Protein 5OQQ (pdb70)

B-factor: mean 88.22, std 27.08, range [37.19, 313.65]

Nearest PDB structures (foldseek):
  5oqq-assembly2_D  TM=1.011E+00  e=1.213E-18  Saccharomyces cerevisiae S288C
  5oqo-assembly1_B  TM=8.279E-01  e=4.003E-14  Saccharomyces cerevisiae S288C
  5oqn-assembly1_B  TM=8.248E-01  e=4.957E-14  Saccharomyces cerevisiae S288C
  5oqp-assembly1_B  TM=8.188E-01  e=7.080E-14  Saccharomyces cerevisiae S288C
  7qfw-assembly1_B  TM=8.665E-01  e=2.214E-13  Saccharomyces cerevisiae S288C

Organism: Saccharomyces cerevisiae (strain ATCC 204508 / S288c) (NCBI:txid559292)

Solvent-accessible surface area: 81777 Å² total; per-residue (Å²): 130,54,52,80,120,0,22,81,34,0,0,88,8,0,37,121,0,3,49,51,86,99,26,17,209,135,23,9,35,39,0,41,127,25,7,64,54,0,37,148,90,64,90,28,111,13,1,10,108,44,0,10,62,2,0,4,25,0,0,50,29,98,104,109,34,78,21,0,38,45,0,5,116,0,0,11,37,0,0,34,24,24,20,167,73,23,57,71,9,149,153,119,120,98,170,64,122,104,78,54,116,16,18,12,52,102,0,0,30,49,0,1,87,28,0,13,139,0,11,52,1,44,53,97,35,0,5,9,0,0,0,31,0,1,8,59,1,14,96,35,8,42,174,42,89,131,64,0,82,84,69,0,36,111,10,0,51,81,0,3,54,0,124,46,48,46,1,12,37,17,0,0,70,0,1,20,91,52,38,170,155,8,25,190,24,0,17,32,7,0,22,16,7,48,16,18,85,0,2,54,8,0,2,62,61,9,64,70,60,102,112,6,31,73,85,1,3,50,1,1,22,0,66,35,62,35,0,12,75,21,0,2,46,128,12,4,107,93,31,18,110,129,0,36,108,72,9,104,103,130,47,18,41,60,2,5,67,78,0,7,64,8,150,79,98,50,1,65,71,16,1,55,140,1,1,1,60,21,4,3,78,40,3,130,51,63,20,65,44,1,2,87,62,8,53,5,62,190,22,86,12,1,47,90,0,3,68,5,2,2,116,63,59,85,72,28,10,63,149,34,101,8,74,75,82,47,21,194,101,19,55,20,25,25,0,5,2,0,50,11,0,8,34,25,0,54,86,82,119,53,72,130,13,24,129,110,4,15,20,103,6,23,80,0,3,97,26,0,50,93,16,5,75,94,44,21,167,127,132,110,52,27,40,29,8,0,53,4,0,0,30,0,0,52,104,18,88,26,96,72,72,88,0,40,137,35,0,15,73,14,0,68,98,0,2,52,29,74,96,7,30,94,69,2,3,82,13,0,4,63,0,0,65,56,2,12,123,79,29,131,41,0,6,65,10,4,5,90,16,1,39,79,12,45,75,92,23,42,130,171,68,113,132,136,140,23,42,73,66,17,30,35,41,0,0,9,3,0,4,30,0,0,26,47,0,104,40,62,22,114,98,7,135,67,0,38,50,2,15,106,68,10,0,55,28,1,6,106,46,45,52,39,78,4,21,32,33,0,0,56,0,2,0,0,0,0,12,23,36,68,138,34,0,32,68,18,1,22,8,0,8,25,0,4,50,43,5,36,49,52,6,29,81,33,0,0,23,0,0,0,0,0,1,20,53,35,15,75,74,0,6,88,35,164,46,48,8,30,27,107,48,4,35,134,27,0,96,135,11,5,81,66,71,68,31,64,116,1,1,12,12,0,0,5,0,0,4,0,0,3,38,36,82,21,10,75,65,48,114,12,3,13,36,1,0,33,14,31,7,10,23,75,2,58,102,16,51,14,0,35,38,0,0,43,56,1,3,26,51,4,0,31,69,92,55,48,12,0,63,22,0,1,112,6,0,4,56,0,1,37,113,5,5,36,11,34,8,10,16,78,18,98,44,84,147,109,177,42,17,72,93,1,30,61,1,1,81,46,0,5,92,3,0,19,11,185,42,29,170,177,164,34,68,14,5,3,10,47,0,10,22,49,2,30,148,22,18,75,114,44,85,55,155,99,5,41,102,28,4,18,58,30,23,77,54,30,99,40,41,82,77,81,76,26,12,76,73,5,14,100,65,1,64,90,33,64,170,153,71,23,149,85,8,21,60,128,17,41,89,79,0,65,52,21,21,135,97,39,80,152,164,142,138,42,50,80,126,10,22,55,39,0,0,112,7,0,51,140,0,0,39,48,98,96,33,19,219,137,20,12,51,33,0,40,124,18,4,62,115,4,34,130,86,67,102,27,114,15,0,9,101,54,1,8,36,1,0,0,23,0,0,42,25,134,81,130,34,84,8,0,33,38,0,0,96,1,0,16,38,0,0,14,13,16,21,134,65,12,65,102,12,142,151,98,151,125,187,53,140,105,82,43,117,21,20,13,60,104,1,1,39,45,0,0,93,15,0,17,132,0,10,49,1,38,51,89,29,0,7,7,0,0,0,17,0,0,9,52,0,13,100,37,17,39,170,34,81,132,64,0,79,78,72,0,50,100,8,0,56,96,1,5,77,0,108,52,48,45,0,10,15,14,0,0,70,0,5,24,85,48,28,62,147,146,77,7,92,130,21,107,122,124,94,153,83,9,2,21,27,0,6,42,6,0,23,15,8,49,17,22,94,0,2,52,6,0,4,67,57,11,46,66,36,104,56,0,12,81,42,2,6,49,0,2,20,0,45,40,53,46,0,11,71,20,0,2,36,152,12,2,84,92,18,21,114,100,0,33,106,56,13,107,99,116,66,11,26,41,2,2,68,74,0,12,52,6,35,17,112,47,1,74,70,14,0,54,125,2,1,0,75,32,1,1,79,35,4,139,31,58,9,59,63,1,1,97,58,4,35,1,48,179,33,65,18,0,41,88,0,2,55,3,2,1,105,58,77,82,72,33,4,65,149,24,95,10,67,78,65,50,24,162,115,3,55,20,24,25,0,3,6,0,29,2,0,6,25,25,0,29,87,82,106,61,27,139,7,25,50,99,5,19,22,79,4,24,76,0,3,99,24,0,40,96,3,4,75,30,37,16,96,130,138,179,80,82,90,115,43,2,36,24,0,0,47,5,0,0,33,0,0,53,77,7,31,1,7,33,85,74,0,36,134,28,0,33,46,16,0,108,94,0,0,53,27,73,92,6,34,92,66,1,3,74,12,0,3,64,0,0,63,39,1,18,48,13,19,119,55,0,3,45,30,1,2,98,18,2,38,84,8,53,61,75,26,43,138,169,81,156,126,209,115,100,10,46,52,74,20,13,41,38,1,0,9,1,0,7,36,0,0,22,35,0,95,36,58,26,102,86,6,126,63,0,56,57,3,17,107,65,8,0,50,43,3,10,141,40,106,24,110,98,0,61,32,32,0,0,64,0,7,0,0,0,0,12,26,38,56,120,31,0,20,80,15,0,141,50,0,2,62,12,2,58,160,10,71,45,64,4,30,90,17,0,0,19,0,0,0,0,0,1,22,51,36,21,72,71,0,3,90,44,182,79,70,24,69,15,116,46,2,26,124,25,0,73,135,8,5,145,58,54,63,46,56,115,4,0,16,5,0,0,1,0,0,9,1,0,3,2,29,69,19,6,66,58,44,103,8,5,18,33,4,0,28,10,12,8,20,4,57,9,26,90,12,31,11,0,3,3,0,0,8,12,0,5,6,4,7,0,0,7,52,50,41,6,1,93,24,0,2,108,9,0,5,52,0,0,23,123,0,5,83,82,18,20,80,4,63,71,41,129,146,28,133,48,93,90,133,21,12,27,110,0,36,44,0,0,68,8,0,4,26,1,0,13,1,116,26,9,22,18,76,19,59,71,26,107,113,38,28,10,3,0,52,0,3,10,44,0,7,106,23,10,82,106,6,158,93,173,101,4,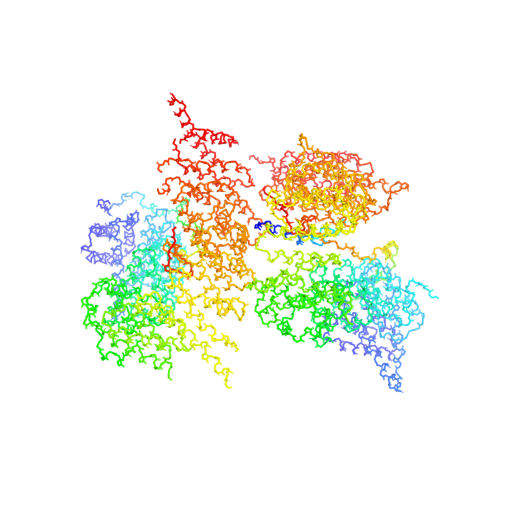39,96,27,0,0,58,26,2,48,62,13,27,38,14,40,82,5,68,81,76,24,8,82,67,3,13,110,68,4,36,66,21,43,128,100,74,134,21,76,122,79,4,84,87,6,2,64,100,14,66,95,65,2,65,72,38,13,113,84,31,76,130,168,147,90,91,24,29,113,62,5,33,48,52,0,45,133,31,6,39,118,8,21,36,2,47,78,68,43,100,86,19,148,167,108,25,81,0,68,116,105,42,94,62,42,20,102,134,5,30,37,98,71,63,250,66,100,1,34,10,64,140,186,65,75,112,49,131,90,39,39,44,24,41,106,30,93,70,14,31,12,66,115,3,4,77,4,22,2,4,59,68,63,102,23,76,8,22,72,106,127,178,99,24,73,0,83,78,98,102,53,79,165,36,79,144,9,30,50,97,69,64,240,60,164,2,48,9,58,140,167,72,46,112,47,145,90,58,37,49,60,82,104,52,82,66,9,52,86,72,99,11,31,79,5,36,6,7,59,64,67,114,29,144

InterPro domains:
  IPR011989 Armadillo-like helical [G3DSA:1.25.10.10] (96-334)
  IPR016024 Armadillo-type fold [SSF48371] (109-763)
  IPR025977 Nuclear condensin complex subunit 3, C-terminal domain [PF12719] (578-858)
  IPR027165 Condensin complex subunit 3 [PTHR14418] (12-1001)

GO terms:
  GO:0000796 condensin complex (C, IDA)
  GO:0003682 chromatin binding (F, IGI)
  GO:0010032 meiotic chromosome condensation (P, IMP)
  GO:1903342 negative regulation of meiotic DNA double-strand break formation (P, IMP)
  GO:0051307 meiotic chromosome separation (P, IMP)
  GO:0070058 tRNA gene clustering (P, IMP)
  GO:0070550 rDNA chromatin condensation (P, IMP)
  GO:0007076 mitotic chromosome condensation (P, IMP)
  GO:0007130 synaptonemal complex assembly (P, IMP)
  GO:0000070 mitotic sister chromatid segregation (P, IMP)
  GO:0005515 protein binding (F, IPI)

Radius of gyration: 46.77 Å; Cα contacts (8 Å, |Δi|>4): 2233; chains: 4; bounding box: 140×95×132 Å

Structure (mmCIF, N/CA/C/O backbone):
data_5OQQ
#
_entry.id   5OQQ
#
_cell.length_a   185.534
_cell.length_b   185.534
_cell.length_c   148.321
_cell.angle_alpha   90.00
_cell.angle_beta   90.00
_cell.angle_gamma   120.00
#
_symmetry.space_group_name_H-M   'P 31 2 1'
#
loop_
_entity.id
_entity.type
_entity.pdbx_description
1 polymer 'Condensin complex subunit 3'
2 polymer 'Condensin complex subunit 2'
3 water water
#
loop_
_atom_site.group_PDB
_atom_site.id
_atom_site.type_symbol
_atom_site.label_atom_id
_atom_site.label_alt_id
_atom_site.label_comp_id
_atom_site.label_asym_id
_atom_site.label_entity_id
_atom_site.label_seq_id
_atom_site.pdbx_PDB_ins_code
_atom_site.Cartn_x
_atom_site.Cartn_y
_atom_site.Cartn_z
_atom_site.occupancy
_atom_site.B_iso_or_equiv
_atom_site.auth_seq_id
_atom_site.auth_comp_id
_atom_site.auth_asym_id
_atom_site.auth_atom_id
_atom_site.pdbx_PDB_model_num
ATOM 1 N N . ASP A 1 4 ? -150.579 23.144 -4.824 1.00 87.21 8 ASP A N 1
ATOM 2 C CA . ASP A 1 4 ? -150.093 22.028 -5.627 1.00 108.63 8 ASP A CA 1
ATOM 3 C C . ASP A 1 4 ? -148.864 21.401 -4.979 1.00 105.97 8 ASP A C 1
ATOM 4 O O . ASP A 1 4 ? -148.486 21.763 -3.865 1.00 102.92 8 ASP A O 1
ATOM 12 N N . ILE A 1 5 ? -148.240 20.458 -5.686 1.00 99.19 9 ILE A N 1
ATOM 13 C CA . ILE A 1 5 ? -147.071 19.771 -5.152 1.00 92.92 9 ILE A CA 1
ATOM 14 C C . ILE A 1 5 ? -145.765 20.464 -5.530 1.00 90.49 9 ILE A C 1
ATOM 15 O O . ILE A 1 5 ? -144.740 20.230 -4.874 1.00 84.25 9 ILE A O 1
ATOM 31 N N . ASN A 1 6 ? -145.770 21.306 -6.568 1.00 90.85 10 ASN A N 1
ATOM 32 C CA . ASN A 1 6 ? -144.560 22.032 -6.939 1.00 81.78 10 ASN A CA 1
ATOM 33 C C . ASN A 1 6 ? -144.200 23.065 -5.878 1.00 78.24 10 ASN A C 1
ATOM 34 O O . ASN A 1 6 ? -143.040 23.164 -5.461 1.00 79.75 10 ASN A O 1
ATOM 45 N N . THR A 1 7 ? -145.185 23.845 -5.427 1.00 90.86 11 THR A N 1
ATOM 46 C CA . THR A 1 7 ? -144.939 24.799 -4.350 1.00 95.42 11 THR A CA 1
ATOM 47 C C . THR A 1 7 ? -144.614 24.089 -3.042 1.00 84.67 11 THR A C 1
ATOM 48 O O . THR A 1 7 ? -143.837 24.610 -2.232 1.00 83.87 11 THR A O 1
ATOM 59 N N . LYS A 1 8 ? -145.195 22.908 -2.818 1.00 77.73 12 LYS A N 1
ATOM 60 C CA . LYS A 1 8 ? -144.897 22.153 -1.605 1.00 83.84 12 LYS A CA 1
ATOM 61 C C . LYS A 1 8 ? -143.429 21.747 -1.557 1.00 89.43 12 LYS A C 1
ATOM 62 O O . LYS A 1 8 ? -142.804 21.777 -0.491 1.00 89.33 12 LYS A O 1
ATOM 81 N N . ILE A 1 9 ? -142.861 21.363 -2.702 1.00 78.53 13 ILE A N 1
ATOM 82 C CA . ILE A 1 9 ? -141.434 21.053 -2.757 1.00 79.49 13 ILE A CA 1
ATOM 83 C C . ILE A 1 9 ? -140.617 22.271 -2.344 1.00 74.41 13 ILE A C 1
ATOM 84 O O . ILE A 1 9 ? -139.720 22.184 -1.497 1.00 76.41 13 ILE A O 1
ATOM 100 N N . PHE A 1 10 ? -140.918 23.427 -2.940 1.00 70.34 14 PHE A N 1
ATOM 101 C CA . PHE A 1 10 ? -140.184 24.646 -2.617 1.00 71.86 14 PHE A CA 1
ATOM 102 C C . PHE A 1 10 ? -140.245 24.945 -1.124 1.00 67.15 14 PHE A C 1
ATOM 103 O O . PHE A 1 10 ? -139.220 25.229 -0.493 1.00 64.44 14 PHE A O 1
ATOM 120 N N . ASN A 1 11 ? -141.444 24.894 -0.542 1.00 76.95 15 ASN A N 1
ATOM 121 C CA . ASN A 1 11 ? -141.585 25.182 0.881 1.00 80.94 15 ASN A CA 1
ATOM 122 C C . ASN A 1 11 ? -140.806 24.182 1.727 1.00 69.83 15 ASN A C 1
ATOM 123 O O . ASN A 1 11 ? -140.206 24.551 2.742 1.00 78.23 15 ASN A O 1
ATOM 134 N N . SER A 1 12 ? -140.799 22.910 1.322 1.00 70.98 16 SER A N 1
ATOM 135 C CA . SER A 1 12 ? -140.094 21.892 2.095 1.00 73.96 16 SER A CA 1
ATOM 136 C C . SER A 1 12 ? -138.590 22.139 2.094 1.00 72.07 16 SER A C 1
ATOM 137 O O . SER A 1 12 ? -137.938 22.035 3.140 1.00 71.70 16 SER A O 1
ATOM 145 N N . VAL A 1 13 ? -138.023 22.472 0.934 1.00 73.64 17 VAL A N 1
ATOM 146 C CA . VAL A 1 13 ? -136.579 22.661 0.836 1.00 72.17 17 VAL A CA 1
ATOM 147 C C . VAL A 1 13 ? -136.164 23.998 1.439 1.00 71.63 17 VAL A C 1
ATOM 148 O O . VAL A 1 13 ? -135.116 24.098 2.087 1.00 69.25 17 VAL A O 1
ATOM 161 N N . ALA A 1 14 ? -136.967 25.045 1.235 1.00 61.81 18 ALA A N 1
ATOM 162 C CA . ALA A 1 14 ? -136.634 26.348 1.803 1.00 65.31 18 ALA A CA 1
ATOM 163 C C . ALA A 1 14 ? -136.672 26.316 3.324 1.00 71.85 18 ALA A C 1
ATOM 164 O O . ALA A 1 14 ? -135.876 26.998 3.979 1.00 65.34 18 ALA A O 1
ATOM 171 N N . GLU A 1 15 ? -137.584 25.532 3.902 1.00 75.65 19 GLU A N 1
ATOM 172 C CA . GLU A 1 15 ? -137.637 25.405 5.354 1.00 68.63 19 GLU A CA 1
ATOM 173 C C . GLU A 1 15 ? -136.330 24.844 5.900 1.00 70.03 19 GLU A C 1
ATOM 174 O O . GLU A 1 15 ? -135.851 25.277 6.955 1.00 69.49 19 GLU A O 1
ATOM 186 N N . VAL A 1 16 ? -135.741 23.874 5.198 1.00 61.53 20 VAL A N 1
ATOM 187 C CA . VAL A 1 16 ? -134.453 23.325 5.613 1.00 59.95 20 VAL A CA 1
ATOM 188 C C . VAL A 1 16 ? -133.382 24.406 5.569 1.00 59.48 20 VAL A C 1
ATOM 189 O O . VAL A 1 16 ? -132.676 24.649 6.555 1.00 57.88 20 VAL A O 1
ATOM 202 N N . PHE A 1 17 ? -133.236 25.062 4.416 1.00 60.84 21 PHE A N 1
ATOM 203 C CA . PHE A 1 17 ? -132.236 26.115 4.283 1.00 58.17 21 PHE A CA 1
ATOM 204 C C . PHE A 1 17 ? -132.450 27.224 5.302 1.00 56.39 21 PHE A C 1
ATOM 205 O O . PHE A 1 17 ? -131.479 27.821 5.779 1.00 65.41 21 PHE A O 1
ATOM 222 N N . GLN A 1 18 ? -133.706 27.513 5.651 1.00 65.23 22 GLN A N 1
ATOM 223 C CA . GLN A 1 18 ? -133.978 28.591 6.597 1.00 69.60 22 GLN A CA 1
ATOM 224 C C . GLN A 1 18 ? -133.386 28.286 7.968 1.00 62.89 22 GLN A C 1
ATOM 225 O O . GLN A 1 18 ? -132.822 29.171 8.621 1.00 60.31 22 GLN A O 1
ATOM 239 N N . LYS A 1 19 ? -133.507 27.039 8.421 1.00 62.36 23 LYS A N 1
ATOM 240 C CA . LYS A 1 19 ? -132.994 26.644 9.727 1.00 61.55 23 LYS A CA 1
ATOM 241 C C . LYS A 1 19 ? -131.526 26.245 9.689 1.00 63.23 23 LYS A C 1
ATOM 242 O O . LYS A 1 19 ? -130.821 26.411 10.692 1.00 69.56 23 LYS A O 1
ATOM 261 N N . ALA A 1 20 ? -131.048 25.724 8.557 1.00 63.86 24 ALA A N 1
ATOM 262 C CA . ALA A 1 20 ? -129.672 25.245 8.483 1.00 59.76 24 ALA A CA 1
ATOM 263 C C . ALA A 1 20 ? -128.669 26.390 8.498 1.00 60.81 24 ALA A C 1
ATOM 264 O O . ALA A 1 20 ? -127.517 26.197 8.904 1.00 73.17 24 ALA A O 1
ATOM 271 N N . GLN A 1 21 ? -129.078 27.580 8.056 1.00 68.64 25 GLN A N 1
ATOM 272 C CA . GLN A 1 21 ? -128.171 28.720 8.038 1.00 69.60 25 GLN A CA 1
ATOM 273 C C . GLN A 1 21 ? -127.830 29.218 9.435 1.00 60.60 25 GLN A C 1
ATOM 274 O O . GLN A 1 21 ? -126.790 29.861 9.612 1.00 62.05 25 GLN A O 1
ATOM 288 N N . GLY A 1 22 ? -128.672 28.937 10.426 1.00 63.49 26 GLY A N 1
ATOM 289 C CA . GLY A 1 22 ? -128.508 29.513 11.746 1.00 68.44 26 GLY A CA 1
ATOM 290 C C . GLY A 1 22 ? -127.606 28.729 12.677 1.00 64.10 26 GLY A C 1
ATOM 291 O O . GLY A 1 22 ? -127.045 29.298 13.618 1.00 71.45 26 GLY A O 1
ATOM 295 N N . SER A 1 23 ? -127.455 27.429 12.437 1.00 71.48 27 SER A N 1
ATOM 296 C CA . SER A 1 23 ? -126.672 26.597 13.339 1.00 70.58 27 SER A CA 1
ATOM 297 C C . SER A 1 23 ? -126.424 25.243 12.693 1.00 67.98 27 SER A C 1
ATOM 298 O O . SER A 1 23 ? -127.231 24.768 11.888 1.00 53.11 27 SER A O 1
ATOM 306 N N . TYR A 1 24 ? -125.297 24.632 13.058 1.00 65.00 28 TYR A N 1
ATOM 307 C CA . TYR A 1 24 ? -124.976 23.274 12.636 1.00 62.45 28 TYR A CA 1
ATOM 308 C C . TYR A 1 24 ? -125.671 22.214 13.480 1.00 69.58 28 TYR A C 1
ATOM 309 O O . TYR A 1 24 ? -125.513 21.022 13.198 1.00 70.54 28 TYR A O 1
ATOM 327 N N . ALA A 1 25 ? -126.429 22.617 14.502 1.00 70.62 29 ALA A N 1
ATOM 328 C CA . ALA A 1 25 ? -126.964 21.656 15.461 1.00 69.78 29 ALA A CA 1
ATOM 329 C C . ALA A 1 25 ? -127.773 20.566 14.767 1.00 65.84 29 ALA A C 1
ATOM 330 O O . ALA A 1 25 ? -127.575 19.373 15.023 1.00 72.93 29 ALA A O 1
ATOM 337 N N . GLY A 1 26 ? -128.688 20.955 13.883 1.00 63.98 30 GLY A N 1
ATOM 338 C CA . GLY A 1 26 ? -129.596 20.002 13.275 1.00 63.52 30 GLY A CA 1
ATOM 339 C C . GLY A 1 26 ? -129.288 19.698 11.824 1.00 66.26 30 GLY A C 1
ATOM 340 O O . GLY A 1 26 ? -130.187 19.329 11.063 1.00 67.15 30 GLY A O 1
ATOM 344 N N . HIS A 1 27 ? -128.023 19.839 11.425 1.00 60.86 31 HIS A N 1
ATOM 345 C CA . HIS A 1 27 ? -127.669 19.601 10.029 1.00 59.92 31 HIS A CA 1
ATOM 346 C C . HIS A 1 27 ? -127.847 18.135 9.652 1.00 61.28 31 HIS A C 1
ATOM 347 O O . HIS A 1 27 ? -128.279 17.829 8.535 1.00 63.35 31 HIS A O 1
ATOM 361 N N . ARG A 1 28 ? -127.528 17.214 10.563 1.00 64.11 32 ARG A N 1
ATOM 362 C CA . ARG A 1 28 ? -127.717 15.798 10.262 1.00 59.53 32 ARG A CA 1
ATOM 363 C C . ARG A 1 28 ? -129.191 15.474 10.056 1.00 63.46 32 ARG A C 1
ATOM 364 O O . ARG A 1 28 ? -129.543 14.670 9.185 1.00 49.59 32 ARG A O 1
ATOM 385 N N . LYS A 1 29 ? -130.071 16.093 10.845 1.00 59.25 33 LYS A N 1
ATOM 386 C CA . LYS A 1 29 ? -131.503 15.943 10.610 1.00 58.23 33 LYS A CA 1
ATOM 387 C C . LYS A 1 29 ? -131.929 16.651 9.331 1.00 65.01 33 LYS A C 1
ATOM 388 O O . LYS A 1 29 ? -132.822 16.169 8.623 1.00 59.12 33 LYS A O 1
ATOM 407 N N . HIS A 1 30 ? -131.302 17.787 9.016 1.00 64.11 34 HIS A N 1
ATOM 408 C CA . HIS A 1 30 ? -131.664 18.530 7.814 1.00 64.00 34 HIS A CA 1
ATOM 409 C C . HIS A 1 30 ? -131.336 17.740 6.554 1.00 60.97 34 HIS A C 1
ATOM 410 O O . HIS A 1 30 ? -132.103 17.758 5.585 1.00 64.29 34 HIS A O 1
ATOM 424 N N . ILE A 1 31 ? -130.197 17.048 6.539 1.00 54.45 35 ILE A N 1
ATOM 425 C CA . ILE A 1 31 ? -129.891 16.167 5.417 1.00 57.78 35 ILE A CA 1
ATOM 426 C C . ILE A 1 31 ? -130.917 15.046 5.340 1.00 67.56 35 ILE A C 1
ATOM 427 O O . ILE A 1 31 ? -131.369 14.668 4.253 1.00 65.79 35 ILE A O 1
ATOM 443 N N . ALA A 1 32 ? -131.302 14.500 6.495 1.00 73.23 36 ALA A N 1
ATOM 444 C CA . ALA A 1 32 ? -132.251 13.393 6.512 1.00 69.25 36 ALA A CA 1
ATOM 445 C C . ALA A 1 32 ? -133.548 13.764 5.806 1.00 65.23 36 ALA A C 1
ATOM 446 O O . ALA A 1 32 ? -134.110 12.952 5.063 1.00 63.50 36 ALA A O 1
ATOM 453 N N . VAL A 1 33 ? -134.039 14.985 6.019 1.00 65.98 37 VAL A N 1
ATOM 454 C CA . VAL A 1 33 ? -135.306 15.379 5.410 1.00 74.19 37 VAL A CA 1
ATOM 455 C C . VAL A 1 33 ? -135.109 15.747 3.945 1.00 74.50 37 VAL A C 1
ATOM 456 O O . VAL A 1 33 ? -135.961 15.447 3.101 1.00 74.94 37 VAL A O 1
ATOM 469 N N . LEU A 1 34 ? -133.991 16.398 3.613 1.00 72.03 38 LEU A N 1
ATOM 470 C CA . LEU A 1 34 ? -133.723 16.721 2.216 1.00 64.05 38 LEU A CA 1
ATOM 471 C C . LEU A 1 34 ? -133.733 15.467 1.353 1.00 65.76 38 LEU A C 1
ATOM 472 O O . LEU A 1 34 ? -134.226 15.489 0.220 1.00 71.93 38 LEU A O 1
ATOM 488 N N . LYS A 1 35 ? -133.196 14.362 1.874 1.00 74.17 39 LYS A N 1
ATOM 489 C CA . LYS A 1 35 ? -133.200 13.118 1.114 1.00 69.79 39 LYS A CA 1
ATOM 490 C C . LYS A 1 35 ? -134.614 12.590 0.909 1.00 69.08 39 LYS A C 1
ATOM 491 O O . LYS A 1 35 ? -134.893 11.963 -0.120 1.00 79.43 39 LYS A O 1
ATOM 510 N N . LYS A 1 36 ? -135.519 12.833 1.862 1.00 59.75 40 LYS A N 1
ATOM 511 C CA . LYS A 1 36 ? -136.903 12.398 1.694 1.00 70.89 40 LYS A CA 1
ATOM 512 C C . LYS A 1 36 ? -137.649 13.296 0.715 1.00 73.06 40 LYS A C 1
ATOM 513 O O . LYS A 1 36 ? -138.394 12.801 -0.139 1.00 76.05 40 LYS A O 1
ATOM 532 N N . ILE A 1 37 ? -137.463 14.614 0.824 1.00 72.96 41 ILE A N 1
ATOM 533 C CA . ILE A 1 37 ? -138.069 15.534 -0.135 1.00 60.35 41 ILE A CA 1
ATOM 534 C C . ILE A 1 37 ? -137.665 15.148 -1.550 1.00 65.13 41 ILE A C 1
ATOM 535 O O . ILE A 1 37 ? -138.492 15.135 -2.470 1.00 71.08 41 ILE A O 1
ATOM 551 N N . GLN A 1 38 ? -136.385 14.826 -1.743 1.00 57.83 42 GLN A N 1
ATOM 552 C CA . GLN A 1 38 ? -135.903 14.417 -3.057 1.00 67.54 42 GLN A CA 1
ATOM 553 C C . GLN A 1 38 ? -136.546 13.105 -3.491 1.00 72.87 42 GLN A C 1
ATOM 554 O O . GLN A 1 38 ? -137.140 13.019 -4.571 1.00 72.24 42 GLN A O 1
ATOM 568 N N . SER A 1 39 ? -136.443 12.070 -2.652 1.00 75.11 43 SER A N 1
ATOM 569 C CA . SER A 1 39 ? -136.955 10.754 -3.019 1.00 74.25 43 SER A CA 1
ATOM 570 C C . SER A 1 39 ? -138.422 10.826 -3.426 1.00 78.90 43 SER A C 1
ATOM 571 O O . SER A 1 39 ? -138.819 10.287 -4.465 1.00 68.29 43 SER A O 1
ATOM 579 N N . LYS A 1 40 ? -139.245 11.487 -2.609 1.00 75.91 44 LYS A N 1
ATOM 580 C CA . LYS A 1 40 ? -140.657 11.634 -2.944 1.00 79.35 44 LYS A CA 1
ATOM 581 C C . LYS A 1 40 ? -140.840 12.475 -4.202 1.00 86.70 44 LYS A C 1
ATOM 582 O O . LYS A 1 40 ? -141.708 12.179 -5.032 1.00 90.85 44 LYS A O 1
ATOM 601 N N . ALA A 1 41 ? -140.037 13.530 -4.359 1.00 77.62 45 ALA A N 1
ATOM 602 C CA . ALA A 1 41 ? -140.175 14.395 -5.526 1.00 74.92 45 ALA A CA 1
ATOM 603 C C . ALA A 1 41 ? -139.969 13.614 -6.816 1.00 80.08 45 ALA A C 1
ATOM 604 O O . ALA A 1 41 ? -140.711 13.800 -7.789 1.00 81.39 45 ALA A O 1
ATOM 611 N N . VAL A 1 42 ? -138.967 12.734 -6.846 1.00 71.99 46 VAL A N 1
ATOM 612 C CA . VAL A 1 42 ? -138.739 11.911 -8.030 1.00 79.56 46 VAL A CA 1
ATOM 613 C C . VAL A 1 42 ? -139.877 10.914 -8.203 1.00 77.80 46 VAL A C 1
ATOM 614 O O . VAL A 1 42 ? -140.291 10.611 -9.329 1.00 84.58 46 VAL A O 1
ATOM 627 N N . GLU A 1 43 ? -140.400 10.388 -7.092 1.00 81.35 47 GLU A N 1
ATOM 628 C CA . GLU A 1 43 ? -141.501 9.434 -7.163 1.00 74.73 47 GLU A CA 1
ATOM 629 C C . GLU A 1 43 ? -142.679 10.007 -7.940 1.00 83.61 47 GLU A C 1
ATOM 630 O O . GLU A 1 43 ? -143.332 9.292 -8.709 1.00 93.98 47 GLU A O 1
ATOM 642 N N . GLN A 1 44 ? -142.965 11.294 -7.756 1.00 70.90 48 GLN A N 1
ATOM 643 C CA . GLN A 1 44 ? -144.062 11.955 -8.447 1.00 77.26 48 GLN A CA 1
ATOM 644 C C . GLN A 1 44 ? -143.631 12.589 -9.764 1.00 76.56 48 GLN A C 1
ATOM 645 O O . GLN A 1 44 ? -144.405 13.349 -10.354 1.00 66.61 48 GLN A O 1
ATOM 659 N N . GLY A 1 45 ? -142.419 12.299 -10.233 1.00 74.05 49 GLY A N 1
ATOM 660 C CA . GLY A 1 45 ? -141.961 12.824 -11.503 1.00 75.49 49 GLY A CA 1
ATOM 661 C C . GLY A 1 45 ? -141.554 14.278 -11.486 1.00 68.45 49 GLY A C 1
ATOM 662 O O . GLY A 1 45 ? -141.498 14.904 -12.548 1.00 71.63 49 GLY A O 1
ATOM 666 N N . TYR A 1 46 ? -141.266 14.838 -10.314 1.00 84.90 50 TYR A N 1
ATOM 667 C CA . TYR A 1 46 ? -140.836 16.226 -10.181 1.00 87.75 50 TYR A CA 1
ATOM 668 C C . TYR A 1 46 ? -139.388 16.311 -9.706 1.00 72.75 50 TYR A C 1
ATOM 669 O O . TYR A 1 46 ? -139.028 17.163 -8.891 1.00 69.62 50 TYR A O 1
ATOM 687 N N . GLU A 1 47 ? -138.543 15.416 -10.219 1.00 73.12 51 GLU A N 1
ATOM 688 C CA . GLU A 1 47 ? -137.116 15.490 -9.934 1.00 67.79 51 GLU A CA 1
ATOM 689 C C . GLU A 1 47 ? -136.548 16.852 -10.310 1.00 68.62 51 GLU A C 1
ATOM 690 O O . GLU A 1 47 ? -135.675 17.383 -9.614 1.00 72.76 51 GLU A O 1
ATOM 702 N N . ASP A 1 48 ? -137.025 17.430 -11.413 1.00 66.86 52 ASP A N 1
ATOM 703 C CA . ASP A 1 48 ? -136.495 18.703 -11.881 1.00 70.33 52 ASP A CA 1
ATOM 704 C C . ASP A 1 48 ? -137.003 19.887 -11.070 1.00 61.44 52 ASP A C 1
ATOM 705 O O . ASP A 1 48 ? -136.342 20.931 -11.046 1.00 62.35 52 ASP A O 1
ATOM 714 N N . ALA A 1 49 ? -138.154 19.757 -10.408 1.00 52.22 53 ALA A N 1
ATOM 715 C CA . ALA A 1 49 ? -138.597 20.811 -9.503 1.00 60.33 53 ALA A CA 1
ATOM 716 C C . ALA A 1 49 ? -137.694 20.890 -8.278 1.00 69.45 53 ALA A C 1
ATOM 717 O O . ALA A 1 49 ? -137.320 21.985 -7.845 1.00 65.19 53 ALA A O 1
ATOM 724 N N . PHE A 1 50 ? -137.330 19.738 -7.711 1.00 71.46 54 PHE A N 1
ATOM 725 C CA . PHE A 1 50 ? -136.399 19.723 -6.588 1.00 63.23 54 PHE A CA 1
ATOM 726 C C . PHE A 1 50 ? -135.047 20.292 -6.998 1.00 61.19 54 PHE A C 1
ATOM 727 O O . PHE A 1 50 ? -134.504 21.181 -6.331 1.00 63.88 54 PHE A O 1
ATOM 744 N N . ASN A 1 51 ? -134.484 19.783 -8.097 1.00 62.32 55 ASN A N 1
ATOM 745 C CA . ASN A 1 51 ? -133.193 20.274 -8.569 1.00 63.03 55 ASN A CA 1
ATOM 746 C C . ASN A 1 51 ? -133.234 21.774 -8.830 1.00 61.81 55 ASN A C 1
ATOM 747 O O . ASN A 1 51 ? -132.257 22.486 -8.568 1.00 64.46 55 ASN A O 1
ATOM 758 N N . PHE A 1 52 ? -134.360 22.274 -9.342 1.00 55.42 56 PHE A N 1
ATOM 759 C CA . PHE A 1 52 ? -134.468 23.696 -9.649 1.00 64.53 56 PHE A CA 1
ATOM 760 C C . PHE A 1 52 ? -134.499 24.536 -8.377 1.00 62.31 56 PHE A C 1
ATOM 761 O O . PHE A 1 52 ? -133.801 25.551 -8.274 1.00 55.24 56 PHE A O 1
ATOM 778 N N . TRP A 1 53 ? -135.303 24.127 -7.392 1.00 57.20 57 TRP A N 1
ATOM 779 C CA . TRP A 1 53 ? -135.429 24.918 -6.172 1.00 62.92 57 TRP A CA 1
ATOM 780 C C . TRP A 1 53 ? -134.185 24.798 -5.302 1.00 59.16 57 TRP A C 1
ATOM 781 O O . TRP A 1 53 ? -133.772 25.774 -4.665 1.00 61.05 57 TRP A O 1
ATOM 802 N N . PHE A 1 54 ? -133.577 23.612 -5.255 1.00 68.19 58 PHE A N 1
ATOM 803 C CA . PHE A 1 54 ? -132.317 23.462 -4.534 1.00 61.25 58 PHE A CA 1
ATOM 804 C C . PHE A 1 54 ? -131.279 24.440 -5.064 1.00 56.62 58 PHE A C 1
ATOM 805 O O . PHE A 1 54 ? -130.596 25.123 -4.293 1.00 59.88 58 PHE A O 1
ATOM 822 N N . ASP A 1 55 ? -131.155 24.527 -6.390 1.00 61.08 59 ASP A N 1
ATOM 823 C CA . ASP A 1 55 ? -130.234 25.482 -6.997 1.00 59.35 59 ASP A CA 1
ATOM 824 C C . ASP A 1 55 ? -130.590 26.912 -6.611 1.00 65.80 59 ASP A C 1
ATOM 825 O O . ASP A 1 55 ? -129.724 27.686 -6.189 1.00 70.10 59 ASP A O 1
ATOM 834 N N . LYS A 1 56 ? -131.867 27.279 -6.752 1.00 61.90 60 LYS A N 1
ATOM 835 C CA . LYS A 1 56 ? -132.294 28.647 -6.471 1.00 56.50 60 LYS A CA 1
ATOM 836 C C . LYS A 1 56 ? -131.840 29.098 -5.088 1.00 67.71 60 LYS A C 1
ATOM 837 O O . LYS A 1 56 ? -131.309 30.201 -4.923 1.00 77.51 60 LYS A O 1
ATOM 856 N N . LEU A 1 57 ? -132.045 28.254 -4.078 1.00 66.02 61 LEU A N 1
ATOM 857 C CA . LEU A 1 57 ? -131.694 28.645 -2.718 1.00 61.71 61 LEU A CA 1
ATOM 858 C C . LEU A 1 57 ? -130.185 28.745 -2.533 1.00 54.81 61 LEU A C 1
ATOM 859 O O . LEU A 1 57 ? -129.717 29.529 -1.700 1.00 60.58 61 LEU A O 1
ATOM 875 N N . VAL A 1 58 ? -129.409 27.976 -3.299 1.00 53.72 62 VAL A N 1
ATOM 876 C CA . VAL A 1 58 ? -127.957 28.070 -3.196 1.00 57.58 62 VAL A CA 1
ATOM 877 C C . VAL A 1 58 ? -127.452 29.360 -3.832 1.00 59.95 62 VAL A C 1
ATOM 878 O O . VAL A 1 58 ? -126.425 29.904 -3.409 1.00 70.82 62 VAL A O 1
ATOM 891 N N . THR A 1 59 ? -128.148 29.873 -4.852 1.00 59.25 63 THR A N 1
ATOM 892 C CA . THR A 1 59 ? -127.714 31.118 -5.479 1.00 68.95 63 THR A CA 1
ATOM 893 C C . THR A 1 59 ? -127.746 32.278 -4.494 1.00 65.72 63 THR A C 1
ATOM 894 O O . THR A 1 59 ? -126.972 33.232 -4.633 1.00 67.34 63 THR A O 1
ATOM 905 N N . LYS A 1 60 ? -128.632 32.217 -3.496 1.00 52.24 64 LYS A N 1
ATOM 906 C CA . LYS A 1 60 ? -128.775 33.318 -2.552 1.00 61.43 64 LYS A CA 1
ATOM 907 C C . LYS A 1 60 ? -127.528 33.522 -1.701 1.00 61.05 64 LYS A C 1
ATOM 908 O O . LYS A 1 60 ? -127.335 34.619 -1.165 1.00 66.00 64 LYS A O 1
ATOM 927 N N . ILE A 1 61 ? -126.676 32.501 -1.568 1.00 56.81 65 ILE A N 1
ATOM 928 C CA . ILE A 1 61 ? -125.461 32.615 -0.764 1.00 59.79 65 ILE A CA 1
ATOM 929 C C . ILE A 1 61 ? -124.225 32.911 -1.603 1.00 60.42 65 ILE A C 1
ATOM 930 O O . ILE A 1 61 ? -123.166 33.222 -1.033 1.00 63.83 65 ILE A O 1
ATOM 946 N N . LEU A 1 62 ? -124.318 32.820 -2.928 1.00 64.69 66 LEU A N 1
ATOM 947 C CA . LEU A 1 62 ? -123.142 33.042 -3.764 1.00 61.60 66 LEU A CA 1
ATOM 948 C C . LEU A 1 62 ? -122.517 34.419 -3.571 1.00 60.32 66 LEU A C 1
ATOM 949 O O . LEU A 1 62 ? -121.279 34.494 -3.490 1.00 69.66 66 LEU A O 1
ATOM 965 N N . PRO A 1 63 ? -123.270 35.520 -3.491 1.00 72.92 67 PRO A N 1
ATOM 966 C CA . PRO A 1 63 ? -122.633 36.837 -3.356 1.00 72.19 67 PRO A CA 1
ATOM 967 C C . PRO A 1 63 ? -122.140 37.163 -1.954 1.00 69.95 67 PRO A C 1
ATOM 968 O O . PRO A 1 63 ? -121.590 38.252 -1.754 1.00 74.36 67 PRO A O 1
ATOM 979 N N . LEU A 1 64 ? -122.309 36.268 -0.985 1.00 68.14 68 LEU A N 1
ATOM 980 C CA . LEU A 1 64 ? -121.844 36.542 0.367 1.00 61.74 68 LEU A CA 1
ATOM 981 C C . LEU A 1 64 ? -120.325 36.452 0.435 1.00 57.80 68 LEU A C 1
ATOM 982 O O . LEU A 1 64 ? -119.711 35.548 -0.139 1.00 63.12 68 LEU A O 1
ATOM 998 N N . LYS A 1 65 ? -119.721 37.398 1.148 1.00 67.13 69 LYS A N 1
ATOM 999 C CA . LYS A 1 65 ? -118.273 37.512 1.179 1.00 76.25 69 LYS A CA 1
ATOM 1000 C C . LYS A 1 65 ? -117.663 36.396 2.027 1.00 63.71 69 LYS A C 1
ATOM 1001 O O . LYS A 1 65 ? -118.330 35.770 2.856 1.00 64.78 69 LYS A O 1
ATOM 1020 N N . LYS A 1 66 ? -116.367 36.158 1.800 1.00 64.51 70 LYS A N 1
ATOM 1021 C CA . LYS A 1 66 ? -115.656 35.025 2.391 1.00 72.92 70 LYS A CA 1
ATOM 1022 C C . LYS A 1 66 ? -116.043 34.753 3.842 1.00 82.57 70 LYS A C 1
ATOM 1023 O O . LYS A 1 66 ? -116.289 33.605 4.225 1.00 76.83 70 LYS A O 1
ATOM 1042 N N . ASN A 1 67 ? -116.098 35.798 4.667 1.00 84.80 71 ASN A N 1
ATOM 1043 C CA . ASN A 1 67 ? -116.180 35.591 6.109 1.00 90.80 71 ASN A CA 1
ATOM 1044 C C . ASN A 1 67 ? -117.585 35.240 6.582 1.00 85.24 71 ASN A C 1
ATOM 1045 O O . ASN A 1 67 ? -117.728 34.536 7.587 1.00 90.65 71 ASN A O 1
ATOM 1056 N N . GLU A 1 68 ? -118.622 35.708 5.890 1.00 77.02 72 GLU A N 1
ATOM 1057 C CA . GLU A 1 68 ? -119.979 35.601 6.415 1.00 80.86 72 GLU A CA 1
ATOM 1058 C C . GLU A 1 68 ? -120.315 34.162 6.774 1.00 75.40 72 GLU A C 1
ATOM 1059 O O . GLU A 1 68 ? -120.354 33.283 5.909 1.00 72.61 72 GLU A O 1
ATOM 1071 N N . ILE A 1 69 ? -120.560 33.933 8.066 1.00 72.35 73 ILE A N 1
ATOM 1072 C CA . ILE A 1 69 ? -120.825 32.588 8.565 1.00 62.68 73 ILE A CA 1
ATOM 1073 C C . ILE A 1 69 ? -122.049 31.982 7.893 1.00 68.28 73 ILE A C 1
ATOM 1074 O O . ILE A 1 69 ? -122.106 30.766 7.673 1.00 77.06 73 ILE A O 1
ATOM 1090 N N . ILE A 1 70 ? -123.048 32.805 7.563 1.00 70.67 74 ILE A N 1
ATOM 1091 C CA . ILE A 1 70 ? -124.290 32.278 7.001 1.00 66.49 74 ILE A CA 1
ATOM 1092 C C . ILE A 1 70 ? -124.010 31.544 5.697 1.00 65.98 74 ILE A C 1
ATOM 1093 O O . ILE A 1 70 ? -124.557 30.463 5.446 1.00 58.42 74 ILE A O 1
ATOM 1109 N N . GLY A 1 71 ? -123.163 32.118 4.844 1.00 59.45 75 GLY A N 1
ATOM 1110 C CA . GLY A 1 71 ? -122.752 31.410 3.644 1.00 58.56 75 GLY A CA 1
ATOM 1111 C C . GLY A 1 71 ? -121.980 30.144 3.962 1.00 61.93 75 GLY A C 1
ATOM 1112 O O . GLY A 1 71 ? -122.222 29.091 3.369 1.00 65.97 75 GLY A O 1
ATOM 1116 N N . ASP A 1 72 ? -121.045 30.227 4.910 1.00 69.09 76 ASP A N 1
ATOM 1117 C CA . ASP A 1 72 ? -120.268 29.054 5.294 1.00 53.41 76 ASP A CA 1
ATOM 1118 C C . ASP A 1 72 ? -121.173 27.920 5.762 1.00 56.81 76 ASP A C 1
ATOM 1119 O O . ASP A 1 72 ? -120.909 26.747 5.474 1.00 58.53 76 ASP A O 1
ATOM 1128 N N . ARG A 1 73 ? -122.253 28.247 6.476 1.00 60.27 77 ARG A N 1
ATOM 1129 C CA . ARG A 1 73 ? -123.122 27.204 7.013 1.00 56.84 77 ARG A CA 1
ATOM 1130 C C . ARG A 1 73 ? -123.910 26.498 5.917 1.00 54.09 77 ARG A C 1
ATOM 1131 O O . ARG A 1 73 ? -124.191 25.300 6.034 1.00 55.30 77 ARG A O 1
ATOM 1152 N N . ILE A 1 74 ? -124.289 27.213 4.858 1.00 60.53 78 ILE A N 1
ATOM 1153 C CA . ILE A 1 74 ? -125.055 26.584 3.787 1.00 52.66 78 ILE A CA 1
ATOM 1154 C C . ILE A 1 74 ? -124.137 25.795 2.863 1.00 55.57 78 ILE A C 1
ATOM 1155 O O . ILE A 1 74 ? -124.521 24.742 2.343 1.00 55.17 78 ILE A O 1
ATOM 1171 N N . VAL A 1 75 ? -122.917 26.284 2.640 1.00 54.32 79 VAL A N 1
ATOM 1172 C CA . VAL A 1 75 ? -121.939 25.507 1.885 1.00 52.66 79 VAL A CA 1
ATOM 1173 C C . VAL A 1 75 ? -121.737 24.144 2.534 1.00 51.61 79 VAL A C 1
ATOM 1174 O O . VAL A 1 75 ? -121.662 23.118 1.848 1.00 60.33 79 VAL A O 1
ATOM 1187 N N . LYS A 1 76 ? -121.647 24.109 3.866 1.00 54.10 80 LYS A N 1
ATOM 1188 C CA . LYS A 1 76 ? -121.472 22.836 4.558 1.00 58.78 80 LYS A CA 1
ATOM 1189 C C . LYS A 1 76 ? -122.709 21.958 4.417 1.00 49.70 80 LYS A C 1
ATOM 1190 O O . LYS A 1 76 ? -122.596 20.732 4.308 1.00 58.71 80 LYS A O 1
ATOM 1209 N N . LEU A 1 77 ? -123.899 22.565 4.416 1.00 49.82 81 LEU A N 1
ATOM 1210 C CA . LEU A 1 77 ? -125.120 21.795 4.199 1.00 66.23 81 LEU A CA 1
ATOM 1211 C C . LEU A 1 77 ? -125.116 21.153 2.818 1.00 57.18 81 LEU A C 1
ATOM 1212 O O . LEU A 1 77 ? -125.378 19.953 2.676 1.00 48.84 81 LEU A O 1
ATOM 1228 N N . VAL A 1 78 ? -124.826 21.944 1.784 1.00 60.80 82 VAL A N 1
ATOM 1229 C CA . VAL A 1 78 ? -124.759 21.408 0.428 1.00 52.24 82 VAL A CA 1
ATOM 1230 C C . VAL A 1 78 ? -123.776 20.246 0.369 1.00 50.73 82 VAL A C 1
ATOM 1231 O O . VAL A 1 78 ? -124.080 19.177 -0.173 1.00 52.94 82 VAL A O 1
ATOM 1244 N N . ALA A 1 79 ? -122.578 20.439 0.924 1.00 49.13 83 ALA A N 1
ATOM 1245 C CA . ALA A 1 79 ? -121.574 19.382 0.889 1.00 47.84 83 ALA A CA 1
ATOM 1246 C C . ALA A 1 79 ? -122.037 18.157 1.666 1.00 46.39 83 ALA A C 1
ATOM 1247 O O . ALA A 1 79 ? -121.858 17.021 1.211 1.00 55.15 83 ALA A O 1
ATOM 1254 N N . ALA A 1 80 ? -122.639 18.367 2.838 1.00 48.30 84 ALA A N 1
ATOM 1255 C CA . ALA A 1 80 ? -123.128 17.243 3.629 1.00 49.54 84 ALA A CA 1
ATOM 1256 C C . ALA A 1 80 ? -124.226 16.481 2.898 1.00 52.47 84 ALA A C 1
ATOM 1257 O O . ALA A 1 80 ? -124.355 15.263 3.064 1.00 51.26 84 ALA A O 1
ATOM 1264 N N . PHE A 1 81 ? -125.024 17.178 2.087 1.00 54.59 85 PHE A N 1
ATOM 1265 C CA . PHE A 1 81 ? -126.097 16.521 1.349 1.00 49.61 85 PHE A CA 1
ATOM 1266 C C . PHE A 1 81 ? -125.535 15.606 0.269 1.00 54.78 85 PHE A C 1
ATOM 1267 O O . PHE A 1 81 ? -125.946 14.446 0.145 1.00 57.15 85 PHE A O 1
ATOM 1284 N N . ILE A 1 82 ? -124.586 16.109 -0.520 1.00 48.47 86 ILE A N 1
ATOM 1285 C CA . ILE A 1 82 ? -123.989 15.295 -1.572 1.00 50.67 86 ILE A CA 1
ATOM 1286 C C . ILE A 1 82 ? -123.182 14.153 -0.968 1.00 58.78 86 ILE A C 1
ATOM 1287 O O . ILE A 1 82 ? -123.188 13.030 -1.486 1.00 67.13 86 ILE A O 1
ATOM 1303 N N . ALA A 1 83 ? -122.470 14.418 0.130 1.00 57.33 87 ALA A N 1
ATOM 1304 C CA . ALA A 1 83 ? -121.716 13.358 0.789 1.00 49.87 87 ALA A CA 1
ATOM 1305 C C . ALA A 1 83 ? -122.640 12.290 1.355 1.00 55.22 87 ALA A C 1
ATOM 1306 O O . ALA A 1 83 ? -122.273 11.110 1.397 1.00 52.55 87 ALA A O 1
ATOM 1313 N N . SER A 1 84 ? -123.838 12.680 1.794 1.00 53.62 88 SER A N 1
ATOM 1314 C CA . SER A 1 84 ? -124.790 11.707 2.318 1.00 45.76 88 SER A CA 1
ATOM 1315 C C . SER A 1 84 ? -125.327 10.817 1.205 1.00 56.22 88 SER A C 1
ATOM 1316 O O . SER A 1 84 ? -125.394 9.591 1.353 1.00 63.39 88 SER A O 1
ATOM 1324 N N . LEU A 1 85 ? -125.722 11.419 0.081 1.00 61.69 89 LEU A N 1
ATOM 1325 C CA . LEU A 1 85 ? -126.222 10.635 -1.043 1.00 50.62 89 LEU A CA 1
ATOM 1326 C C . LEU A 1 85 ? -125.168 9.658 -1.545 1.00 52.15 89 LEU A C 1
ATOM 1327 O O . LEU A 1 85 ? -125.482 8.509 -1.875 1.00 60.34 89 LEU A O 1
ATOM 1343 N N . GLU A 1 86 ? -123.909 10.096 -1.611 1.00 56.20 90 GLU A N 1
ATOM 1344 C CA . GLU A 1 86 ? -122.861 9.232 -2.140 1.00 57.23 90 GLU A CA 1
ATOM 1345 C C . GLU A 1 86 ? -122.550 8.089 -1.183 1.00 57.86 90 GLU A C 1
ATOM 1346 O O . GLU A 1 86 ? -122.235 6.976 -1.620 1.00 62.54 90 GLU A O 1
ATOM 1358 N N . ARG A 1 87 ? -122.618 8.343 0.125 1.00 59.59 91 ARG A N 1
ATOM 1359 C CA . ARG A 1 87 ? -122.320 7.287 1.086 1.00 54.56 91 ARG A CA 1
ATOM 1360 C C . ARG A 1 87 ? -123.269 6.108 0.912 1.00 50.57 91 ARG A C 1
ATOM 1361 O O . ARG A 1 87 ? -122.856 4.948 1.027 1.00 59.86 91 ARG A O 1
ATOM 1382 N N . GLU A 1 88 ? -124.546 6.384 0.638 1.00 51.33 92 GLU A N 1
ATOM 1383 C CA . GLU A 1 88 ? -125.495 5.304 0.386 1.00 52.29 92 GLU A CA 1
ATOM 1384 C C . GLU A 1 88 ? -125.118 4.515 -0.859 1.00 57.57 92 GLU A C 1
ATOM 1385 O O . GLU A 1 88 ? -125.338 3.299 -0.914 1.00 63.16 92 GLU A O 1
ATOM 1397 N N . LEU A 1 89 ? -124.552 5.183 -1.867 1.00 55.21 93 LEU A N 1
ATOM 1398 C CA . LEU A 1 89 ? -124.111 4.477 -3.064 1.00 48.73 93 LEU A CA 1
ATOM 1399 C C . LEU A 1 89 ? -122.834 3.688 -2.809 1.00 51.30 93 LEU A C 1
ATOM 1400 O O . LEU A 1 89 ? -122.652 2.606 -3.378 1.00 59.68 93 LEU A O 1
ATOM 1416 N N . ILE A 1 90 ? -121.945 4.205 -1.958 1.00 57.70 94 ILE A N 1
ATOM 1417 C CA . ILE A 1 90 ? -120.706 3.495 -1.656 1.00 53.89 94 ILE A CA 1
ATOM 1418 C C . ILE A 1 90 ? -120.986 2.271 -0.793 1.00 57.96 94 ILE A C 1
ATOM 1419 O O . ILE A 1 90 ? -120.328 1.235 -0.935 1.00 70.07 94 ILE A O 1
ATOM 1435 N N . LEU A 1 91 ? -121.955 2.368 0.120 1.00 56.23 95 LEU A N 1
ATOM 1436 C CA . LEU A 1 91 ? -122.262 1.229 0.982 1.00 60.86 95 LEU A CA 1
ATOM 1437 C C . LEU A 1 91 ? -122.870 0.083 0.184 1.00 54.23 95 LEU A C 1
ATOM 1438 O O . LEU A 1 91 ? -122.431 -1.066 0.298 1.00 66.93 95 LEU A O 1
ATOM 1454 N N . ALA A 1 92 ? -123.893 0.374 -0.622 1.00 52.59 96 ALA A N 1
ATOM 1455 C CA . ALA A 1 92 ? -124.489 -0.662 -1.457 1.00 59.44 96 ALA A CA 1
ATOM 1456 C C . ALA A 1 92 ? -123.439 -1.353 -2.314 1.00 61.40 96 ALA A C 1
ATOM 1457 O O . ALA A 1 92 ? -123.553 -2.551 -2.597 1.00 59.57 96 ALA A O 1
ATOM 1464 N N . LYS A 1 93 ? -122.410 -0.618 -2.733 1.00 55.66 97 LYS A N 1
ATOM 1465 C CA . LYS A 1 93 ? -121.321 -1.211 -3.498 1.00 58.29 97 LYS A CA 1
ATOM 1466 C C . LYS A 1 93 ? -120.373 -1.997 -2.600 1.00 58.60 97 LYS A C 1
ATOM 1467 O O . LYS A 1 93 ? -119.935 -3.094 -2.965 1.00 69.52 97 LYS A O 1
ATOM 1486 N N . LYS A 1 94 ? -120.047 -1.456 -1.424 1.00 58.83 98 LYS A N 1
ATOM 1487 C CA . LYS A 1 94 ? -119.094 -2.115 -0.538 1.00 68.74 98 LYS A CA 1
ATOM 1488 C C . LYS A 1 94 ? -119.731 -3.254 0.246 1.00 60.93 98 LYS A C 1
ATOM 1489 O O . LYS A 1 94 ? -119.061 -4.253 0.531 1.00 50.59 98 LYS A O 1
ATOM 1508 N N . GLN A 1 95 ? -121.004 -3.126 0.607 1.00 54.07 99 GLN A N 1
ATOM 1509 C CA . GLN A 1 95 ? -121.733 -4.204 1.260 1.00 58.26 99 GLN A CA 1
ATOM 1510 C C . GLN A 1 95 ? -122.481 -5.086 0.270 1.00 61.45 99 GLN A C 1
ATOM 1511 O O . GLN A 1 95 ? -123.098 -6.073 0.682 1.00 72.75 99 GLN A O 1
ATOM 1525 N N . ASN A 1 96 ? -122.442 -4.752 -1.018 1.00 61.71 100 ASN A N 1
ATOM 1526 C CA . ASN A 1 96 ? -122.990 -5.591 -2.080 1.00 53.86 100 ASN A CA 1
ATOM 1527 C C . ASN A 1 96 ? -124.458 -5.937 -1.811 1.00 60.04 100 ASN A C 1
ATOM 1528 O O . ASN A 1 96 ? -124.829 -7.085 -1.565 1.00 71.52 100 ASN A O 1
ATOM 1539 N N . TYR A 1 97 ? -125.287 -4.896 -1.865 1.00 46.14 101 TYR A N 1
ATOM 1540 C CA . TYR A 1 97 ? -126.730 -5.069 -1.938 1.00 58.50 101 TYR A CA 1
ATOM 1541 C C . TYR A 1 97 ? -127.283 -4.114 -2.988 1.00 52.49 101 TYR A C 1
ATOM 1542 O O . TYR A 1 97 ? -126.665 -3.100 -3.322 1.00 58.92 101 TYR A O 1
ATOM 1560 N N . LYS A 1 98 ? -128.460 -4.452 -3.509 1.00 65.34 102 LYS A N 1
ATOM 1561 C CA . LYS A 1 98 ? -129.026 -3.727 -4.638 1.00 63.56 102 LYS A CA 1
ATOM 1562 C C . LYS A 1 98 ? -129.797 -2.500 -4.168 1.00 69.07 102 LYS A C 1
ATOM 1563 O O . LYS A 1 98 ? -130.437 -2.520 -3.114 1.00 63.48 102 LYS A O 1
ATOM 1582 N N . LEU A 1 99 ? -129.734 -1.434 -4.960 1.00 70.89 103 LEU A N 1
ATOM 1583 C CA . LEU A 1 99 ? -130.551 -0.247 -4.759 1.00 60.25 103 LEU A CA 1
ATOM 1584 C C . LEU A 1 99 ? -131.647 -0.233 -5.815 1.00 70.36 103 LEU A C 1
ATOM 1585 O O . LEU A 1 99 ? -131.370 -0.428 -7.004 1.00 64.09 103 LEU A O 1
ATOM 1601 N N . THR A 1 100 ? -132.887 -0.003 -5.380 1.00 66.57 104 THR A N 1
ATOM 1602 C CA . THR A 1 100 ? -134.055 -0.230 -6.219 1.00 74.64 104 THR A CA 1
ATOM 1603 C C . THR A 1 100 ? -134.846 1.030 -6.544 1.00 79.00 104 THR A C 1
ATOM 1604 O O . THR A 1 100 ? -135.897 0.927 -7.187 1.00 82.07 104 THR A O 1
ATOM 1615 N N . ASN A 1 101 ? -134.384 2.210 -6.129 1.00 79.69 105 ASN A N 1
ATOM 1616 C CA . ASN A 1 101 ? -135.105 3.455 -6.372 1.00 73.90 105 ASN A CA 1
ATOM 1617 C C . ASN A 1 101 ? -134.303 4.407 -7.254 1.00 65.62 105 ASN A C 1
ATOM 1618 O O . ASN A 1 101 ? -134.494 5.623 -7.197 1.00 66.68 105 ASN A O 1
ATOM 1629 N N . ASP A 1 102 ? -133.403 3.868 -8.076 1.00 65.48 106 ASP A N 1
ATOM 1630 C CA . ASP A 1 102 ? -132.639 4.670 -9.029 1.00 68.46 106 ASP A CA 1
ATOM 1631 C C . ASP A 1 102 ? -131.739 5.682 -8.321 1.00 64.77 106 ASP A C 1
ATOM 1632 O O . ASP A 1 102 ? -131.464 6.761 -8.852 1.00 63.73 106 ASP A O 1
ATOM 1641 N N . GLU A 1 103 ? -131.270 5.343 -7.118 1.00 74.99 107 GLU A N 1
ATOM 1642 C CA . GLU A 1 103 ? -130.424 6.266 -6.367 1.00 67.13 107 GLU A CA 1
ATOM 1643 C C . GLU A 1 103 ? -129.196 6.673 -7.173 1.00 59.96 107 GLU A C 1
ATOM 1644 O O . GLU A 1 103 ? -128.773 7.834 -7.130 1.00 61.55 107 GLU A O 1
ATOM 1656 N N . GLU A 1 104 ? -128.608 5.730 -7.912 1.00 62.82 108 GLU A N 1
ATOM 1657 C CA . GLU A 1 104 ? -127.450 6.049 -8.744 1.00 58.11 108 GLU A CA 1
ATOM 1658 C C . GLU A 1 104 ? -127.799 7.108 -9.783 1.00 61.17 108 GLU A C 1
ATOM 1659 O O . GLU A 1 104 ? -127.129 8.143 -9.882 1.00 57.33 108 GLU A O 1
ATOM 1671 N N . GLY A 1 105 ? -128.841 6.860 -10.577 1.00 69.19 109 GLY A N 1
ATOM 1672 C CA . GLY A 1 105 ? -129.206 7.810 -11.616 1.00 67.23 109 GLY A CA 1
ATOM 1673 C C . GLY A 1 105 ? -129.521 9.185 -11.061 1.00 64.69 109 GLY A C 1
ATOM 1674 O O . GLY A 1 105 ? -129.059 10.202 -11.586 1.00 59.20 109 GLY A O 1
ATOM 1678 N N . ILE A 1 106 ? -130.313 9.235 -9.989 1.00 64.12 110 ILE A N 1
ATOM 1679 C CA . ILE A 1 106 ? -130.674 10.515 -9.384 1.00 51.59 110 ILE A CA 1
ATOM 1680 C C . ILE A 1 106 ? -129.421 11.268 -8.955 1.00 52.69 110 ILE A C 1
ATOM 1681 O O . ILE A 1 106 ? -129.279 12.470 -9.205 1.00 62.45 110 ILE A O 1
ATOM 1697 N N . PHE A 1 107 ? -128.493 10.569 -8.300 1.00 53.25 111 PHE A N 1
ATOM 1698 C CA . PHE A 1 107 ? -127.275 11.212 -7.821 1.00 53.87 111 PHE A CA 1
ATOM 1699 C C . PHE A 1 107 ? -126.457 11.765 -8.982 1.00 59.88 111 PHE A C 1
ATOM 1700 O O . PHE A 1 107 ? -126.121 12.954 -9.014 1.00 68.86 111 PHE A O 1
ATOM 1717 N N . SER A 1 108 ? -126.122 10.905 -9.948 1.00 60.02 112 SER A N 1
ATOM 1718 C CA . SER A 1 108 ? -125.313 11.335 -11.085 1.00 62.90 112 SER A CA 1
ATOM 1719 C C . SER A 1 108 ? -125.915 12.555 -11.768 1.00 62.22 112 SER A C 1
ATOM 1720 O O . SER A 1 108 ? -125.189 13.457 -12.201 1.00 60.10 112 SER A O 1
ATOM 1728 N N . ARG A 1 109 ? -127.245 12.602 -11.870 1.00 56.95 113 ARG A N 1
ATOM 1729 C CA . ARG A 1 109 ? -127.903 13.724 -12.528 1.00 52.54 113 ARG A CA 1
ATOM 1730 C C . ARG A 1 109 ? -127.928 14.962 -11.640 1.00 58.91 113 ARG A C 1
ATOM 1731 O O . ARG A 1 109 ? -127.712 16.078 -12.126 1.00 71.09 113 ARG A O 1
ATOM 1752 N N . PHE A 1 110 ? -128.189 14.792 -10.342 1.00 60.12 114 PHE A N 1
ATOM 1753 C CA . PHE A 1 110 ? -128.196 15.936 -9.436 1.00 60.14 114 PHE A CA 1
ATOM 1754 C C . PHE A 1 110 ? -126.823 16.593 -9.375 1.00 60.09 114 PHE A C 1
ATOM 1755 O O . PHE A 1 110 ? -126.698 17.815 -9.519 1.00 64.07 114 PHE A O 1
ATOM 1772 N N . VAL A 1 111 ? -125.777 15.794 -9.156 1.00 55.99 115 VAL A N 1
ATOM 1773 C CA . VAL A 1 111 ? -124.420 16.335 -9.110 1.00 57.55 115 VAL A CA 1
ATOM 1774 C C . VAL A 1 111 ? -124.103 17.075 -10.402 1.00 54.71 115 VAL A C 1
ATOM 1775 O O . VAL A 1 111 ? -123.687 18.240 -10.388 1.00 63.09 115 VAL A O 1
ATOM 1788 N N . ASP A 1 112 ? -124.280 16.403 -11.540 1.00 61.33 116 ASP A N 1
ATOM 1789 C CA . ASP A 1 112 ? -123.962 17.017 -12.825 1.00 65.18 116 ASP A CA 1
ATOM 1790 C C . ASP A 1 112 ? -124.730 18.320 -13.008 1.00 58.74 116 ASP A C 1
ATOM 1791 O O . ASP A 1 112 ? -124.164 19.340 -13.418 1.00 60.08 116 ASP A O 1
ATOM 1800 N N . GLN A 1 113 ? -126.027 18.303 -12.703 1.00 62.46 117 GLN A N 1
ATOM 1801 C CA . GLN A 1 113 ? -126.841 19.502 -12.854 1.00 53.21 117 GLN A CA 1
ATOM 1802 C C . GLN A 1 113 ? -126.390 20.601 -11.900 1.00 65.12 117 GLN A C 1
ATOM 1803 O O . GLN A 1 113 ? -126.404 21.785 -12.255 1.00 68.64 117 GLN A O 1
ATOM 1817 N N . PHE A 1 114 ? -125.986 20.230 -10.683 1.00 68.19 118 PHE A N 1
ATOM 1818 C CA . PHE A 1 114 ? -125.648 21.239 -9.685 1.00 64.48 118 PHE A CA 1
ATOM 1819 C C . PHE A 1 114 ? -124.314 21.909 -9.995 1.00 60.00 118 PHE A C 1
ATOM 1820 O O . PHE A 1 114 ? -124.183 23.131 -9.859 1.00 57.58 118 PHE A O 1
ATOM 1837 N N . ILE A 1 115 ? -123.307 21.132 -10.397 1.00 60.02 119 ILE A N 1
ATOM 1838 C CA . ILE A 1 115 ? -122.019 21.726 -10.749 1.00 60.90 119 ILE A CA 1
ATOM 1839 C C . ILE A 1 115 ? -122.197 22.713 -11.895 1.00 67.18 119 ILE A C 1
ATOM 1840 O O . ILE A 1 115 ? -121.669 23.831 -11.864 1.00 58.14 119 ILE A O 1
ATOM 1856 N N . ARG A 1 116 ? -122.954 22.318 -12.922 1.00 65.81 120 ARG A N 1
ATOM 1857 C CA . ARG A 1 116 ? -123.177 23.209 -14.056 1.00 58.55 120 ARG A CA 1
ATOM 1858 C C . ARG A 1 116 ? -123.862 24.496 -13.619 1.00 62.04 120 ARG A C 1
ATOM 1859 O O . ARG A 1 116 ? -123.500 25.587 -14.074 1.00 63.18 120 ARG A O 1
ATOM 1880 N N . HIS A 1 117 ? -124.858 24.389 -12.739 1.00 51.29 121 HIS A N 1
ATOM 1881 C CA . HIS A 1 117 ? -125.529 25.580 -12.231 1.00 50.11 121 HIS A CA 1
ATOM 1882 C C . HIS A 1 117 ? -124.551 26.481 -11.488 1.00 63.30 121 HIS A C 1
ATOM 1883 O O . HIS A 1 117 ? -124.531 27.700 -11.690 1.00 70.61 121 HIS A O 1
ATOM 1897 N N . VAL A 1 118 ? -123.729 25.893 -10.617 1.00 68.97 122 VAL A N 1
ATOM 1898 C CA . VAL A 1 118 ? -122.779 26.678 -9.837 1.00 52.57 122 VAL A CA 1
ATOM 1899 C C . VAL A 1 118 ? -121.709 27.287 -10.735 1.00 57.11 122 VAL A C 1
ATOM 1900 O O . VAL A 1 118 ? -121.222 28.392 -10.467 1.00 59.56 122 VAL A O 1
ATOM 1913 N N . LEU A 1 119 ? -121.321 26.592 -11.806 1.00 59.42 123 LEU A N 1
ATOM 1914 C CA . LEU A 1 119 ? -120.289 27.111 -12.695 1.00 56.04 123 LEU A CA 1
ATOM 1915 C C . LEU A 1 119 ? -120.763 28.292 -13.530 1.00 59.16 123 LEU A C 1
ATOM 1916 O O . LEU A 1 119 ? -119.930 28.968 -14.142 1.00 51.93 123 LEU A O 1
ATOM 1932 N N . ARG A 1 120 ? -122.069 28.559 -13.575 1.00 54.36 124 ARG A N 1
ATOM 1933 C CA . ARG A 1 120 ? -122.558 29.727 -14.297 1.00 49.82 124 ARG A CA 1
ATOM 1934 C C . ARG A 1 120 ? -121.976 31.026 -13.758 1.00 58.61 124 ARG A C 1
ATOM 1935 O O . ARG A 1 120 ? -122.020 32.045 -14.456 1.00 72.22 124 ARG A O 1
ATOM 1956 N N . GLY A 1 121 ? -121.444 31.019 -12.538 1.00 52.53 125 GLY A N 1
ATOM 1957 C CA . GLY A 1 121 ? -120.885 32.219 -11.947 1.00 52.42 125 GLY A CA 1
ATOM 1958 C C . GLY A 1 121 ? -119.403 32.111 -11.647 1.00 58.11 125 GLY A C 1
ATOM 1959 O O . GLY A 1 121 ? -118.870 32.899 -10.860 1.00 63.05 125 GLY A O 1
ATOM 1963 N N . VAL A 1 122 ? -118.719 31.148 -12.271 1.00 59.16 126 VAL A N 1
ATOM 1964 C CA . VAL A 1 122 ? -117.298 30.959 -11.993 1.00 58.08 126 VAL A CA 1
ATOM 1965 C C . VAL A 1 122 ? -116.478 32.128 -12.527 1.00 62.78 126 VAL A C 1
ATOM 1966 O O . VAL A 1 122 ? -115.422 32.457 -11.973 1.00 67.54 126 VAL A O 1
ATOM 1979 N N . GLU A 1 123 ? -116.932 32.764 -13.609 1.00 58.78 127 GLU A N 1
ATOM 1980 C CA . GLU A 1 123 ? -116.258 33.922 -14.184 1.00 61.28 127 GLU A CA 1
ATOM 1981 C C . GLU A 1 123 ? -117.040 35.212 -13.959 1.00 67.68 127 GLU A C 1
ATOM 1982 O O . GLU A 1 123 ? -116.859 36.182 -14.700 1.00 69.54 127 GLU A O 1
ATOM 1994 N N . SER A 1 124 ? -117.904 35.242 -12.947 1.00 60.82 128 SER A N 1
ATOM 1995 C CA . SER A 1 124 ? -118.718 36.417 -12.690 1.00 61.89 128 SER A CA 1
ATOM 1996 C C . SER A 1 124 ? -117.839 37.620 -12.355 1.00 53.80 128 SER A C 1
ATOM 1997 O O . SER A 1 124 ? -116.705 37.467 -11.898 1.00 67.66 128 SER A O 1
ATOM 2005 N N . PRO A 1 125 ? -118.350 38.836 -12.569 1.00 71.43 129 PRO A N 1
ATOM 2006 C CA . PRO A 1 125 ? -117.578 40.019 -12.161 1.00 75.66 129 PRO A CA 1
ATOM 2007 C C . PRO A 1 125 ? -117.414 40.131 -10.656 1.00 68.73 129 PRO A C 1
ATOM 2008 O O . PRO A 1 125 ? -116.378 40.622 -10.191 1.00 68.02 129 PRO A O 1
ATOM 2019 N N . ASP A 1 126 ? -118.403 39.683 -9.884 1.00 69.19 130 ASP A N 1
ATOM 2020 C CA . ASP A 1 126 ? -118.345 39.746 -8.427 1.00 58.56 130 ASP A CA 1
ATOM 2021 C C . ASP A 1 126 ? -117.357 38.704 -7.915 1.00 62.10 130 ASP A C 1
ATOM 2022 O O . ASP A 1 126 ? -117.598 37.500 -8.035 1.00 67.16 130 ASP A O 1
ATOM 2031 N N . LYS A 1 127 ? -116.242 39.159 -7.338 1.00 68.04 131 LYS A N 1
ATOM 2032 C CA . LYS A 1 127 ? -115.265 38.223 -6.793 1.00 54.59 131 LYS A CA 1
ATOM 2033 C C . LYS A 1 127 ? -115.837 37.395 -5.650 1.00 65.13 131 LYS A C 1
ATOM 2034 O O . LYS A 1 127 ? -115.289 36.334 -5.334 1.00 67.58 131 LYS A O 1
ATOM 2053 N N . ASN A 1 128 ? -116.922 37.854 -5.020 1.00 67.85 132 ASN A N 1
ATOM 2054 C CA . ASN A 1 128 ? -117.507 37.099 -3.917 1.00 74.05 132 ASN A CA 1
ATOM 2055 C C . ASN A 1 128 ? -118.147 35.806 -4.407 1.00 70.45 132 ASN A C 1
ATOM 2056 O O . ASN A 1 128 ? -118.025 34.764 -3.752 1.00 73.74 132 ASN A O 1
ATOM 2067 N N . VAL A 1 129 ? -118.831 35.846 -5.553 1.00 62.29 133 VAL A N 1
ATOM 2068 C CA . VAL A 1 129 ? -119.443 34.627 -6.074 1.00 62.35 133 VAL A CA 1
ATOM 2069 C C . VAL A 1 129 ? -118.375 33.712 -6.658 1.00 66.92 133 VAL A C 1
ATOM 2070 O O . VAL A 1 129 ? -118.448 32.485 -6.521 1.00 72.98 133 VAL A O 1
ATOM 2083 N N . ARG A 1 130 ? -117.364 34.287 -7.315 1.00 61.71 134 ARG A N 1
ATOM 2084 C CA . ARG A 1 130 ? -116.268 33.471 -7.825 1.00 59.28 134 ARG A CA 1
ATOM 2085 C C . ARG A 1 130 ? -115.612 32.685 -6.700 1.00 58.84 134 ARG A C 1
ATOM 2086 O O . ARG A 1 130 ? -115.209 31.531 -6.889 1.00 72.37 134 ARG A O 1
ATOM 2107 N N . PHE A 1 131 ? -115.491 33.296 -5.521 1.00 60.76 135 PHE A N 1
ATOM 2108 C CA . PHE A 1 131 ? -114.961 32.579 -4.368 1.00 60.41 135 PHE A CA 1
ATOM 2109 C C . PHE A 1 131 ? -115.935 31.503 -3.905 1.00 63.49 135 PHE A C 1
ATOM 2110 O O . PHE A 1 131 ? -115.556 30.337 -3.739 1.00 57.58 135 PHE A O 1
ATOM 2127 N N . ARG A 1 132 ? -117.199 31.878 -3.693 1.00 64.23 136 ARG A N 1
ATOM 2128 C CA . ARG A 1 132 ? -118.192 30.915 -3.227 1.00 62.27 136 ARG A CA 1
ATOM 2129 C C . ARG A 1 132 ? -118.356 29.766 -4.214 1.00 56.66 136 ARG A C 1
ATOM 2130 O O . ARG A 1 132 ? -118.551 28.614 -3.809 1.00 71.35 136 ARG A O 1
ATOM 2151 N N . VAL A 1 133 ? -118.283 30.058 -5.513 1.00 61.78 137 VAL A N 1
ATOM 2152 C CA . VAL A 1 133 ? -118.414 29.006 -6.518 1.00 63.86 137 VAL A CA 1
ATOM 2153 C C . VAL A 1 133 ? -117.313 27.969 -6.339 1.00 63.63 137 VAL A C 1
ATOM 2154 O O . VAL A 1 133 ? -117.579 26.765 -6.239 1.00 59.09 137 VAL A O 1
ATOM 2167 N N . LEU A 1 134 ? -116.056 28.420 -6.291 1.00 63.71 138 LEU A N 1
ATOM 2168 C CA . LEU A 1 134 ? -114.948 27.487 -6.118 1.00 62.13 138 LEU A CA 1
ATOM 2169 C C . LEU A 1 134 ? -114.941 26.875 -4.725 1.00 56.37 138 LEU A C 1
ATOM 2170 O O . LEU A 1 134 ? -114.433 25.763 -4.543 1.00 56.03 138 LEU A O 1
ATOM 2186 N N . GLN A 1 135 ? -115.487 27.578 -3.732 1.00 63.22 139 GLN A N 1
ATOM 2187 C CA . GLN A 1 135 ? -115.609 26.993 -2.402 1.00 55.89 139 GLN A CA 1
ATOM 2188 C C . GLN A 1 135 ? -116.580 25.819 -2.422 1.00 62.84 139 GLN A C 1
ATOM 2189 O O . GLN A 1 135 ? -116.280 24.742 -1.892 1.00 61.89 139 GLN A O 1
ATOM 2203 N N . LEU A 1 136 ? -117.751 26.010 -3.035 1.00 54.74 140 LEU A N 1
ATOM 2204 C CA . LEU A 1 136 ? -118.698 24.911 -3.193 1.00 53.36 140 LEU A CA 1
ATOM 2205 C C . LEU A 1 136 ? -118.059 23.745 -3.934 1.00 59.07 140 LEU A C 1
ATOM 2206 O O . LEU A 1 136 ? -118.177 22.588 -3.516 1.00 57.86 140 LEU A O 1
ATOM 2222 N N . LEU A 1 137 ? -117.380 24.032 -5.046 1.00 59.71 141 LEU A N 1
ATOM 2223 C CA . LEU A 1 137 ? -116.720 22.972 -5.800 1.00 58.66 141 LEU A CA 1
ATOM 2224 C C . LEU A 1 137 ? -115.693 22.253 -4.937 1.00 58.40 141 LEU A C 1
ATOM 2225 O O . LEU A 1 137 ? -115.730 21.025 -4.801 1.00 61.23 141 LEU A O 1
ATOM 2241 N N . ALA A 1 138 ? -114.776 23.009 -4.327 1.00 64.10 142 ALA A N 1
ATOM 2242 C CA . ALA A 1 138 ? -113.708 22.405 -3.536 1.00 59.81 142 ALA A CA 1
ATOM 2243 C C . ALA A 1 138 ? -114.259 21.465 -2.473 1.00 60.73 142 ALA A C 1
ATOM 2244 O O . ALA A 1 138 ? -113.675 20.410 -2.202 1.00 60.31 142 ALA A O 1
ATOM 2251 N N . VAL A 1 139 ? -115.391 21.827 -1.860 1.00 55.22 143 VAL A N 1
ATOM 2252 C CA . VAL A 1 139 ? -115.897 21.083 -0.710 1.00 56.51 143 VAL A CA 1
ATOM 2253 C C . VAL A 1 139 ? -116.753 19.883 -1.099 1.00 55.72 143 VAL A C 1
ATOM 2254 O O . VAL A 1 139 ? -117.110 19.084 -0.219 1.00 71.75 143 VAL A O 1
ATOM 2267 N N . ILE A 1 140 ? -117.090 19.723 -2.381 1.00 55.39 144 ILE A N 1
ATOM 2268 C CA . ILE A 1 140 ? -117.852 18.564 -2.843 1.00 49.42 144 ILE A CA 1
ATOM 2269 C C . ILE A 1 140 ? -117.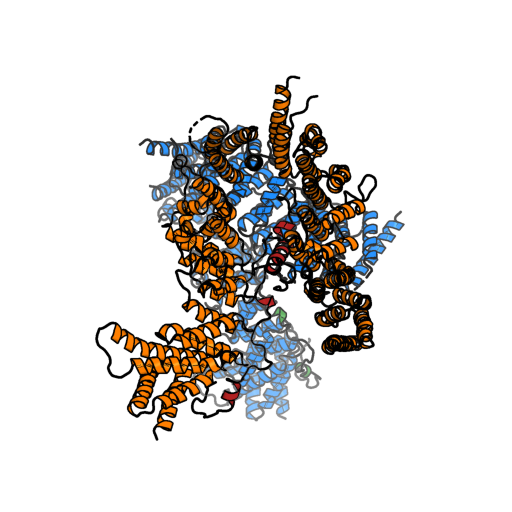037 17.630 -3.725 1.00 65.49 144 ILE A C 1
ATOM 2270 O O . ILE A 1 140 ? -117.516 16.525 -4.031 1.00 55.69 144 ILE A O 1
ATOM 2286 N N . MET A 1 141 ? -115.828 18.023 -4.137 1.00 69.59 145 MET A N 1
ATOM 2287 C CA . MET A 1 141 ? -115.057 17.218 -5.082 1.00 60.05 145 MET A CA 1
ATOM 2288 C C . MET A 1 141 ? -114.949 15.762 -4.644 1.00 60.41 145 MET A C 1
ATOM 2289 O O . MET A 1 141 ? -115.090 14.846 -5.462 1.00 66.80 145 MET A O 1
ATOM 2303 N N . ASP A 1 142 ? -114.672 15.526 -3.361 1.00 70.36 146 ASP A N 1
ATOM 2304 C CA . ASP A 1 142 ? -114.442 14.161 -2.904 1.00 65.46 146 ASP A CA 1
ATOM 2305 C C . ASP A 1 142 ? -115.677 13.284 -3.079 1.00 63.94 146 ASP A C 1
ATOM 2306 O O . ASP A 1 142 ? -115.549 12.061 -3.208 1.00 70.11 146 ASP A O 1
ATOM 2315 N N . ASN A 1 143 ? -116.873 13.881 -3.102 1.00 55.81 147 ASN A N 1
ATOM 2316 C CA . ASN A 1 143 ? -118.115 13.121 -3.016 1.00 58.11 147 ASN A CA 1
ATOM 2317 C C . ASN A 1 143 ? -118.982 13.236 -4.267 1.00 56.43 147 ASN A C 1
ATOM 2318 O O . ASN A 1 143 ? -120.181 12.950 -4.202 1.00 60.59 147 ASN A O 1
ATOM 2329 N N . ILE A 1 144 ? -118.415 13.645 -5.408 1.00 58.18 148 ILE A N 1
ATOM 2330 C CA . ILE A 1 144 ? -119.193 13.683 -6.648 1.00 63.70 148 ILE A CA 1
ATOM 2331 C C . ILE A 1 144 ? -119.111 12.380 -7.427 1.00 74.37 148 ILE A C 1
ATOM 2332 O O . ILE A 1 144 ? -119.868 12.200 -8.394 1.00 81.52 148 ILE A O 1
ATOM 2348 N N . GLY A 1 145 ? -118.228 11.463 -7.038 1.00 70.51 149 GLY A N 1
ATOM 2349 C CA . GLY A 1 145 ? -118.182 10.164 -7.686 1.00 72.67 149 GLY A CA 1
ATOM 2350 C C . GLY A 1 145 ? -117.700 10.267 -9.120 1.00 75.23 149 GLY A C 1
ATOM 2351 O O . GLY A 1 145 ? -116.807 11.055 -9.451 1.00 79.40 149 GLY A O 1
ATOM 2355 N N . GLU A 1 146 ? -118.302 9.458 -9.987 1.00 88.34 150 GLU A N 1
ATOM 2356 C CA . GLU A 1 146 ? -117.909 9.369 -11.386 1.00 91.40 150 GLU A CA 1
ATOM 2357 C C . GLU A 1 146 ? -118.783 10.290 -12.225 1.00 82.81 150 GLU A C 1
ATOM 2358 O O . GLU A 1 146 ? -120.015 10.238 -12.139 1.00 76.53 150 GLU A O 1
ATOM 2370 N N . ILE A 1 147 ? -118.140 11.125 -13.037 1.00 79.51 151 ILE A N 1
ATOM 2371 C CA . ILE A 1 147 ? -118.810 12.132 -13.848 1.00 87.68 151 ILE A CA 1
ATOM 2372 C C . ILE A 1 147 ? -118.379 11.945 -15.295 1.00 82.01 151 ILE A C 1
ATOM 2373 O O . ILE A 1 147 ? -117.228 11.585 -15.565 1.00 78.46 151 ILE A O 1
ATOM 2389 N N . ASP A 1 148 ? -119.300 12.185 -16.227 1.00 85.40 152 ASP A N 1
ATOM 2390 C CA . ASP A 1 148 ? -118.964 12.037 -17.634 1.00 76.45 152 ASP A CA 1
ATOM 2391 C C . ASP A 1 148 ? -117.878 13.042 -18.020 1.00 86.25 152 ASP A C 1
ATOM 2392 O O . ASP A 1 148 ? -117.527 13.948 -17.261 1.00 82.83 152 ASP A O 1
ATOM 2401 N N . GLU A 1 149 ? -117.343 12.870 -19.230 1.00 93.38 153 GLU A N 1
ATOM 2402 C CA . GLU A 1 149 ? -116.141 13.605 -19.612 1.00 75.01 153 GLU A CA 1
ATOM 2403 C C . GLU A 1 149 ? -116.439 15.076 -19.876 1.00 77.58 153 GLU A C 1
ATOM 2404 O O . GLU A 1 149 ? -115.610 15.943 -19.575 1.00 69.12 153 GLU A O 1
ATOM 2416 N N . SER A 1 150 ? -117.610 15.383 -20.440 1.00 83.25 154 SER A N 1
ATOM 2417 C CA . SER A 1 150 ? -117.937 16.774 -20.738 1.00 79.89 154 SER A CA 1
ATOM 2418 C C . SER A 1 150 ? -117.858 17.634 -19.485 1.00 79.47 154 SER A C 1
ATOM 2419 O O . SER A 1 150 ? -117.294 18.735 -19.510 1.00 80.86 154 SER A O 1
ATOM 2427 N N . LEU A 1 151 ? -118.416 17.147 -18.374 1.00 83.26 155 LEU A N 1
ATOM 2428 C CA . LEU A 1 151 ? -118.363 17.903 -17.128 1.00 83.83 155 LEU A CA 1
ATOM 2429 C C . LEU A 1 151 ? -116.956 17.923 -16.543 1.00 79.11 155 LEU A C 1
ATOM 2430 O O . LEU A 1 151 ? -116.558 18.915 -15.923 1.00 73.78 155 LEU A O 1
ATOM 2446 N N . PHE A 1 152 ? -116.195 16.842 -16.722 1.00 76.49 156 PHE A N 1
ATOM 2447 C CA . PHE A 1 152 ? -114.820 16.819 -16.235 1.00 68.88 156 PHE A CA 1
ATOM 2448 C C . PHE A 1 152 ? -113.951 17.808 -17.000 1.00 73.68 156 PHE A C 1
ATOM 2449 O O . PHE A 1 152 ? -113.127 18.510 -16.402 1.00 78.76 156 PHE A O 1
ATOM 2466 N N . ASN A 1 153 ? -114.118 17.879 -18.322 1.00 79.43 157 ASN A N 1
ATOM 2467 C CA . ASN A 1 153 ? -113.385 18.870 -19.104 1.00 76.01 157 ASN A CA 1
ATOM 2468 C C . ASN A 1 153 ? -113.795 20.282 -18.711 1.00 67.49 157 ASN A C 1
ATOM 2469 O O . ASN A 1 153 ? -112.947 21.174 -18.594 1.00 73.05 157 ASN A O 1
ATOM 2480 N N . LEU A 1 154 ? -115.094 20.505 -18.500 1.00 70.96 158 LEU A N 1
ATOM 2481 C CA . LEU A 1 154 ? -115.560 21.828 -18.101 1.00 73.10 158 LEU A CA 1
ATOM 2482 C C . LEU A 1 154 ? -114.969 22.232 -16.757 1.00 73.14 158 LEU A C 1
ATOM 2483 O O . LEU A 1 154 ? -114.584 23.391 -16.562 1.00 69.87 158 LEU A O 1
ATOM 2499 N N . LEU A 1 155 ? -114.886 21.288 -15.817 1.00 67.35 159 LEU A N 1
ATOM 2500 C CA . LEU A 1 155 ? -114.328 21.593 -14.503 1.00 64.49 159 LEU A CA 1
ATOM 2501 C C . LEU A 1 155 ? -112.865 22.004 -14.607 1.00 71.69 159 LEU A C 1
ATOM 2502 O O . LEU A 1 155 ? -112.469 23.067 -14.115 1.00 68.26 159 LEU A O 1
ATOM 2518 N N . ILE A 1 156 ? -112.043 21.161 -15.235 1.00 62.38 160 ILE A N 1
ATOM 2519 C CA . ILE A 1 156 ? -110.609 21.430 -15.311 1.00 68.85 160 ILE A CA 1
ATOM 2520 C C . ILE A 1 156 ? -110.349 22.755 -16.013 1.00 71.81 160 ILE A C 1
ATOM 2521 O O . ILE A 1 156 ? -109.513 23.554 -15.574 1.00 67.21 160 ILE A O 1
ATOM 2537 N N . LEU A 1 157 ? -111.056 23.011 -17.114 1.00 66.73 161 LEU A N 1
ATOM 2538 C CA . LEU A 1 157 ? -110.852 24.259 -17.840 1.00 62.30 161 LEU A CA 1
ATOM 2539 C C . LEU A 1 157 ? -111.265 25.458 -16.996 1.00 75.51 161 LEU A C 1
ATOM 2540 O O . LEU A 1 157 ? -110.585 26.491 -16.997 1.00 88.68 161 LEU A O 1
ATOM 2556 N N . SER A 1 158 ? -112.372 25.339 -16.261 1.00 75.62 162 SER A N 1
ATOM 2557 C CA . SER A 1 158 ? -112.809 26.433 -15.401 1.00 63.71 162 SER A CA 1
ATOM 2558 C C . SER A 1 158 ? -111.784 26.710 -14.309 1.00 73.42 162 SER A C 1
ATOM 2559 O O . SER A 1 158 ? -111.425 27.866 -14.056 1.00 77.47 162 SER A O 1
ATOM 2567 N N . LEU A 1 159 ? -111.296 25.656 -13.651 1.00 69.99 163 LEU A N 1
ATOM 2568 C CA . LEU A 1 159 ? -110.311 25.837 -12.589 1.00 62.40 163 LEU A CA 1
ATOM 2569 C C . LEU A 1 159 ? -108.992 26.359 -13.144 1.00 75.63 163 LEU A C 1
ATOM 2570 O O . LEU A 1 159 ? -108.397 27.288 -12.586 1.00 79.74 163 LEU A O 1
ATOM 2586 N N . ASN A 1 160 ? -108.514 25.770 -14.243 1.00 78.63 164 ASN A N 1
ATOM 2587 C CA . ASN A 1 160 ? -107.250 26.202 -14.829 1.00 75.82 164 ASN A CA 1
ATOM 2588 C C . ASN A 1 160 ? -107.256 27.682 -15.188 1.00 79.65 164 ASN A C 1
ATOM 2589 O O . ASN A 1 160 ? -106.183 28.283 -15.301 1.00 80.20 164 ASN A O 1
ATOM 2600 N N . LYS A 1 161 ? -108.432 28.279 -15.385 1.00 82.11 165 LYS A N 1
ATOM 2601 C CA . LYS A 1 161 ? -108.506 29.723 -15.570 1.00 76.48 165 LYS A CA 1
ATOM 2602 C C . LYS A 1 161 ? -108.504 30.463 -14.240 1.00 74.67 165 LYS A C 1
ATOM 2603 O O . LYS A 1 161 ? -107.954 31.565 -14.148 1.00 69.99 165 LYS A O 1
ATOM 2622 N N . ARG A 1 162 ? -109.114 29.880 -13.206 1.00 78.05 166 ARG A N 1
ATOM 2623 C CA . ARG A 1 162 ? -109.175 30.528 -11.903 1.00 70.89 166 ARG A CA 1
ATOM 2624 C C . ARG A 1 162 ? -107.853 30.467 -11.152 1.00 69.92 166 ARG A C 1
ATOM 2625 O O . ARG A 1 162 ? -107.678 31.211 -10.180 1.00 64.11 166 ARG A O 1
ATOM 2646 N N . ILE A 1 163 ? -106.921 29.606 -11.566 1.00 75.01 167 ILE A N 1
ATOM 2647 C CA . ILE A 1 163 ? -105.604 29.609 -10.943 1.00 72.13 167 ILE A CA 1
ATOM 2648 C C . ILE A 1 163 ? -104.895 30.928 -11.200 1.00 62.32 167 ILE A C 1
ATOM 2649 O O . ILE A 1 163 ? -103.940 31.267 -10.493 1.00 73.87 167 ILE A O 1
ATOM 2665 N N . TYR A 1 164 ? -105.333 31.680 -12.210 1.00 76.05 168 TYR A N 1
ATOM 2666 C CA . TYR A 1 164 ? -104.802 33.003 -12.506 1.00 70.14 168 TYR A CA 1
ATOM 2667 C C . TYR A 1 164 ? -105.843 34.090 -12.262 1.00 60.96 168 TYR A C 1
ATOM 2668 O O . TYR A 1 164 ? -105.859 35.110 -12.954 1.00 75.58 168 TYR A O 1
ATOM 2686 N N . ASP A 1 165 ? -106.728 33.878 -11.294 1.00 74.68 169 ASP A N 1
ATOM 2687 C CA . ASP A 1 165 ? -107.717 34.890 -10.967 1.00 72.51 169 ASP A CA 1
ATOM 2688 C C . ASP A 1 165 ? -107.031 36.126 -10.392 1.00 67.65 169 ASP A C 1
ATOM 2689 O O . ASP A 1 165 ? -105.902 36.073 -9.896 1.00 71.75 169 ASP A O 1
ATOM 2698 N N . ARG A 1 166 ? -107.731 37.258 -10.470 1.00 73.72 170 ARG A N 1
ATOM 2699 C CA . ARG A 1 166 ? -107.154 38.515 -10.010 1.00 77.13 170 ARG A CA 1
ATOM 2700 C C . ARG A 1 166 ? -107.024 38.551 -8.493 1.00 84.14 170 ARG A C 1
ATOM 2701 O O . ARG A 1 166 ? -106.088 39.165 -7.968 1.00 92.36 170 ARG A O 1
ATOM 2722 N N . GLU A 1 167 ? -107.946 37.897 -7.774 1.00 75.45 171 GLU A N 1
ATOM 2723 C CA . GLU A 1 167 ? -107.921 37.874 -6.315 1.00 72.43 171 GLU A CA 1
ATOM 2724 C C . GLU A 1 167 ? -107.107 36.684 -5.822 1.00 76.00 171 GLU A C 1
ATOM 2725 O O . GLU A 1 167 ? -107.319 35.562 -6.296 1.00 83.37 171 GLU A O 1
ATOM 2737 N N . PRO A 1 168 ? -106.180 36.867 -4.877 1.00 77.22 172 PRO A N 1
ATOM 2738 C CA . PRO A 1 168 ? -105.526 35.690 -4.285 1.00 80.12 172 PRO A CA 1
ATOM 2739 C C . PRO A 1 168 ? -106.498 34.812 -3.520 1.00 71.21 172 PRO A C 1
ATOM 2740 O O . PRO A 1 168 ? -106.261 33.606 -3.378 1.00 68.50 172 PRO A O 1
ATOM 2751 N N . THR A 1 169 ? -107.597 35.390 -3.030 1.00 66.58 173 THR A N 1
ATOM 2752 C CA . THR A 1 169 ? -108.594 34.606 -2.310 1.00 70.28 173 THR A CA 1
ATOM 2753 C C . THR A 1 169 ? -109.224 33.557 -3.218 1.00 72.20 173 THR A C 1
ATOM 2754 O O . THR A 1 169 ? -109.415 32.405 -2.810 1.00 77.51 173 THR A O 1
ATOM 2765 N N . VAL A 1 170 ? -109.555 33.938 -4.454 1.00 72.19 174 VAL A N 1
ATOM 2766 C CA . VAL A 1 170 ? -110.111 32.982 -5.407 1.00 59.17 174 VAL A CA 1
ATOM 2767 C C . VAL A 1 170 ? -109.043 31.987 -5.846 1.00 57.83 174 VAL A C 1
ATOM 2768 O O . VAL A 1 170 ? -109.330 30.804 -6.065 1.00 59.10 174 VAL A O 1
ATOM 2781 N N . ARG A 1 171 ? -107.798 32.446 -5.986 1.00 66.30 175 ARG A N 1
ATOM 2782 C CA . ARG A 1 171 ? -106.726 31.555 -6.415 1.00 62.40 175 ARG A CA 1
ATOM 2783 C C . ARG A 1 171 ? -106.487 30.448 -5.396 1.00 62.87 175 ARG A C 1
ATOM 2784 O O . ARG A 1 171 ? -106.294 29.285 -5.769 1.00 63.60 175 ARG A O 1
ATOM 2805 N N . ILE A 1 172 ? -106.486 30.788 -4.105 1.00 60.65 176 ILE A N 1
ATOM 2806 C CA . ILE A 1 172 ? -106.380 29.762 -3.068 1.00 67.06 176 ILE A CA 1
ATOM 2807 C C . ILE A 1 172 ? -107.486 28.734 -3.243 1.00 64.61 176 ILE A C 1
ATOM 2808 O O . ILE A 1 172 ? -107.251 27.520 -3.198 1.00 56.95 176 ILE A O 1
ATOM 2824 N N . GLN A 1 173 ? -108.716 29.208 -3.436 1.00 59.20 177 GLN A N 1
ATOM 2825 C CA . GLN A 1 173 ? -109.829 28.291 -3.642 1.00 58.61 177 GLN A CA 1
ATOM 2826 C C . GLN A 1 173 ? -109.625 27.471 -4.908 1.00 63.14 177 GLN A C 1
ATOM 2827 O O . GLN A 1 173 ? -109.949 26.279 -4.943 1.00 63.19 177 GLN A O 1
ATOM 2841 N N . ALA A 1 174 ? -109.074 28.088 -5.955 1.00 64.78 178 ALA A N 1
ATOM 2842 C CA . ALA A 1 174 ? -108.714 27.331 -7.149 1.00 67.45 178 ALA A CA 1
ATOM 2843 C C . ALA A 1 174 ? -107.679 26.263 -6.821 1.00 60.98 178 ALA A C 1
ATOM 2844 O O . ALA A 1 174 ? -107.739 25.146 -7.348 1.00 63.39 178 ALA A O 1
ATOM 2851 N N . VAL A 1 175 ? -106.722 26.587 -5.950 1.00 64.43 179 VAL A N 1
ATOM 2852 C CA . VAL A 1 175 ? -105.725 25.603 -5.538 1.00 64.07 179 VAL A CA 1
ATOM 2853 C C . VAL A 1 175 ? -106.402 24.433 -4.837 1.00 50.32 179 VAL A C 1
ATOM 2854 O O . VAL A 1 175 ? -106.186 23.268 -5.189 1.00 55.43 179 VAL A O 1
ATOM 2867 N N . PHE A 1 176 ? -107.239 24.726 -3.836 1.00 67.23 180 PHE A N 1
ATOM 2868 C CA . PHE A 1 176 ? -107.915 23.661 -3.097 1.00 65.87 180 PHE A CA 1
ATOM 2869 C C . PHE A 1 176 ? -108.660 22.718 -4.033 1.00 59.52 180 PHE A C 1
ATOM 2870 O O . PHE A 1 176 ? -108.663 21.499 -3.826 1.00 60.51 180 PHE A O 1
ATOM 2887 N N . CYS A 1 177 ? -109.295 23.260 -5.074 1.00 56.64 181 CYS A N 1
ATOM 2888 C CA . CYS A 1 177 ? -110.009 22.411 -6.022 1.00 63.67 181 CYS A CA 1
ATOM 2889 C C . CYS A 1 177 ? -109.053 21.492 -6.773 1.00 60.63 181 CYS A C 1
ATOM 2890 O O . CYS A 1 177 ? -109.338 20.302 -6.954 1.00 66.79 181 CYS A O 1
ATOM 2898 N N . LEU A 1 178 ? -107.911 22.023 -7.217 1.00 58.00 182 LEU A N 1
ATOM 2899 C CA . LEU A 1 178 ? -106.993 21.231 -8.030 1.00 70.84 182 LEU A CA 1
ATOM 2900 C C . LEU A 1 178 ? -106.240 20.200 -7.200 1.00 63.76 182 LEU A C 1
ATOM 2901 O O . LEU A 1 178 ? -105.803 19.178 -7.739 1.00 69.67 182 LEU A O 1
ATOM 2917 N N . THR A 1 179 ? -106.068 20.444 -5.899 1.00 61.81 183 THR A N 1
ATOM 2918 C CA . THR A 1 179 ? -105.394 19.460 -5.059 1.00 71.57 183 THR A CA 1
ATOM 2919 C C . THR A 1 179 ? -106.107 18.115 -5.096 1.00 73.84 183 THR A C 1
ATOM 2920 O O . THR A 1 179 ? -105.456 17.065 -5.028 1.00 74.31 183 THR A O 1
ATOM 2931 N N . LYS A 1 180 ? -107.436 18.124 -5.205 1.00 71.40 184 LYS A N 1
ATOM 2932 C CA . LYS A 1 180 ? -108.216 16.894 -5.203 1.00 67.71 184 LYS A CA 1
ATOM 2933 C C . LYS A 1 180 ? -108.116 16.117 -6.509 1.00 68.49 184 LYS A C 1
ATOM 2934 O O . LYS A 1 180 ? -108.621 14.990 -6.575 1.00 80.26 184 LYS A O 1
ATOM 2953 N N . PHE A 1 181 ? -107.486 16.678 -7.543 1.00 73.97 185 PHE A N 1
ATOM 2954 C CA . PHE A 1 181 ? -107.274 15.981 -8.806 1.00 69.12 185 PHE A CA 1
ATOM 2955 C C . PHE A 1 181 ? -105.818 15.561 -8.981 1.00 73.44 185 PHE A C 1
ATOM 2956 O O . PHE A 1 181 ? -105.341 15.410 -10.108 1.00 77.41 185 PHE A O 1
ATOM 2973 N N . GLN A 1 182 ? -105.102 15.369 -7.877 1.00 86.46 186 GLN A N 1
ATOM 2974 C CA . GLN A 1 182 ? -103.707 14.970 -7.942 1.00 88.16 186 GLN A CA 1
ATOM 2975 C C . GLN A 1 182 ? -103.592 13.462 -8.157 1.00 94.90 186 GLN A C 1
ATOM 2976 O O . GLN A 1 182 ? -104.563 12.709 -8.039 1.00 93.93 186 GLN A O 1
ATOM 2990 N N . ASP A 1 183 ? -102.378 13.023 -8.478 1.00 112.81 187 ASP A N 1
ATOM 2991 C CA . ASP A 1 183 ? -102.126 11.621 -8.788 1.00 112.86 187 ASP A CA 1
ATOM 2992 C C . ASP A 1 183 ? -100.706 11.225 -8.400 1.00 102.38 187 ASP A C 1
ATOM 2993 O O . ASP A 1 183 ? -100.496 10.218 -7.723 1.00 101.37 187 ASP A O 1
ATOM 3002 N N . GLU A 1 201 ? -100.797 16.290 -14.180 1.00 86.93 205 GLU A N 1
ATOM 3003 C CA . GLU A 1 201 ? -101.314 17.545 -14.716 1.00 105.11 205 GLU A CA 1
ATOM 3004 C C . GLU A 1 201 ? -101.601 18.531 -13.588 1.00 107.78 205 GLU A C 1
ATOM 3005 O O . GLU A 1 201 ? -100.939 19.563 -13.470 1.00 102.49 205 GLU A O 1
ATOM 3016 N N . ALA A 1 202 ? -102.600 18.210 -12.762 1.00 105.27 206 ALA A N 1
ATOM 3017 C CA . ALA A 1 202 ? -102.921 19.071 -11.629 1.00 81.67 206 ALA A CA 1
ATOM 3018 C C . ALA A 1 202 ? -101.731 19.222 -10.693 1.00 79.18 206 ALA A C 1
ATOM 3019 O O . ALA A 1 202 ? -101.560 20.277 -10.072 1.00 76.75 206 ALA A O 1
ATOM 3026 N N . THR A 1 203 ? -100.899 18.185 -10.579 1.00 86.45 207 THR A N 1
ATOM 3027 C CA . THR A 1 203 ? -99.716 18.277 -9.731 1.00 83.25 207 THR A CA 1
ATOM 3028 C C . THR A 1 203 ? -98.729 19.300 -10.279 1.00 81.49 207 THR A C 1
ATOM 3029 O O . THR A 1 203 ? -98.167 20.099 -9.520 1.00 79.15 207 THR A O 1
ATOM 3040 N N . ARG A 1 204 ? -98.502 19.291 -11.595 1.00 87.47 208 ARG A N 1
ATOM 3041 C CA . ARG A 1 204 ? -97.609 20.276 -12.197 1.00 86.93 208 ARG A CA 1
ATOM 3042 C C . ARG A 1 204 ? -98.203 21.677 -12.140 1.00 85.57 208 ARG A C 1
ATOM 3043 O O . ARG A 1 204 ? -97.463 22.655 -11.984 1.00 93.79 208 ARG A O 1
ATOM 3064 N N . THR A 1 205 ? -99.527 21.797 -12.263 1.00 79.17 209 THR A N 1
ATOM 3065 C CA . THR A 1 205 ? -100.164 23.106 -12.149 1.00 74.57 209 THR A CA 1
ATOM 3066 C C . THR A 1 205 ? -99.933 23.708 -10.770 1.00 72.77 209 THR A C 1
ATOM 3067 O O . THR A 1 205 ? -99.768 24.925 -10.633 1.00 68.49 209 THR A O 1
ATOM 3078 N N . LEU A 1 206 ? -99.926 22.869 -9.733 1.00 76.27 210 LEU A N 1
ATOM 3079 C CA . LEU A 1 206 ? -99.713 23.364 -8.377 1.00 73.29 210 LEU A CA 1
ATOM 3080 C C . LEU A 1 206 ? -98.250 23.718 -8.143 1.00 74.51 210 LEU A C 1
ATOM 3081 O O . LEU A 1 206 ? -97.946 24.709 -7.470 1.00 70.54 210 LEU A O 1
ATOM 3097 N N . VAL A 1 207 ? -97.327 22.919 -8.685 1.00 79.69 211 VAL A N 1
ATOM 3098 C CA . VAL A 1 207 ? -95.915 23.279 -8.621 1.00 77.32 211 VAL A CA 1
ATOM 3099 C C . VAL A 1 207 ? -95.662 24.560 -9.401 1.00 74.30 211 VAL A C 1
ATOM 3100 O O . VAL A 1 207 ? -94.808 25.370 -9.023 1.00 76.15 211 VAL A O 1
ATOM 3113 N N . ALA A 1 208 ? -96.387 24.766 -10.501 1.00 72.48 212 ALA A N 1
ATOM 3114 C CA . ALA A 1 208 ? -96.250 26.013 -11.242 1.00 73.98 212 ALA A CA 1
ATOM 3115 C C . ALA A 1 208 ? -96.643 27.205 -10.380 1.00 77.86 212 ALA A C 1
ATOM 3116 O O . ALA A 1 208 ? -96.028 28.274 -10.467 1.00 87.94 212 ALA A O 1
ATOM 3123 N N . SER A 1 209 ? -97.663 27.039 -9.536 1.00 77.12 213 SER A N 1
ATOM 3124 C CA . SER A 1 209 ? -98.098 28.113 -8.652 1.00 71.75 213 SER A CA 1
ATOM 3125 C C . SER A 1 209 ? -97.229 28.238 -7.408 1.00 69.31 213 SER A C 1
ATOM 3126 O O . SER A 1 209 ? -97.177 29.320 -6.813 1.00 64.95 213 SER A O 1
ATOM 3134 N N . ILE A 1 210 ? -96.545 27.164 -7.003 1.00 72.99 214 ILE A N 1
ATOM 3135 C CA . ILE A 1 210 ? -95.725 27.224 -5.797 1.00 69.07 214 ILE A CA 1
ATOM 3136 C C . ILE A 1 210 ? -94.477 28.063 -6.033 1.00 81.48 214 ILE A C 1
ATOM 3137 O O . ILE A 1 210 ? -93.896 28.603 -5.084 1.00 75.92 214 ILE A O 1
ATOM 3153 N N . GLN A 1 211 ? -94.032 28.174 -7.282 1.00 75.79 215 GLN A N 1
ATOM 3154 C CA . GLN A 1 211 ? -92.824 28.921 -7.605 1.00 68.53 215 GLN A CA 1
ATOM 3155 C C . GLN A 1 211 ? -93.104 30.300 -8.177 1.00 76.86 215 GLN A C 1
ATOM 3156 O O . GLN A 1 211 ? -92.332 31.230 -7.926 1.00 84.51 215 GLN A O 1
ATOM 3170 N N . ASN A 1 212 ? -94.196 30.462 -8.924 1.00 67.33 216 ASN A N 1
ATOM 3171 C CA . ASN A 1 212 ? -94.369 31.624 -9.780 1.00 70.15 216 ASN A CA 1
ATOM 3172 C C . ASN A 1 212 ? -95.442 32.597 -9.320 1.00 71.40 216 ASN A C 1
ATOM 3173 O O . ASN A 1 212 ? -95.422 33.754 -9.751 1.00 75.13 216 ASN A O 1
ATOM 3184 N N . ASP A 1 213 ? -96.371 32.171 -8.477 1.00 69.36 217 ASP A N 1
ATOM 3185 C CA . ASP A 1 213 ? -97.480 33.040 -8.121 1.00 72.64 217 ASP A CA 1
ATOM 3186 C C . ASP A 1 213 ? -97.007 34.131 -7.160 1.00 71.48 217 ASP A C 1
ATOM 3187 O O . ASP A 1 213 ? -96.257 33.849 -6.223 1.00 73.70 217 ASP A O 1
ATOM 3196 N N . PRO A 1 214 ? -97.426 35.386 -7.361 1.00 69.40 218 PRO A N 1
ATOM 3197 C CA . PRO A 1 214 ? -96.905 36.464 -6.502 1.00 73.14 218 PRO A CA 1
ATOM 3198 C C . PRO A 1 214 ? -97.466 36.453 -5.092 1.00 71.66 218 PRO A C 1
ATOM 3199 O O . PRO A 1 214 ? -96.760 36.853 -4.158 1.00 74.20 218 PRO A O 1
ATOM 3210 N N . SER A 1 215 ? -98.706 36.012 -4.902 1.00 82.61 219 SER A N 1
ATOM 3211 C CA . SER A 1 215 ? -99.301 36.020 -3.573 1.00 82.21 219 SER A CA 1
ATOM 3212 C C . SER A 1 215 ? -98.654 34.954 -2.700 1.00 68.68 219 SER A C 1
ATOM 3213 O O . SER A 1 215 ? -98.522 33.796 -3.106 1.00 80.57 219 SER A O 1
ATOM 3221 N N . ALA A 1 216 ? -98.248 35.348 -1.492 1.00 70.21 220 ALA A N 1
ATOM 3222 C CA . ALA A 1 216 ? -97.595 34.406 -0.590 1.00 71.72 220 ALA A CA 1
ATOM 3223 C C . ALA A 1 216 ? -98.577 33.385 -0.030 1.00 76.62 220 ALA A C 1
ATOM 3224 O O . ALA A 1 216 ? -98.199 32.235 0.218 1.00 69.61 220 ALA A O 1
ATOM 3231 N N . GLU A 1 217 ? -99.837 33.779 0.172 1.00 72.40 221 GLU A N 1
ATOM 3232 C CA . GLU A 1 217 ? -100.801 32.874 0.786 1.00 74.73 221 GLU A CA 1
ATOM 3233 C C . GLU A 1 217 ? -101.187 31.738 -0.152 1.00 71.30 221 GLU A C 1
ATOM 3234 O O . GLU A 1 217 ? -101.597 30.669 0.314 1.00 69.38 221 GLU A O 1
ATOM 3246 N N . VAL A 1 218 ? -101.062 31.938 -1.465 1.00 74.32 222 VAL A N 1
ATOM 3247 C CA . VAL A 1 218 ? -101.397 30.868 -2.400 1.00 69.25 222 VAL A CA 1
ATOM 3248 C C . VAL A 1 218 ? -100.231 29.896 -2.528 1.00 66.65 222 VAL A C 1
ATOM 3249 O O . VAL A 1 218 ? -100.427 28.675 -2.572 1.00 74.58 222 VAL A O 1
ATOM 3262 N N . ARG A 1 219 ? -99.004 30.417 -2.610 1.00 64.19 223 ARG A N 1
ATOM 3263 C CA . ARG A 1 219 ? -97.831 29.558 -2.511 1.00 64.23 223 ARG A CA 1
ATOM 3264 C C . ARG A 1 219 ? -97.898 28.715 -1.249 1.00 63.32 223 ARG A C 1
ATOM 3265 O O . ARG A 1 219 ? -97.545 27.530 -1.256 1.00 63.31 223 ARG A O 1
ATOM 3286 N N . ARG A 1 220 ? -98.354 29.319 -0.152 1.00 68.70 224 ARG A N 1
ATOM 3287 C CA . ARG A 1 220 ? -98.544 28.584 1.091 1.00 69.24 224 ARG A CA 1
ATOM 3288 C C . ARG A 1 220 ? -99.610 27.509 0.933 1.00 63.50 224 ARG A C 1
ATOM 3289 O O . ARG A 1 220 ? -99.433 26.375 1.392 1.00 63.68 224 ARG A O 1
ATOM 3310 N N . ALA A 1 221 ? -100.724 27.849 0.282 1.00 58.03 225 ALA A N 1
ATOM 3311 C CA . ALA A 1 221 ? -101.795 26.879 0.080 1.00 65.79 225 ALA A CA 1
ATOM 3312 C C . ALA A 1 221 ? -101.324 25.720 -0.789 1.00 63.21 225 ALA A C 1
ATOM 3313 O O . ALA A 1 221 ? -101.555 24.550 -0.463 1.00 71.51 225 ALA A O 1
ATOM 3320 N N . ALA A 1 222 ? -100.664 26.026 -1.907 1.00 61.55 226 ALA A N 1
ATOM 3321 C CA . ALA A 1 222 ? -100.121 24.970 -2.755 1.00 58.34 226 ALA A CA 1
ATOM 3322 C C . ALA A 1 222 ? -99.131 24.110 -1.980 1.00 65.12 226 ALA A C 1
ATOM 3323 O O . ALA A 1 222 ? -99.215 22.878 -1.996 1.00 72.24 226 ALA A O 1
ATOM 3330 N N . MET A 1 223 ? -98.196 24.750 -1.278 1.00 65.18 227 MET A N 1
ATOM 3331 C CA . MET A 1 223 ? -97.179 24.016 -0.532 1.00 62.86 227 MET A CA 1
ATOM 3332 C C . MET A 1 223 ? -97.809 23.047 0.462 1.00 66.31 227 MET A C 1
ATOM 3333 O O . MET A 1 223 ? -97.482 21.855 0.479 1.00 69.57 227 MET A O 1
ATOM 3347 N N . LEU A 1 224 ? -98.718 23.542 1.304 1.00 65.18 228 LEU A N 1
ATOM 3348 C CA . LEU A 1 224 ? -99.255 22.714 2.379 1.00 71.92 228 LEU A CA 1
ATOM 3349 C C . LEU A 1 224 ? -100.105 21.563 1.852 1.00 69.47 228 LEU A C 1
ATOM 3350 O O . LEU A 1 224 ? -100.216 20.528 2.517 1.00 69.45 228 LEU A O 1
ATOM 3366 N N . ASN A 1 225 ? -100.710 21.717 0.674 1.00 65.64 229 ASN A N 1
ATOM 3367 C CA . ASN A 1 225 ? -101.632 20.722 0.141 1.00 66.79 229 ASN A CA 1
ATOM 3368 C C . ASN A 1 225 ? -101.049 19.910 -1.008 1.00 69.30 229 ASN A C 1
ATOM 3369 O O . ASN A 1 225 ? -101.735 19.026 -1.532 1.00 79.75 229 ASN A O 1
ATOM 3380 N N . LEU A 1 226 ? -99.811 20.177 -1.411 1.00 78.93 230 LEU A N 1
ATOM 3381 C CA . LEU A 1 226 ? -99.176 19.423 -2.482 1.00 74.28 230 LEU A CA 1
ATOM 3382 C C . LEU A 1 226 ? -98.734 18.063 -1.957 1.00 75.27 230 LEU A C 1
ATOM 3383 O O . LEU A 1 226 ? -98.131 17.971 -0.883 1.00 82.32 230 LEU A O 1
ATOM 3399 N N . ILE A 1 227 ? -99.044 17.005 -2.712 1.00 76.00 231 ILE A N 1
ATOM 3400 C CA . ILE A 1 227 ? -98.639 15.664 -2.309 1.00 89.92 231 ILE A CA 1
ATOM 3401 C C . ILE A 1 227 ? -97.135 15.632 -2.089 1.00 86.35 231 ILE A C 1
ATOM 3402 O O . ILE A 1 227 ? -96.357 16.187 -2.876 1.00 82.06 231 ILE A O 1
ATOM 3418 N N . ASN A 1 228 ? -96.716 14.978 -1.005 1.00 83.39 232 ASN A N 1
ATOM 3419 C CA . ASN A 1 228 ? -95.303 14.926 -0.634 1.00 86.15 232 ASN A CA 1
ATOM 3420 C C . ASN A 1 228 ? -94.690 13.672 -1.251 1.00 90.05 232 ASN A C 1
ATOM 3421 O O . ASN A 1 228 ? -94.561 12.618 -0.624 1.00 80.79 232 ASN A O 1
ATOM 3432 N N . ASP A 1 229 ? -94.303 13.807 -2.514 1.00 97.19 233 ASP A N 1
ATOM 3433 C CA . ASP A 1 229 ? -93.759 12.719 -3.310 1.00 99.64 233 ASP A CA 1
ATOM 3434 C C . ASP A 1 229 ? -92.292 12.989 -3.625 1.00 102.48 233 ASP A C 1
ATOM 3435 O O . ASP A 1 229 ? -91.825 14.131 -3.580 1.00 99.17 233 ASP A O 1
ATOM 3444 N N . ASN A 1 230 ? -91.561 11.916 -3.938 1.00 100.03 234 ASN A N 1
ATOM 3445 C CA . ASN A 1 230 ? -90.175 12.070 -4.369 1.00 91.55 234 ASN A CA 1
ATOM 3446 C C . ASN A 1 230 ? -90.063 13.014 -5.558 1.00 98.43 234 ASN A C 1
ATOM 3447 O O . ASN A 1 230 ? -89.009 13.622 -5.775 1.00 98.70 234 ASN A O 1
ATOM 3458 N N . ASN A 1 231 ? -91.135 13.147 -6.342 1.00 100.49 235 ASN A N 1
ATOM 3459 C CA . ASN A 1 231 ? -91.140 14.085 -7.459 1.00 106.36 235 ASN A CA 1
ATOM 3460 C C . ASN A 1 231 ? -91.381 15.515 -6.989 1.00 98.69 235 ASN A C 1
ATOM 3461 O O . ASN A 1 231 ? -90.802 16.457 -7.542 1.00 90.06 235 ASN A O 1
ATOM 3472 N N . THR A 1 232 ? -92.225 15.694 -5.974 1.00 90.89 236 THR A N 1
ATOM 3473 C CA . THR A 1 232 ? -92.656 17.019 -5.544 1.00 82.12 236 THR A CA 1
ATOM 3474 C C . THR A 1 232 ? -91.916 17.536 -4.320 1.00 87.42 236 THR A C 1
ATOM 3475 O O . THR A 1 232 ? -91.839 18.755 -4.132 1.00 84.35 236 THR A O 1
ATOM 3486 N N . ARG A 1 233 ? -91.380 16.653 -3.482 1.00 85.27 237 ARG A N 1
ATOM 3487 C CA . ARG A 1 233 ? -90.701 17.098 -2.268 1.00 73.32 237 ARG A CA 1
ATOM 3488 C C . ARG A 1 233 ? -89.639 18.156 -2.536 1.00 70.30 237 ARG A C 1
ATOM 3489 O O . ARG A 1 233 ? -89.564 19.125 -1.761 1.00 79.13 237 ARG A O 1
ATOM 3510 N N . PRO A 1 234 ? -88.807 18.051 -3.578 1.00 78.68 238 PRO A N 1
ATOM 3511 C CA . PRO A 1 234 ? -87.847 19.137 -3.844 1.00 81.17 238 PRO A CA 1
ATOM 3512 C C . PRO A 1 234 ? -88.503 20.497 -4.010 1.00 72.29 238 PRO A C 1
ATOM 3513 O O . PRO A 1 234 ? -87.962 21.503 -3.534 1.00 68.41 238 PRO A O 1
ATOM 3524 N N . TYR A 1 235 ? -89.657 20.561 -4.678 1.00 78.45 239 TYR A N 1
ATOM 3525 C CA . TYR A 1 235 ? -90.335 21.841 -4.858 1.00 81.96 239 TYR A CA 1
ATOM 3526 C C . TYR A 1 235 ? -90.972 22.325 -3.561 1.00 84.98 239 TYR A C 1
ATOM 3527 O O . TYR A 1 235 ? -91.058 23.537 -3.330 1.00 77.22 239 TYR A O 1
ATOM 3545 N N . ILE A 1 236 ? -91.424 21.404 -2.709 1.00 75.20 240 ILE A N 1
ATOM 3546 C CA . ILE A 1 236 ? -91.996 21.791 -1.422 1.00 71.74 240 ILE A CA 1
ATOM 3547 C C . ILE A 1 236 ? -90.912 22.370 -0.522 1.00 77.16 240 ILE A C 1
ATOM 3548 O O . ILE A 1 236 ? -91.026 23.495 -0.022 1.00 73.55 240 ILE A O 1
ATOM 3564 N N . LEU A 1 237 ? -89.842 21.604 -0.300 1.00 72.07 241 LEU A N 1
ATOM 3565 C CA . LEU A 1 237 ? -88.757 22.067 0.553 1.00 71.32 241 LEU A CA 1
ATOM 3566 C C . LEU A 1 237 ? -88.029 23.265 -0.040 1.00 76.54 241 LEU A C 1
ATOM 3567 O O . LEU A 1 237 ? -87.342 23.982 0.695 1.00 67.48 241 LEU A O 1
ATOM 3583 N N . GLU A 1 238 ? -88.167 23.500 -1.347 1.00 83.28 242 GLU A N 1
ATOM 3584 C CA . GLU A 1 238 ? -87.566 24.685 -1.947 1.00 83.64 242 GLU A CA 1
ATOM 3585 C C . GLU A 1 238 ? -88.084 25.959 -1.295 1.00 72.26 242 GLU A C 1
ATOM 3586 O O . GLU A 1 238 ? -87.385 26.979 -1.285 1.00 75.23 242 GLU A O 1
ATOM 3598 N N . ARG A 1 239 ? -89.297 25.926 -0.744 1.00 70.13 243 ARG A N 1
ATOM 3599 C CA . ARG A 1 239 ? -89.875 27.101 -0.107 1.00 69.91 243 ARG A CA 1
ATOM 3600 C C . ARG A 1 239 ? -89.271 27.383 1.262 1.00 71.26 243 ARG A C 1
ATOM 3601 O O . ARG A 1 239 ? -89.766 28.267 1.968 1.00 71.60 243 ARG A O 1
ATOM 3622 N N . ALA A 1 240 ? -88.223 26.655 1.656 1.00 66.75 244 ALA A N 1
ATOM 3623 C CA . ALA A 1 240 ? -87.476 27.016 2.853 1.00 64.13 244 ALA A CA 1
ATOM 3624 C C . ALA A 1 240 ? -86.743 28.341 2.694 1.00 73.54 244 ALA A C 1
ATOM 3625 O O . ALA A 1 240 ? -86.201 28.852 3.680 1.00 62.07 244 ALA A O 1
ATOM 3632 N N . ARG A 1 241 ? -86.716 28.903 1.482 1.00 86.44 245 ARG A N 1
ATOM 3633 C CA . ARG A 1 241 ? -86.126 30.211 1.222 1.00 78.35 245 ARG A CA 1
ATOM 3634 C C . ARG A 1 241 ? -87.138 31.183 0.628 1.00 75.07 245 ARG A C 1
ATOM 3635 O O . ARG A 1 241 ? -86.749 32.200 0.045 1.00 76.19 245 ARG A O 1
ATOM 3656 N N . ASP A 1 242 ? -88.429 30.887 0.753 1.00 77.80 246 ASP A N 1
ATOM 3657 C CA . ASP A 1 242 ? -89.455 31.800 0.276 1.00 67.43 246 ASP A CA 1
ATOM 3658 C C . ASP A 1 242 ? -89.239 33.185 0.871 1.00 72.38 246 ASP A C 1
ATOM 3659 O O . ASP A 1 242 ? -88.811 33.325 2.020 1.00 66.25 246 ASP A O 1
ATOM 3668 N N . VAL A 1 243 ? -89.531 34.215 0.074 1.00 82.24 247 VAL A N 1
ATOM 3669 C CA . VAL A 1 243 ? -89.353 35.586 0.545 1.00 68.54 247 VAL A CA 1
ATOM 3670 C C . VAL A 1 243 ? -90.203 35.848 1.781 1.00 66.82 247 VAL A C 1
ATOM 3671 O O . VAL A 1 243 ? -89.810 36.624 2.660 1.00 73.40 247 VAL A O 1
ATOM 3684 N N . ASN A 1 244 ? -91.368 35.211 1.877 1.00 67.31 248 ASN A N 1
ATOM 3685 C CA . ASN A 1 244 ? -92.208 35.347 3.058 1.00 69.20 248 ASN A CA 1
ATOM 3686 C C . ASN A 1 244 ? -91.635 34.523 4.203 1.00 64.85 248 ASN A C 1
ATOM 3687 O O . ASN A 1 244 ? -91.100 33.430 3.995 1.00 71.91 248 ASN A O 1
ATOM 3698 N N . ILE A 1 245 ? -91.753 35.055 5.421 1.00 77.08 249 ILE A N 1
ATOM 3699 C CA . ILE A 1 245 ? -91.188 34.379 6.584 1.00 80.21 249 ILE A CA 1
ATOM 3700 C C . ILE A 1 245 ? -92.057 33.199 6.999 1.00 66.88 249 ILE A C 1
ATOM 3701 O O . ILE A 1 245 ? -91.545 32.152 7.408 1.00 75.90 249 ILE A O 1
ATOM 3717 N N . VAL A 1 246 ? -93.380 33.340 6.893 1.00 70.75 250 VAL A N 1
ATOM 3718 C CA . VAL A 1 246 ? -94.279 32.261 7.293 1.00 68.94 250 VAL A CA 1
ATOM 3719 C C . VAL A 1 246 ? -94.017 31.019 6.452 1.00 67.52 250 VAL A C 1
ATOM 3720 O O . VAL A 1 246 ? -93.826 29.917 6.981 1.00 71.70 250 VAL A O 1
ATOM 3733 N N . ASN A 1 247 ? -94.014 31.177 5.126 1.00 51.50 251 ASN A N 1
ATOM 3734 C CA . ASN A 1 247 ? -93.743 30.045 4.248 1.00 61.46 251 ASN A CA 1
ATOM 3735 C C . ASN A 1 247 ? -92.448 29.345 4.640 1.00 69.64 251 ASN A C 1
ATOM 3736 O O . ASN A 1 247 ? -92.366 28.111 4.617 1.00 69.60 251 ASN A O 1
ATOM 3747 N N . ARG A 1 248 ? -91.425 30.117 5.012 1.00 63.51 252 ARG A N 1
ATOM 3748 C CA . ARG A 1 248 ? -90.188 29.517 5.503 1.00 75.62 252 ARG A CA 1
ATOM 3749 C C . ARG A 1 248 ? -90.414 28.819 6.838 1.00 64.34 252 ARG A C 1
ATOM 3750 O O . ARG A 1 248 ? -89.983 27.677 7.035 1.00 68.71 252 ARG A O 1
ATOM 3771 N N . ARG A 1 249 ? -91.091 29.494 7.768 1.00 65.54 253 ARG A N 1
ATOM 3772 C CA . ARG A 1 249 ? -91.346 28.905 9.078 1.00 68.86 253 ARG A CA 1
ATOM 3773 C C . ARG A 1 249 ? -92.155 27.619 8.957 1.00 70.36 253 ARG A C 1
ATOM 3774 O O . ARG A 1 249 ? -91.889 26.641 9.666 1.00 71.14 253 ARG A O 1
ATOM 3795 N N . LEU A 1 250 ? -93.139 27.598 8.053 1.00 74.01 254 LEU A N 1
ATOM 3796 C CA . LEU A 1 250 ? -94.016 26.438 7.942 1.00 64.64 254 LEU A CA 1
ATOM 3797 C C . LEU A 1 250 ? -93.262 25.207 7.462 1.00 61.05 254 LEU A C 1
ATOM 3798 O O . LEU A 1 250 ? -93.682 24.078 7.737 1.00 67.53 254 LEU A O 1
ATOM 3814 N N . VAL A 1 251 ? -92.151 25.394 6.749 1.00 66.23 255 VAL A N 1
ATOM 3815 C CA . VAL A 1 251 ? -91.341 24.248 6.345 1.00 63.74 255 VAL A CA 1
ATOM 3816 C C . VAL A 1 251 ? -90.916 23.453 7.571 1.00 69.64 255 VAL A C 1
ATOM 3817 O O . VAL A 1 251 ? -90.973 22.218 7.579 1.00 78.79 255 VAL A O 1
ATOM 3830 N N . TYR A 1 252 ? -90.488 24.146 8.626 1.00 66.50 256 TYR A N 1
ATOM 3831 C CA . TYR A 1 252 ? -90.106 23.488 9.867 1.00 70.48 256 TYR A CA 1
ATOM 3832 C C . TYR A 1 252 ? -91.289 23.280 10.801 1.00 69.08 256 TYR A C 1
ATOM 3833 O O . TYR A 1 252 ? -91.325 22.286 11.534 1.00 73.30 256 TYR A O 1
ATOM 3851 N N . SER A 1 253 ? -92.260 24.194 10.782 1.00 75.49 257 SER A N 1
ATOM 3852 C CA . SER A 1 253 ? -93.387 24.108 11.703 1.00 64.81 257 SER A CA 1
ATOM 3853 C C . SER A 1 253 ? -94.351 22.985 11.331 1.00 74.59 257 SER A C 1
ATOM 3854 O O . SER A 1 253 ? -95.012 22.428 12.215 1.00 79.50 257 SER A O 1
ATOM 3862 N N . ARG A 1 254 ? -94.447 22.632 10.046 1.00 72.01 258 ARG A N 1
ATOM 3863 C CA . ARG A 1 254 ? -95.432 21.642 9.619 1.00 68.49 258 ARG A CA 1
ATOM 3864 C C . ARG A 1 254 ? -94.861 20.614 8.647 1.00 66.35 258 ARG A C 1
ATOM 3865 O O . ARG A 1 254 ? -94.956 19.409 8.899 1.00 86.15 258 ARG A O 1
ATOM 3886 N N . ILE A 1 255 ? -94.275 21.066 7.536 1.00 64.42 259 ILE A N 1
ATOM 3887 C CA . ILE A 1 255 ? -93.813 20.132 6.507 1.00 62.60 259 ILE A CA 1
ATOM 3888 C C . ILE A 1 255 ? -92.833 19.129 7.105 1.00 69.47 259 ILE A C 1
ATOM 3889 O O . ILE A 1 255 ? -93.097 17.922 7.145 1.00 82.35 259 ILE A O 1
ATOM 3905 N N . LEU A 1 256 ? -91.683 19.615 7.574 1.00 77.71 260 LEU A N 1
ATOM 3906 C CA . LEU A 1 256 ? -90.680 18.715 8.132 1.00 84.72 260 LEU A CA 1
ATOM 3907 C C . LEU A 1 256 ? -91.203 17.989 9.364 1.00 73.29 260 LEU A C 1
ATOM 3908 O O . LEU A 1 256 ? -90.784 16.861 9.644 1.00 75.51 260 LEU A O 1
ATOM 3924 N N . LYS A 1 257 ? -92.119 18.613 10.107 1.00 65.16 261 LYS A N 1
ATOM 3925 C CA . LYS A 1 257 ? -92.697 17.953 11.272 1.00 71.54 261 LYS A CA 1
ATOM 3926 C C . LYS A 1 257 ? -93.633 16.823 10.859 1.00 80.68 261 LYS A C 1
ATOM 3927 O O . LYS A 1 257 ? -93.640 15.757 11.486 1.00 77.78 261 LYS A O 1
ATOM 3946 N N . SER A 1 258 ? -94.429 17.034 9.808 1.00 80.54 262 SER A N 1
ATOM 3947 C CA . SER A 1 258 ? -95.317 15.980 9.327 1.00 78.47 262 SER A CA 1
ATOM 3948 C C . SER A 1 258 ? -94.534 14.728 8.954 1.00 81.50 262 SER A C 1
ATOM 3949 O O . SER A 1 258 ? -94.936 13.610 9.297 1.00 96.80 262 SER A O 1
ATOM 3957 N N . MET A 1 259 ? -93.411 14.894 8.252 1.00 79.70 263 MET A N 1
ATOM 3958 C CA . MET A 1 259 ? -92.628 13.740 7.822 1.00 87.77 263 MET A CA 1
ATOM 3959 C C . MET A 1 259 ? -92.125 12.938 9.015 1.00 95.21 263 MET A C 1
ATOM 3960 O O . MET A 1 259 ? -92.163 11.702 9.004 1.00 90.97 263 MET A O 1
ATOM 3974 N N . GLY A 1 260 ? -91.643 13.621 10.050 1.00 90.36 264 GLY A N 1
ATOM 3975 C CA . GLY A 1 260 ? -91.127 12.947 11.224 1.00 84.74 264 GLY A CA 1
ATOM 3976 C C . GLY A 1 260 ? -89.816 12.233 10.965 1.00 94.26 264 GLY A C 1
ATOM 3977 O O . GLY A 1 260 ? -88.796 12.875 10.698 1.00 97.87 264 GLY A O 1
ATOM 3981 N N . ARG A 1 261 ? -89.830 10.900 11.036 1.00 101.43 265 ARG A N 1
ATOM 3982 C CA . ARG A 1 261 ? -88.597 10.140 10.864 1.00 93.31 265 ARG A CA 1
ATOM 3983 C C . ARG A 1 261 ? -88.142 10.114 9.409 1.00 98.50 265 ARG A C 1
ATOM 3984 O O . ARG A 1 261 ? -86.936 10.039 9.145 1.00 104.25 265 ARG A O 1
ATOM 4005 N N . LYS A 1 262 ? -89.078 10.170 8.455 1.00 91.53 266 LYS A N 1
ATOM 4006 C CA . LYS A 1 262 ? -88.708 10.176 7.043 1.00 105.24 266 LYS A CA 1
ATOM 4007 C C . LYS A 1 262 ? -87.810 11.351 6.680 1.00 101.21 266 LYS A C 1
ATOM 4008 O O . LYS A 1 262 ? -87.230 11.350 5.588 1.00 97.94 266 LYS A O 1
ATOM 4027 N N . CYS A 1 263 ? -87.674 12.344 7.563 1.00 97.83 267 CYS A N 1
ATOM 4028 C CA . CYS A 1 263 ? -86.723 13.433 7.376 1.00 91.52 267 CYS A CA 1
ATOM 4029 C C . CYS A 1 263 ? -85.275 12.962 7.429 1.00 86.97 267 CYS A C 1
ATOM 4030 O O . CYS A 1 263 ? -84.372 13.785 7.272 1.00 100.18 267 CYS A O 1
ATOM 4038 N N . PHE A 1 264 ? -85.027 11.671 7.660 1.00 93.85 268 PHE A N 1
ATOM 4039 C CA . PHE A 1 264 ? -83.672 11.139 7.679 1.00 87.84 268 PHE A CA 1
ATOM 4040 C C . PHE A 1 264 ? -83.464 10.003 6.688 1.00 103.95 268 PHE A C 1
ATOM 4041 O O . PHE A 1 264 ? -82.359 9.450 6.623 1.00 101.71 268 PHE A O 1
ATOM 4058 N N . ASP A 1 265 ? -84.489 9.645 5.915 1.00 104.36 269 ASP A N 1
ATOM 4059 C CA . ASP A 1 265 ? -84.430 8.539 4.963 1.00 104.71 269 ASP A CA 1
ATOM 4060 C C . ASP A 1 265 ? -84.810 8.978 3.555 1.00 108.29 269 ASP A C 1
ATOM 4061 O O . ASP A 1 265 ? -83.970 8.903 2.652 1.00 110.14 269 ASP A O 1
ATOM 4070 N N . ASP A 1 266 ? -86.046 9.430 3.329 1.00 102.60 270 ASP A N 1
ATOM 4071 C CA . ASP A 1 266 ? -86.510 9.818 2.006 1.00 108.75 270 ASP A CA 1
ATOM 4072 C C . ASP A 1 266 ? -86.164 11.263 1.661 1.00 102.69 270 ASP A C 1
ATOM 4073 O O . ASP A 1 266 ? -86.729 11.815 0.709 1.00 97.27 270 ASP A O 1
ATOM 4082 N N . ILE A 1 267 ? -85.254 11.884 2.409 1.00 98.40 271 ILE A N 1
ATOM 4083 C CA . ILE A 1 267 ? -84.800 13.243 2.143 1.00 100.41 271 ILE A CA 1
ATOM 4084 C C . ILE A 1 267 ? -83.310 13.183 1.839 1.00 101.47 271 ILE A C 1
ATOM 4085 O O . ILE A 1 267 ? -82.542 12.573 2.592 1.00 81.52 271 ILE A O 1
ATOM 4101 N N . GLU A 1 268 ? -82.910 13.792 0.730 1.00 103.97 272 GLU A N 1
ATOM 4102 C CA . GLU A 1 268 ? -81.512 13.752 0.328 1.00 109.03 272 GLU A CA 1
ATOM 4103 C C . GLU A 1 268 ? -80.647 14.359 1.433 1.00 105.90 272 GLU A C 1
ATOM 4104 O O . GLU A 1 268 ? -80.988 15.427 1.960 1.00 111.37 272 GLU A O 1
ATOM 4116 N N . PRO A 1 269 ? -79.535 13.721 1.820 1.00 100.16 273 PRO A N 1
ATOM 4117 C CA . PRO A 1 269 ? -78.766 14.249 2.962 1.00 101.46 273 PRO A CA 1
ATOM 4118 C C . PRO A 1 269 ? -78.150 15.612 2.704 1.00 107.80 273 PRO A C 1
ATOM 4119 O O . PRO A 1 269 ? -77.957 16.379 3.656 1.00 107.95 273 PRO A O 1
ATOM 4130 N N . HIS A 1 270 ? -77.826 15.938 1.453 1.00 107.43 274 HIS A N 1
ATOM 4131 C CA . HIS A 1 270 ? -77.209 17.231 1.165 1.00 104.44 274 HIS A CA 1
ATOM 4132 C C . HIS A 1 270 ? -78.205 18.371 1.352 1.00 104.12 274 HIS A C 1
ATOM 4133 O O . HIS A 1 270 ? -77.885 19.387 1.981 1.00 88.02 274 HIS A O 1
ATOM 4147 N N . ILE A 1 271 ? -79.420 18.224 0.818 1.00 99.57 275 ILE A N 1
ATOM 4148 C CA . ILE A 1 271 ? -80.446 19.238 1.054 1.00 100.58 275 ILE A CA 1
ATOM 4149 C C . ILE A 1 271 ? -80.869 19.231 2.515 1.00 88.44 275 ILE A C 1
ATOM 4150 O O . ILE A 1 271 ? -81.253 20.272 3.063 1.00 80.17 275 ILE A O 1
ATOM 4166 N N . PHE A 1 272 ? -80.819 18.067 3.166 1.00 87.55 276 PHE A N 1
ATOM 4167 C CA . PHE A 1 272 ? -81.156 17.979 4.582 1.00 84.09 276 PHE A CA 1
ATOM 4168 C C . PHE A 1 272 ? -80.311 18.949 5.399 1.00 85.69 276 PHE A C 1
ATOM 4169 O O . PHE A 1 272 ? -80.838 19.822 6.096 1.00 88.23 276 PHE A O 1
ATOM 4186 N N . ASP A 1 273 ? -78.986 18.811 5.314 1.00 90.34 277 ASP A N 1
ATOM 4187 C CA . ASP A 1 273 ? -78.100 19.693 6.066 1.00 99.77 277 ASP A CA 1
ATOM 4188 C C . ASP A 1 273 ? -78.354 21.154 5.718 1.00 80.36 277 ASP A C 1
ATOM 4189 O O . ASP A 1 273 ? -78.266 22.033 6.584 1.00 75.81 277 ASP A O 1
ATOM 4198 N N . GLN A 1 274 ? -78.676 21.436 4.454 1.00 77.60 278 GLN A N 1
ATOM 4199 C CA . GLN A 1 274 ? -78.902 22.816 4.041 1.00 79.21 278 GLN A CA 1
ATOM 4200 C C . GLN A 1 274 ? -80.162 23.393 4.674 1.00 80.79 278 GLN A C 1
ATOM 4201 O O . GLN A 1 274 ? -80.245 24.608 4.887 1.00 87.29 278 GLN A O 1
ATOM 4215 N N . LEU A 1 275 ? -81.149 22.549 4.981 1.00 81.16 279 LEU A N 1
ATOM 4216 C CA . LEU A 1 275 ? -82.371 23.043 5.607 1.00 68.19 279 LEU A CA 1
ATOM 4217 C C . LEU A 1 275 ? -82.121 23.471 7.048 1.00 73.10 279 LEU A C 1
ATOM 4218 O O . LEU A 1 275 ? -82.625 24.512 7.486 1.00 70.07 279 LEU A O 1
ATOM 4234 N N . ILE A 1 276 ? -81.349 22.685 7.803 1.00 69.92 280 ILE A N 1
ATOM 4235 C CA . ILE A 1 276 ? -81.051 23.049 9.186 1.00 75.03 280 ILE A CA 1
ATOM 4236 C C . ILE A 1 276 ? -80.210 24.319 9.229 1.00 71.45 280 ILE A C 1
ATOM 4237 O O . ILE A 1 276 ? -80.483 25.238 10.009 1.00 74.08 280 ILE A O 1
ATOM 4253 N N . GLU A 1 277 ? -79.168 24.385 8.398 1.00 73.56 281 GLU A N 1
ATOM 4254 C CA . GLU A 1 277 ? -78.325 25.576 8.368 1.00 78.21 281 GLU A CA 1
ATOM 4255 C C . GLU A 1 277 ? -79.148 26.816 8.044 1.00 71.89 281 GLU A C 1
ATOM 4256 O O . GLU A 1 277 ? -78.978 27.867 8.673 1.00 71.72 281 GLU A O 1
ATOM 4268 N N . TRP A 1 278 ? -80.052 26.710 7.068 1.00 76.46 282 TRP A N 1
ATOM 4269 C CA . TRP A 1 278 ? -80.894 27.846 6.704 1.00 75.17 282 TRP A CA 1
ATOM 4270 C C . TRP A 1 278 ? -81.769 28.280 7.873 1.00 72.08 282 TRP A C 1
ATOM 4271 O O . TRP A 1 278 ? -81.812 29.463 8.228 1.00 74.37 282 TRP A O 1
ATOM 4292 N N . GLY A 1 279 ? -82.480 27.332 8.483 1.00 71.37 283 GLY A N 1
ATOM 4293 C CA . GLY A 1 279 ? -83.377 27.683 9.570 1.00 68.07 283 GLY A CA 1
ATOM 4294 C C . GLY A 1 279 ? -82.648 28.242 10.776 1.00 65.10 283 GLY A C 1
ATOM 4295 O O . GLY A 1 279 ? -83.103 29.207 11.395 1.00 64.97 283 GLY A O 1
ATOM 4299 N N . LEU A 1 280 ? -81.508 27.644 11.129 1.00 67.88 284 LEU A N 1
ATOM 4300 C CA . LEU A 1 280 ? -80.772 28.083 12.309 1.00 67.58 284 LEU A CA 1
ATOM 4301 C C . LEU A 1 280 ? -80.055 29.408 12.091 1.00 67.06 284 LEU A C 1
ATOM 4302 O O . LEU A 1 280 ? -79.750 30.097 13.070 1.00 75.18 284 LEU A O 1
ATOM 4318 N N . GLU A 1 281 ? -79.777 29.777 10.841 1.00 70.16 285 GLU A N 1
ATOM 4319 C CA . GLU A 1 281 ? -79.095 31.025 10.527 1.00 72.01 285 GLU A CA 1
ATOM 4320 C C . GLU A 1 281 ? -80.020 32.072 9.925 1.00 70.12 285 GLU A C 1
ATOM 4321 O O . GLU A 1 281 ? -79.554 33.160 9.573 1.00 83.83 285 GLU A O 1
ATOM 4333 N N . ASP A 1 282 ? -81.311 31.775 9.793 1.00 73.64 286 ASP A N 1
ATOM 4334 C CA . ASP A 1 282 ? -82.249 32.734 9.228 1.00 73.00 286 ASP A CA 1
ATOM 4335 C C . ASP A 1 282 ? -82.173 34.055 9.983 1.00 72.32 286 ASP A C 1
ATOM 4336 O O . ASP A 1 282 ? -81.834 34.099 11.169 1.00 80.57 286 ASP A O 1
ATOM 4345 N N . ARG A 1 283 ? -82.484 35.147 9.283 1.00 64.57 287 ARG A N 1
ATOM 4346 C CA . ARG A 1 283 ? -82.406 36.468 9.893 1.00 77.94 287 ARG A CA 1
ATOM 4347 C C . ARG A 1 283 ? -83.597 36.776 10.790 1.00 73.76 287 ARG A C 1
ATOM 4348 O O . ARG A 1 283 ? -83.526 37.719 11.586 1.00 73.20 287 ARG A O 1
ATOM 4369 N N . GLU A 1 284 ? -84.680 36.012 10.684 1.00 81.36 288 GLU A N 1
ATOM 4370 C CA . GLU A 1 284 ? -85.884 36.245 11.468 1.00 81.31 288 GLU A CA 1
ATOM 4371 C C . GLU A 1 284 ? -85.968 35.254 12.621 1.00 63.08 288 GLU A C 1
ATOM 4372 O O . GLU A 1 284 ? -85.598 34.085 12.481 1.00 76.15 288 GLU A O 1
ATOM 4384 N N . LEU A 1 285 ? -86.462 35.734 13.764 1.00 66.17 289 LEU A N 1
ATOM 4385 C CA . LEU A 1 285 ? -86.491 34.909 14.967 1.00 73.95 289 LEU A CA 1
ATOM 4386 C C . LEU A 1 285 ? -87.555 33.822 14.873 1.00 67.87 289 LEU A C 1
ATOM 4387 O O . LEU A 1 285 ? -87.351 32.704 15.361 1.00 64.21 289 LEU A O 1
ATOM 4403 N N . SER A 1 286 ? -88.698 34.130 14.255 1.00 72.80 290 SER A N 1
ATOM 4404 C CA . SER A 1 286 ? -89.757 33.135 14.113 1.00 59.62 290 SER A CA 1
ATOM 4405 C C . SER A 1 286 ? -89.259 31.903 13.368 1.00 70.88 290 SER A C 1
ATOM 4406 O O . SER A 1 286 ? -89.560 30.768 13.758 1.00 68.55 290 SER A O 1
ATOM 4414 N N . VAL A 1 287 ? -88.496 32.106 12.293 1.00 64.36 291 VAL A N 1
ATOM 4415 C CA . VAL A 1 287 ? -87.969 30.978 11.532 1.00 74.33 291 VAL A CA 1
ATOM 4416 C C . VAL A 1 287 ? -86.924 30.232 12.351 1.00 74.73 291 VAL A C 1
ATOM 4417 O O . VAL A 1 287 ? -86.908 28.996 12.389 1.00 74.79 291 VAL A O 1
ATOM 4430 N N . ARG A 1 288 ? -86.036 30.971 13.018 1.00 76.95 292 ARG A N 1
ATOM 4431 C CA . ARG A 1 288 ? -85.008 30.342 13.841 1.00 74.01 292 ARG A CA 1
ATOM 4432 C C . ARG A 1 288 ? -85.633 29.463 14.918 1.00 76.87 292 ARG A C 1
ATOM 4433 O O . ARG A 1 288 ? -85.296 28.281 15.044 1.00 75.91 292 ARG A O 1
ATOM 4454 N N . ASN A 1 289 ? -86.554 30.026 15.704 1.00 73.56 293 ASN A N 1
ATOM 4455 C CA . ASN A 1 289 ? -87.189 29.253 16.766 1.00 66.84 293 ASN A CA 1
ATOM 4456 C C . ASN A 1 289 ? -87.956 28.063 16.201 1.00 71.21 293 ASN A C 1
ATOM 4457 O O . ASN A 1 289 ? -87.958 26.979 16.795 1.00 77.30 293 ASN A O 1
ATOM 4468 N N . ALA A 1 290 ? -88.619 28.247 15.058 1.00 66.78 294 ALA A N 1
ATOM 4469 C CA . ALA A 1 290 ? -89.353 27.144 14.445 1.00 63.12 294 ALA A CA 1
ATOM 4470 C C . ALA A 1 290 ? -88.421 25.981 14.125 1.00 69.39 294 ALA A C 1
ATOM 4471 O O . ALA A 1 290 ? -88.726 24.823 14.432 1.00 70.16 294 ALA A O 1
ATOM 4478 N N . CYS A 1 291 ? -87.275 26.272 13.506 1.00 65.24 295 CYS A N 1
ATOM 4479 C CA . CYS A 1 291 ? -86.311 25.215 13.218 1.00 69.93 295 CYS A CA 1
ATOM 4480 C C . CYS A 1 291 ? -85.712 24.654 14.501 1.00 71.33 295 CYS A C 1
ATOM 4481 O O . CYS A 1 291 ? -85.500 23.441 14.614 1.00 70.48 295 CYS A O 1
ATOM 4489 N N . LYS A 1 292 ? -85.429 25.520 15.478 1.00 70.17 296 LYS A N 1
ATOM 4490 C CA . LYS A 1 292 ? -84.925 25.046 16.763 1.00 68.25 296 LYS A CA 1
ATOM 4491 C C . LYS A 1 292 ? -85.882 24.034 17.381 1.00 71.58 296 LYS A C 1
ATOM 4492 O O . LYS A 1 292 ? -85.475 22.937 17.780 1.00 73.79 296 LYS A O 1
ATOM 4511 N N . ARG A 1 293 ? -87.167 24.387 17.462 1.00 71.43 297 ARG A N 1
ATOM 4512 C CA . ARG A 1 293 ? -88.141 23.505 18.097 1.00 75.49 297 ARG A CA 1
ATOM 4513 C C . ARG A 1 293 ? -88.266 22.184 17.348 1.00 70.90 297 ARG A C 1
ATOM 4514 O O . ARG A 1 293 ? -88.459 21.129 17.964 1.00 73.62 297 ARG A O 1
ATOM 4535 N N . LEU A 1 294 ? -88.168 22.220 16.017 1.00 66.34 298 LEU A N 1
ATOM 4536 C CA . LEU A 1 294 ? -88.229 20.985 15.243 1.00 67.02 298 LEU A CA 1
ATOM 4537 C C . LEU A 1 294 ? -87.103 20.037 15.632 1.00 74.59 298 LEU A C 1
ATOM 4538 O O . LEU A 1 294 ? -87.297 18.816 15.679 1.00 81.36 298 LEU A O 1
ATOM 4554 N N . ILE A 1 295 ? -85.919 20.579 15.918 1.00 77.28 299 ILE A N 1
ATOM 4555 C CA . ILE A 1 295 ? -84.776 19.745 16.275 1.00 72.08 299 ILE A CA 1
ATOM 4556 C C . ILE A 1 295 ? -84.852 19.321 17.736 1.00 73.97 299 ILE A C 1
ATOM 4557 O O . ILE A 1 295 ? -84.694 18.140 18.065 1.00 76.06 299 ILE A O 1
ATOM 4573 N N . ALA A 1 296 ? -85.098 20.276 18.634 1.00 69.61 300 ALA A N 1
ATOM 4574 C CA . ALA A 1 296 ? -84.971 20.013 20.063 1.00 76.52 300 ALA A CA 1
ATOM 4575 C C . ALA A 1 296 ? -86.167 19.246 20.615 1.00 82.48 300 ALA A C 1
ATOM 4576 O O . ALA A 1 296 ? -86.009 18.409 21.511 1.00 76.19 300 ALA A O 1
ATOM 4583 N N . HIS A 1 297 ? -87.366 19.516 20.104 1.00 80.71 301 HIS A N 1
ATOM 4584 C CA . HIS A 1 297 ? -88.589 18.928 20.636 1.00 83.13 301 HIS A CA 1
ATOM 4585 C C . HIS A 1 297 ? -89.198 17.882 19.715 1.00 75.47 301 HIS A C 1
ATOM 4586 O O . HIS A 1 297 ? -89.431 16.747 20.138 1.00 74.27 301 HIS A O 1
ATOM 4600 N N . ASP A 1 298 ? -89.461 18.232 18.456 1.00 79.27 302 ASP A N 1
ATOM 4601 C CA . ASP A 1 298 ? -90.209 17.337 17.580 1.00 82.25 302 ASP A CA 1
ATOM 4602 C C . ASP A 1 298 ? -89.356 16.159 17.123 1.00 81.90 302 ASP A C 1
ATOM 4603 O O . ASP A 1 298 ? -89.765 15.001 17.259 1.00 83.14 302 ASP A O 1
ATOM 4612 N N . TRP A 1 299 ? -88.171 16.429 16.577 1.00 79.68 303 TRP A N 1
ATOM 4613 C CA . TRP A 1 299 ? -87.301 15.339 16.150 1.00 83.68 303 TRP A CA 1
ATOM 4614 C C . TRP A 1 299 ? -86.894 14.477 17.339 1.00 87.85 303 TRP A C 1
ATOM 4615 O O . TRP A 1 299 ? -87.195 13.280 17.384 1.00 92.40 303 TRP A O 1
ATOM 4636 N N . LEU A 1 300 ? -86.230 15.075 18.328 1.00 82.65 304 LEU A N 1
ATOM 4637 C CA . LEU A 1 300 ? -85.774 14.330 19.499 1.00 80.38 304 LEU A CA 1
ATOM 4638 C C . LEU A 1 300 ? -86.863 13.399 20.024 1.00 80.06 304 LEU A C 1
ATOM 4639 O O . LEU A 1 300 ? -86.589 12.241 20.354 1.00 79.76 304 LEU A O 1
ATOM 4655 N N . ASN A 1 301 ? -88.099 13.898 20.109 1.00 93.05 305 ASN A N 1
ATOM 4656 C CA . ASN A 1 301 ? -89.204 13.054 20.551 1.00 87.58 305 ASN A CA 1
ATOM 4657 C C . ASN A 1 301 ? -89.472 11.934 19.555 1.00 81.81 305 ASN A C 1
ATOM 4658 O O . ASN A 1 301 ? -89.758 10.797 19.949 1.00 88.11 305 ASN A O 1
ATOM 4669 N N . ALA A 1 302 ? -89.385 12.234 18.257 1.00 80.75 306 ALA A N 1
ATOM 4670 C CA . ALA A 1 302 ? -89.580 11.207 17.240 1.00 84.48 306 ALA A CA 1
ATOM 4671 C C . ALA A 1 302 ? -88.552 10.090 17.346 1.00 91.40 306 ALA A C 1
ATOM 4672 O O . ALA A 1 302 ? -88.783 9.000 16.812 1.00 91.66 306 ALA A O 1
ATOM 4679 N N . LEU A 1 303 ? -87.426 10.332 18.020 1.00 97.49 307 LEU A N 1
ATOM 4680 C CA . LEU A 1 303 ? -86.377 9.334 18.180 1.00 93.63 307 LEU A CA 1
ATOM 4681 C C . LEU A 1 303 ? -86.292 8.813 19.612 1.00 87.65 307 LEU A C 1
ATOM 4682 O O . LEU A 1 303 ? -85.266 8.246 20.003 1.00 90.74 307 LEU A O 1
ATOM 4698 N N . ASP A 1 304 ? -87.352 8.994 20.401 1.00 90.54 308 ASP A N 1
ATOM 4699 C CA . ASP A 1 304 ? -87.480 8.361 21.716 1.00 97.13 308 ASP A CA 1
ATOM 4700 C C . ASP A 1 304 ? -86.351 8.784 22.659 1.00 106.98 308 ASP A C 1
ATOM 4701 O O . ASP A 1 304 ? -85.673 7.955 23.268 1.00 111.49 308 ASP A O 1
ATOM 4710 N N . GLY A 1 305 ? -86.155 10.096 22.778 1.00 101.71 309 GLY A N 1
ATOM 4711 C CA . GLY A 1 305 ? -85.213 10.647 23.732 1.00 85.71 309 GLY A CA 1
ATOM 4712 C C . GLY A 1 305 ? -83.758 10.303 23.479 1.00 91.28 309 GLY A C 1
ATOM 4713 O O . GLY A 1 305 ? -82.882 10.734 24.232 1.00 83.91 309 GLY A O 1
ATOM 4717 N N . ASP A 1 306 ? -83.483 9.534 22.428 1.00 91.02 310 ASP A N 1
ATOM 4718 C CA . ASP A 1 306 ? -82.116 9.117 22.120 1.00 87.67 310 ASP A CA 1
ATOM 4719 C C . ASP A 1 306 ? -81.377 10.300 21.509 1.00 86.87 310 ASP A C 1
ATOM 4720 O O . ASP A 1 306 ? -81.485 10.566 20.309 1.00 77.79 310 ASP A O 1
ATOM 4729 N N . LEU A 1 307 ? -80.622 11.018 22.342 1.00 79.03 311 LEU A N 1
ATOM 4730 C CA . LEU A 1 307 ? -79.863 12.166 21.856 1.00 81.71 311 LEU A CA 1
ATOM 4731 C C . LEU A 1 307 ? -78.726 11.729 20.942 1.00 80.14 311 LEU A C 1
ATOM 4732 O O . LEU A 1 307 ? -78.420 12.409 19.956 1.00 80.31 311 LEU A O 1
ATOM 4748 N N . ILE A 1 308 ? -78.087 10.600 21.254 1.00 89.79 312 ILE A N 1
ATOM 4749 C CA . ILE A 1 308 ? -76.957 10.135 20.453 1.00 78.25 312 ILE A CA 1
ATOM 4750 C C . ILE A 1 308 ? -77.386 9.918 19.008 1.00 79.01 312 ILE A C 1
ATOM 4751 O O . ILE A 1 308 ? -76.706 10.344 18.068 1.00 91.74 312 ILE A O 1
ATOM 4767 N N . GLU A 1 309 ? -78.525 9.252 18.807 1.00 73.02 313 GLU A N 1
ATOM 4768 C CA . GLU A 1 309 ? -78.995 9.011 17.448 1.00 93.06 313 GLU A CA 1
ATOM 4769 C C . GLU A 1 309 ? -79.364 10.316 16.755 1.00 85.39 313 GLU A C 1
ATOM 4770 O O . GLU A 1 309 ? -79.088 10.489 15.563 1.00 84.14 313 GLU A O 1
ATOM 4782 N N . LEU A 1 310 ? -79.990 11.246 17.480 1.00 81.03 314 LEU A N 1
ATOM 4783 C CA . LEU A 1 310 ? -80.278 12.555 16.902 1.00 84.20 314 LEU A CA 1
ATOM 4784 C C . LEU A 1 310 ? -79.008 13.206 16.371 1.00 80.43 314 LEU A C 1
ATOM 4785 O O . LEU A 1 310 ? -79.018 13.827 15.301 1.00 74.04 314 LEU A O 1
ATOM 4801 N N . LEU A 1 311 ? -77.900 13.073 17.105 1.00 70.15 315 LEU A N 1
ATOM 4802 C CA . LEU A 1 311 ? -76.625 13.586 16.621 1.00 61.59 315 LEU A CA 1
ATOM 4803 C C . LEU A 1 311 ? -76.118 12.789 15.426 1.00 76.18 315 LEU A C 1
ATOM 4804 O O . LEU A 1 311 ? -75.446 13.348 14.551 1.00 92.54 315 LEU A O 1
ATOM 4820 N N . GLU A 1 312 ? -76.419 11.489 15.370 1.00 76.49 316 GLU A N 1
ATOM 4821 C CA . GLU A 1 312 ? -76.050 10.701 14.200 1.00 76.55 316 GLU A CA 1
ATOM 4822 C C . GLU A 1 312 ? -76.756 11.207 12.950 1.00 65.61 316 GLU A C 1
ATOM 4823 O O . GLU A 1 312 ? -76.207 11.115 11.846 1.00 73.41 316 GLU A O 1
ATOM 4835 N N . LYS A 1 313 ? -77.967 11.747 13.101 1.00 69.29 317 LYS A N 1
ATOM 4836 C CA . LYS A 1 313 ? -78.692 12.283 11.954 1.00 74.68 317 LYS A CA 1
ATOM 4837 C C . LYS A 1 313 ? -78.099 13.611 11.501 1.00 72.24 317 LYS A C 1
ATOM 4838 O O . LYS A 1 313 ? -77.984 13.868 10.297 1.00 82.21 317 LYS A O 1
ATOM 4857 N N . LEU A 1 314 ? -77.716 14.467 12.451 1.00 72.39 318 LEU A N 1
ATOM 4858 C CA . LEU A 1 314 ? -77.111 15.746 12.106 1.00 74.00 318 LEU A CA 1
ATOM 4859 C C . LEU A 1 314 ? -75.713 15.585 11.524 1.00 89.77 318 LEU A C 1
ATOM 4860 O O . LEU A 1 314 ? -75.228 16.498 10.848 1.00 85.77 318 LEU A O 1
ATOM 4876 N N . ASP A 1 315 ? -75.057 14.452 11.773 1.00 88.90 319 ASP A N 1
ATOM 4877 C CA . ASP A 1 315 ? -73.726 14.206 11.235 1.00 90.33 319 ASP A CA 1
ATOM 4878 C C . ASP A 1 315 ? -72.749 15.263 11.735 1.00 97.75 319 ASP A C 1
ATOM 4879 O O . ASP A 1 315 ? -72.455 16.230 11.025 1.00 110.04 319 ASP A O 1
ATOM 4888 N N . VAL A 1 316 ? -72.243 15.088 12.958 1.00 93.85 320 VAL A N 1
ATOM 4889 C CA . VAL A 1 316 ? -71.305 16.056 13.519 1.00 80.24 320 VAL A CA 1
ATOM 4890 C C . VAL A 1 316 ? -69.986 16.036 12.759 1.00 79.89 320 VAL A C 1
ATOM 4891 O O . VAL A 1 316 ? -69.305 17.064 12.655 1.00 77.95 320 VAL A O 1
ATOM 4904 N N . SER A 1 317 ? -69.603 14.879 12.215 1.00 108.13 321 SER A N 1
ATOM 4905 C CA . SER A 1 317 ? -68.293 14.746 11.588 1.00 106.30 321 SER A CA 1
ATOM 4906 C C . SER A 1 317 ? -68.164 15.608 10.338 1.00 88.90 321 SER A C 1
ATOM 4907 O O . SER A 1 317 ? -67.052 16.017 9.985 1.00 86.47 321 SER A O 1
ATOM 4915 N N . ARG A 1 318 ? -69.277 15.896 9.658 1.00 99.88 322 ARG A N 1
ATOM 4916 C CA . ARG A 1 318 ? -69.245 16.599 8.380 1.00 99.74 322 ARG A CA 1
ATOM 4917 C C . ARG A 1 318 ? -70.173 17.810 8.387 1.00 110.91 322 ARG A C 1
ATOM 4918 O O . ARG A 1 318 ? -70.744 18.164 7.352 1.00 122.43 322 ARG A O 1
ATOM 4939 N N . SER A 1 319 ? -70.331 18.460 9.538 1.00 108.20 323 SER A N 1
ATOM 4940 C CA . SER A 1 319 ? -71.197 19.626 9.625 1.00 92.08 323 SER A CA 1
ATOM 4941 C C . SER A 1 319 ? -70.901 20.383 10.909 1.00 94.37 323 SER A C 1
ATOM 4942 O O . SER A 1 319 ? -70.535 19.790 11.926 1.00 104.94 323 SER A O 1
ATOM 4950 N N . SER A 1 320 ? -71.069 21.703 10.844 1.00 103.58 324 SER A N 1
ATOM 4951 C CA . SER A 1 320 ? -70.937 22.570 12.005 1.00 111.30 324 SER A CA 1
ATOM 4952 C C . SER A 1 320 ? -72.279 23.097 12.491 1.00 115.66 324 SER A C 1
ATOM 4953 O O . SER A 1 320 ? -72.317 23.832 13.482 1.00 108.22 324 SER A O 1
ATOM 4961 N N . VAL A 1 321 ? -73.380 22.743 11.822 1.00 108.57 325 VAL A N 1
ATOM 4962 C CA . VAL A 1 321 ? -74.697 23.194 12.261 1.00 93.90 325 VAL A CA 1
ATOM 4963 C C . VAL A 1 321 ? -75.019 22.649 13.642 1.00 81.08 325 VAL A C 1
ATOM 4964 O O . VAL A 1 321 ? -75.750 23.280 14.415 1.00 82.16 325 VAL A O 1
ATOM 4977 N N . CYS A 1 322 ? -74.497 21.468 13.971 1.00 80.98 326 CYS A N 1
ATOM 4978 C CA . CYS A 1 322 ? -74.815 20.837 15.245 1.00 70.56 326 CYS A CA 1
ATOM 4979 C C . CYS A 1 322 ? -74.415 21.697 16.436 1.00 69.91 326 CYS A C 1
ATOM 4980 O O . CYS A 1 322 ? -74.998 21.544 17.515 1.00 78.13 326 CYS A O 1
ATOM 4988 N N . VAL A 1 323 ? -73.441 22.595 16.273 1.00 76.83 327 VAL A N 1
ATOM 4989 C CA . VAL A 1 323 ? -73.043 23.457 17.384 1.00 81.49 327 VAL A CA 1
ATOM 4990 C C . VAL A 1 323 ? -74.223 24.311 17.829 1.00 75.57 327 VAL A C 1
ATOM 4991 O O . VAL A 1 323 ? -74.459 24.495 19.030 1.00 84.48 327 VAL A O 1
ATOM 5004 N N . LYS A 1 324 ? -74.988 24.836 16.870 1.00 77.54 328 LYS A N 1
ATOM 5005 C CA . LYS A 1 324 ? -76.180 25.607 17.198 1.00 78.15 328 LYS A CA 1
ATOM 5006 C C . LYS A 1 324 ? -77.354 24.706 17.547 1.00 80.37 328 LYS A C 1
ATOM 5007 O O . LYS A 1 324 ? -78.173 25.064 18.401 1.00 87.88 328 LYS A O 1
ATOM 5026 N N . ALA A 1 325 ? -77.452 23.542 16.900 1.00 84.39 329 ALA A N 1
ATOM 5027 C CA . ALA A 1 325 ? -78.594 22.663 17.122 1.00 74.41 329 ALA A CA 1
ATOM 5028 C C . ALA A 1 325 ? -78.616 22.126 18.546 1.00 79.24 329 ALA A C 1
ATOM 5029 O O . ALA A 1 325 ? -79.682 22.048 19.168 1.00 86.13 329 ALA A O 1
ATOM 5036 N N . ILE A 1 326 ? -77.455 21.748 19.083 1.00 73.02 330 ILE A N 1
ATOM 5037 C CA . ILE A 1 326 ? -77.434 21.180 20.426 1.00 78.94 330 ILE A CA 1
ATOM 5038 C C . ILE A 1 326 ? -77.567 22.274 21.477 1.00 78.83 330 ILE A C 1
ATOM 5039 O O . ILE A 1 326 ? -78.207 22.075 22.515 1.00 84.33 330 ILE A O 1
ATOM 5055 N N . GLU A 1 327 ? -76.964 23.441 21.238 1.00 83.02 331 GLU A N 1
ATOM 5056 C CA . GLU A 1 327 ? -77.201 24.571 22.129 1.00 91.54 331 GLU A CA 1
ATOM 5057 C C . GLU A 1 327 ? -78.667 24.975 22.098 1.00 89.00 331 GLU A C 1
ATOM 5058 O O . GLU A 1 327 ? -79.245 25.331 23.132 1.00 84.61 331 GLU A O 1
ATOM 5070 N N . ALA A 1 328 ? -79.289 24.918 20.917 1.00 87.93 332 ALA A N 1
ATOM 5071 C CA . ALA A 1 328 ? -80.734 25.089 20.829 1.00 88.65 332 ALA A CA 1
ATOM 5072 C C . ALA A 1 328 ? -81.456 24.069 21.699 1.00 84.56 332 ALA A C 1
ATOM 5073 O O . ALA A 1 328 ? -82.431 24.400 22.384 1.00 89.55 332 ALA A O 1
ATOM 5080 N N . LEU A 1 329 ? -80.988 22.820 21.682 1.00 82.94 333 LEU A N 1
ATOM 5081 C CA . LEU A 1 329 ? -81.609 21.779 22.492 1.00 85.42 333 LEU A CA 1
ATOM 5082 C C . LEU A 1 329 ? -81.398 22.037 23.979 1.00 94.15 333 LEU A C 1
ATOM 5083 O O . LEU A 1 329 ? -82.334 21.902 24.776 1.00 104.10 333 LEU A O 1
ATOM 5099 N N . PHE A 1 330 ? -80.177 22.406 24.373 1.00 95.14 334 PHE A N 1
ATOM 5100 C CA . PHE A 1 330 ? -79.886 22.599 25.791 1.00 89.39 334 PHE A CA 1
ATOM 5101 C C . PHE A 1 330 ? -80.792 23.659 26.408 1.00 89.33 334 PHE A C 1
ATOM 5102 O O . PHE A 1 330 ? -81.260 23.500 27.541 1.00 93.04 334 PHE A O 1
ATOM 5119 N N . GLN A 1 331 ? -81.051 24.747 25.682 1.00 94.03 335 GLN A N 1
ATOM 5120 C CA . GLN A 1 331 ? -81.965 25.765 26.190 1.00 93.78 335 GLN A CA 1
ATOM 5121 C C . GLN A 1 331 ? -83.362 25.189 26.385 1.00 97.12 335 GLN A C 1
ATOM 5122 O O . GLN A 1 331 ? -84.001 25.408 27.421 1.00 100.64 335 GLN A O 1
ATOM 5136 N N . SER A 1 332 ? -83.851 24.442 25.394 1.00 102.91 336 SER A N 1
ATOM 5137 C CA . SER A 1 332 ? -85.205 23.904 25.460 1.00 99.34 336 SER A CA 1
ATOM 5138 C C . SER A 1 332 ? -85.334 22.805 26.507 1.00 107.50 336 SER A C 1
ATOM 5139 O O . SER A 1 332 ? -86.394 22.668 27.129 1.00 111.49 336 SER A O 1
ATOM 5147 N N . ARG A 1 333 ? -84.281 22.017 26.718 1.00 105.19 337 ARG A N 1
ATOM 5148 C CA . ARG A 1 333 ? -84.330 20.839 27.583 1.00 98.81 337 ARG A CA 1
ATOM 5149 C C . ARG A 1 333 ? -83.141 20.861 28.535 1.00 103.31 337 ARG A C 1
ATOM 5150 O O . ARG A 1 333 ? -82.122 20.204 28.288 1.00 102.55 337 ARG A O 1
ATOM 5171 N N . PRO A 1 334 ? -83.229 21.621 29.630 1.00 106.36 338 PRO A N 1
ATOM 5172 C CA . PRO A 1 334 ? -82.183 21.527 30.663 1.00 95.75 338 PRO A CA 1
ATOM 5173 C C . PRO A 1 334 ? -82.240 20.241 31.471 1.00 110.36 338 PRO A C 1
ATOM 5174 O O . PRO A 1 334 ? -81.253 19.909 32.138 1.00 100.06 338 PRO A O 1
ATOM 5185 N N . ASP A 1 335 ? -83.358 19.511 31.438 1.00 114.12 339 ASP A N 1
ATOM 5186 C CA . ASP A 1 335 ? -83.468 18.290 32.231 1.00 111.02 339 ASP A CA 1
ATOM 5187 C C . ASP A 1 335 ? -82.498 17.221 31.743 1.00 111.94 339 ASP A C 1
ATOM 5188 O O . ASP A 1 335 ? -81.893 16.509 32.552 1.00 118.09 339 ASP A O 1
ATOM 5197 N N . ILE A 1 336 ? -82.339 17.091 30.423 1.00 113.39 340 ILE A N 1
ATOM 5198 C CA . ILE A 1 336 ? -81.395 16.121 29.877 1.00 111.94 340 ILE A CA 1
ATOM 5199 C C . ILE A 1 336 ? -79.949 16.536 30.113 1.00 102.24 340 ILE A C 1
ATOM 5200 O O . ILE A 1 336 ? -79.060 15.679 30.123 1.00 106.26 340 ILE A O 1
ATOM 5216 N N . LEU A 1 337 ? -79.690 17.830 30.317 1.00 103.00 341 LEU A N 1
ATOM 5217 C CA . LEU A 1 337 ? -78.315 18.316 30.365 1.00 97.64 341 LEU A CA 1
ATOM 5218 C C . LEU A 1 337 ? -77.553 17.723 31.544 1.00 102.03 341 LEU A C 1
ATOM 5219 O O . LEU A 1 337 ? -76.388 17.333 31.405 1.00 101.34 341 LEU A O 1
ATOM 5235 N N . SER A 1 338 ? -78.194 17.634 32.708 1.00 107.89 342 SER A N 1
ATOM 5236 C CA . SER A 1 338 ? -77.534 17.137 33.909 1.00 104.28 342 SER A CA 1
ATOM 5237 C C . SER A 1 338 ? -77.403 15.620 33.939 1.00 99.25 342 SER A C 1
ATOM 5238 O O . SER A 1 338 ? -76.858 15.083 34.910 1.00 83.84 342 SER A O 1
ATOM 5246 N N . LYS A 1 339 ? -77.877 14.918 32.909 1.00 107.68 343 LYS A N 1
ATOM 5247 C CA . LYS A 1 339 ? -77.847 13.462 32.891 1.00 97.81 343 LYS A CA 1
ATOM 5248 C C . LYS A 1 339 ? -76.644 12.890 32.151 1.00 97.19 343 LYS A C 1
ATOM 5249 O O . LYS A 1 339 ? -76.361 11.696 32.302 1.00 93.37 343 LYS A O 1
ATOM 5268 N N . ILE A 1 340 ? -75.935 13.695 31.363 1.00 93.70 344 ILE A N 1
ATOM 5269 C CA . ILE A 1 340 ? -74.768 13.226 30.621 1.00 97.28 344 ILE A CA 1
ATOM 5270 C C . ILE A 1 340 ? -73.549 13.421 31.517 1.00 93.19 344 ILE A C 1
ATOM 5271 O O . ILE A 1 340 ? -73.007 14.522 31.622 1.00 95.43 344 ILE A O 1
ATOM 5287 N N . LYS A 1 341 ? -73.116 12.344 32.161 1.00 78.39 345 LYS A N 1
ATOM 5288 C CA . LYS A 1 341 ? -71.863 12.325 32.898 1.00 84.27 345 LYS A CA 1
ATOM 5289 C C . LYS A 1 341 ? -70.793 11.626 32.066 1.00 81.47 345 LYS A C 1
ATOM 5290 O O . LYS A 1 341 ? -71.079 10.981 31.054 1.00 73.17 345 LYS A O 1
ATOM 5309 N N . PHE A 1 342 ? -69.542 11.768 32.500 1.00 69.82 346 PHE A N 1
ATOM 5310 C CA . PHE A 1 342 ? -68.392 11.211 31.788 1.00 73.02 346 PHE A CA 1
ATOM 5311 C C . PHE A 1 342 ? -67.479 10.494 32.772 1.00 66.96 346 PHE A C 1
ATOM 5312 O O . PHE A 1 342 ? -66.400 10.990 33.118 1.00 72.93 346 PHE A O 1
ATOM 5329 N N . PRO A 1 343 ? -67.878 9.316 33.239 1.00 73.38 347 PRO A N 1
ATOM 5330 C CA . PRO A 1 343 ? -66.969 8.493 34.038 1.00 62.26 347 PRO A CA 1
ATOM 5331 C C . PRO A 1 343 ? -65.925 7.832 33.151 1.00 57.60 347 PRO A C 1
ATOM 5332 O O . PRO A 1 343 ? -66.059 7.767 31.929 1.00 68.95 347 PRO A O 1
ATOM 5343 N N . GLU A 1 344 ? -64.870 7.328 33.792 1.00 63.86 348 GLU A N 1
ATOM 5344 C CA . GLU A 1 344 ? -63.800 6.674 33.044 1.00 65.30 348 GLU A CA 1
ATOM 5345 C C . GLU A 1 344 ? -64.316 5.549 32.155 1.00 71.02 348 GLU A C 1
ATOM 5346 O O . GLU A 1 344 ? -63.639 5.174 31.191 1.00 72.85 348 GLU A O 1
ATOM 5358 N N . SER A 1 345 ? -65.500 5.007 32.452 1.00 75.09 349 SER A N 1
ATOM 5359 C CA . SER A 1 345 ? -66.059 3.929 31.645 1.00 72.26 349 SER A CA 1
ATOM 5360 C C . SER A 1 345 ? -66.532 4.403 30.276 1.00 77.72 349 SER A C 1
ATOM 5361 O O . SER A 1 345 ? -66.625 3.587 29.353 1.00 68.31 349 SER A O 1
ATOM 5369 N N . ILE A 1 346 ? -66.836 5.695 30.120 1.00 84.30 350 ILE A N 1
ATOM 5370 C CA . ILE A 1 346 ? -67.346 6.181 28.839 1.00 62.50 350 ILE A CA 1
ATOM 5371 C C . ILE A 1 346 ? -66.292 6.040 27.752 1.00 69.28 350 ILE A C 1
ATOM 5372 O O . ILE A 1 346 ? -66.622 5.811 26.582 1.00 66.21 350 ILE A O 1
ATOM 5388 N N . TRP A 1 347 ? -65.015 6.172 28.112 1.00 76.38 351 TRP A N 1
ATOM 5389 C CA . TRP A 1 347 ? -63.954 6.216 27.115 1.00 69.21 351 TRP A CA 1
ATOM 5390 C C . TRP A 1 347 ? -63.724 4.870 26.444 1.00 63.89 351 TRP A C 1
ATOM 5391 O O . TRP A 1 347 ? -63.064 4.819 25.401 1.00 71.30 351 TRP A O 1
ATOM 5412 N N . LYS A 1 348 ? -64.249 3.781 27.011 1.00 74.85 352 LYS A N 1
ATOM 5413 C CA . LYS A 1 348 ? -64.137 2.482 26.355 1.00 70.30 352 LYS A CA 1
ATOM 5414 C C . LYS A 1 348 ? -64.921 2.447 25.050 1.00 66.91 352 LYS A C 1
ATOM 5415 O O . LYS A 1 348 ? -64.523 1.753 24.108 1.00 68.65 352 LYS A O 1
ATOM 5434 N N . ASP A 1 349 ? -66.033 3.183 24.978 1.00 72.69 353 ASP A N 1
ATOM 5435 C CA . ASP A 1 349 ? -66.848 3.284 23.769 1.00 73.55 353 ASP A CA 1
ATOM 5436 C C . ASP A 1 349 ? -67.034 4.768 23.447 1.00 75.96 353 ASP A C 1
ATOM 5437 O O . ASP A 1 349 ? -68.119 5.330 23.613 1.00 74.49 353 ASP A O 1
ATOM 5446 N N . PHE A 1 350 ? -65.959 5.402 22.986 1.00 80.97 354 PHE A N 1
ATOM 5447 C CA . PHE A 1 350 ? -65.955 6.825 22.675 1.00 67.75 354 PHE A CA 1
ATOM 5448 C C . PHE A 1 350 ? -66.045 6.993 21.164 1.00 66.57 354 PHE A C 1
ATOM 5449 O O . PHE A 1 350 ? -65.217 6.449 20.425 1.00 90.65 354 PHE A O 1
ATOM 5466 N N . THR A 1 351 ? -67.047 7.741 20.712 1.00 69.90 355 THR A N 1
ATOM 5467 C CA . THR A 1 351 ? -67.317 7.919 19.294 1.00 83.45 355 THR A CA 1
ATOM 5468 C C . THR A 1 351 ? -67.386 9.405 18.971 1.00 68.56 355 THR A C 1
ATOM 5469 O O . THR A 1 351 ? -67.349 10.261 19.858 1.00 57.48 355 THR A O 1
ATOM 5480 N N . VAL A 1 352 ? -67.497 9.704 17.675 1.00 55.92 356 VAL A N 1
ATOM 5481 C CA . VAL A 1 352 ? -67.527 11.096 17.236 1.00 61.15 356 VAL A CA 1
ATOM 5482 C C . VAL A 1 352 ? -68.710 11.825 17.859 1.00 64.90 356 VAL A C 1
ATOM 5483 O O . VAL A 1 352 ? -68.612 13.005 18.216 1.00 69.64 356 VAL A O 1
ATOM 5496 N N . GLU A 1 353 ? -69.843 11.136 18.007 1.00 64.87 357 GLU A N 1
ATOM 5497 C CA . GLU A 1 353 ? -71.022 11.774 18.584 1.00 59.08 357 GLU A CA 1
ATOM 5498 C C . GLU A 1 353 ? -70.792 12.114 20.052 1.00 57.65 357 GLU A C 1
ATOM 5499 O O . GLU A 1 353 ? -71.063 13.238 20.489 1.00 52.66 357 GLU A O 1
ATOM 5511 N N . ILE A 1 354 ? -70.285 11.154 20.829 1.00 71.20 358 ILE A N 1
ATOM 5512 C CA . ILE A 1 354 ? -70.015 11.411 22.241 1.00 61.75 358 ILE A CA 1
ATOM 5513 C C . ILE A 1 354 ? -68.917 12.456 22.392 1.00 64.39 358 ILE A C 1
ATOM 5514 O O . ILE A 1 354 ? -68.979 13.319 23.276 1.00 67.25 358 ILE A O 1
ATOM 5530 N N . ALA A 1 355 ? -67.892 12.395 21.538 1.00 64.67 359 ALA A N 1
ATOM 5531 C CA . ALA A 1 355 ? -66.815 13.376 21.609 1.00 54.85 359 ALA A CA 1
ATOM 5532 C C . ALA A 1 355 ? -67.341 14.787 21.378 1.00 57.99 359 ALA A C 1
ATOM 5533 O O . ALA A 1 355 ? -66.957 15.725 22.087 1.00 49.74 359 ALA A O 1
ATOM 5540 N N . PHE A 1 356 ? -68.228 14.959 20.394 1.00 63.11 360 PHE A N 1
ATOM 5541 C CA . PHE A 1 356 ? -68.804 16.277 20.151 1.00 62.61 360 PHE A CA 1
ATOM 5542 C C . PHE A 1 356 ? -69.632 16.738 21.343 1.00 61.66 360 PHE A C 1
ATOM 5543 O O . PHE A 1 356 ? -69.634 17.927 21.684 1.00 67.76 360 PHE A O 1
ATOM 5560 N N . LEU A 1 357 ? -70.349 15.814 21.986 1.00 63.24 361 LEU A N 1
ATOM 5561 C CA . LEU A 1 357 ? -71.077 16.166 23.199 1.00 69.64 361 LEU A CA 1
ATOM 5562 C C . LEU A 1 357 ? -70.128 16.660 24.280 1.00 64.88 361 LEU A C 1
ATOM 5563 O O . LEU A 1 357 ? -70.432 17.624 24.993 1.00 67.48 361 LEU A O 1
ATOM 5579 N N . PHE A 1 358 ? -68.975 16.007 24.418 1.00 66.55 362 PHE A N 1
ATOM 5580 C CA . PHE A 1 358 ? -68.029 16.376 25.465 1.00 70.61 362 PHE A CA 1
ATOM 5581 C C . PHE A 1 358 ? -67.662 17.854 25.377 1.00 68.12 362 PHE A C 1
ATOM 5582 O O . PHE A 1 358 ? -67.717 18.578 26.378 1.00 73.00 362 PHE A O 1
ATOM 5599 N N . ARG A 1 359 ? -67.296 18.326 24.180 1.00 58.90 363 ARG A N 1
ATOM 5600 C CA . ARG A 1 359 ? -66.967 19.740 24.026 1.00 68.09 363 ARG A CA 1
ATOM 5601 C C . ARG A 1 359 ? -68.217 20.606 24.104 1.00 63.95 363 ARG A C 1
ATOM 5602 O O . ARG A 1 359 ? -68.192 21.689 24.699 1.00 76.44 363 ARG A O 1
ATOM 5623 N N . ALA A 1 360 ? -69.322 20.141 23.516 1.00 55.11 364 ALA A N 1
ATOM 5624 C CA . ALA A 1 360 ? -70.525 20.963 23.447 1.00 60.82 364 ALA A CA 1
ATOM 5625 C C . ALA A 1 360 ? -71.087 21.236 24.835 1.00 70.85 364 ALA A C 1
ATOM 5626 O O . ALA A 1 360 ? -71.495 22.364 25.133 1.00 77.36 364 ALA A O 1
ATOM 5633 N N . ILE A 1 361 ? -71.115 20.220 25.699 1.00 67.43 365 ILE A N 1
ATOM 5634 C CA . ILE A 1 361 ? -71.603 20.422 27.059 1.00 71.76 365 ILE A CA 1
ATOM 5635 C C . ILE A 1 361 ? -70.640 21.310 27.838 1.00 74.30 365 ILE A C 1
ATOM 5636 O O . ILE A 1 361 ? -71.040 22.322 28.425 1.00 74.07 365 ILE A O 1
ATOM 5652 N N . TYR A 1 362 ? -69.354 20.948 27.849 1.00 72.52 366 TYR A N 1
ATOM 5653 C CA . TYR A 1 362 ? -68.391 21.677 28.667 1.00 70.42 366 TYR A CA 1
ATOM 5654 C C . TYR A 1 362 ? -68.368 23.157 28.305 1.00 68.80 366 TYR A C 1
ATOM 5655 O O . TYR A 1 362 ? -68.393 24.024 29.187 1.00 80.44 366 TYR A O 1
ATOM 5673 N N . LEU A 1 363 ? -68.315 23.470 27.008 1.00 64.16 367 LEU A N 1
ATOM 5674 C CA . LEU A 1 363 ? -68.301 24.870 26.598 1.00 73.30 367 LEU A CA 1
ATOM 5675 C C . LEU A 1 363 ? -69.634 25.552 26.877 1.00 68.35 367 LEU A C 1
ATOM 5676 O O . LEU A 1 363 ? -69.659 26.743 27.207 1.00 73.79 367 LEU A O 1
ATOM 5692 N N . TYR A 1 364 ? -70.746 24.824 26.756 1.00 74.78 368 TYR A N 1
ATOM 5693 C CA . TYR A 1 364 ? -72.044 25.440 27.004 1.00 80.32 368 TYR A CA 1
ATOM 5694 C C . TYR A 1 364 ? -72.207 25.812 28.471 1.00 76.34 368 TYR A C 1
ATOM 5695 O O . TYR A 1 364 ? -72.818 26.837 28.793 1.00 79.12 368 TYR A O 1
ATOM 5713 N N . CYS A 1 365 ? -71.671 24.992 29.375 1.00 70.29 369 CYS A N 1
ATOM 5714 C CA . CYS A 1 365 ? -71.818 25.278 30.796 1.00 79.26 369 CYS A CA 1
ATOM 5715 C C . CYS A 1 365 ? -70.910 26.418 31.239 1.00 76.59 369 CYS A C 1
ATOM 5716 O O . CYS A 1 365 ? -71.281 27.189 32.130 1.00 84.99 369 CYS A O 1
ATOM 5724 N N . LEU A 1 366 ? -69.720 26.539 30.645 1.00 71.05 370 LEU A N 1
ATOM 5725 C CA . LEU A 1 366 ? -68.862 27.678 30.957 1.00 74.86 370 LEU A CA 1
ATOM 5726 C C . LEU A 1 366 ? -69.510 28.985 30.521 1.00 84.08 370 LEU A C 1
ATOM 5727 O O . LEU A 1 366 ? -69.419 29.998 31.224 1.00 83.54 370 LEU A O 1
ATOM 5743 N N . ASP A 1 367 ? -70.170 28.981 29.362 1.00 80.59 371 ASP A N 1
ATOM 5744 C CA . ASP A 1 367 ? -70.763 30.209 28.843 1.00 82.92 371 ASP A CA 1
ATOM 5745 C C . ASP A 1 367 ? -71.947 30.653 29.691 1.00 82.75 371 ASP A C 1
ATOM 5746 O O . ASP A 1 367 ? -72.157 31.855 29.890 1.00 95.91 371 ASP A O 1
ATOM 5755 N N . ASN A 1 368 ? -72.730 29.703 30.200 1.00 86.45 372 ASN A N 1
ATOM 5756 C CA . ASN A 1 368 ? -73.881 30.009 31.037 1.00 86.76 372 ASN A CA 1
ATOM 5757 C C . ASN A 1 368 ? -73.641 29.669 32.504 1.00 92.29 372 ASN A C 1
ATOM 5758 O O . ASN A 1 368 ? -74.597 29.627 33.287 1.00 100.60 372 ASN A O 1
ATOM 5769 N N . ASN A 1 369 ? -72.389 29.416 32.890 1.00 94.08 373 ASN A N 1
ATOM 5770 C CA . ASN A 1 369 ? -71.984 29.365 34.296 1.00 94.49 373 ASN A CA 1
ATOM 5771 C C . ASN A 1 369 ? -72.791 28.340 35.092 1.00 107.72 373 ASN A C 1
ATOM 5772 O O . ASN A 1 369 ? -73.203 28.596 36.225 1.00 121.11 373 ASN A O 1
ATOM 5783 N N . ILE A 1 370 ? -73.015 27.165 34.505 1.00 101.53 374 ILE A N 1
ATOM 5784 C CA . ILE A 1 370 ? -73.611 26.058 35.246 1.00 92.87 374 ILE A CA 1
ATOM 5785 C C . ILE A 1 370 ? -72.479 25.243 35.853 1.00 103.13 374 ILE A C 1
ATOM 5786 O O . ILE A 1 370 ? -72.342 24.045 35.581 1.00 106.46 374 ILE A O 1
ATOM 5802 N N . THR A 1 371 ? -71.656 25.893 36.682 1.00 114.26 375 THR A N 1
ATOM 5803 C CA . THR A 1 371 ? -70.520 25.221 37.306 1.00 127.03 375 THR A CA 1
ATOM 5804 C C . THR A 1 371 ? -70.956 24.053 38.184 1.00 117.87 375 THR A C 1
ATOM 5805 O O . THR A 1 371 ? -70.121 23.212 38.536 1.00 99.76 375 THR A O 1
ATOM 5816 N N . GLU A 1 372 ? -72.241 23.982 38.543 1.00 115.36 376 GLU A N 1
ATOM 5817 C CA . GLU A 1 372 ? -72.743 22.868 39.342 1.00 121.74 376 GLU A CA 1
ATOM 5818 C C . GLU A 1 372 ? -72.267 21.530 38.790 1.00 117.51 376 GLU A C 1
ATOM 5819 O O . GLU A 1 372 ? -71.715 20.702 39.524 1.00 119.13 376 GLU A O 1
ATOM 5831 N N . MET A 1 373 ? -72.466 21.305 37.493 1.00 112.27 377 MET A N 1
ATOM 5832 C CA . MET A 1 373 ? -72.234 20.007 36.868 1.00 103.40 377 MET A CA 1
ATOM 5833 C C . MET A 1 373 ? -70.948 19.991 36.045 1.00 101.47 377 MET A C 1
ATOM 5834 O O . MET A 1 373 ? -70.893 19.410 34.961 1.00 107.03 377 MET A O 1
ATOM 5848 N N . LEU A 1 374 ? -69.903 20.655 36.542 1.00 107.60 378 LEU A N 1
ATOM 5849 C CA . LEU A 1 374 ? -68.556 20.499 36.008 1.00 95.47 378 LEU A CA 1
ATOM 5850 C C . LEU A 1 374 ? -67.617 19.836 36.997 1.00 99.63 378 LEU A C 1
ATOM 5851 O O . LEU A 1 374 ? -66.607 19.259 36.581 1.00 94.91 378 LEU A O 1
ATOM 5867 N N . GLU A 1 375 ? -67.933 19.907 38.287 1.00 105.18 379 GLU A N 1
ATOM 5868 C CA . GLU A 1 375 ? -67.111 19.311 39.326 1.00 94.45 379 GLU A CA 1
ATOM 5869 C C . GLU A 1 375 ? -67.440 17.840 39.535 1.00 97.38 379 GLU A C 1
ATOM 5870 O O . GLU A 1 375 ? -66.630 17.115 40.122 1.00 100.88 379 GLU A O 1
ATOM 5882 N N . GLU A 1 376 ? -68.603 17.387 39.053 1.00 108.53 380 GLU A N 1
ATOM 5883 C CA . GLU A 1 376 ? -69.028 16.002 39.197 1.00 109.07 380 GLU A CA 1
ATOM 5884 C C . GLU A 1 376 ? -69.263 15.278 37.878 1.00 98.76 380 GLU A C 1
ATOM 5885 O O . GLU A 1 376 ? -69.278 14.042 37.874 1.00 102.70 380 GLU A O 1
ATOM 5897 N N . ASN A 1 377 ? -69.445 15.995 36.769 1.00 88.45 381 ASN A N 1
ATOM 5898 C CA . ASN A 1 377 ? -69.756 15.367 35.489 1.00 83.94 381 ASN A CA 1
ATOM 5899 C C . ASN A 1 377 ? -68.540 15.145 34.602 1.00 82.38 381 ASN A C 1
ATOM 5900 O O . ASN A 1 377 ? -68.549 14.216 33.788 1.00 80.05 381 ASN A O 1
ATOM 5911 N N . PHE A 1 378 ? -67.504 15.972 34.723 1.00 79.03 382 PHE A N 1
ATOM 5912 C CA . PHE A 1 378 ? -66.355 15.878 33.840 1.00 66.38 382 PHE A CA 1
ATOM 5913 C C . PHE A 1 378 ? -65.108 15.485 34.622 1.00 70.11 382 PHE A C 1
ATOM 5914 O O . PHE A 1 378 ? -64.996 15.790 35.813 1.00 74.42 382 PHE A O 1
ATOM 5931 N N . PRO A 1 379 ? -64.151 14.816 33.980 1.00 58.61 383 PRO A N 1
ATOM 5932 C CA . PRO A 1 379 ? -62.889 14.505 34.660 1.00 68.13 383 PRO A CA 1
ATOM 5933 C C . PRO A 1 379 ? -62.130 15.775 35.003 1.00 74.44 383 PRO A C 1
ATOM 5934 O O . PRO A 1 379 ? -62.436 16.870 34.527 1.00 63.62 383 PRO A O 1
ATOM 5945 N N . GLU A 1 380 ? -61.124 15.621 35.856 1.00 70.28 384 GLU A N 1
ATOM 5946 C CA . GLU A 1 380 ? -60.201 16.717 36.089 1.00 77.28 384 GLU A CA 1
ATOM 5947 C C . GLU A 1 380 ? -59.175 16.768 34.959 1.00 75.36 384 GLU A C 1
ATOM 5948 O O . GLU A 1 380 ? -59.051 15.844 34.152 1.00 73.33 384 GLU A O 1
ATOM 5960 N N . ALA A 1 381 ? -58.438 17.879 34.901 1.00 75.22 385 ALA A N 1
ATOM 5961 C CA . ALA A 1 381 ? -57.528 18.104 33.783 1.00 72.97 385 ALA A CA 1
ATOM 5962 C C . ALA A 1 381 ? -56.542 16.952 33.620 1.00 67.98 385 ALA A C 1
ATOM 5963 O O . ALA A 1 381 ? -56.211 16.565 32.492 1.00 67.72 385 ALA A O 1
ATOM 5970 N N . SER A 1 382 ? -56.067 16.384 34.730 1.00 74.84 386 SER A N 1
ATOM 5971 C CA . SER A 1 382 ? -55.056 15.334 34.643 1.00 73.12 386 SER A CA 1
ATOM 5972 C C . SER A 1 382 ? -55.608 14.082 33.972 1.00 71.34 386 SER A C 1
ATOM 5973 O O . SER A 1 382 ? -54.897 13.417 33.210 1.00 63.43 386 SER A O 1
ATOM 5981 N N . LYS A 1 383 ? -56.867 13.737 34.245 1.00 73.25 387 LYS A N 1
ATOM 5982 C CA . LYS A 1 383 ? -57.449 12.560 33.608 1.00 79.55 387 LYS A CA 1
ATOM 5983 C C . LYS A 1 383 ? -57.799 12.832 32.150 1.00 74.01 387 LYS A C 1
ATOM 5984 O O . LYS A 1 383 ? -57.660 11.946 31.300 1.00 70.79 387 LYS A O 1
ATOM 6003 N N . LEU A 1 384 ? -58.253 14.048 31.840 1.00 75.44 388 LEU A N 1
ATOM 6004 C CA . LEU A 1 384 ? -58.539 14.388 30.451 1.00 68.33 388 LEU A CA 1
ATOM 6005 C C . LEU A 1 384 ? -57.272 14.393 29.607 1.00 70.17 388 LEU A C 1
ATOM 6006 O O . LEU A 1 384 ? -57.335 14.134 28.400 1.00 75.18 388 LEU A O 1
ATOM 6022 N N . SER A 1 385 ? -56.119 14.684 30.215 1.00 66.15 389 SER A N 1
ATOM 6023 C CA . SER A 1 385 ? -54.866 14.655 29.468 1.00 72.90 389 SER A CA 1
ATOM 6024 C C . SER A 1 385 ? -54.487 13.235 29.072 1.00 74.91 389 SER A C 1
ATOM 6025 O O . SER A 1 385 ? -53.899 13.028 28.004 1.00 70.83 389 SER A O 1
ATOM 6033 N N . GLU A 1 386 ? -54.809 12.249 29.913 1.00 71.64 390 GLU A N 1
ATOM 6034 C CA . GLU A 1 386 ? -54.519 10.859 29.575 1.00 68.17 390 GLU A CA 1
ATOM 6035 C C . GLU A 1 386 ? -55.341 10.404 28.376 1.00 69.38 390 GLU A C 1
ATOM 6036 O O . GLU A 1 386 ? -54.812 9.790 27.442 1.00 68.45 390 GLU A O 1
ATOM 6048 N N . HIS A 1 387 ? -56.643 10.693 28.386 1.00 63.42 391 HIS A N 1
ATOM 6049 C CA . HIS A 1 387 ? -57.505 10.258 27.292 1.00 70.58 391 HIS A CA 1
ATOM 6050 C C . HIS A 1 387 ? -57.154 10.981 25.998 1.00 67.89 391 HIS A C 1
ATOM 6051 O O . HIS A 1 387 ? -57.045 10.357 24.937 1.00 67.81 391 HIS A O 1
ATOM 6065 N N . LEU A 1 388 ? -56.977 12.303 26.066 1.00 79.74 392 LEU A N 1
ATOM 6066 C CA . LEU A 1 388 ? -56.533 13.054 24.896 1.00 74.81 392 LEU A CA 1
ATOM 6067 C C . LEU A 1 388 ? -55.250 12.461 24.332 1.00 62.75 392 LEU A C 1
ATOM 6068 O O . LEU A 1 388 ? -55.130 12.237 23.123 1.00 65.23 392 LEU A O 1
ATOM 6084 N N . ASN A 1 389 ? -54.273 12.203 25.203 1.00 72.12 393 ASN A N 1
ATOM 6085 C CA . ASN A 1 389 ? -53.029 11.579 24.768 1.00 67.98 393 ASN A CA 1
ATOM 6086 C C . ASN A 1 389 ? -53.308 10.259 24.062 1.00 77.10 393 ASN A C 1
ATOM 6087 O O . ASN A 1 389 ? -52.924 10.064 22.904 1.00 81.68 393 ASN A O 1
ATOM 6098 N N . HIS A 1 390 ? -53.993 9.344 24.751 1.00 81.55 394 HIS A N 1
ATOM 6099 C CA . HIS A 1 390 ? -54.305 8.029 24.200 1.00 76.97 394 HIS A CA 1
ATOM 6100 C C . HIS A 1 390 ? -54.673 8.092 22.721 1.00 75.15 394 HIS A C 1
ATOM 6101 O O . HIS A 1 390 ? -54.062 7.413 21.889 1.00 71.52 394 HIS A O 1
ATOM 6115 N N . TYR A 1 391 ? -55.660 8.921 22.371 1.00 67.46 395 TYR A N 1
ATOM 6116 C CA . TYR A 1 391 ? -56.101 8.991 20.981 1.00 70.61 395 TYR A CA 1
ATOM 6117 C C . TYR A 1 391 ? -55.025 9.570 20.071 1.00 80.41 395 TYR A C 1
ATOM 6118 O O . TYR A 1 391 ? -54.977 9.234 18.882 1.00 78.75 395 TYR A O 1
ATOM 6136 N N . ILE A 1 392 ? -54.157 10.434 20.599 1.00 76.62 396 ILE A N 1
ATOM 6137 C CA . ILE A 1 392 ? -53.029 10.919 19.807 1.00 70.00 396 ILE A CA 1
ATOM 6138 C C . ILE A 1 392 ? -52.104 9.764 19.449 1.00 73.59 396 ILE A C 1
ATOM 6139 O O . ILE A 1 392 ? -51.556 9.707 18.342 1.00 82.64 396 ILE A O 1
ATOM 6155 N N . LEU A 1 393 ? -51.917 8.824 20.379 1.00 77.49 397 LEU A N 1
ATOM 6156 C CA . LEU A 1 393 ? -51.060 7.673 20.114 1.00 83.68 397 LEU A CA 1
ATOM 6157 C C . LEU A 1 393 ? -51.667 6.774 19.043 1.00 78.45 397 LEU A C 1
ATOM 6158 O O . LEU A 1 393 ? -50.981 6.371 18.097 1.00 81.17 397 LEU A O 1
ATOM 6174 N N . LEU A 1 394 ? -52.955 6.446 19.179 1.00 69.53 398 LEU A N 1
ATOM 6175 C CA . LEU A 1 394 ? -53.618 5.602 18.189 1.00 77.03 398 LEU A CA 1
ATOM 6176 C C . LEU A 1 394 ? -53.452 6.145 16.777 1.00 80.80 398 LEU A C 1
ATOM 6177 O O . LEU A 1 394 ? -53.381 5.368 15.818 1.00 89.89 398 LEU A O 1
ATOM 6193 N N . ARG A 1 395 ? -53.387 7.467 16.627 1.00 76.44 399 ARG A N 1
ATOM 6194 C CA . ARG A 1 395 ? -53.418 8.082 15.307 1.00 75.76 399 ARG A CA 1
ATOM 6195 C C . ARG A 1 395 ? -52.030 8.308 14.718 1.00 75.66 399 ARG A C 1
ATOM 6196 O O . ARG A 1 395 ? -51.833 8.101 13.516 1.00 75.68 399 ARG A O 1
ATOM 6217 N N . TYR A 1 396 ? -51.061 8.735 15.530 1.00 71.92 400 TYR A N 1
ATOM 6218 C CA . TYR A 1 396 ? -49.749 9.132 15.031 1.00 72.80 400 TYR A CA 1
ATOM 6219 C C . TYR A 1 396 ? -48.630 8.261 15.596 1.00 82.34 400 TYR A C 1
ATOM 6220 O O . TYR A 1 396 ? -47.493 8.716 15.740 1.00 92.46 400 TYR A O 1
ATOM 6238 N N . HIS A 1 397 ? -48.932 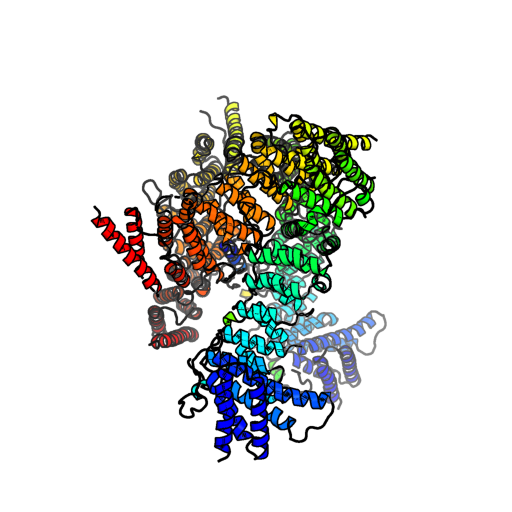7.005 15.910 1.00 95.15 401 HIS A N 1
ATOM 6239 C CA . HIS A 1 397 ? -47.913 6.064 16.369 1.00 94.70 401 HIS A CA 1
ATOM 6240 C C . HIS A 1 397 ? -48.266 4.641 15.952 1.00 94.78 401 HIS A C 1
ATOM 6241 O O . HIS A 1 397 ? -47.594 4.047 15.108 1.00 92.07 401 HIS A O 1
ATOM 6255 N N . ASP A 1 410 ? -60.265 3.963 12.231 1.00 67.68 414 ASP A N 1
ATOM 6256 C CA . ASP A 1 410 ? -60.371 4.969 11.180 1.00 74.30 414 ASP A CA 1
ATOM 6257 C C . ASP A 1 410 ? -59.584 6.221 11.563 1.00 81.37 414 ASP A C 1
ATOM 6258 O O . ASP A 1 410 ? -59.757 6.763 12.653 1.00 77.16 414 ASP A O 1
ATOM 6266 N N . TYR A 1 411 ? -58.712 6.676 10.660 1.00 83.95 415 TYR A N 1
ATOM 6267 C CA . TYR A 1 411 ? -57.864 7.824 10.966 1.00 68.92 415 TYR A CA 1
ATOM 6268 C C . TYR A 1 411 ? -58.659 9.123 11.027 1.00 80.32 415 TYR A C 1
ATOM 6269 O O . TYR A 1 411 ? -58.301 10.027 11.791 1.00 70.82 415 TYR A O 1
ATOM 6287 N N . ASN A 1 412 ? -59.730 9.243 10.243 1.00 89.45 416 ASN A N 1
ATOM 6288 C CA . ASN A 1 412 ? -60.537 10.457 10.291 1.00 73.51 416 ASN A CA 1
ATOM 6289 C C . ASN A 1 412 ? -61.204 10.617 11.652 1.00 68.95 416 ASN A C 1
ATOM 6290 O O . ASN A 1 412 ? -61.151 11.692 12.260 1.00 72.06 416 ASN A O 1
ATOM 6301 N N . THR A 1 413 ? -61.836 9.552 12.149 1.00 78.03 417 THR A N 1
ATOM 6302 C CA . THR A 1 413 ? -62.540 9.645 13.425 1.00 75.90 417 THR A CA 1
ATOM 6303 C C . THR A 1 413 ? -61.576 9.959 14.562 1.00 69.22 417 THR A C 1
ATOM 6304 O O . THR A 1 413 ? -61.909 10.727 15.472 1.00 74.79 417 THR A O 1
ATOM 6315 N N . LEU A 1 414 ? -60.376 9.377 14.530 1.00 59.52 418 LEU A N 1
ATOM 6316 C CA . LEU A 1 414 ? -59.385 9.679 15.558 1.00 65.42 418 LEU A CA 1
ATOM 6317 C C . LEU A 1 414 ? -59.010 11.155 15.536 1.00 68.56 418 LEU A C 1
ATOM 6318 O O . LEU A 1 414 ? -58.988 11.818 16.578 1.00 64.14 418 LEU A O 1
ATOM 6334 N N . GLU A 1 415 ? -58.711 11.690 14.350 1.00 68.31 419 GLU A N 1
ATOM 6335 C CA . GLU A 1 415 ? -58.381 13.107 14.245 1.00 58.56 419 GLU A CA 1
ATOM 6336 C C . GLU A 1 415 ? -59.540 13.974 14.717 1.00 61.54 419 GLU A C 1
ATOM 6337 O O . GLU A 1 415 ? -59.329 15.029 15.327 1.00 62.14 419 GLU A O 1
ATOM 6349 N N . PHE A 1 416 ? -60.773 13.547 14.444 1.00 67.42 420 PHE A N 1
ATOM 6350 C CA . PHE A 1 416 ? -61.933 14.303 14.898 1.00 62.93 420 PHE A CA 1
ATOM 6351 C C . PHE A 1 416 ? -62.026 14.295 16.419 1.00 63.45 420 PHE A C 1
ATOM 6352 O O . PHE A 1 416 ? -62.188 15.348 17.046 1.00 67.18 420 PHE A O 1
ATOM 6369 N N . ILE A 1 417 ? -61.914 13.115 17.032 1.00 60.15 421 ILE A N 1
ATOM 6370 C CA . ILE A 1 417 ? -61.996 13.021 18.488 1.00 59.84 421 ILE A CA 1
ATOM 6371 C C . ILE A 1 417 ? -60.918 13.885 19.133 1.00 61.92 421 ILE A C 1
ATOM 6372 O O . ILE A 1 417 ? -61.180 14.625 20.089 1.00 59.73 421 ILE A O 1
ATOM 6388 N N . ILE A 1 418 ? -59.689 13.804 18.617 1.00 58.79 422 ILE A N 1
ATOM 6389 C CA . ILE A 1 418 ? -58.600 14.617 19.156 1.00 51.20 422 ILE A CA 1
ATOM 6390 C C . ILE A 1 418 ? -58.974 16.093 19.119 1.00 61.62 422 ILE A C 1
ATOM 6391 O O . ILE A 1 418 ? -58.688 16.847 20.057 1.00 64.16 422 ILE A O 1
ATOM 6407 N N . GLU A 1 419 ? -59.617 16.528 18.034 1.00 57.75 423 GLU A N 1
ATOM 6408 C CA . GLU A 1 419 ? -59.998 17.930 17.915 1.00 56.79 423 GLU A CA 1
ATOM 6409 C C . GLU A 1 419 ? -61.044 18.309 18.956 1.00 56.33 423 GLU A C 1
ATOM 6410 O O . GLU A 1 419 ? -60.943 19.367 19.587 1.00 65.31 423 GLU A O 1
ATOM 6422 N N . GLN A 1 420 ? -62.055 17.459 19.152 1.00 54.11 424 GLN A N 1
ATOM 6423 C CA . GLN A 1 420 ? -63.122 17.781 20.096 1.00 68.53 424 GLN A CA 1
ATOM 6424 C C . GLN A 1 420 ? -62.579 17.902 21.514 1.00 64.23 424 GLN A C 1
ATOM 6425 O O . GLN A 1 420 ? -62.910 18.846 22.240 1.00 56.62 424 GLN A O 1
ATOM 6439 N N . LEU A 1 421 ? -61.743 16.949 21.929 1.00 63.73 425 LEU A N 1
ATOM 6440 C CA . LEU A 1 421 ? -61.169 17.009 23.270 1.00 63.90 425 LEU A CA 1
ATOM 6441 C C . LEU A 1 421 ? -60.275 18.231 23.426 1.00 62.25 425 LEU A C 1
ATOM 6442 O O . LEU A 1 421 ? -60.271 18.878 24.479 1.00 61.54 425 LEU A O 1
ATOM 6458 N N . SER A 1 422 ? -59.512 18.565 22.384 1.00 66.54 426 SER A N 1
ATOM 6459 C CA . SER A 1 422 ? -58.618 19.715 22.461 1.00 58.54 426 SER A CA 1
ATOM 6460 C C . SER A 1 422 ? -59.401 21.017 22.577 1.00 59.98 426 SER A C 1
ATOM 6461 O O . SER A 1 422 ? -58.990 21.932 23.300 1.00 60.20 426 SER A O 1
ATOM 6469 N N . ILE A 1 423 ? -60.528 21.124 21.869 1.00 53.81 427 ILE A N 1
ATOM 6470 C CA . ILE A 1 423 ? -61.380 22.304 21.999 1.00 50.52 427 ILE A CA 1
ATOM 6471 C C . ILE A 1 423 ? -61.772 22.508 23.456 1.00 61.02 427 ILE A C 1
ATOM 6472 O O . ILE A 1 423 ? -61.634 23.606 24.009 1.00 64.29 427 ILE A O 1
ATOM 6488 N N . ALA A 1 424 ? -62.274 21.452 24.098 1.00 59.02 428 ALA A N 1
ATOM 6489 C CA . ALA A 1 424 ? -62.610 21.539 25.513 1.00 56.88 428 ALA A CA 1
ATOM 6490 C C . ALA A 1 424 ? -61.372 21.816 26.355 1.00 61.42 428 ALA A C 1
ATOM 6491 O O . ALA A 1 424 ? -61.421 22.601 27.310 1.00 53.53 428 ALA A O 1
ATOM 6498 N N . ALA A 1 425 ? -60.249 21.179 26.013 1.00 57.54 429 ALA A N 1
ATOM 6499 C CA . ALA A 1 425 ? -59.023 21.363 26.781 1.00 60.05 429 ALA A CA 1
ATOM 6500 C C . ALA A 1 425 ? -58.626 22.832 26.851 1.00 58.24 429 ALA A C 1
ATOM 6501 O O . ALA A 1 425 ? -58.163 23.308 27.894 1.00 70.28 429 ALA A O 1
ATOM 6508 N N . GLU A 1 426 ? -58.797 23.568 25.749 1.00 69.52 430 GLU A N 1
ATOM 6509 C CA . GLU A 1 426 ? -58.411 24.975 25.733 1.00 70.58 430 GLU A CA 1
ATOM 6510 C C . GLU A 1 426 ? -59.124 25.766 26.822 1.00 69.70 430 GLU A C 1
ATOM 6511 O O . GLU A 1 426 ? -58.548 26.707 27.381 1.00 75.31 430 GLU A O 1
ATOM 6523 N N . ARG A 1 427 ? -60.369 25.407 27.134 1.00 66.10 431 ARG A N 1
ATOM 6524 C CA . ARG A 1 427 ? -61.165 26.112 28.131 1.00 68.56 431 ARG A CA 1
ATOM 6525 C C . ARG A 1 427 ? -61.300 25.324 29.426 1.00 60.45 431 ARG A C 1
ATOM 6526 O O . ARG A 1 427 ? -62.125 25.679 30.275 1.00 55.77 431 ARG A O 1
ATOM 6547 N N . TYR A 1 428 ? -60.511 24.267 29.598 1.00 55.83 432 TYR A N 1
ATOM 6548 C CA . TYR A 1 428 ? -60.594 23.449 30.795 1.00 62.99 432 TYR A CA 1
ATOM 6549 C C . TYR A 1 428 ? -60.040 24.210 31.998 1.00 60.71 432 TYR A C 1
ATOM 6550 O O . TYR A 1 428 ? -59.400 25.257 31.870 1.00 61.73 432 TYR A O 1
ATOM 6568 N N . ASP A 1 429 ? -60.299 23.668 33.185 1.00 69.35 433 ASP A N 1
ATOM 6569 C CA . ASP A 1 429 ? -59.803 24.244 34.428 1.00 60.28 433 ASP A CA 1
ATOM 6570 C C . ASP A 1 429 ? -58.466 23.601 34.779 1.00 60.70 433 ASP A C 1
ATOM 6571 O O . ASP A 1 429 ? -58.385 22.380 34.955 1.00 71.55 433 ASP A O 1
ATOM 6580 N N . TYR A 1 430 ? -57.421 24.424 34.873 1.00 65.50 434 TYR A N 1
ATOM 6581 C CA . TYR A 1 430 ? -56.088 23.965 35.248 1.00 71.11 434 TYR A CA 1
ATOM 6582 C C . TYR A 1 430 ? -55.641 24.599 36.559 1.00 77.98 434 TYR A C 1
ATOM 6583 O O . TYR A 1 430 ? -54.447 24.812 36.784 1.00 72.33 434 TYR A O 1
ATOM 6601 N N . SER A 1 431 ? -56.601 24.909 37.433 1.00 79.74 435 SER A N 1
ATOM 6602 C CA . SER A 1 431 ? -56.262 25.405 38.761 1.00 81.67 435 SER A CA 1
ATOM 6603 C C . SER A 1 431 ? -55.337 24.436 39.484 1.00 76.43 435 SER A C 1
ATOM 6604 O O . SER A 1 431 ? -54.363 24.853 40.122 1.00 84.99 435 SER A O 1
ATOM 6612 N N . ASP A 1 432 ? -55.626 23.140 39.399 1.00 77.46 436 ASP A N 1
ATOM 6613 C CA . ASP A 1 432 ? -54.752 22.126 39.975 1.00 72.54 436 ASP A CA 1
ATOM 6614 C C . ASP A 1 432 ? -53.482 22.041 39.141 1.00 75.54 436 ASP A C 1
ATOM 6615 O O . ASP A 1 432 ? -53.505 21.557 38.005 1.00 81.61 436 ASP A O 1
ATOM 6624 N N . GLU A 1 433 ? -52.371 22.517 39.705 1.00 84.79 437 GLU A N 1
ATOM 6625 C CA . GLU A 1 433 ? -51.120 22.578 38.962 1.00 77.28 437 GLU A CA 1
ATOM 6626 C C . GLU A 1 433 ? -50.694 21.215 38.431 1.00 79.12 437 GLU A C 1
ATOM 6627 O O . GLU A 1 433 ? -49.931 21.152 37.461 1.00 88.01 437 GLU A O 1
ATOM 6639 N N . VAL A 1 434 ? -51.166 20.126 39.039 1.00 89.39 438 VAL A N 1
ATOM 6640 C CA . VAL A 1 434 ? -50.844 18.796 38.527 1.00 96.03 438 VAL A CA 1
ATOM 6641 C C . VAL A 1 434 ? -51.437 18.613 37.137 1.00 84.52 438 VAL A C 1
ATOM 6642 O O . VAL A 1 434 ? -50.785 18.077 36.232 1.00 73.09 438 VAL A O 1
ATOM 6655 N N . GLY A 1 435 ? -52.680 19.057 36.945 1.00 81.68 439 GLY A N 1
ATOM 6656 C CA . GLY A 1 435 ? -53.338 18.876 35.663 1.00 81.30 439 GLY A CA 1
ATOM 6657 C C . GLY A 1 435 ? -52.809 19.794 34.580 1.00 74.48 439 GLY A C 1
ATOM 6658 O O . GLY A 1 435 ? -52.896 19.468 33.392 1.00 73.84 439 GLY A O 1
ATOM 6662 N N . ARG A 1 436 ? -52.262 20.948 34.964 1.00 70.92 440 ARG A N 1
ATOM 6663 C CA . ARG A 1 436 ? -51.723 21.873 33.973 1.00 63.44 440 ARG A CA 1
ATOM 6664 C C . ARG A 1 436 ? -50.484 21.292 33.302 1.00 69.20 440 ARG A C 1
ATOM 6665 O O . ARG A 1 436 ? -50.352 21.338 32.073 1.00 72.55 440 ARG A O 1
ATOM 6686 N N . ARG A 1 437 ? -49.563 20.734 34.094 1.00 71.69 441 ARG A N 1
ATOM 6687 C CA . ARG A 1 437 ? -48.350 20.157 33.522 1.00 72.98 441 ARG A CA 1
ATOM 6688 C C . ARG A 1 437 ? -48.667 18.912 32.706 1.00 62.68 441 ARG A C 1
ATOM 6689 O O . ARG A 1 437 ? -48.129 18.731 31.607 1.00 67.36 441 ARG A O 1
ATOM 6710 N N . SER A 1 438 ? -49.525 18.037 33.234 1.00 71.27 442 SER A N 1
ATOM 6711 C CA . SER A 1 438 ? -49.909 16.831 32.508 1.00 77.66 442 SER A CA 1
ATOM 6712 C C . SER A 1 438 ? -50.443 17.186 31.128 1.00 69.76 442 SER A C 1
ATOM 6713 O O . SER A 1 438 ? -49.946 16.703 30.105 1.00 56.66 442 SER A O 1
ATOM 6721 N N . MET A 1 439 ? -51.458 18.050 31.085 1.00 64.65 443 MET A N 1
ATOM 6722 C CA . MET A 1 439 ? -52.001 18.485 29.805 1.00 61.25 443 MET A CA 1
ATOM 6723 C C . MET A 1 439 ? -50.932 19.159 28.956 1.00 67.69 443 MET A C 1
ATOM 6724 O O . MET A 1 439 ? -50.901 18.986 27.733 1.00 70.58 443 MET A O 1
ATOM 6738 N N . LEU A 1 440 ? -50.046 19.931 29.585 1.00 71.02 444 LEU A N 1
ATOM 6739 C CA . LEU A 1 440 ? -49.044 20.669 28.823 1.00 59.92 444 LEU A CA 1
ATOM 6740 C C . LEU A 1 440 ? -48.078 19.724 28.120 1.00 62.67 444 LEU A C 1
ATOM 6741 O O . LEU A 1 440 ? -47.870 19.826 26.906 1.00 71.14 444 LEU A O 1
ATOM 6757 N N . THR A 1 441 ? -47.474 18.797 28.862 1.00 67.08 445 THR A N 1
ATOM 6758 C CA . THR A 1 441 ? -46.557 17.852 28.238 1.00 67.60 445 THR A CA 1
ATOM 6759 C C . THR A 1 441 ? -47.257 16.988 27.197 1.00 60.69 445 THR A C 1
ATOM 6760 O O . THR A 1 441 ? -46.590 16.431 26.317 1.00 79.24 445 THR A O 1
ATOM 6771 N N . VAL A 1 442 ? -48.584 16.868 27.273 1.00 60.99 446 VAL A N 1
ATOM 6772 C CA . VAL A 1 442 ? -49.328 16.118 26.265 1.00 63.78 446 VAL A CA 1
ATOM 6773 C C . VAL A 1 442 ? -49.363 16.888 24.950 1.00 66.36 446 VAL A C 1
ATOM 6774 O O . VAL A 1 442 ? -49.069 16.338 23.882 1.00 67.77 446 VAL A O 1
ATOM 6787 N N . VAL A 1 443 ? -49.727 18.173 25.006 1.00 56.02 447 VAL A N 1
ATOM 6788 C CA . VAL A 1 443 ? -49.890 18.940 23.775 1.00 64.19 447 VAL A CA 1
ATOM 6789 C C . VAL A 1 443 ? -48.537 19.260 23.152 1.00 68.62 447 VAL A C 1
ATOM 6790 O O . VAL A 1 443 ? -48.413 19.323 21.922 1.00 76.81 447 VAL A O 1
ATOM 6803 N N . ARG A 1 444 ? -47.504 19.471 23.971 1.00 64.77 448 ARG A N 1
ATOM 6804 C CA . ARG A 1 444 ? -46.176 19.722 23.420 1.00 70.65 448 ARG A CA 1
ATOM 6805 C C . ARG A 1 444 ? -45.689 18.526 22.615 1.00 75.53 448 ARG A C 1
ATOM 6806 O O . ARG A 1 444 ? -45.100 18.689 21.540 1.00 71.78 448 ARG A O 1
ATOM 6827 N N . ASN A 1 445 ? -45.932 17.312 23.116 1.00 61.35 449 ASN A N 1
ATOM 6828 C CA . ASN A 1 445 ? -45.586 16.115 22.356 1.00 59.70 449 ASN A CA 1
ATOM 6829 C C . ASN A 1 445 ? -46.415 16.019 21.083 1.00 70.30 449 ASN A C 1
ATOM 6830 O O . ASN A 1 445 ? -45.915 15.580 20.041 1.00 70.40 449 ASN A O 1
ATOM 6841 N N . MET A 1 446 ? -47.685 16.424 21.148 1.00 64.76 450 MET A N 1
ATOM 6842 C CA . MET A 1 446 ? -48.525 16.421 19.957 1.00 59.56 450 MET A CA 1
ATOM 6843 C C . MET A 1 446 ? -48.004 17.411 18.924 1.00 66.25 450 MET A C 1
ATOM 6844 O O . MET A 1 446 ? -47.814 17.064 17.753 1.00 62.60 450 MET A O 1
ATOM 6858 N N . LEU A 1 447 ? -47.773 18.657 19.342 1.00 68.46 451 LEU A N 1
ATOM 6859 C CA . LEU A 1 447 ? -47.275 19.668 18.418 1.00 61.85 451 LEU A CA 1
ATOM 6860 C C . LEU A 1 447 ? -45.899 19.317 17.873 1.00 65.49 451 LEU A C 1
ATOM 6861 O O . LEU A 1 447 ? -45.499 19.855 16.835 1.00 61.53 451 LEU A O 1
ATOM 6877 N N . ALA A 1 448 ? -45.167 18.428 18.545 1.00 62.02 452 ALA A N 1
ATOM 6878 C CA . ALA A 1 448 ? -43.885 17.966 18.031 1.00 64.15 452 ALA A CA 1
ATOM 6879 C C . ALA A 1 448 ? -44.042 16.977 16.884 1.00 57.13 452 ALA A C 1
ATOM 6880 O O . ALA A 1 448 ? -43.078 16.744 16.148 1.00 68.32 452 ALA A O 1
ATOM 6887 N N . LEU A 1 449 ? -45.229 16.398 16.717 1.00 58.23 453 LEU A N 1
ATOM 6888 C CA . LEU A 1 449 ? -45.458 15.420 15.660 1.00 67.11 453 LEU A CA 1
ATOM 6889 C C . LEU A 1 449 ? -45.430 16.110 14.303 1.00 65.40 453 LEU A C 1
ATOM 6890 O O . LEU A 1 449 ? -46.253 16.989 14.027 1.00 68.68 453 LEU A O 1
ATOM 6906 N N . THR A 1 450 ? -44.483 15.710 13.453 1.00 62.16 454 THR A N 1
ATOM 6907 C CA . THR A 1 450 ? -44.382 16.295 12.122 1.00 63.59 454 THR A CA 1
ATOM 6908 C C . THR A 1 450 ? -45.579 15.946 11.249 1.00 62.03 454 THR A C 1
ATOM 6909 O O . THR A 1 450 ? -45.837 16.646 10.264 1.00 72.14 454 THR A O 1
ATOM 6920 N N . THR A 1 451 ? -46.313 14.890 11.587 1.00 66.97 455 THR A N 1
ATOM 6921 C CA . THR A 1 451 ? -47.450 14.438 10.796 1.00 67.30 455 THR A CA 1
ATOM 6922 C C . THR A 1 451 ? -48.774 15.036 11.256 1.00 67.39 455 THR A C 1
ATOM 6923 O O . THR A 1 451 ? -49.820 14.681 10.704 1.00 63.70 455 THR A O 1
ATOM 6934 N N . LEU A 1 452 ? -48.756 15.935 12.237 1.00 63.74 456 LEU A N 1
ATOM 6935 C CA . LEU A 1 452 ? -49.995 16.455 12.801 1.00 60.13 456 LEU A CA 1
ATOM 6936 C C . LEU A 1 452 ? -50.745 17.289 11.769 1.00 54.72 456 LEU A C 1
ATOM 6937 O O . LEU A 1 452 ? -50.174 18.194 11.151 1.00 57.17 456 LEU A O 1
ATOM 6953 N N . SER A 1 453 ? -52.030 16.988 11.591 1.00 55.20 457 SER A N 1
ATOM 6954 C CA . SER A 1 453 ? -52.856 17.729 10.650 1.00 61.16 457 SER A CA 1
ATOM 6955 C C . SER A 1 453 ? -52.936 19.198 11.053 1.00 70.21 457 SER A C 1
ATOM 6956 O O . SER A 1 453 ? -52.737 19.567 12.214 1.00 72.70 457 SER A O 1
ATOM 6964 N N . GLU A 1 454 ? -53.236 20.046 10.070 1.00 64.66 458 GLU A N 1
ATOM 6965 C CA . GLU A 1 454 ? -53.330 21.480 10.340 1.00 57.54 458 GLU A CA 1
ATOM 6966 C C . GLU A 1 454 ? -54.419 21.805 11.352 1.00 64.75 458 GLU A C 1
ATOM 6967 O O . GLU A 1 454 ? -54.155 22.591 12.279 1.00 58.78 458 GLU A O 1
ATOM 6979 N N . PRO A 1 455 ? -55.637 21.268 11.248 1.00 61.07 459 PRO A N 1
ATOM 6980 C CA . PRO A 1 455 ? -56.650 21.576 12.270 1.00 56.00 459 PRO A CA 1
ATOM 6981 C C . PRO A 1 455 ? -56.208 21.233 13.682 1.00 58.69 459 PRO A C 1
ATOM 6982 O O . PRO A 1 455 ? -56.677 21.865 14.637 1.00 65.82 459 PRO A O 1
ATOM 6993 N N . LEU A 1 456 ? -55.318 20.255 13.847 1.00 53.31 460 LEU A N 1
ATOM 6994 C CA . LEU A 1 456 ? -54.835 19.890 15.172 1.00 62.56 460 LEU A CA 1
ATOM 6995 C C . LEU A 1 456 ? -53.610 20.689 15.599 1.00 58.72 460 LEU A C 1
ATOM 6996 O O . LEU A 1 456 ? -53.327 20.765 16.800 1.00 65.17 460 LEU A O 1
ATOM 7012 N N . ILE A 1 457 ? -52.877 21.281 14.655 1.00 61.16 461 ILE A N 1
ATOM 7013 C CA . ILE A 1 457 ? -51.891 22.296 15.014 1.00 49.74 461 ILE A CA 1
ATOM 7014 C C . ILE A 1 457 ? -52.598 23.534 15.550 1.00 56.07 461 ILE A C 1
ATOM 7015 O O . ILE A 1 457 ? -52.245 24.070 16.607 1.00 46.30 461 ILE A O 1
ATOM 7031 N N . LYS A 1 458 ? -53.617 23.995 14.823 1.00 61.81 462 LYS A N 1
ATOM 7032 C CA . LYS A 1 458 ? -54.379 25.177 15.208 1.00 46.97 462 LYS A CA 1
ATOM 7033 C C . LYS A 1 458 ? -54.876 25.076 16.645 1.00 56.94 462 LYS A C 1
ATOM 7034 O O . LYS A 1 458 ? -54.597 25.945 17.478 1.00 61.66 462 LYS A O 1
ATOM 7053 N N . ILE A 1 459 ? -55.621 24.013 16.955 1.00 52.06 463 ILE A N 1
ATOM 7054 C CA . ILE A 1 459 ? -56.184 23.891 18.296 1.00 56.10 463 ILE A CA 1
ATOM 7055 C C . ILE A 1 459 ? -55.106 23.512 19.301 1.00 52.11 463 ILE A C 1
ATOM 7056 O O . ILE A 1 459 ? -55.163 23.924 20.466 1.00 53.45 463 ILE A O 1
ATOM 7072 N N . GLY A 1 460 ? -54.117 22.719 18.884 1.00 55.28 464 GLY A N 1
ATOM 7073 C CA . GLY A 1 460 ? -53.046 22.351 19.796 1.00 52.76 464 GLY A CA 1
ATOM 7074 C C . GLY A 1 460 ? -52.298 23.558 20.327 1.00 63.37 464 GLY A C 1
ATOM 7075 O O . GLY A 1 460 ? -51.931 23.607 21.504 1.00 72.71 464 GLY A O 1
ATOM 7079 N N . ILE A 1 461 ? -52.064 24.552 19.469 1.00 59.41 465 ILE A N 1
ATOM 7080 C CA . ILE A 1 461 ? -51.334 25.743 19.891 1.00 62.02 465 ILE A CA 1
ATOM 7081 C C . ILE A 1 461 ? -52.203 26.613 20.790 1.00 59.78 465 ILE A C 1
ATOM 7082 O O . ILE A 1 461 ? -51.721 27.187 21.774 1.00 67.08 465 ILE A O 1
ATOM 7098 N N . ARG A 1 462 ? -53.493 26.728 20.471 1.00 57.08 466 ARG A N 1
ATOM 7099 C CA . ARG A 1 462 ? -54.385 27.534 21.299 1.00 64.56 466 ARG A CA 1
ATOM 7100 C C . ARG A 1 462 ? -54.493 26.967 22.710 1.00 66.56 466 ARG A C 1
ATOM 7101 O O . ARG A 1 462 ? -54.600 27.723 23.683 1.00 64.23 466 ARG A O 1
ATOM 7122 N N . VAL A 1 463 ? -54.467 25.639 22.844 1.00 62.78 467 VAL A N 1
ATOM 7123 C CA . VAL A 1 463 ? -54.440 25.030 24.172 1.00 61.94 467 VAL A CA 1
ATOM 7124 C C . VAL A 1 463 ? -53.174 25.444 24.911 1.00 59.69 467 VAL A C 1
ATOM 7125 O O . VAL A 1 463 ? -53.218 25.867 26.072 1.00 62.26 467 VAL A O 1
ATOM 7138 N N . MET A 1 464 ? -52.022 25.323 24.247 1.00 56.40 468 MET A N 1
ATOM 7139 C CA . MET A 1 464 ? -50.763 25.688 24.886 1.00 64.37 468 MET A CA 1
ATOM 7140 C C . MET A 1 464 ? -50.769 27.142 25.334 1.00 66.24 468 MET A C 1
ATOM 7141 O O . MET A 1 464 ? -50.076 27.497 26.294 1.00 72.02 468 MET A O 1
ATOM 7155 N N . LYS A 1 465 ? -51.536 27.998 24.655 1.00 62.67 469 LYS A N 1
ATOM 7156 C CA . LYS A 1 465 ? -51.663 29.383 25.096 1.00 64.66 469 LYS A CA 1
ATOM 7157 C C . LYS A 1 465 ? -52.415 29.465 26.419 1.00 69.94 469 LYS A C 1
ATOM 7158 O O . LYS A 1 465 ? -52.009 30.201 27.326 1.00 69.00 469 LYS A O 1
ATOM 7177 N N . SER A 1 466 ? -53.509 28.710 26.551 1.00 71.52 470 SER A N 1
ATOM 7178 C CA . SER A 1 466 ? -54.240 28.682 27.814 1.00 63.48 470 SER A CA 1
ATOM 7179 C C . SER A 1 466 ? -53.372 28.125 28.936 1.00 60.51 470 SER A C 1
ATOM 7180 O O . SER A 1 466 ? -53.442 28.594 30.078 1.00 74.62 470 SER A O 1
ATOM 7188 N N . LEU A 1 467 ? -52.544 27.125 28.628 1.00 58.69 471 LEU A N 1
ATOM 7189 C CA . LEU A 1 467 ? -51.698 26.519 29.649 1.00 65.89 471 LEU A CA 1
ATOM 7190 C C . LEU A 1 467 ? -50.552 27.437 30.050 1.00 65.03 471 LEU A C 1
ATOM 7191 O O . LEU A 1 467 ? -50.139 27.436 31.215 1.00 72.46 471 LEU A O 1
ATOM 7207 N N . SER A 1 468 ? -50.027 28.218 29.109 1.00 73.29 472 SER A N 1
ATOM 7208 C CA . SER A 1 468 ? -48.900 29.090 29.404 1.00 72.26 472 SER A CA 1
ATOM 7209 C C . SER A 1 468 ? -49.299 30.154 30.420 1.00 78.74 472 SER A C 1
ATOM 7210 O O . SER A 1 468 ? -50.454 30.584 30.486 1.00 74.37 472 SER A O 1
ATOM 7218 N N . ILE A 1 469 ? -48.319 30.584 31.215 1.00 75.42 473 ILE A N 1
ATOM 7219 C CA . ILE A 1 469 ? -48.578 31.594 32.234 1.00 80.74 473 ILE A CA 1
ATOM 7220 C C . ILE A 1 469 ? -48.661 32.980 31.606 1.00 84.45 473 ILE A C 1
ATOM 7221 O O . ILE A 1 469 ? -49.402 33.842 32.092 1.00 82.66 473 ILE A O 1
ATOM 7237 N N . ASN A 1 470 ? -47.917 33.215 30.530 1.00 89.19 474 ASN A N 1
ATOM 7238 C CA . ASN A 1 470 ? -47.874 34.521 29.889 1.00 81.54 474 ASN A CA 1
ATOM 7239 C C . ASN A 1 470 ? -47.341 34.339 28.475 1.00 89.90 474 ASN A C 1
ATOM 7240 O O . ASN A 1 470 ? -46.931 33.244 28.081 1.00 80.85 474 ASN A O 1
ATOM 7251 N N . GLU A 1 471 ? -47.351 35.434 27.713 1.00 81.13 475 GLU A N 1
ATOM 7252 C CA . GLU A 1 471 ? -46.947 35.366 26.311 1.00 80.14 475 GLU A CA 1
ATOM 7253 C C . GLU A 1 471 ? -45.543 34.794 26.163 1.00 81.93 475 GLU A C 1
ATOM 7254 O O . GLU A 1 471 ? -45.302 33.927 25.315 1.00 97.15 475 GLU A O 1
ATOM 7266 N N . LYS A 1 472 ? -44.596 35.274 26.971 1.00 75.27 476 LYS A N 1
ATOM 7267 C CA . LYS A 1 472 ? -43.217 34.817 26.831 1.00 89.74 476 LYS A CA 1
ATOM 7268 C C . LYS A 1 472 ? -43.110 33.314 27.053 1.00 85.67 476 LYS A C 1
ATOM 7269 O O . LYS A 1 472 ? -42.410 32.618 26.308 1.00 75.81 476 LYS A O 1
ATOM 7288 N N . ASP A 1 473 ? -43.797 32.793 28.072 1.00 89.87 477 ASP A N 1
ATOM 7289 C CA . ASP A 1 473 ? -43.844 31.348 28.259 1.00 86.94 477 ASP A CA 1
ATOM 7290 C C . ASP A 1 473 ? -44.471 30.660 27.054 1.00 83.03 477 ASP A C 1
ATOM 7291 O O . ASP A 1 473 ? -44.095 29.532 26.715 1.00 71.80 477 ASP A O 1
ATOM 7300 N N . PHE A 1 474 ? -45.412 31.331 26.386 1.00 89.13 478 PHE A N 1
ATOM 7301 C CA . PHE A 1 474 ? -46.094 30.736 25.241 1.00 72.28 478 PHE A CA 1
ATOM 7302 C C . PHE A 1 474 ? -45.185 30.689 24.017 1.00 78.87 478 PHE A C 1
ATOM 7303 O O . PHE A 1 474 ? -45.047 29.642 23.375 1.00 67.91 478 PHE A O 1
ATOM 7320 N N . VAL A 1 475 ? -44.551 31.816 23.679 1.00 78.28 479 VAL A N 1
ATOM 7321 C CA . VAL A 1 475 ? -43.726 31.861 22.475 1.00 78.13 479 VAL A CA 1
ATOM 7322 C C . VAL A 1 475 ? -42.469 31.019 22.657 1.00 73.40 479 VAL A C 1
ATOM 7323 O O . VAL A 1 475 ? -42.006 30.360 21.717 1.00 74.05 479 VAL A O 1
ATOM 7336 N N . THR A 1 476 ? -41.897 31.024 23.863 1.00 71.17 480 THR A N 1
ATOM 7337 C CA . THR A 1 476 ? -40.693 30.237 24.108 1.00 72.92 480 THR A CA 1
ATOM 7338 C C . THR A 1 476 ? -40.960 28.753 23.892 1.00 73.75 480 THR A C 1
ATOM 7339 O O . THR A 1 476 ? -40.161 28.057 23.255 1.00 71.80 480 THR A O 1
ATOM 7350 N N . MET A 1 477 ? -42.085 28.253 24.410 1.00 76.17 481 MET A N 1
ATOM 7351 C CA . MET A 1 477 ? -42.444 26.855 24.195 1.00 80.77 481 MET A CA 1
ATOM 7352 C C . MET A 1 477 ? -42.775 26.591 22.732 1.00 76.76 481 MET A C 1
ATOM 7353 O O . MET A 1 477 ? -42.442 25.527 22.195 1.00 63.20 481 MET A O 1
ATOM 7367 N N . ALA A 1 478 ? -43.435 27.546 22.073 1.00 71.00 482 ALA A N 1
ATOM 7368 C CA . ALA A 1 478 ? -43.811 27.362 20.677 1.00 57.01 482 ALA A CA 1
ATOM 7369 C C . ALA A 1 478 ? -42.583 27.334 19.776 1.00 67.52 482 ALA A C 1
ATOM 7370 O O . ALA A 1 478 ? -42.433 26.437 18.940 1.00 69.72 482 ALA A O 1
ATOM 7377 N N . ILE A 1 479 ? -41.688 28.311 19.933 1.00 76.38 483 ILE A N 1
ATOM 7378 C CA . ILE A 1 479 ? -40.506 28.369 19.081 1.00 69.37 483 ILE A CA 1
ATOM 7379 C C . ILE A 1 479 ? -39.583 27.191 19.365 1.00 74.02 483 ILE A C 1
ATOM 7380 O O . ILE A 1 479 ? -38.947 26.651 18.451 1.00 72.49 483 ILE A O 1
ATOM 7396 N N . GLU A 1 480 ? -39.492 26.770 20.629 1.00 72.01 484 GLU A N 1
ATOM 7397 C CA . GLU A 1 480 ? -38.705 25.585 20.957 1.00 70.97 484 GLU A CA 1
ATOM 7398 C C . GLU A 1 480 ? -39.174 24.388 20.141 1.00 81.08 484 GLU A C 1
ATOM 7399 O O . GLU A 1 480 ? -38.361 23.644 19.581 1.00 82.64 484 GLU A O 1
ATOM 7411 N N . ILE A 1 481 ? -40.491 24.190 20.064 1.00 93.26 485 ILE A N 1
ATOM 7412 C CA . ILE A 1 481 ? -41.048 23.137 19.219 1.00 82.23 485 ILE A CA 1
ATOM 7413 C C . ILE A 1 481 ? -40.602 23.334 17.775 1.00 76.20 485 ILE A C 1
ATOM 7414 O O . ILE A 1 481 ? -39.963 22.462 17.175 1.00 79.00 485 ILE A O 1
ATOM 7430 N N . ILE A 1 482 ? -40.929 24.498 17.204 1.00 71.46 486 ILE A N 1
ATOM 7431 C CA . ILE A 1 482 ? -40.648 24.767 15.793 1.00 79.06 486 ILE A CA 1
ATOM 7432 C C . ILE A 1 482 ? -39.192 24.460 15.462 1.00 85.80 486 ILE A C 1
ATOM 7433 O O . ILE A 1 482 ? -38.891 23.751 14.494 1.00 86.52 486 ILE A O 1
ATOM 7449 N N . ASN A 1 483 ? -38.265 25.000 16.256 1.00 90.13 487 ASN A N 1
ATOM 7450 C CA . ASN A 1 483 ? -36.847 24.831 15.952 1.00 88.65 487 ASN A CA 1
ATOM 7451 C C . ASN A 1 483 ? -36.454 23.359 15.939 1.00 88.36 487 ASN A C 1
ATOM 7452 O O . ASN A 1 483 ? -35.631 22.937 15.119 1.00 97.13 487 ASN A O 1
ATOM 7463 N N . ASP A 1 484 ? -37.032 22.559 16.838 1.00 77.34 488 ASP A N 1
ATOM 7464 C CA . ASP A 1 484 ? -36.716 21.135 16.865 1.00 89.41 488 ASP A CA 1
ATOM 7465 C C . ASP A 1 484 ? -37.130 20.456 15.565 1.00 95.39 488 ASP A C 1
ATOM 7466 O O . ASP A 1 484 ? -36.450 19.536 15.093 1.00 98.58 488 ASP A O 1
ATOM 7475 N N . ILE A 1 485 ? -38.240 20.893 14.970 1.00 100.39 489 ILE A N 1
ATOM 7476 C CA . ILE A 1 485 ? -38.681 20.312 13.705 1.00 95.15 489 ILE A CA 1
ATOM 7477 C C . ILE A 1 485 ? -37.685 20.634 12.597 1.00 96.61 489 ILE A C 1
ATOM 7478 O O . ILE A 1 485 ? -37.301 19.757 11.814 1.00 101.74 489 ILE A O 1
ATOM 7494 N N . ARG A 1 486 ? -37.250 21.895 12.511 1.00 97.73 490 ARG A N 1
ATOM 7495 C CA . ARG A 1 486 ? -36.317 22.270 11.452 1.00 109.23 490 ARG A CA 1
ATOM 7496 C C . ARG A 1 486 ? -34.931 21.695 11.713 1.00 102.73 490 ARG A C 1
ATOM 7497 O O . ARG A 1 486 ? -34.253 21.252 10.779 1.00 103.02 490 ARG A O 1
ATOM 7518 N N . ASP A 1 487 ? -34.496 21.681 12.975 1.00 97.29 491 ASP A N 1
ATOM 7519 C CA . ASP A 1 487 ? -33.174 21.154 13.297 1.00 98.53 491 ASP A CA 1
ATOM 7520 C C . ASP A 1 487 ? -33.101 19.658 13.019 1.00 104.59 491 ASP A C 1
ATOM 7521 O O . ASP A 1 487 ? -32.140 19.176 12.408 1.00 113.61 491 ASP A O 1
ATOM 7530 N N . ASP A 1 488 ? -34.110 18.903 13.465 1.00 109.10 492 ASP A N 1
ATOM 7531 C CA . ASP A 1 488 ? -34.145 17.473 13.180 1.00 108.04 492 ASP A CA 1
ATOM 7532 C C . ASP A 1 488 ? -34.091 17.202 11.684 1.00 115.09 492 ASP A C 1
ATOM 7533 O O . ASP A 1 488 ? -33.535 16.182 11.258 1.00 114.36 492 ASP A O 1
ATOM 7542 N N . ASP A 1 489 ? -34.658 18.098 10.874 1.00 115.30 493 ASP A N 1
ATOM 7543 C CA . ASP A 1 489 ? -34.625 17.911 9.429 1.00 114.86 493 ASP A CA 1
ATOM 7544 C C . ASP A 1 489 ? -33.197 17.938 8.903 1.00 114.24 493 ASP A C 1
ATOM 7545 O O . ASP A 1 489 ? -32.895 17.285 7.900 1.00 113.61 493 ASP A O 1
ATOM 7554 N N . ILE A 1 490 ? -32.302 18.667 9.580 1.00 121.19 494 ILE A N 1
ATOM 7555 C CA . ILE A 1 490 ? -30.929 18.839 9.105 1.00 124.00 494 ILE A CA 1
ATOM 7556 C C . ILE A 1 490 ? -30.020 17.687 9.512 1.00 120.51 494 ILE A C 1
ATOM 7557 O O . ILE A 1 490 ? -28.898 17.586 8.995 1.00 158.94 494 ILE A O 1
ATOM 7573 N N . GLU A 1 491 ? -30.459 16.815 10.419 1.00 125.84 495 GLU A N 1
ATOM 7574 C CA . GLU A 1 491 ? -29.710 15.600 10.723 1.00 128.68 495 GLU A CA 1
ATOM 7575 C C . GLU A 1 491 ? -29.993 14.494 9.712 1.00 132.76 495 GLU A C 1
ATOM 7576 O O . GLU A 1 491 ? -29.065 13.828 9.242 1.00 162.59 495 GLU A O 1
ATOM 7588 N N . LYS A 1 492 ? -31.268 14.262 9.389 1.00 122.71 496 LYS A N 1
ATOM 7589 C CA . LYS A 1 492 ? -31.591 13.407 8.253 1.00 133.58 496 LYS A CA 1
ATOM 7590 C C . LYS A 1 492 ? -30.840 13.844 7.005 1.00 147.88 496 LYS A C 1
ATOM 7591 O O . LYS A 1 492 ? -30.519 13.013 6.146 1.00 153.95 496 LYS A O 1
ATOM 7610 N N . GLN A 1 493 ? -30.566 15.143 6.879 1.00 142.24 497 GLN A N 1
ATOM 7611 C CA . GLN A 1 493 ? -29.744 15.630 5.777 1.00 145.44 497 GLN A CA 1
ATOM 7612 C C . GLN A 1 493 ? -28.265 15.359 6.030 1.00 156.67 497 GLN A C 1
ATOM 7613 O O . GLN A 1 493 ? -27.532 15.003 5.100 1.00 159.48 497 GLN A O 1
ATOM 7627 N N . GLU A 1 494 ? -27.808 15.531 7.269 1.00 157.85 498 GLU A N 1
ATOM 7628 C CA . GLU A 1 494 ? -26.445 15.161 7.662 1.00 160.97 498 GLU A CA 1
ATOM 7629 C C . GLU A 1 494 ? -26.379 13.697 8.089 1.00 177.71 498 GLU A C 1
ATOM 7630 O O . GLU A 1 494 ? -25.798 13.335 9.116 1.00 158.96 498 GLU A O 1
ATOM 7642 N N . SER A 1 495 ? -26.994 12.844 7.275 1.00 313.65 556 SER A N 1
ATOM 7643 C CA . SER A 1 495 ? -26.977 11.401 7.484 1.00 238.06 556 SER A CA 1
ATOM 7644 C C . SER A 1 495 ? -25.635 10.784 7.088 1.00 222.34 556 SER A C 1
ATOM 7645 O O . SER A 1 495 ? -24.971 11.248 6.163 1.00 288.12 556 SER A O 1
ATOM 7648 N N . LYS A 1 507 ? -26.558 23.097 6.139 1.00 125.11 568 LYS A N 1
ATOM 7649 C CA . LYS A 1 507 ? -27.389 23.234 4.952 1.00 131.07 568 LYS A CA 1
ATOM 7650 C C . LYS A 1 507 ? -28.810 23.649 5.348 1.00 131.51 568 LYS A C 1
ATOM 7651 O O . LYS A 1 507 ? -29.042 24.075 6.479 1.00 124.63 568 LYS A O 1
ATOM 7669 N N . GLU A 1 508 ? -29.754 23.540 4.416 1.00 129.67 569 GLU A N 1
ATOM 7670 C CA . GLU A 1 508 ? -31.075 24.127 4.568 1.00 127.13 569 GLU A CA 1
ATOM 7671 C C . GLU A 1 508 ? -32.130 23.052 4.798 1.00 131.09 569 GLU A C 1
ATOM 7672 O O . GLU A 1 508 ? -32.005 21.919 4.325 1.00 131.43 569 GLU A O 1
ATOM 7684 N N . ALA A 1 509 ? -33.175 23.429 5.530 1.00 123.67 570 ALA A N 1
ATOM 7685 C CA . ALA A 1 509 ? -34.271 22.517 5.814 1.00 107.61 570 ALA A CA 1
ATOM 7686 C C . ALA A 1 509 ? -35.112 22.276 4.565 1.00 98.66 570 ALA A C 1
ATOM 7687 O O . ALA A 1 509 ? -35.206 23.127 3.675 1.00 90.32 570 ALA A O 1
ATOM 7694 N N . SER A 1 510 ? -35.728 21.097 4.508 1.00 101.22 571 SER A N 1
ATOM 7695 C CA . SER A 1 510 ? -36.564 20.723 3.380 1.00 98.09 571 SER A CA 1
ATOM 7696 C C . SER A 1 510 ? -37.714 21.716 3.209 1.00 91.30 571 SER A C 1
ATOM 7697 O O . SER A 1 510 ? -38.023 22.516 4.093 1.00 94.03 571 SER A O 1
ATOM 7705 N N . SER A 1 511 ? -38.354 21.651 2.040 1.00 93.72 572 SER A N 1
ATOM 7706 C CA . SER A 1 511 ? -39.501 22.513 1.775 1.00 92.74 572 SER A CA 1
ATOM 7707 C C . SER A 1 511 ? -40.715 22.078 2.587 1.00 86.69 572 SER A C 1
ATOM 7708 O O . SER A 1 511 ? -41.426 22.919 3.149 1.00 84.27 572 SER A O 1
ATOM 7716 N N . ALA A 1 512 ? -40.972 20.770 2.657 1.00 89.83 573 ALA A N 1
ATOM 7717 C CA . ALA A 1 512 ? -42.085 20.280 3.463 1.00 85.10 573 ALA A CA 1
ATOM 7718 C C . ALA A 1 512 ? -41.902 20.651 4.929 1.00 86.13 573 ALA A C 1
ATOM 7719 O O . ALA A 1 512 ? -42.864 21.028 5.607 1.00 84.65 573 ALA A O 1
ATOM 7726 N N . THR A 1 513 ? -40.671 20.550 5.434 1.00 81.46 574 THR A N 1
ATOM 7727 C CA . THR A 1 513 ? -40.405 20.901 6.825 1.00 80.72 574 THR A CA 1
ATOM 7728 C C . THR A 1 513 ? -40.717 22.366 7.100 1.00 80.06 574 THR A C 1
ATOM 7729 O O . THR A 1 513 ? -41.119 22.716 8.216 1.00 74.55 574 THR A O 1
ATOM 7740 N N . ILE A 1 514 ? -40.538 23.235 6.104 1.00 81.33 575 ILE A N 1
ATOM 7741 C CA . ILE A 1 514 ? -40.819 24.654 6.297 1.00 72.88 575 ILE A CA 1
ATOM 7742 C C . ILE A 1 514 ? -42.322 24.892 6.388 1.00 83.86 575 ILE A C 1
ATOM 7743 O O . ILE A 1 514 ? -42.782 25.757 7.143 1.00 81.68 575 ILE A O 1
ATOM 7759 N N . VAL A 1 515 ? -43.112 24.135 5.622 1.00 76.62 576 VAL A N 1
ATOM 7760 C CA . VAL A 1 515 ? -44.565 24.263 5.701 1.00 76.43 576 VAL A CA 1
ATOM 7761 C C . VAL A 1 515 ? -45.043 23.981 7.119 1.00 73.95 576 VAL A C 1
ATOM 7762 O O . VAL A 1 515 ? -45.968 24.633 7.620 1.00 71.31 576 VAL A O 1
ATOM 7775 N N . LEU A 1 516 ? -44.429 23.001 7.784 1.00 75.36 577 LEU A N 1
ATOM 7776 C CA . LEU A 1 516 ? -44.835 22.660 9.142 1.00 68.20 577 LEU A CA 1
ATOM 7777 C C . LEU A 1 516 ? -44.487 23.775 10.120 1.00 69.21 577 LEU A C 1
ATOM 7778 O O . LEU A 1 516 ? -45.301 24.129 10.981 1.00 73.21 577 LEU A O 1
ATOM 7794 N N . CYS A 1 517 ? -43.286 24.342 10.000 1.00 65.14 578 CYS A N 1
ATOM 7795 C CA . CYS A 1 517 ? -42.858 25.375 10.937 1.00 64.06 578 CYS A CA 1
ATOM 7796 C C . CYS A 1 517 ? -43.672 26.651 10.767 1.00 61.07 578 CYS A C 1
ATOM 7797 O O . CYS A 1 517 ? -44.017 27.309 11.755 1.00 59.60 578 CYS A O 1
ATOM 7805 N N . LEU A 1 518 ? -43.989 27.020 9.526 1.00 63.24 579 LEU A N 1
ATOM 7806 C CA . LEU A 1 518 ? -44.731 28.255 9.296 1.00 68.67 579 LEU A CA 1
ATOM 7807 C C . LEU A 1 518 ? -46.194 28.102 9.687 1.00 69.09 579 LEU A C 1
ATOM 7808 O O . LEU A 1 518 ? -46.804 29.043 10.207 1.00 72.01 579 LEU A O 1
ATOM 7824 N N . THR A 1 519 ? -46.779 26.930 9.434 1.00 67.23 580 THR A N 1
ATOM 7825 C CA . THR A 1 519 ? -48.140 26.682 9.896 1.00 61.16 580 THR A CA 1
ATOM 7826 C C . THR A 1 519 ? -48.227 26.826 11.409 1.00 59.86 580 THR A C 1
ATOM 7827 O O . THR A 1 519 ? -49.158 27.452 11.930 1.00 65.21 580 THR A O 1
ATOM 7838 N N . ARG A 1 520 ? -47.256 26.263 12.130 1.00 49.21 581 ARG A N 1
ATOM 7839 C CA . ARG A 1 520 ? -47.238 26.391 13.583 1.00 53.10 581 ARG A CA 1
ATOM 7840 C C . ARG A 1 520 ? -47.023 27.838 14.007 1.00 63.34 581 ARG A C 1
ATOM 7841 O O . ARG A 1 520 ? -47.695 28.329 14.921 1.00 68.55 581 ARG A O 1
ATOM 7862 N N . SER A 1 521 ? -46.097 28.541 13.349 1.00 61.09 582 SER A N 1
ATOM 7863 C CA . SER A 1 521 ? -45.795 29.914 13.744 1.00 64.93 582 SER A CA 1
ATOM 7864 C C . SER A 1 521 ? -46.951 30.852 13.422 1.00 61.68 582 SER A C 1
ATOM 7865 O O . SER A 1 521 ? -47.226 31.789 14.182 1.00 57.53 582 SER A O 1
ATOM 7873 N N . SER A 1 522 ? -47.640 30.623 12.301 1.00 57.57 583 SER A N 1
ATOM 7874 C CA . SER A 1 522 ? -48.763 31.485 11.944 1.00 60.51 583 SER A CA 1
ATOM 7875 C C . SER A 1 522 ? -49.838 31.456 13.024 1.00 50.49 583 SER A C 1
ATOM 7876 O O . SER A 1 522 ? -50.392 32.499 13.388 1.00 51.81 583 SER A O 1
ATOM 7884 N N . TYR A 1 523 ? -50.140 30.269 13.556 1.00 64.08 584 TYR A N 1
ATOM 7885 C CA . TYR A 1 523 ? -51.128 30.171 14.624 1.00 63.21 584 TYR A CA 1
ATOM 7886 C C . TYR A 1 523 ? -50.580 30.702 15.943 1.00 62.66 584 TYR A C 1
ATOM 7887 O O . TYR A 1 523 ? -51.350 31.179 16.784 1.00 66.84 584 TYR A O 1
ATOM 7905 N N . MET A 1 524 ? -49.264 30.625 16.143 1.00 50.87 585 MET A N 1
ATOM 7906 C CA . MET A 1 524 ? -48.652 31.259 17.306 1.00 55.86 585 MET A CA 1
ATOM 7907 C C . MET A 1 524 ? -48.768 32.776 17.218 1.00 64.11 585 MET A C 1
ATOM 7908 O O . MET A 1 524 ? -49.269 33.427 18.142 1.00 54.17 585 MET A O 1
ATOM 7922 N N . LEU A 1 525 ? -48.312 33.355 16.106 1.00 72.75 586 LEU A N 1
ATOM 7923 C CA . LEU A 1 525 ? -48.304 34.806 15.966 1.00 60.70 586 LEU A CA 1
ATOM 7924 C C . LEU A 1 525 ? -49.706 35.399 15.979 1.00 55.69 586 LEU A C 1
ATOM 7925 O O . LEU A 1 525 ? -49.859 36.583 16.295 1.00 64.67 586 LEU A O 1
ATOM 7941 N N . GLU A 1 526 ? -50.731 34.613 15.642 1.00 59.57 587 GLU A N 1
ATOM 7942 C CA . GLU A 1 526 ? -52.099 35.102 15.761 1.00 63.64 587 GLU A CA 1
ATOM 7943 C C . GLU A 1 526 ? -52.464 35.406 17.208 1.00 65.11 587 GLU A C 1
ATOM 7944 O O . GLU A 1 526 ? -53.356 36.227 17.451 1.00 60.78 587 GLU A O 1
ATOM 7956 N N . LEU A 1 527 ? -51.793 34.772 18.168 1.00 64.92 588 LEU A N 1
ATOM 7957 C CA . LEU A 1 527 ? -52.090 34.943 19.583 1.00 71.56 588 LEU A CA 1
ATOM 7958 C C . LEU A 1 527 ? -51.110 35.873 20.288 1.00 68.57 588 LEU A C 1
ATOM 7959 O O . LEU A 1 527 ? -51.307 36.179 21.467 1.00 70.73 588 LEU A O 1
ATOM 7975 N N . VAL A 1 528 ? -50.068 36.332 19.601 1.00 65.60 589 VAL A N 1
ATOM 7976 C CA . VAL A 1 528 ? -49.147 37.308 20.173 1.00 62.73 589 VAL A CA 1
ATOM 7977 C C . VAL A 1 528 ? -49.767 38.695 20.061 1.00 66.71 589 VAL A C 1
ATOM 7978 O O . VAL A 1 528 ? -50.387 39.035 19.046 1.00 71.37 589 VAL A O 1
ATOM 7991 N N . ASN A 1 529 ? -49.603 39.506 21.112 1.00 72.68 590 ASN A N 1
ATOM 7992 C CA . ASN A 1 529 ? -50.157 40.855 21.120 1.00 80.79 590 ASN A CA 1
ATOM 7993 C C . ASN A 1 529 ? -49.182 41.897 21.657 1.00 91.63 590 ASN A C 1
ATOM 7994 O O . ASN A 1 529 ? -49.585 43.051 21.861 1.00 84.83 590 ASN A O 1
ATOM 8005 N N . THR A 1 530 ? -47.903 41.536 21.885 1.00 96.17 591 THR A N 1
ATOM 8006 C CA . THR A 1 530 ? -46.908 42.499 22.328 1.00 98.60 591 THR A CA 1
ATOM 8007 C C . THR A 1 530 ? -46.004 42.905 21.167 1.00 93.90 591 THR A C 1
ATOM 8008 O O . THR A 1 530 ? -45.808 42.130 20.226 1.00 93.15 591 THR A O 1
ATOM 8019 N N . PRO A 1 531 ? -45.439 44.113 21.197 1.00 93.67 592 PRO A N 1
ATOM 8020 C CA . PRO A 1 531 ? -44.520 44.520 20.127 1.00 102.10 592 PRO A CA 1
ATOM 8021 C C . PRO A 1 531 ? -43.391 43.516 19.943 1.00 104.53 592 PRO A C 1
ATOM 8022 O O . PRO A 1 531 ? -42.942 42.871 20.893 1.00 101.92 592 PRO A O 1
ATOM 8033 N N . LEU A 1 532 ? -42.931 43.388 18.696 1.00 101.90 593 LEU A N 1
ATOM 8034 C CA . LEU A 1 532 ? -41.832 42.474 18.407 1.00 103.43 593 LEU A CA 1
ATOM 8035 C C . LEU A 1 532 ? -40.568 42.876 19.152 1.00 95.28 593 LEU A C 1
ATOM 8036 O O . LEU A 1 532 ? -39.734 42.019 19.467 1.00 90.43 593 LEU A O 1
ATOM 8052 N N . THR A 1 533 ? -40.416 44.168 19.455 1.00 111.82 594 THR A N 1
ATOM 8053 C CA . THR A 1 533 ? -39.252 44.630 20.203 1.00 112.43 594 THR A CA 1
ATOM 8054 C C . THR A 1 533 ? -39.083 43.853 21.502 1.00 113.23 594 THR A C 1
ATOM 8055 O O . THR A 1 533 ? -37.953 43.639 21.958 1.00 106.47 594 THR A O 1
ATOM 8066 N N . GLU A 1 534 ? -40.191 43.421 22.109 1.00 118.68 595 GLU A N 1
ATOM 8067 C CA . GLU A 1 534 ? -40.128 42.685 23.366 1.00 110.11 595 GLU A CA 1
ATOM 8068 C C . GLU A 1 534 ? -39.777 41.216 23.159 1.00 109.34 595 GLU A C 1
ATOM 8069 O O . GLU A 1 534 ? -39.162 40.603 24.039 1.00 105.29 595 GLU A O 1
ATOM 8081 N N . ASN A 1 535 ? -40.155 40.636 22.020 1.00 110.49 596 ASN A N 1
ATOM 8082 C CA . ASN A 1 535 ? -39.895 39.230 21.726 1.00 99.93 596 ASN A CA 1
ATOM 8083 C C . ASN A 1 535 ? -38.695 39.138 20.791 1.00 103.06 596 ASN A C 1
ATOM 8084 O O . ASN A 1 535 ? -38.805 39.435 19.597 1.00 107.36 596 ASN A O 1
ATOM 8095 N N . ILE A 1 536 ? -37.550 38.726 21.338 1.00 113.63 597 ILE A N 1
ATOM 8096 C CA . ILE A 1 536 ? -36.351 38.556 20.521 1.00 106.85 597 ILE A CA 1
ATOM 8097 C C . ILE A 1 536 ? -36.496 37.351 19.599 1.00 108.49 597 ILE A C 1
ATOM 8098 O O . ILE A 1 536 ? -36.133 37.411 18.418 1.00 106.55 597 ILE A O 1
ATOM 8114 N N . LEU A 1 537 ? -37.018 36.238 20.119 1.00 110.72 598 LEU A N 1
ATOM 8115 C CA . LEU A 1 537 ? -37.045 35.007 19.338 1.00 100.28 598 LEU A CA 1
ATOM 8116 C C . LEU A 1 537 ? -37.885 35.156 18.077 1.00 91.22 598 LEU A C 1
ATOM 8117 O O . LEU A 1 537 ? -37.601 34.504 17.066 1.00 101.80 598 LEU A O 1
ATOM 8133 N N . ILE A 1 538 ? -38.914 36.004 18.110 1.00 75.11 599 ILE A N 1
ATOM 8134 C CA . ILE A 1 538 ? -39.686 36.254 16.898 1.00 89.61 599 ILE A CA 1
ATOM 8135 C C . ILE A 1 538 ? -38.839 37.001 15.876 1.00 90.28 599 ILE A C 1
ATOM 8136 O O . ILE A 1 538 ? -38.989 36.794 14.666 1.00 82.33 599 ILE A O 1
ATOM 8152 N N . ALA A 1 539 ? -37.937 37.875 16.335 1.00 97.67 600 ALA A N 1
ATOM 8153 C CA . ALA A 1 539 ? -37.018 38.537 15.416 1.00 92.36 600 ALA A CA 1
ATOM 8154 C C . ALA A 1 539 ? -36.139 37.521 14.700 1.00 93.52 600 ALA A C 1
ATOM 8155 O O . ALA A 1 539 ? -35.829 37.682 13.514 1.00 84.64 600 ALA A O 1
ATOM 8162 N N . SER A 1 540 ? -35.725 36.465 15.405 1.00 86.39 601 SER A N 1
ATOM 8163 C CA . SER A 1 540 ? -34.959 35.399 14.768 1.00 79.72 601 SER A CA 1
ATOM 8164 C C . SER A 1 540 ? -35.811 34.651 13.751 1.00 91.86 601 SER A C 1
ATOM 8165 O O . SER A 1 540 ? -35.382 34.426 12.613 1.00 83.06 601 SER A O 1
ATOM 8173 N N . LEU A 1 541 ? -37.025 34.257 14.145 1.00 90.13 602 LEU A N 1
ATOM 8174 C CA . LEU A 1 541 ? -37.907 33.539 13.233 1.00 82.35 602 LEU A CA 1
ATOM 8175 C C . LEU A 1 541 ? -38.103 34.314 11.937 1.00 82.63 602 LEU A C 1
ATOM 8176 O O . LEU A 1 541 ? -38.211 33.722 10.857 1.00 84.76 602 LEU A O 1
ATOM 8192 N N . MET A 1 542 ? -38.146 35.645 12.025 1.00 87.37 603 MET A N 1
ATOM 8193 C CA . MET A 1 542 ? -38.234 36.475 10.828 1.00 88.06 603 MET A CA 1
ATOM 8194 C C . MET A 1 542 ? -37.078 36.184 9.877 1.00 86.60 603 MET A C 1
ATOM 8195 O O . MET A 1 542 ? -37.286 35.864 8.700 1.00 75.92 603 MET A O 1
ATOM 8209 N N . ASP A 1 543 ? -35.845 36.290 10.374 1.00 87.46 604 ASP A N 1
ATOM 8210 C CA . ASP A 1 543 ? -34.680 36.125 9.511 1.00 89.99 604 ASP A CA 1
ATOM 8211 C C . ASP A 1 543 ? -34.500 34.671 9.089 1.00 87.00 604 ASP A C 1
ATOM 8212 O O . ASP A 1 543 ? -34.230 34.388 7.916 1.00 74.04 604 ASP A O 1
ATOM 8221 N N . THR A 1 544 ? -34.647 33.735 10.030 1.00 79.09 605 THR A N 1
ATOM 8222 C CA . THR A 1 544 ? -34.319 32.342 9.750 1.00 75.04 605 THR A CA 1
ATOM 8223 C C . THR A 1 544 ? -35.362 31.666 8.870 1.00 79.15 605 THR A C 1
ATOM 8224 O O . THR A 1 544 ? -35.020 30.769 8.092 1.00 71.33 605 THR A O 1
ATOM 8235 N N . LEU A 1 545 ? -36.629 32.073 8.970 1.00 89.11 606 LEU A N 1
ATOM 8236 C CA . LEU A 1 545 ? -37.707 31.257 8.424 1.00 78.56 606 LEU A CA 1
ATOM 8237 C C . LEU A 1 545 ? -38.712 32.037 7.586 1.00 76.83 606 LEU A C 1
ATOM 8238 O O . LEU A 1 545 ? -39.082 31.595 6.493 1.00 78.67 606 LEU A O 1
ATOM 8254 N N . ILE A 1 546 ? -39.168 33.189 8.076 1.00 71.95 607 ILE A N 1
ATOM 8255 C CA . ILE A 1 546 ? -40.304 33.853 7.445 1.00 76.42 607 ILE A CA 1
ATOM 8256 C C . ILE A 1 546 ? -39.895 34.527 6.139 1.00 76.70 607 ILE A C 1
ATOM 8257 O O . ILE A 1 546 ? -40.504 34.287 5.090 1.00 72.27 607 ILE A O 1
ATOM 8273 N N . THR A 1 547 ? -38.871 35.386 6.169 1.00 84.58 608 THR A N 1
ATOM 8274 C CA . THR A 1 547 ? -38.546 36.143 4.964 1.00 83.22 608 THR A CA 1
ATOM 8275 C C . THR A 1 547 ? -37.994 35.220 3.877 1.00 73.90 608 THR A C 1
ATOM 8276 O O . THR A 1 547 ? -38.239 35.473 2.692 1.00 81.40 608 THR A O 1
ATOM 8287 N N . PRO A 1 548 ? -37.264 34.146 4.204 1.00 72.27 609 PRO A N 1
ATOM 8288 C CA . PRO A 1 548 ? -36.971 33.154 3.153 1.00 65.34 609 PRO A CA 1
ATOM 8289 C C . PRO A 1 548 ? -38.220 32.545 2.535 1.00 70.92 609 PRO A C 1
ATOM 8290 O O . PRO A 1 548 ? -38.225 32.229 1.338 1.00 82.19 609 PRO A O 1
ATOM 8301 N N . ALA A 1 549 ? -39.280 32.358 3.320 1.00 80.77 610 ALA A N 1
ATOM 8302 C CA . ALA A 1 549 ? -40.507 31.783 2.780 1.00 75.73 610 ALA A CA 1
ATOM 8303 C C . ALA A 1 549 ? -41.177 32.739 1.803 1.00 79.31 610 ALA A C 1
ATOM 8304 O O . ALA A 1 549 ? -41.696 32.313 0.765 1.00 80.72 610 ALA A O 1
ATOM 8311 N N . VAL A 1 550 ? -41.174 34.037 2.117 1.00 82.24 611 VAL A N 1
ATOM 8312 C CA . VAL A 1 550 ? -41.688 35.033 1.187 1.00 91.16 611 VAL A CA 1
ATOM 8313 C C . VAL A 1 550 ? -40.878 35.032 -0.099 1.00 95.89 611 VAL A C 1
ATOM 8314 O O . VAL A 1 550 ? -41.378 35.449 -1.151 1.00 79.66 611 VAL A O 1
ATOM 8327 N N . ARG A 1 551 ? -39.634 34.554 -0.040 1.00 101.59 612 ARG A N 1
ATOM 8328 C CA . ARG A 1 551 ? -38.719 34.630 -1.173 1.00 96.71 612 ARG A CA 1
ATOM 8329 C C . ARG A 1 551 ? -39.007 33.548 -2.210 1.00 82.92 612 ARG A C 1
ATOM 8330 O O . ARG A 1 551 ? -39.078 33.836 -3.410 1.00 94.18 612 ARG A O 1
ATOM 8351 N N . ASN A 1 552 ? -39.179 32.302 -1.772 1.00 86.94 613 ASN A N 1
ATOM 8352 C CA . ASN A 1 552 ? -39.196 31.169 -2.682 1.00 105.72 613 ASN A CA 1
ATOM 8353 C C . ASN A 1 552 ? -40.627 30.703 -2.961 1.00 91.26 613 ASN A C 1
ATOM 8354 O O . ASN A 1 552 ? -41.608 31.368 -2.615 1.00 101.70 613 ASN A O 1
ATOM 8365 N N . THR A 1 553 ? -40.737 29.541 -3.598 1.00 105.74 614 THR A N 1
ATOM 8366 C CA . THR A 1 553 ? -42.006 28.959 -4.034 1.00 115.32 614 THR A CA 1
ATOM 8367 C C . THR A 1 553 ? -41.952 27.485 -3.604 1.00 113.26 614 THR A C 1
ATOM 8368 O O . THR A 1 553 ? -40.890 27.051 -3.149 1.00 100.60 614 THR A O 1
ATOM 8379 N N . ALA A 1 554 ? -43.019 26.685 -3.711 1.00 101.99 615 ALA A N 1
ATOM 8380 C CA . ALA A 1 554 ? -44.321 26.996 -4.319 1.00 114.71 615 ALA A CA 1
ATOM 8381 C C . ALA A 1 554 ? -45.131 28.032 -3.535 1.00 114.31 615 ALA A C 1
ATOM 8382 O O . ALA A 1 554 ? -44.648 28.586 -2.552 1.00 105.67 615 ALA A O 1
ATOM 8389 N N . PRO A 1 555 ? -46.368 28.314 -3.974 1.00 119.83 616 PRO A N 1
ATOM 8390 C CA . PRO A 1 555 ? -47.267 29.105 -3.114 1.00 113.84 616 PRO A CA 1
ATOM 8391 C C . PRO A 1 555 ? -47.359 28.607 -1.682 1.00 108.27 616 PRO A C 1
ATOM 8392 O O . PRO A 1 555 ? -47.155 29.389 -0.744 1.00 108.39 616 PRO A O 1
ATOM 8403 N N . ASN A 1 556 ? -47.669 27.321 -1.486 1.00 110.60 617 ASN A N 1
ATOM 8404 C CA . ASN A 1 556 ? -47.935 26.816 -0.141 1.00 104.73 617 ASN A CA 1
ATOM 8405 C C . ASN A 1 556 ? -46.895 27.297 0.864 1.00 99.35 617 ASN A C 1
ATOM 8406 O O . ASN A 1 556 ? -47.227 27.581 2.019 1.00 108.75 617 ASN A O 1
ATOM 8417 N N . ILE A 1 557 ? -45.635 27.401 0.446 1.00 88.48 618 ILE A N 1
ATOM 8418 C CA . ILE A 1 557 ? -44.590 27.918 1.326 1.00 86.34 618 ILE A CA 1
ATOM 8419 C C . ILE A 1 557 ? -44.525 29.445 1.297 1.00 89.75 618 ILE A C 1
ATOM 8420 O O . ILE A 1 557 ? -44.156 30.065 2.299 1.00 96.63 618 ILE A O 1
ATOM 8436 N N . ARG A 1 558 ? -44.869 30.062 0.166 1.00 100.34 619 ARG A N 1
ATOM 8437 C CA . ARG A 1 558 ? -44.847 31.517 0.061 1.00 88.94 619 ARG A CA 1
ATOM 8438 C C . ARG A 1 558 ? -46.080 32.140 0.705 1.00 82.24 619 ARG A C 1
ATOM 8439 O O . ARG A 1 558 ? -45.980 33.179 1.367 1.00 78.54 619 ARG A O 1
ATOM 8460 N N . GLU A 1 559 ? -47.248 31.521 0.521 1.00 94.03 620 GLU A N 1
ATOM 8461 C CA . GLU A 1 559 ? -48.458 32.018 1.165 1.00 84.18 620 GLU A CA 1
ATOM 8462 C C . GLU A 1 559 ? -48.298 32.052 2.678 1.00 81.44 620 GLU A C 1
ATOM 8463 O O . GLU A 1 559 ? -48.733 33.003 3.336 1.00 75.31 620 GLU A O 1
ATOM 8475 N N . LEU A 1 560 ? -47.675 31.019 3.249 1.00 75.07 621 LEU A N 1
ATOM 8476 C CA . LEU A 1 560 ? -47.454 30.995 4.690 1.00 71.18 621 LEU A CA 1
ATOM 8477 C C . LEU A 1 560 ? -46.495 32.097 5.117 1.00 68.65 621 LEU A C 1
ATOM 8478 O O . LEU A 1 560 ? -46.657 32.686 6.193 1.00 68.18 621 LEU A O 1
ATOM 8494 N N . GLY A 1 561 ? -45.493 32.392 4.289 1.00 72.67 622 GLY A N 1
ATOM 8495 C CA . GLY A 1 561 ? -44.568 33.462 4.620 1.00 75.20 622 GLY A CA 1
ATOM 8496 C C . GLY A 1 561 ? -45.250 34.814 4.702 1.00 66.83 622 GLY A C 1
ATOM 8497 O O . GLY A 1 561 ? -44.962 35.613 5.597 1.00 69.50 622 GLY A O 1
ATOM 8501 N N . VAL A 1 562 ? -46.165 35.089 3.772 1.00 63.63 623 VAL A N 1
ATOM 8502 C CA . VAL A 1 562 ? -46.847 36.379 3.762 1.00 65.19 623 VAL A CA 1
ATOM 8503 C C . VAL A 1 562 ? -47.758 36.511 4.975 1.00 67.18 623 VAL A C 1
ATOM 8504 O O . VAL A 1 562 ? -47.791 37.560 5.629 1.00 66.67 623 VAL A O 1
ATOM 8517 N N . LYS A 1 563 ? -48.513 35.457 5.298 1.00 73.43 624 LYS A N 1
ATOM 8518 C CA . LYS A 1 563 ? -49.376 35.516 6.473 1.00 64.56 624 LYS A CA 1
ATOM 8519 C C . LYS A 1 563 ? -48.550 35.687 7.741 1.00 64.26 624 LYS A C 1
ATOM 8520 O O . LYS A 1 563 ? -48.883 36.510 8.602 1.00 65.98 624 LYS A O 1
ATOM 8539 N N . ASN A 1 564 ? -47.464 34.921 7.872 1.00 61.94 625 ASN A N 1
ATOM 8540 C CA . ASN A 1 564 ? -46.573 35.098 9.014 1.00 57.25 625 ASN A CA 1
ATOM 8541 C C . ASN A 1 564 ? -46.009 36.512 9.054 1.00 64.99 625 ASN A C 1
ATOM 8542 O O . ASN A 1 564 ? -45.939 37.131 10.121 1.00 64.33 625 ASN A O 1
ATOM 8553 N N . LEU A 1 565 ? -45.603 37.041 7.899 1.00 66.59 626 LEU A N 1
ATOM 8554 C CA . LEU A 1 565 ? -45.095 38.408 7.847 1.00 60.47 626 LEU A CA 1
ATOM 8555 C C . LEU A 1 565 ? -46.173 39.405 8.248 1.00 61.19 626 LEU A C 1
ATOM 8556 O O . LEU A 1 565 ? -45.956 40.260 9.115 1.00 59.82 626 LEU A O 1
ATOM 8572 N N . GLY A 1 566 ? -47.342 39.318 7.612 1.00 61.47 627 GLY A N 1
ATOM 8573 C CA . GLY A 1 566 ? -48.419 40.240 7.932 1.00 59.98 627 GLY A CA 1
ATOM 8574 C C . GLY A 1 566 ? -48.735 40.274 9.413 1.00 59.61 627 GLY A C 1
ATOM 8575 O O . GLY A 1 566 ? -48.970 41.341 9.984 1.00 53.00 627 GLY A O 1
ATOM 8579 N N . LEU A 1 567 ? -48.734 39.106 10.060 1.00 58.58 628 LEU A N 1
ATOM 8580 C CA . LEU A 1 567 ? -49.014 39.056 11.490 1.00 55.34 628 LEU A CA 1
ATOM 8581 C C . LEU A 1 567 ? -47.929 39.769 12.288 1.00 58.05 628 LEU A C 1
ATOM 8582 O O . LEU A 1 567 ? -48.220 40.409 13.304 1.00 64.20 628 LEU A O 1
ATOM 8598 N N . CYS A 1 568 ? -46.673 39.678 11.842 1.00 65.00 629 CYS A N 1
ATOM 8599 C CA . CYS A 1 568 ? -45.608 40.424 12.505 1.00 58.24 629 CYS A CA 1
ATOM 8600 C C . CYS A 1 568 ? -45.736 41.918 12.239 1.00 59.19 629 CYS A C 1
ATOM 8601 O O . CYS A 1 568 ? -45.454 42.737 13.122 1.00 66.74 629 CYS A O 1
ATOM 8609 N N . CYS A 1 569 ? -46.154 42.295 11.028 1.00 55.73 630 CYS A N 1
ATOM 8610 C CA . CYS A 1 569 ? -46.324 43.710 10.717 1.00 58.90 630 CYS A CA 1
ATOM 8611 C C . CYS A 1 569 ? -47.373 44.355 11.610 1.00 58.91 630 CYS A C 1
ATOM 8612 O O . CYS A 1 569 ? -47.309 45.562 11.870 1.00 65.64 630 CYS A O 1
ATOM 8620 N N . LEU A 1 570 ? -48.347 43.576 12.087 1.00 67.28 631 LEU A N 1
ATOM 8621 C CA . LEU A 1 570 ? -49.341 44.115 13.007 1.00 71.85 631 LEU A CA 1
ATOM 8622 C C . LEU A 1 570 ? -48.737 44.471 14.359 1.00 66.14 631 LEU A C 1
ATOM 8623 O O . LEU A 1 570 ? -49.368 45.198 15.133 1.00 68.62 631 LEU A O 1
ATOM 8639 N N . LEU A 1 571 ? -47.532 43.984 14.654 1.00 56.11 632 LEU A N 1
ATOM 8640 C CA . LEU A 1 571 ? -46.887 44.230 15.937 1.00 74.62 632 LEU A CA 1
ATOM 8641 C C . LEU A 1 571 ? -45.815 45.310 15.882 1.00 78.01 632 LEU A C 1
ATOM 8642 O O . LEU A 1 571 ? -45.462 45.858 16.932 1.00 89.72 632 LEU A O 1
ATOM 8658 N N . ASP A 1 572 ? -45.291 45.631 14.700 1.00 75.66 633 ASP A N 1
ATOM 8659 C CA . ASP A 1 572 ? -44.205 46.599 14.568 1.00 67.86 633 ASP A CA 1
ATOM 8660 C C . ASP A 1 572 ? -44.515 47.504 13.384 1.00 65.62 633 ASP A C 1
ATOM 8661 O O . ASP A 1 572 ? -44.513 47.049 12.237 1.00 67.69 633 ASP A O 1
ATOM 8670 N N . VAL A 1 573 ? -44.772 48.785 13.662 1.00 72.85 634 VAL A N 1
ATOM 8671 C CA . VAL A 1 573 ? -45.166 49.712 12.603 1.00 66.49 634 VAL A CA 1
ATOM 8672 C C . VAL A 1 573 ? -44.066 49.834 11.557 1.00 64.32 634 VAL A C 1
ATOM 8673 O O . VAL A 1 573 ? -44.343 49.922 10.355 1.00 61.28 634 VAL A O 1
ATOM 8686 N N . LYS A 1 574 ? -42.804 49.854 11.990 1.00 66.12 635 LYS A N 1
ATOM 8687 C CA . LYS A 1 574 ? -41.711 49.988 11.034 1.00 67.18 635 LYS A CA 1
ATOM 8688 C C . LYS A 1 574 ? -41.654 48.783 10.106 1.00 70.23 635 LYS A C 1
ATOM 8689 O O . LYS A 1 574 ? -41.507 48.929 8.887 1.00 74.87 635 LYS A O 1
ATOM 8708 N N . LEU A 1 575 ? -41.771 47.577 10.667 1.00 70.57 636 LEU A N 1
ATOM 8709 C CA . LEU A 1 575 ? -41.787 46.378 9.837 1.00 69.46 636 LEU A CA 1
ATOM 8710 C C . LEU A 1 575 ? -42.878 46.463 8.777 1.00 64.50 636 LEU A C 1
ATOM 8711 O O . LEU A 1 575 ? -42.680 46.036 7.634 1.00 51.14 636 LEU A O 1
ATOM 8727 N N . ALA A 1 576 ? -44.040 47.014 9.139 1.00 57.48 637 ALA A N 1
ATOM 8728 C CA . ALA A 1 576 ? -45.106 47.209 8.163 1.00 63.35 637 ALA A CA 1
ATOM 8729 C C . ALA A 1 576 ? -44.698 48.221 7.102 1.00 61.86 637 ALA A C 1
ATOM 8730 O O . ALA A 1 576 ? -45.029 48.062 5.921 1.00 71.11 637 ALA A O 1
ATOM 8737 N N . ILE A 1 577 ? -43.981 49.272 7.503 1.00 56.90 638 ILE A N 1
ATOM 8738 C CA . ILE A 1 577 ? -43.501 50.259 6.540 1.00 68.45 638 ILE A CA 1
ATOM 8739 C C . ILE A 1 577 ? -42.520 49.617 5.570 1.00 67.56 638 ILE A C 1
ATOM 8740 O O . ILE A 1 577 ? -42.578 49.849 4.356 1.00 63.55 638 ILE A O 1
ATOM 8756 N N . ASP A 1 578 ? -41.604 48.800 6.089 1.00 61.59 639 ASP A N 1
ATOM 8757 C CA . ASP A 1 578 ? -40.533 48.232 5.283 1.00 64.72 639 ASP A CA 1
ATOM 8758 C C . ASP A 1 578 ? -40.988 47.066 4.415 1.00 66.54 639 ASP A C 1
ATOM 8759 O O . ASP A 1 578 ? -40.198 46.590 3.592 1.00 70.19 639 ASP A O 1
ATOM 8768 N N . ASN A 1 579 ? -42.225 46.593 4.574 1.00 59.40 640 ASN A N 1
ATOM 8769 C CA . ASN A 1 579 ? -42.741 45.487 3.775 1.00 58.36 640 ASN A CA 1
ATOM 8770 C C . ASN A 1 579 ? -43.943 45.888 2.931 1.00 47.89 640 ASN A C 1
ATOM 8771 O O . ASN A 1 579 ? -44.585 45.019 2.331 1.00 57.95 640 ASN A O 1
ATOM 8782 N N . MET A 1 580 ? -44.263 47.180 2.860 1.00 61.59 641 MET A N 1
ATOM 8783 C CA . MET A 1 580 ? -45.376 47.610 2.024 1.00 55.20 641 MET A CA 1
ATOM 8784 C C . MET A 1 580 ? -45.077 47.377 0.548 1.00 60.12 641 MET A C 1
ATOM 8785 O O . MET A 1 580 ? -45.981 47.055 -0.232 1.00 62.75 641 MET A O 1
ATOM 8799 N N . TYR A 1 581 ? -43.815 47.534 0.145 1.00 65.59 642 TYR A N 1
ATOM 8800 C CA . TYR A 1 581 ? -43.448 47.277 -1.244 1.00 56.49 642 TYR A CA 1
ATOM 8801 C C . TYR A 1 581 ? -43.553 45.793 -1.571 1.00 66.58 642 TYR A C 1
ATOM 8802 O O . TYR A 1 581 ? -44.034 45.421 -2.648 1.00 71.42 642 TYR A O 1
ATOM 8820 N N . ILE A 1 582 ? -43.106 44.933 -0.655 1.00 66.82 643 ILE A N 1
ATOM 8821 C CA . ILE A 1 582 ? -43.190 43.490 -0.872 1.00 63.61 643 ILE A CA 1
ATOM 8822 C C . ILE A 1 582 ? -44.635 43.077 -1.121 1.00 62.86 643 ILE A C 1
ATOM 8823 O O . ILE A 1 582 ? -44.938 42.347 -2.072 1.00 65.63 643 ILE A O 1
ATOM 8839 N N . LEU A 1 583 ? -45.550 43.539 -0.265 1.00 66.17 644 LEU A N 1
ATOM 8840 C CA . LEU A 1 583 ? -46.941 43.112 -0.363 1.00 62.34 644 LEU A CA 1
ATOM 8841 C C . LEU A 1 583 ? -47.596 43.609 -1.645 1.00 66.28 644 LEU A C 1
ATOM 8842 O O . LEU A 1 583 ? -48.433 42.906 -2.222 1.00 70.39 644 LEU A O 1
ATOM 8858 N N . GLY A 1 584 ? -47.236 44.808 -2.105 1.00 71.05 645 GLY A N 1
ATOM 8859 C CA . GLY A 1 584 ? -47.738 45.273 -3.388 1.00 70.88 645 GLY A CA 1
ATOM 8860 C C . GLY A 1 584 ? -47.307 44.376 -4.532 1.00 68.99 645 GLY A C 1
ATOM 8861 O O . GLY A 1 584 ? -48.054 44.170 -5.491 1.00 74.50 645 GLY A O 1
ATOM 8865 N N . MET A 1 585 ? -46.092 43.830 -4.446 1.00 61.15 646 MET A N 1
ATOM 8866 C CA . MET A 1 585 ? -45.618 42.907 -5.471 1.00 55.93 646 MET A CA 1
ATOM 8867 C C . MET A 1 585 ? -46.314 41.555 -5.376 1.00 66.52 646 MET A C 1
ATOM 8868 O O . MET A 1 585 ? -46.525 40.894 -6.400 1.00 70.26 646 MET A O 1
ATOM 8882 N N . CYS A 1 586 ? -46.669 41.123 -4.164 1.00 60.20 647 CYS A N 1
ATOM 8883 C CA . CYS A 1 586 ? -47.271 39.804 -3.998 1.00 58.55 647 CYS A CA 1
ATOM 8884 C C . CYS A 1 586 ? -48.654 39.741 -4.634 1.00 60.74 647 CYS A C 1
ATOM 8885 O O . CYS A 1 586 ? -49.043 38.701 -5.176 1.00 70.92 647 CYS A O 1
ATOM 8893 N N . VAL A 1 587 ? -49.411 40.838 -4.579 1.00 61.77 648 VAL A N 1
ATOM 8894 C CA . VAL A 1 587 ? -50.727 40.851 -5.210 1.00 68.91 648 VAL A CA 1
ATOM 8895 C C . VAL A 1 587 ? -50.603 41.023 -6.720 1.00 70.43 648 VAL A C 1
ATOM 8896 O O . VAL A 1 587 ? -51.434 40.510 -7.479 1.00 84.27 648 VAL A O 1
ATOM 8909 N N . SER A 1 588 ? -49.580 41.743 -7.183 1.00 73.05 649 SER A N 1
ATOM 8910 C CA . SER A 1 588 ? -49.456 42.039 -8.606 1.00 69.12 649 SER A CA 1
ATOM 8911 C C . SER A 1 588 ? -48.872 40.873 -9.393 1.00 66.20 649 SER A C 1
ATOM 8912 O O . SER A 1 588 ? -49.206 40.702 -10.570 1.00 70.89 649 SER A O 1
ATOM 8920 N N . LYS A 1 589 ? -48.011 40.064 -8.772 1.00 66.77 650 LYS A N 1
ATOM 8921 C CA . LYS A 1 589 ? -47.313 38.987 -9.466 1.00 75.71 650 LYS A CA 1
ATOM 8922 C C . LYS A 1 589 ? -47.657 37.614 -8.897 1.00 81.90 650 LYS A C 1
ATOM 8923 O O . LYS A 1 589 ? -46.957 36.637 -9.181 1.00 91.56 650 LYS A O 1
ATOM 8942 N N . GLY A 1 590 ? -48.721 37.517 -8.103 1.00 73.98 651 GLY A N 1
ATOM 8943 C CA . GLY A 1 590 ? -49.060 36.270 -7.447 1.00 75.93 651 GLY A CA 1
ATOM 8944 C C . GLY A 1 590 ? -50.361 35.664 -7.927 1.00 74.32 651 GLY A C 1
ATOM 8945 O O . GLY A 1 590 ? -51.226 36.364 -8.464 1.00 66.18 651 GLY A O 1
ATOM 8949 N N . ASN A 1 591 ? -50.508 34.355 -7.735 1.00 73.75 652 ASN A N 1
ATOM 8950 C CA . ASN A 1 591 ? -51.745 33.677 -8.081 1.00 64.27 652 ASN A CA 1
ATOM 8951 C C . ASN A 1 591 ? -52.902 34.236 -7.253 1.00 78.58 652 ASN A C 1
ATOM 8952 O O . ASN A 1 591 ? -52.714 34.986 -6.292 1.00 74.63 652 ASN A O 1
ATOM 8963 N N . ALA A 1 592 ? -54.121 33.851 -7.640 1.00 76.46 653 ALA A N 1
ATOM 8964 C CA . ALA A 1 592 ? -55.309 34.360 -6.964 1.00 74.80 653 ALA A CA 1
ATOM 8965 C C . ALA A 1 592 ? -55.256 34.110 -5.463 1.00 78.49 653 ALA A C 1
ATOM 8966 O O . ALA A 1 592 ? -55.801 34.899 -4.683 1.00 79.78 653 ALA A O 1
ATOM 8973 N N . SER A 1 593 ? -54.606 33.024 -5.040 1.00 71.75 654 SER A N 1
ATOM 8974 C CA . SER A 1 593 ? -54.533 32.716 -3.616 1.00 80.65 654 SER A CA 1
ATOM 8975 C C . SER A 1 593 ? -53.556 33.639 -2.900 1.00 87.31 654 SER A C 1
ATOM 8976 O O . SER A 1 593 ? -53.811 34.059 -1.765 1.00 86.29 654 SER A O 1
ATOM 8984 N N . LEU A 1 594 ? -52.433 33.969 -3.539 1.00 88.51 655 LEU A N 1
ATOM 8985 C CA . LEU A 1 594 ? -51.467 34.853 -2.897 1.00 69.40 655 LEU A CA 1
ATOM 8986 C C . LEU A 1 594 ? -51.988 36.284 -2.836 1.00 67.50 655 LEU A C 1
ATOM 8987 O O . LEU A 1 594 ? -51.782 36.981 -1.836 1.00 68.43 655 LEU A O 1
ATOM 9003 N N . LYS A 1 595 ? -52.652 36.747 -3.899 1.00 70.31 656 LYS A N 1
ATOM 9004 C CA . LYS A 1 595 ? -53.353 38.023 -3.821 1.00 70.73 656 LYS A CA 1
ATOM 9005 C C . LYS A 1 595 ? -54.320 38.025 -2.648 1.00 70.55 656 LYS A C 1
ATOM 9006 O O . LYS A 1 595 ? -54.423 39.012 -1.911 1.00 69.86 656 LYS A O 1
ATOM 9025 N N . TYR A 1 596 ? -55.031 36.912 -2.458 1.00 82.77 657 TYR A N 1
ATOM 9026 C CA . TYR A 1 596 ? -56.043 36.822 -1.411 1.00 85.14 657 TYR A CA 1
ATOM 9027 C C . TYR A 1 596 ? -55.453 37.150 -0.044 1.00 71.82 657 TYR A C 1
ATOM 9028 O O . TYR A 1 596 ? -56.027 37.934 0.721 1.00 67.42 657 TYR A O 1
ATOM 9046 N N . ILE A 1 597 ? -54.298 36.567 0.276 1.00 66.13 658 ILE A N 1
ATOM 9047 C CA . ILE A 1 597 ? -53.697 36.773 1.589 1.00 61.30 658 ILE A CA 1
ATOM 9048 C C . ILE A 1 597 ? -53.032 38.142 1.669 1.00 68.45 658 ILE A C 1
ATOM 9049 O O . ILE A 1 597 ? -53.256 38.902 2.619 1.00 73.87 658 ILE A O 1
ATOM 9065 N N . ALA A 1 598 ? -52.207 38.477 0.676 1.00 65.32 659 ALA A N 1
ATOM 9066 C CA . ALA A 1 598 ? -51.464 39.731 0.724 1.00 54.81 659 ALA A CA 1
ATOM 9067 C C . ALA A 1 598 ? -52.402 40.929 0.797 1.00 56.20 659 ALA A C 1
ATOM 9068 O O . ALA A 1 598 ? -52.102 41.919 1.474 1.00 58.28 659 ALA A O 1
ATOM 9075 N N . LEU A 1 599 ? -53.544 40.861 0.110 1.00 63.16 660 LEU A N 1
ATOM 9076 C CA . LEU A 1 599 ? -54.512 41.950 0.189 1.00 65.18 660 LEU A CA 1
ATOM 9077 C C . LEU A 1 599 ? -55.052 42.095 1.605 1.00 65.58 660 LEU A C 1
ATOM 9078 O O . LEU A 1 599 ? -55.115 43.202 2.150 1.00 71.05 660 LEU A O 1
ATOM 9094 N N . GLN A 1 600 ? -55.460 40.980 2.215 1.00 63.25 661 GLN A N 1
ATOM 9095 C CA . GLN A 1 600 ? -55.930 41.026 3.595 1.00 64.21 661 GLN A CA 1
ATOM 9096 C C . GLN A 1 600 ? -54.864 41.606 4.514 1.00 69.26 661 GLN A C 1
ATOM 9097 O O . GLN A 1 600 ? -55.173 42.396 5.414 1.00 65.25 661 GLN A O 1
ATOM 9111 N N . VAL A 1 601 ? -53.601 41.233 4.297 1.00 61.82 662 VAL A N 1
ATOM 9112 C CA . VAL A 1 601 ? -52.512 41.780 5.103 1.00 62.32 662 VAL A CA 1
ATOM 9113 C C . VAL A 1 601 ? -52.445 43.294 4.941 1.00 59.97 662 VAL A C 1
ATOM 9114 O O . VAL A 1 601 ? -52.312 44.037 5.921 1.00 56.80 662 VAL A O 1
ATOM 9127 N N . ILE A 1 602 ? -52.541 43.773 3.699 1.00 64.88 663 ILE A N 1
ATOM 9128 C CA . ILE A 1 602 ? -52.451 45.209 3.445 1.00 62.08 663 ILE A CA 1
ATOM 9129 C C . ILE A 1 602 ? -53.577 45.944 4.162 1.00 66.62 663 ILE A C 1
ATOM 9130 O O . ILE A 1 602 ? -53.349 46.943 4.853 1.00 69.59 663 ILE A O 1
ATOM 9146 N N . VAL A 1 603 ? -54.811 45.457 4.010 1.00 66.94 664 VAL A N 1
ATOM 9147 C CA . VAL A 1 603 ? -55.953 46.119 4.635 1.00 70.77 664 VAL A CA 1
ATOM 9148 C C . VAL A 1 603 ? -55.796 46.140 6.150 1.00 71.25 664 VAL A C 1
ATOM 9149 O O . VAL A 1 603 ? -56.161 47.118 6.813 1.00 82.32 664 VAL A O 1
ATOM 9162 N N . ASP A 1 604 ? -55.253 45.064 6.725 1.00 71.54 665 ASP A N 1
ATOM 9163 C CA . ASP A 1 604 ? -55.113 45.003 8.177 1.00 68.62 665 ASP A CA 1
ATOM 9164 C C . ASP A 1 604 ? -53.989 45.908 8.666 1.00 75.81 665 ASP A C 1
ATOM 9165 O O . ASP A 1 604 ? -54.131 46.576 9.697 1.00 74.38 665 ASP A O 1
ATOM 9174 N N . ILE A 1 605 ? -52.862 45.941 7.948 1.00 66.69 666 ILE A N 1
ATOM 9175 C CA . ILE A 1 605 ? -51.792 46.874 8.298 1.00 69.02 666 ILE A CA 1
ATOM 9176 C C . ILE A 1 605 ? -52.337 48.295 8.360 1.00 73.48 666 ILE A C 1
ATOM 9177 O O . ILE A 1 605 ? -52.010 49.067 9.271 1.00 65.87 666 ILE A O 1
ATOM 9193 N N . PHE A 1 606 ? -53.178 48.663 7.391 1.00 67.67 667 PHE A N 1
ATOM 9194 C CA . PHE A 1 606 ? -53.799 49.983 7.419 1.00 74.28 667 PHE A CA 1
ATOM 9195 C C . PHE A 1 606 ? -54.701 50.143 8.636 1.00 79.99 667 PHE A C 1
ATOM 9196 O O . PHE A 1 606 ? -54.694 51.192 9.291 1.00 78.19 667 PHE A O 1
ATOM 9213 N N . SER A 1 607 ? -55.483 49.110 8.956 1.00 78.41 668 SER A N 1
ATOM 9214 C CA . SER A 1 607 ? -56.422 49.208 10.070 1.00 81.45 668 SER A CA 1
ATOM 9215 C C . SER A 1 607 ? -55.694 49.390 11.396 1.00 67.72 668 SER A C 1
ATOM 9216 O O . SER A 1 607 ? -56.172 50.110 12.281 1.00 77.08 668 SER A O 1
ATOM 9224 N N . VAL A 1 608 ? -54.538 48.747 11.554 1.00 63.64 669 VAL A N 1
ATOM 9225 C CA . VAL A 1 608 ? -53.820 48.798 12.823 1.00 61.91 669 VAL A CA 1
ATOM 9226 C C . VAL A 1 608 ? -52.951 50.047 12.912 1.00 69.48 669 VAL A C 1
ATOM 9227 O O . VAL A 1 608 ? -52.889 50.697 13.961 1.00 70.48 669 VAL A O 1
ATOM 9240 N N . HIS A 1 609 ? -52.265 50.404 11.824 1.00 80.57 670 HIS A N 1
ATOM 9241 C CA . HIS A 1 609 ? -51.279 51.477 11.859 1.00 76.66 670 HIS A CA 1
ATOM 9242 C C . HIS A 1 609 ? -51.761 52.774 11.223 1.00 64.25 670 HIS A C 1
ATOM 9243 O O . HIS A 1 609 ? -51.188 53.831 11.509 1.00 62.95 670 HIS A O 1
ATOM 9257 N N . GLY A 1 610 ? -52.784 52.726 10.376 1.00 64.42 671 GLY A N 1
ATOM 9258 C CA . GLY A 1 610 ? -53.275 53.937 9.748 1.00 70.59 671 GLY A CA 1
ATOM 9259 C C . GLY A 1 610 ? -52.438 54.341 8.544 1.00 71.74 671 GLY A C 1
ATOM 9260 O O . GLY A 1 610 ? -51.810 53.513 7.882 1.00 69.11 671 GLY A O 1
ATOM 9264 N N . ASN A 1 611 ? -52.428 55.644 8.270 1.00 73.70 672 ASN A N 1
ATOM 9265 C CA . ASN A 1 611 ? -51.776 56.192 7.088 1.00 56.30 672 ASN A CA 1
ATOM 9266 C C . ASN A 1 611 ? -50.297 56.503 7.299 1.00 64.91 672 ASN A C 1
ATOM 9267 O O . ASN A 1 611 ? -49.693 57.165 6.449 1.00 85.29 672 ASN A O 1
ATOM 9278 N N . THR A 1 612 ? -49.698 56.043 8.396 1.00 59.91 673 THR A N 1
ATOM 9279 C CA . THR A 1 612 ? -48.281 56.291 8.634 1.00 65.91 673 THR A CA 1
ATOM 9280 C C . THR A 1 612 ? -47.376 55.331 7.872 1.00 71.76 673 THR A C 1
ATOM 9281 O O . THR A 1 612 ? -46.150 55.467 7.953 1.00 77.13 673 THR A O 1
ATOM 9292 N N . VAL A 1 613 ? -47.939 54.376 7.140 1.00 70.40 674 VAL A N 1
ATOM 9293 C CA . VAL A 1 613 ? -47.155 53.451 6.336 1.00 68.50 674 VAL A CA 1
ATOM 9294 C C . VAL A 1 613 ? -47.098 53.896 4.875 1.00 66.84 674 VAL A C 1
ATOM 9295 O O . VAL A 1 613 ? -46.786 53.092 3.997 1.00 53.01 674 VAL A O 1
ATOM 9308 N N . VAL A 1 614 ? -47.380 55.168 4.600 1.00 69.76 675 VAL A N 1
ATOM 9309 C CA . VAL A 1 614 ? -47.650 55.600 3.237 1.00 60.43 675 VAL A CA 1
ATOM 9310 C C . VAL A 1 614 ? -47.331 57.080 3.107 1.00 62.76 675 VAL A C 1
ATOM 9311 O O . VAL A 1 614 ? -47.459 57.848 4.064 1.00 64.96 675 VAL A O 1
ATOM 9324 N N . ASP A 1 615 ? -46.916 57.478 1.904 1.00 66.32 676 ASP A N 1
ATOM 9325 C CA . ASP A 1 615 ? -46.707 58.880 1.565 1.00 61.85 676 ASP A CA 1
ATOM 9326 C C . ASP A 1 615 ? -45.648 59.522 2.455 1.00 56.28 676 ASP A C 1
ATOM 9327 O O . ASP A 1 615 ? -45.976 60.257 3.393 1.00 67.52 676 ASP A O 1
ATOM 9336 N N . GLY A 1 616 ? -44.382 59.248 2.171 1.00 59.03 677 GLY A N 1
ATOM 9337 C CA . GLY A 1 616 ? -43.280 59.846 2.899 1.00 57.23 677 GLY A CA 1
ATOM 9338 C C . GLY A 1 616 ? -41.986 59.215 2.440 1.00 54.03 677 GLY A C 1
ATOM 9339 O O . GLY A 1 616 ? -41.972 58.315 1.594 1.00 62.16 677 GLY A O 1
ATOM 9343 N N . GLU A 1 617 ? -40.887 59.708 3.005 1.00 61.45 678 GLU A N 1
ATOM 9344 C CA . GLU A 1 617 ? -39.577 59.175 2.657 1.00 60.13 678 GLU A CA 1
ATOM 9345 C C . GLU A 1 617 ? -39.479 57.712 3.071 1.00 56.27 678 GLU A C 1
ATOM 9346 O O . GLU A 1 617 ? -39.757 57.360 4.221 1.00 62.47 678 GLU A O 1
ATOM 9358 N N . GLY A 1 618 ? -39.078 56.859 2.129 1.00 61.71 679 GLY A N 1
ATOM 9359 C CA . GLY A 1 618 ? -38.981 55.437 2.393 1.00 55.03 679 GLY A CA 1
ATOM 9360 C C . GLY A 1 618 ? -40.305 54.712 2.469 1.00 55.74 679 GLY A C 1
ATOM 9361 O O . GLY A 1 618 ? -40.341 53.571 2.941 1.00 58.24 679 GLY A O 1
ATOM 9365 N N . LYS A 1 619 ? -41.392 55.332 2.015 1.00 63.47 680 LYS A N 1
ATOM 9366 C CA . LYS A 1 619 ? -42.725 54.759 2.106 1.00 58.38 680 LYS A CA 1
ATOM 9367 C C . LYS A 1 619 ? -43.366 54.710 0.727 1.00 57.47 680 LYS A C 1
ATOM 9368 O O . LYS A 1 619 ? -43.148 55.592 -0.108 1.00 63.87 680 LYS A O 1
ATOM 9387 N N . VAL A 1 620 ? -44.167 53.668 0.498 1.00 52.41 681 VAL A N 1
ATOM 9388 C CA . VAL A 1 620 ? -44.906 53.566 -0.756 1.00 52.57 681 VAL A CA 1
ATOM 9389 C C . VAL A 1 620 ? -45.936 54.689 -0.847 1.00 54.96 681 VAL A C 1
ATOM 9390 O O . VAL A 1 620 ? -46.323 55.308 0.152 1.00 66.05 681 VAL A O 1
ATOM 9403 N N . ASP A 1 621 ? -46.391 54.949 -2.070 1.00 66.64 682 ASP A N 1
ATOM 9404 C CA . ASP A 1 621 ? -47.379 55.990 -2.320 1.00 64.54 682 ASP A CA 1
ATOM 9405 C C . ASP A 1 621 ? -48.788 55.445 -2.121 1.00 65.93 682 ASP A C 1
ATOM 9406 O O . ASP A 1 621 ? -49.099 54.327 -2.543 1.00 71.04 682 ASP A O 1
ATOM 9415 N N . SER A 1 622 ? -49.639 56.244 -1.475 1.00 66.00 683 SER A N 1
ATOM 9416 C CA . SER A 1 622 ? -51.040 55.864 -1.327 1.00 58.18 683 SER A CA 1
ATOM 9417 C C . SER A 1 622 ? -51.668 55.588 -2.686 1.00 62.43 683 SER A C 1
ATOM 9418 O O . SER A 1 622 ? -52.294 54.544 -2.897 1.00 72.25 683 SER A O 1
ATOM 9426 N N . ILE A 1 623 ? -51.500 56.521 -3.627 1.00 70.54 684 ILE A N 1
ATOM 9427 C CA . ILE A 1 623 ? -52.112 56.379 -4.944 1.00 67.07 684 ILE A CA 1
ATOM 9428 C C . ILE A 1 623 ? -51.642 55.101 -5.625 1.00 65.98 684 ILE A C 1
ATOM 9429 O O . ILE A 1 623 ? -52.372 54.519 -6.437 1.00 67.70 684 ILE A O 1
ATOM 9445 N N . SER A 1 624 ? -50.429 54.639 -5.310 1.00 66.12 685 SER A N 1
ATOM 9446 C CA . SER A 1 624 ? -49.965 53.367 -5.854 1.00 68.46 685 SER A CA 1
ATOM 9447 C C . SER A 1 624 ? -50.790 52.204 -5.319 1.00 63.18 685 SER A C 1
ATOM 9448 O O . SER A 1 624 ? -51.160 51.300 -6.077 1.00 69.30 685 SER A O 1
ATOM 9456 N N . LEU A 1 625 ? -51.088 52.207 -4.017 1.00 69.95 686 LEU A N 1
ATOM 9457 C CA . LEU A 1 625 ? -51.908 51.144 -3.447 1.00 71.91 686 LEU A CA 1
ATOM 9458 C C . LEU A 1 625 ? -53.360 51.279 -3.885 1.00 63.68 686 LEU A C 1
ATOM 9459 O O . LEU A 1 625 ? -54.048 50.273 -4.094 1.00 61.22 686 LEU A O 1
ATOM 9475 N N . HIS A 1 626 ? -53.846 52.514 -4.035 1.00 70.82 687 HIS A N 1
ATOM 9476 C CA . HIS A 1 626 ? -55.186 52.715 -4.575 1.00 58.00 687 HIS A CA 1
ATOM 9477 C C . HIS A 1 626 ? -55.349 51.992 -5.906 1.00 62.75 687 HIS A C 1
ATOM 9478 O O . HIS A 1 626 ? -56.386 51.371 -6.162 1.00 77.00 687 HIS A O 1
ATOM 9492 N N . LYS A 1 627 ? -54.328 52.056 -6.767 1.00 71.41 688 LYS A N 1
ATOM 9493 C CA . LYS A 1 627 ? -54.407 51.377 -8.057 1.00 67.65 688 LYS A CA 1
ATOM 9494 C C . LYS A 1 627 ? -54.392 49.862 -7.898 1.00 72.38 688 LYS A C 1
ATOM 9495 O O . LYS A 1 627 ? -55.031 49.153 -8.685 1.00 78.02 688 LYS A O 1
ATOM 9514 N N . ILE A 1 628 ? -53.664 49.347 -6.904 1.00 67.78 689 ILE A N 1
ATOM 9515 C CA . ILE A 1 628 ? -53.633 47.905 -6.675 1.00 64.86 689 ILE A CA 1
ATOM 9516 C C . ILE A 1 628 ? -55.021 47.399 -6.306 1.00 69.07 689 ILE A C 1
ATOM 9517 O O . ILE A 1 628 ? -55.472 46.359 -6.801 1.00 73.69 689 ILE A O 1
ATOM 9533 N N . PHE A 1 629 ? -55.718 48.121 -5.427 1.00 74.03 690 PHE A N 1
ATOM 9534 C CA . PHE A 1 629 ? -57.080 47.740 -5.069 1.00 74.13 690 PHE A CA 1
ATOM 9535 C C . PHE A 1 629 ? -58.007 47.831 -6.274 1.00 71.32 690 PHE A C 1
ATOM 9536 O O . PHE A 1 629 ? -58.787 46.910 -6.543 1.00 86.35 690 PHE A O 1
ATOM 9553 N N . TYR A 1 630 ? -57.936 48.940 -7.015 1.00 74.86 691 TYR A N 1
ATOM 9554 C CA . TYR A 1 630 ? -58.842 49.137 -8.142 1.00 75.01 691 TYR A CA 1
ATOM 9555 C C . TYR A 1 630 ? -58.672 48.044 -9.189 1.00 70.03 691 TYR A C 1
ATOM 9556 O O . TYR A 1 630 ? -59.660 47.527 -9.722 1.00 88.12 691 TYR A O 1
ATOM 9574 N N . LYS A 1 631 ? -57.427 47.676 -9.499 1.00 75.55 692 LYS A N 1
ATOM 9575 C CA . LYS A 1 631 ? -57.200 46.661 -10.523 1.00 78.37 692 LYS A CA 1
ATOM 9576 C C . LYS A 1 631 ? -57.787 45.320 -10.102 1.00 77.90 692 LYS A C 1
ATOM 9577 O O . LYS A 1 631 ? -58.334 44.585 -10.933 1.00 91.07 692 LYS A O 1
ATOM 9596 N N . VAL A 1 632 ? -57.685 44.985 -8.815 1.00 79.33 693 VAL A N 1
ATOM 9597 C CA . VAL A 1 632 ? -58.297 43.759 -8.309 1.00 79.80 693 VAL A CA 1
ATOM 9598 C C . VAL A 1 632 ? -59.812 43.905 -8.250 1.00 82.43 693 VAL A C 1
ATOM 9599 O O . VAL A 1 632 ? -60.555 42.988 -8.623 1.00 73.08 693 VAL A O 1
ATOM 9612 N N . LEU A 1 633 ? -60.292 45.059 -7.782 1.00 69.28 694 LEU A N 1
ATOM 9613 C CA . LEU A 1 633 ? -61.716 45.223 -7.509 1.00 69.30 694 LEU A CA 1
ATOM 9614 C C . LEU A 1 633 ? -62.561 45.007 -8.760 1.00 76.73 694 LEU A C 1
ATOM 9615 O O . LEU A 1 633 ? -63.675 44.478 -8.676 1.00 89.17 694 LEU A O 1
ATOM 9631 N N . LYS A 1 634 ? -62.055 45.405 -9.926 1.00 83.03 695 LYS A N 1
ATOM 9632 C CA . LYS A 1 634 ? -62.830 45.339 -11.158 1.00 80.60 695 LYS A CA 1
ATOM 9633 C C . LYS A 1 634 ? -62.524 44.107 -12.002 1.00 68.63 695 LYS A C 1
ATOM 9634 O O . LYS A 1 634 ? -63.072 43.982 -13.102 1.00 91.16 695 LYS A O 1
ATOM 9653 N N . ASN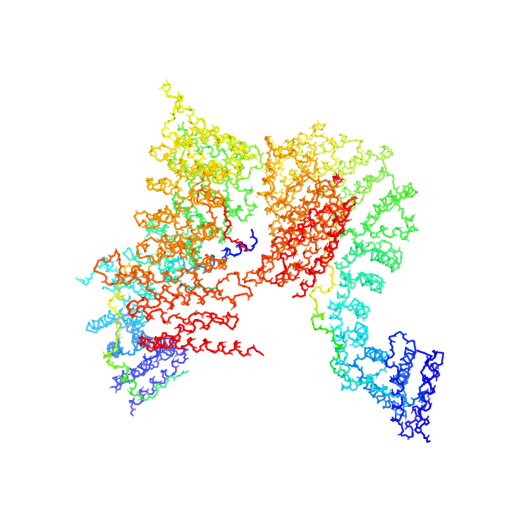 A 1 635 ? -61.673 43.200 -11.525 1.00 64.25 696 ASN A N 1
ATOM 9654 C CA . ASN A 1 635 ? -61.323 41.990 -12.270 1.00 83.43 696 ASN A CA 1
ATOM 9655 C C . ASN A 1 635 ? -62.237 40.862 -11.802 1.00 98.76 696 ASN A C 1
ATOM 9656 O O . ASN A 1 635 ? -61.896 40.092 -10.905 1.00 93.70 696 ASN A O 1
ATOM 9667 N N . ASN A 1 636 ? -63.413 40.766 -12.423 1.00 97.56 697 ASN A N 1
ATOM 9668 C CA . ASN A 1 636 ? -64.338 39.686 -12.094 1.00 90.76 697 ASN A CA 1
ATOM 9669 C C . ASN A 1 636 ? -63.846 38.323 -12.560 1.00 87.12 697 ASN A C 1
ATOM 9670 O O . ASN A 1 636 ? -64.544 37.330 -12.329 1.00 93.07 697 ASN A O 1
ATOM 9681 N N . GLY A 1 637 ? -62.680 38.241 -13.204 1.00 88.51 698 GLY A N 1
ATOM 9682 C CA . GLY A 1 637 ? -62.092 36.940 -13.479 1.00 83.44 698 GLY A CA 1
ATOM 9683 C C . GLY A 1 637 ? -61.897 36.126 -12.215 1.00 78.68 698 GLY A C 1
ATOM 9684 O O . GLY A 1 637 ? -62.104 34.910 -12.208 1.00 85.51 698 GLY A O 1
ATOM 9688 N N . LEU A 1 638 ? -61.497 36.785 -11.131 1.00 87.36 699 LEU A N 1
ATOM 9689 C CA . LEU A 1 638 ? -61.423 36.171 -9.804 1.00 94.01 699 LEU A CA 1
ATOM 9690 C C . LEU A 1 638 ? -62.304 36.977 -8.858 1.00 97.32 699 LEU A C 1
ATOM 9691 O O . LEU A 1 638 ? -61.893 38.055 -8.393 1.00 88.91 699 LEU A O 1
ATOM 9707 N N . PRO A 1 639 ? -63.519 36.513 -8.540 1.00 104.09 700 PRO A N 1
ATOM 9708 C CA . PRO A 1 639 ? -64.427 37.341 -7.736 1.00 105.02 700 PRO A CA 1
ATOM 9709 C C . PRO A 1 639 ? -64.202 37.204 -6.238 1.00 97.27 700 PRO A C 1
ATOM 9710 O O . PRO A 1 639 ? -64.665 38.049 -5.463 1.00 90.65 700 PRO A O 1
ATOM 9721 N N . GLU A 1 640 ? -63.505 36.150 -5.811 1.00 93.09 701 GLU A N 1
ATOM 9722 C CA . GLU A 1 640 ? -63.204 36.003 -4.392 1.00 97.90 701 GLU A CA 1
ATOM 9723 C C . GLU A 1 640 ? -62.399 37.188 -3.877 1.00 102.96 701 GLU A C 1
ATOM 9724 O O . GLU A 1 640 ? -62.662 37.700 -2.782 1.00 100.88 701 GLU A O 1
ATOM 9736 N N . CYS A 1 641 ? -61.416 37.643 -4.656 1.00 100.22 702 CYS A N 1
ATOM 9737 C CA . CYS A 1 641 ? -60.589 38.763 -4.224 1.00 88.16 702 CYS A CA 1
ATOM 9738 C C . CYS A 1 641 ? -61.358 40.077 -4.255 1.00 86.75 702 CYS A C 1
ATOM 9739 O O . CYS A 1 641 ? -61.058 40.985 -3.472 1.00 85.08 702 CYS A O 1
ATOM 9747 N N . GLN A 1 642 ? -62.348 40.200 -5.143 1.00 84.39 703 GLN A N 1
ATOM 9748 C CA . GLN A 1 642 ? -63.109 41.442 -5.224 1.00 78.71 703 GLN A CA 1
ATOM 9749 C C . GLN A 1 642 ? -63.796 41.758 -3.902 1.00 75.93 703 GLN A C 1
ATOM 9750 O O . GLN A 1 642 ? -63.916 42.928 -3.521 1.00 77.33 703 GLN A O 1
ATOM 9764 N N . VAL A 1 643 ? -64.263 40.729 -3.191 1.00 73.09 704 VAL A N 1
ATOM 9765 C CA . VAL A 1 643 ? -64.921 40.959 -1.909 1.00 83.37 704 VAL A CA 1
ATOM 9766 C C . VAL A 1 643 ? -63.929 41.521 -0.900 1.00 71.94 704 VAL A C 1
ATOM 9767 O O . VAL A 1 643 ? -64.251 42.440 -0.138 1.00 80.21 704 VAL A O 1
ATOM 9780 N N . ILE A 1 644 ? -62.711 40.980 -0.875 1.00 73.67 705 ILE A N 1
ATOM 9781 C CA . ILE A 1 644 ? -61.692 41.484 0.042 1.00 75.07 705 ILE A CA 1
ATOM 9782 C C . ILE A 1 644 ? -61.374 42.936 -0.286 1.00 74.60 705 ILE A C 1
ATOM 9783 O O . ILE A 1 644 ? -61.281 43.790 0.604 1.00 79.37 705 ILE A O 1
ATOM 9799 N N . ALA A 1 645 ? -61.205 43.238 -1.574 1.00 73.97 706 ALA A N 1
ATOM 9800 C CA . ALA A 1 645 ? -61.012 44.623 -1.989 1.00 64.10 706 ALA A CA 1
ATOM 9801 C C . ALA A 1 645 ? -62.249 45.455 -1.681 1.00 69.56 706 ALA A C 1
ATOM 9802 O O . ALA A 1 645 ? -62.153 46.538 -1.092 1.00 77.68 706 ALA A O 1
ATOM 9809 N N . ALA A 1 646 ? -63.425 44.960 -2.070 1.00 76.16 707 ALA A N 1
ATOM 9810 C CA . ALA A 1 646 ? -64.668 45.672 -1.794 1.00 78.95 707 ALA A CA 1
ATOM 9811 C C . ALA A 1 646 ? -64.867 45.857 -0.295 1.00 73.43 707 ALA A C 1
ATOM 9812 O O . ALA A 1 646 ? -65.032 46.981 0.194 1.00 76.93 707 ALA A O 1
ATOM 9819 N N . GLU A 1 647 ? -64.860 44.754 0.454 1.00 73.50 708 GLU A N 1
ATOM 9820 C CA . GLU A 1 647 ? -65.001 44.841 1.903 1.00 74.24 708 GLU A CA 1
ATOM 9821 C C . GLU A 1 647 ? -63.845 45.625 2.512 1.00 73.54 708 GLU A C 1
ATOM 9822 O O . GLU A 1 647 ? -64.056 46.553 3.301 1.00 76.27 708 GLU A O 1
ATOM 9834 N N . GLY A 1 648 ? -62.612 45.274 2.139 1.00 72.96 709 GLY A N 1
ATOM 9835 C CA . GLY A 1 648 ? -61.451 45.928 2.722 1.00 77.64 709 GLY A CA 1
ATOM 9836 C C . GLY A 1 648 ? -61.501 47.438 2.606 1.00 72.29 709 GLY A C 1
ATOM 9837 O O . GLY A 1 648 ? -61.238 48.158 3.571 1.00 69.23 709 GLY A O 1
ATOM 9841 N N . LEU A 1 649 ? -61.840 47.944 1.419 1.00 66.81 710 LEU A N 1
ATOM 9842 C CA . LEU A 1 649 ? -61.898 49.391 1.234 1.00 73.57 710 LEU A CA 1
ATOM 9843 C C . LEU A 1 649 ? -62.993 50.012 2.090 1.00 78.94 710 LEU A C 1
ATOM 9844 O O . LEU A 1 649 ? -62.820 51.110 2.631 1.00 88.71 710 LEU A O 1
ATOM 9860 N N . CYS A 1 650 ? -64.129 49.327 2.231 1.00 84.43 711 CYS A N 1
ATOM 9861 C CA . CYS A 1 650 ? -65.172 49.819 3.123 1.00 72.77 711 CYS A CA 1
ATOM 9862 C C . CYS A 1 650 ? -64.663 49.915 4.556 1.00 80.14 711 CYS A C 1
ATOM 9863 O O . CYS A 1 650 ? -64.972 50.875 5.271 1.00 78.61 711 CYS A O 1
ATOM 9871 N N . LYS A 1 651 ? -63.877 48.927 4.991 1.00 77.47 712 LYS A N 1
ATOM 9872 C CA . LYS A 1 651 ? -63.340 48.951 6.348 1.00 85.96 712 LYS A CA 1
ATOM 9873 C C . LYS A 1 651 ? -62.456 50.171 6.572 1.00 81.43 712 LYS A C 1
ATOM 9874 O O . LYS A 1 651 ? -62.447 50.748 7.665 1.00 75.73 712 LYS A O 1
ATOM 9893 N N . LEU A 1 652 ? -61.705 50.579 5.547 1.00 76.54 713 LEU A N 1
ATOM 9894 C CA . LEU A 1 652 ? -60.755 51.673 5.712 1.00 85.85 713 LEU A CA 1
ATOM 9895 C C . LEU A 1 652 ? -61.443 53.032 5.645 1.00 83.70 713 LEU A C 1
ATOM 9896 O O . LEU A 1 652 ? -61.139 53.921 6.448 1.00 92.18 713 LEU A O 1
ATOM 9912 N N . PHE A 1 653 ? -62.371 53.218 4.703 1.00 76.43 714 PHE A N 1
ATOM 9913 C CA . PHE A 1 653 ? -63.150 54.452 4.680 1.00 83.01 714 PHE A CA 1
ATOM 9914 C C . PHE A 1 653 ? -63.924 54.631 5.979 1.00 90.66 714 PHE A C 1
ATOM 9915 O O . PHE A 1 653 ? -64.071 55.754 6.475 1.00 99.57 714 PHE A O 1
ATOM 9932 N N . LEU A 1 654 ? -64.423 53.531 6.549 1.00 90.71 715 LEU A N 1
ATOM 9933 C CA . LEU A 1 654 ? -65.209 53.622 7.775 1.00 94.50 715 LEU A CA 1
ATOM 9934 C C . LEU A 1 654 ? -64.353 54.071 8.952 1.00 87.81 715 LEU A C 1
ATOM 9935 O O . LEU A 1 654 ? -64.795 54.886 9.770 1.00 91.57 715 LEU A O 1
ATOM 9951 N N . ALA A 1 655 ? -63.131 53.553 9.057 1.00 84.55 716 ALA A N 1
ATOM 9952 C CA . ALA A 1 655 ? -62.203 53.995 10.090 1.00 94.25 716 ALA A CA 1
ATOM 9953 C C . ALA A 1 655 ? -61.584 55.353 9.784 1.00 94.68 716 ALA A C 1
ATOM 9954 O O . ALA A 1 655 ? -60.776 55.839 10.582 1.00 87.31 716 ALA A O 1
ATOM 9961 N N . ASP A 1 656 ? -61.941 55.970 8.657 1.00 97.35 717 ASP A N 1
ATOM 9962 C CA . ASP A 1 656 ? -61.408 57.244 8.181 1.00 95.98 717 ASP A CA 1
ATOM 9963 C C . ASP A 1 656 ? -59.959 57.141 7.723 1.00 98.16 717 ASP A C 1
ATOM 9964 O O . ASP A 1 656 ? -59.392 58.149 7.286 1.00 103.56 717 ASP A O 1
ATOM 9973 N N . VAL A 1 657 ? -59.340 55.960 7.800 1.00 93.22 718 VAL A N 1
ATOM 9974 C CA . VAL A 1 657 ? -57.994 55.786 7.263 1.00 81.54 718 VAL A CA 1
ATOM 9975 C C . VAL A 1 657 ? -57.956 56.166 5.788 1.00 93.43 718 VAL A C 1
ATOM 9976 O O . VAL A 1 657 ? -56.945 56.682 5.296 1.00 95.50 718 VAL A O 1
ATOM 9989 N N . PHE A 1 658 ? -59.043 55.918 5.061 1.00 84.93 719 PHE A N 1
ATOM 9990 C CA . PHE A 1 658 ? -59.191 56.343 3.676 1.00 86.41 719 PHE A CA 1
ATOM 9991 C C . PHE A 1 658 ? -60.260 57.422 3.594 1.00 103.20 719 PHE A C 1
ATOM 9992 O O . PHE A 1 658 ? -61.267 57.366 4.308 1.00 101.85 719 PHE A O 1
ATOM 10009 N N . THR A 1 659 ? -60.035 58.409 2.729 1.00 97.21 720 THR A N 1
ATOM 10010 C CA . THR A 1 659 ? -60.946 59.542 2.631 1.00 90.24 720 THR A CA 1
ATOM 10011 C C . THR A 1 659 ? -60.876 60.229 1.273 1.00 75.72 720 THR A C 1
ATOM 10012 O O . THR A 1 659 ? -61.154 61.427 1.170 1.00 95.32 720 THR A O 1
ATOM 10023 N N . ASP A 1 660 ? -60.518 59.489 0.228 1.00 71.32 721 ASP A N 1
ATOM 10024 C CA . ASP A 1 660 ? -60.442 60.045 -1.118 1.00 82.38 721 ASP A CA 1
ATOM 10025 C C . ASP A 1 660 ? -61.815 59.981 -1.777 1.00 80.01 721 ASP A C 1
ATOM 10026 O O . ASP A 1 660 ? -62.422 58.908 -1.861 1.00 90.30 721 ASP A O 1
ATOM 10035 N N . ASP A 1 661 ? -62.297 61.134 -2.248 1.00 93.26 722 ASP A N 1
ATOM 10036 C CA . ASP A 1 661 ? -63.613 61.189 -2.879 1.00 91.09 722 ASP A CA 1
ATOM 10037 C C . ASP A 1 661 ? -63.664 60.327 -4.133 1.00 87.10 722 ASP A C 1
ATOM 10038 O O . ASP A 1 661 ? -64.631 59.587 -4.348 1.00 96.03 722 ASP A O 1
ATOM 10047 N N . ASP A 1 662 ? -62.635 60.414 -4.978 1.00 94.58 723 ASP A N 1
ATOM 10048 C CA . ASP A 1 662 ? -62.666 59.703 -6.251 1.00 89.42 723 ASP A CA 1
ATOM 10049 C C . ASP A 1 662 ? -62.710 58.195 -6.043 1.00 88.52 723 ASP A C 1
ATOM 10050 O O . ASP A 1 662 ? -63.388 57.480 -6.790 1.00 84.13 723 ASP A O 1
ATOM 10059 N N . LEU A 1 663 ? -61.997 57.688 -5.035 1.00 89.83 724 LEU A N 1
ATOM 10060 C CA . LEU A 1 663 ? -62.010 56.249 -4.788 1.00 89.07 724 LEU A CA 1
ATOM 10061 C C . LEU A 1 663 ? -63.348 55.806 -4.210 1.00 94.05 724 LEU A C 1
ATOM 10062 O O . LEU A 1 663 ? -63.929 54.812 -4.660 1.00 95.99 724 LEU A O 1
ATOM 10078 N N . PHE A 1 664 ? -63.848 56.525 -3.201 1.00 92.25 725 PHE A N 1
ATOM 10079 C CA . PHE A 1 664 ? -65.161 56.201 -2.655 1.00 91.20 725 PHE A CA 1
ATOM 10080 C C . PHE A 1 664 ? -66.197 56.095 -3.764 1.00 79.51 725 PHE A C 1
ATOM 10081 O O . PHE A 1 664 ? -67.105 55.260 -3.704 1.00 89.17 725 PHE A O 1
ATOM 10098 N N . GLU A 1 665 ? -66.067 56.934 -4.792 1.00 81.97 726 GLU A N 1
ATOM 10099 C CA . GLU A 1 665 ? -67.001 56.892 -5.909 1.00 87.40 726 GLU A CA 1
ATOM 10100 C C . GLU A 1 665 ? -66.839 55.621 -6.732 1.00 86.17 726 GLU A C 1
ATOM 10101 O O . GLU A 1 665 ? -67.824 55.110 -7.277 1.00 90.88 726 GLU A O 1
ATOM 10113 N N . THR A 1 666 ? -65.615 55.096 -6.841 1.00 88.63 727 THR A N 1
ATOM 10114 C CA . THR A 1 666 ? -65.427 53.833 -7.549 1.00 93.46 727 THR A CA 1
ATOM 10115 C C . THR A 1 666 ? -66.139 52.694 -6.835 1.00 86.28 727 THR A C 1
ATOM 10116 O O . THR A 1 666 ? -66.615 51.755 -7.484 1.00 84.25 727 THR A O 1
ATOM 10127 N N . LEU A 1 667 ? -66.223 52.759 -5.504 1.00 91.11 728 LEU A N 1
ATOM 10128 C CA . LEU A 1 667 ? -66.914 51.721 -4.745 1.00 93.12 728 LEU A CA 1
ATOM 10129 C C . LEU A 1 667 ? -68.406 51.729 -5.051 1.00 84.35 728 LEU A C 1
ATOM 10130 O O . LEU A 1 667 ? -68.973 50.715 -5.474 1.00 77.75 728 LEU A O 1
ATOM 10146 N N . VAL A 1 668 ? -69.058 52.874 -4.839 1.00 73.77 729 VAL A N 1
ATOM 10147 C CA . VAL A 1 668 ? -70.499 52.972 -5.054 1.00 78.31 729 VAL A CA 1
ATOM 10148 C C . VAL A 1 668 ? -70.861 52.498 -6.454 1.00 87.93 729 VAL A C 1
ATOM 10149 O O . VAL A 1 668 ? -71.899 51.858 -6.662 1.00 91.42 729 VAL A O 1
ATOM 10162 N N . LEU A 1 669 ? -70.013 52.802 -7.438 1.00 86.54 730 LEU A N 1
ATOM 10163 C CA . LEU A 1 669 ? -70.311 52.408 -8.810 1.00 87.29 730 LEU A CA 1
ATOM 10164 C C . LEU A 1 669 ? -70.115 50.913 -9.020 1.00 87.96 730 LEU A C 1
ATOM 10165 O O . LEU A 1 669 ? -70.850 50.300 -9.802 1.00 88.65 730 LEU A O 1
ATOM 10181 N N . SER A 1 670 ? -69.139 50.308 -8.337 1.00 87.05 731 SER A N 1
ATOM 10182 C CA . SER A 1 670 ? -68.975 48.860 -8.419 1.00 101.00 731 SER A CA 1
ATOM 10183 C C . SER A 1 670 ? -70.137 48.131 -7.754 1.00 91.46 731 SER A C 1
ATOM 10184 O O . SER A 1 670 ? -70.425 46.979 -8.100 1.00 87.48 731 SER A O 1
ATOM 10192 N N . TYR A 1 671 ? -70.812 48.780 -6.804 1.00 86.92 732 TYR A N 1
ATOM 10193 C CA . TYR A 1 671 ? -71.994 48.186 -6.188 1.00 99.00 732 TYR A CA 1
ATOM 10194 C C . TYR A 1 671 ? -73.169 48.174 -7.160 1.00 97.14 732 TYR A C 1
ATOM 10195 O O . TYR A 1 671 ? -73.805 47.135 -7.370 1.00 90.12 732 TYR A O 1
ATOM 10213 N N . PHE A 1 672 ? -73.467 49.321 -7.770 1.00 97.17 733 PHE A N 1
ATOM 10214 C CA . PHE A 1 672 ? -74.521 49.409 -8.771 1.00 85.62 733 PHE A CA 1
ATOM 10215 C C . PHE A 1 672 ? -74.111 48.826 -10.116 1.00 81.66 733 PHE A C 1
ATOM 10216 O O . PHE A 1 672 ? -74.926 48.831 -11.045 1.00 85.61 733 PHE A O 1
ATOM 10233 N N . SER A 1 673 ? -72.884 48.330 -10.249 1.00 85.47 734 SER A N 1
ATOM 10234 C CA . SER A 1 673 ? -72.376 47.958 -11.558 1.00 87.88 734 SER A CA 1
ATOM 10235 C C . SER A 1 673 ? -73.116 46.732 -12.100 1.00 89.38 734 SER A C 1
ATOM 10236 O O . SER A 1 673 ? -73.535 45.861 -11.333 1.00 96.85 734 SER A O 1
ATOM 10244 N N . PRO A 1 674 ? -73.288 46.635 -13.426 1.00 86.97 735 PRO A N 1
ATOM 10245 C CA . PRO A 1 674 ? -73.893 45.418 -13.997 1.00 93.69 735 PRO A CA 1
ATOM 10246 C C . PRO A 1 674 ? -72.968 44.211 -14.031 1.00 93.12 735 PRO A C 1
ATOM 10247 O O . PRO A 1 674 ? -73.467 43.078 -14.092 1.00 94.03 735 PRO A O 1
ATOM 10258 N N . ILE A 1 675 ? -71.648 44.412 -14.017 1.00 96.90 736 ILE A N 1
ATOM 10259 C CA . ILE A 1 675 ? -70.721 43.284 -14.088 1.00 107.09 736 ILE A CA 1
ATOM 10260 C C . ILE A 1 675 ? -70.665 42.536 -12.763 1.00 99.78 736 ILE A C 1
ATOM 10261 O O . ILE A 1 675 ? -70.358 41.337 -12.733 1.00 88.89 736 ILE A O 1
ATOM 10277 N N . ASN A 1 676 ? -70.959 43.212 -11.654 1.00 90.93 737 ASN A N 1
ATOM 10278 C CA . ASN A 1 676 ? -70.836 42.623 -10.328 1.00 99.29 737 ASN A CA 1
ATOM 10279 C C . ASN A 1 676 ? -72.149 42.068 -9.795 1.00 104.96 737 ASN A C 1
ATOM 10280 O O . ASN A 1 676 ? -72.195 41.626 -8.643 1.00 101.05 737 ASN A O 1
ATOM 10291 N N . SER A 1 677 ? -73.216 42.078 -10.597 1.00 102.96 738 SER A N 1
ATOM 10292 C CA . SER A 1 677 ? -74.451 41.426 -10.178 1.00 95.92 738 SER A CA 1
ATOM 10293 C C . SER A 1 677 ? -74.226 39.946 -9.904 1.00 99.83 738 SER A C 1
ATOM 10294 O O . SER A 1 677 ? -74.922 39.354 -9.070 1.00 86.92 738 SER A O 1
ATOM 10302 N N . SER A 1 678 ? -73.256 39.334 -10.588 1.00 96.49 739 SER A N 1
ATOM 10303 C CA . SER A 1 678 ? -72.971 37.920 -10.377 1.00 109.24 739 SER A CA 1
ATOM 10304 C C . SER A 1 678 ? -72.409 37.658 -8.986 1.00 107.19 739 SER A C 1
ATOM 10305 O O . SER A 1 678 ? -72.613 36.572 -8.432 1.00 102.13 739 SER A O 1
ATOM 10313 N N . ASN A 1 679 ? -71.707 38.632 -8.409 1.00 101.75 740 ASN A N 1
ATOM 10314 C CA . ASN A 1 679 ? -71.015 38.447 -7.133 1.00 91.91 740 ASN A CA 1
ATOM 10315 C C . ASN A 1 679 ? -71.950 38.876 -6.011 1.00 94.08 740 ASN A C 1
ATOM 10316 O O . ASN A 1 679 ? -72.018 40.048 -5.640 1.00 86.58 740 ASN A O 1
ATOM 10327 N N . GLU A 1 680 ? -72.682 37.905 -5.458 1.00 89.90 741 GLU A N 1
ATOM 10328 C CA . GLU A 1 680 ? -73.595 38.206 -4.359 1.00 89.13 741 GLU A CA 1
ATOM 10329 C C . GLU A 1 680 ? -72.845 38.745 -3.147 1.00 84.57 741 GLU A C 1
ATOM 10330 O O . GLU A 1 680 ? -73.273 39.728 -2.530 1.00 74.11 741 GLU A O 1
ATOM 10342 N N . ALA A 1 681 ? -71.725 38.112 -2.786 1.00 77.28 742 ALA A N 1
ATOM 10343 C CA . ALA A 1 681 ? -70.975 38.548 -1.613 1.00 79.20 742 ALA A CA 1
ATOM 10344 C C . ALA A 1 681 ? -70.528 39.998 -1.749 1.00 85.54 742 ALA A C 1
ATOM 10345 O O . ALA A 1 681 ? -70.580 40.766 -0.780 1.00 70.55 742 ALA A O 1
ATOM 10352 N N . LEU A 1 682 ? -70.085 40.394 -2.944 1.00 86.31 743 LEU A N 1
ATOM 10353 C CA . LEU A 1 682 ? -69.655 41.772 -3.152 1.00 84.30 743 LEU A CA 1
ATOM 10354 C C . LEU A 1 682 ? -70.827 42.734 -3.005 1.00 81.30 743 LEU A C 1
ATOM 10355 O O . LEU A 1 682 ? -70.717 43.764 -2.329 1.00 85.29 743 LEU A O 1
ATOM 10371 N N . VAL A 1 683 ? -71.960 42.413 -3.632 1.00 82.02 744 VAL A N 1
ATOM 10372 C CA . VAL A 1 683 ? -73.127 43.287 -3.553 1.00 83.36 744 VAL A CA 1
ATOM 10373 C C . VAL A 1 683 ? -73.603 43.409 -2.111 1.00 83.89 744 VAL A C 1
ATOM 10374 O O . VAL A 1 683 ? -73.966 44.499 -1.650 1.00 81.15 744 VAL A O 1
ATOM 10387 N N . GLN A 1 684 ? -73.610 42.296 -1.373 1.00 77.40 745 GLN A N 1
ATOM 10388 C CA . GLN A 1 684 ? -74.053 42.340 0.016 1.00 84.10 745 GLN A CA 1
ATOM 10389 C C . GLN A 1 684 ? -73.043 43.058 0.901 1.00 83.60 745 GLN A C 1
ATOM 10390 O O . GLN A 1 684 ? -73.433 43.739 1.857 1.00 77.71 745 GLN A O 1
ATOM 10404 N N . ALA A 1 685 ? -71.750 42.924 0.603 1.00 87.26 746 ALA A N 1
ATOM 10405 C CA . ALA A 1 685 ? -70.740 43.695 1.319 1.00 76.20 746 ALA A CA 1
ATOM 10406 C C . ALA A 1 685 ? -71.012 45.187 1.184 1.00 74.14 746 ALA A C 1
ATOM 10407 O O . ALA A 1 685 ? -71.209 45.892 2.180 1.00 77.14 746 ALA A O 1
ATOM 10414 N N . PHE A 1 686 ? -71.030 45.688 -0.054 1.00 67.08 747 PHE A N 1
ATOM 10415 C CA . PHE A 1 686 ? -71.324 47.099 -0.277 1.00 78.94 747 PHE A CA 1
ATOM 10416 C C . PHE A 1 686 ? -72.696 47.481 0.262 1.00 77.68 747 PHE A C 1
ATOM 10417 O O . PHE A 1 686 ? -72.892 48.618 0.707 1.00 82.25 747 PHE A O 1
ATOM 10434 N N . ALA A 1 687 ? -73.654 46.554 0.233 1.00 79.14 748 ALA A N 1
ATOM 10435 C CA . ALA A 1 687 ? -75.004 46.875 0.683 1.00 83.27 748 ALA A CA 1
ATOM 10436 C C . ALA A 1 687 ? -75.050 47.159 2.178 1.00 77.13 748 ALA A C 1
ATOM 10437 O O . ALA A 1 687 ? -75.885 47.952 2.629 1.00 77.74 748 ALA A O 1
ATOM 10444 N N . PHE A 1 688 ? -74.173 46.531 2.960 1.00 76.59 749 PHE A N 1
ATOM 10445 C CA . PHE A 1 688 ? -74.161 46.733 4.404 1.00 75.70 749 PHE A CA 1
ATOM 10446 C C . PHE A 1 688 ? -73.199 47.827 4.844 1.00 91.51 749 PHE A C 1
ATOM 10447 O O . PHE A 1 688 ? -73.411 48.439 5.897 1.00 87.80 749 PHE A O 1
ATOM 10464 N N . CYS A 1 689 ? -72.152 48.095 4.061 1.00 98.06 750 CYS A N 1
ATOM 10465 C CA . CYS A 1 689 ? -71.104 49.011 4.500 1.00 89.70 750 CYS A CA 1
ATOM 10466 C C . CYS A 1 689 ? -71.465 50.467 4.229 1.00 89.15 750 CYS A C 1
ATOM 10467 O O . CYS A 1 689 ? -71.386 51.310 5.128 1.00 83.18 750 CYS A O 1
ATOM 10475 N N . ILE A 1 690 ? -71.845 50.787 2.997 1.00 81.54 751 ILE A N 1
ATOM 10476 C CA . ILE A 1 690 ? -71.925 52.184 2.579 1.00 94.41 751 ILE A CA 1
ATOM 10477 C C . ILE A 1 690 ? -73.132 52.877 3.207 1.00 96.83 751 ILE A C 1
ATOM 10478 O O . ILE A 1 690 ? -73.138 54.113 3.283 1.00 109.42 751 ILE A O 1
ATOM 10494 N N . PRO A 1 691 ? -74.173 52.161 3.685 1.00 94.76 752 PRO A N 1
ATOM 10495 C CA . PRO A 1 691 ? -75.226 52.864 4.433 1.00 96.28 752 PRO A CA 1
ATOM 10496 C C . PRO A 1 691 ? -74.792 53.250 5.840 1.00 101.11 752 PRO A C 1
ATOM 10497 O O . PRO A 1 691 ? -75.135 54.336 6.320 1.00 108.61 752 PRO A O 1
ATOM 10508 N N . VAL A 1 692 ? -74.042 52.376 6.517 1.00 96.77 753 VAL A N 1
ATOM 10509 C CA . VAL A 1 692 ? -73.601 52.698 7.871 1.00 94.61 753 VAL A CA 1
ATOM 10510 C C . VAL A 1 692 ? -72.504 53.752 7.828 1.00 102.19 753 VAL A C 1
ATOM 10511 O O . VAL A 1 692 ? -72.341 54.528 8.778 1.00 113.96 753 VAL A O 1
ATOM 10524 N N . TYR A 1 693 ? -71.737 53.802 6.737 1.00 99.62 754 TYR A N 1
ATOM 10525 C CA . TYR A 1 693 ? -70.697 54.817 6.606 1.00 105.75 754 TYR A CA 1
ATOM 10526 C C . TYR A 1 693 ? -71.294 56.215 6.686 1.00 108.34 754 TYR A C 1
ATOM 10527 O O . TYR A 1 693 ? -70.880 57.036 7.512 1.00 103.82 754 TYR A O 1
ATOM 10545 N N . CYS A 1 694 ? -72.281 56.500 5.836 1.00 91.67 755 CYS A N 1
ATOM 10546 C CA . CYS A 1 694 ? -72.938 57.802 5.872 1.00 107.80 755 CYS A CA 1
ATOM 10547 C C . CYS A 1 694 ? -73.593 58.050 7.225 1.00 113.74 755 CYS A C 1
ATOM 10548 O O . CYS A 1 694 ? -73.426 59.118 7.825 1.00 114.65 755 CYS A O 1
ATOM 10556 N N . PHE A 1 695 ? -74.336 57.065 7.727 1.00 111.28 756 PHE A N 1
ATOM 10557 C CA . PHE A 1 695 ? -75.164 57.245 8.914 1.00 111.80 756 PHE A CA 1
ATOM 10558 C C . PHE A 1 695 ? -74.376 57.208 10.218 1.00 118.98 756 PHE A C 1
ATOM 10559 O O . PHE A 1 695 ? -74.984 57.324 11.288 1.00 117.88 756 PHE A O 1
ATOM 10576 N N . SER A 1 696 ? -73.052 57.059 10.165 1.00 114.95 757 SER A N 1
ATOM 10577 C CA . SER A 1 696 ? -72.237 57.031 11.373 1.00 116.72 757 SER A CA 1
ATOM 10578 C C . SER A 1 696 ? -71.630 58.383 11.725 1.00 122.38 757 SER A C 1
ATOM 10579 O O . SER A 1 696 ? -71.312 58.613 12.897 1.00 111.88 757 SER A O 1
ATOM 10587 N N . HIS A 1 697 ? -71.466 59.275 10.750 1.00 115.59 758 HIS A N 1
ATOM 10588 C CA . HIS A 1 697 ? -70.830 60.566 10.977 1.00 116.32 758 HIS A CA 1
ATOM 10589 C C . HIS A 1 697 ? -71.105 61.466 9.776 1.00 118.31 758 HIS A C 1
ATOM 10590 O O . HIS A 1 697 ? -71.006 61.007 8.632 1.00 118.95 758 HIS A O 1
ATOM 10604 N N . PRO A 1 698 ? -71.451 62.743 9.978 1.00 119.99 759 PRO A N 1
ATOM 10605 C CA . PRO A 1 698 ? -71.866 63.560 8.827 1.00 120.26 759 PRO A CA 1
ATOM 10606 C C . PRO A 1 698 ? -70.742 63.834 7.845 1.00 120.96 759 PRO A C 1
ATOM 10607 O O . PRO A 1 698 ? -71.015 64.026 6.653 1.00 119.50 759 PRO A O 1
ATOM 10618 N N . ALA A 1 699 ? -69.488 63.870 8.302 1.00 115.48 760 ALA A N 1
ATOM 10619 C CA . ALA A 1 699 ? -68.374 64.009 7.371 1.00 120.53 760 ALA A CA 1
ATOM 10620 C C . ALA A 1 699 ? -68.381 62.882 6.347 1.00 118.41 760 ALA A C 1
ATOM 10621 O O . ALA A 1 699 ? -68.126 63.108 5.158 1.00 109.90 760 ALA A O 1
ATOM 10628 N N . HIS A 1 700 ? -68.674 61.658 6.792 1.00 121.54 761 HIS A N 1
ATOM 10629 C CA . HIS A 1 700 ? -68.824 60.542 5.864 1.00 117.02 761 HIS A CA 1
ATOM 10630 C C . HIS A 1 700 ? -69.951 60.811 4.875 1.00 112.42 761 HIS A C 1
ATOM 10631 O O . HIS A 1 700 ? -69.763 60.720 3.656 1.00 117.84 761 HIS A O 1
ATOM 10645 N N . GLN A 1 701 ? -71.138 61.141 5.388 1.00 112.85 762 GLN A N 1
ATOM 10646 C CA . GLN A 1 701 ? -72.261 61.460 4.513 1.00 123.57 762 GLN A CA 1
ATOM 10647 C C . GLN A 1 701 ? -71.959 62.684 3.660 1.00 121.26 762 GLN A C 1
ATOM 10648 O O . GLN A 1 701 ? -72.377 62.758 2.498 1.00 116.11 762 GLN A O 1
ATOM 10662 N N . GLN A 1 702 ? -71.240 63.658 4.223 1.00 118.37 763 GLN A N 1
ATOM 10663 C CA . GLN A 1 702 ? -70.821 64.815 3.438 1.00 122.81 763 GLN A CA 1
ATOM 10664 C C . GLN A 1 702 ? -70.077 64.379 2.184 1.00 113.05 763 GLN A C 1
ATOM 10665 O O . GLN A 1 702 ? -70.205 65.004 1.125 1.00 105.08 763 GLN A O 1
ATOM 10679 N N . ARG A 1 703 ? -69.296 63.303 2.284 1.00 105.99 764 ARG A N 1
ATOM 10680 C CA . ARG A 1 703 ? -68.587 62.785 1.120 1.00 104.18 764 ARG A CA 1
ATOM 10681 C C . ARG A 1 703 ? -69.563 62.249 0.080 1.00 104.57 764 ARG A C 1
ATOM 10682 O O . ARG A 1 703 ? -69.420 62.518 -1.118 1.00 94.63 764 ARG A O 1
ATOM 10703 N N . MET A 1 704 ? -70.564 61.485 0.522 1.00 111.13 765 MET A N 1
ATOM 10704 C CA . MET A 1 704 ? -71.547 60.937 -0.408 1.00 116.03 765 MET A CA 1
ATOM 10705 C C . MET A 1 704 ? -72.240 62.043 -1.195 1.00 114.61 765 MET A C 1
ATOM 10706 O O . MET A 1 704 ? -72.510 61.889 -2.392 1.00 106.81 765 MET A O 1
ATOM 10720 N N . SER A 1 705 ? -72.541 63.166 -0.538 1.00 111.93 766 SER A N 1
ATOM 10721 C CA . SER A 1 705 ? -73.305 64.224 -1.191 1.00 111.05 766 SER A CA 1
ATOM 10722 C C . SER A 1 705 ? -72.551 64.799 -2.383 1.00 118.02 766 SER A C 1
ATOM 10723 O O . SER A 1 705 ? -73.143 65.044 -3.441 1.00 109.42 766 SER A O 1
ATOM 10731 N N . ARG A 1 706 ? -71.241 65.017 -2.235 1.00 120.09 767 ARG A N 1
ATOM 10732 C CA . ARG A 1 706 ? -70.464 65.606 -3.323 1.00 110.29 767 ARG A CA 1
ATOM 10733 C C . ARG A 1 706 ? -70.397 64.663 -4.517 1.00 110.69 767 ARG A C 1
ATOM 10734 O O . ARG A 1 706 ? -70.427 65.107 -5.671 1.00 99.48 767 ARG A O 1
ATOM 10755 N N . THR A 1 707 ? -70.316 63.357 -4.257 1.00 113.26 768 THR A N 1
ATOM 10756 C CA . THR A 1 707 ? -70.151 62.379 -5.326 1.00 103.35 768 THR A CA 1
ATOM 10757 C C . THR A 1 707 ? -71.488 61.972 -5.933 1.00 108.91 768 THR A C 1
ATOM 10758 O O . THR A 1 707 ? -71.584 61.764 -7.148 1.00 107.30 768 THR A O 1
ATOM 10769 N N . ALA A 1 708 ? -72.530 61.875 -5.103 1.00 108.39 769 ALA A N 1
ATOM 10770 C CA . ALA A 1 708 ? -73.745 61.164 -5.491 1.00 107.18 769 ALA A CA 1
ATOM 10771 C C . ALA A 1 708 ? -74.340 61.688 -6.793 1.00 101.52 769 ALA A C 1
ATOM 10772 O O . ALA A 1 708 ? -74.915 60.911 -7.565 1.00 90.74 769 ALA A O 1
ATOM 10779 N N . ALA A 1 709 ? -74.221 62.990 -7.061 1.00 107.19 770 ALA A N 1
ATOM 10780 C CA . ALA A 1 709 ? -74.742 63.527 -8.315 1.00 111.73 770 ALA A CA 1
ATOM 10781 C C . ALA A 1 709 ? -73.972 62.972 -9.507 1.00 106.01 770 ALA A C 1
ATOM 10782 O O . ALA A 1 709 ? -74.568 62.555 -10.508 1.00 86.40 770 ALA A O 1
ATOM 10789 N N . ASP A 1 710 ? -72.641 62.961 -9.419 1.00 109.83 771 ASP A N 1
ATOM 10790 C CA . ASP A 1 710 ? -71.834 62.388 -10.489 1.00 113.97 771 ASP A CA 1
ATOM 10791 C C . ASP A 1 710 ? -72.079 60.889 -10.615 1.00 109.64 771 ASP A C 1
ATOM 10792 O O . ASP A 1 710 ? -72.081 60.343 -11.725 1.00 102.36 771 ASP A O 1
ATOM 10801 N N . ILE A 1 711 ? -72.295 60.209 -9.487 1.00 109.45 772 ILE A N 1
ATOM 10802 C CA . ILE A 1 711 ? -72.582 58.777 -9.520 1.00 105.55 772 ILE A CA 1
ATOM 10803 C C . ILE A 1 711 ? -73.887 58.523 -10.262 1.00 107.03 772 ILE A C 1
ATOM 10804 O O . ILE A 1 711 ? -73.955 57.690 -11.175 1.00 98.26 772 ILE A O 1
ATOM 10820 N N . LEU A 1 712 ? -74.947 59.231 -9.868 1.00 93.71 773 LEU A N 1
ATOM 10821 C CA . LEU A 1 712 ? -76.230 59.083 -10.544 1.00 104.97 773 LEU A CA 1
ATOM 10822 C C . LEU A 1 712 ? -76.089 59.329 -12.041 1.00 102.15 773 LEU A C 1
ATOM 10823 O O . LEU A 1 712 ? -76.626 58.569 -12.857 1.00 87.97 773 LEU A O 1
ATOM 10839 N N . LEU A 1 713 ? -75.361 60.381 -12.421 1.00 104.70 774 LEU A N 1
ATOM 10840 C CA . LEU A 1 713 ? -75.135 60.665 -13.834 1.00 110.94 774 LEU A CA 1
ATOM 10841 C C . LEU A 1 713 ? -74.536 59.458 -14.545 1.00 108.20 774 LEU A C 1
ATOM 10842 O O . LEU A 1 713 ? -75.037 59.023 -15.588 1.00 101.97 774 LEU A O 1
ATOM 10858 N N . ARG A 1 714 ? -73.466 58.895 -13.983 1.00 104.14 775 ARG A N 1
ATOM 10859 C CA . ARG A 1 714 ? -72.711 57.860 -14.681 1.00 104.50 775 ARG A CA 1
ATOM 10860 C C . ARG A 1 714 ? -73.418 56.509 -14.712 1.00 111.48 775 ARG A C 1
ATOM 10861 O O . ARG A 1 714 ? -72.906 55.589 -15.361 1.00 108.69 775 ARG A O 1
ATOM 10882 N N . LEU A 1 715 ? -74.563 56.359 -14.048 1.00 104.99 776 LEU A N 1
ATOM 10883 C CA . LEU A 1 715 ? -75.337 55.126 -14.124 1.00 109.89 776 LEU A CA 1
ATOM 10884 C C . LEU A 1 715 ? -76.559 55.249 -15.020 1.00 112.75 776 LEU A C 1
ATOM 10885 O O . LEU A 1 715 ? -76.992 54.247 -15.599 1.00 109.35 776 LEU A O 1
ATOM 10901 N N . CYS A 1 716 ? -77.123 56.451 -15.148 1.00 108.53 777 CYS A N 1
ATOM 10902 C CA . CYS A 1 716 ? -78.163 56.674 -16.145 1.00 101.86 777 CYS A CA 1
ATOM 10903 C C . CYS A 1 716 ? -77.589 56.580 -17.551 1.00 111.29 777 CYS A C 1
ATOM 10904 O O . CYS A 1 716 ? -78.125 55.865 -18.406 1.00 114.58 777 CYS A O 1
ATOM 10912 N N . VAL A 1 717 ? -76.495 57.303 -17.809 1.00 113.43 778 VAL A N 1
ATOM 10913 C CA . VAL A 1 717 ? -75.792 57.168 -19.081 1.00 114.54 778 VAL A CA 1
ATOM 10914 C C . VAL A 1 717 ? -75.499 55.702 -19.358 1.00 118.96 778 VAL A C 1
ATOM 10915 O O . VAL A 1 717 ? -75.598 55.233 -20.498 1.00 120.81 778 VAL A O 1
ATOM 10928 N N . LEU A 1 718 ? -75.143 54.953 -18.313 1.00 117.39 779 LEU A N 1
ATOM 10929 C CA . LEU A 1 718 ? -74.868 53.531 -18.473 1.00 109.35 779 LEU A CA 1
ATOM 10930 C C . LEU A 1 718 ? -76.117 52.788 -18.933 1.00 111.16 779 LEU A C 1
ATOM 10931 O O . LEU A 1 718 ? -76.152 52.230 -20.035 1.00 121.58 779 LEU A O 1
ATOM 10947 N N . TRP A 1 719 ? -77.165 52.786 -18.102 1.00 113.41 780 TRP A N 1
ATOM 10948 C CA . TRP A 1 719 ? -78.372 52.032 -18.431 1.00 122.91 780 TRP A CA 1
ATOM 10949 C C . TRP A 1 719 ? -78.888 52.382 -19.821 1.00 117.21 780 TRP A C 1
ATOM 10950 O O . TRP A 1 719 ? -79.290 51.496 -20.584 1.00 112.16 780 TRP A O 1
ATOM 10971 N N . ASP A 1 720 ? -78.887 53.670 -20.168 1.00 114.75 781 ASP A N 1
ATOM 10972 C CA . ASP A 1 720 ? -79.337 54.072 -21.496 1.00 123.57 781 ASP A CA 1
ATOM 10973 C C . ASP A 1 720 ? -78.472 53.454 -22.586 1.00 121.88 781 ASP A C 1
ATOM 10974 O O . ASP A 1 720 ? -78.945 53.240 -23.708 1.00 122.05 781 ASP A O 1
ATOM 10983 N N . ASP A 1 721 ? -77.209 53.162 -22.280 1.00 123.36 782 ASP A N 1
ATOM 10984 C CA . ASP A 1 721 ? -76.312 52.534 -23.238 1.00 116.89 782 ASP A CA 1
ATOM 10985 C C . ASP A 1 721 ? -76.405 51.014 -23.227 1.00 113.17 782 ASP A C 1
ATOM 10986 O O . ASP A 1 721 ? -75.897 50.373 -24.152 1.00 121.77 782 ASP A O 1
ATOM 10995 N N . LEU A 1 722 ? -77.029 50.422 -22.206 1.00 111.45 783 LEU A N 1
ATOM 10996 C CA . LEU A 1 722 ? -77.340 49.000 -22.260 1.00 108.89 783 LEU A CA 1
ATOM 10997 C C . LEU A 1 722 ? -78.469 48.708 -23.237 1.00 117.52 783 LEU A C 1
ATOM 10998 O O . LEU A 1 722 ? -78.733 47.535 -23.523 1.00 118.55 783 LEU A O 1
ATOM 11014 N N . GLN A 1 723 ? -79.134 49.746 -23.747 1.00 121.78 784 GLN A N 1
ATOM 11015 C CA . GLN A 1 723 ? -80.070 49.592 -24.851 1.00 119.79 784 GLN A CA 1
ATOM 11016 C C . GLN A 1 723 ? -79.350 49.524 -26.189 1.00 118.32 784 GLN A C 1
ATOM 11017 O O . GLN A 1 723 ? -79.908 48.993 -27.156 1.00 116.64 784 GLN A O 1
ATOM 11031 N N . SER A 1 724 ? -78.128 50.053 -26.262 1.00 128.54 785 SER A N 1
ATOM 11032 C CA . SER A 1 724 ? -77.332 50.017 -27.480 1.00 124.80 785 SER A CA 1
ATOM 11033 C C . SER A 1 724 ? -76.994 48.580 -27.860 1.00 120.52 785 SER A C 1
ATOM 11034 O O . SER A 1 724 ? -77.316 47.640 -27.129 1.00 125.48 785 SER A O 1
ATOM 11042 N N . SER A 1 725 ? -76.338 48.408 -29.011 1.00 122.67 786 SER A N 1
ATOM 11043 C CA . SER A 1 725 ? -76.061 47.092 -29.574 1.00 126.11 786 SER A CA 1
ATOM 11044 C C . SER A 1 725 ? -74.756 46.488 -29.063 1.00 125.78 786 SER A C 1
ATOM 11045 O O . SER A 1 725 ? -74.081 45.767 -29.811 1.00 119.91 786 SER A O 1
ATOM 11053 N N . VAL A 1 726 ? -74.381 46.753 -27.814 1.00 134.44 787 VAL A N 1
ATOM 11054 C CA . VAL A 1 726 ? -73.150 46.223 -27.231 1.00 128.01 787 VAL A CA 1
ATOM 11055 C C . VAL A 1 726 ? -73.501 45.698 -25.844 1.00 117.43 787 VAL A C 1
ATOM 11056 O O . VAL A 1 726 ? -73.581 46.468 -24.879 1.00 108.64 787 VAL A O 1
ATOM 11069 N N . ILE A 1 727 ? -73.703 44.386 -25.741 1.00 115.41 788 ILE A N 1
ATOM 11070 C CA . ILE A 1 727 ? -74.171 43.730 -24.522 1.00 127.13 788 ILE A CA 1
ATOM 11071 C C . ILE A 1 727 ? -73.423 42.390 -24.455 1.00 126.47 788 ILE A C 1
ATOM 11072 O O . ILE A 1 727 ? -73.055 41.858 -25.502 1.00 133.01 788 ILE A O 1
ATOM 11088 N N . PRO A 1 728 ? -73.187 41.823 -23.249 1.00 122.67 789 PRO A N 1
ATOM 11089 C CA . PRO A 1 728 ? -73.593 42.084 -21.855 1.00 123.61 789 PRO A CA 1
ATOM 11090 C C . PRO A 1 728 ? -73.353 43.509 -21.377 1.00 124.75 789 PRO A C 1
ATOM 11091 O O . PRO A 1 728 ? -74.137 43.996 -20.562 1.00 116.98 789 PRO A O 1
ATOM 11102 N N . ARG A 1 732 ? -81.428 47.562 -19.730 1.00 110.95 793 ARG A N 1
ATOM 11103 C CA . ARG A 1 732 ? -81.203 46.204 -19.252 1.00 132.16 793 ARG A CA 1
ATOM 11104 C C . ARG A 1 732 ? -81.617 46.020 -17.793 1.00 129.85 793 ARG A C 1
ATOM 11105 O O . ARG A 1 732 ? -81.519 46.942 -16.980 1.00 116.01 793 ARG A O 1
ATOM 11113 N N . GLU A 1 733 ? -82.077 44.812 -17.476 1.00 131.69 794 GLU A N 1
ATOM 11114 C CA . GLU A 1 733 ? -82.502 44.450 -16.131 1.00 135.40 794 GLU A CA 1
ATOM 11115 C C . GLU A 1 733 ? -81.381 43.839 -15.298 1.00 124.58 794 GLU A C 1
ATOM 11116 O O . GLU A 1 733 ? -81.630 43.426 -14.161 1.00 113.34 794 GLU A O 1
ATOM 11122 N N . ALA A 1 734 ? -80.160 43.769 -15.834 1.00 131.93 795 ALA A N 1
ATOM 11123 C CA . ALA A 1 734 ? -79.015 43.309 -15.057 1.00 117.80 795 ALA A CA 1
ATOM 11124 C C . ALA A 1 734 ? -78.593 44.311 -13.992 1.00 104.58 795 ALA A C 1
ATOM 11125 O O . ALA A 1 734 ? -77.692 44.009 -13.203 1.00 95.38 795 ALA A O 1
ATOM 11131 N N . MET A 1 735 ? -79.213 45.489 -13.957 1.00 101.68 796 MET A N 1
ATOM 11132 C CA . MET A 1 735 ? -78.927 46.491 -12.943 1.00 101.93 796 MET A CA 1
ATOM 11133 C C . MET A 1 735 ? -80.218 47.224 -12.612 1.00 104.82 796 MET A C 1
ATOM 11134 O O . MET A 1 735 ? -81.206 47.144 -13.347 1.00 103.56 796 MET A O 1
ATOM 11148 N N . LEU A 1 736 ? -80.197 47.944 -11.494 1.00 94.83 797 LEU A N 1
ATOM 11149 C CA . LEU A 1 736 ? -81.360 48.709 -11.075 1.00 111.87 797 LEU A CA 1
ATOM 11150 C C . LEU A 1 736 ? -81.651 49.820 -12.081 1.00 119.01 797 LEU A C 1
ATOM 11151 O O . LEU A 1 736 ? -80.785 50.236 -12.857 1.00 120.75 797 LEU A O 1
ATOM 11167 N N . LYS A 1 737 ? -82.932 50.312 -12.067 1.00 115.70 798 LYS A N 1
ATOM 11168 C CA . LYS A 1 737 ? -83.254 51.430 -12.945 1.00 105.65 798 LYS A CA 1
ATOM 11169 C C . LYS A 1 737 ? -83.136 52.749 -12.187 1.00 101.71 798 LYS A C 1
ATOM 11170 O O . LYS A 1 737 ? -83.457 52.808 -10.995 1.00 107.88 798 LYS A O 1
ATOM 11189 N N . PRO A 1 738 ? -82.676 53.816 -12.870 1.00 101.27 799 PRO A N 1
ATOM 11190 C CA . PRO A 1 738 ? -82.267 55.048 -12.175 1.00 94.42 799 PRO A CA 1
ATOM 11191 C C . PRO A 1 738 ? -83.136 55.484 -11.003 1.00 103.66 799 PRO A C 1
ATOM 11192 O O . PRO A 1 738 ? -82.596 55.870 -9.961 1.00 98.82 799 PRO A O 1
ATOM 11203 N N . ASN A 1 739 ? -84.463 55.455 -11.149 1.00 113.78 800 ASN A N 1
ATOM 11204 C CA . ASN A 1 739 ? -85.316 55.910 -10.054 1.00 107.51 800 ASN A CA 1
ATOM 11205 C C . ASN A 1 739 ? -85.020 55.131 -8.779 1.00 96.93 800 ASN A C 1
ATOM 11206 O O . ASN A 1 739 ? -84.990 55.708 -7.686 1.00 96.42 800 ASN A O 1
ATOM 11217 N N . ILE A 1 740 ? -84.784 53.822 -8.898 1.00 100.51 801 ILE A N 1
ATOM 11218 C CA . ILE A 1 740 ? -84.338 53.041 -7.747 1.00 98.55 801 ILE A CA 1
ATOM 11219 C C . ILE A 1 740 ? -83.011 53.584 -7.231 1.00 98.53 801 ILE A C 1
ATOM 11220 O O . ILE A 1 740 ? -82.849 53.849 -6.034 1.00 88.18 801 ILE A O 1
ATOM 11236 N N . ILE A 1 741 ? -82.041 53.756 -8.132 1.00 103.26 802 ILE A N 1
ATOM 11237 C CA . ILE A 1 741 ? -80.732 54.263 -7.733 1.00 97.51 802 ILE A CA 1
ATOM 11238 C C . ILE A 1 741 ? -80.870 55.623 -7.062 1.00 93.05 802 ILE A C 1
ATOM 11239 O O . ILE A 1 741 ? -80.233 55.892 -6.037 1.00 93.97 802 ILE A O 1
ATOM 11255 N N . PHE A 1 742 ? -81.702 56.502 -7.624 1.00 97.44 803 PHE A N 1
ATOM 11256 C CA . PHE A 1 742 ? -81.819 57.852 -7.083 1.00 104.07 803 PHE A CA 1
ATOM 11257 C C . PHE A 1 742 ? -82.309 57.821 -5.639 1.00 105.86 803 PHE A C 1
ATOM 11258 O O . PHE A 1 742 ? -81.607 58.262 -4.722 1.00 106.22 803 PHE A O 1
ATOM 11275 N N . GLN A 1 743 ? -83.523 57.311 -5.416 1.00 103.24 804 GLN A N 1
ATOM 11276 C CA . GLN A 1 743 ? -84.055 57.271 -4.059 1.00 102.75 804 GLN A CA 1
ATOM 11277 C C . GLN A 1 743 ? -83.173 56.447 -3.131 1.00 97.86 804 GLN A C 1
ATOM 11278 O O . GLN A 1 743 ? -83.195 56.667 -1.915 1.00 98.31 804 GLN A O 1
ATOM 11292 N N . GLN A 1 744 ? -82.390 55.512 -3.676 1.00 84.98 805 GLN A N 1
ATOM 11293 C CA . GLN A 1 744 ? -81.344 54.868 -2.890 1.00 93.89 805 GLN A CA 1
ATOM 11294 C C . GLN A 1 744 ? -80.264 55.874 -2.507 1.00 93.15 805 GLN A C 1
ATOM 11295 O O . GLN A 1 744 ? -79.938 56.034 -1.325 1.00 81.90 805 GLN A O 1
ATOM 11309 N N . LEU A 1 745 ? -79.698 56.563 -3.502 1.00 102.95 806 LEU A N 1
ATOM 11310 C CA . LEU A 1 745 ? -78.716 57.609 -3.229 1.00 101.31 806 LEU A CA 1
ATOM 11311 C C . LEU A 1 745 ? -79.273 58.639 -2.255 1.00 102.40 806 LEU A C 1
ATOM 11312 O O . LEU A 1 745 ? -78.635 58.978 -1.252 1.00 100.40 806 LEU A O 1
ATOM 11328 N N . LEU A 1 746 ? -80.471 59.150 -2.544 1.00 103.56 807 LEU A N 1
ATOM 11329 C CA . LEU A 1 746 ? -81.070 60.179 -1.701 1.00 106.27 807 LEU A CA 1
ATOM 11330 C C . LEU A 1 746 ? -81.252 59.685 -0.272 1.00 110.15 807 LEU A C 1
ATOM 11331 O O . LEU A 1 746 ? -81.101 60.455 0.684 1.00 106.56 807 LEU A O 1
ATOM 11347 N N . PHE A 1 747 ? -81.577 58.401 -0.105 1.00 105.51 808 PHE A N 1
ATOM 11348 C CA . PHE A 1 747 ? -81.775 57.852 1.232 1.00 100.59 808 PHE A CA 1
ATOM 11349 C C . PHE A 1 747 ? -80.496 57.937 2.057 1.00 104.15 808 PHE A C 1
ATOM 11350 O O . PHE A 1 747 ? -80.523 58.336 3.227 1.00 104.42 808 PHE A O 1
ATOM 11367 N N . TRP A 1 748 ? -79.359 57.565 1.461 1.00 112.31 809 TRP A N 1
ATOM 11368 C CA . TRP A 1 748 ? -78.088 57.648 2.175 1.00 109.73 809 TRP A CA 1
ATOM 11369 C C . TRP A 1 748 ? -77.760 59.080 2.574 1.00 109.75 809 TRP A C 1
ATOM 11370 O O . TRP A 1 748 ? -77.099 59.304 3.594 1.00 108.36 809 TRP A O 1
ATOM 11391 N N . THR A 1 749 ? -78.206 60.056 1.789 1.00 114.32 810 THR A N 1
ATOM 11392 C CA . THR A 1 749 ? -77.870 61.455 2.014 1.00 113.42 810 THR A CA 1
ATOM 11393 C C . THR A 1 749 ? -78.818 62.149 2.984 1.00 120.14 810 THR A C 1
ATOM 11394 O O . THR A 1 749 ? -78.621 63.332 3.275 1.00 127.82 810 THR A O 1
ATOM 11405 N N . ASP A 1 750 ? -79.820 61.449 3.499 1.00 121.85 811 ASP A N 1
ATOM 11406 C CA . ASP A 1 750 ? -80.801 62.080 4.373 1.00 123.80 811 ASP A CA 1
ATOM 11407 C C . ASP A 1 750 ? -80.175 62.373 5.735 1.00 117.30 811 ASP A C 1
ATOM 11408 O O . ASP A 1 750 ? -79.511 61.499 6.305 1.00 113.02 811 ASP A O 1
ATOM 11417 N N . PRO A 1 751 ? -80.367 63.579 6.298 1.00 118.06 812 PRO A N 1
ATOM 11418 C CA . PRO A 1 751 ? -79.669 63.929 7.546 1.00 116.31 812 PRO A CA 1
ATOM 11419 C C . PRO A 1 751 ? -80.147 63.159 8.770 1.00 114.30 812 PRO A C 1
ATOM 11420 O O . PRO A 1 751 ? -79.329 62.647 9.540 1.00 118.56 812 PRO A O 1
ATOM 11431 N N . ARG A 1 752 ? -81.466 63.074 8.966 1.00 120.49 813 ARG A N 1
ATOM 11432 C CA . ARG A 1 752 ? -81.996 62.490 10.195 1.00 122.01 813 ARG A CA 1
ATOM 11433 C C . ARG A 1 752 ? -81.630 61.020 10.350 1.00 123.68 813 ARG A C 1
ATOM 11434 O O . ARG A 1 752 ? -81.749 60.479 11.454 1.00 110.16 813 ARG A O 1
ATOM 11455 N N . ASN A 1 753 ? -81.185 60.359 9.279 1.00 122.88 814 ASN A N 1
ATOM 11456 C CA . ASN A 1 753 ? -80.782 58.962 9.383 1.00 105.85 814 ASN A CA 1
ATOM 11457 C C . ASN A 1 753 ? -79.437 58.796 10.078 1.00 103.49 814 ASN A C 1
ATOM 11458 O O . ASN A 1 753 ? -79.140 57.703 10.571 1.00 102.97 814 ASN A O 1
ATOM 11469 N N . LEU A 1 754 ? -78.623 59.849 10.127 1.00 106.73 815 LEU A N 1
ATOM 11470 C CA . LEU A 1 754 ? -77.443 59.839 10.980 1.00 106.41 815 LEU A CA 1
ATOM 11471 C C . LEU A 1 754 ? -77.860 59.607 12.428 1.00 109.66 815 LEU A C 1
ATOM 11472 O O . LEU A 1 754 ? -78.959 59.978 12.847 1.00 114.61 815 LEU A O 1
ATOM 11488 N N . VAL A 1 755 ? -76.973 58.985 13.199 1.00 104.84 816 VAL A N 1
ATOM 11489 C CA . VAL A 1 755 ? -77.251 58.746 14.612 1.00 111.03 816 VAL A CA 1
ATOM 11490 C C . VAL A 1 755 ? -77.483 60.081 15.311 1.00 119.70 816 VAL A C 1
ATOM 11491 O O . VAL A 1 755 ? -76.539 60.726 15.770 1.00 105.11 816 VAL A O 1
ATOM 11504 N N . THR A 1 761 ? -77.469 66.251 15.060 1.00 123.80 822 THR A N 1
ATOM 11505 C CA . THR A 1 761 ? -78.286 66.945 16.050 1.00 138.34 822 THR A CA 1
ATOM 11506 C C . THR A 1 761 ? -78.918 68.213 15.476 1.00 140.87 822 THR A C 1
ATOM 11507 O O . THR A 1 761 ? -79.650 68.915 16.172 1.00 135.44 822 THR A O 1
ATOM 11517 N N . LYS A 1 762 ? -78.628 68.508 14.208 1.00 140.85 823 LYS A N 1
ATOM 11518 C CA . LYS A 1 762 ? -79.121 69.714 13.555 1.00 138.90 823 LYS A CA 1
ATOM 11519 C C . LYS A 1 762 ? -79.517 69.366 12.126 1.00 142.05 823 LYS A C 1
ATOM 11520 O O . LYS A 1 762 ? -79.260 68.260 11.641 1.00 138.29 823 LYS A O 1
ATOM 11539 N N . LYS A 1 763 ? -80.158 70.321 11.443 1.00 134.68 824 LYS A N 1
ATOM 11540 C CA . LYS A 1 763 ? -80.652 70.046 10.095 1.00 144.20 824 LYS A CA 1
ATOM 11541 C C . LYS A 1 763 ? -79.503 69.826 9.116 1.00 150.56 824 LYS A C 1
ATOM 11542 O O . LYS A 1 763 ? -79.588 68.958 8.239 1.00 145.59 824 LYS A O 1
ATOM 11561 N N . ASP A 1 764 ? -78.440 70.623 9.229 1.00 145.32 825 ASP A N 1
ATOM 11562 C CA . ASP A 1 764 ? -77.201 70.413 8.483 1.00 144.37 825 ASP A CA 1
ATOM 11563 C C . ASP A 1 764 ? -77.311 70.786 7.006 1.00 142.96 825 ASP A C 1
ATOM 11564 O O . ASP A 1 764 ? -76.470 71.531 6.494 1.00 140.34 825 ASP A O 1
ATOM 11573 N N . THR A 1 765 ? -78.324 70.270 6.310 1.00 139.00 826 THR A N 1
ATOM 11574 C CA . THR A 1 765 ? -78.506 70.460 4.871 1.00 142.62 826 THR A CA 1
ATOM 11575 C C . THR A 1 765 ? -77.463 69.720 4.042 1.00 139.38 826 THR A C 1
ATOM 11576 O O . THR A 1 765 ? -77.179 70.121 2.908 1.00 116.90 826 THR A O 1
ATOM 11587 N N . VAL A 1 766 ? -76.877 68.646 4.576 1.00 143.48 827 VAL A N 1
ATOM 11588 C CA . VAL A 1 766 ? -76.006 67.807 3.757 1.00 133.83 827 VAL A CA 1
ATOM 11589 C C . VAL A 1 766 ? -76.771 67.294 2.544 1.00 135.31 827 VAL A C 1
ATOM 11590 O O . VAL A 1 766 ? -76.264 67.304 1.416 1.00 132.53 827 VAL A O 1
ATOM 11603 N N . GLN A 1 767 ? -78.006 66.838 2.761 1.00 141.44 828 GLN A N 1
ATOM 11604 C CA . GLN A 1 767 ? -78.828 66.346 1.662 1.00 136.28 828 GLN A CA 1
ATOM 11605 C C . GLN A 1 767 ? -79.105 67.443 0.642 1.00 126.06 828 GLN A C 1
ATOM 11606 O O . GLN A 1 767 ? -79.053 67.201 -0.570 1.00 125.69 828 GLN A O 1
ATOM 11620 N N . LEU A 1 768 ? -79.428 68.649 1.116 1.00 128.80 829 LEU A N 1
ATOM 11621 C CA . LEU A 1 768 ? -79.645 69.791 0.237 1.00 142.10 829 LEU A CA 1
ATOM 11622 C C . LEU A 1 768 ? -78.572 69.864 -0.842 1.00 138.23 829 LEU A C 1
ATOM 11623 O O . LEU A 1 768 ? -78.872 69.866 -2.042 1.00 121.09 829 LEU A O 1
ATOM 11639 N N . THR A 1 769 ? -77.307 69.923 -0.419 1.00 141.06 830 THR A N 1
ATOM 11640 C CA . THR A 1 769 ? -76.214 70.121 -1.365 1.00 127.02 830 THR A CA 1
ATOM 11641 C C . THR A 1 769 ? -76.197 69.022 -2.420 1.00 128.92 830 THR A C 1
ATOM 11642 O O . THR A 1 769 ? -75.853 69.270 -3.582 1.00 127.43 830 THR A O 1
ATOM 11653 N N . PHE A 1 770 ? -76.563 67.799 -2.034 1.00 128.36 831 PHE A N 1
ATOM 11654 C CA . PHE A 1 770 ? -76.644 66.707 -2.998 1.00 128.93 831 PHE A CA 1
ATOM 11655 C C . PHE A 1 770 ? -77.661 67.019 -4.090 1.00 122.74 831 PHE A C 1
ATOM 11656 O O . PHE A 1 770 ? -77.383 66.847 -5.282 1.00 118.26 831 PHE A O 1
ATOM 11673 N N . LEU A 1 771 ? -78.841 67.501 -3.700 1.00 124.91 832 LEU A N 1
ATOM 11674 C CA . LEU A 1 771 ? -79.919 67.713 -4.661 1.00 129.15 832 LEU A CA 1
ATOM 11675 C C . LEU A 1 771 ? -79.532 68.742 -5.714 1.00 126.74 832 LEU A C 1
ATOM 11676 O O . LEU A 1 771 ? -79.667 68.496 -6.918 1.00 125.94 832 LEU A O 1
ATOM 11692 N N . ILE A 1 772 ? -79.064 69.915 -5.278 1.00 124.50 833 ILE A N 1
ATOM 11693 C CA . ILE A 1 772 ? -78.687 70.960 -6.228 1.00 132.63 833 ILE A CA 1
ATOM 11694 C C . ILE A 1 772 ? -77.702 70.414 -7.252 1.00 137.11 833 ILE A C 1
ATOM 11695 O O . ILE A 1 772 ? -77.802 70.706 -8.451 1.00 128.10 833 ILE A O 1
ATOM 11711 N N . ASP A 1 773 ? -76.735 69.612 -6.800 1.00 135.06 834 ASP A N 1
ATOM 11712 C CA . ASP A 1 773 ? -75.831 68.946 -7.731 1.00 121.05 834 ASP A CA 1
ATOM 11713 C C . ASP A 1 773 ? -76.616 68.100 -8.726 1.00 125.45 834 ASP A C 1
ATOM 11714 O O . ASP A 1 773 ? -76.359 68.140 -9.934 1.00 129.08 834 ASP A O 1
ATOM 11723 N N . VAL A 1 774 ? -77.595 67.337 -8.232 1.00 126.02 835 VAL A N 1
ATOM 11724 C CA . VAL A 1 774 ? -78.417 66.495 -9.094 1.00 118.13 835 VAL A CA 1
ATOM 11725 C C . VAL A 1 774 ? -79.174 67.317 -10.126 1.00 122.73 835 VAL A C 1
ATOM 11726 O O . VAL A 1 774 ? -79.564 66.789 -11.172 1.00 120.55 835 VAL A O 1
ATOM 11739 N N . LEU A 1 775 ? -79.410 68.599 -9.855 1.00 135.74 836 LEU A N 1
ATOM 11740 C CA . LEU A 1 775 ? -80.150 69.434 -10.790 1.00 131.82 836 LEU A CA 1
ATOM 11741 C C . LEU A 1 775 ? -79.252 70.083 -11.832 1.00 134.08 836 LEU A C 1
ATOM 11742 O O . LEU A 1 775 ? -79.696 70.309 -12.963 1.00 142.24 836 LEU A O 1
ATOM 11758 N N . LYS A 1 776 ? -78.005 70.396 -11.481 1.00 137.07 837 LYS A N 1
ATOM 11759 C CA . LYS A 1 776 ? -77.064 70.881 -12.483 1.00 142.99 837 LYS A CA 1
ATOM 11760 C C . LYS A 1 776 ? -76.764 69.793 -13.510 1.00 143.20 837 LYS A C 1
ATOM 11761 O O . LYS A 1 776 ? -76.790 70.046 -14.720 1.00 136.79 837 LYS A O 1
ATOM 11780 N N . ILE A 1 777 ? -76.477 68.573 -13.042 1.00 146.25 838 ILE A N 1
ATOM 11781 C CA . ILE A 1 777 ? -76.213 67.461 -13.955 1.00 141.60 838 ILE A CA 1
ATOM 11782 C C . ILE A 1 777 ? -77.423 67.222 -14.846 1.00 139.87 838 ILE A C 1
ATOM 11783 O O . ILE A 1 777 ? -77.287 66.877 -16.026 1.00 136.25 838 ILE A O 1
ATOM 11799 N N . TYR A 1 778 ? -78.625 67.406 -14.296 1.00 138.05 839 TYR A N 1
ATOM 11800 C CA . TYR A 1 778 ? -79.872 67.158 -15.008 1.00 129.89 839 TYR A CA 1
ATOM 11801 C C . TYR A 1 778 ? -79.833 67.830 -16.377 1.00 134.90 839 TYR A C 1
ATOM 11802 O O . TYR A 1 778 ? -79.050 68.761 -16.590 1.00 129.23 839 TYR A O 1
ATOM 11820 N N . ALA A 1 779 ? -80.656 67.355 -17.307 1.00 135.99 840 ALA A N 1
ATOM 11821 C CA . ALA A 1 779 ? -80.782 67.849 -18.677 1.00 143.49 840 ALA A CA 1
ATOM 11822 C C . ALA A 1 779 ? -79.695 67.248 -19.563 1.00 140.60 840 ALA A C 1
ATOM 11823 O O . ALA A 1 779 ? -79.609 67.609 -20.742 1.00 131.70 840 ALA A O 1
ATOM 11830 N N . GLN A 1 780 ? -78.867 66.345 -19.039 1.00 138.55 841 GLN A N 1
ATOM 11831 C CA . GLN A 1 780 ? -77.786 65.706 -19.799 1.00 133.36 841 GLN A CA 1
ATOM 11832 C C . GLN A 1 780 ? -78.172 64.283 -20.199 1.00 137.44 841 GLN A C 1
ATOM 11833 O O . GLN A 1 780 ? -77.499 63.307 -19.856 1.00 132.10 841 GLN A O 1
ATOM 11847 N N . ILE A 1 781 ? -79.261 64.158 -20.949 1.00 142.19 842 ILE A N 1
ATOM 11848 C CA . ILE A 1 781 ? -79.873 62.848 -21.148 1.00 141.19 842 ILE A CA 1
ATOM 11849 C C . ILE A 1 781 ? -80.463 62.753 -22.547 1.00 144.40 842 ILE A C 1
ATOM 11850 O O . ILE A 1 781 ? -81.026 63.717 -23.073 1.00 149.70 842 ILE A O 1
ATOM 11866 N N . GLU A 1 782 ? -80.319 61.564 -23.141 1.00 148.16 843 GLU A N 1
ATOM 11867 C CA . GLU A 1 782 ? -80.958 61.254 -24.416 1.00 151.50 843 GLU A CA 1
ATOM 11868 C C . GLU A 1 782 ? -82.461 61.062 -24.246 1.00 151.97 843 GLU A C 1
ATOM 11869 O O . GLU A 1 782 ? -83.259 61.647 -24.987 1.00 150.77 843 GLU A O 1
ATOM 11881 N N . LYS A 1 783 ? -82.866 60.250 -23.271 1.00 153.62 844 LYS A N 1
ATOM 11882 C CA . LYS A 1 783 ? -84.245 59.798 -23.138 1.00 151.49 844 LYS A CA 1
ATOM 11883 C C . LYS A 1 783 ? -84.921 60.465 -21.950 1.00 145.84 844 LYS A C 1
ATOM 11884 O O . LYS A 1 783 ? -84.403 60.425 -20.830 1.00 130.76 844 LYS A O 1
ATOM 11902 N N . LYS A 1 784 ? -86.094 61.052 -22.193 1.00 143.79 845 LYS A N 1
ATOM 11903 C CA . LYS A 1 784 ? -86.866 61.636 -21.103 1.00 140.87 845 LYS A CA 1
ATOM 11904 C C . LYS A 1 784 ? -87.302 60.584 -20.094 1.00 137.32 845 LYS A C 1
ATOM 11905 O O . LYS A 1 784 ? -87.500 60.902 -18.916 1.00 132.61 845 LYS A O 1
ATOM 11924 N N . GLU A 1 785 ? -87.475 59.335 -20.536 1.00 132.64 846 GLU A N 1
ATOM 11925 C CA . GLU A 1 785 ? -87.929 58.276 -19.638 1.00 124.08 846 GLU A CA 1
ATOM 11926 C C . GLU A 1 785 ? -87.144 58.283 -18.336 1.00 122.78 846 GLU A C 1
ATOM 11927 O O . GLU A 1 785 ? -87.726 58.160 -17.252 1.00 119.98 846 GLU A O 1
ATOM 11939 N N . ILE A 1 786 ? -85.821 58.438 -18.419 1.00 126.51 847 ILE A N 1
ATOM 11940 C CA . ILE A 1 786 ? -85.011 58.471 -17.206 1.00 134.95 847 ILE A CA 1
ATOM 11941 C C . ILE A 1 786 ? -85.076 59.844 -16.541 1.00 127.75 847 ILE A C 1
ATOM 11942 O O . ILE A 1 786 ? -84.872 59.956 -15.327 1.00 122.89 847 ILE A O 1
ATOM 11958 N N . LYS A 1 787 ? -85.356 60.903 -17.306 1.00 124.90 848 LYS A N 1
ATOM 11959 C CA . LYS A 1 787 ? -85.641 62.195 -16.689 1.00 126.51 848 LYS A CA 1
ATOM 11960 C C . LYS A 1 787 ? -86.920 62.129 -15.865 1.00 130.62 848 LYS A C 1
ATOM 11961 O O . LYS A 1 787 ? -86.991 62.679 -14.760 1.00 121.65 848 LYS A O 1
ATOM 11980 N N . LYS A 1 788 ? -87.956 61.486 -16.406 1.00 136.00 849 LYS A N 1
ATOM 11981 C CA . LYS A 1 788 ? -89.172 61.257 -15.636 1.00 129.78 849 LYS A CA 1
ATOM 11982 C C . LYS A 1 788 ? -88.866 60.477 -14.365 1.00 127.61 849 LYS A C 1
ATOM 11983 O O . LYS A 1 788 ? -89.425 60.761 -13.299 1.00 119.37 849 LYS A O 1
ATOM 12002 N N . MET A 1 789 ? -87.972 59.491 -14.462 1.00 124.04 850 MET A N 1
ATOM 12003 C CA . MET A 1 789 ? -87.570 58.724 -13.289 1.00 105.11 850 MET A CA 1
ATOM 12004 C C . MET A 1 789 ? -86.939 59.624 -12.235 1.00 110.08 850 MET A C 1
ATOM 12005 O O . MET A 1 789 ? -87.330 59.597 -11.063 1.00 110.32 850 MET A O 1
ATOM 12019 N N . ILE A 1 790 ? -85.963 60.441 -12.635 1.00 116.98 851 ILE A N 1
ATOM 12020 C CA . ILE A 1 790 ? -85.240 61.238 -11.651 1.00 120.17 851 ILE A CA 1
ATOM 12021 C C . ILE A 1 790 ? -86.153 62.282 -11.022 1.00 116.49 851 ILE A C 1
ATOM 12022 O O . ILE A 1 790 ? -85.997 62.612 -9.841 1.00 114.01 851 ILE A O 1
ATOM 12038 N N . ILE A 1 791 ? -87.126 62.804 -11.774 1.00 119.70 852 ILE A N 1
ATOM 12039 C CA . ILE A 1 791 ? -87.905 63.942 -11.289 1.00 120.35 852 ILE A CA 1
ATOM 12040 C C . ILE A 1 791 ? -89.024 63.491 -10.353 1.00 123.79 852 ILE A C 1
ATOM 12041 O O . ILE A 1 791 ? -89.303 64.148 -9.342 1.00 110.96 852 ILE A O 1
ATOM 12057 N N . THR A 1 792 ? -89.698 62.382 -10.671 1.00 124.25 853 THR A N 1
ATOM 12058 C CA . THR A 1 792 ? -90.848 61.972 -9.870 1.00 114.57 853 THR A CA 1
ATOM 12059 C C . THR A 1 792 ? -90.449 61.621 -8.443 1.00 118.29 853 THR A C 1
ATOM 12060 O O . THR A 1 792 ? -91.212 61.881 -7.506 1.00 121.26 853 THR A O 1
ATOM 12071 N N . ASN A 1 793 ? -89.265 61.042 -8.254 1.00 116.83 854 ASN A N 1
ATOM 12072 C CA . ASN A 1 793 ? -88.842 60.565 -6.943 1.00 115.92 854 ASN A CA 1
ATOM 12073 C C . ASN A 1 793 ? -88.298 61.676 -6.050 1.00 115.67 854 ASN A C 1
ATOM 12074 O O . ASN A 1 793 ? -87.809 61.384 -4.953 1.00 102.07 854 ASN A O 1
ATOM 12085 N N . ILE A 1 794 ? -88.371 62.933 -6.487 1.00 117.37 855 ILE A N 1
ATOM 12086 C CA . ILE A 1 794 ? -88.099 64.069 -5.614 1.00 118.23 855 ILE A CA 1
ATOM 12087 C C . ILE A 1 794 ? -89.320 64.242 -4.718 1.00 125.45 855 ILE A C 1
ATOM 12088 O O . ILE A 1 794 ? -90.378 63.656 -4.974 1.00 123.73 855 ILE A O 1
ATOM 12104 N N . ASN A 1 795 ? -89.173 65.034 -3.660 1.00 125.04 856 ASN A N 1
ATOM 12105 C CA . ASN A 1 795 ? -90.115 65.243 -2.564 1.00 120.52 856 ASN A CA 1
ATOM 12106 C C . ASN A 1 795 ? -89.843 64.239 -1.448 1.00 131.92 856 ASN A C 1
ATOM 12107 O O . ASN A 1 795 ? -90.585 64.222 -0.460 1.00 136.74 856 ASN A O 1
ATOM 12118 N N . ALA A 1 796 ? -88.806 63.406 -1.572 1.00 120.81 857 ALA A N 1
ATOM 12119 C CA . ALA A 1 796 ? -88.286 62.603 -0.473 1.00 116.76 857 ALA A CA 1
ATOM 12120 C C . ALA A 1 796 ? -87.313 63.383 0.406 1.00 114.72 857 ALA A C 1
ATOM 12121 O O . ALA A 1 796 ? -86.575 62.782 1.198 1.00 114.86 857 ALA A O 1
ATOM 12128 N N . ILE A 1 797 ? -87.311 64.706 0.284 1.00 119.14 858 ILE A N 1
ATOM 12129 C CA . ILE A 1 797 ? -86.328 65.555 0.935 1.00 120.65 858 ILE A CA 1
ATOM 12130 C C . ILE A 1 797 ? -86.877 65.999 2.283 1.00 124.73 858 ILE A C 1
ATOM 12131 O O . ILE A 1 797 ? -88.084 65.968 2.533 1.00 137.77 858 ILE A O 1
ATOM 12147 N N . PHE A 1 798 ? -85.975 66.407 3.166 1.00 115.12 859 PHE A N 1
ATOM 12148 C CA . PHE A 1 798 ? -86.336 67.053 4.420 1.00 121.65 859 PHE A CA 1
ATOM 12149 C C . PHE A 1 798 ? -86.028 68.539 4.284 1.00 127.93 859 PHE A C 1
ATOM 12150 O O . PHE A 1 798 ? -84.859 68.931 4.198 1.00 130.26 859 PHE A O 1
ATOM 12167 N N . LEU A 1 799 ? -87.075 69.359 4.260 1.00 125.39 860 LEU A N 1
ATOM 12168 C CA . LEU A 1 799 ? -86.950 70.801 4.121 1.00 122.55 860 LEU A CA 1
ATOM 12169 C C . LEU A 1 799 ? -87.512 71.489 5.358 1.00 133.94 860 LEU A C 1
ATOM 12170 O O . LEU A 1 799 ? -88.300 70.912 6.113 1.00 134.46 860 LEU A O 1
ATOM 12186 N N . SER A 1 800 ? -87.093 72.734 5.559 1.00 139.76 861 SER A N 1
ATOM 12187 C CA . SER A 1 800 ? -87.552 73.519 6.699 1.00 138.15 861 SER A CA 1
ATOM 12188 C C . SER A 1 800 ? -87.185 74.989 6.527 1.00 131.05 861 SER A C 1
ATOM 12189 O O . SER A 1 800 ? -86.233 75.477 7.136 1.00 130.92 861 SER A O 1
ATOM 12197 N N . GLN A 1 803 ? -83.123 74.940 6.599 1.00 130.97 864 GLN A N 1
ATOM 12198 C CA . GLN A 1 803 ? -82.636 76.264 6.956 1.00 136.38 864 GLN A CA 1
ATOM 12199 C C . GLN A 1 803 ? -81.535 76.679 5.988 1.00 138.79 864 GLN A C 1
ATOM 12200 O O . GLN A 1 803 ? -81.437 76.141 4.884 1.00 129.09 864 GLN A O 1
ATOM 12213 N N . ASP A 1 804 ? -80.711 77.641 6.401 1.00 142.80 865 ASP A N 1
ATOM 12214 C CA . ASP A 1 804 ? -79.644 78.145 5.546 1.00 140.35 865 ASP A CA 1
ATOM 12215 C C . ASP A 1 804 ? -80.256 78.760 4.293 1.00 138.14 865 ASP A C 1
ATOM 12216 O O . ASP A 1 804 ? -80.304 78.123 3.236 1.00 134.23 865 ASP A O 1
ATOM 12225 N N . TYR A 1 805 ? -80.734 80.002 4.414 1.00 137.27 866 TYR A N 1
ATOM 12226 C CA . TYR A 1 805 ? -81.500 80.631 3.341 1.00 145.44 866 TYR A CA 1
ATOM 12227 C C . TYR A 1 805 ? -80.789 80.525 1.997 1.00 137.61 866 TYR A C 1
ATOM 12228 O O . TYR A 1 805 ? -81.377 80.081 1.003 1.00 129.54 866 TYR A O 1
ATOM 12246 N N . SER A 1 806 ? -79.522 80.943 1.947 1.00 140.06 867 SER A N 1
ATOM 12247 C CA . SER A 1 806 ? -78.808 81.052 0.678 1.00 139.30 867 SER A CA 1
ATOM 12248 C C . SER A 1 806 ? -78.967 79.793 -0.166 1.00 139.08 867 SER A C 1
ATOM 12249 O O . SER A 1 806 ? -79.303 79.863 -1.354 1.00 129.68 867 SER A O 1
ATOM 12257 N N . THR A 1 807 ? -78.734 78.628 0.439 1.00 133.55 868 THR A N 1
ATOM 12258 C CA . THR A 1 807 ? -78.764 77.379 -0.315 1.00 128.08 868 THR A CA 1
ATOM 12259 C C . THR A 1 807 ? -80.123 77.159 -0.964 1.00 133.26 868 THR A C 1
ATOM 12260 O O . THR A 1 807 ? -80.213 76.847 -2.157 1.00 129.83 868 THR A O 1
ATOM 12271 N N . LEU A 1 808 ? -81.199 77.316 -0.192 1.00 137.51 869 LEU A N 1
ATOM 12272 C CA . LEU A 1 808 ? -82.520 76.979 -0.709 1.00 132.65 869 LEU A CA 1
ATOM 12273 C C . LEU A 1 808 ? -82.928 77.913 -1.842 1.00 141.01 869 LEU A C 1
ATOM 12274 O O . LEU A 1 808 ? -83.545 77.475 -2.820 1.00 137.44 869 LEU A O 1
ATOM 12290 N N . LYS A 1 809 ? -82.603 79.203 -1.731 1.00 141.51 870 LYS A N 1
ATOM 12291 C CA . LYS A 1 809 ? -82.887 80.119 -2.831 1.00 144.11 870 LYS A CA 1
ATOM 12292 C C . LYS A 1 809 ? -82.175 79.673 -4.101 1.00 137.92 870 LYS A C 1
ATOM 12293 O O . LYS A 1 809 ? -82.765 79.677 -5.189 1.00 130.31 870 LYS A O 1
ATOM 12312 N N . GLU A 1 810 ? -80.904 79.287 -3.981 1.00 141.70 871 GLU A N 1
ATOM 12313 C CA . GLU A 1 810 ? -80.186 78.728 -5.120 1.00 143.59 871 GLU A CA 1
ATOM 12314 C C . GLU A 1 810 ? -80.914 77.511 -5.678 1.00 139.33 871 GLU A C 1
ATOM 12315 O O . GLU A 1 810 ? -81.039 77.358 -6.899 1.00 133.76 871 GLU A O 1
ATOM 12327 N N . LEU A 1 811 ? -81.411 76.639 -4.797 1.00 138.56 872 LEU A N 1
ATOM 12328 C CA . LEU A 1 811 ? -82.165 75.475 -5.251 1.00 145.23 872 LEU A CA 1
ATOM 12329 C C . LEU A 1 811 ? -83.408 75.894 -6.026 1.00 143.68 872 LEU A C 1
ATOM 12330 O O . LEU A 1 811 ? -83.725 75.308 -7.069 1.00 138.73 872 LEU A O 1
ATOM 12346 N N . LEU A 1 812 ? -84.127 76.905 -5.532 1.00 143.39 873 LEU A N 1
ATOM 12347 C CA . LEU A 1 812 ? -85.309 77.383 -6.243 1.00 149.34 873 LEU A CA 1
ATOM 12348 C C . LEU A 1 812 ? -84.943 77.902 -7.627 1.00 147.15 873 LEU A C 1
ATOM 12349 O O . LEU A 1 812 ? -85.651 77.634 -8.605 1.00 146.29 873 LEU A O 1
ATOM 12365 N N . GLU A 1 813 ? -83.842 78.651 -7.729 1.00 140.50 874 GLU A N 1
ATOM 12366 C CA . GLU A 1 813 ? -83.444 79.219 -9.013 1.00 143.10 874 GLU A CA 1
ATOM 12367 C C . GLU A 1 813 ? -83.332 78.138 -10.080 1.00 149.27 874 GLU A C 1
ATOM 12368 O O . GLU A 1 813 ? -83.839 78.296 -11.196 1.00 149.64 874 GLU A O 1
ATOM 12380 N N . TYR A 1 814 ? -82.674 77.025 -9.753 1.00 151.16 875 TYR A N 1
ATOM 12381 C CA . TYR A 1 814 ? -82.586 75.917 -10.697 1.00 150.53 875 TYR A CA 1
ATOM 12382 C C . TYR A 1 814 ? -83.974 75.395 -11.048 1.00 140.34 875 TYR A C 1
ATOM 12383 O O . TYR A 1 814 ? -84.360 75.361 -12.222 1.00 141.96 875 TYR A O 1
ATOM 12401 N N . SER A 1 815 ? -84.749 74.999 -10.033 1.00 135.74 876 SER A N 1
ATOM 12402 C CA . SER A 1 815 ? -86.084 74.458 -10.277 1.00 142.85 876 SER A CA 1
ATOM 12403 C C . SER A 1 815 ? -86.891 75.365 -11.198 1.00 145.09 876 SER A C 1
ATOM 12404 O O . SER A 1 815 ? -87.595 74.885 -12.095 1.00 138.12 876 SER A O 1
ATOM 12412 N N . ASP A 1 816 ? -86.802 76.682 -10.995 1.00 146.45 877 ASP A N 1
ATOM 12413 C CA . ASP A 1 816 ? -87.461 77.612 -11.907 1.00 147.10 877 ASP A CA 1
ATOM 12414 C C . ASP A 1 816 ? -86.907 77.469 -13.316 1.00 144.56 877 ASP A C 1
ATOM 12415 O O . ASP A 1 816 ? -87.664 77.450 -14.293 1.00 139.91 877 ASP A O 1
ATOM 12424 N N . ASP A 1 817 ? -85.583 77.367 -13.441 1.00 149.40 878 ASP A N 1
ATOM 12425 C CA . ASP A 1 817 ? -84.979 77.188 -14.757 1.00 140.32 878 ASP A CA 1
ATOM 12426 C C . ASP A 1 817 ? -85.525 75.948 -15.447 1.00 137.02 878 ASP A C 1
ATOM 12427 O O . ASP A 1 817 ? -85.685 75.932 -16.674 1.00 132.54 878 ASP A O 1
ATOM 12436 N N . ILE A 1 818 ? -85.804 74.891 -14.678 1.00 142.36 879 ILE A N 1
ATOM 12437 C CA . ILE A 1 818 ? -86.311 73.649 -15.260 1.00 135.69 879 ILE A CA 1
ATOM 12438 C C . ILE A 1 818 ? -87.775 73.744 -15.661 1.00 130.56 879 ILE A C 1
ATOM 12439 O O . ILE A 1 818 ? -88.332 72.760 -16.167 1.00 123.08 879 ILE A O 1
ATOM 12455 N N . ALA A 1 819 ? -88.418 74.895 -15.458 1.00 137.71 880 ALA A N 1
ATOM 12456 C CA . ALA A 1 819 ? -89.782 75.115 -15.923 1.00 139.13 880 ALA A CA 1
ATOM 12457 C C . ALA A 1 819 ? -89.785 75.245 -17.441 1.00 142.09 880 ALA A C 1
ATOM 12458 O O . ALA A 1 819 ? -90.086 76.316 -17.980 1.00 125.22 880 ALA A O 1
ATOM 12465 N N . GLU A 1 820 ? -89.443 74.163 -18.131 1.00 143.33 881 GLU A N 1
ATOM 12466 C CA . GLU A 1 820 ? -89.309 74.179 -19.582 1.00 132.95 881 GLU A CA 1
ATOM 12467 C C . GLU A 1 820 ? -90.673 74.079 -20.253 1.00 114.30 881 GLU A C 1
ATOM 12468 O O . GLU A 1 820 ? -90.894 73.211 -21.097 1.00 95.81 881 GLU A O 1
ATOM 12480 N N . ASN A 1 826 ? -94.945 63.501 -18.540 1.00 112.21 887 ASN A N 1
ATOM 12481 C CA . ASN A 1 826 ? -95.241 64.930 -18.504 1.00 127.54 887 ASN A CA 1
ATOM 12482 C C . ASN A 1 826 ? -95.686 65.348 -17.107 1.00 135.10 887 ASN A C 1
ATOM 12483 O O . ASN A 1 826 ? -95.413 66.465 -16.664 1.00 121.55 887 ASN A O 1
ATOM 12493 N N . VAL A 1 827 ? -96.371 64.433 -16.418 1.00 140.49 888 VAL A N 1
ATOM 12494 C CA . VAL A 1 827 ? -96.820 64.652 -15.046 1.00 136.38 888 VAL A CA 1
ATOM 12495 C C . VAL A 1 827 ? -95.645 65.077 -14.175 1.00 134.44 888 VAL A C 1
ATOM 12496 O O . VAL A 1 827 ? -95.834 65.697 -13.123 1.00 123.72 888 VAL A O 1
ATOM 12509 N N . SER A 1 828 ? -94.426 64.739 -14.600 1.00 138.26 889 SER A N 1
ATOM 12510 C CA . SER A 1 828 ? -93.218 65.217 -13.939 1.00 138.99 889 SER A CA 1
ATOM 12511 C C . SER A 1 828 ? -93.338 66.701 -13.612 1.00 133.03 889 SER A C 1
ATOM 12512 O O . SER A 1 828 ? -92.842 67.158 -12.577 1.00 125.72 889 SER A O 1
ATOM 12520 N N . LYS A 1 829 ? -94.000 67.459 -14.491 1.00 142.19 890 LYS A N 1
ATOM 12521 C CA . LYS A 1 829 ? -94.243 68.873 -14.226 1.00 142.00 890 LYS A CA 1
ATOM 12522 C C . LYS A 1 829 ? -94.994 69.057 -12.913 1.00 136.29 890 LYS A C 1
ATOM 12523 O O . LYS A 1 829 ? -94.625 69.898 -12.085 1.00 135.65 890 LYS A O 1
ATOM 12542 N N . ASN A 1 830 ? -96.062 68.281 -12.710 1.00 137.36 891 ASN A N 1
ATOM 12543 C CA . ASN A 1 830 ? -96.785 68.330 -11.444 1.00 147.93 891 ASN A CA 1
ATOM 12544 C C . ASN A 1 830 ? -95.845 68.070 -10.274 1.00 141.82 891 ASN A C 1
ATOM 12545 O O . ASN A 1 830 ? -95.784 68.857 -9.322 1.00 130.14 891 ASN A O 1
ATOM 12556 N N . ALA A 1 831 ? -95.090 66.971 -10.338 1.00 140.34 892 ALA A N 1
ATOM 12557 C CA . ALA A 1 831 ? -94.182 66.625 -9.249 1.00 133.17 892 ALA A CA 1
ATOM 12558 C C . ALA A 1 831 ? -93.222 67.767 -8.941 1.00 130.58 892 ALA A C 1
ATOM 12559 O O . ALA A 1 831 ? -92.941 68.053 -7.771 1.00 125.07 892 ALA A O 1
ATOM 12566 N N . LEU A 1 832 ? -92.704 68.432 -9.976 1.00 128.15 893 LEU A N 1
ATOM 12567 C CA . LEU A 1 832 ? -91.794 69.550 -9.747 1.00 133.45 893 LEU A CA 1
ATOM 12568 C C . LEU A 1 832 ? -92.538 70.761 -9.198 1.00 134.80 893 LEU A C 1
ATOM 12569 O O . LEU A 1 832 ? -92.010 71.485 -8.347 1.00 124.89 893 LEU A O 1
ATOM 12585 N N . ASP A 1 833 ? -93.760 71.002 -9.677 1.00 139.28 894 ASP A N 1
ATOM 12586 C CA . ASP A 1 833 ? -94.552 72.105 -9.143 1.00 141.92 894 ASP A CA 1
ATOM 12587 C C . ASP A 1 833 ? -94.870 71.882 -7.670 1.00 141.15 894 ASP A C 1
ATOM 12588 O O . ASP A 1 833 ? -94.864 72.831 -6.876 1.00 144.89 894 ASP A O 1
ATOM 12597 N N . LYS A 1 834 ? -95.154 70.634 -7.286 1.00 136.37 895 LYS A N 1
ATOM 12598 C CA . LYS A 1 834 ? -95.322 70.312 -5.872 1.00 140.90 895 LYS A CA 1
ATOM 12599 C C . LYS A 1 834 ? -94.132 70.802 -5.059 1.00 139.62 895 LYS A C 1
ATOM 12600 O O . LYS A 1 834 ? -94.283 71.228 -3.908 1.00 123.81 895 LYS A O 1
ATOM 12619 N N . LEU A 1 835 ? -92.935 70.747 -5.647 1.00 150.43 896 LEU A N 1
ATOM 12620 C CA . LEU A 1 835 ? -91.730 71.147 -4.931 1.00 147.61 896 LEU A CA 1
ATOM 12621 C C . LEU A 1 835 ? -91.659 72.658 -4.760 1.00 148.36 896 LEU A C 1
ATOM 12622 O O . LEU A 1 835 ? -91.288 73.150 -3.687 1.00 149.64 896 LEU A O 1
ATOM 12638 N N . ARG A 1 836 ? -92.015 73.413 -5.801 1.00 146.18 897 ARG A N 1
ATOM 12639 C CA . ARG A 1 836 ? -91.796 74.856 -5.767 1.00 151.55 897 ARG A CA 1
ATOM 12640 C C . ARG A 1 836 ? -92.800 75.552 -4.857 1.00 157.08 897 ARG A C 1
ATOM 12641 O O . ARG A 1 836 ? -92.453 76.521 -4.171 1.00 158.60 897 ARG A O 1
ATOM 12662 N N . ASN A 1 837 ? -94.048 75.080 -4.831 1.00 154.28 898 ASN A N 1
ATOM 12663 C CA . ASN A 1 837 ? -95.036 75.681 -3.940 1.00 157.53 898 ASN A CA 1
ATOM 12664 C C . ASN A 1 837 ? -94.628 75.496 -2.485 1.00 162.04 898 ASN A C 1
ATOM 12665 O O . ASN A 1 837 ? -94.592 76.459 -1.710 1.00 157.25 898 ASN A O 1
ATOM 12676 N N . ASN A 1 838 ? -94.323 74.257 -2.093 1.00 162.63 899 ASN A N 1
ATOM 12677 C CA . ASN A 1 838 ? -93.695 74.026 -0.798 1.00 152.63 899 ASN A CA 1
ATOM 12678 C C . ASN A 1 838 ? -92.480 74.927 -0.623 1.00 152.86 899 ASN A C 1
ATOM 12679 O O . ASN A 1 838 ? -92.292 75.536 0.436 1.00 153.47 899 ASN A O 1
ATOM 12690 N N . LEU A 1 839 ? -91.654 75.036 -1.663 1.00 154.49 900 LEU A N 1
ATOM 12691 C CA . LEU A 1 839 ? -90.457 75.865 -1.600 1.00 155.87 900 LEU A CA 1
ATOM 12692 C C . LEU A 1 839 ? -90.815 77.335 -1.407 1.00 155.44 900 LEU A C 1
ATOM 12693 O O . LEU A 1 839 ? -90.386 77.970 -0.437 1.00 147.24 900 LEU A O 1
ATOM 12709 N N . ASN A 1 840 ? -91.607 77.896 -2.328 1.00 157.32 901 ASN A N 1
ATOM 12710 C CA . ASN A 1 840 ? -91.954 79.313 -2.250 1.00 153.70 901 ASN A CA 1
ATOM 12711 C C . ASN A 1 840 ? -92.475 79.691 -0.870 1.00 156.18 901 ASN A C 1
ATOM 12712 O O . ASN A 1 840 ? -92.258 80.818 -0.412 1.00 155.12 901 ASN A O 1
ATOM 12723 N N . SER A 1 841 ? -93.163 78.768 -0.194 1.00 160.06 902 SER A N 1
ATOM 12724 C CA . SER A 1 841 ? -93.601 79.027 1.173 1.00 152.68 902 SER A CA 1
ATOM 12725 C C . SER A 1 841 ? -92.407 79.251 2.093 1.00 155.19 902 SER A C 1
ATOM 12726 O O . SER A 1 841 ? -92.376 80.216 2.865 1.00 158.71 902 SER A O 1
ATOM 12734 N N . LEU A 1 842 ? -91.408 78.366 2.025 1.00 160.08 903 LEU A N 1
ATOM 12735 C CA . LEU A 1 842 ? -90.203 78.555 2.826 1.00 154.51 903 LEU A CA 1
ATOM 12736 C C . LEU A 1 842 ? -89.552 79.904 2.549 1.00 156.48 903 LEU A C 1
ATOM 12737 O O . LEU A 1 842 ? -88.963 80.505 3.454 1.00 149.29 903 LEU A O 1
ATOM 12753 N N . ILE A 1 843 ? -89.644 80.393 1.311 1.00 163.60 904 ILE A N 1
ATOM 12754 C CA . ILE A 1 843 ? -89.007 81.661 0.957 1.00 163.77 904 ILE A CA 1
ATOM 12755 C C . ILE A 1 843 ? -89.639 82.806 1.740 1.00 160.57 904 ILE A C 1
ATOM 12756 O O . ILE A 1 843 ? -88.968 83.503 2.510 1.00 153.02 904 ILE A O 1
ATOM 12772 N N . GLU A 1 844 ? -90.942 83.021 1.545 1.00 155.28 905 GLU A N 1
ATOM 12773 C CA . GLU A 1 844 ? -91.617 84.127 2.218 1.00 147.74 905 GLU A CA 1
ATOM 12774 C C . GLU A 1 844 ? -91.500 84.009 3.732 1.00 146.12 905 GLU A C 1
ATOM 12775 O O . GLU A 1 844 ? -91.394 85.021 4.434 1.00 138.95 905 GLU A O 1
ATOM 12787 N N . GLU A 1 845 ? -91.518 82.781 4.255 1.00 145.87 906 GLU A N 1
ATOM 12788 C CA . GLU A 1 845 ? -91.388 82.589 5.695 1.00 140.58 906 GLU A CA 1
ATOM 12789 C C . GLU A 1 845 ? -90.061 83.143 6.203 1.00 142.86 906 GLU A C 1
ATOM 12790 O O . GLU A 1 845 ? -90.031 83.948 7.140 1.00 146.23 906 GLU A O 1
ATOM 12802 N N . ILE A 1 846 ? -88.950 82.730 5.588 1.00 152.11 907 ILE A N 1
ATOM 12803 C CA . ILE A 1 846 ? -87.639 83.205 6.026 1.00 155.52 907 ILE A CA 1
ATOM 12804 C C . ILE A 1 846 ? -87.507 84.705 5.786 1.00 157.47 907 ILE A C 1
ATOM 12805 O O . ILE A 1 846 ? -87.008 85.442 6.645 1.00 147.31 907 ILE A O 1
ATOM 12821 N N . ASN A 1 847 ? -87.936 85.180 4.613 1.00 157.26 908 ASN A N 1
ATOM 12822 C CA . ASN A 1 847 ? -87.806 86.599 4.290 1.00 144.10 908 ASN A CA 1
ATOM 12823 C C . ASN A 1 847 ? -88.458 87.470 5.357 1.00 146.62 908 ASN A C 1
ATOM 12824 O O . ASN A 1 847 ? -87.837 88.400 5.885 1.00 142.62 908 ASN A O 1
ATOM 12835 N N . GLU A 1 848 ? -89.717 87.178 5.690 1.00 146.50 909 GLU A N 1
ATOM 12836 C CA . GLU A 1 848 ? -90.446 87.985 6.661 1.00 137.56 909 GLU A CA 1
ATOM 12837 C C . GLU A 1 848 ? -89.894 87.842 8.075 1.00 134.50 909 GLU A C 1
ATOM 12838 O O . GLU A 1 848 ? -90.126 88.727 8.905 1.00 124.93 909 GLU A O 1
ATOM 12850 N N . ARG A 1 849 ? -89.171 86.756 8.368 1.00 146.02 910 ARG A N 1
ATOM 12851 C CA . ARG A 1 849 ? -88.675 86.541 9.725 1.00 141.67 910 ARG A CA 1
ATOM 12852 C C . ARG A 1 849 ? -87.852 87.725 10.215 1.00 139.53 910 ARG A C 1
ATOM 12853 O O . ARG A 1 849 ? -87.905 88.078 11.400 1.00 126.25 910 ARG A O 1
ATOM 12874 N N . SER A 1 850 ? -87.078 88.341 9.326 1.00 141.42 911 SER A N 1
ATOM 12875 C CA . SER A 1 850 ? -86.203 89.450 9.697 1.00 129.52 911 SER A CA 1
ATOM 12876 C C . SER A 1 850 ? -86.955 90.526 10.477 1.00 131.33 911 SER A C 1
ATOM 12877 O O . SER A 1 850 ? -86.531 90.931 11.560 1.00 113.31 911 SER A O 1
ATOM 12885 N N . ASP B 1 4 ? -80.783 0.952 -90.852 1.00 100.82 8 ASP B N 1
ATOM 12886 C CA . ASP B 1 4 ? -79.906 2.115 -90.925 1.00 121.51 8 ASP B CA 1
ATOM 12887 C C . ASP B 1 4 ? -79.199 2.329 -89.592 1.00 101.00 8 ASP B C 1
ATOM 12888 O O . ASP B 1 4 ? -79.838 2.583 -88.570 1.00 91.32 8 ASP B O 1
ATOM 12896 N N . ILE B 1 5 ? -77.867 2.226 -89.613 1.00 96.98 9 ILE B N 1
ATOM 12897 C CA . ILE B 1 5 ? -77.084 2.368 -88.386 1.00 103.85 9 ILE B CA 1
ATOM 12898 C C . ILE B 1 5 ? -76.853 3.819 -87.999 1.00 91.09 9 ILE B C 1
ATOM 12899 O O . ILE B 1 5 ? -76.416 4.084 -86.873 1.00 91.34 9 ILE B O 1
ATOM 12915 N N . ASN B 1 6 ? -77.141 4.770 -88.892 1.00 92.55 10 ASN B N 1
ATOM 12916 C CA . ASN B 1 6 ? -76.914 6.175 -88.571 1.00 83.85 10 ASN B CA 1
ATOM 12917 C C . ASN B 1 6 ? -77.824 6.622 -87.435 1.00 75.54 10 ASN B C 1
ATOM 12918 O O . ASN B 1 6 ? -77.396 7.363 -86.543 1.00 71.92 10 ASN B O 1
ATOM 12929 N N . THR B 1 7 ? -79.081 6.176 -87.451 1.00 79.92 11 THR B N 1
ATOM 12930 C CA . THR B 1 7 ? -79.970 6.416 -86.321 1.00 69.83 11 THR B CA 1
ATOM 12931 C C . THR B 1 7 ? -79.563 5.586 -85.111 1.00 69.54 11 THR B C 1
ATOM 12932 O O . THR B 1 7 ? -79.806 5.996 -83.970 1.00 71.53 11 THR B O 1
ATOM 12943 N N . LYS B 1 8 ? -78.945 4.421 -85.334 1.00 86.83 12 LYS B N 1
ATOM 12944 C CA . LYS B 1 8 ? -78.520 3.584 -84.216 1.00 75.03 12 LYS B CA 1
ATOM 12945 C C . LYS B 1 8 ? -77.360 4.218 -83.460 1.00 78.25 12 LYS B C 1
ATOM 12946 O O . LYS B 1 8 ? -77.335 4.200 -82.224 1.00 70.47 12 LYS B O 1
ATOM 12965 N N . ILE B 1 9 ? -76.386 4.782 -84.181 1.00 70.47 13 ILE B N 1
ATOM 12966 C CA . ILE B 1 9 ? -75.284 5.471 -83.515 1.00 63.19 13 ILE B CA 1
ATOM 12967 C C . ILE B 1 9 ? -75.818 6.612 -82.661 1.00 75.05 13 ILE B C 1
ATOM 12968 O O . ILE B 1 9 ? -75.379 6.815 -81.522 1.00 71.33 13 ILE B O 1
ATOM 12984 N N . PHE B 1 10 ? -76.779 7.371 -83.192 1.00 70.44 14 PHE B N 1
ATOM 12985 C CA . PHE B 1 10 ? -77.281 8.540 -82.478 1.00 66.34 14 PHE B CA 1
ATOM 12986 C C . PHE B 1 10 ? -77.962 8.140 -81.173 1.00 70.71 14 PHE B C 1
ATOM 12987 O O . PHE B 1 10 ? -77.663 8.694 -80.109 1.00 62.50 14 PHE B O 1
ATOM 13004 N N . ASN B 1 11 ? -78.888 7.180 -81.236 1.00 60.60 15 ASN B N 1
ATOM 13005 C CA . ASN B 1 11 ? -79.606 6.774 -80.033 1.00 67.11 15 ASN B CA 1
ATOM 13006 C C . ASN B 1 11 ? -78.678 6.130 -79.012 1.00 64.74 15 ASN B C 1
ATOM 13007 O O . ASN B 1 11 ? -78.895 6.271 -77.804 1.00 54.51 15 ASN B O 1
ATOM 13018 N N . SER B 1 12 ? -77.644 5.423 -79.471 1.00 67.22 16 SER B N 1
ATOM 13019 C CA . SER B 1 12 ? -76.721 4.776 -78.543 1.00 64.42 16 SER B CA 1
ATOM 13020 C C . SER B 1 12 ? -75.895 5.809 -77.788 1.00 66.43 16 SER B C 1
ATOM 13021 O O . SER B 1 12 ? -75.800 5.764 -76.556 1.00 68.92 16 SER B O 1
ATOM 13029 N N . VAL B 1 13 ? -75.287 6.751 -78.512 1.00 60.61 17 VAL B N 1
ATOM 13030 C CA . VAL B 1 13 ? -74.497 7.793 -77.863 1.00 55.56 17 VAL B CA 1
ATOM 13031 C C . VAL B 1 13 ? -75.390 8.663 -76.990 1.00 63.48 17 VAL B C 1
ATOM 13032 O O . VAL B 1 13 ? -74.997 9.082 -75.894 1.00 60.86 17 VAL B O 1
ATOM 13045 N N . ALA B 1 14 ? -76.608 8.946 -77.458 1.00 63.66 18 ALA B N 1
ATOM 13046 C CA . ALA B 1 14 ? -77.530 9.757 -76.672 1.00 47.93 18 ALA B CA 1
ATOM 13047 C C . ALA B 1 14 ? -77.920 9.051 -75.380 1.00 54.39 18 ALA B C 1
ATOM 13048 O O . ALA B 1 14 ? -78.069 9.693 -74.334 1.00 63.59 18 ALA B O 1
ATOM 13055 N N . GLU B 1 15 ? -78.092 7.727 -75.431 1.00 60.57 19 GLU B N 1
ATOM 13056 C CA . GLU B 1 15 ? -78.409 6.980 -74.219 1.00 59.50 19 GLU B CA 1
ATOM 13057 C C . GLU B 1 15 ? -77.326 7.165 -73.165 1.00 62.74 19 GLU B C 1
ATOM 13058 O O . GLU B 1 15 ? -77.626 7.312 -71.974 1.00 67.61 19 GLU B O 1
ATOM 13070 N N . VAL B 1 16 ? -76.060 7.163 -73.584 1.00 60.47 20 VAL B N 1
ATOM 13071 C CA . VAL B 1 16 ? -74.962 7.377 -72.645 1.00 49.52 20 VAL B CA 1
ATOM 13072 C C . VAL B 1 16 ? -75.044 8.778 -72.054 1.00 55.10 20 VAL B C 1
ATOM 13073 O O . VAL B 1 16 ? -75.020 8.960 -70.831 1.00 59.83 20 VAL B O 1
ATOM 13086 N N . PHE B 1 17 ? -75.135 9.791 -72.917 1.00 54.54 21 PHE B N 1
ATOM 13087 C CA . PHE B 1 17 ? -75.196 11.167 -72.437 1.00 56.33 21 PHE B CA 1
ATOM 13088 C C . PHE B 1 17 ? -76.408 11.388 -71.542 1.00 51.90 21 PHE B C 1
ATOM 13089 O O . PHE B 1 17 ? -76.301 12.022 -70.486 1.00 50.57 21 PHE B O 1
ATOM 13106 N N . GLN B 1 18 ? -77.573 10.878 -71.951 1.00 58.84 22 GLN B N 1
ATOM 13107 C CA . GLN B 1 18 ? -78.787 11.081 -71.167 1.00 57.62 22 GLN B CA 1
ATOM 13108 C C . GLN B 1 18 ? -78.627 10.535 -69.755 1.00 57.85 22 GLN B C 1
ATOM 13109 O O . GLN B 1 18 ? -79.147 11.114 -68.794 1.00 59.66 22 GLN B O 1
ATOM 13123 N N . LYS B 1 19 ? -77.911 9.421 -69.609 1.00 62.59 23 LYS B N 1
ATOM 13124 C CA . LYS B 1 19 ? -77.712 8.810 -68.301 1.00 69.50 23 LYS B CA 1
ATOM 13125 C C . LYS B 1 19 ? -76.496 9.363 -67.574 1.00 72.44 23 LYS B C 1
ATOM 13126 O O . LYS B 1 19 ? -76.503 9.439 -66.340 1.00 84.28 23 LYS B O 1
ATOM 13145 N N . ALA B 1 20 ? -75.453 9.756 -68.310 1.00 68.54 24 ALA B N 1
ATOM 13146 C CA . ALA B 1 20 ? -74.235 10.240 -67.670 1.00 57.46 24 ALA B CA 1
ATOM 13147 C C . ALA B 1 20 ? -74.437 11.605 -67.026 1.00 58.26 24 ALA B C 1
ATOM 13148 O O . ALA B 1 20 ? -73.800 11.908 -66.011 1.00 69.97 24 ALA B O 1
ATOM 13155 N N . GLN B 1 21 ? -75.313 12.439 -67.592 1.00 62.08 25 GLN B N 1
ATOM 13156 C CA . GLN B 1 21 ? -75.535 13.770 -67.034 1.00 66.93 25 GLN B CA 1
ATOM 13157 C C . GLN B 1 21 ? -76.109 13.703 -65.626 1.00 69.21 25 GLN B C 1
ATOM 13158 O O . GLN B 1 21 ? -75.916 14.632 -64.834 1.00 72.44 25 GLN B O 1
ATOM 13172 N N . GLY B 1 22 ? -76.815 12.619 -65.296 1.00 74.31 26 GLY B N 1
ATOM 13173 C CA . GLY B 1 22 ? -77.542 12.567 -64.041 1.00 71.91 26 GLY B CA 1
ATOM 13174 C C . GLY B 1 22 ? -76.702 12.195 -62.840 1.00 75.03 26 GLY B C 1
ATOM 13175 O O . GLY B 1 22 ? -77.034 12.576 -61.713 1.00 81.49 26 GLY B O 1
ATOM 13179 N N . SER B 1 23 ? -75.614 11.456 -63.045 1.00 72.40 27 SER B N 1
ATOM 13180 C CA . SER B 1 23 ? -74.824 10.970 -61.923 1.00 75.55 27 SER B CA 1
ATOM 13181 C C . SER B 1 23 ? -73.474 10.483 -62.426 1.00 74.40 27 SER B C 1
ATOM 13182 O O . SER B 1 23 ? -73.318 10.127 -63.598 1.00 74.39 27 SER B O 1
ATOM 13190 N N . TYR B 1 24 ? -72.499 10.473 -61.515 1.00 70.50 28 TYR B N 1
ATOM 13191 C CA . TYR B 1 24 ? -71.177 9.918 -61.782 1.00 72.57 28 TYR B CA 1
ATOM 13192 C C . TYR B 1 24 ? -71.114 8.410 -61.575 1.00 86.46 28 TYR B C 1
ATOM 13193 O O . TYR B 1 24 ? -70.054 7.817 -61.808 1.00 82.78 28 TYR B O 1
ATOM 13211 N N . ALA B 1 25 ? -72.210 7.780 -61.148 1.00 89.84 29 ALA B N 1
ATOM 13212 C CA . ALA B 1 25 ? -72.152 6.396 -60.685 1.00 81.48 29 ALA B CA 1
ATOM 13213 C C . ALA B 1 25 ? -71.606 5.468 -61.764 1.00 84.55 29 ALA B C 1
ATOM 13214 O O . ALA B 1 25 ? -70.576 4.811 -61.575 1.00 99.57 29 ALA B O 1
ATOM 13221 N N . GLY B 1 26 ? -72.285 5.400 -62.905 1.00 84.13 30 GLY B N 1
ATOM 13222 C CA . GLY B 1 26 ? -71.922 4.448 -63.937 1.00 79.43 30 GLY B CA 1
ATOM 13223 C C . GLY B 1 26 ? -71.096 5.049 -65.052 1.00 78.31 30 GLY B C 1
ATOM 13224 O O . GLY B 1 26 ? -71.283 4.702 -66.222 1.00 79.83 30 GLY B O 1
ATOM 13228 N N . HIS B 1 27 ? -70.170 5.947 -64.708 1.00 75.68 31 HIS B N 1
ATOM 13229 C CA . HIS B 1 27 ? -69.420 6.657 -65.738 1.00 80.96 31 HIS B CA 1
ATOM 13230 C C . HIS B 1 27 ? -68.355 5.774 -66.379 1.00 81.20 31 HIS B C 1
ATOM 13231 O O . HIS B 1 27 ? -68.111 5.881 -67.586 1.00 85.45 31 HIS B O 1
ATOM 13245 N N . ARG B 1 28 ? -67.713 4.897 -65.604 1.00 72.79 32 ARG B N 1
ATOM 13246 C CA . ARG B 1 28 ? -66.709 4.017 -66.192 1.00 65.51 32 ARG B CA 1
ATOM 13247 C C . ARG B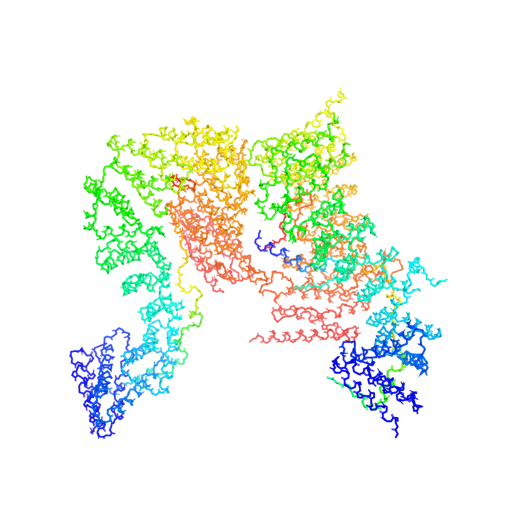 1 28 ? -67.342 2.999 -67.132 1.00 69.77 32 ARG B C 1
ATOM 13248 O O . ARG B 1 28 ? -66.717 2.599 -68.120 1.00 73.34 32 ARG B O 1
ATOM 13269 N N . LYS B 1 29 ? -68.574 2.573 -66.847 1.00 67.99 33 LYS B N 1
ATOM 13270 C CA . LYS B 1 29 ? -69.316 1.770 -67.813 1.00 61.69 33 LYS B CA 1
ATOM 13271 C C . LYS B 1 29 ? -69.622 2.587 -69.062 1.00 64.69 33 LYS B C 1
ATOM 13272 O O . LYS B 1 29 ? -69.448 2.109 -70.189 1.00 70.76 33 LYS B O 1
ATOM 13291 N N . HIS B 1 30 ? -70.071 3.831 -68.875 1.00 61.54 34 HIS B N 1
ATOM 13292 C CA . HIS B 1 30 ? -70.371 4.701 -70.007 1.00 73.14 34 HIS B CA 1
ATOM 13293 C C . HIS B 1 30 ? -69.180 4.816 -70.951 1.00 69.01 34 HIS B C 1
ATOM 13294 O O . HIS B 1 30 ? -69.345 4.793 -72.177 1.00 61.58 34 HIS B O 1
ATOM 13308 N N . ILE B 1 31 ? -67.971 4.939 -70.400 1.00 59.01 35 ILE B N 1
ATOM 13309 C CA . ILE B 1 31 ? -66.777 5.017 -71.238 1.00 50.17 35 ILE B CA 1
ATOM 13310 C C . ILE B 1 31 ? -66.632 3.746 -72.065 1.00 62.54 35 ILE B C 1
ATOM 13311 O O . ILE B 1 31 ? -66.353 3.794 -73.269 1.00 62.91 35 ILE B O 1
ATOM 13327 N N . ALA B 1 32 ? -66.818 2.589 -71.429 1.00 56.58 36 ALA B N 1
ATOM 13328 C CA . ALA B 1 32 ? -66.702 1.326 -72.147 1.00 62.38 36 ALA B CA 1
ATOM 13329 C C . ALA B 1 32 ? -67.731 1.236 -73.266 1.00 70.80 36 ALA B C 1
ATOM 13330 O O . ALA B 1 32 ? -67.418 0.783 -74.374 1.00 65.10 36 ALA B O 1
ATOM 13337 N N . VAL B 1 33 ? -68.965 1.668 -72.998 1.00 66.89 37 VAL B N 1
ATOM 13338 C CA . VAL B 1 33 ? -70.002 1.634 -74.025 1.00 65.19 37 VAL B CA 1
ATOM 13339 C C . VAL B 1 33 ? -69.650 2.583 -75.163 1.00 65.71 37 VAL B C 1
ATOM 13340 O O . VAL B 1 33 ? -69.824 2.253 -76.343 1.00 56.45 37 VAL B O 1
ATOM 13353 N N . LEU B 1 34 ? -69.144 3.774 -74.833 1.00 56.85 38 LEU B N 1
ATOM 13354 C CA . LEU B 1 34 ? -68.793 4.741 -75.869 1.00 59.93 38 LEU B CA 1
ATOM 13355 C C . LEU B 1 34 ? -67.692 4.200 -76.772 1.00 66.13 38 LEU B C 1
ATOM 13356 O O . LEU B 1 34 ? -67.774 4.301 -78.002 1.00 44.77 38 LEU B O 1
ATOM 13372 N N . LYS B 1 35 ? -66.643 3.628 -76.177 1.00 64.35 39 LYS B N 1
ATOM 13373 C CA . LYS B 1 35 ? -65.591 3.024 -76.986 1.00 63.18 39 LYS B CA 1
ATOM 13374 C C . LYS B 1 35 ? -66.137 1.885 -77.834 1.00 66.38 39 LYS B C 1
ATOM 13375 O O . LYS B 1 35 ? -65.667 1.667 -78.957 1.00 61.15 39 LYS B O 1
ATOM 13394 N N . LYS B 1 36 ? -67.129 1.155 -77.320 1.00 59.98 40 LYS B N 1
ATOM 13395 C CA . LYS B 1 36 ? -67.770 0.105 -78.106 1.00 57.10 40 LYS B CA 1
ATOM 13396 C C . LYS B 1 36 ? -68.595 0.702 -79.239 1.00 62.27 40 LYS B C 1
ATOM 13397 O O . LYS B 1 36 ? -68.484 0.274 -80.394 1.00 64.25 40 LYS B O 1
ATOM 13416 N N . ILE B 1 37 ? -69.436 1.692 -78.925 1.00 51.65 41 ILE B N 1
ATOM 13417 C CA . ILE B 1 37 ? -70.224 2.356 -79.959 1.00 52.93 41 ILE B CA 1
ATOM 13418 C C . ILE B 1 37 ? -69.306 2.922 -81.034 1.00 55.31 41 ILE B C 1
ATOM 13419 O O . ILE B 1 37 ? -69.573 2.790 -82.235 1.00 61.48 41 ILE B O 1
ATOM 13435 N N . GLN B 1 38 ? -68.209 3.560 -80.620 1.00 60.63 42 GLN B N 1
ATOM 13436 C CA . GLN B 1 38 ? -67.248 4.086 -81.582 1.00 62.57 42 GLN B CA 1
ATOM 13437 C C . GLN B 1 38 ? -66.699 2.972 -82.464 1.00 65.73 42 GLN B C 1
ATOM 13438 O O . GLN B 1 38 ? -66.740 3.062 -83.696 1.00 71.23 42 GLN B O 1
ATOM 13452 N N . SER B 1 39 ? -66.193 1.903 -81.845 1.00 65.34 43 SER B N 1
ATOM 13453 C CA . SER B 1 39 ? -65.523 0.853 -82.606 1.00 67.54 43 SER B CA 1
ATOM 13454 C C . SER B 1 39 ? -66.474 0.185 -83.589 1.00 65.81 43 SER B C 1
ATOM 13455 O O . SER B 1 39 ? -66.103 -0.076 -84.739 1.00 58.87 43 SER B O 1
ATOM 13463 N N . LYS B 1 40 ? -67.704 -0.107 -83.159 1.00 66.76 44 LYS B N 1
ATOM 13464 C CA . LYS B 1 40 ? -68.661 -0.722 -84.073 1.00 73.89 44 LYS B CA 1
ATOM 13465 C C . LYS B 1 40 ? -68.958 0.198 -85.249 1.00 79.43 44 LYS B C 1
ATOM 13466 O O . LYS B 1 40 ? -69.125 -0.264 -86.383 1.00 77.51 44 LYS B O 1
ATOM 13485 N N . ALA B 1 41 ? -69.022 1.507 -85.001 1.00 72.46 45 ALA B N 1
ATOM 13486 C CA . ALA B 1 41 ? -69.229 2.453 -86.091 1.00 63.62 45 ALA B CA 1
ATOM 13487 C C . ALA B 1 41 ? -68.090 2.384 -87.102 1.00 73.07 45 ALA B C 1
ATOM 13488 O O . ALA B 1 41 ? -68.319 2.481 -88.313 1.00 72.47 45 ALA B O 1
ATOM 13495 N N . VAL B 1 42 ? -66.856 2.208 -86.625 1.00 70.46 46 VAL B N 1
ATOM 13496 C CA . VAL B 1 42 ? -65.702 2.221 -87.520 1.00 69.44 46 VAL B CA 1
ATOM 13497 C C . VAL B 1 42 ? -65.695 0.978 -88.402 1.00 73.72 46 VAL B C 1
ATOM 13498 O O . VAL B 1 42 ? -65.566 1.068 -89.629 1.00 79.64 46 VAL B O 1
ATOM 13511 N N . GLU B 1 43 ? -65.825 -0.203 -87.792 1.00 75.41 47 GLU B N 1
ATOM 13512 C CA . GLU B 1 43 ? -65.729 -1.445 -88.553 1.00 79.25 47 GLU B CA 1
ATOM 13513 C C . GLU B 1 43 ? -66.808 -1.552 -89.621 1.00 78.24 47 GLU B C 1
ATOM 13514 O O . GLU B 1 43 ? -66.663 -2.352 -90.552 1.00 83.87 47 GLU B O 1
ATOM 13526 N N . GLN B 1 44 ? -67.879 -0.767 -89.515 1.00 80.33 48 GLN B N 1
ATOM 13527 C CA . GLN B 1 44 ? -68.923 -0.729 -90.528 1.00 73.53 48 GLN B CA 1
ATOM 13528 C C . GLN B 1 44 ? -68.805 0.486 -91.440 1.00 72.45 48 GLN B C 1
ATOM 13529 O O . GLN B 1 44 ? -69.727 0.760 -92.214 1.00 64.49 48 GLN B O 1
ATOM 13543 N N . GLY B 1 45 ? -67.694 1.218 -91.365 1.00 72.20 49 GLY B N 1
ATOM 13544 C CA . GLY B 1 45 ? -67.435 2.319 -92.269 1.00 82.58 49 GLY B CA 1
ATOM 13545 C C . GLY B 1 45 ? -68.130 3.618 -91.933 1.00 76.32 49 GLY B C 1
ATOM 13546 O O . GLY B 1 45 ? -68.139 4.529 -92.769 1.00 79.99 49 GLY B O 1
ATOM 13550 N N . TYR B 1 46 ? -68.705 3.744 -90.737 1.00 76.94 50 TYR B N 1
ATOM 13551 C CA . TYR B 1 46 ? -69.408 4.963 -90.356 1.00 80.84 50 TYR B CA 1
ATOM 13552 C C . TYR B 1 46 ? -68.709 5.650 -89.189 1.00 70.57 50 TYR B C 1
ATOM 13553 O O . TYR B 1 46 ? -69.354 6.051 -88.214 1.00 58.06 50 TYR B O 1
ATOM 13571 N N . GLU B 1 47 ? -67.386 5.793 -89.286 1.00 71.59 51 GLU B N 1
ATOM 13572 C CA . GLU B 1 47 ? -66.629 6.480 -88.245 1.00 62.87 51 GLU B CA 1
ATOM 13573 C C . GLU B 1 47 ? -67.026 7.948 -88.158 1.00 72.27 51 GLU B C 1
ATOM 13574 O O . GLU B 1 47 ? -67.321 8.462 -87.073 1.00 66.96 51 GLU B O 1
ATOM 13586 N N . ASP B 1 48 ? -67.020 8.646 -89.296 1.00 74.56 52 ASP B N 1
ATOM 13587 C CA . ASP B 1 48 ? -67.353 10.066 -89.290 1.00 66.73 52 ASP B CA 1
ATOM 13588 C C . ASP B 1 48 ? -68.753 10.306 -88.744 1.00 56.98 52 ASP B C 1
ATOM 13589 O O . ASP B 1 48 ? -69.037 11.390 -88.220 1.00 64.94 52 ASP B O 1
ATOM 13598 N N . ALA B 1 49 ? -69.639 9.313 -88.849 1.00 58.05 53 ALA B N 1
ATOM 13599 C CA . ALA B 1 49 ? -70.964 9.443 -88.254 1.00 62.22 53 ALA B CA 1
ATOM 13600 C C . ALA B 1 49 ? -70.879 9.500 -86.734 1.00 67.81 53 ALA B C 1
ATOM 13601 O O . ALA B 1 49 ? -71.585 10.291 -86.097 1.00 71.16 53 ALA B O 1
ATOM 13608 N N . PHE B 1 50 ? -70.020 8.673 -86.133 1.00 60.02 54 PHE B N 1
ATOM 13609 C CA . PHE B 1 50 ? -69.842 8.722 -84.685 1.00 58.53 54 PHE B CA 1
ATOM 13610 C C . PHE B 1 50 ? -69.248 10.058 -84.256 1.00 60.19 54 PHE B C 1
ATOM 13611 O O . PHE B 1 50 ? -69.737 10.695 -83.316 1.00 58.38 54 PHE B O 1
ATOM 13628 N N . ASN B 1 51 ? -68.180 10.494 -84.930 1.00 55.26 55 ASN B N 1
ATOM 13629 C CA . ASN B 1 51 ? -67.606 11.803 -84.636 1.00 56.30 55 ASN B CA 1
ATOM 13630 C C . ASN B 1 51 ? -68.649 12.905 -84.760 1.00 62.37 55 ASN B C 1
ATOM 13631 O O . ASN B 1 51 ? -68.618 13.879 -83.998 1.00 65.43 55 ASN B O 1
ATOM 13642 N N . PHE B 1 52 ? -69.582 12.763 -85.701 1.00 56.44 56 PHE B N 1
ATOM 13643 C CA . PHE B 1 52 ? -70.603 13.784 -85.911 1.00 53.57 56 PHE B CA 1
ATOM 13644 C C . PHE B 1 52 ? -71.551 13.862 -84.720 1.00 56.14 56 PHE B C 1
ATOM 13645 O O . PHE B 1 52 ? -71.694 14.917 -84.092 1.00 60.53 56 PHE B O 1
ATOM 13662 N N . TRP B 1 53 ? -72.208 12.747 -84.388 1.00 59.89 57 TRP B N 1
ATOM 13663 C CA . TRP B 1 53 ? -73.192 12.763 -83.311 1.00 63.01 57 TRP B CA 1
ATOM 13664 C C . TRP B 1 53 ? -72.542 12.998 -81.954 1.00 56.46 57 TRP B C 1
ATOM 13665 O O . TRP B 1 53 ? -73.159 13.609 -81.072 1.00 66.48 57 TRP B O 1
ATOM 13686 N N . PHE B 1 54 ? -71.310 12.527 -81.760 1.00 60.48 58 PHE B N 1
ATOM 13687 C CA . PHE B 1 54 ? -70.597 12.825 -80.523 1.00 66.22 58 PHE B CA 1
ATOM 13688 C C . PHE B 1 54 ? -70.419 14.328 -80.360 1.00 57.68 58 PHE B C 1
ATOM 13689 O O . PHE B 1 54 ? -70.642 14.881 -79.277 1.00 58.31 58 PHE B O 1
ATOM 13706 N N . ASP B 1 55 ? -70.025 15.008 -81.438 1.00 57.86 59 ASP B N 1
ATOM 13707 C CA . ASP B 1 55 ? -69.933 16.464 -81.417 1.00 54.58 59 ASP B CA 1
ATOM 13708 C C . ASP B 1 55 ? -71.272 17.099 -81.058 1.00 64.87 59 ASP B C 1
ATOM 13709 O O . ASP B 1 55 ? -71.359 17.913 -80.132 1.00 69.05 59 ASP B O 1
ATOM 13718 N N . LYS B 1 56 ? -72.331 16.739 -81.789 1.00 55.70 60 LYS B N 1
ATOM 13719 C CA . LYS B 1 56 ? -73.606 17.434 -81.641 1.00 68.75 60 LYS B CA 1
ATOM 13720 C C . LYS B 1 56 ? -74.183 17.273 -80.241 1.00 62.84 60 LYS B C 1
ATOM 13721 O O . LYS B 1 56 ? -74.967 18.118 -79.793 1.00 72.47 60 LYS B O 1
ATOM 13740 N N . LEU B 1 57 ? -73.812 16.206 -79.535 1.00 63.97 61 LEU B N 1
ATOM 13741 C CA . LEU B 1 57 ? -74.249 16.047 -78.153 1.00 65.76 61 LEU B CA 1
ATOM 13742 C C . LEU B 1 57 ? -73.362 16.821 -77.187 1.00 59.06 61 LEU B C 1
ATOM 13743 O O . LEU B 1 57 ? -73.821 17.206 -76.107 1.00 71.55 61 LEU B O 1
ATOM 13759 N N . VAL B 1 58 ? -72.102 17.060 -77.553 1.00 60.84 62 VAL B N 1
ATOM 13760 C CA . VAL B 1 58 ? -71.229 17.871 -76.712 1.00 56.74 62 VAL B CA 1
ATOM 13761 C C . VAL B 1 58 ? -71.570 19.353 -76.841 1.00 70.35 62 VAL B C 1
ATOM 13762 O O . VAL B 1 58 ? -71.357 20.124 -75.899 1.00 74.83 62 VAL B O 1
ATOM 13775 N N . THR B 1 59 ? -72.094 19.782 -77.992 1.00 63.78 63 THR B N 1
ATOM 13776 C CA . THR B 1 59 ? -72.478 21.181 -78.148 1.00 71.16 63 THR B CA 1
ATOM 13777 C C . THR B 1 59 ? -73.715 21.528 -77.332 1.00 69.85 63 THR B C 1
ATOM 13778 O O . THR B 1 59 ? -73.961 22.711 -77.072 1.00 79.36 63 THR B O 1
ATOM 13789 N N . LYS B 1 60 ? -74.495 20.527 -76.920 1.00 64.73 64 LYS B N 1
ATOM 13790 C CA . LYS B 1 60 ? -75.702 20.787 -76.147 1.00 63.92 64 LYS B CA 1
ATOM 13791 C C . LYS B 1 60 ? -75.396 21.251 -74.729 1.00 73.11 64 LYS B C 1
ATOM 13792 O O . LYS B 1 60 ? -76.269 21.846 -74.088 1.00 83.20 64 LYS B O 1
ATOM 13811 N N . ILE B 1 61 ? -74.183 21.001 -74.226 1.00 61.81 65 ILE B N 1
ATOM 13812 C CA . ILE B 1 61 ? -73.785 21.474 -72.903 1.00 66.81 65 ILE B CA 1
ATOM 13813 C C . ILE B 1 61 ? -72.857 22.679 -72.971 1.00 68.77 65 ILE B C 1
ATOM 13814 O O . ILE B 1 61 ? -72.476 23.214 -71.921 1.00 63.23 65 ILE B O 1
ATOM 13830 N N . LEU B 1 62 ? -72.480 23.124 -74.169 1.00 56.64 66 LEU B N 1
ATOM 13831 C CA . LEU B 1 62 ? -71.634 24.309 -74.275 1.00 67.85 66 LEU B CA 1
ATOM 13832 C C . LEU B 1 62 ? -72.303 25.569 -73.740 1.00 70.96 66 LEU B C 1
ATOM 13833 O O . LEU B 1 62 ? -71.615 26.358 -73.069 1.00 70.89 66 LEU B O 1
ATOM 13849 N N . PRO B 1 63 ? -73.584 25.837 -73.994 1.00 74.17 67 PRO B N 1
ATOM 13850 C CA . PRO B 1 63 ? -74.202 27.061 -73.472 1.00 72.98 67 PRO B CA 1
ATOM 13851 C C . PRO B 1 63 ? -74.609 26.996 -72.008 1.00 66.42 67 PRO B C 1
ATOM 13852 O O . PRO B 1 63 ? -75.230 27.944 -71.520 1.00 70.34 67 PRO B O 1
ATOM 13863 N N . LEU B 1 64 ? -74.286 25.922 -71.291 1.00 60.10 68 LEU B N 1
ATOM 13864 C CA . LEU B 1 64 ? -74.616 25.833 -69.875 1.00 64.72 68 LEU B CA 1
ATOM 13865 C C . LEU B 1 64 ? -73.684 26.714 -69.054 1.00 70.30 68 LEU B C 1
ATOM 13866 O O . LEU B 1 64 ? -72.486 26.812 -69.334 1.00 62.80 68 LEU B O 1
ATOM 13882 N N . LYS B 1 65 ? -74.246 27.349 -68.028 1.00 74.88 69 LYS B N 1
ATOM 13883 C CA . LYS B 1 65 ? -73.477 28.236 -67.168 1.00 68.24 69 LYS B CA 1
ATOM 13884 C C . LYS B 1 65 ? -72.377 27.463 -66.444 1.00 68.28 69 LYS B C 1
ATOM 13885 O O . LYS B 1 65 ? -72.383 26.231 -66.378 1.00 82.04 69 LYS B O 1
ATOM 13904 N N . LYS B 1 66 ? -71.422 28.213 -65.888 1.00 72.60 70 LYS B N 1
ATOM 13905 C CA . LYS B 1 66 ? -70.310 27.608 -65.163 1.00 81.48 70 LYS B CA 1
ATOM 13906 C C . LYS B 1 66 ? -70.807 26.619 -64.114 1.00 82.99 70 LYS B C 1
ATOM 13907 O O . LYS B 1 66 ? -70.456 25.434 -64.137 1.00 82.55 70 LYS B O 1
ATOM 13926 N N . ASN B 1 67 ? -71.618 27.099 -63.175 1.00 92.38 71 ASN B N 1
ATOM 13927 C CA . ASN B 1 67 ? -72.075 26.275 -62.058 1.00 108.90 71 ASN B CA 1
ATOM 13928 C C . ASN B 1 67 ? -73.415 25.613 -62.385 1.00 93.17 71 ASN B C 1
ATOM 13929 O O . ASN B 1 67 ? -74.445 25.850 -61.755 1.00 100.42 71 ASN B O 1
ATOM 13940 N N . GLU B 1 68 ? -73.366 24.758 -63.406 1.00 83.82 72 GLU B N 1
ATOM 13941 C CA . GLU B 1 68 ? -74.474 23.885 -63.782 1.00 76.18 72 GLU B CA 1
ATOM 13942 C C . GLU B 1 68 ? -73.899 22.482 -63.908 1.00 70.44 72 GLU B C 1
ATOM 13943 O O . GLU B 1 68 ? -73.159 22.195 -64.855 1.00 76.60 72 GLU B O 1
ATOM 13955 N N . ILE B 1 69 ? -74.233 21.611 -62.954 1.00 65.49 73 ILE B N 1
ATOM 13956 C CA . ILE B 1 69 ? -73.519 20.344 -62.821 1.00 73.53 73 ILE B CA 1
ATOM 13957 C C . ILE B 1 69 ? -73.729 19.449 -64.035 1.00 64.81 73 ILE B C 1
ATOM 13958 O O . ILE B 1 69 ? -72.855 18.641 -64.374 1.00 65.62 73 ILE B O 1
ATOM 13974 N N . ILE B 1 70 ? -74.878 19.563 -64.706 1.00 66.87 74 ILE B N 1
ATOM 13975 C CA . ILE B 1 70 ? -75.123 18.749 -65.896 1.00 67.71 74 ILE B CA 1
ATOM 13976 C C . ILE B 1 70 ? -73.975 18.898 -66.884 1.00 63.69 74 ILE B C 1
ATOM 13977 O O . ILE B 1 70 ? -73.508 17.916 -67.475 1.00 62.52 74 ILE B O 1
ATOM 13993 N N . GLY B 1 71 ? -73.501 20.129 -67.080 1.00 62.93 75 GLY B N 1
ATOM 13994 C CA . GLY B 1 71 ? -72.350 20.338 -67.939 1.00 57.08 75 GLY B CA 1
ATOM 13995 C C . GLY B 1 71 ? -71.082 19.744 -67.358 1.00 59.45 75 GLY B C 1
ATOM 13996 O O . GLY B 1 71 ? -70.296 19.114 -68.072 1.00 55.55 75 GLY B O 1
ATOM 14000 N N . ASP B 1 72 ? -70.867 19.928 -66.052 1.00 62.99 76 ASP B N 1
ATOM 14001 C CA . ASP B 1 72 ? -69.674 19.382 -65.414 1.00 61.51 76 ASP B CA 1
ATOM 14002 C C . ASP B 1 72 ? -69.606 17.868 -65.570 1.00 61.74 76 ASP B C 1
ATOM 14003 O O . ASP B 1 72 ? -68.518 17.302 -65.726 1.00 66.37 76 ASP B O 1
ATOM 14012 N N . ARG B 1 73 ? -70.757 17.193 -65.534 1.00 53.34 77 ARG B N 1
ATOM 14013 C CA . ARG B 1 73 ? -70.755 15.737 -65.633 1.00 55.27 77 ARG B CA 1
ATOM 14014 C C . ARG B 1 73 ? -70.435 15.276 -67.050 1.00 58.60 77 ARG B C 1
ATOM 14015 O O . ARG B 1 73 ? -69.688 14.308 -67.237 1.00 61.01 77 ARG B O 1
ATOM 14036 N N . ILE B 1 74 ? -70.986 15.949 -68.062 1.00 58.05 78 ILE B N 1
ATOM 14037 C CA . ILE B 1 74 ? -70.673 15.588 -69.442 1.00 50.45 78 ILE B CA 1
ATOM 14038 C C . ILE B 1 74 ? -69.219 15.911 -69.757 1.00 56.67 78 ILE B C 1
ATOM 14039 O O . ILE B 1 74 ? -68.523 15.127 -70.412 1.00 58.01 78 ILE B O 1
ATOM 14055 N N . VAL B 1 75 ? -68.736 17.067 -69.297 1.00 55.62 79 VAL B N 1
ATOM 14056 C CA . VAL B 1 75 ? -67.345 17.444 -69.537 1.00 46.38 79 VAL B CA 1
ATOM 14057 C C . VAL B 1 75 ? -66.406 16.386 -68.972 1.00 56.12 79 VAL B C 1
ATOM 14058 O O . VAL B 1 75 ? -65.435 15.980 -69.621 1.00 60.63 79 VAL B O 1
ATOM 14071 N N . LYS B 1 76 ? -66.680 15.926 -67.750 1.00 64.35 80 LYS B N 1
ATOM 14072 C CA . LYS B 1 76 ? -65.852 14.881 -67.158 1.00 57.34 80 LYS B CA 1
ATOM 14073 C C . LYS B 1 76 ? -66.016 13.557 -67.893 1.00 59.05 80 LYS B C 1
ATOM 14074 O O . LYS B 1 76 ? -65.103 12.722 -67.871 1.00 57.42 80 LYS B O 1
ATOM 14093 N N . LEU B 1 77 ? -67.158 13.346 -68.551 1.00 56.92 81 LEU B N 1
ATOM 14094 C CA . LEU B 1 77 ? -67.327 12.151 -69.372 1.00 49.50 81 LEU B CA 1
ATOM 14095 C C . LEU B 1 77 ? -66.454 12.224 -70.618 1.00 55.79 81 LEU B C 1
ATOM 14096 O O . LEU B 1 77 ? -65.743 11.267 -70.948 1.00 58.21 81 LEU B O 1
ATOM 14112 N N . VAL B 1 78 ? -66.502 13.354 -71.327 1.00 54.73 82 VAL B N 1
ATOM 14113 C CA . VAL B 1 78 ? -65.665 13.533 -72.511 1.00 56.47 82 VAL B CA 1
ATOM 14114 C C . VAL B 1 78 ? -64.196 13.344 -72.153 1.00 57.38 82 VAL B C 1
ATOM 14115 O O . VAL B 1 78 ? -63.436 12.711 -72.897 1.00 47.19 82 VAL B O 1
ATOM 14128 N N . ALA B 1 79 ? -63.776 13.882 -71.006 1.00 54.05 83 ALA B N 1
ATOM 14129 C CA . ALA B 1 79 ? -62.377 13.784 -70.603 1.00 51.92 83 ALA B CA 1
ATOM 14130 C C . ALA B 1 79 ? -61.977 12.337 -70.343 1.00 50.01 83 ALA B C 1
ATOM 14131 O O . ALA B 1 79 ? -60.913 11.887 -70.783 1.00 60.89 83 ALA B O 1
ATOM 14138 N N . ALA B 1 80 ? -62.816 11.592 -69.620 1.00 64.33 84 ALA B N 1
ATOM 14139 C CA . ALA B 1 80 ? -62.509 10.193 -69.342 1.00 51.22 84 ALA B CA 1
ATOM 14140 C C . ALA B 1 80 ? -62.535 9.352 -70.610 1.00 59.60 84 ALA B C 1
ATOM 14141 O O . ALA B 1 80 ? -61.800 8.363 -70.712 1.00 66.72 84 ALA B O 1
ATOM 14148 N N . PHE B 1 81 ? -63.372 9.724 -71.579 1.00 65.35 85 PHE B N 1
ATOM 14149 C CA . PHE B 1 81 ? -63.430 8.991 -72.839 1.00 56.66 85 PHE B CA 1
ATOM 14150 C C . PHE B 1 81 ? -62.118 9.117 -73.605 1.00 60.60 85 PHE B C 1
ATOM 14151 O O . PHE B 1 81 ? -61.582 8.124 -74.109 1.00 61.76 85 PHE B O 1
ATOM 14168 N N . ILE B 1 82 ? -61.578 10.334 -73.693 1.00 52.44 86 ILE B N 1
ATOM 14169 C CA . ILE B 1 82 ? -60.306 10.530 -74.380 1.00 56.47 86 ILE B CA 1
ATOM 14170 C C . ILE B 1 82 ? -59.168 9.907 -73.582 1.00 64.86 86 ILE B C 1
ATOM 14171 O O . ILE B 1 82 ? -58.247 9.308 -74.150 1.00 64.69 86 ILE B O 1
ATOM 14187 N N . ALA B 1 83 ? -59.211 10.036 -72.254 1.00 69.59 87 ALA B N 1
ATOM 14188 C CA . ALA B 1 83 ? -58.151 9.475 -71.425 1.00 63.74 87 ALA B CA 1
ATOM 14189 C C . ALA B 1 83 ? -58.090 7.957 -71.556 1.00 60.32 87 ALA B C 1
ATOM 14190 O O . ALA B 1 83 ? -57.003 7.368 -71.527 1.00 72.76 87 ALA B O 1
ATOM 14197 N N . SER B 1 84 ? -59.246 7.306 -71.703 1.00 64.44 88 SER B N 1
ATOM 14198 C CA . SER B 1 84 ? -59.276 5.850 -71.802 1.00 66.80 88 SER B CA 1
ATOM 14199 C C . SER B 1 84 ? -58.814 5.372 -73.174 1.00 63.87 88 SER B C 1
ATOM 14200 O O . SER B 1 84 ? -58.170 4.322 -73.283 1.00 66.30 88 SER B O 1
ATOM 14208 N N . LEU B 1 85 ? -59.138 6.119 -74.231 1.00 67.29 89 LEU B N 1
ATOM 14209 C CA . LEU B 1 85 ? -58.638 5.770 -75.557 1.00 71.25 89 LEU B CA 1
ATOM 14210 C C . LEU B 1 85 ? -57.121 5.886 -75.614 1.00 63.95 89 LEU B C 1
ATOM 14211 O O . LEU B 1 85 ? -56.452 5.080 -76.271 1.00 71.09 89 LEU B O 1
ATOM 14227 N N . GLU B 1 86 ? -56.559 6.886 -74.930 1.00 53.53 90 GLU B N 1
ATOM 14228 C CA . GLU B 1 86 ? -55.114 7.081 -74.963 1.00 66.39 90 GLU B CA 1
ATOM 14229 C C . GLU B 1 86 ? -54.396 6.013 -74.149 1.00 72.06 90 GLU B C 1
ATOM 14230 O O . GLU B 1 86 ? -53.349 5.506 -74.568 1.00 74.36 90 GLU B O 1
ATOM 14242 N N . ARG B 1 87 ? -54.936 5.663 -72.977 1.00 74.34 91 ARG B N 1
ATOM 14243 C CA . ARG B 1 87 ? -54.319 4.625 -72.158 1.00 64.09 91 ARG B CA 1
ATOM 14244 C C . ARG B 1 87 ? -54.112 3.344 -72.954 1.00 74.11 91 ARG B C 1
ATOM 14245 O O . ARG B 1 87 ? -53.104 2.650 -72.778 1.00 82.72 91 ARG B O 1
ATOM 14266 N N . GLU B 1 88 ? -55.059 3.012 -73.835 1.00 66.67 92 GLU B N 1
ATOM 14267 C CA . GLU B 1 88 ? -54.892 1.845 -74.694 1.00 74.60 92 GLU B CA 1
ATOM 14268 C C . GLU B 1 88 ? -53.632 1.969 -75.541 1.00 81.37 92 GLU B C 1
ATOM 14269 O O . GLU B 1 88 ? -52.833 1.030 -75.631 1.00 87.80 92 GLU B O 1
ATOM 14281 N N . LEU B 1 89 ? -53.434 3.131 -76.169 1.00 76.94 93 LEU B N 1
ATOM 14282 C CA . LEU B 1 89 ? -52.249 3.331 -76.997 1.00 73.87 93 LEU B CA 1
ATOM 14283 C C . LEU B 1 89 ? -50.980 3.406 -76.157 1.00 86.07 93 LEU B C 1
ATOM 14284 O O . LEU B 1 89 ? -49.912 2.986 -76.616 1.00 90.98 93 LEU B O 1
ATOM 14300 N N . ILE B 1 90 ? -51.071 3.932 -74.934 1.00 82.23 94 ILE B N 1
ATOM 14301 C CA . ILE B 1 90 ? -49.893 4.013 -74.076 1.00 86.14 94 ILE B CA 1
ATOM 14302 C C . ILE B 1 90 ? -49.440 2.617 -73.668 1.00 95.63 94 ILE B C 1
ATOM 14303 O O . ILE B 1 90 ? -48.269 2.256 -73.829 1.00 107.81 94 ILE B O 1
ATOM 14319 N N . LEU B 1 91 ? -50.357 1.813 -73.121 1.00 101.72 95 LEU B N 1
ATOM 14320 C CA . LEU B 1 91 ? -50.015 0.434 -72.791 1.00 98.05 95 LEU B CA 1
ATOM 14321 C C . LEU B 1 91 ? -49.435 -0.292 -73.995 1.00 101.92 95 LEU B C 1
ATOM 14322 O O . LEU B 1 91 ? -48.555 -1.146 -73.845 1.00 123.00 95 LEU B O 1
ATOM 14338 N N . ALA B 1 92 ? -49.914 0.033 -75.194 1.00 109.18 96 ALA B N 1
ATOM 14339 C CA . ALA B 1 92 ? -49.320 -0.511 -76.408 1.00 112.20 96 ALA B CA 1
ATOM 14340 C C . ALA B 1 92 ? -47.883 -0.034 -76.576 1.00 108.54 96 ALA B C 1
ATOM 14341 O O . ALA B 1 92 ? -46.982 -0.826 -76.877 1.00 104.61 96 ALA B O 1
ATOM 14348 N N . LYS B 1 93 ? -47.652 1.267 -76.394 1.00 110.95 97 LYS B N 1
ATOM 14349 C CA . LYS B 1 93 ? -46.301 1.807 -76.514 1.00 111.43 97 LYS B CA 1
ATOM 14350 C C . LYS B 1 93 ? -45.412 1.329 -75.374 1.00 120.26 97 LYS B C 1
ATOM 14351 O O . LYS B 1 93 ? -44.220 1.069 -75.577 1.00 118.72 97 LYS B O 1
ATOM 14370 N N . LYS B 1 94 ? -45.968 1.227 -74.164 1.00 120.78 98 LYS B N 1
ATOM 14371 C CA . LYS B 1 94 ? -45.203 0.715 -73.031 1.00 110.85 98 LYS B CA 1
ATOM 14372 C C . LYS B 1 94 ? -44.558 -0.617 -73.384 1.00 120.19 98 LYS B C 1
ATOM 14373 O O . LYS B 1 94 ? -43.343 -0.794 -73.244 1.00 128.81 98 LYS B O 1
ATOM 14392 N N . GLN B 1 95 ? -45.363 -1.567 -73.849 1.00 121.88 99 GLN B N 1
ATOM 14393 C CA . GLN B 1 95 ? -44.834 -2.769 -74.467 1.00 121.78 99 GLN B CA 1
ATOM 14394 C C . GLN B 1 95 ? -44.356 -2.436 -75.878 1.00 125.86 99 GLN B C 1
ATOM 14395 O O . GLN B 1 95 ? -44.529 -1.320 -76.373 1.00 130.33 99 GLN B O 1
ATOM 14409 N N . ASN B 1 96 ? -43.753 -3.422 -76.539 1.00 130.16 100 ASN B N 1
ATOM 14410 C CA . ASN B 1 96 ? -43.332 -3.268 -77.925 1.00 133.34 100 ASN B CA 1
ATOM 14411 C C . ASN B 1 96 ? -44.277 -3.968 -78.898 1.00 136.49 100 ASN B C 1
ATOM 14412 O O . ASN B 1 96 ? -43.863 -4.322 -80.007 1.00 136.71 100 ASN B O 1
ATOM 14423 N N . TYR B 1 97 ? -45.537 -4.165 -78.512 1.00 134.33 101 TYR B N 1
ATOM 14424 C CA . TYR B 1 97 ? -46.520 -4.834 -79.352 1.00 138.50 101 TYR B CA 1
ATOM 14425 C C . TYR B 1 97 ? -47.518 -3.810 -79.878 1.00 135.83 101 TYR B C 1
ATOM 14426 O O . TYR B 1 97 ? -48.078 -3.024 -79.106 1.00 122.86 101 TYR B O 1
ATOM 14444 N N . LYS B 1 98 ? -47.721 -3.817 -81.192 1.00 141.87 102 LYS B N 1
ATOM 14445 C CA . LYS B 1 98 ? -48.577 -2.857 -81.871 1.00 131.98 102 LYS B CA 1
ATOM 14446 C C . LYS B 1 98 ? -50.004 -3.396 -81.968 1.00 133.65 102 LYS B C 1
ATOM 14447 O O . LYS B 1 98 ? -50.247 -4.601 -81.868 1.00 126.83 102 LYS B O 1
ATOM 14466 N N . LEU B 1 99 ? -50.955 -2.480 -82.163 1.00 135.05 103 LEU B N 1
ATOM 14467 C CA . LEU B 1 99 ? -52.370 -2.819 -82.037 1.00 128.06 103 LEU B CA 1
ATOM 14468 C C . LEU B 1 99 ? -53.011 -3.286 -83.335 1.00 121.20 103 LEU B C 1
ATOM 14469 O O . LEU B 1 99 ? -53.999 -4.029 -83.291 1.00 115.51 103 LEU B O 1
ATOM 14485 N N . THR B 1 100 ? -52.501 -2.842 -84.482 1.00 127.71 104 THR B N 1
ATOM 14486 C CA . THR B 1 100 ? -52.965 -3.287 -85.801 1.00 139.93 104 THR B CA 1
ATOM 14487 C C . THR B 1 100 ? -54.491 -3.259 -85.936 1.00 133.42 104 THR B C 1
ATOM 14488 O O . THR B 1 100 ? -55.056 -3.979 -86.765 1.00 127.79 104 THR B O 1
ATOM 14499 N N . ASN B 1 101 ? -55.175 -2.432 -85.142 1.00 126.85 105 ASN B N 1
ATOM 14500 C CA . ASN B 1 101 ? -56.609 -2.213 -85.300 1.00 109.15 105 ASN B CA 1
ATOM 14501 C C . ASN B 1 101 ? -56.925 -0.754 -85.603 1.00 103.35 105 ASN B C 1
ATOM 14502 O O . ASN B 1 101 ? -58.097 -0.360 -85.555 1.00 91.04 105 ASN B O 1
ATOM 14513 N N . ASP B 1 102 ? -55.910 0.056 -85.908 1.00 102.22 106 ASP B N 1
ATOM 14514 C CA . ASP B 1 102 ? -56.048 1.452 -86.306 1.00 86.92 106 ASP B CA 1
ATOM 14515 C C . ASP B 1 102 ? -56.413 2.369 -85.145 1.00 86.81 106 ASP B C 1
ATOM 14516 O O . ASP B 1 102 ? -56.726 3.544 -85.375 1.00 84.31 106 ASP B O 1
ATOM 14525 N N . GLU B 1 103 ? -56.377 1.875 -83.903 1.00 78.05 107 GLU B N 1
ATOM 14526 C CA . GLU B 1 103 ? -56.683 2.729 -82.760 1.00 78.88 107 GLU B CA 1
ATOM 14527 C C . GLU B 1 103 ? -55.818 3.981 -82.748 1.00 74.90 107 GLU B C 1
ATOM 14528 O O . GLU B 1 103 ? -56.274 5.049 -82.323 1.00 75.44 107 GLU B O 1
ATOM 14540 N N . GLU B 1 104 ? -54.571 3.873 -83.207 1.00 73.29 108 GLU B N 1
ATOM 14541 C CA . GLU B 1 104 ? -53.700 5.042 -83.264 1.00 80.45 108 GLU B CA 1
ATOM 14542 C C . GLU B 1 104 ? -54.267 6.094 -84.210 1.00 78.23 108 GLU B C 1
ATOM 14543 O O . GLU B 1 104 ? -54.304 7.286 -83.885 1.00 70.85 108 GLU B O 1
ATOM 14555 N N . GLY B 1 105 ? -54.723 5.666 -85.389 1.00 84.79 109 GLY B N 1
ATOM 14556 C CA . GLY B 1 105 ? -55.299 6.607 -86.335 1.00 81.60 109 GLY B CA 1
ATOM 14557 C C . GLY B 1 105 ? -56.683 7.074 -85.925 1.00 77.78 109 GLY B C 1
ATOM 14558 O O . GLY B 1 105 ? -57.016 8.253 -86.069 1.00 71.81 109 GLY B O 1
ATOM 14562 N N . ILE B 1 106 ? -57.511 6.156 -85.420 1.00 76.69 110 ILE B N 1
ATOM 14563 C CA . ILE B 1 106 ? -58.824 6.540 -84.907 1.00 67.12 110 ILE B CA 1
ATOM 14564 C C . ILE B 1 106 ? -58.675 7.619 -83.842 1.00 68.59 110 ILE B C 1
ATOM 14565 O O . ILE B 1 106 ? -59.315 8.675 -83.904 1.00 72.05 110 ILE B O 1
ATOM 14581 N N . PHE B 1 107 ? -57.820 7.367 -82.849 1.00 67.76 111 PHE B N 1
ATOM 14582 C CA . PHE B 1 107 ? -57.629 8.324 -81.765 1.00 68.10 111 PHE B CA 1
ATOM 14583 C C . PHE B 1 107 ? -57.090 9.650 -82.290 1.00 71.89 111 PHE B C 1
ATOM 14584 O O . PHE B 1 107 ? -57.597 10.722 -81.941 1.00 68.41 111 PHE B O 1
ATOM 14601 N N . SER B 1 108 ? -56.056 9.596 -83.133 1.00 73.37 112 SER B N 1
ATOM 14602 C CA . SER B 1 108 ? -55.485 10.820 -83.685 1.00 62.79 112 SER B CA 1
ATOM 14603 C C . SER B 1 108 ? -56.522 11.603 -84.480 1.00 66.58 112 SER B C 1
ATOM 14604 O O . SER B 1 108 ? -56.598 12.833 -84.374 1.00 62.71 112 SER B O 1
ATOM 14612 N N . ARG B 1 109 ? -57.327 10.909 -85.287 1.00 71.90 113 ARG B N 1
ATOM 14613 C CA . ARG B 1 109 ? -58.348 11.587 -86.078 1.00 78.10 113 ARG B CA 1
ATOM 14614 C C . ARG B 1 109 ? -59.470 12.128 -85.203 1.00 71.22 113 ARG B C 1
ATOM 14615 O O . ARG B 1 109 ? -60.037 13.183 -85.510 1.00 61.07 113 ARG B O 1
ATOM 14636 N N . PHE B 1 110 ? -59.799 11.432 -84.112 1.00 72.72 114 PHE B N 1
ATOM 14637 C CA . PHE B 1 110 ? -60.877 11.889 -83.240 1.00 64.76 114 PHE B CA 1
ATOM 14638 C C . PHE B 1 110 ? -60.485 13.164 -82.504 1.00 66.09 114 PHE B C 1
ATOM 14639 O O . PHE B 1 110 ? -61.250 14.134 -82.471 1.00 60.51 114 PHE B O 1
ATOM 14656 N N . VAL B 1 111 ? -59.296 13.176 -81.898 1.00 59.83 115 VAL B N 1
ATOM 14657 C CA . VAL B 1 111 ? -58.844 14.356 -81.165 1.00 64.38 115 VAL B CA 1
ATOM 14658 C C . VAL B 1 111 ? -58.777 15.562 -82.093 1.00 65.68 115 VAL B C 1
ATOM 14659 O O . VAL B 1 111 ? -59.333 16.627 -81.797 1.00 65.97 115 VAL B O 1
ATOM 14672 N N . ASP B 1 112 ? -58.081 15.418 -83.224 1.00 64.71 116 ASP B N 1
ATOM 14673 C CA . ASP B 1 112 ? -57.983 16.516 -84.179 1.00 60.39 116 ASP B CA 1
ATOM 14674 C C . ASP B 1 112 ? -59.363 17.023 -84.569 1.00 66.25 116 ASP B C 1
ATOM 14675 O O . ASP B 1 112 ? -59.598 18.235 -84.631 1.00 65.96 116 ASP B O 1
ATOM 14684 N N . GLN B 1 113 ? -60.291 16.102 -84.828 1.00 58.34 117 GLN B N 1
ATOM 14685 C CA . GLN B 1 113 ? -61.644 16.485 -85.211 1.00 60.27 117 GLN B CA 1
ATOM 14686 C C . GLN B 1 113 ? -62.386 17.141 -84.051 1.00 60.86 117 GLN B C 1
ATOM 14687 O O . GLN B 1 113 ? -63.085 18.143 -84.242 1.00 54.55 117 GLN B O 1
ATOM 14701 N N . PHE B 1 114 ? -62.236 16.604 -82.838 1.00 71.06 118 PHE B N 1
ATOM 14702 C CA . PHE B 1 114 ? -62.991 17.125 -81.702 1.00 66.34 118 PHE B CA 1
ATOM 14703 C C . PHE B 1 114 ? -62.472 18.488 -81.259 1.00 61.36 118 PHE B C 1
ATOM 14704 O O . PHE B 1 114 ? -63.255 19.349 -80.841 1.00 55.16 118 PHE B O 1
ATOM 14721 N N . ILE B 1 115 ? -61.157 18.701 -81.324 1.00 66.20 119 ILE B N 1
ATOM 14722 C CA . ILE B 1 115 ? -60.594 19.984 -80.910 1.00 62.58 119 ILE B CA 1
ATOM 14723 C C . ILE B 1 115 ? -61.052 21.090 -81.853 1.00 62.64 119 ILE B C 1
ATOM 14724 O O . ILE B 1 115 ? -61.471 22.168 -81.415 1.00 58.39 119 ILE B O 1
ATOM 14740 N N . ARG B 1 116 ? -60.985 20.840 -83.161 1.00 60.54 120 ARG B N 1
ATOM 14741 C CA . ARG B 1 116 ? -61.410 21.848 -84.125 1.00 61.99 120 ARG B CA 1
ATOM 14742 C C . ARG B 1 116 ? -62.894 22.160 -83.990 1.00 60.29 120 ARG B C 1
ATOM 14743 O O . ARG B 1 116 ? -63.318 23.289 -84.265 1.00 56.52 120 ARG B O 1
ATOM 14764 N N . HIS B 1 117 ? -63.694 21.182 -83.561 1.00 58.16 121 HIS B N 1
ATOM 14765 C CA . HIS B 1 117 ? -65.135 21.392 -83.465 1.00 54.98 121 HIS B CA 1
ATOM 14766 C C . HIS B 1 117 ? -65.495 22.278 -82.278 1.00 61.13 121 HIS B C 1
ATOM 14767 O O . HIS B 1 117 ? -66.418 23.095 -82.367 1.00 57.45 121 HIS B O 1
ATOM 14781 N N . VAL B 1 118 ? -64.791 22.127 -81.155 1.00 50.71 122 VAL B N 1
ATOM 14782 C CA . VAL B 1 118 ? -65.092 22.961 -79.998 1.00 56.56 122 VAL B CA 1
ATOM 14783 C C . VAL B 1 118 ? -64.485 24.348 -80.165 1.00 57.62 122 VAL B C 1
ATOM 14784 O O . VAL B 1 118 ? -65.002 25.326 -79.612 1.00 52.55 122 VAL B O 1
ATOM 14797 N N . LEU B 1 119 ? -63.395 24.464 -80.928 1.00 58.52 123 LEU B N 1
ATOM 14798 C CA . LEU B 1 119 ? -62.805 25.772 -81.190 1.00 57.26 123 LEU B CA 1
ATOM 14799 C C . LEU B 1 119 ? -63.746 26.685 -81.964 1.00 63.47 123 LEU B C 1
ATOM 14800 O O . LEU B 1 119 ? -63.539 27.902 -81.974 1.00 59.45 123 LEU B O 1
ATOM 14816 N N . ARG B 1 120 ? -64.767 26.129 -82.618 1.00 66.91 124 ARG B N 1
ATOM 14817 C CA . ARG B 1 120 ? -65.708 26.957 -83.363 1.00 54.18 124 ARG B CA 1
ATOM 14818 C C . ARG B 1 120 ? -66.435 27.955 -82.471 1.00 61.33 124 ARG B C 1
ATOM 14819 O O . ARG B 1 120 ? -66.912 28.979 -82.973 1.00 73.81 124 ARG B O 1
ATOM 14840 N N . GLY B 1 121 ? -66.533 27.681 -81.174 1.00 64.58 125 GLY B N 1
ATOM 14841 C CA . GLY B 1 121 ? -67.182 28.590 -80.251 1.00 60.98 125 GLY B CA 1
ATOM 14842 C C . GLY B 1 121 ? -66.207 29.270 -79.312 1.00 69.12 125 GLY B C 1
ATOM 14843 O O . GLY B 1 121 ? -66.613 29.818 -78.283 1.00 64.72 125 GLY B O 1
ATOM 14847 N N . VAL B 1 122 ? -64.915 29.247 -79.653 1.00 63.57 126 VAL B N 1
ATOM 14848 C CA . VAL B 1 122 ? -63.916 29.829 -78.762 1.00 63.91 126 VAL B CA 1
ATOM 14849 C C . VAL B 1 122 ? -64.057 31.346 -78.712 1.00 66.97 126 VAL B C 1
ATOM 14850 O O . VAL B 1 122 ? -63.701 31.974 -77.708 1.00 68.87 126 VAL B O 1
ATOM 14863 N N . GLU B 1 123 ? -64.568 31.961 -79.780 1.00 69.53 127 GLU B N 1
ATOM 14864 C CA . GLU B 1 123 ? -64.863 33.390 -79.797 1.00 74.80 127 GLU B CA 1
ATOM 14865 C C . GLU B 1 123 ? -66.351 33.637 -80.034 1.00 66.64 127 GLU B C 1
ATOM 14866 O O . GLU B 1 123 ? -66.735 34.611 -80.683 1.00 74.98 127 GLU B O 1
ATOM 14878 N N . SER B 1 124 ? -67.196 32.752 -79.507 1.00 66.57 128 SER B N 1
ATOM 14879 C CA . SER B 1 124 ? -68.634 32.891 -79.651 1.00 65.13 128 SER B CA 1
ATOM 14880 C C . SER B 1 124 ? -69.118 34.172 -78.974 1.00 71.87 128 SER B C 1
ATOM 14881 O O . SER B 1 124 ? -68.418 34.748 -78.140 1.00 76.49 128 SER B O 1
ATOM 14889 N N . PRO B 1 125 ? -70.317 34.649 -79.324 1.00 94.22 129 PRO B N 1
ATOM 14890 C CA . PRO B 1 125 ? -70.889 35.755 -78.540 1.00 82.57 129 PRO B CA 1
ATOM 14891 C C . PRO B 1 125 ? -71.265 35.325 -77.136 1.00 72.05 129 PRO B C 1
ATOM 14892 O O . PRO B 1 125 ? -71.069 36.085 -76.179 1.00 71.63 129 PRO B O 1
ATOM 14903 N N . ASP B 1 126 ? -71.795 34.114 -76.990 1.00 65.01 130 ASP B N 1
ATOM 14904 C CA . ASP B 1 126 ? -72.193 33.599 -75.688 1.00 73.55 130 ASP B CA 1
ATOM 14905 C C . ASP B 1 126 ? -70.953 33.298 -74.854 1.00 81.31 130 ASP B C 1
ATOM 14906 O O . ASP B 1 126 ? -70.136 32.450 -75.226 1.00 87.57 130 ASP B O 1
ATOM 14915 N N . LYS B 1 127 ? -70.807 33.996 -73.725 1.00 74.84 131 LYS B N 1
ATOM 14916 C CA . LYS B 1 127 ? -69.649 33.772 -72.864 1.00 81.53 131 LYS B CA 1
ATOM 14917 C C . LYS B 1 127 ? -69.643 32.362 -72.285 1.00 80.15 131 LYS B C 1
ATOM 14918 O O . LYS B 1 127 ? -68.571 31.781 -72.080 1.00 78.66 131 LYS B O 1
ATOM 14937 N N . ASN B 1 128 ? -70.822 31.803 -72.002 1.00 75.21 132 ASN B N 1
ATOM 14938 C CA . ASN B 1 128 ? -70.887 30.449 -71.464 1.00 70.12 132 ASN B CA 1
ATOM 14939 C C . ASN B 1 128 ? -70.298 29.443 -72.443 1.00 71.31 132 ASN B C 1
ATOM 14940 O O . ASN B 1 128 ? -69.639 28.479 -72.035 1.00 63.73 132 ASN B O 1
ATOM 14951 N N . VAL B 1 129 ? -70.525 29.650 -73.741 1.00 56.32 133 VAL B N 1
ATOM 14952 C CA . VAL B 1 129 ? -69.893 28.802 -74.747 1.00 63.94 133 VAL B CA 1
ATOM 14953 C C . VAL B 1 129 ? -68.378 28.874 -74.611 1.00 59.58 133 VAL B C 1
ATOM 14954 O O . VAL B 1 129 ? -67.690 27.848 -74.570 1.00 66.61 133 VAL B O 1
ATOM 14967 N N . ARG B 1 130 ? -67.837 30.090 -74.521 1.00 69.73 134 ARG B N 1
ATOM 14968 C CA . ARG B 1 130 ? -66.390 30.248 -74.418 1.00 59.21 134 ARG B CA 1
ATOM 14969 C C . ARG B 1 130 ? -65.845 29.561 -73.176 1.00 55.44 134 ARG B C 1
ATOM 14970 O O . ARG B 1 130 ? -64.774 28.943 -73.220 1.00 62.01 134 ARG B O 1
ATOM 14991 N N . PHE B 1 131 ? -66.561 29.657 -72.054 1.00 64.79 135 PHE B N 1
ATOM 14992 C CA . PHE B 1 131 ? -66.116 28.976 -70.843 1.00 65.41 135 PHE B CA 1
ATOM 14993 C C . PHE B 1 131 ? -66.115 27.465 -71.037 1.00 60.80 135 PHE B C 1
ATOM 14994 O O . PHE B 1 131 ? -65.114 26.792 -70.764 1.00 55.78 135 PHE B O 1
ATOM 15011 N N . ARG B 1 132 ? -67.236 26.912 -71.505 1.00 55.18 136 ARG B N 1
ATOM 15012 C CA . ARG B 1 132 ? -67.323 25.466 -71.687 1.00 58.56 136 ARG B CA 1
ATOM 15013 C C . ARG B 1 132 ? -66.304 24.974 -72.706 1.00 58.34 136 ARG B C 1
ATOM 15014 O O . ARG B 1 132 ? -65.722 23.895 -72.541 1.00 54.36 136 ARG B O 1
ATOM 15035 N N . VAL B 1 133 ? -66.071 25.750 -73.765 1.00 44.57 137 VAL B N 1
ATOM 15036 C CA . VAL B 1 133 ? -65.066 25.364 -74.752 1.00 53.82 137 VAL B CA 1
ATOM 15037 C C . VAL B 1 133 ? -63.702 25.241 -74.088 1.00 54.64 137 VAL B C 1
ATOM 15038 O O . VAL B 1 133 ? -63.034 24.205 -74.187 1.00 63.58 137 VAL B O 1
ATOM 15051 N N . LEU B 1 134 ? -63.267 26.298 -73.397 1.00 52.01 138 LEU B N 1
ATOM 15052 C CA . LEU B 1 134 ? -61.961 26.259 -72.748 1.00 55.98 138 LEU B CA 1
ATOM 15053 C C . LEU B 1 134 ? -61.917 25.217 -71.639 1.00 61.91 138 LEU B C 1
ATOM 15054 O O . LEU B 1 134 ? -60.873 24.591 -71.424 1.00 51.50 138 LEU B O 1
ATOM 15070 N N . GLN B 1 135 ? -63.031 25.012 -70.931 1.00 47.45 139 GLN B N 1
ATOM 15071 C CA . GLN B 1 135 ? -63.062 23.992 -69.889 1.00 44.01 139 GLN B CA 1
ATOM 15072 C C . GLN B 1 135 ? -62.830 22.607 -70.479 1.00 56.75 139 GLN B C 1
ATOM 15073 O O . GLN B 1 135 ? -62.031 21.821 -69.957 1.00 53.05 139 GLN B O 1
ATOM 15087 N N . LEU B 1 136 ? -63.528 22.289 -71.571 1.00 55.61 140 LEU B N 1
ATOM 15088 C CA . LEU B 1 136 ? -63.311 21.014 -72.247 1.00 50.53 140 LEU B CA 1
ATOM 15089 C C . LEU B 1 136 ? -61.852 20.858 -72.653 1.00 54.27 140 LEU B C 1
ATOM 15090 O O . LEU B 1 136 ? -61.251 19.796 -72.457 1.00 58.86 140 LEU B O 1
ATOM 15106 N N . LEU B 1 137 ? -61.263 21.913 -73.221 1.00 48.63 141 LEU B N 1
ATOM 15107 C CA . LEU B 1 137 ? -59.871 21.834 -73.651 1.00 52.50 141 LEU B CA 1
ATOM 15108 C C . LEU B 1 137 ? -58.940 21.603 -72.468 1.00 57.76 141 LEU B C 1
ATOM 15109 O O . LEU B 1 137 ? -57.979 20.832 -72.568 1.00 61.18 141 LEU B O 1
ATOM 15125 N N . ALA B 1 138 ? -59.207 22.259 -71.337 1.00 61.27 142 ALA B N 1
ATOM 15126 C CA . ALA B 1 138 ? -58.354 22.091 -70.164 1.00 63.05 142 ALA B CA 1
ATOM 15127 C C . ALA B 1 138 ? -58.352 20.643 -69.688 1.00 60.92 142 ALA B C 1
ATOM 15128 O O . ALA B 1 138 ? -57.292 20.071 -69.406 1.00 70.76 142 ALA B O 1
ATOM 15135 N N . VAL B 1 139 ? -59.533 20.026 -69.605 1.00 53.93 143 VAL B N 1
ATOM 15136 C CA . VAL B 1 139 ? -59.641 18.702 -68.998 1.00 61.01 143 VAL B CA 1
ATOM 15137 C C . VAL B 1 139 ? -59.113 17.617 -69.930 1.00 57.19 143 VAL B C 1
ATOM 15138 O O . VAL B 1 139 ? -58.688 16.551 -69.468 1.00 65.65 143 VAL B O 1
ATOM 15151 N N . ILE B 1 140 ? -59.129 17.854 -71.248 1.00 53.84 144 ILE B N 1
ATOM 15152 C CA . ILE B 1 140 ? -58.593 16.873 -72.191 1.00 67.87 144 ILE B CA 1
ATOM 15153 C C . ILE B 1 140 ? -57.139 17.139 -72.548 1.00 56.22 144 ILE B C 1
ATOM 15154 O O . ILE B 1 140 ? -56.484 16.257 -73.124 1.00 58.55 144 ILE B O 1
ATOM 15170 N N . MET B 1 141 ? -56.608 18.316 -72.209 1.00 59.92 145 MET B N 1
ATOM 15171 C CA . MET B 1 141 ? -55.309 18.731 -72.727 1.00 63.71 145 MET B CA 1
ATOM 15172 C C . MET B 1 141 ? -54.212 17.725 -72.408 1.00 67.93 145 MET B C 1
ATOM 15173 O O . MET B 1 141 ? -53.262 17.581 -73.186 1.00 63.61 145 MET B O 1
ATOM 15187 N N . ASP B 1 142 ? -54.315 17.025 -71.277 1.00 69.72 146 ASP B N 1
ATOM 15188 C CA . ASP B 1 142 ? -53.249 16.116 -70.869 1.00 72.00 146 ASP B CA 1
ATOM 15189 C C . ASP B 1 142 ? -53.245 14.823 -71.671 1.00 69.39 146 ASP B C 1
ATOM 15190 O O . ASP B 1 142 ? -52.200 14.172 -71.762 1.00 66.61 146 ASP B O 1
ATOM 15199 N N . ASN B 1 143 ? -54.377 14.442 -72.259 1.00 71.12 147 ASN B N 1
ATOM 15200 C CA . ASN B 1 143 ? -54.505 13.159 -72.932 1.00 66.22 147 ASN B CA 1
ATOM 15201 C C . ASN B 1 143 ? -54.630 13.271 -74.445 1.00 71.28 147 ASN B C 1
ATOM 15202 O O . ASN B 1 143 ? -54.838 12.248 -75.108 1.00 73.08 147 ASN B O 1
ATOM 15213 N N . ILE B 1 144 ? -54.507 14.473 -75.014 1.00 75.26 148 ILE B N 1
ATOM 15214 C CA . ILE B 1 144 ? -54.612 14.631 -76.461 1.00 66.94 148 ILE B CA 1
ATOM 15215 C C . ILE B 1 144 ? -53.488 13.935 -77.211 1.00 68.29 148 ILE B C 1
ATOM 15216 O O . ILE B 1 144 ? -53.565 13.802 -78.439 1.00 68.75 148 ILE B O 1
ATOM 15232 N N . GLY B 1 145 ? -52.452 13.486 -76.511 1.00 70.13 149 GLY B N 1
ATOM 15233 C CA . GLY B 1 145 ? -51.338 12.839 -77.183 1.00 81.20 149 GLY B CA 1
ATOM 15234 C C . GLY B 1 145 ? -50.488 13.867 -77.899 1.00 87.58 149 GLY B C 1
ATOM 15235 O O . GLY B 1 145 ? -50.075 14.878 -77.319 1.00 107.38 149 GLY B O 1
ATOM 15239 N N . GLU B 1 146 ? -50.221 13.614 -79.177 1.00 87.82 150 GLU B N 1
ATOM 15240 C CA . GLU B 1 146 ? -49.466 14.529 -80.020 1.00 101.40 150 GLU B CA 1
ATOM 15241 C C . GLU B 1 146 ? -50.292 14.862 -81.254 1.00 97.48 150 GLU B C 1
ATOM 15242 O O . GLU B 1 146 ? -50.878 13.971 -81.876 1.00 102.32 150 GLU B O 1
ATOM 15254 N N . ILE B 1 147 ? -50.336 16.146 -81.597 1.00 89.45 151 ILE B N 1
ATOM 15255 C CA . ILE B 1 147 ? -51.170 16.656 -82.675 1.00 91.48 151 ILE B CA 1
ATOM 15256 C C . ILE B 1 147 ? -50.284 17.385 -83.675 1.00 105.09 151 ILE B C 1
ATOM 15257 O O . ILE B 1 147 ? -49.217 17.901 -83.324 1.00 98.07 151 ILE B O 1
ATOM 15273 N N . ASP B 1 148 ? -50.727 17.419 -84.931 1.00 97.31 152 ASP B N 1
ATOM 15274 C CA . ASP B 1 148 ? -49.970 18.121 -85.958 1.00 103.51 152 ASP B CA 1
ATOM 15275 C C . ASP B 1 148 ? -49.847 19.593 -85.588 1.00 99.74 152 ASP B C 1
ATOM 15276 O O . ASP B 1 148 ? -50.764 20.184 -85.012 1.00 109.54 152 ASP B O 1
ATOM 15285 N N . GLU B 1 149 ? -48.699 20.188 -85.920 1.00 96.56 153 GLU B N 1
ATOM 15286 C CA . GLU B 1 149 ? -48.389 21.526 -85.429 1.00 98.03 153 GLU B CA 1
ATOM 15287 C C . GLU B 1 149 ? -49.401 22.568 -85.889 1.00 92.66 153 GLU B C 1
ATOM 15288 O O . GLU B 1 149 ? -49.557 23.596 -85.221 1.00 89.18 153 GLU B O 1
ATOM 15300 N N . SER B 1 150 ? -50.093 22.335 -87.007 1.00 87.16 154 SER B N 1
ATOM 15301 C CA . SER B 1 150 ? -51.110 23.284 -87.452 1.00 90.18 154 SER B CA 1
ATOM 15302 C C . SER B 1 150 ? -52.187 23.462 -86.390 1.00 90.78 154 SER B C 1
ATOM 15303 O O . SER B 1 150 ? -52.567 24.589 -86.054 1.00 85.64 154 SER B O 1
ATOM 15311 N N . LEU B 1 151 ? -52.696 22.352 -85.851 1.00 92.34 155 LEU B N 1
ATOM 15312 C CA . LEU B 1 151 ? -53.693 22.437 -84.790 1.00 88.28 155 LEU B CA 1
ATOM 15313 C C . LEU B 1 151 ? -53.080 22.942 -83.490 1.00 83.76 155 LEU B C 1
ATOM 15314 O O . LEU B 1 151 ? -53.745 23.651 -82.726 1.00 81.53 155 LEU B O 1
ATOM 15330 N N . PHE B 1 152 ? -51.825 22.580 -83.218 1.00 79.73 156 PHE B N 1
ATOM 15331 C CA . PHE B 1 152 ? -51.134 23.108 -82.047 1.00 81.67 156 PHE B CA 1
ATOM 15332 C C . PHE B 1 152 ? -50.972 24.621 -82.150 1.00 82.29 156 PHE B C 1
ATOM 15333 O O . PHE B 1 152 ? -51.267 25.356 -81.200 1.00 71.57 156 PHE B O 1
ATOM 15350 N N . ASN B 1 153 ? -50.506 25.105 -83.305 1.00 92.64 157 ASN B N 1
ATOM 15351 C CA . ASN B 1 153 ? -50.331 26.543 -83.491 1.00 86.05 157 ASN B CA 1
ATOM 15352 C C . ASN B 1 153 ? -51.652 27.282 -83.329 1.00 72.34 157 ASN B C 1
ATOM 15353 O O . ASN B 1 153 ? -51.704 28.347 -82.702 1.00 76.20 157 ASN B O 1
ATOM 15364 N N . LEU B 1 154 ? -52.731 26.735 -83.892 1.00 75.79 158 LEU B N 1
ATOM 15365 C CA . LEU B 1 154 ? -54.040 27.360 -83.744 1.00 80.83 158 LEU B CA 1
ATOM 15366 C C . LEU B 1 154 ? -54.564 27.227 -82.320 1.00 70.90 158 LEU B C 1
ATOM 15367 O O . LEU B 1 154 ? -55.261 28.123 -81.831 1.00 63.95 158 LEU B O 1
ATOM 15383 N N . LEU B 1 155 ? -54.234 26.130 -81.637 1.00 85.27 159 LEU B N 1
ATOM 15384 C CA . LEU B 1 155 ? -54.717 25.937 -80.275 1.00 70.78 159 LEU B CA 1
ATOM 15385 C C . LEU B 1 155 ? -54.139 26.988 -79.333 1.00 66.48 159 LEU B C 1
ATOM 15386 O O . LEU B 1 155 ? -54.882 27.673 -78.621 1.00 70.45 159 LEU B O 1
ATOM 15402 N N . ILE B 1 156 ? -52.811 27.137 -79.320 1.00 66.85 160 ILE B N 1
ATOM 15403 C CA . ILE B 1 156 ? -52.190 28.102 -78.415 1.00 72.05 160 ILE B CA 1
ATOM 15404 C C . ILE B 1 156 ? -52.534 29.528 -78.820 1.00 66.53 160 ILE B C 1
ATOM 15405 O O . ILE B 1 156 ? -52.625 30.418 -77.966 1.00 76.95 160 ILE B O 1
ATOM 15421 N N . LEU B 1 157 ? -52.719 29.779 -80.117 1.00 76.79 161 LEU B N 1
ATOM 15422 C CA . LEU B 1 157 ? -53.142 31.104 -80.558 1.00 63.73 161 LEU B CA 1
ATOM 15423 C C . LEU B 1 157 ? -54.483 31.473 -79.938 1.00 61.72 161 LEU B C 1
ATOM 15424 O O . LEU B 1 157 ? -54.638 32.553 -79.357 1.00 61.20 161 LEU B O 1
ATOM 15440 N N . SER B 1 158 ? -55.465 30.574 -80.042 1.00 65.33 162 SER B N 1
ATOM 15441 C CA . SER B 1 158 ? -56.790 30.854 -79.502 1.00 66.41 162 SER B CA 1
ATOM 15442 C C . SER B 1 158 ? -56.755 31.030 -77.990 1.00 69.00 162 SER B C 1
ATOM 15443 O O . SER B 1 158 ? -57.520 31.832 -77.444 1.00 69.45 162 SER B O 1
ATOM 15451 N N . LEU B 1 159 ? -55.879 30.298 -77.296 1.00 65.88 163 LEU B N 1
ATOM 15452 C CA . LEU B 1 159 ? -55.809 30.417 -75.842 1.00 64.99 163 LEU B CA 1
ATOM 15453 C C . LEU B 1 159 ? -55.185 31.743 -75.424 1.00 66.52 163 LEU B C 1
ATOM 15454 O O . LEU B 1 159 ? -55.682 32.406 -74.507 1.00 74.70 163 LEU B O 1
ATOM 15470 N N . ASN B 1 160 ? -54.095 32.147 -76.082 1.00 63.00 164 ASN B N 1
ATOM 15471 C CA . ASN B 1 160 ? -53.451 33.410 -75.736 1.00 63.42 164 ASN B CA 1
ATOM 15472 C C . ASN B 1 160 ? -54.419 34.577 -75.870 1.00 70.34 164 ASN B C 1
ATOM 15473 O O . ASN B 1 160 ? -54.409 35.499 -75.046 1.00 79.53 164 ASN B O 1
ATOM 15484 N N . LYS B 1 161 ? -55.265 34.560 -76.903 1.00 64.39 165 LYS B N 1
ATOM 15485 C CA . LYS B 1 161 ? -56.253 35.619 -77.062 1.00 70.35 165 LYS B CA 1
ATOM 15486 C C . LYS B 1 161 ? -57.304 35.589 -75.962 1.00 71.28 165 LYS B C 1
ATOM 15487 O O . LYS B 1 161 ? -57.927 36.621 -75.688 1.00 79.38 165 LYS B O 1
ATOM 15506 N N . ARG B 1 162 ? -57.513 34.437 -75.325 1.00 50.91 166 ARG B N 1
ATOM 15507 C CA . ARG B 1 162 ? -58.516 34.308 -74.278 1.00 62.15 166 ARG B CA 1
ATOM 15508 C C . ARG B 1 162 ? -57.994 34.686 -72.899 1.00 63.39 166 ARG B C 1
ATOM 15509 O O . ARG B 1 162 ? -58.788 34.772 -71.957 1.00 57.32 166 ARG B O 1
ATOM 15530 N N . ILE B 1 163 ? -56.686 34.911 -72.750 1.00 59.27 167 ILE B N 1
ATOM 15531 C CA . ILE B 1 163 ? -56.170 35.441 -71.495 1.00 60.10 167 ILE B CA 1
ATOM 15532 C C . ILE B 1 163 ? -56.712 36.836 -71.234 1.00 63.38 167 ILE B C 1
ATOM 15533 O O . ILE B 1 163 ? -56.785 37.265 -70.078 1.00 62.18 167 ILE B O 1
ATOM 15549 N N . TYR B 1 164 ? -57.097 37.559 -72.285 1.00 57.21 168 TYR B N 1
ATOM 15550 C CA . TYR B 1 164 ? -57.674 38.889 -72.159 1.00 59.44 168 TYR B CA 1
ATOM 15551 C C . TYR B 1 164 ? -59.173 38.872 -72.428 1.00 67.13 168 TYR B C 1
ATOM 15552 O O . TYR B 1 164 ? -59.745 39.864 -72.885 1.00 75.36 168 TYR B O 1
ATOM 15570 N N . ASP B 1 165 ? -59.817 37.742 -72.147 1.00 66.57 169 ASP B N 1
ATOM 15571 C CA . ASP B 1 165 ? -61.252 37.625 -72.343 1.00 72.20 169 ASP B CA 1
ATOM 15572 C C . ASP B 1 165 ? -61.990 38.625 -71.461 1.00 63.87 169 ASP B C 1
ATOM 15573 O O . ASP B 1 165 ? -61.514 39.018 -70.393 1.00 69.41 169 ASP B O 1
ATOM 15582 N N . ARG B 1 166 ? -63.172 39.037 -71.922 1.00 72.64 170 ARG B N 1
ATOM 15583 C CA . ARG B 1 166 ? -63.955 40.017 -71.178 1.00 78.23 170 ARG B CA 1
ATOM 15584 C C . ARG B 1 166 ? -64.381 39.473 -69.821 1.00 73.77 170 ARG B C 1
ATOM 15585 O O . ARG B 1 166 ? -64.416 40.213 -68.831 1.00 72.76 170 ARG B O 1
ATOM 15606 N N . GLU B 1 167 ? -64.719 38.160 -69.753 1.00 74.99 171 GLU B N 1
ATOM 15607 C CA . GLU B 1 167 ? -65.178 37.595 -68.492 1.00 79.25 171 GLU B CA 1
ATOM 15608 C C . GLU B 1 167 ? -64.036 36.893 -67.764 1.00 76.78 171 GLU B C 1
ATOM 15609 O O . GLU B 1 167 ? -63.265 36.154 -68.387 1.00 63.49 171 GLU B O 1
ATOM 15621 N N . PRO B 1 168 ? -63.894 37.086 -66.446 1.00 63.60 172 PRO B N 1
ATOM 15622 C CA . PRO B 1 168 ? -62.800 36.401 -65.737 1.00 61.95 172 PRO B CA 1
ATOM 15623 C C . PRO B 1 168 ? -62.916 34.888 -65.762 1.00 63.04 172 PRO B C 1
ATOM 15624 O O . PRO B 1 168 ? -61.902 34.196 -65.923 1.00 62.62 172 PRO B O 1
ATOM 15635 N N . THR B 1 169 ? -64.127 34.351 -65.592 1.00 61.88 173 THR B N 1
ATOM 15636 C CA . THR B 1 169 ? -64.305 32.903 -65.592 1.00 67.47 173 THR B CA 1
ATOM 15637 C C . THR B 1 169 ? -63.700 32.273 -66.841 1.00 69.06 173 THR B C 1
ATOM 15638 O O . THR B 1 169 ? -63.162 31.160 -66.788 1.00 68.25 173 THR B O 1
ATOM 15649 N N . VAL B 1 170 ? -63.777 32.970 -67.975 1.00 59.11 174 VAL B N 1
ATOM 15650 C CA . VAL B 1 170 ? -63.115 32.492 -69.184 1.00 50.83 174 VAL B CA 1
ATOM 15651 C C . VAL B 1 170 ? -61.605 32.640 -69.051 1.00 55.25 174 VAL B C 1
ATOM 15652 O O . VAL B 1 170 ? -60.842 31.752 -69.453 1.00 61.77 174 VAL B O 1
ATOM 15665 N N . ARG B 1 171 ? -61.146 33.760 -68.490 1.00 64.12 175 ARG B N 1
ATOM 15666 C CA . ARG B 1 171 ? -59.713 33.951 -68.295 1.00 57.26 175 ARG B CA 1
ATOM 15667 C C . ARG B 1 171 ? -59.134 32.873 -67.389 1.00 54.23 175 ARG B C 1
ATOM 15668 O O . ARG B 1 171 ? -58.011 32.405 -67.610 1.00 54.39 175 ARG B O 1
ATOM 15689 N N . ILE B 1 172 ? -59.889 32.456 -66.368 1.00 51.05 176 ILE B N 1
ATOM 15690 C CA . ILE B 1 172 ? -59.416 31.403 -65.471 1.00 49.02 176 ILE B CA 1
ATOM 15691 C C . ILE B 1 172 ? -59.149 30.127 -66.258 1.00 53.18 176 ILE B C 1
ATOM 15692 O O . ILE B 1 172 ? -58.078 29.518 -66.146 1.00 50.67 176 ILE B O 1
ATOM 15708 N N . GLN B 1 173 ? -60.122 29.701 -67.067 1.00 52.14 177 GLN B N 1
ATOM 15709 C CA . GLN B 1 173 ? -59.940 28.494 -67.866 1.00 53.81 177 GLN B CA 1
ATOM 15710 C C . GLN B 1 173 ? -58.793 28.658 -68.855 1.00 51.99 177 GLN B C 1
ATOM 15711 O O . GLN B 1 173 ? -58.015 27.722 -69.075 1.00 52.94 177 GLN B O 1
ATOM 15725 N N . ALA B 1 174 ? -58.669 29.841 -69.459 1.00 53.41 178 ALA B N 1
ATOM 15726 C CA . ALA B 1 174 ? -57.536 30.100 -70.341 1.00 55.44 178 ALA B CA 1
ATOM 15727 C C . ALA B 1 174 ? -56.220 29.838 -69.623 1.00 56.53 178 ALA B C 1
ATOM 15728 O O . ALA B 1 174 ? -55.281 29.286 -70.209 1.00 57.23 178 ALA B O 1
ATOM 15735 N N . VAL B 1 175 ? -56.135 30.221 -68.347 1.00 55.83 179 VAL B N 1
ATOM 15736 C CA . VAL B 1 175 ? -54.956 29.889 -67.549 1.00 55.69 179 VAL B CA 1
ATOM 15737 C C . VAL B 1 175 ? -54.821 28.376 -67.432 1.00 65.51 179 VAL B C 1
ATOM 15738 O O . VAL B 1 175 ? -53.807 27.792 -67.832 1.00 68.96 179 VAL B O 1
ATOM 15751 N N . PHE B 1 176 ? -55.860 27.717 -66.907 1.00 59.45 180 PHE B N 1
ATOM 15752 C CA . PHE B 1 176 ? -55.809 26.271 -66.695 1.00 51.92 180 PHE B CA 1
ATOM 15753 C C . PHE B 1 176 ? -55.320 25.523 -67.927 1.00 60.06 180 PHE B C 1
ATOM 15754 O O . PHE B 1 176 ? -54.676 24.475 -67.802 1.00 58.27 180 PHE B O 1
ATOM 15771 N N . CYS B 1 177 ? -55.617 26.033 -69.121 1.00 55.49 181 CYS B N 1
ATOM 15772 C CA . CYS B 1 177 ? -55.089 25.417 -70.331 1.00 57.87 181 CYS B CA 1
ATOM 15773 C C . CYS B 1 177 ? -53.612 25.743 -70.511 1.00 49.20 181 CYS B C 1
ATOM 15774 O O . CYS B 1 177 ? -52.803 24.855 -70.798 1.00 63.62 181 CYS B O 1
ATOM 15782 N N . LEU B 1 178 ? -53.241 27.013 -70.337 1.00 53.80 182 LEU B N 1
ATOM 15783 C CA . LEU B 1 178 ? -51.877 27.437 -70.630 1.00 58.58 182 LEU B CA 1
ATOM 15784 C C . LEU B 1 178 ? -50.862 26.919 -69.619 1.00 60.23 182 LEU B C 1
ATOM 15785 O O . LEU B 1 178 ? -49.674 26.833 -69.950 1.00 66.73 182 LEU B O 1
ATOM 15801 N N . THR B 1 179 ? -51.288 26.576 -68.401 1.00 56.41 183 THR B N 1
ATOM 15802 C CA . THR B 1 179 ? -50.340 26.040 -67.428 1.00 60.14 183 THR B CA 1
ATOM 15803 C C . THR B 1 179 ? -49.678 24.772 -67.947 1.00 57.36 183 THR B C 1
ATOM 15804 O O . THR B 1 179 ? -48.556 24.443 -67.542 1.00 54.23 183 THR B O 1
ATOM 15815 N N . LYS B 1 180 ? -50.350 24.055 -68.847 1.00 61.90 184 LYS B N 1
ATOM 15816 C CA . LYS B 1 180 ? -49.855 22.782 -69.351 1.00 64.61 184 LYS B CA 1
ATOM 15817 C C . LYS B 1 180 ? -48.834 22.938 -70.468 1.00 62.64 184 LYS B C 1
ATOM 15818 O O . LYS B 1 180 ? -48.226 21.939 -70.870 1.00 64.63 184 LYS B O 1
ATOM 15837 N N . PHE B 1 181 ? -48.628 24.153 -70.973 1.00 65.28 185 PHE B N 1
ATOM 15838 C CA . PHE B 1 181 ? -47.603 24.421 -71.970 1.00 67.01 185 PHE B CA 1
ATOM 15839 C C . PHE B 1 181 ? -46.352 25.048 -71.370 1.00 68.98 185 PHE B C 1
ATOM 15840 O O . PHE B 1 181 ? -45.378 25.270 -72.096 1.00 75.13 185 PHE B O 1
ATOM 15857 N N . GLN B 1 182 ? -46.354 25.336 -70.069 1.00 64.98 186 GLN B N 1
ATOM 15858 C CA . GLN B 1 182 ? -45.176 25.902 -69.429 1.00 67.05 186 GLN B CA 1
ATOM 15859 C C . GLN B 1 182 ? -43.964 25.013 -69.675 1.00 63.15 186 GLN B C 1
ATOM 15860 O O . GLN B 1 182 ? -44.078 23.793 -69.823 1.00 60.09 186 GLN B O 1
ATOM 15874 N N . ASP B 1 183 ? -42.791 25.639 -69.721 1.00 75.79 187 ASP B N 1
ATOM 15875 C CA . ASP B 1 183 ? -41.534 24.943 -69.953 1.00 71.09 187 ASP B CA 1
ATOM 15876 C C . ASP B 1 183 ? -40.619 25.163 -68.760 1.00 76.76 187 ASP B C 1
ATOM 15877 O O . ASP B 1 183 ? -40.391 26.306 -68.349 1.00 84.89 187 ASP B O 1
ATOM 15886 N N . GLU B 1 184 ? -40.097 24.065 -68.208 1.00 84.86 188 GLU B N 1
ATOM 15887 C CA . GLU B 1 184 ? -39.196 24.163 -67.065 1.00 87.24 188 GLU B CA 1
ATOM 15888 C C . GLU B 1 184 ? -37.997 25.047 -67.379 1.00 80.70 188 GLU B C 1
ATOM 15889 O O . GLU B 1 184 ? -37.455 25.701 -66.480 1.00 82.22 188 GLU B O 1
ATOM 15901 N N . GLU B 1 185 ? -37.575 25.084 -68.641 1.00 81.81 189 GLU B N 1
ATOM 15902 C CA . GLU B 1 185 ? -36.334 25.733 -69.038 1.00 83.44 189 GLU B CA 1
ATOM 15903 C C . GLU B 1 185 ? -36.558 27.081 -69.713 1.00 87.18 189 GLU B C 1
ATOM 15904 O O . GLU B 1 185 ? -35.612 27.644 -70.273 1.00 97.34 189 GLU B O 1
ATOM 15916 N N . GLN B 1 186 ? -37.782 27.607 -69.677 1.00 92.58 190 GLN B N 1
ATOM 15917 C CA . GLN B 1 186 ? -38.065 28.938 -70.202 1.00 78.15 190 GLN B CA 1
ATOM 15918 C C . GLN B 1 186 ? -38.631 29.818 -69.097 1.00 79.18 190 GLN B C 1
ATOM 15919 O O . GLN B 1 186 ? -39.690 30.432 -69.262 1.00 90.20 190 GLN B O 1
ATOM 15933 N N . THR 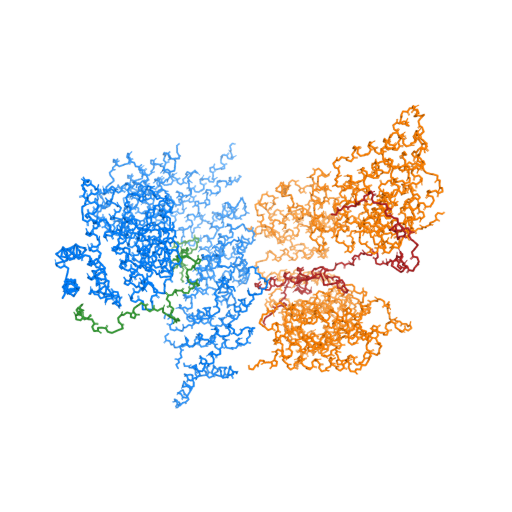B 1 187 ? -37.928 29.883 -67.967 1.00 85.22 191 THR B N 1
ATOM 15934 C CA . THR B 1 187 ? -38.380 30.626 -66.800 1.00 86.79 191 THR B CA 1
ATOM 15935 C C . THR B 1 187 ? -37.574 31.892 -66.551 1.00 85.70 191 THR B C 1
ATOM 15936 O O . THR B 1 187 ? -37.874 32.621 -65.601 1.00 93.15 191 THR B O 1
ATOM 15947 N N . GLU B 1 188 ? -36.566 32.174 -67.368 1.00 92.10 192 GLU B N 1
ATOM 15948 C CA . GLU B 1 188 ? -35.744 33.363 -67.210 1.00 88.91 192 GLU B CA 1
ATOM 15949 C C . GLU B 1 188 ? -36.244 34.472 -68.126 1.00 93.94 192 GLU B C 1
ATOM 15950 O O . GLU B 1 188 ? -36.947 34.229 -69.111 1.00 91.89 192 GLU B O 1
ATOM 15962 N N . HIS B 1 189 ? -35.868 35.703 -67.788 1.00 95.44 193 HIS B N 1
ATOM 15963 C CA . HIS B 1 189 ? -36.214 36.868 -68.596 1.00 100.20 193 HIS B CA 1
ATOM 15964 C C . HIS B 1 189 ? -37.722 36.928 -68.816 1.00 101.26 193 HIS B C 1
ATOM 15965 O O . HIS B 1 189 ? -38.215 37.097 -69.933 1.00 98.42 193 HIS B O 1
ATOM 15979 N N . LEU B 1 190 ? -38.458 36.782 -67.713 1.00 97.07 194 LEU B N 1
ATOM 15980 C CA . LEU B 1 190 ? -39.912 36.711 -67.757 1.00 88.07 194 LEU B CA 1
ATOM 15981 C C . LEU B 1 190 ? -40.549 38.037 -68.140 1.00 88.24 194 LEU B C 1
ATOM 15982 O O . LEU B 1 190 ? -41.743 38.063 -68.459 1.00 90.58 194 LEU B O 1
ATOM 15998 N N . THR B 1 191 ? -39.789 39.132 -68.106 1.00 95.16 195 THR B N 1
ATOM 15999 C CA . THR B 1 191 ? -40.326 40.437 -68.467 1.00 90.27 195 THR B CA 1
ATOM 16000 C C . THR B 1 191 ? -40.333 40.653 -69.975 1.00 92.54 195 THR B C 1
ATOM 16001 O O . THR B 1 191 ? -41.228 41.327 -70.495 1.00 100.09 195 THR B O 1
ATOM 16012 N N . GLU B 1 192 ? -39.358 40.092 -70.686 1.00 89.49 196 GLU B N 1
ATOM 16013 C CA . GLU B 1 192 ? -39.290 40.232 -72.131 1.00 95.02 196 GLU B CA 1
ATOM 16014 C C . GLU B 1 192 ? -40.196 39.200 -72.803 1.00 111.74 196 GLU B C 1
ATOM 16015 O O . GLU B 1 192 ? -40.722 38.284 -72.164 1.00 116.04 196 GLU B O 1
ATOM 16027 N N . LEU B 1 193 ? -40.372 39.351 -74.115 1.00 115.78 197 LEU B N 1
ATOM 16028 C CA . LEU B 1 193 ? -41.431 38.647 -74.823 1.00 130.19 197 LEU B CA 1
ATOM 16029 C C . LEU B 1 193 ? -40.952 38.169 -76.186 1.00 125.79 197 LEU B C 1
ATOM 16030 O O . LEU B 1 193 ? -39.942 38.634 -76.720 1.00 118.95 197 LEU B O 1
ATOM 16046 N N . SER B 1 194 ? -41.709 37.220 -76.735 1.00 135.04 198 SER B N 1
ATOM 16047 C CA . SER B 1 194 ? -41.615 36.803 -78.132 1.00 143.60 198 SER B CA 1
ATOM 16048 C C . SER B 1 194 ? -40.162 36.541 -78.536 1.00 144.85 198 SER B C 1
ATOM 16049 O O . SER B 1 194 ? -39.503 37.346 -79.195 1.00 146.49 198 SER B O 1
ATOM 16057 N N . ASP B 1 195 ? -39.691 35.374 -78.098 1.00 146.03 199 ASP B N 1
ATOM 16058 C CA . ASP B 1 195 ? -38.380 34.827 -78.465 1.00 147.89 199 ASP B CA 1
ATOM 16059 C C . ASP B 1 195 ? -37.817 35.411 -79.760 1.00 140.58 199 ASP B C 1
ATOM 16060 O O . ASP B 1 195 ? -36.653 35.195 -80.096 1.00 122.72 199 ASP B O 1
ATOM 16069 N N . GLU B 1 201 ? -43.557 30.020 -74.147 1.00 90.77 205 GLU B N 1
ATOM 16070 C CA . GLU B 1 201 ? -43.689 31.343 -73.552 1.00 80.99 205 GLU B CA 1
ATOM 16071 C C . GLU B 1 201 ? -44.886 31.399 -72.600 1.00 86.40 205 GLU B C 1
ATOM 16072 O O . GLU B 1 201 ? -45.317 32.477 -72.195 1.00 78.28 205 GLU B O 1
ATOM 16083 N N . ALA B 1 202 ? -45.421 30.229 -72.241 1.00 83.52 206 ALA B N 1
ATOM 16084 C CA . ALA B 1 202 ? -46.619 30.192 -71.407 1.00 68.94 206 ALA B CA 1
ATOM 16085 C C . ALA B 1 202 ? -46.339 30.722 -70.007 1.00 60.67 206 ALA B C 1
ATOM 16086 O O . ALA B 1 202 ? -47.163 31.445 -69.436 1.00 60.94 206 ALA B O 1
ATOM 16093 N N . THR B 1 203 ? -45.187 30.369 -69.432 1.00 65.07 207 THR B N 1
ATOM 16094 C CA . THR B 1 203 ? -44.843 30.867 -68.104 1.00 56.16 207 THR B CA 1
ATOM 16095 C C . THR B 1 203 ? -44.841 32.391 -68.071 1.00 64.49 207 THR B C 1
ATOM 16096 O O . THR B 1 203 ? -45.250 32.999 -67.075 1.00 67.68 207 THR B O 1
ATOM 16107 N N . ARG B 1 204 ? -44.392 33.027 -69.156 1.00 69.42 208 ARG B N 1
ATOM 16108 C CA . ARG B 1 204 ? -44.286 34.482 -69.170 1.00 61.32 208 ARG B CA 1
ATOM 16109 C C . ARG B 1 204 ? -45.651 35.156 -69.169 1.00 65.52 208 ARG B C 1
ATOM 16110 O O . ARG B 1 204 ? -45.804 36.235 -68.586 1.00 71.06 208 ARG B O 1
ATOM 16131 N N . THR B 1 205 ? -46.651 34.551 -69.813 1.00 67.79 209 THR B N 1
ATOM 16132 C CA . THR B 1 205 ? -47.978 35.153 -69.835 1.00 67.64 209 THR B CA 1
ATOM 16133 C C . THR B 1 205 ? -48.727 34.939 -68.528 1.00 64.73 209 THR B C 1
ATOM 16134 O O . THR B 1 205 ? -49.653 35.701 -68.229 1.00 67.61 209 THR B O 1
ATOM 16145 N N . LEU B 1 206 ? -48.351 33.925 -67.744 1.00 66.80 210 LEU B N 1
ATOM 16146 C CA . LEU B 1 206 ? -48.965 33.739 -66.433 1.00 69.79 210 LEU B CA 1
ATOM 16147 C C . LEU B 1 206 ? -48.374 34.692 -65.405 1.00 65.82 210 LEU B C 1
ATOM 16148 O O . LEU B 1 206 ? -49.094 35.188 -64.531 1.00 66.12 210 LEU B O 1
ATOM 16164 N N . VAL B 1 207 ? -47.068 34.954 -65.485 1.00 63.98 211 VAL B N 1
ATOM 16165 C CA . VAL B 1 207 ? -46.470 35.972 -64.628 1.00 65.75 211 VAL B CA 1
ATOM 16166 C C . VAL B 1 207 ? -47.067 37.337 -64.938 1.00 67.29 211 VAL B C 1
ATOM 16167 O O . VAL B 1 207 ? -47.173 38.195 -64.054 1.00 69.68 211 VAL B O 1
ATOM 16180 N N . ALA B 1 208 ? -47.453 37.568 -66.194 1.00 59.59 212 ALA B N 1
ATOM 16181 C CA . ALA B 1 208 ? -48.180 38.786 -66.526 1.00 56.23 212 ALA B CA 1
ATOM 16182 C C . ALA B 1 208 ? -49.550 38.802 -65.860 1.00 54.75 212 ALA B C 1
ATOM 16183 O O . ALA B 1 208 ? -49.978 39.834 -65.331 1.00 58.92 212 ALA B O 1
ATOM 16190 N N . SER B 1 209 ? -50.245 37.661 -65.865 1.00 53.02 213 SER B N 1
ATOM 16191 C CA . SER B 1 209 ? -51.600 37.610 -65.328 1.00 57.98 213 SER B CA 1
ATOM 16192 C C . SER B 1 209 ? -51.614 37.642 -63.804 1.00 60.46 213 SER B C 1
ATOM 16193 O O . SER B 1 209 ? -52.559 38.172 -63.209 1.00 63.70 213 SER B O 1
ATOM 16201 N N . ILE B 1 210 ? -50.587 37.086 -63.154 1.00 55.78 214 ILE B N 1
ATOM 16202 C CA . ILE B 1 210 ? -50.564 37.066 -61.696 1.00 46.98 214 ILE B CA 1
ATOM 16203 C C . ILE B 1 210 ? -50.372 38.461 -61.121 1.00 59.79 214 ILE B C 1
ATOM 16204 O O . ILE B 1 210 ? -50.726 38.701 -59.962 1.00 49.25 214 ILE B O 1
ATOM 16220 N N . GLN B 1 211 ? -49.811 39.390 -61.894 1.00 68.23 215 GLN B N 1
ATOM 16221 C CA . GLN B 1 211 ? -49.597 40.752 -61.424 1.00 53.78 215 GLN B CA 1
ATOM 16222 C C . GLN B 1 211 ? -50.627 41.745 -61.943 1.00 58.04 215 GLN B C 1
ATOM 16223 O O . GLN B 1 211 ? -50.944 42.709 -61.239 1.00 60.31 215 GLN B O 1
ATOM 16237 N N . ASN B 1 212 ? -51.166 41.535 -63.144 1.00 58.32 216 ASN B N 1
ATOM 16238 C CA . ASN B 1 212 ? -51.943 42.560 -63.825 1.00 48.76 216 ASN B CA 1
ATOM 16239 C C . ASN B 1 212 ? -53.402 42.193 -64.059 1.00 60.75 216 ASN B C 1
ATOM 16240 O O . ASN B 1 212 ? -54.160 43.040 -64.546 1.00 69.73 216 ASN B O 1
ATOM 16251 N N . ASP B 1 213 ? -53.827 40.981 -63.735 1.00 56.04 217 ASP B N 1
ATOM 16252 C CA . ASP B 1 213 ? -55.211 40.623 -64.025 1.00 62.08 217 ASP B CA 1
ATOM 16253 C C . ASP B 1 213 ? -56.132 41.229 -62.969 1.00 60.60 217 ASP B C 1
ATOM 16254 O O . ASP B 1 213 ? -55.879 41.067 -61.772 1.00 59.20 217 ASP B O 1
ATOM 16263 N N . PRO B 1 214 ? -57.197 41.934 -63.364 1.00 62.52 218 PRO B N 1
ATOM 16264 C CA . PRO B 1 214 ? -58.088 42.524 -62.349 1.00 62.01 218 PRO B CA 1
ATOM 16265 C C . PRO B 1 214 ? -58.765 41.496 -61.463 1.00 55.93 218 PRO B C 1
ATOM 16266 O O . PRO B 1 214 ? -59.063 41.791 -60.299 1.00 61.94 218 PRO B O 1
ATOM 16277 N N . SER B 1 215 ? -59.018 40.297 -61.979 1.00 62.04 219 SER B N 1
ATOM 16278 C CA . SER B 1 215 ? -59.748 39.284 -61.232 1.00 62.70 219 SER B CA 1
ATOM 16279 C C . SER B 1 215 ? -58.845 38.636 -60.191 1.00 64.56 219 SER B C 1
ATOM 16280 O O . SER B 1 215 ? -57.740 38.182 -60.506 1.00 63.51 219 SER B O 1
ATOM 16288 N N . ALA B 1 216 ? -59.323 38.592 -58.946 1.00 68.13 220 ALA B N 1
ATOM 16289 C CA . ALA B 1 216 ? -58.580 37.906 -57.896 1.00 59.88 220 ALA B CA 1
ATOM 16290 C C . ALA B 1 216 ? -58.427 36.423 -58.202 1.00 61.43 220 ALA B C 1
ATOM 16291 O O . ALA B 1 216 ? -57.427 35.808 -57.811 1.00 57.34 220 ALA B O 1
ATOM 16298 N N . GLU B 1 217 ? -59.397 35.834 -58.904 1.00 60.09 221 GLU B N 1
ATOM 16299 C CA . GLU B 1 217 ? -59.383 34.394 -59.134 1.00 53.88 221 GLU B CA 1
ATOM 16300 C C . GLU B 1 217 ? -58.509 34.006 -60.320 1.00 49.38 221 GLU B C 1
ATOM 16301 O O . GLU B 1 217 ? -58.007 32.878 -60.364 1.00 65.11 221 GLU B O 1
ATOM 16313 N N . VAL B 1 218 ? -58.319 34.907 -61.286 1.00 53.38 222 VAL B N 1
ATOM 16314 C CA . VAL B 1 218 ? -57.336 34.654 -62.335 1.00 49.36 222 VAL B CA 1
ATOM 16315 C C . VAL B 1 218 ? -55.929 34.764 -61.765 1.00 54.43 222 VAL B C 1
ATOM 16316 O O . VAL B 1 218 ? -55.059 33.933 -62.053 1.00 50.84 222 VAL B O 1
ATOM 16329 N N . ARG B 1 219 ? -55.681 35.795 -60.954 1.00 62.70 223 ARG B N 1
ATOM 16330 C CA . ARG B 1 219 ? -54.436 35.864 -60.196 1.00 53.51 223 ARG B CA 1
ATOM 16331 C C . ARG B 1 219 ? -54.224 34.594 -59.385 1.00 52.25 223 ARG B C 1
ATOM 16332 O O . ARG B 1 219 ? -53.115 34.048 -59.338 1.00 53.60 223 ARG B O 1
ATOM 16353 N N . ARG B 1 220 ? -55.284 34.107 -58.741 1.00 51.90 224 ARG B N 1
ATOM 16354 C CA . ARG B 1 220 ? -55.172 32.911 -57.914 1.00 55.74 224 ARG B CA 1
ATOM 16355 C C . ARG B 1 220 ? -54.771 31.703 -58.749 1.00 55.01 224 ARG B C 1
ATOM 16356 O O . ARG B 1 220 ? -53.854 30.958 -58.384 1.00 60.80 224 ARG B O 1
ATOM 16377 N N . ALA B 1 221 ? -55.452 31.490 -59.876 1.00 61.84 225 ALA B N 1
ATOM 16378 C CA . ALA B 1 221 ? -55.122 30.363 -60.743 1.00 58.21 225 ALA B CA 1
ATOM 16379 C C . ALA B 1 221 ? -53.671 30.436 -61.201 1.00 50.75 225 ALA B C 1
ATOM 16380 O O . ALA B 1 221 ? -52.925 29.455 -61.101 1.00 54.02 225 ALA B O 1
ATOM 16387 N N . ALA B 1 222 ? -53.252 31.596 -61.709 1.00 50.12 226 ALA B N 1
ATOM 16388 C CA . ALA B 1 222 ? -51.862 31.771 -62.115 1.00 51.81 226 ALA B CA 1
ATOM 16389 C C . ALA B 1 222 ? -50.916 31.461 -60.962 1.00 52.35 226 ALA B C 1
ATOM 16390 O O . ALA B 1 222 ? -49.929 30.737 -61.128 1.00 59.06 226 ALA B O 1
ATOM 16397 N N . MET B 1 223 ? -51.210 32.001 -59.779 1.00 54.69 227 MET B N 1
ATOM 16398 C CA . MET B 1 223 ? -50.353 31.775 -58.620 1.00 53.46 227 MET B CA 1
ATOM 16399 C C . MET B 1 223 ? -50.223 30.287 -58.313 1.00 49.78 227 MET B C 1
ATOM 16400 O O . MET B 1 223 ? -49.118 29.780 -58.090 1.00 52.97 227 MET B O 1
ATOM 16414 N N . LEU B 1 224 ? -51.347 29.568 -58.306 1.00 61.95 228 LEU B N 1
ATOM 16415 C CA . LEU B 1 224 ? -51.358 28.181 -57.855 1.00 62.46 228 LEU B CA 1
ATOM 16416 C C . LEU B 1 224 ? -50.836 27.203 -58.898 1.00 51.04 228 LEU B C 1
ATOM 16417 O O . LEU B 1 224 ? -50.397 26.109 -58.529 1.00 67.93 228 LEU B O 1
ATOM 16433 N N . ASN B 1 225 ? -50.875 27.558 -60.180 1.00 55.50 229 ASN B N 1
ATOM 16434 C CA . ASN B 1 225 ? -50.435 26.665 -61.242 1.00 53.20 229 ASN B CA 1
ATOM 16435 C C . ASN B 1 225 ? -49.135 27.109 -61.895 1.00 52.42 229 ASN B C 1
ATOM 16436 O O . ASN B 1 225 ? -48.620 26.399 -62.767 1.00 57.11 229 ASN B O 1
ATOM 16447 N N . LEU B 1 226 ? -48.594 28.260 -61.508 1.00 58.36 230 LEU B N 1
ATOM 16448 C CA . LEU B 1 226 ? -47.293 28.678 -62.011 1.00 54.21 230 LEU B CA 1
ATOM 16449 C C . LEU B 1 226 ? -46.215 27.708 -61.545 1.00 54.97 230 LEU B C 1
ATOM 16450 O O . LEU B 1 226 ? -46.277 27.170 -60.436 1.00 60.64 230 LEU B O 1
ATOM 16466 N N . ILE B 1 227 ? -45.219 27.483 -62.402 1.00 56.37 231 ILE B N 1
ATOM 16467 C CA . ILE B 1 227 ? -44.046 26.731 -61.981 1.00 62.95 231 ILE B CA 1
ATOM 16468 C C . ILE B 1 227 ? -43.407 27.446 -60.803 1.00 64.46 231 ILE B C 1
ATOM 16469 O O . ILE B 1 227 ? -43.098 28.642 -60.874 1.00 72.15 231 ILE B O 1
ATOM 16485 N N . ASN B 1 228 ? -43.216 26.720 -59.704 1.00 69.50 232 ASN B N 1
ATOM 16486 C CA . ASN B 1 228 ? -42.516 27.266 -58.545 1.00 57.72 232 ASN B CA 1
ATOM 16487 C C . ASN B 1 228 ? -41.020 27.109 -58.785 1.00 54.75 232 ASN B C 1
ATOM 16488 O O . ASN B 1 228 ? -40.502 25.988 -58.820 1.00 65.70 232 ASN B O 1
ATOM 16499 N N . ASP B 1 229 ? -40.325 28.231 -58.947 1.00 65.38 233 ASP B N 1
ATOM 16500 C CA . ASP B 1 229 ? -38.967 28.220 -59.466 1.00 66.88 233 ASP B CA 1
ATOM 16501 C C . ASP B 1 229 ? -38.216 29.426 -58.923 1.00 68.98 233 ASP B C 1
ATOM 16502 O O . ASP B 1 229 ? -38.820 30.441 -58.566 1.00 77.98 233 ASP B O 1
ATOM 16511 N N . ASN B 1 230 ? -36.886 29.305 -58.861 1.00 68.70 234 ASN B N 1
ATOM 16512 C CA . ASN B 1 230 ? -36.062 30.426 -58.422 1.00 68.22 234 ASN B CA 1
ATOM 16513 C C . ASN B 1 230 ? -36.372 31.690 -59.212 1.00 63.75 234 ASN B C 1
ATOM 16514 O O . ASN B 1 230 ? -36.264 32.800 -58.679 1.00 68.45 234 ASN B O 1
ATOM 16525 N N . ASN B 1 231 ? -36.767 31.545 -60.478 1.00 57.06 235 ASN B N 1
ATOM 16526 C CA . ASN B 1 231 ? -37.073 32.705 -61.305 1.00 71.22 235 ASN B CA 1
ATOM 16527 C C . ASN B 1 231 ? -38.495 33.211 -61.088 1.00 72.81 235 ASN B C 1
ATOM 16528 O O . ASN B 1 231 ? -38.748 34.412 -61.237 1.00 71.37 235 ASN B O 1
ATOM 16539 N N . THR B 1 232 ? -39.428 32.324 -60.739 1.00 64.29 236 THR B N 1
ATOM 16540 C CA . THR B 1 232 ? -40.824 32.703 -60.560 1.00 64.16 236 THR B CA 1
ATOM 16541 C C . THR B 1 232 ? -41.219 32.905 -59.103 1.00 62.74 236 THR B C 1
ATOM 16542 O O . THR B 1 232 ? -42.180 33.636 -58.839 1.00 61.71 236 THR B O 1
ATOM 16553 N N . ARG B 1 233 ? -40.515 32.279 -58.163 1.00 62.94 237 ARG B N 1
ATOM 16554 C CA . ARG B 1 233 ? -40.898 32.365 -56.757 1.00 58.12 237 ARG B CA 1
ATOM 16555 C C . ARG B 1 233 ? -41.083 33.796 -56.270 1.00 66.04 237 ARG B C 1
ATOM 16556 O O . ARG B 1 233 ? -42.035 34.039 -55.509 1.00 60.59 237 ARG B O 1
ATOM 16577 N N . PRO B 1 234 ? -40.235 34.765 -56.628 1.00 65.16 238 PRO B N 1
ATOM 16578 C CA . PRO B 1 234 ? -40.548 36.161 -56.274 1.00 60.67 238 PRO B CA 1
ATOM 16579 C C . PRO B 1 234 ? -41.963 36.573 -56.650 1.00 56.51 238 PRO B C 1
ATOM 16580 O O . PRO B 1 234 ? -42.666 37.189 -55.838 1.00 57.89 238 PRO B O 1
ATOM 16591 N N . TYR B 1 235 ? -42.404 36.244 -57.866 1.00 58.20 239 TYR B N 1
ATOM 16592 C CA . TYR B 1 235 ? -43.736 36.647 -58.306 1.00 57.92 239 TYR B CA 1
ATOM 16593 C C . TYR B 1 235 ? -44.823 35.933 -57.514 1.00 52.92 239 TYR B C 1
ATOM 16594 O O . TYR B 1 235 ? -45.850 36.534 -57.180 1.00 52.75 239 TYR B O 1
ATOM 16612 N N . ILE B 1 236 ? -44.620 34.650 -57.211 1.00 54.50 240 ILE B N 1
ATOM 16613 C CA . ILE B 1 236 ? -45.617 33.899 -56.454 1.00 54.53 240 ILE B CA 1
ATOM 16614 C C . ILE B 1 236 ? -45.757 34.478 -55.052 1.00 61.45 240 ILE B C 1
ATOM 16615 O O . ILE B 1 236 ? -46.859 34.819 -54.607 1.00 58.66 240 ILE B O 1
ATOM 16631 N N . LEU B 1 237 ? -44.636 34.606 -54.337 1.00 61.59 241 LEU B N 1
ATOM 16632 C CA . LEU B 1 237 ? -44.683 35.112 -52.968 1.00 58.28 241 LEU B CA 1
ATOM 16633 C C . LEU B 1 237 ? -45.125 36.569 -52.918 1.00 59.40 241 LEU B C 1
ATOM 16634 O O . LEU B 1 237 ? -45.662 37.017 -51.899 1.00 53.68 241 LEU B O 1
ATOM 16650 N N . GLU B 1 238 ? -44.904 37.321 -53.998 1.00 63.68 242 GLU B N 1
ATOM 16651 C CA . GLU B 1 238 ? -45.391 38.695 -54.056 1.00 60.06 242 GLU B CA 1
ATOM 16652 C C . GLU B 1 238 ? -46.883 38.768 -53.752 1.00 59.08 242 GLU B C 1
ATOM 16653 O O . GLU B 1 238 ? -47.372 39.799 -53.275 1.00 57.80 242 GLU B O 1
ATOM 16665 N N . ARG B 1 239 ? -47.621 37.688 -54.014 1.00 56.96 243 ARG B N 1
ATOM 16666 C CA . ARG B 1 239 ? -49.059 37.665 -53.777 1.00 65.36 243 ARG B CA 1
ATOM 16667 C C . ARG B 1 239 ? -49.424 37.680 -52.301 1.00 58.94 243 ARG B C 1
ATOM 16668 O O . ARG B 1 239 ? -50.617 37.747 -51.983 1.00 46.60 243 ARG B O 1
ATOM 16689 N N . ALA B 1 240 ? -48.445 37.620 -51.396 1.00 64.11 244 ALA B N 1
ATOM 16690 C CA . ALA B 1 240 ? -48.750 37.674 -49.971 1.00 58.07 244 ALA B CA 1
ATOM 16691 C C . ALA B 1 240 ? -49.434 38.977 -49.578 1.00 51.01 244 ALA B C 1
ATOM 16692 O O . ALA B 1 240 ? -50.064 39.035 -48.518 1.00 52.97 244 ALA B O 1
ATOM 16699 N N . ARG B 1 241 ? -49.317 40.023 -50.398 1.00 53.60 245 ARG B N 1
ATOM 16700 C CA . ARG B 1 241 ? -49.996 41.291 -50.158 1.00 58.64 245 ARG B CA 1
ATOM 16701 C C . ARG B 1 241 ? -51.087 41.553 -51.190 1.00 63.35 245 ARG B C 1
ATOM 16702 O O . ARG B 1 241 ? -51.435 42.705 -51.460 1.00 57.95 245 ARG B O 1
ATOM 16723 N N . ASP B 1 242 ? -51.637 40.489 -51.767 1.00 64.02 246 ASP B N 1
ATOM 16724 C CA . ASP B 1 242 ? -52.744 40.635 -52.698 1.00 56.06 246 ASP B CA 1
ATOM 16725 C C . ASP B 1 242 ? -53.921 41.314 -52.010 1.00 52.34 246 ASP B C 1
ATOM 16726 O O . ASP B 1 242 ? -54.209 41.057 -50.838 1.00 52.65 246 ASP B O 1
ATOM 16735 N N . VAL B 1 243 ? -54.601 42.195 -52.748 1.00 55.41 247 VAL B N 1
ATOM 16736 C CA . VAL B 1 243 ? -55.788 42.856 -52.215 1.00 59.93 247 VAL B CA 1
ATOM 16737 C C . VAL B 1 243 ? -56.862 41.852 -51.825 1.00 50.29 247 VAL B C 1
ATOM 16738 O O . VAL B 1 243 ? -57.740 42.170 -51.016 1.00 55.21 247 VAL B O 1
ATOM 16751 N N . ASN B 1 244 ? -56.815 40.643 -52.379 1.00 56.07 248 ASN B N 1
ATOM 16752 C CA . ASN B 1 244 ? -57.798 39.613 -52.081 1.00 63.82 248 ASN B CA 1
ATOM 16753 C C . ASN B 1 244 ? -57.368 38.821 -50.852 1.00 62.67 248 ASN B C 1
ATOM 16754 O O . ASN B 1 244 ? -56.196 38.461 -50.708 1.00 55.28 248 ASN B O 1
ATOM 16765 N N . ILE B 1 245 ? -58.330 38.550 -49.967 1.00 71.65 249 ILE B N 1
ATOM 16766 C CA . ILE B 1 245 ? -58.018 37.875 -48.709 1.00 64.45 249 ILE B CA 1
ATOM 16767 C C . ILE B 1 245 ? -57.513 36.462 -48.976 1.00 55.36 249 ILE B C 1
ATOM 16768 O O . ILE B 1 245 ? -56.485 36.037 -48.435 1.00 60.37 249 ILE B O 1
ATOM 16784 N N . VAL B 1 246 ? -58.229 35.712 -49.815 1.00 61.06 250 VAL B N 1
ATOM 16785 C CA . VAL B 1 246 ? -57.879 34.313 -50.047 1.00 56.83 250 VAL B CA 1
ATOM 16786 C C . VAL B 1 246 ? -56.492 34.201 -50.666 1.00 62.71 250 VAL B C 1
ATOM 16787 O O . VAL B 1 246 ? -55.701 33.324 -50.296 1.00 64.05 250 VAL B O 1
ATOM 16800 N N . ASN B 1 247 ? -56.171 35.079 -51.618 1.00 55.90 251 ASN B N 1
ATOM 16801 C CA . ASN B 1 247 ? -54.870 35.001 -52.274 1.00 53.90 251 ASN B CA 1
ATOM 16802 C C . ASN B 1 247 ? -53.738 35.168 -51.269 1.00 56.84 251 ASN B C 1
ATOM 16803 O O . ASN B 1 247 ? -52.712 34.485 -51.360 1.00 59.26 251 ASN B O 1
ATOM 16814 N N . ARG B 1 248 ? -53.902 36.074 -50.302 1.00 57.68 252 ARG B N 1
ATOM 16815 C CA . ARG B 1 248 ? -52.894 36.216 -49.257 1.00 49.09 252 ARG B CA 1
ATOM 16816 C C . ARG B 1 248 ? -52.802 34.951 -48.415 1.00 58.19 252 ARG B C 1
ATOM 16817 O O . ARG B 1 248 ? -51.701 34.480 -48.105 1.00 49.16 252 ARG B O 1
ATOM 16838 N N . ARG B 1 249 ? -53.950 34.380 -48.044 1.00 58.96 253 ARG B N 1
ATOM 16839 C CA . ARG B 1 249 ? -53.950 33.200 -47.186 1.00 56.49 253 ARG B CA 1
ATOM 16840 C C . ARG B 1 249 ? -53.235 32.031 -47.851 1.00 58.03 253 ARG B C 1
ATOM 16841 O O . ARG B 1 249 ? -52.461 31.316 -47.202 1.00 59.35 253 ARG B O 1
ATOM 16862 N N . LEU B 1 250 ? -53.482 31.819 -49.146 1.00 62.57 254 LEU B N 1
ATOM 16863 C CA . LEU B 1 250 ? -52.931 30.650 -49.824 1.00 62.65 254 LEU B CA 1
ATOM 16864 C C . LEU B 1 250 ? -51.409 30.658 -49.818 1.00 49.79 254 LEU B C 1
ATOM 16865 O O . LEU B 1 250 ? -50.787 29.590 -49.833 1.00 58.47 254 LEU B O 1
ATOM 16881 N N . VAL B 1 251 ? -50.792 31.840 -49.793 1.00 58.96 255 VAL B N 1
ATOM 16882 C CA . VAL B 1 251 ? -49.334 31.909 -49.734 1.00 57.45 255 VAL B CA 1
ATOM 16883 C C . VAL B 1 251 ? -48.814 31.194 -48.496 1.00 57.53 255 VAL B C 1
ATOM 16884 O O . VAL B 1 251 ? -47.707 30.641 -48.509 1.00 63.69 255 VAL B O 1
ATOM 16897 N N . TYR B 1 252 ? -49.590 31.189 -47.414 1.00 60.01 256 TYR B N 1
ATOM 16898 C CA . TYR B 1 252 ? -49.208 30.509 -46.184 1.00 58.71 256 TYR B CA 1
ATOM 16899 C C . TYR B 1 252 ? -49.813 29.115 -46.079 1.00 66.01 256 TYR B C 1
ATOM 16900 O O . TYR B 1 252 ? -49.113 28.157 -45.740 1.00 67.22 256 TYR B O 1
ATOM 16918 N N . SER B 1 253 ? -51.108 28.982 -46.375 1.00 67.55 257 SER B N 1
ATOM 16919 C CA . SER B 1 253 ? -51.794 27.713 -46.160 1.00 57.45 257 SER B CA 1
ATOM 16920 C C . SER B 1 253 ? -51.370 26.654 -47.168 1.00 62.27 257 SER B C 1
ATOM 16921 O O . SER B 1 253 ? -51.426 25.458 -46.862 1.00 66.36 257 SER B O 1
ATOM 16929 N N . ARG B 1 254 ? -50.940 27.064 -48.361 1.00 58.97 258 ARG B N 1
ATOM 16930 C CA . ARG B 1 254 ? -50.691 26.126 -49.451 1.00 51.25 258 ARG B CA 1
ATOM 16931 C C . ARG B 1 254 ? -49.271 26.225 -49.990 1.00 64.41 258 ARG B C 1
ATOM 16932 O O . ARG B 1 254 ? -48.523 25.243 -49.930 1.00 65.13 258 ARG B O 1
ATOM 16953 N N . ILE B 1 255 ? -48.871 27.384 -50.513 1.00 60.19 259 ILE B N 1
ATOM 16954 C CA . ILE B 1 255 ? -47.582 27.501 -51.189 1.00 55.13 259 ILE B CA 1
ATOM 16955 C C . ILE B 1 255 ? -46.441 27.225 -50.215 1.00 64.17 259 ILE B C 1
ATOM 16956 O O . ILE B 1 255 ? -45.656 26.288 -50.398 1.00 67.14 259 ILE B O 1
ATOM 16972 N N . LEU B 1 256 ? -46.329 28.044 -49.167 1.00 63.24 260 LEU B N 1
ATOM 16973 C CA . LEU B 1 256 ? -45.230 27.876 -48.221 1.00 60.04 260 LEU B CA 1
ATOM 16974 C C . LEU B 1 256 ? -45.294 26.526 -47.517 1.00 71.27 260 LEU B C 1
ATOM 16975 O O . LEU B 1 256 ? -44.250 25.942 -47.205 1.00 78.27 260 LEU B O 1
ATOM 16991 N N . LYS B 1 257 ? -46.499 26.016 -47.259 1.00 66.40 261 LYS B N 1
ATOM 16992 C CA . LYS B 1 257 ? -46.627 24.706 -46.626 1.00 65.36 261 LYS B CA 1
ATOM 16993 C C . LYS B 1 257 ? -45.982 23.624 -47.482 1.00 70.45 261 LYS B C 1
ATOM 16994 O O . LYS B 1 257 ? -45.247 22.769 -46.973 1.00 81.55 261 LYS B O 1
ATOM 17013 N N . SER B 1 258 ? -46.240 23.649 -48.791 1.00 71.91 262 SER B N 1
ATOM 17014 C CA . SER B 1 258 ? -45.695 22.623 -49.674 1.00 73.45 262 SER B CA 1
ATOM 17015 C C . SER B 1 258 ? -44.171 22.632 -49.657 1.00 73.20 262 SER B C 1
ATOM 17016 O O . SER B 1 258 ? -43.536 21.571 -49.677 1.00 86.83 262 SER B O 1
ATOM 17024 N N . MET B 1 259 ? -43.566 23.821 -49.623 1.00 75.62 263 MET B N 1
ATOM 17025 C CA . MET B 1 259 ? -42.109 23.909 -49.596 1.00 86.59 263 MET B CA 1
ATOM 17026 C C . MET B 1 259 ? -41.538 23.240 -48.353 1.00 88.10 263 MET B C 1
ATOM 17027 O O . MET B 1 259 ? -40.469 22.620 -48.408 1.00 86.28 263 MET B O 1
ATOM 17041 N N . GLY B 1 260 ? -42.228 23.361 -47.223 1.00 91.84 264 GLY B N 1
ATOM 17042 C CA . GLY B 1 260 ? -41.747 22.795 -45.979 1.00 88.34 264 GLY B CA 1
ATOM 17043 C C . GLY B 1 260 ? -40.411 23.364 -45.549 1.00 93.14 264 GLY B C 1
ATOM 17044 O O . GLY B 1 260 ? -40.348 24.456 -44.977 1.00 103.98 264 GLY B O 1
ATOM 17048 N N . ARG B 1 261 ? -39.331 22.630 -45.822 1.00 100.90 265 ARG B N 1
ATOM 17049 C CA . ARG B 1 261 ? -38.000 23.055 -45.406 1.00 112.19 265 ARG B CA 1
ATOM 17050 C C . ARG B 1 261 ? -37.338 24.003 -46.398 1.00 106.08 265 ARG B C 1
ATOM 17051 O O . ARG B 1 261 ? -36.407 24.721 -46.015 1.00 96.64 265 ARG B O 1
ATOM 17072 N N . LYS B 1 262 ? -37.787 24.026 -47.655 1.00 94.97 266 LYS B N 1
ATOM 17073 C CA . LYS B 1 262 ? -37.186 24.921 -48.638 1.00 92.77 266 LYS B CA 1
ATOM 17074 C C . LYS B 1 262 ? -37.388 26.388 -48.281 1.00 87.78 266 LYS B C 1
ATOM 17075 O O . LYS B 1 262 ? -36.713 27.250 -48.853 1.00 99.06 266 LYS B O 1
ATOM 17094 N N . CYS B 1 263 ? -38.302 26.692 -47.356 1.00 79.20 267 CYS B N 1
ATOM 17095 C CA . CYS B 1 263 ? -38.568 28.084 -47.007 1.00 82.25 267 CYS B CA 1
ATOM 17096 C C . CYS B 1 263 ? -37.320 28.768 -46.462 1.00 90.72 267 CYS B C 1
ATOM 17097 O O . CYS B 1 263 ? -37.061 29.938 -46.766 1.00 87.65 267 CYS B O 1
ATOM 17105 N N . PHE B 1 264 ? -36.534 28.054 -45.654 1.00 93.80 268 PHE B N 1
ATOM 17106 C CA . PHE B 1 264 ? -35.336 28.647 -45.072 1.00 82.96 268 PHE B CA 1
ATOM 17107 C C . PHE B 1 264 ? -34.188 28.704 -46.070 1.00 88.08 268 PHE B C 1
ATOM 17108 O O . PHE B 1 264 ? -33.372 29.632 -46.018 1.00 86.50 268 PHE B O 1
ATOM 17125 N N . ASP B 1 265 ? -34.113 27.738 -46.986 1.00 101.84 269 ASP B N 1
ATOM 17126 C CA . ASP B 1 265 ? -32.991 27.635 -47.912 1.00 108.68 269 ASP B CA 1
ATOM 17127 C C . ASP B 1 265 ? -33.209 28.424 -49.198 1.00 93.66 269 ASP B C 1
ATOM 17128 O O . ASP B 1 265 ? -32.296 29.118 -49.657 1.00 93.86 269 ASP B O 1
ATOM 17137 N N . ASP B 1 266 ? -34.401 28.338 -49.787 1.00 90.85 270 ASP B N 1
ATOM 17138 C CA . ASP B 1 266 ? -34.640 28.833 -51.137 1.00 88.04 270 ASP B CA 1
ATOM 17139 C C . ASP B 1 266 ? -35.327 30.194 -51.179 1.00 88.79 270 ASP B C 1
ATOM 17140 O O . ASP B 1 266 ? -35.674 30.659 -52.269 1.00 91.39 270 ASP B O 1
ATOM 17149 N N . ILE B 1 267 ? -35.535 30.843 -50.034 1.00 90.06 271 ILE B N 1
ATOM 17150 C CA . ILE B 1 267 ? -36.111 32.183 -49.991 1.00 82.91 271 ILE B CA 1
ATOM 17151 C C . ILE B 1 267 ? -35.126 33.112 -49.294 1.00 86.83 271 ILE B C 1
ATOM 17152 O O . ILE B 1 267 ? -34.504 32.739 -48.294 1.00 89.61 271 ILE B O 1
ATOM 17168 N N . GLU B 1 268 ? -34.991 34.321 -49.832 1.00 92.94 272 GLU B N 1
ATOM 17169 C CA . GLU B 1 268 ? -33.972 35.249 -49.362 1.00 96.10 272 GLU B CA 1
ATOM 17170 C C . GLU B 1 268 ? -34.347 35.799 -47.984 1.00 93.04 272 GLU B C 1
ATOM 17171 O O . GLU B 1 268 ? -35.527 36.037 -47.715 1.00 89.10 272 GLU B O 1
ATOM 17183 N N . PRO B 1 269 ? -33.359 36.012 -47.082 1.00 101.89 273 PRO B N 1
ATOM 17184 C CA . PRO B 1 269 ? -33.665 36.571 -45.754 1.00 101.58 273 PRO B CA 1
ATOM 17185 C C . PRO B 1 269 ? -34.730 37.661 -45.724 1.00 94.06 273 PRO B C 1
ATOM 17186 O O . PRO B 1 269 ? -35.731 37.523 -45.014 1.00 86.74 273 PRO B O 1
ATOM 17197 N N . HIS B 1 270 ? -34.527 38.750 -46.470 1.00 96.21 274 HIS B N 1
ATOM 17198 C CA . HIS B 1 270 ? -35.438 39.887 -46.370 1.00 97.32 274 HIS B CA 1
ATOM 17199 C C . HIS B 1 270 ? -36.870 39.482 -46.696 1.00 87.31 274 HIS B C 1
ATOM 17200 O O . HIS B 1 270 ? -37.812 39.910 -46.018 1.00 77.79 274 HIS B O 1
ATOM 17214 N N . ILE B 1 271 ? -37.057 38.659 -47.729 1.00 84.43 275 ILE B N 1
ATOM 17215 C CA . ILE B 1 271 ? -38.406 38.259 -48.117 1.00 81.61 275 ILE B CA 1
ATOM 17216 C C . ILE B 1 271 ? -38.994 37.298 -47.094 1.00 75.38 275 ILE B C 1
ATOM 17217 O O . ILE B 1 271 ? -40.176 37.395 -46.740 1.00 62.36 275 ILE B O 1
ATOM 17233 N N . PHE B 1 272 ? -38.188 36.357 -46.600 1.00 72.59 276 PHE B N 1
ATOM 17234 C CA . PHE B 1 272 ? -38.686 35.409 -45.609 1.00 62.69 276 PHE B CA 1
ATOM 17235 C C . PHE B 1 272 ? -39.180 36.132 -44.362 1.00 76.79 276 PHE B C 1
ATOM 17236 O O . PHE B 1 272 ? -40.313 35.917 -43.914 1.00 75.35 276 PHE B O 1
ATOM 17253 N N . ASP B 1 273 ? -38.343 36.999 -43.784 1.00 79.32 277 ASP B N 1
ATOM 17254 C CA . ASP B 1 273 ? -38.771 37.764 -42.617 1.00 86.42 277 ASP B CA 1
ATOM 17255 C C . ASP B 1 273 ? -39.929 38.693 -42.954 1.00 75.90 277 ASP B C 1
ATOM 17256 O O . ASP B 1 273 ? -40.803 38.927 -42.112 1.00 72.27 277 ASP B O 1
ATOM 17265 N N . GLN B 1 274 ? -39.954 39.230 -44.176 1.00 71.60 278 GLN B N 1
ATOM 17266 C CA . GLN B 1 274 ? -41.047 40.108 -44.582 1.00 64.81 278 GLN B CA 1
ATOM 17267 C C . GLN B 1 274 ? -42.375 39.361 -44.607 1.00 71.06 278 GLN B C 1
ATOM 17268 O O . GLN B 1 274 ? -43.412 39.910 -44.216 1.00 67.11 278 GLN B O 1
ATOM 17282 N N . LEU B 1 275 ? -42.367 38.110 -45.075 1.00 68.55 279 LEU B N 1
ATOM 17283 C CA . LEU B 1 275 ? -43.604 37.340 -45.150 1.00 68.99 279 LEU B CA 1
ATOM 17284 C C . LEU B 1 275 ? -44.148 37.014 -43.766 1.00 63.81 279 LEU B C 1
ATOM 17285 O O . LEU B 1 275 ? -45.369 36.969 -43.578 1.00 58.83 279 LEU B O 1
ATOM 17301 N N . ILE B 1 276 ? -43.269 36.780 -42.791 1.00 69.96 280 ILE B N 1
ATOM 17302 C CA . ILE B 1 276 ? -43.726 36.523 -41.428 1.00 60.25 280 ILE B CA 1
ATOM 17303 C C . ILE B 1 276 ? -44.366 37.776 -40.845 1.00 64.09 280 ILE B C 1
ATOM 17304 O O . ILE B 1 276 ? -45.488 37.736 -40.325 1.00 62.46 280 ILE B O 1
ATOM 17320 N N . GLU B 1 277 ? -43.665 38.908 -40.928 1.00 67.25 281 GLU B N 1
ATOM 17321 C CA . GLU B 1 277 ? -44.212 40.160 -40.417 1.00 64.92 281 GLU B CA 1
ATOM 17322 C C . GLU B 1 277 ? -45.586 40.439 -41.014 1.00 58.40 281 GLU B C 1
ATOM 17323 O O . GLU B 1 277 ? -46.518 40.824 -40.300 1.00 63.15 281 GLU B O 1
ATOM 17335 N N . TRP B 1 278 ? -45.732 40.237 -42.324 1.00 65.60 282 TRP B N 1
ATOM 17336 C CA . TRP B 1 278 ? -47.016 40.476 -42.975 1.00 61.08 282 TRP B CA 1
ATOM 17337 C C . TRP B 1 278 ? -48.080 39.508 -42.470 1.00 55.46 282 TRP B C 1
ATOM 17338 O O . TRP B 1 278 ? -49.202 39.913 -42.143 1.00 56.37 282 TRP B O 1
ATOM 17359 N N . GLY B 1 279 ? -47.746 38.220 -42.401 1.00 53.71 283 GLY B N 1
ATOM 17360 C CA . GLY B 1 279 ? -48.743 37.226 -42.040 1.00 56.11 283 GLY B CA 1
ATOM 17361 C C . GLY B 1 279 ? -49.321 37.454 -40.657 1.00 64.18 283 GLY B C 1
ATOM 17362 O O . GLY B 1 279 ? -50.540 37.474 -40.474 1.00 65.90 283 GLY B O 1
ATOM 17366 N N . LEU B 1 280 ? -48.450 37.633 -39.662 1.00 66.71 284 LEU B N 1
ATOM 17367 C CA . LEU B 1 280 ? -48.905 37.779 -38.284 1.00 61.92 284 LEU B CA 1
ATOM 17368 C C . LEU B 1 280 ? -49.643 39.090 -38.050 1.00 64.77 284 LEU B C 1
ATOM 17369 O O . LEU B 1 280 ? -50.368 39.206 -37.056 1.00 72.45 284 LEU B O 1
ATOM 17385 N N . GLU B 1 281 ? -49.482 40.072 -38.937 1.00 66.46 285 GLU B N 1
ATOM 17386 C CA . GLU B 1 281 ? -50.087 41.385 -38.764 1.00 63.56 285 GLU B CA 1
ATOM 17387 C C . GLU B 1 281 ? -51.247 41.643 -39.714 1.00 67.68 285 GLU B C 1
ATOM 17388 O O . GLU B 1 281 ? -51.858 42.714 -39.639 1.00 58.41 285 GLU B O 1
ATOM 17400 N N . ASP B 1 282 ? -51.570 40.706 -40.601 1.00 67.26 286 ASP B N 1
ATOM 17401 C CA . ASP B 1 282 ? -52.678 40.921 -41.519 1.00 64.49 286 ASP B CA 1
ATOM 17402 C C . ASP B 1 282 ? -53.961 41.173 -40.737 1.00 61.51 286 ASP B C 1
ATOM 17403 O O . ASP B 1 282 ? -54.178 40.618 -39.657 1.00 66.25 286 ASP B O 1
ATOM 17412 N N . ARG B 1 283 ? -54.817 42.023 -41.293 1.00 51.94 287 ARG B N 1
ATOM 17413 C CA . ARG B 1 283 ? -56.039 42.432 -40.615 1.00 64.33 287 ARG B CA 1
ATOM 17414 C C . ARG B 1 283 ? -57.157 41.402 -40.726 1.00 68.15 287 ARG B C 1
ATOM 17415 O O . ARG B 1 283 ? -58.299 41.713 -40.368 1.00 72.95 287 ARG B O 1
ATOM 17436 N N . GLU B 1 284 ? -56.861 40.195 -41.203 1.00 64.84 288 GLU B N 1
ATOM 17437 C CA . GLU B 1 284 ? -57.838 39.121 -41.304 1.00 66.20 288 GLU B CA 1
ATOM 17438 C C . GLU B 1 284 ? -57.415 37.961 -40.416 1.00 63.53 288 GLU B C 1
ATOM 17439 O O . GLU B 1 284 ? -56.230 37.616 -40.349 1.00 64.02 288 GLU B O 1
ATOM 17451 N N . LEU B 1 285 ? -58.393 37.358 -39.739 1.00 68.30 289 LEU B N 1
ATOM 17452 C CA . LEU B 1 285 ? -58.095 36.268 -38.817 1.00 72.51 289 LEU B CA 1
ATOM 17453 C C . LEU B 1 285 ? -57.554 35.051 -39.558 1.00 78.83 289 LEU B C 1
ATOM 17454 O O . LEU B 1 285 ? -56.569 34.440 -39.124 1.00 69.38 289 LEU B O 1
ATOM 17470 N N . SER B 1 286 ? -58.175 34.688 -40.684 1.00 66.59 290 SER B N 1
ATOM 17471 C CA . SER B 1 286 ? -57.762 33.486 -41.402 1.00 69.26 290 SER B CA 1
ATOM 17472 C C . SER B 1 286 ? -56.328 33.603 -41.903 1.00 69.36 290 SER B C 1
ATOM 17473 O O . SER B 1 286 ? -55.588 32.612 -41.923 1.00 64.56 290 SER B O 1
ATOM 17481 N N . VAL B 1 287 ? -55.917 34.802 -42.316 1.00 68.62 291 VAL B N 1
ATOM 17482 C CA . VAL B 1 287 ? -54.550 34.991 -42.791 1.00 64.31 291 VAL B CA 1
ATOM 17483 C C . VAL B 1 287 ? -53.569 34.845 -41.635 1.00 62.27 291 VAL B C 1
ATOM 17484 O O . VAL B 1 287 ? -52.586 34.100 -41.724 1.00 56.92 291 VAL B O 1
ATOM 17497 N N . ARG B 1 288 ? -53.820 35.553 -40.532 1.00 72.76 292 ARG B N 1
ATOM 17498 C CA . ARG B 1 288 ? -52.978 35.404 -39.350 1.00 69.19 292 ARG B CA 1
ATOM 17499 C C . ARG B 1 288 ? -52.953 33.953 -38.886 1.00 74.69 292 ARG B C 1
ATOM 17500 O O . ARG B 1 288 ? -51.881 33.376 -38.669 1.00 68.91 292 ARG B O 1
ATOM 17521 N N . ASN B 1 289 ? -54.132 33.344 -38.736 1.00 65.99 293 ASN B N 1
ATOM 17522 C CA . ASN B 1 289 ? -54.204 31.947 -38.320 1.00 62.76 293 ASN B CA 1
ATOM 17523 C C . ASN B 1 289 ? -53.389 31.055 -39.248 1.00 58.89 293 ASN B C 1
ATOM 17524 O O . ASN B 1 289 ? -52.624 30.199 -38.791 1.00 64.24 293 ASN B O 1
ATOM 17535 N N . ALA B 1 290 ? -53.542 31.243 -40.561 1.00 56.62 294 ALA B N 1
ATOM 17536 C CA . ALA B 1 290 ? -52.798 30.425 -41.513 1.00 59.17 294 ALA B CA 1
ATOM 17537 C C . ALA B 1 290 ? -51.297 30.578 -41.312 1.00 61.27 294 ALA B C 1
ATOM 17538 O O . ALA B 1 290 ? -50.546 29.601 -41.420 1.00 67.16 294 ALA B O 1
ATOM 17545 N N . CYS B 1 291 ? -50.837 31.796 -41.018 1.00 64.07 295 CYS B N 1
ATOM 17546 C CA . CYS B 1 291 ? -49.413 32.007 -40.788 1.00 62.14 295 CYS B CA 1
ATOM 17547 C C . CYS B 1 291 ? -48.990 31.494 -39.417 1.00 67.86 295 CYS B C 1
ATOM 17548 O O . CYS B 1 291 ? -47.886 30.958 -39.268 1.00 69.99 295 CYS B O 1
ATOM 17556 N N . LYS B 1 292 ? -49.849 31.645 -38.406 1.00 71.23 296 LYS B N 1
ATOM 17557 C CA . LYS B 1 292 ? -49.526 31.103 -37.090 1.00 63.34 296 LYS B CA 1
ATOM 17558 C C . LYS B 1 292 ? -49.455 29.581 -37.130 1.00 63.54 296 LYS B C 1
ATOM 17559 O O . LYS B 1 292 ? -48.587 28.977 -36.490 1.00 69.11 296 LYS B O 1
ATOM 17578 N N . ARG B 1 293 ? -50.356 28.944 -37.884 1.00 73.37 297 ARG B N 1
ATOM 17579 C CA . ARG B 1 293 ? -50.322 27.489 -38.009 1.00 69.57 297 ARG B CA 1
ATOM 17580 C C . ARG B 1 293 ? -49.072 27.029 -38.750 1.00 72.47 297 ARG B C 1
ATOM 17581 O O . ARG B 1 293 ? -48.476 26.005 -38.398 1.00 67.96 297 ARG B O 1
ATOM 17602 N N . LEU B 1 294 ? -48.663 27.771 -39.781 1.00 73.99 298 LEU B N 1
ATOM 17603 C CA . LEU B 1 294 ? -47.468 27.400 -40.531 1.00 51.62 298 LEU B CA 1
ATOM 17604 C C . LEU B 1 294 ? -46.231 27.427 -39.642 1.00 61.71 298 LEU B C 1
ATOM 17605 O O . LEU B 1 294 ? -45.342 26.578 -39.776 1.00 74.05 298 LEU B O 1
ATOM 17621 N N . ILE B 1 295 ? -46.157 28.395 -38.727 1.00 78.25 299 ILE B N 1
ATOM 17622 C CA . ILE B 1 295 ? -44.999 28.502 -37.843 1.00 71.25 299 ILE B CA 1
ATOM 17623 C C . ILE B 1 295 ? -45.043 27.419 -36.773 1.00 74.54 299 ILE B C 1
ATOM 17624 O O . ILE B 1 295 ? -44.077 26.671 -36.582 1.00 79.43 299 ILE B O 1
ATOM 17640 N N . ALA B 1 296 ? -46.165 27.321 -36.058 1.00 80.73 300 ALA B N 1
ATOM 17641 C CA . ALA B 1 296 ? -46.231 26.473 -34.873 1.00 71.91 300 ALA B CA 1
ATOM 17642 C C . ALA B 1 296 ? -46.393 24.997 -35.212 1.00 80.95 300 ALA B C 1
ATOM 17643 O O . ALA B 1 296 ? -45.897 24.142 -34.470 1.00 94.75 300 ALA B O 1
ATOM 17650 N N . HIS B 1 297 ? -47.079 24.674 -36.308 1.00 79.59 301 HIS B N 1
ATOM 17651 C CA . HIS B 1 297 ? -47.370 23.287 -36.658 1.00 83.80 301 HIS B CA 1
ATOM 17652 C C . HIS B 1 297 ? -46.435 22.762 -37.743 1.00 81.55 301 HIS B C 1
ATOM 17653 O O . HIS B 1 297 ? -45.665 21.827 -37.506 1.00 91.82 301 HIS B O 1
ATOM 17667 N N . ASP B 1 298 ? -46.478 23.361 -38.934 1.00 77.55 302 ASP B N 1
ATOM 17668 C CA . ASP B 1 298 ? -45.745 22.811 -40.069 1.00 72.99 302 ASP B CA 1
ATOM 17669 C C . ASP B 1 298 ? -44.237 22.878 -39.848 1.00 77.71 302 ASP B C 1
ATOM 17670 O O . ASP B 1 298 ? -43.529 21.882 -40.031 1.00 84.85 302 ASP B O 1
ATOM 17679 N N . TRP B 1 299 ? -43.726 24.046 -39.459 1.00 80.91 303 TRP B N 1
ATOM 17680 C CA . TRP B 1 299 ? -42.280 24.226 -39.379 1.00 79.01 303 TRP B CA 1
ATOM 17681 C C . TRP B 1 299 ? -41.691 23.529 -38.159 1.00 85.44 303 TRP B C 1
ATOM 17682 O O . TRP B 1 299 ? -40.693 22.810 -38.272 1.00 92.07 303 TRP B O 1
ATOM 17703 N N . LEU B 1 300 ? -42.289 23.723 -36.983 1.00 84.67 304 LEU B N 1
ATOM 17704 C CA . LEU B 1 300 ? -41.749 23.088 -35.785 1.00 86.80 304 LEU B CA 1
ATOM 17705 C C . LEU B 1 300 ? -41.673 21.575 -35.954 1.00 95.69 304 LEU B C 1
ATOM 17706 O O . LEU B 1 300 ? -40.746 20.932 -35.448 1.00 103.40 304 LEU B O 1
ATOM 17722 N N . ASN B 1 301 ? -42.637 20.986 -36.666 1.00 90.84 305 ASN B N 1
ATOM 17723 C CA . ASN B 1 301 ? -42.564 19.559 -36.960 1.00 83.10 305 ASN B CA 1
ATOM 17724 C C . ASN B 1 301 ? -41.407 19.254 -37.903 1.00 90.36 305 ASN B C 1
ATOM 17725 O O . ASN B 1 301 ? -40.708 18.248 -37.733 1.00 103.34 305 ASN B O 1
ATOM 17736 N N . ALA B 1 302 ? -41.185 20.114 -38.900 1.00 88.34 306 ALA B N 1
ATOM 17737 C CA . ALA B 1 302 ? -40.083 19.902 -39.832 1.00 89.92 306 ALA B CA 1
ATOM 17738 C C . ALA B 1 302 ? -38.735 19.939 -39.126 1.00 96.57 306 ALA B C 1
ATOM 17739 O O . ALA B 1 302 ? -37.795 19.256 -39.548 1.00 104.07 306 ALA B O 1
ATOM 17746 N N . LEU B 1 303 ? -38.618 20.726 -38.056 1.00 99.94 307 LEU B N 1
ATOM 17747 C CA . LEU B 1 303 ? -37.362 20.890 -37.337 1.00 106.66 307 LEU B CA 1
ATOM 17748 C C . LEU B 1 303 ? -37.266 19.973 -36.121 1.00 108.86 307 LEU B C 1
ATOM 17749 O O . LEU B 1 303 ? -36.449 20.221 -35.227 1.00 105.20 307 LEU B O 1
ATOM 17765 N N . ASP B 1 304 ? -38.083 18.924 -36.071 1.00 103.40 308 ASP B N 1
ATOM 17766 C CA . ASP B 1 304 ? -38.021 17.910 -35.021 1.00 105.85 308 ASP B CA 1
ATOM 17767 C C . ASP B 1 304 ? -38.340 18.475 -33.639 1.00 99.26 308 ASP B C 1
ATOM 17768 O O . ASP B 1 304 ? -37.945 17.895 -32.623 1.00 116.22 308 ASP B O 1
ATOM 17777 N N . GLY B 1 305 ? -39.045 19.602 -33.578 1.00 93.60 309 GLY B N 1
ATOM 17778 C CA . GLY B 1 305 ? -39.626 20.056 -32.329 1.00 100.65 309 GLY B CA 1
ATOM 17779 C C . GLY B 1 305 ? -38.713 20.821 -31.398 1.00 97.36 309 GLY B C 1
ATOM 17780 O O . GLY B 1 305 ? -38.975 20.849 -30.191 1.00 98.38 309 GLY B O 1
ATOM 17784 N N . ASP B 1 306 ? -37.654 21.447 -31.907 1.00 85.62 310 ASP B N 1
ATOM 17785 C CA . ASP B 1 306 ? -36.785 22.295 -31.098 1.00 97.03 310 ASP B CA 1
ATOM 17786 C C . ASP B 1 306 ? -36.885 23.730 -31.598 1.00 96.95 310 ASP B C 1
ATOM 17787 O O . ASP B 1 306 ? -36.711 23.991 -32.794 1.00 71.01 310 ASP B O 1
ATOM 17796 N N . LEU B 1 307 ? -37.169 24.657 -30.679 1.00 81.45 311 LEU B N 1
ATOM 17797 C CA . LEU B 1 307 ? -37.371 26.048 -31.070 1.00 82.04 311 LEU B CA 1
ATOM 17798 C C . LEU B 1 307 ? -36.065 26.722 -31.460 1.00 88.68 311 LEU B C 1
ATOM 17799 O O . LEU B 1 307 ? -36.068 27.624 -32.305 1.00 91.40 311 LEU B O 1
ATOM 17815 N N . ILE B 1 308 ? -34.948 26.316 -30.851 1.00 84.44 312 ILE B N 1
ATOM 17816 C CA . ILE B 1 308 ? -33.679 27.001 -31.092 1.00 85.73 312 ILE B CA 1
ATOM 17817 C C . ILE B 1 308 ? -33.397 27.070 -32.586 1.00 92.23 312 ILE B C 1
ATOM 17818 O O . ILE B 1 308 ? -33.145 28.145 -33.141 1.00 90.45 312 ILE B O 1
ATOM 17834 N N . GLU B 1 309 ? -33.447 25.921 -33.263 1.00 94.40 313 GLU B N 1
ATOM 17835 C CA . GLU B 1 309 ? -33.269 25.927 -34.710 1.00 100.43 313 GLU B CA 1
ATOM 17836 C C . GLU B 1 309 ? -34.320 26.803 -35.378 1.00 94.42 313 GLU B C 1
ATOM 17837 O O . GLU B 1 309 ? -34.002 27.587 -36.280 1.00 96.42 313 GLU B O 1
ATOM 17849 N N . LEU B 1 310 ? -35.576 26.699 -34.936 1.00 80.54 314 LEU B N 1
ATOM 17850 C CA . LEU B 1 310 ? -36.627 27.545 -35.490 1.00 76.08 314 LEU B CA 1
ATOM 17851 C C . LEU B 1 310 ? -36.347 29.019 -35.226 1.00 74.12 314 LEU B C 1
ATOM 17852 O O . LEU B 1 310 ? -36.521 29.861 -36.115 1.00 79.93 314 LEU B O 1
ATOM 17868 N N . LEU B 1 311 ? -35.913 29.354 -34.007 1.00 83.00 315 LEU B N 1
ATOM 17869 C CA . LEU B 1 311 ? -35.610 30.745 -33.689 1.00 79.67 315 LEU B CA 1
ATOM 17870 C C . LEU B 1 311 ? -34.377 31.234 -34.436 1.00 87.73 315 LEU B C 1
ATOM 17871 O O . LEU B 1 311 ? -34.254 32.434 -34.708 1.00 88.84 315 LEU B O 1
ATOM 17887 N N . GLU B 1 312 ? -33.453 30.330 -34.770 1.00 85.49 316 GLU B N 1
ATOM 17888 C CA . GLU B 1 312 ? -32.341 30.704 -35.636 1.00 77.96 316 GLU B CA 1
ATOM 17889 C C . GLU B 1 312 ? -32.835 31.144 -37.007 1.00 81.24 316 GLU B C 1
ATOM 17890 O O . GLU B 1 312 ? -32.238 32.032 -37.627 1.00 84.59 316 GLU B O 1
ATOM 17902 N N . LYS B 1 313 ? -33.925 30.543 -37.494 1.00 77.99 317 LYS B N 1
ATOM 17903 C CA . LYS B 1 313 ? -34.475 30.936 -38.788 1.00 80.85 317 LYS B CA 1
ATOM 17904 C C . LYS B 1 313 ? -35.102 32.321 -38.720 1.00 84.60 317 LYS B C 1
ATOM 17905 O O . LYS B 1 313 ? -34.944 33.128 -39.644 1.00 90.29 317 LYS B O 1
ATOM 17924 N N . LEU B 1 314 ? -35.822 32.612 -37.635 1.00 88.66 318 LEU B N 1
ATOM 17925 C CA . LEU B 1 314 ? -36.541 33.875 -37.521 1.00 87.88 318 LEU B CA 1
ATOM 17926 C C . LEU B 1 314 ? -35.611 35.052 -37.266 1.00 84.18 318 LEU B C 1
ATOM 17927 O O . LEU B 1 314 ? -36.011 36.199 -37.490 1.00 79.08 318 LEU B O 1
ATOM 17943 N N . ASP B 1 315 ? -34.388 34.800 -36.799 1.00 87.62 319 ASP B N 1
ATOM 17944 C CA . ASP B 1 315 ? -33.394 35.850 -36.591 1.00 98.42 319 ASP B CA 1
ATOM 17945 C C . ASP B 1 315 ? -33.888 36.855 -35.546 1.00 95.89 319 ASP B C 1
ATOM 17946 O O . ASP B 1 315 ? -34.201 38.012 -35.837 1.00 101.50 319 ASP B O 1
ATOM 17955 N N . VAL B 1 316 ? -33.954 36.366 -34.304 1.00 89.82 320 VAL B N 1
ATOM 17956 C CA . VAL B 1 316 ? -34.404 37.201 -33.194 1.00 83.33 320 VAL B CA 1
ATOM 17957 C C . VAL B 1 316 ? -33.558 38.462 -33.096 1.00 94.72 320 VAL B C 1
ATOM 17958 O O . VAL B 1 316 ? -34.050 39.521 -32.686 1.00 75.20 320 VAL B O 1
ATOM 17971 N N . SER B 1 317 ? -32.280 38.375 -33.475 1.00 111.43 321 SER B N 1
ATOM 17972 C CA . SER B 1 317 ? -31.384 39.523 -33.373 1.00 101.19 321 SER B CA 1
ATOM 17973 C C . SER B 1 317 ? -31.922 40.723 -34.139 1.00 99.41 321 SER B C 1
ATOM 17974 O O . SER B 1 317 ? -31.675 41.870 -33.747 1.00 103.89 321 SER B O 1
ATOM 17982 N N . ARG B 1 318 ? -32.662 40.484 -35.228 1.00 100.29 322 ARG B N 1
ATOM 17983 C CA . ARG B 1 318 ? -33.211 41.559 -36.037 1.00 114.01 322 ARG B CA 1
ATOM 17984 C C . ARG B 1 318 ? -34.708 41.607 -35.803 1.00 107.97 322 ARG B C 1
ATOM 17985 O O . ARG B 1 318 ? -35.151 42.103 -34.749 1.00 108.86 322 ARG B O 1
ATOM 18006 N N . SER B 1 319 ? -35.536 41.126 -36.731 1.00 100.21 323 SER B N 1
ATOM 18007 C CA . SER B 1 319 ? -36.982 41.229 -36.596 1.00 96.12 323 SER B CA 1
ATOM 18008 C C . SER B 1 319 ? -37.436 40.700 -35.244 1.00 97.78 323 SER B C 1
ATOM 18009 O O . SER B 1 319 ? -37.119 39.569 -34.865 1.00 104.73 323 SER B O 1
ATOM 18017 N N . SER B 1 320 ? -38.174 41.530 -34.513 1.00 93.85 324 SER B N 1
ATOM 18018 C CA . SER B 1 320 ? -38.795 41.108 -33.267 1.00 111.74 324 SER B CA 1
ATOM 18019 C C . SER B 1 320 ? -40.207 40.579 -33.476 1.00 117.69 324 SER B C 1
ATOM 18020 O O . SER B 1 320 ? -40.939 40.403 -32.498 1.00 104.19 324 SER B O 1
ATOM 18028 N N . VAL B 1 321 ? -40.601 40.315 -34.727 1.00 113.34 325 VAL B N 1
ATOM 18029 C CA . VAL B 1 321 ? -41.833 39.572 -34.988 1.00 94.03 325 VAL B CA 1
ATOM 18030 C C . VAL B 1 321 ? -41.850 38.290 -34.175 1.00 92.37 325 VAL B C 1
ATOM 18031 O O . VAL B 1 321 ? -42.919 37.754 -33.860 1.00 90.00 325 VAL B O 1
ATOM 18044 N N . CYS B 1 322 ? -40.666 37.774 -33.831 1.00 84.58 326 CYS B N 1
ATOM 18045 C CA . CYS B 1 322 ? -40.565 36.568 -33.020 1.00 78.94 326 CYS B CA 1
ATOM 18046 C C . CYS B 1 322 ? -41.429 36.653 -31.771 1.00 70.02 326 CYS B C 1
ATOM 18047 O O . CYS B 1 322 ? -41.921 35.626 -31.288 1.00 78.76 326 CYS B O 1
ATOM 18055 N N . VAL B 1 323 ? -41.630 37.857 -31.228 1.00 65.44 327 VAL B N 1
ATOM 18056 C CA . VAL B 1 323 ? -42.543 37.999 -30.098 1.00 79.64 327 VAL B CA 1
ATOM 18057 C C . VAL B 1 323 ? -43.953 37.606 -30.516 1.00 71.56 327 VAL B C 1
ATOM 18058 O O . VAL B 1 323 ? -44.673 36.935 -29.767 1.00 82.14 327 VAL B O 1
ATOM 18071 N N . LYS B 1 324 ? -44.368 38.008 -31.719 1.00 74.40 328 LYS B N 1
ATOM 18072 C CA . LYS B 1 324 ? -45.671 37.595 -32.226 1.00 77.61 328 LYS B CA 1
ATOM 18073 C C . LYS B 1 324 ? -45.643 36.147 -32.698 1.00 77.97 328 LYS B C 1
ATOM 18074 O O . LYS B 1 324 ? -46.634 35.423 -32.548 1.00 84.46 328 LYS B O 1
ATOM 18093 N N . ALA B 1 325 ? -44.516 35.706 -33.265 1.00 76.36 329 ALA B N 1
ATOM 18094 C CA . ALA B 1 325 ? -44.420 34.337 -33.762 1.00 66.57 329 ALA B CA 1
ATOM 18095 C C . ALA B 1 325 ? -44.373 33.335 -32.618 1.00 73.51 329 ALA B C 1
ATOM 18096 O O . ALA B 1 325 ? -45.021 32.284 -32.681 1.00 76.13 329 ALA B O 1
ATOM 18103 N N . ILE B 1 326 ? -43.617 33.640 -31.563 1.00 88.60 330 ILE B N 1
ATOM 18104 C CA . ILE B 1 326 ? -43.462 32.675 -30.481 1.00 75.03 330 ILE B CA 1
ATOM 18105 C C . ILE B 1 326 ? -44.678 32.683 -29.562 1.00 68.44 330 ILE B C 1
ATOM 18106 O O . ILE B 1 326 ? -44.990 31.664 -28.938 1.00 72.01 330 ILE B O 1
ATOM 18122 N N . GLU B 1 327 ? -45.377 33.814 -29.446 1.00 85.93 331 GLU B N 1
ATOM 18123 C CA . GLU B 1 327 ? -46.648 33.806 -28.732 1.00 86.18 331 GLU B CA 1
ATOM 18124 C C . GLU B 1 327 ? -47.700 33.016 -29.496 1.00 87.04 331 GLU B C 1
ATOM 18125 O O . GLU B 1 327 ? -48.550 32.361 -28.883 1.00 91.21 331 GLU B O 1
ATOM 18137 N N . ALA B 1 328 ? -47.661 33.069 -30.830 1.00 89.68 332 ALA B N 1
ATOM 18138 C CA . ALA B 1 328 ? -48.510 32.198 -31.633 1.00 86.17 332 ALA B CA 1
ATOM 18139 C C . ALA B 1 328 ? -48.176 30.734 -31.384 1.00 77.03 332 ALA B C 1
ATOM 18140 O O . ALA B 1 328 ? -49.066 29.874 -31.384 1.00 87.75 332 ALA B O 1
ATOM 18147 N N . LEU B 1 329 ? -46.894 30.432 -31.172 1.00 75.18 333 LEU B N 1
ATOM 18148 C CA . LEU B 1 329 ? -46.485 29.060 -30.892 1.00 74.61 333 LEU B CA 1
ATOM 18149 C C . LEU B 1 329 ? -46.952 28.619 -29.510 1.00 84.84 333 LEU B C 1
ATOM 18150 O O . LEU B 1 329 ? -47.465 27.505 -29.349 1.00 85.64 333 LEU B O 1
ATOM 18166 N N . PHE B 1 330 ? -46.787 29.477 -28.501 1.00 87.86 334 PHE B N 1
ATOM 18167 C CA . PHE B 1 330 ? -47.165 29.104 -27.141 1.00 90.89 334 PHE B CA 1
ATOM 18168 C C . PHE B 1 330 ? -48.657 28.811 -27.048 1.00 87.05 334 PHE B C 1
ATOM 18169 O O . PHE B 1 330 ? -49.068 27.799 -26.468 1.00 82.99 334 PHE B O 1
ATOM 18186 N N . GLN B 1 331 ? -49.489 29.686 -27.617 1.00 88.19 335 GLN B N 1
ATOM 18187 C CA . GLN B 1 331 ? -50.928 29.446 -27.604 1.00 93.25 335 GLN B CA 1
ATOM 18188 C C . GLN B 1 331 ? -51.294 28.213 -28.420 1.00 87.76 335 GLN B C 1
ATOM 18189 O O . GLN B 1 331 ? -52.334 27.593 -28.171 1.00 90.52 335 GLN B O 1
ATOM 18203 N N . SER B 1 332 ? -50.459 27.845 -29.393 1.00 98.37 336 SER B N 1
ATOM 18204 C CA . SER B 1 332 ? -50.733 26.675 -30.220 1.00 90.54 336 SER B CA 1
ATOM 18205 C C . SER B 1 332 ? -50.342 25.385 -29.509 1.00 87.69 336 SER B C 1
ATOM 18206 O O . SER B 1 332 ? -51.138 24.443 -29.437 1.00 83.78 336 SER B O 1
ATOM 18214 N N . ARG B 1 333 ? -49.121 25.326 -28.977 1.00 96.92 337 ARG B N 1
ATOM 18215 C CA . ARG B 1 333 ? -48.583 24.113 -28.363 1.00 99.82 337 ARG B CA 1
ATOM 18216 C C . ARG B 1 333 ? -48.055 24.428 -26.970 1.00 92.72 337 ARG B C 1
ATOM 18217 O O . ARG B 1 333 ? -46.856 24.683 -26.791 1.00 92.84 337 ARG B O 1
ATOM 18238 N N . PRO B 1 334 ? -48.922 24.420 -25.953 1.00 94.67 338 PRO B N 1
ATOM 18239 C CA . PRO B 1 334 ? -48.439 24.615 -24.576 1.00 96.65 338 PRO B CA 1
ATOM 18240 C C . PRO B 1 334 ? -47.626 23.449 -24.034 1.00 97.56 338 PRO B C 1
ATOM 18241 O O . PRO B 1 334 ? -46.986 23.604 -22.986 1.00 100.43 338 PRO B O 1
ATOM 18252 N N . ASP B 1 335 ? -47.631 22.292 -24.702 1.00 115.08 339 ASP B N 1
ATOM 18253 C CA . ASP B 1 335 ? -46.907 21.137 -24.179 1.00 118.77 339 ASP B CA 1
ATOM 18254 C C . ASP B 1 335 ? -45.407 21.402 -24.117 1.00 113.89 339 ASP B C 1
ATOM 18255 O O . ASP B 1 335 ? -44.749 21.052 -23.130 1.00 122.19 339 ASP B O 1
ATOM 18264 N N . ILE B 1 336 ? -44.846 22.018 -25.161 1.00 108.84 340 ILE B N 1
ATOM 18265 C CA . ILE B 1 336 ? -43.415 22.308 -25.159 1.00 114.97 340 ILE B CA 1
ATOM 18266 C C . ILE B 1 336 ? -43.082 23.375 -24.128 1.00 116.92 340 ILE B C 1
ATOM 18267 O O . ILE B 1 336 ? -41.998 23.356 -23.532 1.00 107.55 340 ILE B O 1
ATOM 18283 N N . LEU B 1 337 ? -43.993 24.323 -23.906 1.00 119.61 341 LEU B N 1
ATOM 18284 C CA . LEU B 1 337 ? -43.689 25.473 -23.064 1.00 105.56 341 LEU B CA 1
ATOM 18285 C C . LEU B 1 337 ? -43.230 25.035 -21.677 1.00 102.52 341 LEU B C 1
ATOM 18286 O O . LEU B 1 337 ? -42.103 25.326 -21.262 1.00 97.34 341 LEU B O 1
ATOM 18302 N N . SER B 1 338 ? -44.089 24.310 -20.954 1.00 110.26 342 SER B N 1
ATOM 18303 C CA . SER B 1 338 ? -43.801 23.959 -19.566 1.00 114.17 342 SER B CA 1
ATOM 18304 C C . SER B 1 338 ? -42.410 23.360 -19.393 1.00 110.85 342 SER B C 1
ATOM 18305 O O . SER B 1 338 ? -41.778 23.552 -18.348 1.00 92.41 342 SER B O 1
ATOM 18313 N N . LYS B 1 339 ? -41.914 22.640 -20.400 1.00 108.30 343 LYS B N 1
ATOM 18314 C CA . LYS B 1 339 ? -40.652 21.925 -20.264 1.00 94.55 343 LYS B CA 1
ATOM 18315 C C . LYS B 1 339 ? -39.433 22.834 -20.374 1.00 101.44 343 LYS B C 1
ATOM 18316 O O . LYS B 1 339 ? -38.345 22.438 -19.941 1.00 107.22 343 LYS B O 1
ATOM 18335 N N . ILE B 1 340 ? -39.580 24.034 -20.935 1.00 97.40 344 ILE B N 1
ATOM 18336 C CA . ILE B 1 340 ? -38.453 24.954 -21.036 1.00 93.40 344 ILE B CA 1
ATOM 18337 C C . ILE B 1 340 ? -38.116 25.489 -19.652 1.00 91.02 344 ILE B C 1
ATOM 18338 O O . ILE B 1 340 ? -38.986 26.002 -18.936 1.00 90.31 344 ILE B O 1
ATOM 18354 N N . LYS B 1 341 ? -36.845 25.380 -19.272 1.00 91.65 345 LYS B N 1
ATOM 18355 C CA . LYS B 1 341 ? -36.382 25.845 -17.974 1.00 94.24 345 LYS B CA 1
ATOM 18356 C C . LYS B 1 341 ? -35.057 26.571 -18.150 1.00 91.33 345 LYS B C 1
ATOM 18357 O O . LYS B 1 341 ? -34.390 26.451 -19.181 1.00 91.44 345 LYS B O 1
ATOM 18376 N N . PHE B 1 342 ? -34.682 27.332 -17.124 1.00 95.05 346 PHE B N 1
ATOM 18377 C CA . PHE B 1 342 ? -33.464 28.142 -17.136 1.00 98.23 346 PHE B CA 1
ATOM 18378 C C . PHE B 1 342 ? -32.688 27.907 -15.847 1.00 97.69 346 PHE B C 1
ATOM 18379 O O . PHE B 1 342 ? -32.654 28.767 -14.958 1.00 92.95 346 PHE B O 1
ATOM 18396 N N . PRO B 1 343 ? -32.052 26.742 -15.709 1.00 91.53 347 PRO B N 1
ATOM 18397 C CA . PRO B 1 343 ? -31.179 26.517 -14.550 1.00 96.79 347 PRO B CA 1
ATOM 18398 C C . PRO B 1 343 ? -29.880 27.300 -14.664 1.00 101.95 347 PRO B C 1
ATOM 18399 O O . PRO B 1 343 ? -29.654 27.992 -15.662 1.00 104.46 347 PRO B O 1
ATOM 18410 N N . GLU B 1 344 ? -29.018 27.201 -13.652 1.00 89.69 348 GLU B N 1
ATOM 18411 C CA . GLU B 1 344 ? -27.739 27.898 -13.689 1.00 91.07 348 GLU B CA 1
ATOM 18412 C C . GLU B 1 344 ? -26.756 27.278 -14.674 1.00 91.08 348 GLU B C 1
ATOM 18413 O O . GLU B 1 344 ? -25.673 27.838 -14.875 1.00 86.55 348 GLU B O 1
ATOM 18425 N N . SER B 1 345 ? -27.103 26.146 -15.290 1.00 93.67 349 SER B N 1
ATOM 18426 C CA . SER B 1 345 ? -26.211 25.494 -16.239 1.00 107.48 349 SER B CA 1
ATOM 18427 C C . SER B 1 345 ? -26.261 26.120 -17.627 1.00 110.86 349 SER B C 1
ATOM 18428 O O . SER B 1 345 ? -25.304 25.966 -18.394 1.00 109.19 349 SER B O 1
ATOM 18436 N N . ILE B 1 346 ? -27.344 26.823 -17.966 1.00 102.71 350 ILE B N 1
ATOM 18437 C CA . ILE B 1 346 ? -27.491 27.346 -19.321 1.00 98.84 350 ILE B CA 1
ATOM 18438 C C . ILE B 1 346 ? -26.645 28.596 -19.534 1.00 87.80 350 ILE B C 1
ATOM 18439 O O . ILE B 1 346 ? -26.171 28.842 -20.650 1.00 94.22 350 ILE B O 1
ATOM 18455 N N . TRP B 1 347 ? -26.438 29.403 -18.491 1.00 92.16 351 TRP B N 1
ATOM 18456 C CA . TRP B 1 347 ? -25.717 30.661 -18.654 1.00 89.98 351 TRP B CA 1
ATOM 18457 C C . TRP B 1 347 ? -24.309 30.464 -19.199 1.00 87.60 351 TRP B C 1
ATOM 18458 O O . TRP B 1 347 ? -23.679 31.446 -19.607 1.00 94.52 351 TRP B O 1
ATOM 18479 N N . LYS B 1 348 ? -23.805 29.229 -19.217 1.00 97.54 352 LYS B N 1
ATOM 18480 C CA . LYS B 1 348 ? -22.526 28.953 -19.861 1.00 98.74 352 LYS B CA 1
ATOM 18481 C C . LYS B 1 348 ? -22.658 29.041 -21.376 1.00 106.14 352 LYS B C 1
ATOM 18482 O O . LYS B 1 348 ? -21.906 29.766 -22.037 1.00 99.25 352 LYS B O 1
ATOM 18501 N N . ASP B 1 349 ? -23.617 28.308 -21.939 1.00 114.04 353 ASP B N 1
ATOM 18502 C CA . ASP B 1 349 ? -23.882 28.328 -23.377 1.00 108.61 353 ASP B CA 1
ATOM 18503 C C . ASP B 1 349 ? -25.137 29.158 -23.647 1.00 101.35 353 ASP B C 1
ATOM 18504 O O . ASP B 1 349 ? -26.200 28.655 -24.012 1.00 104.55 353 ASP B O 1
ATOM 18513 N N . PHE B 1 350 ? -24.982 30.464 -23.460 1.00 94.64 354 PHE B N 1
ATOM 18514 C CA . PHE B 1 350 ? -26.077 31.419 -23.558 1.00 88.04 354 PHE B CA 1
ATOM 18515 C C . PHE B 1 350 ? -25.951 32.184 -24.868 1.00 87.29 354 PHE B C 1
ATOM 18516 O O . PHE B 1 350 ? -24.899 32.767 -25.150 1.00 86.99 354 PHE B O 1
ATOM 18533 N N . THR B 1 351 ? -27.018 32.180 -25.662 1.00 90.56 355 THR B N 1
ATOM 18534 C CA . THR B 1 351 ? -27.005 32.779 -26.989 1.00 89.02 355 THR B CA 1
ATOM 18535 C C . THR B 1 351 ? -28.202 33.707 -27.146 1.00 78.06 355 THR B C 1
ATOM 18536 O O . THR B 1 351 ? -29.132 33.709 -26.335 1.00 81.87 355 THR B O 1
ATOM 18547 N N . VAL B 1 352 ? -28.163 34.507 -28.215 1.00 64.57 356 VAL B N 1
ATOM 18548 C CA . VAL B 1 352 ? -29.256 35.433 -28.504 1.00 65.09 356 VAL B CA 1
ATOM 18549 C C . VAL B 1 352 ? -30.585 34.693 -28.555 1.00 70.74 356 VAL B C 1
ATOM 18550 O O . VAL B 1 352 ? -31.615 35.199 -28.091 1.00 62.84 356 VAL B O 1
ATOM 18563 N N . GLU B 1 353 ? -30.587 33.482 -29.117 1.00 69.73 357 GLU B N 1
ATOM 18564 C CA . GLU B 1 353 ? -31.827 32.718 -29.215 1.00 67.72 357 GLU B CA 1
ATOM 18565 C C . GLU B 1 353 ? -32.376 32.380 -27.835 1.00 66.69 357 GLU B C 1
ATOM 18566 O O . GLU B 1 353 ? -33.590 32.449 -27.609 1.00 67.03 357 GLU B O 1
ATOM 18578 N N . ILE B 1 354 ? -31.501 32.011 -26.900 1.00 76.28 358 ILE B N 1
ATOM 18579 C CA . ILE B 1 354 ? -31.950 31.683 -25.551 1.00 70.78 358 ILE B CA 1
ATOM 18580 C C . ILE B 1 354 ? -32.284 32.950 -24.775 1.00 68.75 358 ILE B C 1
ATOM 18581 O O . ILE B 1 354 ? -33.252 32.983 -24.007 1.00 68.68 358 ILE B O 1
ATOM 18597 N N . ALA B 1 355 ? -31.487 34.006 -24.951 1.00 68.93 359 ALA B N 1
ATOM 18598 C CA . ALA B 1 355 ? -31.769 35.269 -24.278 1.00 57.72 359 ALA B CA 1
ATOM 18599 C C . ALA B 1 355 ? -33.164 35.771 -24.627 1.00 62.21 359 ALA B C 1
ATOM 18600 O O . ALA B 1 355 ? -33.940 36.151 -23.743 1.00 62.21 359 ALA B O 1
ATOM 18607 N N . PHE B 1 356 ? -33.498 35.783 -25.920 1.00 50.57 360 PHE B N 1
ATOM 18608 C CA . PHE B 1 356 ? -34.836 36.192 -26.332 1.00 63.27 360 PHE B CA 1
ATOM 18609 C C . PHE B 1 356 ? -35.894 35.260 -25.759 1.00 59.30 360 PHE B C 1
ATOM 18610 O O . PHE B 1 356 ? -36.941 35.711 -25.281 1.00 61.52 360 PHE B O 1
ATOM 18627 N N . LEU B 1 357 ? -35.645 33.951 -25.809 1.00 59.70 361 LEU B N 1
ATOM 18628 C CA . LEU B 1 357 ? -36.614 33.000 -25.281 1.00 65.84 361 LEU B CA 1
ATOM 18629 C C . LEU B 1 357 ? -36.856 33.228 -23.794 1.00 68.71 361 LEU B C 1
ATOM 18630 O O . LEU B 1 357 ? -37.972 33.018 -23.306 1.00 59.48 361 LEU B O 1
ATOM 18646 N N . PHE B 1 358 ? -35.829 33.668 -23.065 1.00 70.28 362 PHE B N 1
ATOM 18647 C CA . PHE B 1 358 ? -35.993 33.980 -21.649 1.00 54.39 362 PHE B CA 1
ATOM 18648 C C . PHE B 1 358 ? -36.999 35.109 -21.450 1.00 65.45 362 PHE B C 1
ATOM 18649 O O . PHE B 1 358 ? -37.897 35.012 -20.606 1.00 68.98 362 PHE B O 1
ATOM 18666 N N . ARG B 1 359 ? -36.866 36.193 -22.222 1.00 55.40 363 ARG B N 1
ATOM 18667 C CA . ARG B 1 359 ? -37.788 37.315 -22.069 1.00 58.70 363 ARG B CA 1
ATOM 18668 C C . ARG B 1 359 ? -39.161 36.998 -22.646 1.00 60.57 363 ARG B C 1
ATOM 18669 O O . ARG B 1 359 ? -40.176 37.459 -22.112 1.00 62.78 363 ARG B O 1
ATOM 18690 N N . ALA B 1 360 ? -39.215 36.216 -23.726 1.00 66.29 364 ALA B N 1
ATOM 18691 C CA . ALA B 1 360 ? -40.487 35.969 -24.394 1.00 57.10 364 ALA B CA 1
ATOM 18692 C C . ALA B 1 360 ? -41.397 35.099 -23.538 1.00 63.50 364 ALA B C 1
ATOM 18693 O O . ALA B 1 360 ? -42.609 35.334 -23.473 1.00 61.41 364 ALA B O 1
ATOM 18700 N N . ILE B 1 361 ? -40.830 34.095 -22.869 1.00 69.16 365 ILE B N 1
ATOM 18701 C CA . ILE B 1 361 ? -41.633 33.214 -22.029 1.00 66.73 365 ILE B CA 1
ATOM 18702 C C . ILE B 1 361 ? -42.076 33.942 -20.767 1.00 71.65 365 ILE B C 1
ATOM 18703 O O . ILE B 1 361 ? -43.247 33.881 -20.375 1.00 82.52 365 ILE B O 1
ATOM 18719 N N . TYR B 1 362 ? -41.149 34.643 -20.112 1.00 69.21 366 TYR B N 1
ATOM 18720 C CA . TYR B 1 362 ? -41.498 35.345 -18.882 1.00 55.21 366 TYR B CA 1
ATOM 18721 C C . TYR B 1 362 ? -42.615 36.351 -19.128 1.00 56.23 366 TYR B C 1
ATOM 18722 O O . TYR B 1 362 ? -43.615 36.376 -18.401 1.00 73.84 366 TYR B O 1
ATOM 18740 N N . LEU B 1 363 ? -42.464 37.191 -20.154 1.00 70.16 367 LEU B N 1
ATOM 18741 C CA . LEU B 1 363 ? -43.509 38.159 -20.473 1.00 67.49 367 LEU B CA 1
ATOM 18742 C C . LEU B 1 363 ? -44.806 37.460 -20.859 1.00 66.12 367 LEU B C 1
ATOM 18743 O O . LEU B 1 363 ? -45.895 37.899 -20.473 1.00 71.58 367 LEU B O 1
ATOM 18759 N N . TYR B 1 364 ? -44.710 36.370 -21.622 1.00 78.03 368 TYR B N 1
ATOM 18760 C CA . TYR B 1 364 ? -45.907 35.629 -22.002 1.00 81.06 368 TYR B CA 1
ATOM 18761 C C . TYR B 1 364 ? -46.626 35.083 -20.776 1.00 77.32 368 TYR B C 1
ATOM 18762 O O . TYR B 1 364 ? -47.856 35.161 -20.682 1.00 83.64 368 TYR B O 1
ATOM 18780 N N . CYS B 1 365 ? -45.876 34.525 -19.825 1.00 69.16 369 CYS B N 1
ATOM 18781 C CA . CYS B 1 365 ? -46.505 33.945 -18.644 1.00 72.04 369 CYS B CA 1
ATOM 18782 C C . CYS B 1 365 ? -47.205 35.010 -17.807 1.00 79.75 369 CYS B C 1
ATOM 18783 O O . CYS B 1 365 ? -48.265 34.754 -17.223 1.00 91.20 369 CYS B O 1
ATOM 18791 N N . LEU B 1 366 ? -46.623 36.207 -17.721 1.00 78.34 370 LEU B N 1
ATOM 18792 C CA . LEU B 1 366 ? -47.259 37.281 -16.964 1.00 76.35 370 LEU B CA 1
ATOM 18793 C C . LEU B 1 366 ? -48.575 37.697 -17.606 1.00 79.02 370 LEU B C 1
ATOM 18794 O O . LEU B 1 366 ? -49.600 37.820 -16.926 1.00 93.12 370 LEU B O 1
ATOM 18810 N N . ASP B 1 367 ? -48.565 37.923 -18.921 1.00 86.73 371 ASP B N 1
ATOM 18811 C CA . ASP B 1 367 ? -49.761 38.424 -19.591 1.00 96.51 371 ASP B CA 1
ATOM 18812 C C . ASP B 1 367 ? -50.916 37.438 -19.472 1.00 90.91 371 ASP B C 1
ATOM 18813 O O . ASP B 1 367 ? -52.079 37.845 -19.362 1.00 98.92 371 ASP B O 1
ATOM 18822 N N . ASN B 1 368 ? -50.620 36.141 -19.491 1.00 95.03 372 ASN B N 1
ATOM 18823 C CA . ASN B 1 368 ? -51.639 35.110 -19.352 1.00 94.03 372 ASN B CA 1
ATOM 18824 C C . ASN B 1 368 ? -51.736 34.559 -17.936 1.00 92.10 372 ASN B C 1
ATOM 18825 O O . ASN B 1 368 ? -52.506 33.622 -17.701 1.00 94.04 372 ASN B O 1
ATOM 18836 N N . ASN B 1 369 ? -50.974 35.112 -16.994 1.00 81.33 373 ASN B N 1
ATOM 18837 C CA . ASN B 1 369 ? -51.117 34.794 -15.575 1.00 89.54 373 ASN B CA 1
ATOM 18838 C C . ASN B 1 369 ? -50.849 33.322 -15.287 1.00 85.47 373 ASN B C 1
ATOM 18839 O O . ASN B 1 369 ? -51.349 32.776 -14.301 1.00 88.89 373 ASN B O 1
ATOM 18850 N N . ILE B 1 370 ? -50.059 32.664 -16.135 1.00 78.56 374 ILE B N 1
ATOM 18851 C CA . ILE B 1 370 ? -49.657 31.289 -15.848 1.00 88.78 374 ILE B CA 1
ATOM 18852 C C . ILE B 1 370 ? -48.500 31.405 -14.861 1.00 89.54 374 ILE B C 1
ATOM 18853 O O . ILE B 1 370 ? -47.324 31.434 -15.239 1.00 94.11 374 ILE B O 1
ATOM 18869 N N . THR B 1 371 ? -48.850 31.542 -13.578 1.00 102.95 375 THR B N 1
ATOM 18870 C CA . THR B 1 371 ? -47.846 31.704 -12.532 1.00 108.11 375 THR B CA 1
ATOM 18871 C C . THR B 1 371 ? -47.086 30.408 -12.289 1.00 101.65 375 THR B C 1
ATOM 18872 O O . THR B 1 371 ? -45.875 30.429 -12.045 1.00 102.59 375 THR B O 1
ATOM 18883 N N . GLU B 1 372 ? -47.784 29.272 -12.347 1.00 98.09 376 GLU B N 1
ATOM 18884 C CA . GLU B 1 372 ? -47.173 27.996 -11.996 1.00 106.71 376 GLU B CA 1
ATOM 18885 C C . GLU B 1 372 ? -45.904 27.713 -12.787 1.00 101.36 376 GLU B C 1
ATOM 18886 O O . GLU B 1 372 ? -45.105 26.869 -12.370 1.00 103.23 376 GLU B O 1
ATOM 18898 N N . MET B 1 373 ? -45.699 28.387 -13.919 1.00 103.81 377 MET B N 1
ATOM 18899 C CA . MET B 1 373 ? -44.470 28.218 -14.685 1.00 108.14 377 MET B CA 1
ATOM 18900 C C . MET B 1 373 ? -43.376 29.191 -14.267 1.00 104.54 377 MET B C 1
ATOM 18901 O O . MET B 1 373 ? -42.192 28.837 -14.318 1.00 95.83 377 MET B O 1
ATOM 18915 N N . LEU B 1 374 ? -43.735 30.405 -13.849 1.00 105.95 378 LEU B N 1
ATOM 18916 C CA . LEU B 1 374 ? -42.727 31.393 -13.482 1.00 96.56 378 LEU B CA 1
ATOM 18917 C C . LEU B 1 374 ? -41.905 30.972 -12.272 1.00 106.08 378 LEU B C 1
ATOM 18918 O O . LEU B 1 374 ? -40.839 31.550 -12.031 1.00 104.44 378 LEU B O 1
ATOM 18934 N N . GLU B 1 375 ? -42.362 29.979 -11.513 1.00 111.85 379 GLU B N 1
ATOM 18935 C CA . GLU B 1 375 ? -41.812 29.730 -10.187 1.00 113.85 379 GLU B CA 1
ATOM 18936 C C . GLU B 1 375 ? -40.646 28.746 -10.188 1.00 104.37 379 GLU B C 1
ATOM 18937 O O . GLU B 1 375 ? -39.658 28.968 -9.481 1.00 111.68 379 GLU B O 1
ATOM 18949 N N . GLU B 1 376 ? -40.727 27.666 -10.967 1.00 108.16 380 GLU B N 1
ATOM 18950 C CA . GLU B 1 376 ? -39.701 26.628 -10.947 1.00 107.77 380 GLU B CA 1
ATOM 18951 C C . GLU B 1 376 ? -38.740 26.702 -12.126 1.00 95.86 380 GLU B C 1
ATOM 18952 O O . GLU B 1 376 ? -37.722 26.001 -12.115 1.00 99.73 380 GLU B O 1
ATOM 18964 N N . ASN B 1 377 ? -39.028 27.526 -13.134 1.00 99.65 381 ASN B N 1
ATOM 18965 C CA . ASN B 1 377 ? -38.233 27.559 -14.352 1.00 106.70 381 ASN B CA 1
ATOM 18966 C C . ASN B 1 377 ? -37.331 28.780 -14.460 1.00 93.13 381 ASN B C 1
ATOM 18967 O O . ASN B 1 377 ? -36.516 28.842 -15.387 1.00 91.71 381 ASN B O 1
ATOM 18978 N N . PHE B 1 378 ? -37.443 29.742 -13.545 1.00 95.87 382 PHE B N 1
ATOM 18979 C CA . PHE B 1 378 ? -36.681 30.975 -13.645 1.00 80.53 382 PHE B CA 1
ATOM 18980 C C . PHE B 1 378 ? -35.833 31.195 -12.397 1.00 77.02 382 PHE B C 1
ATOM 18981 O O . PHE B 1 378 ? -36.188 30.732 -11.309 1.00 89.63 382 PHE B O 1
ATOM 18998 N N . PRO B 1 379 ? -34.703 31.902 -12.524 1.00 73.67 383 PRO B N 1
ATOM 18999 C CA . PRO B 1 379 ? -33.918 32.249 -11.332 1.00 71.00 383 PRO B CA 1
ATOM 19000 C C . PRO B 1 379 ? -34.606 33.304 -10.482 1.00 69.61 383 PRO B C 1
ATOM 19001 O O . PRO B 1 379 ? -35.683 33.792 -10.838 1.00 61.49 383 PRO B O 1
ATOM 19012 N N . GLU B 1 380 ? -33.995 33.658 -9.358 1.00 77.41 384 GLU B N 1
ATOM 19013 C CA . GLU B 1 380 ? -34.505 34.724 -8.513 1.00 74.15 384 GLU B CA 1
ATOM 19014 C C . GLU B 1 380 ? -33.947 36.062 -8.983 1.00 70.76 384 GLU B C 1
ATOM 19015 O O . GLU B 1 380 ? -32.949 36.127 -9.704 1.00 70.23 384 GLU B O 1
ATOM 19027 N N . ALA B 1 381 ? -34.613 37.141 -8.564 1.00 67.33 385 ALA B N 1
ATOM 19028 C CA . ALA B 1 381 ? -34.160 38.478 -8.933 1.00 60.49 385 ALA B CA 1
ATOM 19029 C C . ALA B 1 381 ? -32.679 38.661 -8.629 1.00 65.18 385 ALA B C 1
ATOM 19030 O O . ALA B 1 381 ? -31.944 39.271 -9.414 1.00 63.58 385 ALA B O 1
ATOM 19037 N N . SER B 1 382 ? -32.221 38.134 -7.492 1.00 66.51 386 SER B N 1
ATOM 19038 C CA . SER B 1 382 ? -30.811 38.249 -7.135 1.00 69.59 386 SER B CA 1
ATOM 19039 C C . SER B 1 382 ? -29.922 37.565 -8.166 1.00 63.69 386 SER B C 1
ATOM 19040 O O . SER B 1 382 ? -28.872 38.099 -8.542 1.00 62.78 386 SER B O 1
ATOM 19048 N N . LYS B 1 383 ? -30.325 36.384 -8.638 1.00 66.82 387 LYS B N 1
ATOM 19049 C CA . LYS B 1 383 ? -29.514 35.671 -9.619 1.00 70.39 387 LYS B CA 1
ATOM 19050 C C . LYS B 1 383 ? -29.565 36.352 -10.982 1.00 68.51 387 LYS B C 1
ATOM 19051 O O . LYS B 1 383 ? -28.547 36.434 -11.679 1.00 66.31 387 LYS B O 1
ATOM 19070 N N . LEU B 1 384 ? -30.739 36.844 -11.383 1.00 62.37 388 LEU B N 1
ATOM 19071 C CA . LEU B 1 384 ? -30.839 37.538 -12.662 1.00 60.91 388 LEU B CA 1
ATOM 19072 C C . LEU B 1 384 ? -29.964 38.784 -12.688 1.00 61.40 388 LEU B C 1
ATOM 19073 O O . LEU B 1 384 ? -29.424 39.140 -13.741 1.00 65.87 388 LEU B O 1
ATOM 19089 N N . SER B 1 385 ? -29.812 39.459 -11.546 1.00 60.32 389 SER B N 1
ATOM 19090 C CA . SER B 1 385 ? -28.933 40.623 -11.490 1.00 50.42 389 SER B CA 1
ATOM 19091 C C . SER B 1 385 ? -27.484 40.227 -11.737 1.00 54.90 389 SER B C 1
ATOM 19092 O O . SER B 1 385 ? -26.754 40.928 -12.447 1.00 65.58 389 SER B O 1
ATOM 19100 N N . GLU B 1 386 ? -27.046 39.109 -11.152 1.00 56.22 390 GLU B N 1
ATOM 19101 C CA . GLU B 1 386 ? -25.690 38.627 -11.398 1.00 55.53 390 GLU B CA 1
ATOM 19102 C C . GLU B 1 386 ? -25.453 38.407 -12.886 1.00 57.96 390 GLU B C 1
ATOM 19103 O O . GLU B 1 386 ? -24.466 38.891 -13.450 1.00 64.79 390 GLU B O 1
ATOM 19115 N N . HIS B 1 387 ? -26.356 37.674 -13.539 1.00 58.85 391 HIS B N 1
ATOM 19116 C CA . HIS B 1 387 ? -26.183 37.377 -14.956 1.00 61.62 391 HIS B CA 1
ATOM 19117 C C . HIS B 1 387 ? -26.367 38.626 -15.805 1.00 69.83 391 HIS B C 1
ATOM 19118 O O . HIS B 1 387 ? -25.654 38.820 -16.797 1.00 64.99 391 HIS B O 1
ATOM 19132 N N . LEU B 1 388 ? -27.319 39.485 -15.439 1.00 58.93 392 LEU B N 1
ATOM 19133 C CA . LEU B 1 388 ? -27.454 40.762 -16.128 1.00 54.83 392 LEU B CA 1
ATOM 19134 C C . LEU B 1 388 ? -26.179 41.583 -15.991 1.00 63.29 392 LEU B C 1
ATOM 19135 O O . LEU B 1 388 ? -25.631 42.073 -16.984 1.00 70.36 392 LEU B O 1
ATOM 19151 N N . ASN B 1 389 ? -25.684 41.737 -14.760 1.00 66.14 393 ASN B N 1
ATOM 19152 C CA . ASN B 1 389 ? -24.442 42.472 -14.550 1.00 61.79 393 ASN B CA 1
ATOM 19153 C C . ASN B 1 389 ? -23.271 41.793 -15.246 1.00 59.55 393 ASN B C 1
ATOM 19154 O O . ASN B 1 389 ? -22.361 42.473 -15.733 1.00 71.06 393 ASN B O 1
ATOM 19165 N N . HIS B 1 390 ? -23.277 40.460 -15.306 1.00 59.97 394 HIS B N 1
ATOM 19166 C CA . HIS B 1 390 ? -22.200 39.736 -15.975 1.00 64.82 394 HIS B CA 1
ATOM 19167 C C . HIS B 1 390 ? -21.996 40.252 -17.395 1.00 64.86 394 HIS B C 1
ATOM 19168 O O . HIS B 1 390 ? -20.880 40.611 -17.785 1.00 59.46 394 HIS B O 1
ATOM 19182 N N . TYR B 1 391 ? -23.075 40.317 -18.177 1.00 73.62 395 TYR B N 1
ATOM 19183 C CA . TYR B 1 391 ? -22.952 40.721 -19.573 1.00 66.81 395 TYR B CA 1
ATOM 19184 C C . TYR B 1 391 ? -22.722 42.220 -19.715 1.00 70.07 395 TYR B C 1
ATOM 19185 O O . TYR B 1 391 ? -22.154 42.663 -20.720 1.00 69.22 395 TYR B O 1
ATOM 19203 N N . ILE B 1 392 ? -23.148 43.018 -18.733 1.00 66.63 396 ILE B N 1
ATOM 19204 C CA . ILE B 1 392 ? -22.842 44.446 -18.765 1.00 66.55 396 ILE B CA 1
ATOM 19205 C C . ILE B 1 392 ? -21.335 44.660 -18.719 1.00 62.96 396 ILE B C 1
ATOM 19206 O O . ILE B 1 392 ? -20.795 45.533 -19.409 1.00 65.53 396 ILE B O 1
ATOM 19222 N N . LEU B 1 393 ? -20.632 43.869 -17.907 1.00 70.49 397 LEU B N 1
ATOM 19223 C CA . LEU B 1 393 ? -19.190 44.045 -17.778 1.00 69.57 397 LEU B CA 1
ATOM 19224 C C . LEU B 1 393 ? -18.457 43.530 -19.010 1.00 67.30 397 LEU B C 1
ATOM 19225 O O . LEU B 1 393 ? -17.450 44.114 -19.425 1.00 79.83 397 LEU B O 1
ATOM 19241 N N . LEU B 1 394 ? -18.938 42.436 -19.607 1.00 66.91 398 LEU B N 1
ATOM 19242 C CA . LEU B 1 394 ? -18.329 41.951 -20.841 1.00 70.69 398 LEU B CA 1
ATOM 19243 C C . LEU B 1 394 ? -18.286 43.047 -21.897 1.00 67.05 398 LEU B C 1
ATOM 19244 O O . LEU B 1 394 ? -17.292 43.190 -22.618 1.00 74.04 398 LEU B O 1
ATOM 19260 N N . ARG B 1 395 ? -19.354 43.836 -21.994 1.00 72.99 399 ARG B N 1
ATOM 19261 C CA . ARG B 1 395 ? -19.503 44.822 -23.057 1.00 76.75 399 ARG B CA 1
ATOM 19262 C C . ARG B 1 395 ? -18.899 46.175 -22.692 1.00 67.38 399 ARG B C 1
ATOM 19263 O O . ARG B 1 395 ? -18.161 46.760 -23.490 1.00 74.34 399 ARG B O 1
ATOM 19284 N N . TYR B 1 396 ? -19.199 46.685 -21.497 1.00 67.76 400 TYR B N 1
ATOM 19285 C CA . TYR B 1 396 ? -18.855 48.055 -21.144 1.00 75.95 400 TYR B CA 1
ATOM 19286 C C . TYR B 1 396 ? -17.682 48.175 -20.184 1.00 75.50 400 TYR B C 1
ATOM 19287 O O . TYR B 1 396 ? -17.212 49.294 -19.950 1.00 85.63 400 TYR B O 1
ATOM 19305 N N . HIS B 1 397 ? -17.200 47.071 -19.620 1.00 81.85 401 HIS B N 1
ATOM 19306 C CA . HIS B 1 397 ? -15.980 47.063 -18.813 1.00 76.51 401 HIS B CA 1
ATOM 19307 C C . HIS B 1 397 ? -15.017 46.097 -19.489 1.00 88.74 401 HIS B C 1
ATOM 19308 O O . HIS B 1 397 ? -14.894 44.932 -19.104 1.00 88.63 401 HIS B O 1
ATOM 19322 N N . HIS B 1 398 ? -14.325 46.609 -20.504 1.00 110.35 402 HIS B N 1
ATOM 19323 C CA . HIS B 1 398 ? -13.519 45.809 -21.415 1.00 107.97 402 HIS B CA 1
ATOM 19324 C C . HIS B 1 398 ? -12.603 44.852 -20.664 1.00 123.38 402 HIS B C 1
ATOM 19325 O O . HIS B 1 398 ? -11.423 45.151 -20.446 1.00 112.56 402 HIS B O 1
ATOM 19339 N N . ASN B 1 399 ? -13.163 43.707 -20.264 1.00 124.36 403 ASN B N 1
ATOM 19340 C CA . ASN B 1 399 ? -12.439 42.605 -19.620 1.00 129.42 403 ASN B CA 1
ATOM 19341 C C . ASN B 1 399 ? -11.115 43.018 -18.986 1.00 121.78 403 ASN B C 1
ATOM 19342 O O . ASN B 1 399 ? -11.079 43.885 -18.114 1.00 110.77 403 ASN B O 1
ATOM 19353 N N . HIS B 1 408 ? -15.192 36.001 -28.367 1.00 111.45 412 HIS B N 1
ATOM 19354 C CA . HIS B 1 408 ? -15.570 36.236 -26.980 1.00 120.74 412 HIS B CA 1
ATOM 19355 C C . HIS B 1 408 ? -16.800 37.139 -26.918 1.00 131.30 412 HIS B C 1
ATOM 19356 O O . HIS B 1 408 ? -16.770 38.211 -26.311 1.00 122.15 412 HIS B O 1
ATOM 19369 N N . PHE B 1 409 ? -17.881 36.688 -27.554 1.00 126.44 413 PHE B N 1
ATOM 19370 C CA . PHE B 1 409 ? -19.148 37.411 -27.575 1.00 106.74 413 PHE B CA 1
ATOM 19371 C C . PHE B 1 409 ? -19.019 38.745 -28.302 1.00 89.44 413 PHE B C 1
ATOM 19372 O O . PHE B 1 409 ? -18.363 39.672 -27.816 1.00 88.20 413 PHE B O 1
ATOM 19389 N N . ASP B 1 410 ? -19.649 38.840 -29.471 1.00 84.68 414 ASP B N 1
ATOM 19390 C CA . ASP B 1 410 ? -19.684 40.086 -30.224 1.00 78.28 414 ASP B CA 1
ATOM 19391 C C . ASP B 1 410 ? -20.472 41.150 -29.462 1.00 86.32 414 ASP B C 1
ATOM 19392 O O . ASP B 1 410 ? -21.376 40.846 -28.680 1.00 101.06 414 ASP B O 1
ATOM 19401 N N . TYR B 1 411 ? -20.117 42.415 -29.698 1.00 81.14 415 TYR B N 1
ATOM 19402 C CA . TYR B 1 411 ? -20.755 43.514 -28.977 1.00 71.38 415 TYR B CA 1
ATOM 19403 C C . TYR B 1 411 ? -22.254 43.563 -29.244 1.00 79.10 415 TYR B C 1
ATOM 19404 O O . TYR B 1 411 ? -23.060 43.638 -28.310 1.00 79.84 415 TYR B O 1
ATOM 19422 N N . ASN B 1 412 ? -22.650 43.533 -30.517 1.00 85.11 416 ASN B N 1
ATOM 19423 C CA . ASN B 1 412 ? -24.067 43.653 -30.844 1.00 76.47 416 ASN B CA 1
ATOM 19424 C C . ASN B 1 412 ? -24.880 42.514 -30.246 1.00 73.71 416 ASN B C 1
ATOM 19425 O O . ASN B 1 412 ? -26.055 42.703 -29.909 1.00 73.62 416 ASN B O 1
ATOM 19436 N N . THR B 1 413 ? -24.283 41.330 -30.102 1.00 72.54 417 THR B N 1
ATOM 19437 C CA . THR B 1 413 ? -24.992 40.233 -29.455 1.00 77.42 417 THR B CA 1
ATOM 19438 C C . THR B 1 413 ? -25.034 40.421 -27.945 1.00 70.35 417 THR B C 1
ATOM 19439 O O . THR B 1 413 ? -26.000 40.004 -27.298 1.00 74.94 417 THR B O 1
ATOM 19450 N N . LEU B 1 414 ? -24.006 41.052 -27.373 1.00 59.02 418 LEU B N 1
ATOM 19451 C CA . LEU B 1 414 ? -24.023 41.362 -25.948 1.00 68.09 418 LEU B CA 1
ATOM 19452 C C . LEU B 1 414 ? -25.119 42.370 -25.624 1.00 66.71 418 LEU B C 1
ATOM 19453 O O . LEU B 1 414 ? -25.897 42.177 -24.684 1.00 71.32 418 LEU B O 1
ATOM 19469 N N . GLU B 1 415 ? -25.194 43.458 -26.395 1.00 70.31 419 GLU B N 1
ATOM 19470 C CA . GLU B 1 415 ? -26.236 44.452 -26.165 1.00 64.54 419 GLU B CA 1
ATOM 19471 C C . GLU B 1 415 ? -27.622 43.849 -26.325 1.00 65.70 419 GLU B C 1
ATOM 19472 O O . GLU B 1 415 ? -28.564 44.267 -25.643 1.00 67.32 419 GLU B O 1
ATOM 19484 N N . PHE B 1 416 ? -27.768 42.871 -27.220 1.00 61.60 420 PHE B N 1
ATOM 19485 C CA . PHE B 1 416 ? -29.038 42.164 -27.337 1.00 52.93 420 PHE B CA 1
ATOM 19486 C C . PHE B 1 416 ? -29.333 41.381 -26.064 1.00 57.05 420 PHE B C 1
ATOM 19487 O O . PHE B 1 416 ? -30.410 41.517 -25.473 1.00 62.72 420 PHE B O 1
ATOM 19504 N N . ILE B 1 417 ? -28.375 40.566 -25.616 1.00 63.81 421 ILE B N 1
ATOM 19505 C CA . ILE B 1 417 ? -28.558 39.791 -24.390 1.00 54.51 421 ILE B CA 1
ATOM 19506 C C . ILE B 1 417 ? -28.935 40.711 -23.234 1.00 56.24 421 ILE B C 1
ATOM 19507 O O . ILE B 1 417 ? -29.895 40.454 -22.498 1.00 55.69 421 ILE B O 1
ATOM 19523 N N . ILE B 1 418 ? -28.182 41.798 -23.057 1.00 53.69 422 ILE B N 1
ATOM 19524 C CA . ILE B 1 418 ? -28.475 42.737 -21.976 1.00 60.87 422 ILE B CA 1
ATOM 19525 C C . ILE B 1 418 ? -29.908 43.240 -22.092 1.00 53.30 422 ILE B C 1
ATOM 19526 O O . ILE B 1 418 ? -30.647 43.303 -21.102 1.00 53.64 422 ILE B O 1
ATOM 19542 N N . GLU B 1 419 ? -30.323 43.606 -23.306 1.00 60.94 423 GLU B N 1
ATOM 19543 C CA . GLU B 1 419 ? -31.663 44.149 -23.498 1.00 61.34 423 GLU B CA 1
ATOM 19544 C C . GLU B 1 419 ? -32.727 43.109 -23.165 1.00 60.45 423 GLU B C 1
ATOM 19545 O O . GLU B 1 419 ? -33.702 43.404 -22.465 1.00 58.26 423 GLU B O 1
ATOM 19557 N N . GLN B 1 420 ? -32.555 41.880 -23.656 1.00 57.97 424 GLN B N 1
ATOM 19558 C CA . GLN B 1 420 ? -33.528 40.830 -23.370 1.00 59.66 424 GLN B CA 1
ATOM 19559 C C . GLN B 1 420 ? -33.686 40.626 -21.869 1.00 60.78 424 GLN B C 1
ATOM 19560 O O . GLN B 1 420 ? -34.808 40.563 -21.353 1.00 63.29 424 GLN B O 1
ATOM 19574 N N . LEU B 1 421 ? -32.570 40.525 -21.146 1.00 53.95 425 LEU B N 1
ATOM 19575 C CA . LEU B 1 421 ? -32.645 40.320 -19.704 1.00 51.40 425 LEU B CA 1
ATOM 19576 C C . LEU B 1 421 ? -33.244 41.533 -19.004 1.00 58.25 425 LEU B C 1
ATOM 19577 O O . LEU B 1 421 ? -33.988 41.388 -18.028 1.00 57.04 425 LEU B O 1
ATOM 19593 N N . SER B 1 422 ? -32.933 42.736 -19.488 1.00 53.08 426 SER B N 1
ATOM 19594 C CA . SER B 1 422 ? -33.487 43.940 -18.878 1.00 46.60 426 SER B CA 1
ATOM 19595 C C . SER B 1 422 ? -34.991 44.031 -19.105 1.00 53.86 426 SER B C 1
ATOM 19596 O O . SER B 1 422 ? -35.728 44.490 -18.225 1.00 62.19 426 SER B O 1
ATOM 19604 N N . ILE B 1 423 ? -35.465 43.605 -20.278 1.00 60.44 427 ILE B N 1
ATOM 19605 C CA . ILE B 1 423 ? -36.901 43.625 -20.548 1.00 56.36 427 ILE B CA 1
ATOM 19606 C C . ILE B 1 423 ? -37.635 42.718 -19.569 1.00 54.05 427 ILE B C 1
ATOM 19607 O O . ILE B 1 423 ? -38.688 43.081 -19.032 1.00 54.05 427 ILE B O 1
ATOM 19623 N N . ALA B 1 424 ? -37.096 41.522 -19.325 1.00 51.05 428 ALA B N 1
ATOM 19624 C CA . ALA B 1 424 ? -37.679 40.648 -18.316 1.00 55.02 428 ALA B CA 1
ATOM 19625 C C . ALA B 1 424 ? -37.508 41.227 -16.918 1.00 60.84 428 ALA B C 1
ATOM 19626 O O . ALA B 1 424 ? -38.386 41.056 -16.065 1.00 62.79 428 ALA B O 1
ATOM 19633 N N . ALA B 1 425 ? -36.395 41.922 -16.670 1.00 59.34 429 ALA B N 1
ATOM 19634 C CA . ALA B 1 425 ? -36.141 42.473 -15.342 1.00 53.75 429 ALA B CA 1
ATOM 19635 C C . ALA B 1 425 ? -37.199 43.497 -14.950 1.00 50.07 429 ALA B C 1
ATOM 19636 O O . ALA B 1 425 ? -37.606 43.562 -13.785 1.00 59.17 429 ALA B O 1
ATOM 19643 N N . GLU B 1 426 ? -37.652 44.313 -15.905 1.00 54.24 430 GLU B N 1
ATOM 19644 C CA . GLU B 1 426 ? -38.635 45.343 -15.585 1.00 55.62 430 GLU B CA 1
ATOM 19645 C C . GLU B 1 426 ? -39.892 44.736 -14.977 1.00 61.07 430 GLU B C 1
ATOM 19646 O O . GLU B 1 426 ? -40.435 45.262 -13.999 1.00 62.01 430 GLU B O 1
ATOM 19658 N N . ARG B 1 427 ? -40.371 43.635 -15.549 1.00 65.50 431 ARG B N 1
ATOM 19659 C CA . ARG B 1 427 ? -41.603 42.996 -15.114 1.00 65.72 431 ARG B CA 1
ATOM 19660 C C . ARG B 1 427 ? -41.361 41.901 -14.083 1.00 61.74 431 ARG B C 1
ATOM 19661 O O . ARG B 1 427 ? -42.291 41.156 -13.758 1.00 64.48 431 ARG B O 1
ATOM 19682 N N . TYR B 1 428 ? -40.144 41.802 -13.552 1.00 61.16 432 TYR B N 1
ATOM 19683 C CA . TYR B 1 428 ? -39.782 40.702 -12.673 1.00 55.75 432 TYR B CA 1
ATOM 19684 C C . TYR B 1 428 ? -40.444 40.859 -11.303 1.00 68.66 432 TYR B C 1
ATOM 19685 O O . TYR B 1 428 ? -40.963 41.919 -10.942 1.00 64.16 432 TYR B O 1
ATOM 19703 N N . ASP B 1 429 ? -40.410 39.772 -10.533 1.00 67.50 433 ASP B N 1
ATOM 19704 C CA . ASP B 1 429 ? -41.026 39.710 -9.208 1.00 59.33 433 ASP B CA 1
ATOM 19705 C C . ASP B 1 429 ? -39.956 40.026 -8.167 1.00 73.31 433 ASP B C 1
ATOM 19706 O O . ASP B 1 429 ? -39.143 39.166 -7.813 1.00 64.00 433 ASP B O 1
ATOM 19715 N N . TYR B 1 430 ? -39.962 41.265 -7.679 1.00 76.02 434 TYR B N 1
ATOM 19716 C CA . TYR B 1 430 ? -39.039 41.705 -6.635 1.00 68.68 434 TYR B CA 1
ATOM 19717 C C . TYR B 1 430 ? -39.731 41.669 -5.272 1.00 65.89 434 TYR B C 1
ATOM 19718 O O . TYR B 1 430 ? -39.964 42.690 -4.624 1.00 65.02 434 TYR B O 1
ATOM 19736 N N . SER B 1 431 ? -40.053 40.450 -4.839 1.00 79.40 435 SER B N 1
ATOM 19737 C CA . SER B 1 431 ? -40.608 40.209 -3.515 1.00 69.08 435 SER B CA 1
ATOM 19738 C C . SER B 1 431 ? -39.534 39.859 -2.491 1.00 73.96 435 SER B C 1
ATOM 19739 O O . SER B 1 431 ? -39.858 39.338 -1.417 1.00 88.04 435 SER B O 1
ATOM 19747 N N . ASP B 1 432 ? -38.269 40.144 -2.795 1.00 77.49 436 ASP B N 1
ATOM 19748 C CA . ASP B 1 432 ? -37.137 39.694 -1.996 1.00 70.38 436 ASP B CA 1
ATOM 19749 C C . ASP B 1 432 ? -36.516 40.804 -1.161 1.00 88.12 436 ASP B C 1
ATOM 19750 O O . ASP B 1 432 ? -36.312 40.632 0.045 1.00 103.44 436 ASP B O 1
ATOM 19759 N N . GLU B 1 433 ? -36.203 41.938 -1.789 1.00 75.13 437 GLU B N 1
ATOM 19760 C CA . GLU B 1 433 ? -35.506 43.067 -1.173 1.00 70.16 437 GLU B CA 1
ATOM 19761 C C . GLU B 1 433 ? -33.996 42.860 -1.218 1.00 64.49 437 GLU B C 1
ATOM 19762 O O . GLU B 1 433 ? -33.237 43.828 -1.112 1.00 90.25 437 GLU B O 1
ATOM 19774 N N . VAL B 1 434 ? -33.547 41.617 -1.366 1.00 65.32 438 VAL B N 1
ATOM 19775 C CA . VAL B 1 434 ? -32.141 41.355 -1.657 1.00 70.65 438 VAL B CA 1
ATOM 19776 C C . VAL B 1 434 ? -31.903 41.297 -3.158 1.00 65.01 438 VAL B C 1
ATOM 19777 O O . VAL B 1 434 ? -30.969 41.915 -3.676 1.00 67.18 438 VAL B O 1
ATOM 19790 N N . GLY B 1 435 ? -32.746 40.555 -3.877 1.00 57.53 439 GLY B N 1
ATOM 19791 C CA . GLY B 1 435 ? -32.713 40.622 -5.326 1.00 70.50 439 GLY B CA 1
ATOM 19792 C C . GLY B 1 435 ? -33.074 41.998 -5.841 1.00 59.46 439 GLY B C 1
ATOM 19793 O O . GLY B 1 435 ? -32.568 42.433 -6.878 1.00 65.29 439 GLY B O 1
ATOM 19797 N N . ARG B 1 436 ? -33.943 42.708 -5.120 1.00 54.74 440 ARG B N 1
ATOM 19798 C CA . ARG B 1 436 ? -34.297 44.067 -5.508 1.00 51.02 440 ARG B CA 1
ATOM 19799 C C . ARG B 1 436 ? -33.119 45.013 -5.321 1.00 57.85 440 ARG B C 1
ATOM 19800 O O . ARG B 1 436 ? -32.773 45.776 -6.231 1.00 58.31 440 ARG B O 1
ATOM 19821 N N . ARG B 1 437 ? -32.492 44.986 -4.143 1.00 63.59 441 ARG B N 1
ATOM 19822 C CA . ARG B 1 437 ? -31.310 45.813 -3.923 1.00 55.91 441 ARG B CA 1
ATOM 19823 C C . ARG B 1 437 ? -30.233 45.493 -4.950 1.00 60.31 441 ARG B C 1
ATOM 19824 O O . ARG B 1 437 ? -29.667 46.395 -5.578 1.00 56.49 441 ARG B O 1
ATOM 19845 N N . SER B 1 438 ? -29.943 44.205 -5.139 1.00 65.67 442 SER B N 1
ATOM 19846 C CA . SER B 1 438 ? -28.938 43.795 -6.114 1.00 58.45 442 SER B CA 1
ATOM 19847 C C . SER B 1 438 ? -29.261 44.355 -7.494 1.00 62.49 442 SER B C 1
ATOM 19848 O O . SER B 1 438 ? -28.439 45.040 -8.112 1.00 62.95 442 SER B O 1
ATOM 19856 N N . MET B 1 439 ? -30.468 44.077 -7.990 1.00 61.90 443 MET B N 1
ATOM 19857 C CA . MET B 1 439 ? -30.854 44.555 -9.313 1.00 56.07 443 MET B CA 1
ATOM 19858 C C . MET B 1 439 ? -30.742 46.072 -9.404 1.00 56.90 443 MET B C 1
ATOM 19859 O O . MET B 1 439 ? -30.363 46.611 -10.450 1.00 58.83 443 MET B O 1
ATOM 19873 N N . LEU B 1 440 ? -31.062 46.780 -8.319 1.00 53.67 444 LEU B N 1
ATOM 19874 C CA . LEU B 1 440 ? -31.077 48.238 -8.377 1.00 53.50 444 LEU B CA 1
ATOM 19875 C C . LEU B 1 440 ? -29.669 48.805 -8.496 1.00 61.12 444 LEU B C 1
ATOM 19876 O O . LEU B 1 440 ? -29.438 49.747 -9.263 1.00 65.13 444 LEU B O 1
ATOM 19892 N N . THR B 1 441 ? -28.712 48.254 -7.748 1.00 54.62 445 THR B N 1
ATOM 19893 C CA . THR B 1 441 ? -27.344 48.746 -7.857 1.00 64.68 445 THR B CA 1
ATOM 19894 C C . THR B 1 441 ? -26.737 48.378 -9.204 1.00 54.17 445 THR B C 1
ATOM 19895 O O . THR B 1 441 ? -25.951 49.153 -9.761 1.00 59.53 445 THR B O 1
ATOM 19906 N N . VAL B 1 442 ? -27.095 47.213 -9.745 1.00 54.47 446 VAL B N 1
ATOM 19907 C CA . VAL B 1 442 ? -26.651 46.845 -11.088 1.00 53.32 446 VAL B CA 1
ATOM 19908 C C . VAL B 1 442 ? -27.180 47.847 -12.106 1.00 50.53 446 VAL B C 1
ATOM 19909 O O . VAL B 1 442 ? -26.436 48.351 -12.955 1.00 57.95 446 VAL B O 1
ATOM 19922 N N . VAL B 1 443 ? -28.476 48.156 -12.030 1.00 51.78 447 VAL B N 1
ATOM 19923 C CA . VAL B 1 443 ? -29.078 49.080 -12.986 1.00 49.91 447 VAL B CA 1
ATOM 19924 C C . VAL B 1 443 ? -28.549 50.492 -12.771 1.00 55.15 447 VAL B C 1
ATOM 19925 O O . VAL B 1 443 ? -28.274 51.218 -13.734 1.00 60.49 447 VAL B O 1
ATOM 19938 N N . ARG B 1 444 ? -28.403 50.908 -11.511 1.00 57.35 448 ARG B N 1
ATOM 19939 C CA . ARG B 1 444 ? -27.805 52.209 -11.230 1.00 61.86 448 ARG B CA 1
ATOM 19940 C C . ARG B 1 444 ? -26.440 52.341 -11.892 1.00 57.24 448 ARG B C 1
ATOM 19941 O O . ARG B 1 444 ? -26.108 53.396 -12.445 1.00 53.14 448 ARG B O 1
ATOM 19962 N N . ASN B 1 445 ? -25.632 51.280 -11.845 1.00 53.42 449 ASN B N 1
ATOM 19963 C CA . ASN B 1 445 ? -24.322 51.324 -12.485 1.00 62.52 449 ASN B CA 1
ATOM 19964 C C . ASN B 1 445 ? -24.435 51.284 -14.004 1.00 66.81 449 ASN B C 1
ATOM 19965 O O . ASN B 1 445 ? -23.618 51.898 -14.699 1.00 67.12 449 ASN B O 1
ATOM 19976 N N . MET B 1 446 ? -25.432 50.575 -14.537 1.00 56.27 450 MET B N 1
ATOM 19977 C CA . MET B 1 446 ? -25.627 50.547 -15.983 1.00 54.42 450 MET B CA 1
ATOM 19978 C C . MET B 1 446 ? -25.943 51.940 -16.512 1.00 55.94 450 MET B C 1
ATOM 19979 O O . MET B 1 446 ? -25.355 52.393 -17.501 1.00 51.05 450 MET B O 1
ATOM 19993 N N . LEU B 1 447 ? -26.869 52.641 -15.855 1.00 55.13 451 LEU B N 1
ATOM 19994 C CA . LEU B 1 447 ? -27.270 53.965 -16.313 1.00 55.98 451 LEU B CA 1
ATOM 19995 C C . LEU B 1 447 ? -26.158 54.994 -16.157 1.00 57.68 451 LEU B C 1
ATOM 19996 O O . LEU B 1 447 ? -26.228 56.059 -16.780 1.00 55.88 451 LEU B O 1
ATOM 20012 N N . ALA B 1 448 ? -25.138 54.704 -15.347 1.00 57.30 452 ALA B N 1
ATOM 20013 C CA . ALA B 1 448 ? -24.006 55.611 -15.207 1.00 53.29 452 ALA B CA 1
ATOM 20014 C C . ALA B 1 448 ? -23.032 55.515 -16.375 1.00 57.07 452 ALA B C 1
ATOM 20015 O O . ALA B 1 448 ? -22.228 56.432 -16.570 1.00 56.32 452 ALA B O 1
ATOM 20022 N N . LEU B 1 449 ? -23.087 54.434 -17.149 1.00 49.66 453 LEU B N 1
ATOM 20023 C CA . LEU B 1 449 ? -22.185 54.259 -18.280 1.00 55.19 453 LEU B CA 1
ATOM 20024 C C . LEU B 1 449 ? -22.512 55.276 -19.368 1.00 53.44 453 LEU B C 1
ATOM 20025 O O . LEU B 1 449 ? -23.594 55.234 -19.963 1.00 54.17 453 LEU B O 1
ATOM 20041 N N . THR B 1 450 ? -21.573 56.185 -19.633 1.00 51.77 454 THR B N 1
ATOM 20042 C CA . THR B 1 450 ? -21.767 57.183 -20.678 1.00 53.48 454 THR B CA 1
ATOM 20043 C C . THR B 1 450 ? -21.804 56.571 -22.072 1.00 55.39 454 THR B C 1
ATOM 20044 O O . THR B 1 450 ? -22.194 57.260 -23.021 1.00 53.32 454 THR B O 1
ATOM 20055 N N . THR B 1 451 ? -21.415 55.304 -22.217 1.00 54.43 455 THR B N 1
ATOM 20056 C CA . THR B 1 451 ? -21.423 54.613 -23.499 1.00 53.76 455 THR B CA 1
ATOM 20057 C C . THR B 1 451 ? -22.661 53.744 -23.689 1.00 54.28 455 THR B C 1
ATOM 20058 O O . THR B 1 451 ? -22.727 52.978 -24.656 1.00 53.78 455 THR B O 1
ATOM 20069 N N . LEU B 1 452 ? -23.641 53.848 -22.796 1.00 59.16 456 LEU B N 1
ATOM 20070 C CA . LEU B 1 452 ? -24.822 53.000 -22.875 1.00 59.46 456 LEU B CA 1
ATOM 20071 C C . LEU B 1 452 ? -25.714 53.446 -24.030 1.00 52.24 456 LEU B C 1
ATOM 20072 O O . LEU B 1 452 ? -26.049 54.628 -24.150 1.00 52.60 456 LEU B O 1
ATOM 20088 N N . SER B 1 453 ? -26.094 52.496 -24.880 1.00 50.95 457 SER B N 1
ATOM 20089 C CA . SER B 1 453 ? -26.928 52.805 -26.032 1.00 55.89 457 SER B CA 1
ATOM 20090 C C . SER B 1 453 ? -28.305 53.285 -25.586 1.00 52.28 457 SER B C 1
ATOM 20091 O O . SER B 1 453 ? -28.745 53.040 -24.459 1.00 66.16 457 SER B O 1
ATOM 20099 N N . GLU B 1 454 ? -28.995 53.973 -26.495 1.00 48.87 458 GLU B N 1
ATOM 20100 C CA . GLU B 1 454 ? -30.320 54.496 -26.167 1.00 55.87 458 GLU B CA 1
ATOM 20101 C C . GLU B 1 454 ? -31.307 53.393 -25.816 1.00 56.61 458 GLU B C 1
ATOM 20102 O O . GLU B 1 454 ? -32.016 53.530 -24.804 1.00 54.23 458 GLU B O 1
ATOM 20114 N N . PRO B 1 455 ? -31.422 52.304 -26.580 1.00 56.46 459 PRO B N 1
ATOM 20115 C CA . PRO B 1 455 ? -32.339 51.230 -26.165 1.00 56.15 459 PRO B CA 1
ATOM 20116 C C . PRO B 1 455 ? -32.100 50.757 -24.741 1.00 57.90 459 PRO B C 1
ATOM 20117 O O . PRO B 1 455 ? -33.062 50.476 -24.016 1.00 60.92 459 PRO B O 1
ATOM 20128 N N . LEU B 1 456 ? -30.837 50.672 -24.316 1.00 58.51 460 LEU B N 1
ATOM 20129 C CA . LEU B 1 456 ? -30.540 50.212 -22.964 1.00 56.28 460 LEU B CA 1
ATOM 20130 C C . LEU B 1 456 ? -30.742 51.310 -21.930 1.00 52.77 460 LEU B C 1
ATOM 20131 O O . LEU B 1 456 ? -31.074 51.013 -20.778 1.00 54.23 460 LEU B O 1
ATOM 20147 N N . ILE B 1 457 ? -30.547 52.574 -22.306 1.00 49.60 461 ILE B N 1
ATOM 20148 C CA . ILE B 1 457 ? -30.980 53.665 -21.439 1.00 47.41 461 ILE B CA 1
ATOM 20149 C C . ILE B 1 457 ? -32.473 53.544 -21.171 1.00 53.83 461 ILE B C 1
ATOM 20150 O O . ILE B 1 457 ? -32.928 53.623 -20.024 1.00 52.17 461 ILE B O 1
ATOM 20166 N N . LYS B 1 458 ? -33.257 53.335 -22.230 1.00 57.91 462 LYS B N 1
ATOM 20167 C CA . LYS B 1 458 ? -34.706 53.270 -22.087 1.00 53.39 462 LYS B CA 1
ATOM 20168 C C . LYS B 1 458 ? -35.106 52.193 -21.088 1.00 51.27 462 LYS B C 1
ATOM 20169 O O . LYS B 1 458 ? -35.760 52.476 -20.077 1.00 53.36 462 LYS B O 1
ATOM 20188 N N . ILE B 1 459 ? -34.715 50.945 -21.352 1.00 48.67 463 ILE B N 1
ATOM 20189 C CA . ILE B 1 459 ? -35.157 49.851 -20.494 1.00 55.17 463 ILE B CA 1
ATOM 20190 C C . ILE B 1 459 ? -34.547 49.976 -19.106 1.00 43.89 463 ILE B C 1
ATOM 20191 O O . ILE B 1 459 ? -35.155 49.557 -18.114 1.00 48.66 463 ILE B O 1
ATOM 20207 N N . GLY B 1 460 ? -33.343 50.542 -19.006 1.00 47.25 464 GLY B N 1
ATOM 20208 C CA . GLY B 1 460 ? -32.716 50.695 -17.704 1.00 41.63 464 GLY B CA 1
ATOM 20209 C C . GLY B 1 460 ? -33.486 51.638 -16.799 1.00 53.92 464 GLY B C 1
ATOM 20210 O O . GLY B 1 460 ? -33.674 51.357 -15.612 1.00 50.73 464 GLY B O 1
ATOM 20214 N N . ILE B 1 461 ? -33.938 52.770 -17.345 1.00 48.99 465 ILE B N 1
ATOM 20215 C CA . ILE B 1 461 ? -34.775 53.686 -16.572 1.00 43.07 465 ILE B CA 1
ATOM 20216 C C . ILE B 1 461 ? -36.031 52.971 -16.093 1.00 54.48 465 ILE B C 1
ATOM 20217 O O . ILE B 1 461 ? -36.524 53.219 -14.986 1.00 58.87 465 ILE B O 1
ATOM 20233 N N . ARG B 1 462 ? -36.565 52.070 -16.918 1.00 54.71 466 ARG B N 1
ATOM 20234 C CA . ARG B 1 462 ? -37.844 51.440 -16.614 1.00 50.34 466 ARG B CA 1
ATOM 20235 C C . ARG B 1 462 ? -37.699 50.336 -15.576 1.00 49.00 466 ARG B C 1
ATOM 20236 O O . ARG B 1 462 ? -38.571 50.180 -14.714 1.00 56.46 466 ARG B O 1
ATOM 20257 N N . VAL B 1 463 ? -36.618 49.557 -15.639 1.00 46.87 467 VAL B N 1
ATOM 20258 C CA . VAL B 1 463 ? -36.322 48.643 -14.539 1.00 49.56 467 VAL B CA 1
ATOM 20259 C C . VAL B 1 463 ? -36.201 49.426 -13.240 1.00 40.40 467 VAL B C 1
ATOM 20260 O O . VAL B 1 463 ? -36.743 49.031 -12.201 1.00 41.15 467 VAL B O 1
ATOM 20273 N N . MET B 1 464 ? -35.500 50.560 -13.284 1.00 55.45 468 MET B N 1
ATOM 20274 C CA . MET B 1 464 ? -35.316 51.374 -12.089 1.00 48.79 468 MET B CA 1
ATOM 20275 C C . MET B 1 464 ? -36.653 51.870 -11.551 1.00 55.88 468 MET B C 1
ATOM 20276 O O . MET B 1 464 ? -36.841 51.972 -10.333 1.00 58.26 468 MET B O 1
ATOM 20290 N N . LYS B 1 465 ? -37.594 52.189 -12.444 1.00 52.81 469 LYS B N 1
ATOM 20291 C CA . LYS B 1 465 ? -38.920 52.609 -12.000 1.00 44.42 469 LYS B CA 1
ATOM 20292 C C . LYS B 1 465 ? -39.623 51.487 -11.248 1.00 42.86 469 LYS B C 1
ATOM 20293 O O . LYS B 1 465 ? -40.251 51.722 -10.210 1.00 54.46 469 LYS B O 1
ATOM 20312 N N . SER B 1 466 ? -39.524 50.257 -11.755 1.00 46.63 470 SER B N 1
ATOM 20313 C CA . SER B 1 466 ? -40.149 49.123 -11.089 1.00 41.70 470 SER B CA 1
ATOM 20314 C C . SER B 1 466 ? -39.523 48.831 -9.730 1.00 48.07 470 SER B C 1
ATOM 20315 O O . SER B 1 466 ? -40.183 48.229 -8.877 1.00 58.14 470 SER B O 1
ATOM 20323 N N . LEU B 1 467 ? -38.279 49.251 -9.507 1.00 57.28 471 LEU B N 1
ATOM 20324 C CA . LEU B 1 467 ? -37.559 48.961 -8.272 1.00 47.08 471 LEU B CA 1
ATOM 20325 C C . LEU B 1 467 ? -37.731 50.038 -7.208 1.00 52.77 471 LEU B C 1
ATOM 20326 O O . LEU B 1 467 ? -37.188 49.890 -6.109 1.00 64.11 471 LEU B O 1
ATOM 20342 N N . SER B 1 468 ? -38.470 51.105 -7.497 1.00 44.89 472 SER B N 1
ATOM 20343 C CA . SER B 1 468 ? -38.549 52.253 -6.606 1.00 52.56 472 SER B CA 1
ATOM 20344 C C . SER B 1 468 ? -39.749 52.143 -5.674 1.00 50.64 472 SER B C 1
ATOM 20345 O O . SER B 1 468 ? -40.853 51.791 -6.099 1.00 70.30 472 SER B O 1
ATOM 20353 N N . ILE B 1 469 ? -39.521 52.455 -4.396 1.00 61.45 473 ILE B N 1
ATOM 20354 C CA . ILE B 1 469 ? -40.610 52.484 -3.421 1.00 53.30 473 ILE B CA 1
ATOM 20355 C C . ILE B 1 469 ? -41.715 53.421 -3.893 1.00 51.93 473 ILE B C 1
ATOM 20356 O O . ILE B 1 469 ? -42.902 53.072 -3.874 1.00 61.14 473 ILE B O 1
ATOM 20372 N N . ASN B 1 470 ? -41.343 54.627 -4.314 1.00 44.75 474 ASN B N 1
ATOM 20373 C CA . ASN B 1 470 ? -42.304 55.660 -4.668 1.00 53.47 474 ASN B CA 1
ATOM 20374 C C . ASN B 1 470 ? -41.782 56.430 -5.874 1.00 57.73 474 ASN B C 1
ATOM 20375 O O . ASN B 1 470 ? -40.687 56.166 -6.383 1.00 50.03 474 ASN B O 1
ATOM 20386 N N . GLU B 1 471 ? -42.579 57.395 -6.333 1.00 46.63 475 GLU B N 1
ATOM 20387 C CA . GLU B 1 471 ? -42.220 58.154 -7.523 1.00 64.17 475 GLU B CA 1
ATOM 20388 C C . GLU B 1 471 ? -41.299 59.323 -7.201 1.00 68.64 475 GLU B C 1
ATOM 20389 O O . GLU B 1 471 ? -40.456 59.687 -8.029 1.00 67.50 475 GLU B O 1
ATOM 20401 N N . LYS B 1 472 ? -41.441 59.922 -6.018 1.00 63.86 476 LYS B N 1
ATOM 20402 C CA . LYS B 1 472 ? -40.636 61.091 -5.683 1.00 57.36 476 LYS B CA 1
ATOM 20403 C C . LYS B 1 472 ? -39.150 60.765 -5.725 1.00 60.75 476 LYS B C 1
ATOM 20404 O O . LYS B 1 472 ? -38.363 61.482 -6.353 1.00 66.69 476 LYS B O 1
ATOM 20423 N N . ASP B 1 473 ? -38.746 59.687 -5.060 1.00 50.93 477 ASP B N 1
ATOM 20424 C CA . ASP B 1 473 ? -37.340 59.315 -4.996 1.00 61.51 477 ASP B CA 1
ATOM 20425 C C . ASP B 1 473 ? -36.902 58.435 -6.162 1.00 60.68 477 ASP B C 1
ATOM 20426 O O . ASP B 1 473 ? -35.740 58.019 -6.203 1.00 52.06 477 ASP B O 1
ATOM 20435 N N . PHE B 1 474 ? -37.801 58.131 -7.101 1.00 70.32 478 PHE B N 1
ATOM 20436 C CA . PHE B 1 474 ? -37.368 57.631 -8.402 1.00 60.49 478 PHE B CA 1
ATOM 20437 C C . PHE B 1 474 ? -36.799 58.766 -9.243 1.00 58.54 478 PHE B C 1
ATOM 20438 O O . PHE B 1 474 ? -35.773 58.596 -9.913 1.00 47.19 478 PHE B O 1
ATOM 20455 N N . VAL B 1 475 ? -37.447 59.932 -9.207 1.00 53.26 479 VAL B N 1
ATOM 20456 C CA . VAL B 1 475 ? -36.908 61.113 -9.874 1.00 55.53 479 VAL B CA 1
ATOM 20457 C C . VAL B 1 475 ? -35.582 61.516 -9.240 1.00 54.45 479 VAL B C 1
ATOM 20458 O O . VAL B 1 475 ? -34.597 61.788 -9.936 1.00 50.22 479 VAL B O 1
ATOM 20471 N N . THR B 1 476 ? -35.542 61.568 -7.905 1.00 56.29 480 THR B N 1
ATOM 20472 C CA . THR B 1 476 ? -34.299 61.879 -7.205 1.00 57.97 480 THR B CA 1
ATOM 20473 C C . THR B 1 476 ? -33.172 60.971 -7.678 1.00 46.50 480 THR B C 1
ATOM 20474 O O . THR B 1 476 ? -32.076 61.436 -8.012 1.00 51.80 480 THR B O 1
ATOM 20485 N N . MET B 1 477 ? -33.433 59.665 -7.718 1.00 47.88 481 MET B N 1
ATOM 20486 C CA . MET B 1 477 ? -32.396 58.702 -8.072 1.00 50.42 481 MET B CA 1
ATOM 20487 C C . MET B 1 477 ? -31.920 58.900 -9.507 1.00 54.48 481 MET B C 1
ATOM 20488 O O . MET B 1 477 ? -30.716 58.842 -9.782 1.00 59.67 481 MET B O 1
ATOM 20502 N N . ALA B 1 478 ? -32.849 59.142 -10.436 1.00 47.35 482 ALA B N 1
ATOM 20503 C CA . ALA B 1 478 ? -32.472 59.302 -11.838 1.00 50.02 482 ALA B CA 1
ATOM 20504 C C . ALA B 1 478 ? -31.742 60.620 -12.072 1.00 58.39 482 ALA B C 1
ATOM 20505 O O . ALA B 1 478 ? -30.760 60.665 -12.822 1.00 54.48 482 ALA B O 1
ATOM 20512 N N . ILE B 1 479 ? -32.206 61.706 -11.448 1.00 50.89 483 ILE B N 1
ATOM 20513 C CA . ILE B 1 479 ? -31.568 63.001 -11.667 1.00 54.88 483 ILE B CA 1
ATOM 20514 C C . ILE B 1 479 ? -30.173 63.027 -11.053 1.00 56.63 483 ILE B C 1
ATOM 20515 O O . ILE B 1 479 ? -29.285 63.733 -11.547 1.00 53.45 483 ILE B O 1
ATOM 20531 N N . GLU B 1 480 ? -29.949 62.274 -9.974 1.00 56.28 484 GLU B N 1
ATOM 20532 C CA . GLU B 1 480 ? -28.591 62.119 -9.463 1.00 52.36 484 GLU B CA 1
ATOM 20533 C C . GLU B 1 480 ? -27.685 61.525 -10.532 1.00 50.65 484 GLU B C 1
ATOM 20534 O O . GLU B 1 480 ? -26.572 62.011 -10.765 1.00 54.82 484 GLU B O 1
ATOM 20546 N N . ILE B 1 481 ? -28.156 60.474 -11.205 1.00 55.88 485 ILE B N 1
ATOM 20547 C CA . ILE B 1 481 ? -27.372 59.854 -12.268 1.00 53.23 485 ILE B CA 1
ATOM 20548 C C . ILE B 1 481 ? -27.150 60.840 -13.407 1.00 55.13 485 ILE B C 1
ATOM 20549 O O . ILE B 1 481 ? -26.063 60.902 -13.993 1.00 50.66 485 ILE B O 1
ATOM 20565 N N . ILE B 1 482 ? -28.174 61.628 -13.737 1.00 50.92 486 ILE B N 1
ATOM 20566 C CA . ILE B 1 482 ? -28.037 62.596 -14.820 1.00 50.43 486 ILE B CA 1
ATOM 20567 C C . ILE B 1 482 ? -27.075 63.708 -14.421 1.00 43.61 486 ILE B C 1
ATOM 20568 O O . ILE B 1 482 ? -26.215 64.116 -15.211 1.00 57.19 486 ILE B O 1
ATOM 20584 N N . ASN B 1 483 ? -27.197 64.215 -13.191 1.00 45.56 487 ASN B N 1
ATOM 20585 C CA . ASN B 1 483 ? -26.297 65.270 -12.737 1.00 47.30 487 ASN B CA 1
ATOM 20586 C C . ASN B 1 483 ? -24.848 64.797 -12.723 1.00 46.54 487 ASN B C 1
ATOM 20587 O O . ASN B 1 483 ? -23.932 65.574 -13.015 1.00 61.63 487 ASN B O 1
ATOM 20598 N N . ASP B 1 484 ? -24.617 63.526 -12.385 1.00 48.86 488 ASP B N 1
ATOM 20599 C CA . ASP B 1 484 ? -23.249 63.016 -12.344 1.00 53.38 488 ASP B CA 1
ATOM 20600 C C . ASP B 1 484 ? -22.608 63.039 -13.725 1.00 59.35 488 ASP B C 1
ATOM 20601 O O . ASP B 1 484 ? -21.446 63.437 -13.872 1.00 68.35 488 ASP B O 1
ATOM 20610 N N . ILE B 1 485 ? -23.345 62.611 -14.750 1.00 62.25 489 ILE B N 1
ATOM 20611 C CA . ILE B 1 485 ? -22.795 62.601 -16.103 1.00 57.84 489 ILE B CA 1
ATOM 20612 C C . ILE B 1 485 ? -22.473 64.020 -16.554 1.00 58.79 489 ILE B C 1
ATOM 20613 O O . ILE B 1 485 ? -21.463 64.262 -17.227 1.00 64.40 489 ILE B O 1
ATOM 20629 N N . ARG B 1 486 ? -23.322 64.982 -16.185 1.00 54.67 490 ARG B N 1
ATOM 20630 C CA . ARG B 1 486 ? -23.065 66.378 -16.527 1.00 63.58 490 ARG B CA 1
ATOM 20631 C C . ARG B 1 486 ? -21.894 66.931 -15.726 1.00 60.59 490 ARG B C 1
ATOM 20632 O O . ARG B 1 486 ? -21.003 67.586 -16.280 1.00 70.39 490 ARG B O 1
ATOM 20653 N N . ASP B 1 487 ? -21.878 66.679 -14.414 1.00 67.22 491 ASP B N 1
ATOM 20654 C CA . ASP B 1 487 ? -20.815 67.215 -13.569 1.00 61.58 491 ASP B CA 1
ATOM 20655 C C . ASP B 1 487 ? -19.448 66.706 -14.006 1.00 59.33 491 ASP B C 1
ATOM 20656 O O . ASP B 1 487 ? -18.482 67.475 -14.061 1.00 67.67 491 ASP B O 1
ATOM 20665 N N . ASP B 1 488 ? -19.344 65.411 -14.315 1.00 59.53 492 ASP B N 1
ATOM 20666 C CA . ASP B 1 488 ? -18.069 64.857 -14.760 1.00 58.20 492 ASP B CA 1
ATOM 20667 C C . ASP B 1 488 ? -17.556 65.578 -15.998 1.00 59.58 492 ASP B C 1
ATOM 20668 O O . ASP B 1 488 ? -16.360 65.874 -16.102 1.00 79.18 492 ASP B O 1
ATOM 20677 N N . ASP B 1 489 ? -18.444 65.868 -16.950 1.00 69.44 493 ASP B N 1
ATOM 20678 C CA . ASP B 1 489 ? -18.024 66.549 -18.170 1.00 64.04 493 ASP B CA 1
ATOM 20679 C C . ASP B 1 489 ? -17.431 67.917 -17.858 1.00 67.50 493 ASP B C 1
ATOM 20680 O O . ASP B 1 489 ? -16.437 68.325 -18.469 1.00 75.34 493 ASP B O 1
ATOM 20689 N N . ILE B 1 490 ? -18.023 68.635 -16.901 1.00 67.51 494 ILE B N 1
ATOM 20690 C CA . ILE B 1 490 ? -17.543 69.970 -16.560 1.00 63.27 494 ILE B CA 1
ATOM 20691 C C . ILE B 1 490 ? -16.242 69.888 -15.769 1.00 65.81 494 ILE B C 1
ATOM 20692 O O . ILE B 1 490 ? -15.359 70.742 -15.911 1.00 76.80 494 ILE B O 1
ATOM 20708 N N . GLU B 1 491 ? -16.104 68.868 -14.920 1.00 71.47 495 GLU B N 1
ATOM 20709 C CA . GLU B 1 491 ? -14.921 68.768 -14.072 1.00 71.89 495 GLU B CA 1
ATOM 20710 C C . GLU B 1 491 ? -13.670 68.493 -14.898 1.00 77.90 495 GLU B C 1
ATOM 20711 O O . GLU B 1 491 ? -12.609 69.073 -14.636 1.00 86.01 495 GLU B O 1
ATOM 20723 N N . LYS B 1 492 ? -13.771 67.615 -15.899 1.00 67.34 496 LYS B N 1
ATOM 20724 C CA . LYS B 1 492 ? -12.617 67.272 -16.722 1.00 79.22 496 LYS B CA 1
ATOM 20725 C C . LYS B 1 492 ? -12.178 68.411 -17.635 1.00 80.64 496 LYS B C 1
ATOM 20726 O O . LYS B 1 492 ? -11.097 68.322 -18.226 1.00 86.60 496 LYS B O 1
ATOM 20745 N N . GLN B 1 493 ? -12.978 69.472 -17.769 1.00 80.50 497 GLN B N 1
ATOM 20746 C CA . GLN B 1 493 ? -12.576 70.599 -18.604 1.00 97.78 497 GLN B CA 1
ATOM 20747 C C . GLN B 1 493 ? -11.441 71.381 -17.954 1.00 107.85 497 GLN B C 1
ATOM 20748 O O . GLN B 1 493 ? -10.449 71.720 -18.611 1.00 110.60 497 GLN B O 1
ATOM 20762 N N . GLU B 1 494 ? -11.571 71.680 -16.662 1.00 112.06 498 GLU B N 1
ATOM 20763 C CA . GLU B 1 494 ? -10.539 72.325 -15.856 1.00 112.27 498 GLU B CA 1
ATOM 20764 C C . GLU B 1 494 ? -10.236 73.752 -16.297 1.00 124.16 498 GLU B C 1
ATOM 20765 O O . GLU B 1 494 ? -9.246 74.335 -15.837 1.00 132.15 498 GLU B O 1
ATOM 20777 N N . SER B 1 495 ? -11.055 74.335 -17.167 1.00 123.94 499 SER B N 1
ATOM 20778 C CA . SER B 1 495 ? -10.863 75.716 -17.599 1.00 124.48 499 SER B CA 1
ATOM 20779 C C . SER B 1 495 ? -12.019 76.159 -18.489 1.00 113.49 499 SER B C 1
ATOM 20780 O O . SER B 1 495 ? -11.808 76.634 -19.605 1.00 105.20 499 SER B O 1
ATOM 20788 N N . GLU B 1 506 ? -20.238 80.309 -15.129 1.00 111.30 567 GLU B N 1
ATOM 20789 C CA . GLU B 1 506 ? -20.252 78.855 -15.010 1.00 123.66 567 GLU B CA 1
ATOM 20790 C C . GLU B 1 506 ? -19.998 78.187 -16.355 1.00 121.56 567 GLU B C 1
ATOM 20791 O O . GLU B 1 506 ? -20.268 78.760 -17.410 1.00 114.06 567 GLU B O 1
ATOM 20802 N N . LYS B 1 507 ? -19.479 76.966 -16.304 1.00 120.43 568 LYS B N 1
ATOM 20803 C CA . LYS B 1 507 ? -19.181 76.196 -17.499 1.00 109.84 568 LYS B CA 1
ATOM 20804 C C . LYS B 1 507 ? -20.385 75.343 -17.886 1.00 103.77 568 LYS B C 1
ATOM 20805 O O . LYS B 1 507 ? -21.277 75.076 -17.077 1.00 89.80 568 LYS B O 1
ATOM 20824 N N . GLU B 1 508 ? -20.400 74.917 -19.147 1.00 93.61 569 GLU B N 1
ATOM 20825 C CA . GLU B 1 508 ? -21.474 74.097 -19.684 1.00 91.62 569 GLU B CA 1
ATOM 20826 C C . GLU B 1 508 ? -20.899 72.811 -20.260 1.00 76.50 569 GLU B C 1
ATOM 20827 O O . GLU B 1 508 ? -19.770 72.783 -20.759 1.00 82.57 569 GLU B O 1
ATOM 20839 N N . ALA B 1 509 ? -21.687 71.745 -20.179 1.00 64.96 570 ALA B N 1
ATOM 20840 C CA . ALA B 1 509 ? -21.244 70.443 -20.641 1.00 67.48 570 ALA B CA 1
ATOM 20841 C C . ALA B 1 509 ? -21.183 70.402 -22.166 1.00 52.14 570 ALA B C 1
ATOM 20842 O O . ALA B 1 509 ? -21.827 71.189 -22.867 1.00 63.08 570 ALA B O 1
ATOM 20849 N N . SER B 1 510 ? -20.394 69.462 -22.677 1.00 49.65 571 SER B N 1
ATOM 20850 C CA . SER B 1 510 ? -20.272 69.291 -24.115 1.00 53.34 571 SER B CA 1
ATOM 20851 C C . SER B 1 510 ? -21.603 68.841 -24.710 1.00 58.30 571 SER B C 1
ATOM 20852 O O . SER B 1 510 ? -22.473 68.296 -24.025 1.00 67.45 571 SER B O 1
ATOM 20860 N N . SER B 1 511 ? -21.753 69.077 -26.014 1.00 72.04 572 SER B N 1
ATOM 20861 C CA . SER B 1 511 ? -22.977 68.680 -26.700 1.00 59.60 572 SER B CA 1
ATOM 20862 C C . SER B 1 511 ? -23.197 67.176 -26.609 1.00 57.71 572 SER B C 1
ATOM 20863 O O . SER B 1 511 ? -24.338 66.714 -26.489 1.00 62.80 572 SER B O 1
ATOM 20871 N N . ALA B 1 512 ? -22.117 66.394 -26.661 1.00 56.56 573 ALA B N 1
ATOM 20872 C CA . ALA B 1 512 ? -22.248 64.943 -26.587 1.00 48.65 573 ALA B CA 1
ATOM 20873 C C . ALA B 1 512 ? -22.886 64.517 -25.271 1.00 58.55 573 ALA B C 1
ATOM 20874 O O . ALA B 1 512 ? -23.793 63.677 -25.250 1.00 62.39 573 ALA B O 1
ATOM 20881 N N . THR B 1 513 ? -22.424 65.086 -24.157 1.00 56.10 574 THR B N 1
ATOM 20882 C CA . THR B 1 513 ? -22.971 64.713 -22.858 1.00 64.08 574 THR B CA 1
ATOM 20883 C C . THR B 1 513 ? -24.340 65.336 -22.615 1.00 53.96 574 THR B C 1
ATOM 20884 O O . THR B 1 513 ? -25.156 64.757 -21.889 1.00 63.58 574 THR B O 1
ATOM 20895 N N . ILE B 1 514 ? -24.617 66.501 -23.207 1.00 53.51 575 ILE B N 1
ATOM 20896 C CA . ILE B 1 514 ? -25.952 67.083 -23.097 1.00 54.13 575 ILE B CA 1
ATOM 20897 C C . ILE B 1 514 ? -26.980 66.170 -23.747 1.00 53.58 575 ILE B C 1
ATOM 20898 O O . ILE B 1 514 ? -28.138 66.117 -23.315 1.00 54.38 575 ILE B O 1
ATOM 20914 N N . VAL B 1 515 ? -26.585 65.441 -24.792 1.00 62.69 576 VAL B N 1
ATOM 20915 C CA . VAL B 1 515 ? -27.478 64.452 -25.383 1.00 50.89 576 VAL B CA 1
ATOM 20916 C C . VAL B 1 515 ? -27.640 63.262 -24.447 1.00 45.21 576 VAL B C 1
ATOM 20917 O O . VAL B 1 515 ? -28.749 62.748 -24.261 1.00 58.79 576 VAL B O 1
ATOM 20930 N N . LEU B 1 516 ? -26.541 62.799 -23.850 1.00 49.49 577 LEU B N 1
ATOM 20931 C CA . LEU B 1 516 ? -26.623 61.681 -22.917 1.00 43.88 577 LEU B CA 1
ATOM 20932 C C . LEU B 1 516 ? -27.555 61.998 -21.757 1.00 51.49 577 LEU B C 1
ATOM 20933 O O . LEU B 1 516 ? -28.312 61.132 -21.300 1.00 51.87 577 LEU B O 1
ATOM 20949 N N . CYS B 1 517 ? -27.519 63.238 -21.268 1.00 49.73 578 CYS B N 1
ATOM 20950 C CA . CYS B 1 517 ? -28.341 63.609 -20.121 1.00 55.58 578 CYS B CA 1
ATOM 20951 C C . CYS B 1 517 ? -29.802 63.771 -20.522 1.00 57.35 578 CYS B C 1
ATOM 20952 O O . CYS B 1 517 ? -30.703 63.271 -19.838 1.00 60.51 578 CYS B O 1
ATOM 20960 N N . LEU B 1 518 ? -30.058 64.465 -21.634 1.00 52.51 579 LEU B N 1
ATOM 20961 C CA . LEU B 1 518 ? -31.436 64.673 -22.067 1.00 48.75 579 LEU B CA 1
ATOM 20962 C C . LEU B 1 518 ? -32.098 63.359 -22.457 1.00 50.76 579 LEU B C 1
ATOM 20963 O O . LEU B 1 518 ? -33.293 63.164 -22.211 1.00 53.58 579 LEU B O 1
ATOM 20979 N N . THR B 1 519 ? -31.344 62.450 -23.075 1.00 51.60 580 THR B N 1
ATOM 20980 C CA . THR B 1 519 ? -31.903 61.148 -23.417 1.00 50.22 580 THR B CA 1
ATOM 20981 C C . THR B 1 519 ? -32.370 60.414 -22.167 1.00 48.25 580 THR B C 1
ATOM 20982 O O . THR B 1 519 ? -33.461 59.831 -22.148 1.00 50.34 580 THR B O 1
ATOM 20993 N N . ARG B 1 520 ? -31.557 60.433 -21.109 1.00 57.57 581 ARG B N 1
ATOM 20994 C CA . ARG B 1 520 ? -31.969 59.823 -19.850 1.00 47.91 581 ARG B CA 1
ATOM 20995 C C . ARG B 1 520 ? -33.135 60.579 -19.225 1.00 47.53 581 ARG B C 1
ATOM 20996 O O . ARG B 1 520 ? -34.068 59.963 -18.697 1.00 54.65 581 ARG B O 1
ATOM 21017 N N . SER B 1 521 ? -33.111 61.913 -19.283 1.00 42.23 582 SER B N 1
ATOM 21018 C CA . SER B 1 521 ? -34.166 62.689 -18.641 1.00 50.59 582 SER B CA 1
ATOM 21019 C C . SER B 1 521 ? -35.514 62.479 -19.320 1.00 51.26 582 SER B C 1
ATOM 21020 O O . SER B 1 521 ? -36.552 62.499 -18.648 1.00 61.77 582 SER B O 1
ATOM 21028 N N . SER B 1 522 ? -35.524 62.279 -20.640 1.00 48.52 583 SER B N 1
ATOM 21029 C CA . SER B 1 522 ? -36.791 62.111 -21.346 1.00 53.79 583 SER B CA 1
ATOM 21030 C C . SER B 1 522 ? -37.439 60.776 -20.999 1.00 52.03 583 SER B C 1
ATOM 21031 O O . SER B 1 522 ? -38.659 60.704 -20.809 1.00 52.80 583 SER B O 1
ATOM 21039 N N . TYR B 1 523 ? -36.643 59.707 -20.909 1.00 44.83 584 TYR B N 1
ATOM 21040 C CA . TYR B 1 523 ? -37.180 58.419 -20.482 1.00 51.17 584 TYR B CA 1
ATOM 21041 C C . TYR B 1 523 ? -37.547 58.408 -19.004 1.00 50.72 584 TYR B C 1
ATOM 21042 O O . TYR B 1 523 ? -38.353 57.572 -18.584 1.00 50.04 584 TYR B O 1
ATOM 21060 N N . MET B 1 524 ? -36.969 59.306 -18.206 1.00 50.68 585 MET B N 1
ATOM 21061 C CA . MET B 1 524 ? -37.394 59.456 -16.819 1.00 51.46 585 MET B CA 1
ATOM 21062 C C . MET B 1 524 ? -38.714 60.214 -16.740 1.00 55.84 585 MET B C 1
ATOM 21063 O O . MET B 1 524 ? -39.666 59.754 -16.102 1.00 48.43 585 MET B O 1
ATOM 21077 N N . LEU B 1 525 ? -38.785 61.377 -17.392 1.00 57.98 586 LEU B N 1
ATOM 21078 C CA . LEU B 1 525 ? -39.994 62.191 -17.357 1.00 56.89 586 LEU B CA 1
ATOM 21079 C C . LEU B 1 525 ? -41.191 61.484 -17.976 1.00 57.40 586 LEU B C 1
ATOM 21080 O O . LEU B 1 525 ? -42.333 61.826 -17.652 1.00 51.12 586 LEU B O 1
ATOM 21096 N N . GLU B 1 526 ? -40.960 60.510 -18.860 1.00 57.55 587 GLU B N 1
ATOM 21097 C CA . GLU B 1 526 ? -42.063 59.754 -19.441 1.00 46.76 587 GLU B CA 1
ATOM 21098 C C . GLU B 1 526 ? -42.764 58.877 -18.411 1.00 50.76 587 GLU B C 1
ATOM 21099 O O . GLU B 1 526 ? -43.922 58.501 -18.620 1.00 58.96 587 GLU B O 1
ATOM 21111 N N . LEU B 1 527 ? -42.091 58.544 -17.310 1.00 55.88 588 LEU B N 1
ATOM 21112 C CA . LEU B 1 527 ? -42.652 57.701 -16.265 1.00 52.75 588 LEU B CA 1
ATOM 21113 C C . LEU B 1 527 ? -43.066 58.495 -15.031 1.00 54.01 588 LEU B C 1
ATOM 21114 O O . LEU B 1 527 ? -43.323 57.897 -13.981 1.00 58.72 588 LEU B O 1
ATOM 21130 N N . VAL B 1 528 ? -43.134 59.820 -15.134 1.00 54.97 589 VAL B N 1
ATOM 21131 C CA . VAL B 1 528 ? -43.526 60.684 -14.025 1.00 51.77 589 VAL B CA 1
ATOM 21132 C C . VAL B 1 528 ? -44.973 61.104 -14.236 1.00 55.72 589 VAL B C 1
ATOM 21133 O O . VAL B 1 528 ? -45.328 61.624 -15.302 1.00 59.08 589 VAL B O 1
ATOM 21146 N N . ASN B 1 529 ? -45.808 60.884 -13.223 1.00 65.40 590 ASN B N 1
ATOM 21147 C CA . ASN B 1 529 ? -47.228 61.211 -13.287 1.00 75.34 590 ASN B CA 1
ATOM 21148 C C . ASN B 1 529 ? -47.655 62.009 -12.063 1.00 52.49 590 ASN B C 1
ATOM 21149 O O . ASN B 1 529 ? -48.742 61.808 -11.517 1.00 64.82 590 ASN B O 1
ATOM 21160 N N . THR B 1 530 ? -46.811 62.929 -11.618 1.00 62.84 591 THR B N 1
ATOM 21161 C CA . THR B 1 530 ? -47.122 63.828 -10.519 1.00 56.04 591 THR B CA 1
ATOM 21162 C C . THR B 1 530 ? -46.742 65.247 -10.909 1.00 58.10 591 THR B C 1
ATOM 21163 O O . THR B 1 530 ? -45.912 65.452 -11.801 1.00 75.71 591 THR B O 1
ATOM 21174 N N . PRO B 1 531 ? -47.331 66.253 -10.261 1.00 58.50 592 PRO B N 1
ATOM 21175 C CA . PRO B 1 531 ? -47.043 67.642 -10.641 1.00 65.70 592 PRO B CA 1
ATOM 21176 C C . PRO B 1 531 ? -45.575 68.001 -10.454 1.00 69.25 592 PRO B C 1
ATOM 21177 O O . PRO B 1 531 ? -44.843 67.378 -9.682 1.00 76.37 592 PRO B O 1
ATOM 21188 N N . LEU B 1 532 ? -45.147 69.036 -11.184 1.00 71.87 593 LEU B N 1
ATOM 21189 C CA . LEU B 1 532 ? -43.781 69.530 -11.036 1.00 78.69 593 LEU B CA 1
ATOM 21190 C C . LEU B 1 532 ? -43.541 70.071 -9.633 1.00 82.25 593 LEU B C 1
ATOM 21191 O O . LEU B 1 532 ? -42.438 69.942 -9.088 1.00 78.74 593 LEU B O 1
ATOM 21207 N N . THR B 1 533 ? -44.563 70.685 -9.033 1.00 80.31 594 THR B N 1
ATOM 21208 C CA . THR B 1 533 ? -44.405 71.255 -7.701 1.00 75.62 594 THR B CA 1
ATOM 21209 C C . THR B 1 533 ? -43.987 70.194 -6.692 1.00 74.38 594 THR B C 1
ATOM 21210 O O . THR B 1 533 ? -43.305 70.505 -5.709 1.00 79.37 594 THR B O 1
ATOM 21221 N N . GLU B 1 534 ? -44.375 68.942 -6.921 1.00 73.77 595 GLU B N 1
ATOM 21222 C CA . GLU B 1 534 ? -44.028 67.841 -6.034 1.00 72.01 595 GLU B CA 1
ATOM 21223 C C . GLU B 1 534 ? -42.696 67.191 -6.388 1.00 76.55 595 GLU B C 1
ATOM 21224 O O . GLU B 1 534 ? -42.250 66.297 -5.663 1.00 77.35 595 GLU B O 1
ATOM 21236 N N . ASN B 1 535 ? -42.057 67.610 -7.479 1.00 86.47 596 ASN B N 1
ATOM 21237 C CA . ASN B 1 535 ? -40.731 67.126 -7.863 1.00 86.24 596 ASN B CA 1
ATOM 21238 C C . ASN B 1 535 ? -39.836 68.348 -8.037 1.00 73.84 596 ASN B C 1
ATOM 21239 O O . ASN B 1 535 ? -39.851 68.993 -9.089 1.00 84.19 596 ASN B O 1
ATOM 21250 N N . ILE B 1 536 ? -39.057 68.662 -7.003 1.00 76.54 597 ILE B N 1
ATOM 21251 C CA . ILE B 1 536 ? -38.333 69.928 -6.975 1.00 90.75 597 ILE B CA 1
ATOM 21252 C C . ILE B 1 536 ? -37.093 69.873 -7.857 1.00 77.51 597 ILE B C 1
ATOM 21253 O O . ILE B 1 536 ? -36.752 70.858 -8.522 1.00 90.33 597 ILE B O 1
ATOM 21269 N N . LEU B 1 537 ? -36.394 68.738 -7.882 1.00 69.78 598 LEU B N 1
ATOM 21270 C CA . LEU B 1 537 ? -35.186 68.652 -8.693 1.00 60.76 598 LEU B CA 1
ATOM 21271 C C . LEU B 1 537 ? -35.466 68.868 -10.173 1.00 64.53 598 LEU B C 1
ATOM 21272 O O . LEU B 1 537 ? -34.551 69.242 -10.914 1.00 76.21 598 LEU B O 1
ATOM 21288 N N . ILE B 1 538 ? -36.703 68.648 -10.623 1.00 74.77 599 ILE B N 1
ATOM 21289 C CA . ILE B 1 538 ? -37.012 68.864 -12.032 1.00 75.77 599 ILE B CA 1
ATOM 21290 C C . ILE B 1 538 ? -36.900 70.342 -12.381 1.00 67.43 599 ILE B C 1
ATOM 21291 O O . ILE B 1 538 ? -36.609 70.695 -13.531 1.00 61.99 599 ILE B O 1
ATOM 21307 N N . ALA B 1 539 ? -37.127 71.230 -11.410 1.00 74.80 600 ALA B N 1
ATOM 21308 C CA . ALA B 1 539 ? -36.882 72.649 -11.641 1.00 66.27 600 ALA B CA 1
ATOM 21309 C C . ALA B 1 539 ? -35.402 72.912 -11.884 1.00 67.93 600 ALA B C 1
ATOM 21310 O O . ALA B 1 539 ? -35.038 73.679 -12.784 1.00 71.68 600 ALA B O 1
ATOM 21317 N N . SER B 1 540 ? -34.531 72.285 -11.090 1.00 72.30 601 SER B N 1
ATOM 21318 C CA . SER B 1 540 ? -33.097 72.397 -11.331 1.00 64.93 601 SER B CA 1
ATOM 21319 C C . SER B 1 540 ? -32.720 71.775 -12.668 1.00 67.46 601 SER B C 1
ATOM 21320 O O . SER B 1 540 ? -31.869 72.305 -13.392 1.00 66.97 601 SER B O 1
ATOM 21328 N N . LEU B 1 541 ? -33.343 70.645 -13.011 1.00 75.76 602 LEU B N 1
ATOM 21329 C CA . LEU B 1 541 ? -33.103 70.030 -14.311 1.00 68.39 602 LEU B CA 1
ATOM 21330 C C . LEU B 1 541 ? -33.504 70.971 -15.440 1.00 69.32 602 LEU B C 1
ATOM 21331 O O . LEU B 1 541 ? -32.830 71.040 -16.474 1.00 68.07 602 LEU B O 1
ATOM 21347 N N . MET B 1 542 ? -34.603 71.702 -15.257 1.00 62.30 603 MET B N 1
ATOM 21348 C CA . MET B 1 542 ? -35.025 72.689 -16.243 1.00 51.67 603 MET B CA 1
ATOM 21349 C C . MET B 1 542 ? -33.938 73.728 -16.480 1.00 67.93 603 MET B C 1
ATOM 21350 O O . MET B 1 542 ? -33.432 73.878 -17.598 1.00 72.71 603 MET B O 1
ATOM 21364 N N . ASP B 1 543 ? -33.567 74.456 -15.426 1.00 77.94 604 ASP B N 1
ATOM 21365 C CA . ASP B 1 543 ? -32.701 75.620 -15.583 1.00 76.99 604 ASP B CA 1
ATOM 21366 C C . ASP B 1 543 ? -31.354 75.234 -16.183 1.00 66.36 604 ASP B C 1
ATOM 21367 O O . ASP B 1 543 ? -30.863 75.889 -17.109 1.00 61.08 604 ASP B O 1
ATOM 21376 N N . THR B 1 544 ? -30.742 74.167 -15.670 1.00 53.88 605 THR B N 1
ATOM 21377 C CA . THR B 1 544 ? -29.382 73.828 -16.067 1.00 65.20 605 THR B CA 1
ATOM 21378 C C . THR B 1 544 ? -29.307 73.081 -17.392 1.00 61.79 605 THR B C 1
ATOM 21379 O O . THR B 1 544 ? -28.253 73.110 -18.036 1.00 76.14 605 THR B O 1
ATOM 21390 N N . LEU B 1 545 ? -30.384 72.422 -17.821 1.00 67.17 606 LEU B N 1
ATOM 21391 C CA . LEU B 1 545 ? -30.272 71.516 -18.958 1.00 58.01 606 LEU B CA 1
ATOM 21392 C C . LEU B 1 545 ? -31.383 71.680 -19.993 1.00 55.86 606 LEU B C 1
ATOM 21393 O O . LEU B 1 545 ? -31.104 72.029 -21.144 1.00 65.30 606 LEU B O 1
ATOM 21409 N N . ILE B 1 546 ? -32.636 71.419 -19.614 1.00 55.01 607 ILE B N 1
ATOM 21410 C CA . ILE B 1 546 ? -33.710 71.373 -20.606 1.00 57.89 607 ILE B CA 1
ATOM 21411 C C . ILE B 1 546 ? -33.885 72.734 -21.268 1.00 57.42 607 ILE B C 1
ATOM 21412 O O . ILE B 1 546 ? -33.843 72.855 -22.498 1.00 54.39 607 ILE B O 1
ATOM 21428 N N . THR B 1 547 ? -34.092 73.777 -20.464 1.00 58.46 608 THR B N 1
ATOM 21429 C CA . THR B 1 547 ? -34.336 75.105 -21.025 1.00 57.62 608 THR B CA 1
ATOM 21430 C C . THR B 1 547 ? -33.225 75.552 -21.965 1.00 63.21 608 THR B C 1
ATOM 21431 O O . THR B 1 547 ? -33.531 75.938 -23.107 1.00 63.78 608 THR B O 1
ATOM 21442 N N . PRO B 1 548 ? -31.946 75.538 -21.579 1.00 61.30 609 PRO B N 1
ATOM 21443 C CA . PRO B 1 548 ? -30.898 75.934 -22.533 1.00 58.78 609 PRO B CA 1
ATOM 21444 C C . PRO B 1 548 ? -30.824 75.045 -23.763 1.00 60.79 609 PRO B C 1
ATOM 21445 O O . PRO B 1 548 ? -30.331 75.496 -24.804 1.00 62.54 609 PRO B O 1
ATOM 21456 N N . ALA B 1 549 ? -31.299 73.800 -23.682 1.00 56.40 610 ALA B N 1
ATOM 21457 C CA . ALA B 1 549 ? -31.232 72.907 -24.835 1.00 59.77 610 ALA B CA 1
ATOM 21458 C C . ALA B 1 549 ? -32.191 73.348 -25.934 1.00 58.97 610 ALA B C 1
ATOM 21459 O O . ALA B 1 549 ? -31.866 73.252 -27.124 1.00 62.54 610 ALA B O 1
ATOM 21466 N N . VAL B 1 550 ? -33.379 73.828 -25.559 1.00 50.00 611 VAL B N 1
ATOM 21467 C CA . VAL B 1 550 ? -34.344 74.295 -26.551 1.00 58.42 611 VAL B CA 1
ATOM 21468 C C . VAL B 1 550 ? -33.736 75.385 -27.421 1.00 60.20 611 VAL B C 1
ATOM 21469 O O . VAL B 1 550 ? -34.085 75.518 -28.601 1.00 63.79 611 VAL B O 1
ATOM 21482 N N . ARG B 1 551 ? -32.825 76.182 -26.862 1.00 63.23 612 ARG B N 1
ATOM 21483 C CA . ARG B 1 551 ? -32.199 77.288 -27.571 1.00 57.53 612 ARG B CA 1
ATOM 21484 C C . ARG B 1 551 ? -30.816 76.928 -28.100 1.00 50.35 612 ARG B C 1
ATOM 21485 O O . ARG B 1 551 ? -30.001 77.823 -28.348 1.00 69.84 612 ARG B O 1
ATOM 21506 N N . ASN B 1 552 ? -30.539 75.639 -28.281 1.00 53.93 613 ASN B N 1
ATOM 21507 C CA . ASN B 1 552 ? -29.231 75.151 -28.710 1.00 56.24 613 ASN B CA 1
ATOM 21508 C C . ASN B 1 552 ? -29.419 74.416 -30.030 1.00 53.96 613 ASN B C 1
ATOM 21509 O O . ASN B 1 552 ? -30.022 73.338 -30.064 1.00 61.35 613 ASN B O 1
ATOM 21520 N N . THR B 1 553 ? -28.901 74.993 -31.111 1.00 58.29 614 THR B N 1
ATOM 21521 C CA . THR B 1 553 ? -29.069 74.414 -32.438 1.00 48.74 614 THR B CA 1
ATOM 21522 C C . THR B 1 553 ? -28.074 73.302 -32.736 1.00 54.58 614 THR B C 1
ATOM 21523 O O . THR B 1 553 ? -28.078 72.781 -33.856 1.00 59.69 614 THR B O 1
ATOM 21534 N N . ALA B 1 554 ? -27.220 72.938 -31.782 1.00 61.53 615 ALA B N 1
ATOM 21535 C CA . ALA B 1 554 ? -26.297 71.831 -31.993 1.00 57.84 615 ALA B CA 1
ATOM 21536 C C . ALA B 1 554 ? -27.101 70.603 -32.401 1.00 60.99 615 ALA B C 1
ATOM 21537 O O . ALA B 1 554 ? -28.255 70.454 -31.978 1.00 71.22 615 ALA B O 1
ATOM 21544 N N . PRO B 1 555 ? -26.542 69.708 -33.212 1.00 67.76 616 PRO B N 1
ATOM 21545 C CA . PRO B 1 555 ? -27.352 68.610 -33.758 1.00 68.43 616 PRO B CA 1
ATOM 21546 C C . PRO B 1 555 ? -28.018 67.785 -32.665 1.00 56.94 616 PRO B C 1
ATOM 21547 O O . PRO B 1 555 ? -27.368 67.318 -31.728 1.00 72.50 616 PRO B O 1
ATOM 21558 N N . ASN B 1 556 ? -29.339 67.636 -32.789 1.00 66.83 617 ASN B N 1
ATOM 21559 C CA . ASN B 1 556 ? -30.136 66.714 -31.983 1.00 55.46 617 ASN B CA 1
ATOM 21560 C C . ASN B 1 556 ? -30.488 67.256 -30.601 1.00 56.32 617 ASN B C 1
ATOM 21561 O O . ASN B 1 556 ? -31.425 66.758 -29.969 1.00 68.42 617 ASN B O 1
ATOM 21572 N N . ILE B 1 557 ? -29.770 68.270 -30.117 1.00 69.44 618 ILE B N 1
ATOM 21573 C CA . ILE B 1 557 ? -30.051 68.793 -28.781 1.00 60.72 618 ILE B CA 1
ATOM 21574 C C . ILE B 1 557 ? -31.392 69.520 -28.765 1.00 52.33 618 ILE B C 1
ATOM 21575 O O . ILE B 1 557 ? -32.217 69.315 -27.866 1.00 46.18 618 ILE B O 1
ATOM 21591 N N . ARG B 1 558 ? -31.627 70.385 -29.753 1.00 59.31 619 ARG B N 1
ATOM 21592 C CA . ARG B 1 558 ? -32.855 71.173 -29.768 1.00 62.26 619 ARG B CA 1
ATOM 21593 C C . ARG B 1 558 ? -34.087 70.275 -29.778 1.00 60.40 619 ARG B C 1
ATOM 21594 O O . ARG B 1 558 ? -35.067 70.542 -29.073 1.00 46.96 619 ARG B O 1
ATOM 21615 N N . GLU B 1 559 ? -34.053 69.201 -30.569 1.00 60.38 620 GLU B N 1
ATOM 21616 C CA . GLU B 1 559 ? -35.196 68.296 -30.636 1.00 53.74 620 GLU B CA 1
ATOM 21617 C C . GLU B 1 559 ? -35.411 67.588 -29.306 1.00 49.63 620 GLU B C 1
ATOM 21618 O O . GLU B 1 559 ? -36.547 67.475 -28.831 1.00 48.64 620 GLU B O 1
ATOM 21630 N N . LEU B 1 560 ? -34.332 67.103 -28.689 1.00 52.07 621 LEU B N 1
ATOM 21631 C CA . LEU B 1 560 ? -34.449 66.482 -27.374 1.00 49.09 621 LEU B CA 1
ATOM 21632 C C . LEU B 1 560 ? -34.926 67.477 -26.327 1.00 52.35 621 LEU B C 1
ATOM 21633 O O . LEU B 1 560 ? -35.677 67.108 -25.417 1.00 55.73 621 LEU B O 1
ATOM 21649 N N . GLY B 1 561 ? -34.508 68.739 -26.438 1.00 47.16 622 GLY B N 1
ATOM 21650 C CA . GLY B 1 561 ? -34.962 69.741 -25.488 1.00 49.04 622 GLY B CA 1
ATOM 21651 C C . GLY B 1 561 ? -36.467 69.919 -25.517 1.00 51.82 622 GLY B C 1
ATOM 21652 O O . GLY B 1 561 ? -37.122 69.959 -24.472 1.00 50.73 622 GLY B O 1
ATOM 21656 N N . VAL B 1 562 ? -37.038 70.024 -26.718 1.00 50.79 623 VAL B N 1
ATOM 21657 C CA . VAL B 1 562 ? -38.481 70.216 -26.836 1.00 53.55 623 VAL B CA 1
ATOM 21658 C C . VAL B 1 562 ? -39.225 68.999 -26.300 1.00 53.58 623 VAL B C 1
ATOM 21659 O O . VAL B 1 562 ? -40.235 69.133 -25.598 1.00 49.66 623 VAL B O 1
ATOM 21672 N N . LYS B 1 563 ? -38.743 67.794 -26.621 1.00 48.93 624 LYS B N 1
ATOM 21673 C CA . LYS B 1 563 ? -39.381 66.589 -26.099 1.00 47.08 624 LYS B CA 1
ATOM 21674 C C . LYS B 1 563 ? -39.347 66.571 -24.577 1.00 54.18 624 LYS B C 1
ATOM 21675 O O . LYS B 1 563 ? -40.339 66.216 -23.931 1.00 47.44 624 LYS B O 1
ATOM 21694 N N . ASN B 1 564 ? -38.214 66.954 -23.985 1.00 50.03 625 ASN B N 1
ATOM 21695 C CA . ASN B 1 564 ? -38.138 67.050 -22.531 1.00 56.40 625 ASN B CA 1
ATOM 21696 C C . ASN B 1 564 ? -39.057 68.149 -22.011 1.00 48.59 625 ASN B C 1
ATOM 21697 O O . ASN B 1 564 ? -39.805 67.942 -21.047 1.00 47.98 625 ASN B O 1
ATOM 21708 N N . LEU B 1 565 ? -39.018 69.327 -22.639 1.00 48.51 626 LEU B N 1
ATOM 21709 C CA . LEU B 1 565 ? -39.917 70.407 -22.241 1.00 56.11 626 LEU B CA 1
ATOM 21710 C C . LEU B 1 565 ? -41.372 69.967 -22.334 1.00 54.37 626 LEU B C 1
ATOM 21711 O O . LEU B 1 565 ? -42.171 70.248 -21.434 1.00 60.34 626 LEU B O 1
ATOM 21727 N N . GLY B 1 566 ? -41.733 69.260 -23.407 1.00 63.74 627 GLY B N 1
ATOM 21728 C CA . GLY B 1 566 ? -43.109 68.813 -23.557 1.00 46.45 627 GLY B CA 1
ATOM 21729 C C . GLY B 1 566 ? -43.538 67.881 -22.441 1.00 46.41 627 GLY B C 1
ATOM 21730 O O . GLY B 1 566 ? -44.623 68.030 -21.874 1.00 51.29 627 GLY B O 1
ATOM 21734 N N . LEU B 1 567 ? -42.687 66.907 -22.106 1.00 51.02 628 LEU B N 1
ATOM 21735 C CA . LEU B 1 567 ? -43.005 65.987 -21.018 1.00 48.24 628 LEU B CA 1
ATOM 21736 C C . LEU B 1 567 ? -43.191 66.723 -19.698 1.00 53.20 628 LEU B C 1
ATOM 21737 O O . LEU B 1 567 ? -43.924 66.249 -18.823 1.00 49.55 628 LEU B O 1
ATOM 21753 N N . CYS B 1 568 ? -42.534 67.872 -19.532 1.00 49.58 629 CYS B N 1
ATOM 21754 C CA . CYS B 1 568 ? -42.701 68.654 -18.313 1.00 56.70 629 CYS B CA 1
ATOM 21755 C C . CYS B 1 568 ? -43.955 69.515 -18.362 1.00 48.00 629 CYS B C 1
ATOM 21756 O O . CYS B 1 568 ? -44.567 69.770 -17.320 1.00 51.98 629 CYS B O 1
ATOM 21764 N N . CYS B 1 569 ? -44.352 69.966 -19.553 1.00 59.06 630 CYS B N 1
ATOM 21765 C CA . CYS B 1 569 ? -45.580 70.742 -19.689 1.00 68.71 630 CYS B CA 1
ATOM 21766 C C . CYS B 1 569 ? -46.822 69.903 -19.411 1.00 53.27 630 CYS B C 1
ATOM 21767 O O . CYS B 1 569 ? -47.867 70.465 -19.066 1.00 55.81 630 CYS B O 1
ATOM 21775 N N . LEU B 1 570 ? -46.733 68.578 -19.545 1.00 59.66 631 LEU B N 1
ATOM 21776 C CA . LEU B 1 570 ? -47.857 67.701 -19.229 1.00 63.74 631 LEU B CA 1
ATOM 21777 C C . LEU B 1 570 ? -48.074 67.536 -17.731 1.00 54.95 631 LEU B C 1
ATOM 21778 O O . LEU B 1 570 ? -49.015 66.837 -17.335 1.00 59.56 631 LEU B O 1
ATOM 21794 N N . LEU B 1 571 ? -47.237 68.153 -16.898 1.00 54.70 632 LEU B N 1
ATOM 21795 C CA . LEU B 1 571 ? -47.346 68.049 -15.451 1.00 55.92 632 LEU B CA 1
ATOM 21796 C C . LEU B 1 571 ? -47.502 69.402 -14.769 1.00 59.65 632 LEU B C 1
ATOM 21797 O O . LEU B 1 571 ? -47.571 69.453 -13.536 1.00 62.44 632 LEU B O 1
ATOM 21813 N N . ASP B 1 572 ? -47.557 70.494 -15.530 1.00 59.52 633 ASP B N 1
ATOM 21814 C CA . ASP B 1 572 ? -47.744 71.827 -14.961 1.00 64.06 633 ASP B CA 1
ATOM 21815 C C . ASP B 1 572 ? -48.411 72.685 -16.025 1.00 60.34 633 ASP B C 1
ATOM 21816 O O . ASP B 1 572 ? -47.773 73.044 -17.020 1.00 57.05 633 ASP B O 1
ATOM 21825 N N . VAL B 1 573 ? -49.689 73.013 -15.821 1.00 63.03 634 VAL B N 1
ATOM 21826 C CA . VAL B 1 573 ? -50.418 73.792 -16.818 1.00 49.31 634 VAL B CA 1
ATOM 21827 C C . VAL B 1 573 ? -49.766 75.154 -17.005 1.00 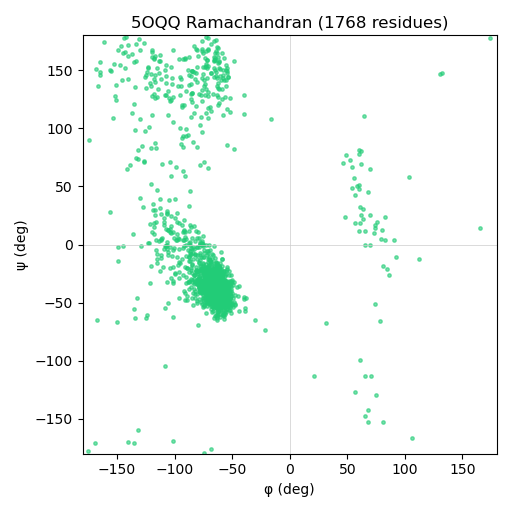60.49 634 VAL B C 1
ATOM 21828 O O . VAL B 1 573 ? -49.667 75.660 -18.129 1.00 50.34 634 VAL B O 1
ATOM 21841 N N . LYS B 1 574 ? -49.308 75.768 -15.912 1.00 68.02 635 LYS B N 1
ATOM 21842 C CA . LYS B 1 574 ? -48.683 77.083 -16.009 1.00 61.83 635 LYS B CA 1
ATOM 21843 C C . LYS B 1 574 ? -47.503 77.050 -16.970 1.00 62.24 635 LYS B C 1
ATOM 21844 O O . LYS B 1 574 ? -47.369 77.918 -17.841 1.00 70.50 635 LYS B O 1
ATOM 21863 N N . LEU B 1 575 ? -46.636 76.047 -16.826 1.00 64.20 636 LEU B N 1
ATOM 21864 C CA . LEU B 1 575 ? -45.486 75.927 -17.715 1.00 68.44 636 LEU B CA 1
ATOM 21865 C C . LEU B 1 575 ? -45.925 75.789 -19.166 1.00 59.63 636 LEU B C 1
ATOM 21866 O O . LEU B 1 575 ? -45.349 76.422 -20.060 1.00 59.28 636 LEU B O 1
ATOM 21882 N N . ALA B 1 576 ? -46.937 74.957 -19.423 1.00 60.18 637 ALA B N 1
ATOM 21883 C CA . ALA B 1 576 ? -47.444 74.807 -20.782 1.00 55.28 637 ALA B CA 1
ATOM 21884 C C . ALA B 1 576 ? -47.837 76.154 -21.370 1.00 64.88 637 ALA B C 1
ATOM 21885 O O . ALA B 1 576 ? -47.498 76.463 -22.518 1.00 62.91 637 ALA B O 1
ATOM 21892 N N . ILE B 1 577 ? -48.536 76.979 -20.587 1.00 60.68 638 ILE B N 1
ATOM 21893 C CA . ILE B 1 577 ? -48.982 78.282 -21.073 1.00 61.10 638 ILE B CA 1
ATOM 21894 C C . ILE B 1 577 ? -47.790 79.133 -21.489 1.00 63.68 638 ILE B C 1
ATOM 21895 O O . ILE B 1 577 ? -47.818 79.804 -22.529 1.00 61.35 638 ILE B O 1
ATOM 21911 N N . ASP B 1 578 ? -46.725 79.124 -20.686 1.00 55.25 639 ASP B N 1
ATOM 21912 C CA . ASP B 1 578 ? -45.580 79.985 -20.959 1.00 64.46 639 ASP B CA 1
ATOM 21913 C C . ASP B 1 578 ? -44.809 79.563 -22.203 1.00 59.08 639 ASP B C 1
ATOM 21914 O O . ASP B 1 578 ? -44.106 80.393 -22.788 1.00 62.41 639 ASP B O 1
ATOM 21923 N N . ASN B 1 579 ? -44.929 78.306 -22.630 1.00 66.23 640 ASN B N 1
ATOM 21924 C CA . ASN B 1 579 ? -44.141 77.792 -23.742 1.00 62.53 640 ASN B CA 1
ATOM 21925 C C . ASN B 1 579 ? -44.963 77.488 -24.987 1.00 64.06 640 ASN B C 1
ATOM 21926 O O . ASN B 1 579 ? -44.408 76.971 -25.963 1.00 52.92 640 ASN B O 1
ATOM 21937 N N . MET B 1 580 ? -46.263 77.795 -24.993 1.00 70.09 641 MET B N 1
ATOM 21938 C CA . MET B 1 580 ? -47.049 77.613 -26.210 1.00 53.64 641 MET B CA 1
ATOM 21939 C C . MET B 1 580 ? -46.467 78.420 -27.364 1.00 57.89 641 MET B C 1
ATOM 21940 O O . MET B 1 580 ? -46.360 77.921 -28.490 1.00 55.96 641 MET B O 1
ATOM 21954 N N . TYR B 1 581 ? -46.083 79.671 -27.104 1.00 66.31 642 TYR B N 1
ATOM 21955 C CA . TYR B 1 581 ? -45.571 80.520 -28.174 1.00 63.91 642 TYR B CA 1
ATOM 21956 C C . TYR B 1 581 ? -44.255 79.984 -28.724 1.00 58.02 642 TYR B C 1
ATOM 21957 O O . TYR B 1 581 ? -44.042 79.977 -29.943 1.00 63.94 642 TYR B O 1
ATOM 21975 N N . ILE B 1 582 ? -43.358 79.529 -27.846 1.00 67.04 643 ILE B N 1
ATOM 21976 C CA . ILE B 1 582 ? -42.085 78.980 -28.308 1.00 68.90 643 ILE B CA 1
ATOM 21977 C C . ILE B 1 582 ? -42.323 77.709 -29.114 1.00 62.63 643 ILE B C 1
ATOM 21978 O O . ILE B 1 582 ? -41.751 77.520 -30.194 1.00 62.90 643 ILE B O 1
ATOM 21994 N N . LEU B 1 583 ? -43.177 76.819 -28.603 1.00 65.19 644 LEU B N 1
ATOM 21995 C CA . LEU B 1 583 ? -43.484 75.589 -29.326 1.00 57.41 644 LEU B CA 1
ATOM 21996 C C . LEU B 1 583 ? -44.078 75.888 -30.695 1.00 47.57 644 LEU B C 1
ATOM 21997 O O . LEU B 1 583 ? -43.702 75.263 -31.694 1.00 55.59 644 LEU B O 1
ATOM 22013 N N . GLY B 1 584 ? -45.011 76.839 -30.763 1.00 54.97 645 GLY B N 1
ATOM 22014 C CA . GLY B 1 584 ? -45.566 77.222 -32.050 1.00 55.78 645 GLY B CA 1
ATOM 22015 C C . GLY B 1 584 ? -44.504 77.725 -33.007 1.00 55.82 645 GLY B C 1
ATOM 22016 O O . GLY B 1 584 ? -44.565 77.465 -34.211 1.00 54.64 645 GLY B O 1
ATOM 22020 N N . MET B 1 585 ? -43.510 78.445 -32.484 1.00 60.01 646 MET B N 1
ATOM 22021 C CA . MET B 1 585 ? -42.431 78.941 -33.332 1.00 56.45 646 MET B CA 1
ATOM 22022 C C . MET B 1 585 ? -41.584 77.796 -33.873 1.00 61.75 646 MET B C 1
ATOM 22023 O O . MET B 1 585 ? -41.131 77.841 -35.023 1.00 66.57 646 MET B O 1
ATOM 22037 N N . CYS B 1 586 ? -41.350 76.766 -33.056 1.00 58.06 647 CYS B N 1
ATOM 22038 C CA . CYS B 1 586 ? -40.612 75.601 -33.533 1.00 58.66 647 CYS B CA 1
ATOM 22039 C C . CYS B 1 586 ? -41.254 75.027 -34.787 1.00 57.11 647 CYS B C 1
ATOM 22040 O O . CYS B 1 586 ? -40.558 74.632 -35.729 1.00 61.34 647 CYS B O 1
ATOM 22048 N N . VAL B 1 587 ? -42.586 74.986 -34.822 1.00 59.52 648 VAL B N 1
ATOM 22049 C CA . VAL B 1 587 ? -43.282 74.487 -36.002 1.00 61.21 648 VAL B CA 1
ATOM 22050 C C . VAL B 1 587 ? -43.204 75.509 -37.129 1.00 55.52 648 VAL B C 1
ATOM 22051 O O . VAL B 1 587 ? -42.901 75.172 -38.278 1.00 63.47 648 VAL B O 1
ATOM 22064 N N . SER B 1 588 ? -43.463 76.779 -36.813 1.00 59.32 649 SER B N 1
ATOM 22065 C CA . SER B 1 588 ? -43.543 77.797 -37.854 1.00 51.64 649 SER B CA 1
ATOM 22066 C C . SER B 1 588 ? -42.238 77.911 -38.633 1.00 61.13 649 SER B C 1
ATOM 22067 O O . SER B 1 588 ? -42.251 77.989 -39.868 1.00 71.16 649 SER B O 1
ATOM 22075 N N . LYS B 1 589 ? -41.101 77.917 -37.934 1.00 64.46 650 LYS B N 1
ATOM 22076 C CA . LYS B 1 589 ? -39.825 78.248 -38.549 1.00 66.05 650 LYS B CA 1
ATOM 22077 C C . LYS B 1 589 ? -38.723 77.229 -38.288 1.00 52.59 650 LYS B C 1
ATOM 22078 O O . LYS B 1 589 ? -37.611 77.408 -38.797 1.00 64.50 650 LYS B O 1
ATOM 22097 N N . GLY B 1 590 ? -38.992 76.169 -37.531 1.00 51.94 651 GLY B N 1
ATOM 22098 C CA . GLY B 1 590 ? -37.969 75.186 -37.255 1.00 50.50 651 GLY B CA 1
ATOM 22099 C C . GLY B 1 590 ? -37.763 74.210 -38.399 1.00 56.55 651 GLY B C 1
ATOM 22100 O O . GLY B 1 590 ? -38.595 74.058 -39.292 1.00 56.77 651 GLY B O 1
ATOM 22104 N N . ASN B 1 591 ? -36.614 73.540 -38.362 1.00 55.73 652 ASN B N 1
ATOM 22105 C CA . ASN B 1 591 ? -36.325 72.496 -39.332 1.00 52.78 652 ASN B CA 1
ATOM 22106 C C . ASN B 1 591 ? -37.297 71.330 -39.158 1.00 57.08 652 ASN B C 1
ATOM 22107 O O . ASN B 1 591 ? -37.985 71.205 -38.141 1.00 55.03 652 ASN B O 1
ATOM 22118 N N . ALA B 1 592 ? -37.345 70.466 -40.175 1.00 57.64 653 ALA B N 1
ATOM 22119 C CA . ALA B 1 592 ? -38.332 69.389 -40.190 1.00 64.05 653 ALA B CA 1
ATOM 22120 C C . ALA B 1 592 ? -38.229 68.513 -38.946 1.00 56.84 653 ALA B C 1
ATOM 22121 O O . ALA B 1 592 ? -39.250 68.106 -38.380 1.00 53.68 653 ALA B O 1
ATOM 22128 N N . SER B 1 593 ? -37.007 68.209 -38.505 1.00 57.16 654 SER B N 1
ATOM 22129 C CA . SER B 1 593 ? -36.839 67.380 -37.315 1.00 59.44 654 SER B CA 1
ATOM 22130 C C . SER B 1 593 ? -37.459 68.048 -36.092 1.00 61.25 654 SER B C 1
ATOM 22131 O O . SER B 1 593 ? -38.207 67.418 -35.336 1.00 49.78 654 SER B O 1
ATOM 22139 N N . LEU B 1 594 ? -37.157 69.332 -35.882 1.00 67.79 655 LEU B N 1
ATOM 22140 C CA . LEU B 1 594 ? -37.749 70.065 -34.767 1.00 63.13 655 LEU B CA 1
ATOM 22141 C C . LEU B 1 594 ? -39.250 70.234 -34.958 1.00 55.59 655 LEU B C 1
ATOM 22142 O O . LEU B 1 594 ? -40.027 70.102 -34.006 1.00 57.07 655 LEU B O 1
ATOM 22158 N N . LYS B 1 595 ? -39.667 70.542 -36.184 1.00 62.17 656 LYS B N 1
ATOM 22159 C CA . LYS B 1 595 ? -41.084 70.705 -36.482 1.00 54.57 656 LYS B CA 1
ATOM 22160 C C . LYS B 1 595 ? -41.862 69.433 -36.172 1.00 56.29 656 LYS B C 1
ATOM 22161 O O . LYS B 1 595 ? -42.995 69.489 -35.677 1.00 56.77 656 LYS B O 1
ATOM 22180 N N . TYR B 1 596 ? -41.258 68.275 -36.437 1.00 63.03 657 TYR B N 1
ATOM 22181 C CA . TYR B 1 596 ? -41.930 67.001 -36.204 1.00 51.30 657 TYR B CA 1
ATOM 22182 C C . TYR B 1 596 ? -42.238 66.803 -34.723 1.00 53.70 657 TYR B C 1
ATOM 22183 O O . TYR B 1 596 ? -43.354 66.420 -34.355 1.00 53.02 657 TYR B O 1
ATOM 22201 N N . ILE B 1 597 ? -41.259 67.072 -33.854 1.00 57.05 658 ILE B N 1
ATOM 22202 C CA . ILE B 1 597 ? -41.446 66.842 -32.422 1.00 53.23 658 ILE B CA 1
ATOM 22203 C C . ILE B 1 597 ? -42.333 67.921 -31.808 1.00 43.55 658 ILE B C 1
ATOM 22204 O O . ILE B 1 597 ? -43.161 67.637 -30.934 1.00 52.56 658 ILE B O 1
ATOM 22220 N N . ALA B 1 598 ? -42.169 69.174 -32.239 1.00 46.07 659 ALA B N 1
ATOM 22221 C CA . ALA B 1 598 ? -42.939 70.265 -31.647 1.00 40.06 659 ALA B CA 1
ATOM 22222 C C . ALA B 1 598 ? -44.434 70.065 -31.858 1.00 54.81 659 ALA B C 1
ATOM 22223 O O . ALA B 1 598 ? -45.238 70.357 -30.965 1.00 53.07 659 ALA B O 1
ATOM 22230 N N . LEU B 1 599 ? -44.828 69.569 -33.033 1.00 60.43 660 LEU B N 1
ATOM 22231 C CA . LEU B 1 599 ? -46.241 69.315 -33.296 1.00 55.66 660 LEU B CA 1
ATOM 22232 C C . LEU B 1 599 ? -46.816 68.321 -32.295 1.00 55.68 660 LEU B C 1
ATOM 22233 O O . LEU B 1 599 ? -47.901 68.533 -31.741 1.00 56.06 660 LEU B O 1
ATOM 22249 N N . GLN B 1 600 ? -46.101 67.222 -32.055 1.00 43.99 661 GLN B N 1
ATOM 22250 C CA . GLN B 1 600 ? -46.571 66.230 -31.095 1.00 47.47 661 GLN B CA 1
ATOM 22251 C C . GLN B 1 600 ? -46.710 66.833 -29.704 1.00 55.12 661 GLN B C 1
ATOM 22252 O O . GLN B 1 600 ? -47.674 66.541 -28.987 1.00 58.79 661 GLN B O 1
ATOM 22266 N N . VAL B 1 601 ? -45.757 67.679 -29.305 1.00 47.30 662 VAL B N 1
ATOM 22267 C CA . VAL B 1 601 ? -45.823 68.302 -27.985 1.00 53.29 662 VAL B CA 1
ATOM 22268 C C . VAL B 1 601 ? -47.081 69.155 -27.868 1.00 57.48 662 VAL B C 1
ATOM 22269 O O . VAL B 1 601 ? -47.842 69.042 -26.899 1.00 57.33 662 VAL B O 1
ATOM 22282 N N . ILE B 1 602 ? -47.319 70.022 -28.857 1.00 53.93 663 ILE B N 1
ATOM 22283 C CA . ILE B 1 602 ? -48.511 70.870 -28.838 1.00 48.73 663 ILE B CA 1
ATOM 22284 C C . ILE B 1 602 ? -49.765 70.017 -28.691 1.00 43.37 663 ILE B C 1
ATOM 22285 O O . ILE B 1 602 ? -50.611 70.263 -27.825 1.00 44.20 663 ILE B O 1
ATOM 22301 N N . VAL B 1 603 ? -49.902 69.000 -29.545 1.00 59.07 664 VAL B N 1
ATOM 22302 C CA . VAL B 1 603 ? -51.104 68.169 -29.529 1.00 56.46 664 VAL B CA 1
ATOM 22303 C C . VAL B 1 603 ? -51.257 67.473 -28.183 1.00 54.70 664 VAL B C 1
ATOM 22304 O O . VAL B 1 603 ? -52.371 67.330 -27.666 1.00 52.46 664 VAL B O 1
ATOM 22317 N N . ASP B 1 604 ? -50.146 67.019 -27.596 1.00 56.37 665 ASP B N 1
ATOM 22318 C CA . ASP B 1 604 ? -50.229 66.339 -26.309 1.00 56.58 665 ASP B CA 1
ATOM 22319 C C . ASP B 1 604 ? -50.577 67.305 -25.186 1.00 53.50 665 ASP B C 1
ATOM 22320 O O . ASP B 1 604 ? -51.279 66.927 -24.242 1.00 57.06 665 ASP B O 1
ATOM 22329 N N . ILE B 1 605 ? -50.104 68.549 -25.269 1.00 55.83 666 ILE B N 1
ATOM 22330 C CA . ILE B 1 605 ? -50.491 69.554 -24.283 1.00 50.28 666 ILE B CA 1
ATOM 22331 C C . ILE B 1 605 ? -51.997 69.776 -24.329 1.00 49.79 666 ILE B C 1
ATOM 22332 O O . ILE B 1 605 ? -52.677 69.768 -23.296 1.00 52.15 666 ILE B O 1
ATOM 22348 N N . PHE B 1 606 ? -52.544 69.967 -25.534 1.00 50.22 667 PHE B N 1
ATOM 22349 C CA . PHE B 1 606 ? -53.991 70.108 -25.677 1.00 50.50 667 PHE B CA 1
ATOM 22350 C C . PHE B 1 606 ? -54.718 68.877 -25.155 1.00 50.00 667 PHE B C 1
ATOM 22351 O O . PHE B 1 606 ? -55.782 68.991 -24.532 1.00 51.53 667 PHE B O 1
ATOM 22368 N N . SER B 1 607 ? -54.163 67.688 -25.408 1.00 58.16 668 SER B N 1
ATOM 22369 C CA . SER B 1 607 ? -54.805 66.455 -24.965 1.00 59.54 668 SER B CA 1
ATOM 22370 C C . SER B 1 607 ? -54.905 66.377 -23.446 1.00 52.14 668 SER B C 1
ATOM 22371 O O . SER B 1 607 ? -55.798 65.708 -22.917 1.00 60.80 668 SER B O 1
ATOM 22379 N N . VAL B 1 608 ? -54.025 67.075 -22.729 1.00 52.46 669 VAL B N 1
ATOM 22380 C CA . VAL B 1 608 ? -53.900 66.905 -21.281 1.00 56.25 669 VAL B CA 1
ATOM 22381 C C . VAL B 1 608 ? -54.507 68.104 -20.568 1.00 49.53 669 VAL B C 1
ATOM 22382 O O . VAL B 1 608 ? -55.055 67.972 -19.470 1.00 49.79 669 VAL B O 1
ATOM 22395 N N . HIS B 1 609 ? -54.418 69.283 -21.186 1.00 52.92 670 HIS B N 1
ATOM 22396 C CA . HIS B 1 609 ? -54.871 70.507 -20.539 1.00 48.89 670 HIS B CA 1
ATOM 22397 C C . HIS B 1 609 ? -56.108 71.121 -21.175 1.00 58.31 670 HIS B C 1
ATOM 22398 O O . HIS B 1 609 ? -56.696 72.033 -20.584 1.00 70.43 670 HIS B O 1
ATOM 22412 N N . GLY B 1 610 ? -56.520 70.655 -22.351 1.00 44.50 671 GLY B N 1
ATOM 22413 C CA . GLY B 1 610 ? -57.633 71.283 -23.030 1.00 50.79 671 GLY B CA 1
ATOM 22414 C C . GLY B 1 610 ? -57.276 72.683 -23.495 1.00 54.95 671 GLY B C 1
ATOM 22415 O O . GLY B 1 610 ? -56.113 73.009 -23.751 1.00 56.76 671 GLY B O 1
ATOM 22419 N N . ASN B 1 611 ? -58.301 73.529 -23.604 1.00 59.31 672 ASN B N 1
ATOM 22420 C CA . ASN B 1 611 ? -58.133 74.891 -24.089 1.00 47.75 672 ASN B CA 1
ATOM 22421 C C . ASN B 1 611 ? -57.759 75.871 -22.983 1.00 55.58 672 ASN B C 1
ATOM 22422 O O . ASN B 1 611 ? -57.882 77.086 -23.175 1.00 65.23 672 ASN B O 1
ATOM 22433 N N . THR B 1 612 ? -57.307 75.374 -21.831 1.00 58.48 673 THR B N 1
ATOM 22434 C CA . THR B 1 612 ? -56.822 76.259 -20.778 1.00 56.53 673 THR B CA 1
ATOM 22435 C C . THR B 1 612 ? -55.560 77.006 -21.189 1.00 54.56 673 THR B C 1
ATOM 22436 O O . THR B 1 612 ? -55.287 78.082 -20.646 1.00 65.86 673 THR B O 1
ATOM 22447 N N . VAL B 1 613 ? -54.795 76.466 -22.136 1.00 65.69 674 VAL B N 1
ATOM 22448 C CA . VAL B 1 613 ? -53.466 76.979 -22.445 1.00 58.48 674 VAL B CA 1
ATOM 22449 C C . VAL B 1 613 ? -53.521 78.041 -23.537 1.00 49.03 674 VAL B C 1
ATOM 22450 O O . VAL B 1 613 ? -52.479 78.501 -24.016 1.00 66.61 674 VAL B O 1
ATOM 22463 N N . VAL B 1 614 ? -54.726 78.441 -23.946 1.00 59.00 675 VAL B N 1
ATOM 22464 C CA . VAL B 1 614 ? -54.897 79.394 -25.037 1.00 67.40 675 VAL B CA 1
ATOM 22465 C C . VAL B 1 614 ? -56.068 80.319 -24.732 1.00 67.65 675 VAL B C 1
ATOM 22466 O O . VAL B 1 614 ? -56.877 80.070 -23.836 1.00 77.92 675 VAL B O 1
ATOM 22479 N N . ASP B 1 615 ? -56.138 81.405 -25.502 1.00 66.15 676 ASP B N 1
ATOM 22480 C CA . ASP B 1 615 ? -57.297 82.290 -25.528 1.00 65.50 676 ASP B CA 1
ATOM 22481 C C . ASP B 1 615 ? -57.442 83.078 -24.231 1.00 76.90 676 ASP B C 1
ATOM 22482 O O . ASP B 1 615 ? -58.418 82.909 -23.492 1.00 77.12 676 ASP B O 1
ATOM 22491 N N . GLY B 1 616 ? -56.477 83.947 -23.961 1.00 78.97 677 GLY B N 1
ATOM 22492 C CA . GLY B 1 616 ? -56.563 84.849 -22.833 1.00 86.14 677 GLY B CA 1
ATOM 22493 C C . GLY B 1 616 ? -55.471 85.891 -22.916 1.00 86.28 677 GLY B C 1
ATOM 22494 O O . GLY B 1 616 ? -54.776 86.010 -23.927 1.00 88.88 677 GLY B O 1
ATOM 22498 N N . GLU B 1 617 ? -55.330 86.655 -21.837 1.00 90.39 678 GLU B N 1
ATOM 22499 C CA . GLU B 1 617 ? -54.238 87.611 -21.720 1.00 88.65 678 GLU B CA 1
ATOM 22500 C C . GLU B 1 617 ? -53.020 86.890 -21.161 1.00 91.99 678 GLU B C 1
ATOM 22501 O O . GLU B 1 617 ? -53.116 86.188 -20.148 1.00 84.15 678 GLU B O 1
ATOM 22513 N N . GLY B 1 618 ? -51.880 87.057 -21.827 1.00 88.99 679 GLY B N 1
ATOM 22514 C CA . GLY B 1 618 ? -50.708 86.268 -21.520 1.00 85.87 679 GLY B CA 1
ATOM 22515 C C . GLY B 1 618 ? -50.722 84.876 -22.106 1.00 87.44 679 GLY B C 1
ATOM 22516 O O . GLY B 1 618 ? -49.810 84.092 -21.820 1.00 85.08 679 GLY B O 1
ATOM 22520 N N . LYS B 1 619 ? -51.727 84.544 -22.915 1.00 78.85 680 LYS B N 1
ATOM 22521 C CA . LYS B 1 619 ? -51.855 83.234 -23.534 1.00 65.30 680 LYS B CA 1
ATOM 22522 C C . LYS B 1 619 ? -51.859 83.373 -25.049 1.00 65.83 680 LYS B C 1
ATOM 22523 O O . LYS B 1 619 ? -52.365 84.355 -25.599 1.00 67.33 680 LYS B O 1
ATOM 22542 N N . VAL B 1 620 ? -51.292 82.371 -25.723 1.00 72.00 681 VAL B N 1
ATOM 22543 C CA . VAL B 1 620 ? -51.357 82.315 -27.177 1.00 67.26 681 VAL B CA 1
ATOM 22544 C C . VAL B 1 620 ? -52.805 82.118 -27.605 1.00 63.97 681 VAL B C 1
ATOM 22545 O O . VAL B 1 620 ? -53.582 81.423 -26.936 1.00 68.63 681 VAL B O 1
ATOM 22558 N N . ASP B 1 621 ? -53.179 82.737 -28.721 1.00 59.05 682 ASP B N 1
ATOM 22559 C CA . ASP B 1 621 ? -54.525 82.598 -29.255 1.00 64.63 682 ASP B CA 1
ATOM 22560 C C . ASP B 1 621 ? -54.604 81.387 -30.177 1.00 61.51 682 ASP B C 1
ATOM 22561 O O . ASP B 1 621 ? -53.646 81.051 -30.879 1.00 72.52 682 ASP B O 1
ATOM 22570 N N . SER B 1 622 ? -55.768 80.733 -30.169 1.00 70.14 683 SER B N 1
ATOM 22571 C CA . SER B 1 622 ? -55.924 79.478 -30.898 1.00 58.13 683 SER B CA 1
ATOM 22572 C C . SER B 1 622 ? -55.820 79.672 -32.405 1.00 61.27 683 SER B C 1
ATOM 22573 O O . SER B 1 622 ? -55.327 78.782 -33.106 1.00 68.58 683 SER B O 1
ATOM 22581 N N . ILE B 1 623 ? -56.276 80.814 -32.924 1.00 63.33 684 ILE B N 1
ATOM 22582 C CA . ILE B 1 623 ? -56.240 81.033 -34.368 1.00 55.91 684 ILE B CA 1
ATOM 22583 C C . ILE B 1 623 ? -54.807 80.961 -34.880 1.00 66.80 684 ILE B C 1
ATOM 22584 O O . ILE B 1 623 ? -54.547 80.431 -35.967 1.00 66.84 684 ILE B O 1
ATOM 22600 N N . SER B 1 624 ? -53.856 81.495 -34.111 1.00 71.77 685 SER B N 1
ATOM 22601 C CA . SER B 1 624 ? -52.455 81.399 -34.506 1.00 68.05 685 SER B CA 1
ATOM 22602 C C . SER B 1 624 ? -52.036 79.946 -34.672 1.00 66.06 685 SER B C 1
ATOM 22603 O O . SER B 1 624 ? -51.360 79.592 -35.645 1.00 72.03 685 SER B O 1
ATOM 22611 N N . LEU B 1 625 ? -52.427 79.088 -33.728 1.00 65.00 686 LEU B N 1
ATOM 22612 C CA . LEU B 1 625 ? -52.087 77.673 -33.824 1.00 64.29 686 LEU B CA 1
ATOM 22613 C C . LEU B 1 625 ? -52.878 76.977 -34.924 1.00 58.52 686 LEU B C 1
ATOM 22614 O O . LEU B 1 625 ? -52.353 76.068 -35.577 1.00 70.35 686 LEU B O 1
ATOM 22630 N N . HIS B 1 626 ? -54.133 77.377 -35.140 1.00 57.31 687 HIS B N 1
ATOM 22631 C CA . HIS B 1 626 ? -54.910 76.807 -36.235 1.00 50.52 687 HIS B CA 1
ATOM 22632 C C . HIS B 1 626 ? -54.197 76.995 -37.567 1.00 60.15 687 HIS B C 1
ATOM 22633 O O . HIS B 1 626 ? -54.146 76.073 -38.390 1.00 62.31 687 HIS B O 1
ATOM 22647 N N . LYS B 1 627 ? -53.632 78.183 -37.797 1.00 64.76 688 LYS B N 1
ATOM 22648 C CA . LYS B 1 627 ? -52.919 78.430 -39.046 1.00 70.80 688 LYS B CA 1
ATOM 22649 C C . LYS B 1 627 ? -51.586 77.696 -39.083 1.00 63.07 688 LYS B C 1
ATOM 22650 O O . LYS B 1 627 ? -51.157 77.252 -40.154 1.00 71.12 688 LYS B O 1
ATOM 22669 N N . ILE B 1 628 ? -50.918 77.556 -37.936 1.00 54.81 689 ILE B N 1
ATOM 22670 C CA . ILE B 1 628 ? -49.700 76.752 -37.884 1.00 54.65 689 ILE B CA 1
ATOM 22671 C C . ILE B 1 628 ? -50.008 75.314 -38.284 1.00 62.13 689 ILE B C 1
ATOM 22672 O O . ILE B 1 628 ? -49.347 74.736 -39.155 1.00 57.05 689 ILE B O 1
ATOM 22688 N N . PHE B 1 629 ? -51.023 74.717 -37.655 1.00 56.25 690 PHE B N 1
ATOM 22689 C CA . PHE B 1 629 ? -51.447 73.373 -38.033 1.00 62.28 690 PHE B CA 1
ATOM 22690 C C . PHE B 1 629 ? -51.827 73.313 -39.508 1.00 64.37 690 PHE B C 1
ATOM 22691 O O . PHE B 1 629 ? -51.386 72.420 -40.241 1.00 61.71 690 PHE B O 1
ATOM 22708 N N . TYR B 1 630 ? -52.653 74.260 -39.960 1.00 62.15 691 TYR B N 1
ATOM 22709 C CA . TYR B 1 630 ? -53.108 74.253 -41.346 1.00 64.64 691 TYR B CA 1
ATOM 22710 C C . TYR B 1 630 ? -51.937 74.353 -42.315 1.00 65.45 691 TYR B C 1
ATOM 22711 O O . TYR B 1 630 ? -51.936 73.705 -43.369 1.00 62.61 691 TYR B O 1
ATOM 22729 N N . LYS B 1 631 ? -50.931 75.162 -41.978 1.00 68.66 692 LYS B N 1
ATOM 22730 C CA . LYS B 1 631 ? -49.781 75.320 -42.863 1.00 64.65 692 LYS B CA 1
ATOM 22731 C C . LYS B 1 631 ? -49.017 74.013 -43.027 1.00 64.39 692 LYS B C 1
ATOM 22732 O O . LYS B 1 631 ? -48.421 73.771 -44.083 1.00 65.10 692 LYS B O 1
ATOM 22751 N N . VAL B 1 632 ? -49.018 73.161 -42.000 1.00 54.13 693 VAL B N 1
ATOM 22752 C CA . VAL B 1 632 ? -48.319 71.884 -42.089 1.00 63.97 693 VAL B CA 1
ATOM 22753 C C . VAL B 1 632 ? -49.129 70.884 -42.903 1.00 63.94 693 VAL B C 1
ATOM 22754 O O . VAL B 1 632 ? -48.571 70.113 -43.690 1.00 60.62 693 VAL B O 1
ATOM 22767 N N . LEU B 1 633 ? -50.450 70.870 -42.722 1.00 61.60 694 LEU B N 1
ATOM 22768 C CA . LEU B 1 633 ? -51.286 69.947 -43.482 1.00 65.09 694 LEU B CA 1
ATOM 22769 C C . LEU B 1 633 ? -51.122 70.156 -44.981 1.00 66.36 694 LEU B C 1
ATOM 22770 O O . LEU B 1 633 ? -51.084 69.189 -45.751 1.00 69.02 694 LEU B O 1
ATOM 22786 N N . LYS B 1 634 ? -51.031 71.411 -45.417 1.00 64.73 695 LYS B N 1
ATOM 22787 C CA . LYS B 1 634 ? -50.955 71.719 -46.838 1.00 70.93 695 LYS B CA 1
ATOM 22788 C C . LYS B 1 634 ? -49.572 71.483 -47.430 1.00 65.73 695 LYS B C 1
ATOM 22789 O O . LYS B 1 634 ? -49.430 71.537 -48.656 1.00 82.51 695 LYS B O 1
ATOM 22808 N N . ASN B 1 635 ? -48.560 71.217 -46.606 1.00 57.10 696 ASN B N 1
ATOM 22809 C CA . ASN B 1 635 ? -47.183 71.093 -47.085 1.00 61.85 696 ASN B CA 1
ATOM 22810 C C . ASN B 1 635 ? -46.923 69.640 -47.457 1.00 62.75 696 ASN B C 1
ATOM 22811 O O . ASN B 1 635 ? -46.537 68.819 -46.623 1.00 52.68 696 ASN B O 1
ATOM 22822 N N . ASN B 1 636 ? -47.126 69.318 -48.735 1.00 77.46 697 ASN B N 1
ATOM 22823 C CA . ASN B 1 636 ? -46.858 67.971 -49.219 1.00 71.47 697 ASN B CA 1
ATOM 22824 C C . ASN B 1 636 ? -45.370 67.645 -49.247 1.00 73.11 697 ASN B C 1
ATOM 22825 O O . ASN B 1 636 ? -45.015 66.470 -49.392 1.00 73.25 697 ASN B O 1
ATOM 22836 N N . GLY B 1 637 ? -44.496 68.646 -49.110 1.00 60.22 698 GLY B N 1
ATOM 22837 C CA . GLY B 1 637 ? -43.063 68.414 -49.084 1.00 56.77 698 GLY B CA 1
ATOM 22838 C C . GLY B 1 637 ? -42.526 67.878 -47.775 1.00 63.63 698 GLY B C 1
ATOM 22839 O O . GLY B 1 637 ? -41.359 67.478 -47.715 1.00 73.93 698 GLY B O 1
ATOM 22843 N N . LEU B 1 638 ? -43.345 67.869 -46.726 1.00 69.25 699 LEU B N 1
ATOM 22844 C CA . LEU B 1 638 ? -42.985 67.298 -45.428 1.00 57.26 699 LEU B CA 1
ATOM 22845 C C . LEU B 1 638 ? -44.063 66.296 -45.035 1.00 67.96 699 LEU B C 1
ATOM 22846 O O . LEU B 1 638 ? -44.854 66.537 -44.114 1.00 66.52 699 LEU B O 1
ATOM 22862 N N . PRO B 1 639 ? -44.121 65.151 -45.721 1.00 60.18 700 PRO B N 1
ATOM 22863 C CA . PRO B 1 639 ? -45.239 64.219 -45.487 1.00 60.19 700 PRO B CA 1
ATOM 22864 C C . PRO B 1 639 ? -45.323 63.700 -44.062 1.00 56.32 700 PRO B C 1
ATOM 22865 O O . PRO B 1 639 ? -46.431 63.543 -43.535 1.00 60.85 700 PRO B O 1
ATOM 22876 N N . GLU B 1 640 ? -44.188 63.419 -43.418 1.00 53.89 701 GLU B N 1
ATOM 22877 C CA . GLU B 1 640 ? -44.236 62.876 -42.064 1.00 61.09 701 GLU B CA 1
ATOM 22878 C C . GLU B 1 640 ? -44.840 63.879 -41.089 1.00 63.77 701 GLU B C 1
ATOM 22879 O O . GLU B 1 640 ? -45.547 63.495 -40.149 1.00 67.17 701 GLU B O 1
ATOM 22891 N N . CYS B 1 641 ? -44.577 65.171 -41.294 1.00 58.38 702 CYS B N 1
ATOM 22892 C CA . CYS B 1 641 ? -45.203 66.184 -40.452 1.00 55.47 702 CYS B CA 1
ATOM 22893 C C . CYS B 1 641 ? -46.696 66.287 -40.729 1.00 48.71 702 CYS B C 1
ATOM 22894 O O . CYS B 1 641 ? -47.476 66.567 -39.811 1.00 51.72 702 CYS B O 1
ATOM 22902 N N . GLN B 1 642 ? -47.113 66.059 -41.978 1.00 53.25 703 GLN B N 1
ATOM 22903 C CA . GLN B 1 642 ? -48.537 66.067 -42.299 1.00 40.72 703 GLN B CA 1
ATOM 22904 C C . GLN B 1 642 ? -49.286 65.006 -41.506 1.00 53.17 703 GLN B C 1
ATOM 22905 O O . GLN B 1 642 ? -50.385 65.259 -40.997 1.00 57.97 703 GLN B O 1
ATOM 22919 N N . VAL B 1 643 ? -48.712 63.806 -41.400 1.00 46.56 704 VAL B N 1
ATOM 22920 C CA . VAL B 1 643 ? -49.385 62.719 -40.696 1.00 51.13 704 VAL B CA 1
ATOM 22921 C C . VAL B 1 643 ? -49.610 63.097 -39.239 1.00 55.03 704 VAL B C 1
ATOM 22922 O O . VAL B 1 643 ? -50.672 62.825 -38.666 1.00 48.75 704 VAL B O 1
ATOM 22935 N N . ILE B 1 644 ? -48.614 63.730 -38.615 1.00 56.28 705 ILE B N 1
ATOM 22936 C CA . ILE B 1 644 ? -48.777 64.191 -37.239 1.00 50.72 705 ILE B CA 1
ATOM 22937 C C . ILE B 1 644 ? -49.892 65.225 -37.162 1.00 44.95 705 ILE B C 1
ATOM 22938 O O . ILE B 1 644 ? -50.801 65.125 -36.330 1.00 61.39 705 ILE B O 1
ATOM 22954 N N . ALA B 1 645 ? -49.834 66.238 -38.026 1.00 48.97 706 ALA B N 1
ATOM 22955 C CA . ALA B 1 645 ? -50.897 67.235 -38.073 1.00 51.66 706 ALA B CA 1
ATOM 22956 C C . ALA B 1 645 ? -52.252 66.571 -38.275 1.00 55.37 706 ALA B C 1
ATOM 22957 O O . ALA B 1 645 ? -53.207 66.837 -37.536 1.00 59.06 706 ALA B O 1
ATOM 22964 N N . ALA B 1 646 ? -52.348 65.689 -39.272 1.00 57.33 707 ALA B N 1
ATOM 22965 C CA . ALA B 1 646 ? -53.599 64.983 -39.529 1.00 47.82 707 ALA B CA 1
ATOM 22966 C C . ALA B 1 646 ? -54.060 64.224 -38.290 1.00 46.63 707 ALA B C 1
ATOM 22967 O O . ALA B 1 646 ? -55.134 64.495 -37.741 1.00 57.15 707 ALA B O 1
ATOM 22974 N N . GLU B 1 647 ? -53.250 63.267 -37.829 1.00 51.62 708 GLU B N 1
ATOM 22975 C CA . GLU B 1 647 ? -53.635 62.468 -36.670 1.00 45.73 708 GLU B CA 1
ATOM 22976 C C . GLU B 1 647 ? -53.845 63.345 -35.442 1.00 54.94 708 GLU B C 1
ATOM 22977 O O . GLU B 1 647 ? -54.790 63.133 -34.672 1.00 60.23 708 GLU B O 1
ATOM 22989 N N . GLY B 1 648 ? -52.974 64.335 -35.241 1.00 60.70 709 GLY B N 1
ATOM 22990 C CA . GLY B 1 648 ? -53.100 65.190 -34.070 1.00 61.56 709 GLY B CA 1
ATOM 22991 C C . GLY B 1 648 ? -54.423 65.928 -34.031 1.00 57.90 709 GLY B C 1
ATOM 22992 O O . GLY B 1 648 ? -55.092 65.979 -32.996 1.00 60.34 709 GLY B O 1
ATOM 22996 N N . LEU B 1 649 ? -54.822 66.510 -35.164 1.00 48.91 710 LEU B N 1
ATOM 22997 C CA . LEU B 1 649 ? -56.074 67.259 -35.207 1.00 56.86 710 LEU B CA 1
ATOM 22998 C C . LEU B 1 649 ? -57.273 66.349 -34.969 1.00 61.30 710 LEU B C 1
ATOM 22999 O O . LEU B 1 649 ? -58.214 66.725 -34.260 1.00 49.45 710 LEU B O 1
ATOM 23015 N N . CYS B 1 650 ? -57.262 65.150 -35.554 1.00 51.26 711 CYS B N 1
ATOM 23016 C CA . CYS B 1 650 ? -58.345 64.205 -35.303 1.00 44.79 711 CYS B CA 1
ATOM 23017 C C . CYS B 1 650 ? -58.453 63.884 -33.818 1.00 59.12 711 CYS B C 1
ATOM 23018 O O . CYS B 1 650 ? -59.560 63.783 -33.276 1.00 67.85 711 CYS B O 1
ATOM 23026 N N . LYS B 1 651 ? -57.313 63.722 -33.143 1.00 60.60 712 LYS B N 1
ATOM 23027 C CA . LYS B 1 651 ? -57.335 63.459 -31.708 1.00 56.24 712 LYS B CA 1
ATOM 23028 C C . LYS B 1 651 ? -57.989 64.606 -30.946 1.00 55.79 712 LYS B C 1
ATOM 23029 O O . LYS B 1 651 ? -58.738 64.378 -29.989 1.00 59.63 712 LYS B O 1
ATOM 23048 N N . LEU B 1 652 ? -57.723 65.848 -31.357 1.00 59.98 713 LEU B N 1
ATOM 23049 C CA . LEU B 1 652 ? -58.263 66.996 -30.637 1.00 64.12 713 LEU B CA 1
ATOM 23050 C C . LEU B 1 652 ? -59.739 67.215 -30.946 1.00 62.79 713 LEU B C 1
ATOM 23051 O O . LEU B 1 652 ? -60.510 67.591 -30.056 1.00 60.12 713 LEU B O 1
ATOM 23067 N N . PHE B 1 653 ? -60.156 66.991 -32.194 1.00 68.28 714 PHE B N 1
ATOM 23068 C CA . PHE B 1 653 ? -61.575 67.101 -32.516 1.00 56.41 714 PHE B CA 1
ATOM 23069 C C . PHE B 1 653 ? -62.380 66.025 -31.801 1.00 61.06 714 PHE B C 1
ATOM 23070 O O . PHE B 1 653 ? -63.472 66.297 -31.287 1.00 65.51 714 PHE B O 1
ATOM 23087 N N . LEU B 1 654 ? -61.857 64.797 -31.754 1.00 57.01 715 LEU B N 1
ATOM 23088 C CA . LEU B 1 654 ? -62.543 63.725 -31.040 1.00 68.10 715 LEU B CA 1
ATOM 23089 C C . LEU B 1 654 ? -62.669 64.046 -29.556 1.00 61.99 715 LEU B C 1
ATOM 23090 O O . LEU B 1 654 ? -63.707 63.776 -28.941 1.00 69.37 715 LEU B O 1
ATOM 23106 N N . ALA B 1 655 ? -61.626 64.624 -28.965 1.00 65.37 716 ALA B N 1
ATOM 23107 C CA . ALA B 1 655 ? -61.665 65.024 -27.565 1.00 70.29 716 ALA B CA 1
ATOM 23108 C C . ALA B 1 655 ? -62.472 66.294 -27.338 1.00 67.84 716 ALA B C 1
ATOM 23109 O O . ALA B 1 655 ? -62.556 66.758 -26.196 1.00 70.88 716 ALA B O 1
ATOM 23116 N N . ASP B 1 656 ? -63.062 66.865 -28.388 1.00 71.13 717 ASP B N 1
ATOM 23117 C CA . ASP B 1 656 ? -63.828 68.105 -28.300 1.00 64.94 717 ASP B CA 1
ATOM 23118 C C . ASP B 1 656 ? -62.980 69.273 -27.808 1.00 69.61 717 ASP B C 1
ATOM 23119 O O . ASP B 1 656 ? -63.517 70.285 -27.347 1.00 73.08 717 ASP B O 1
ATOM 23128 N N . VAL B 1 657 ? -61.654 69.149 -27.892 1.00 67.36 718 VAL B N 1
ATOM 23129 C CA . VAL B 1 657 ? -60.786 70.294 -27.644 1.00 61.53 718 VAL B CA 1
ATOM 23130 C C . VAL B 1 657 ? -60.869 71.272 -28.808 1.00 62.57 718 VAL B C 1
ATOM 23131 O O . VAL B 1 657 ? -60.851 72.494 -28.617 1.00 55.73 718 VAL B O 1
ATOM 23144 N N . PHE B 1 658 ? -60.967 70.752 -30.028 1.00 61.60 719 PHE B N 1
ATOM 23145 C CA . PHE B 1 658 ? -61.136 71.556 -31.227 1.00 61.42 719 PHE B CA 1
ATOM 23146 C C . PHE B 1 658 ? -62.556 71.408 -31.754 1.00 67.16 719 PHE B C 1
ATOM 23147 O O . PHE B 1 658 ? -63.169 70.340 -31.661 1.00 64.47 719 PHE B O 1
ATOM 23164 N N . THR B 1 659 ? -63.069 72.501 -32.308 1.00 60.58 720 THR B N 1
ATOM 23165 C CA . THR B 1 659 ? -64.440 72.531 -32.802 1.00 60.31 720 THR B CA 1
ATOM 23166 C C . THR B 1 659 ? -64.636 73.469 -33.986 1.00 58.61 720 THR B C 1
ATOM 23167 O O . THR B 1 659 ? -65.753 73.538 -34.505 1.00 71.64 720 THR B O 1
ATOM 23178 N N . ASP B 1 660 ? -63.607 74.183 -34.437 1.00 56.01 721 ASP B N 1
ATOM 23179 C CA . ASP B 1 660 ? -63.775 75.153 -35.511 1.00 59.91 721 ASP B CA 1
ATOM 23180 C C . ASP B 1 660 ? -64.250 74.463 -36.784 1.00 65.19 721 ASP B C 1
ATOM 23181 O O . ASP B 1 660 ? -63.591 73.551 -37.292 1.00 73.75 721 ASP B O 1
ATOM 23190 N N . ASP B 1 661 ? -65.401 74.902 -37.297 1.00 69.45 722 ASP B N 1
ATOM 23191 C CA . ASP B 1 661 ? -65.943 74.323 -38.522 1.00 58.93 722 ASP B CA 1
ATOM 23192 C C . ASP B 1 661 ? -64.953 74.448 -39.673 1.00 63.61 722 ASP B C 1
ATOM 23193 O O . ASP B 1 661 ? -64.684 73.475 -40.386 1.00 59.46 722 ASP B O 1
ATOM 23202 N N . ASP B 1 662 ? -64.404 75.648 -39.873 1.00 68.91 723 ASP B N 1
ATOM 23203 C CA . ASP B 1 662 ? -63.498 75.865 -40.995 1.00 62.97 723 ASP B CA 1
ATOM 23204 C C . ASP B 1 662 ? -62.275 74.964 -40.897 1.00 65.87 723 ASP B C 1
ATOM 23205 O O . ASP B 1 662 ? -61.783 74.458 -41.914 1.00 60.86 723 ASP B O 1
ATOM 23214 N N . LEU B 1 663 ? -61.768 74.747 -39.683 1.00 62.65 724 LEU B N 1
ATOM 23215 C CA . LEU B 1 663 ? -60.627 73.853 -39.521 1.00 58.77 724 LEU B CA 1
ATOM 23216 C C . LEU B 1 663 ? -61.023 72.408 -39.800 1.00 55.95 724 LEU B C 1
ATOM 23217 O O . LEU B 1 663 ? -60.278 71.672 -40.456 1.00 61.25 724 LEU B O 1
ATOM 23233 N N . PHE B 1 664 ? -62.191 71.984 -39.312 1.00 56.73 725 PHE B N 1
ATOM 23234 C CA . PHE B 1 664 ? -62.657 70.630 -39.594 1.00 55.72 725 PHE B CA 1
ATOM 23235 C C . PHE B 1 664 ? -62.851 70.419 -41.090 1.00 49.18 725 PHE B C 1
ATOM 23236 O O . PHE B 1 664 ? -62.600 69.326 -41.610 1.00 57.64 725 PHE B O 1
ATOM 23253 N N . GLU B 1 665 ? -63.307 71.456 -41.797 1.00 57.68 726 GLU B N 1
ATOM 23254 C CA . GLU B 1 665 ? -63.483 71.346 -43.240 1.00 54.42 726 GLU B CA 1
ATOM 23255 C C . GLU B 1 665 ? -62.150 71.105 -43.938 1.00 56.90 726 GLU B C 1
ATOM 23256 O O . GLU B 1 665 ? -62.081 70.350 -44.915 1.00 59.12 726 GLU B O 1
ATOM 23268 N N . THR B 1 666 ? -61.077 71.736 -43.452 1.00 58.24 727 THR B N 1
ATOM 23269 C CA . THR B 1 666 ? -59.760 71.512 -44.040 1.00 64.02 727 THR B CA 1
ATOM 23270 C C . THR B 1 666 ? -59.265 70.093 -43.791 1.00 52.65 727 THR B C 1
ATOM 23271 O O . THR B 1 666 ? -58.520 69.547 -44.613 1.00 52.10 727 THR B O 1
ATOM 23282 N N . LEU B 1 667 ? -59.656 69.479 -42.672 1.00 53.45 728 LEU B N 1
ATOM 23283 C CA . LEU B 1 667 ? -59.289 68.087 -42.430 1.00 52.09 728 LEU B CA 1
ATOM 23284 C C . LEU B 1 667 ? -59.866 67.177 -43.505 1.00 57.23 728 LEU B C 1
ATOM 23285 O O . LEU B 1 667 ? -59.141 66.397 -44.132 1.00 60.69 728 LEU B O 1
ATOM 23301 N N . VAL B 1 668 ? -61.178 67.258 -43.727 1.00 56.65 729 VAL B N 1
ATOM 23302 C CA . VAL B 1 668 ? -61.812 66.408 -44.730 1.00 57.36 729 VAL B CA 1
ATOM 23303 C C . VAL B 1 668 ? -61.232 66.705 -46.106 1.00 53.01 729 VAL B C 1
ATOM 23304 O O . VAL B 1 668 ? -60.876 65.793 -46.862 1.00 50.37 729 VAL B O 1
ATOM 23317 N N . LEU B 1 669 ? -61.130 67.991 -46.453 1.00 55.60 730 LEU B N 1
ATOM 23318 C CA . LEU B 1 669 ? -60.538 68.365 -47.733 1.00 56.84 730 LEU B CA 1
ATOM 23319 C C . LEU B 1 669 ? -59.124 67.815 -47.862 1.00 56.67 730 LEU B C 1
ATOM 23320 O O . LEU B 1 669 ? -58.698 67.422 -48.954 1.00 52.39 730 LEU B O 1
ATOM 23336 N N . SER B 1 670 ? -58.382 67.778 -46.754 1.00 53.09 731 SER B N 1
ATOM 23337 C CA . SER B 1 670 ? -57.048 67.190 -46.782 1.00 57.18 731 SER B CA 1
ATOM 23338 C C . SER B 1 670 ? -57.111 65.712 -47.142 1.00 52.53 731 SER B C 1
ATOM 23339 O O . SER B 1 670 ? -56.272 65.210 -47.898 1.00 56.25 731 SER B O 1
ATOM 23347 N N . TYR B 1 671 ? -58.110 65.000 -46.616 1.00 54.59 732 TYR B N 1
ATOM 23348 C CA . TYR B 1 671 ? -58.223 63.568 -46.872 1.00 56.26 732 TYR B CA 1
ATOM 23349 C C . TYR B 1 671 ? -58.490 63.284 -48.345 1.00 58.04 732 TYR B C 1
ATOM 23350 O O . TYR B 1 671 ? -57.915 62.352 -48.918 1.00 55.91 732 TYR B O 1
ATOM 23368 N N . PHE B 1 672 ? -59.361 64.072 -48.973 1.00 64.97 733 PHE B N 1
ATOM 23369 C CA . PHE B 1 672 ? -59.737 63.848 -50.363 1.00 66.31 733 PHE B CA 1
ATOM 23370 C C . PHE B 1 672 ? -58.805 64.530 -51.355 1.00 66.34 733 PHE B C 1
ATOM 23371 O O . PHE B 1 672 ? -58.899 64.252 -52.555 1.00 65.18 733 PHE B O 1
ATOM 23388 N N . SER B 1 673 ? -57.919 65.404 -50.891 1.00 61.20 734 SER B N 1
ATOM 23389 C CA . SER B 1 673 ? -57.123 66.208 -51.806 1.00 62.24 734 SER B CA 1
ATOM 23390 C C . SER B 1 673 ? -56.335 65.308 -52.756 1.00 57.55 734 SER B C 1
ATOM 23391 O O . SER B 1 673 ? -55.832 64.256 -52.342 1.00 74.30 734 SER B O 1
ATOM 23399 N N . PRO B 1 674 ? -56.205 65.683 -54.032 1.00 67.31 735 PRO B N 1
ATOM 23400 C CA . PRO B 1 674 ? -55.355 64.898 -54.940 1.00 62.76 735 PRO B CA 1
ATOM 23401 C C . PRO B 1 674 ? -53.872 65.057 -54.661 1.00 57.73 735 PRO B C 1
ATOM 23402 O O . PRO B 1 674 ? -53.085 64.194 -55.069 1.00 62.03 735 PRO B O 1
ATOM 23413 N N . ILE B 1 675 ? -53.468 66.129 -53.977 1.00 71.19 736 ILE B N 1
ATOM 23414 C CA . ILE B 1 675 ? -52.053 66.338 -53.690 1.00 72.87 736 ILE B CA 1
ATOM 23415 C C . ILE B 1 675 ? -51.580 65.355 -52.626 1.00 73.63 736 ILE B C 1
ATOM 23416 O O . ILE B 1 675 ? -50.448 64.859 -52.678 1.00 71.32 736 ILE B O 1
ATOM 23432 N N . ASN B 1 676 ? -52.436 65.057 -51.650 1.00 62.60 737 ASN B N 1
ATOM 23433 C CA . ASN B 1 676 ? -52.092 64.163 -50.554 1.00 61.68 737 ASN B CA 1
ATOM 23434 C C . ASN B 1 676 ? -52.341 62.696 -50.880 1.00 64.48 737 ASN B C 1
ATOM 23435 O O . ASN B 1 676 ? -52.126 61.840 -50.016 1.00 62.67 737 ASN B O 1
ATOM 23446 N N . SER B 1 677 ? -52.786 62.384 -52.100 1.00 68.97 738 SER B N 1
ATOM 23447 C CA . SER B 1 677 ? -53.025 60.991 -52.464 1.00 63.21 738 SER B CA 1
ATOM 23448 C C . SER B 1 677 ? -51.777 60.140 -52.275 1.00 54.18 738 SER B C 1
ATOM 23449 O O . SER B 1 677 ? -51.880 58.928 -52.055 1.00 61.28 738 SER B O 1
ATOM 23457 N N . SER B 1 678 ? -50.594 60.753 -52.355 1.00 66.99 739 SER B N 1
ATOM 23458 C CA . SER B 1 678 ? -49.342 60.021 -52.214 1.00 58.53 739 SER B CA 1
ATOM 23459 C C . SER B 1 678 ? -49.000 59.705 -50.765 1.00 60.32 739 SER B C 1
ATOM 23460 O O . SER B 1 678 ? -48.233 58.769 -50.515 1.00 60.85 739 SER B O 1
ATOM 23468 N N . ASN B 1 679 ? -49.546 60.456 -49.810 1.00 64.14 740 ASN B N 1
ATOM 23469 C CA . ASN B 1 679 ? -49.243 60.261 -48.392 1.00 55.26 740 ASN B CA 1
ATOM 23470 C C . ASN B 1 679 ? -50.143 59.153 -47.859 1.00 55.49 740 ASN B C 1
ATOM 23471 O O . ASN B 1 679 ? -51.238 59.398 -47.351 1.00 62.38 740 ASN B O 1
ATOM 23482 N N . GLU B 1 680 ? -49.669 57.910 -47.974 1.00 52.92 741 GLU B N 1
ATOM 23483 C CA . GLU B 1 680 ? -50.484 56.767 -47.577 1.00 50.75 741 GLU B CA 1
ATOM 23484 C C . GLU B 1 680 ? -50.826 56.816 -46.092 1.00 59.65 741 GLU B C 1
ATOM 23485 O O . GLU B 1 680 ? -51.962 56.521 -45.701 1.00 67.52 741 GLU B O 1
ATOM 23497 N N . ALA B 1 681 ? -49.859 57.182 -45.248 1.00 57.16 742 ALA B N 1
ATOM 23498 C CA . ALA B 1 681 ? -50.110 57.217 -43.810 1.00 52.56 742 ALA B CA 1
ATOM 23499 C C . ALA B 1 681 ? -51.152 58.270 -43.460 1.00 52.49 742 ALA B C 1
ATOM 23500 O O . ALA B 1 681 ? -51.965 58.071 -42.549 1.00 49.27 742 ALA B O 1
ATOM 23507 N N . LEU B 1 682 ? -51.141 59.400 -44.169 1.00 45.27 743 LEU B N 1
ATOM 23508 C CA . LEU B 1 682 ? -52.150 60.430 -43.941 1.00 55.73 743 LEU B CA 1
ATOM 23509 C C . LEU B 1 682 ? -53.534 59.928 -44.329 1.00 57.41 743 LEU B C 1
ATOM 23510 O O . LEU B 1 682 ? -54.488 60.044 -43.552 1.00 63.59 743 LEU B O 1
ATOM 23526 N N . VAL B 1 683 ? -53.662 59.379 -45.539 1.00 53.73 744 VAL B N 1
ATOM 23527 C CA . VAL B 1 683 ? -54.947 58.856 -45.997 1.00 49.50 744 VAL B CA 1
ATOM 23528 C C . VAL B 1 683 ? -55.511 57.877 -44.976 1.00 63.39 744 VAL B C 1
ATOM 23529 O O . VAL B 1 683 ? -56.683 57.956 -44.590 1.00 54.44 744 VAL B O 1
ATOM 23542 N N . GLN B 1 684 ? -54.678 56.940 -44.518 1.00 53.15 745 GLN B N 1
ATOM 23543 C CA . GLN B 1 684 ? -55.149 55.933 -43.574 1.00 44.05 745 GLN B CA 1
ATOM 23544 C C . GLN B 1 684 ? -55.565 56.565 -42.251 1.00 52.53 745 GLN B C 1
ATOM 23545 O O . GLN B 1 684 ? -56.545 56.133 -41.632 1.00 57.98 745 GLN B O 1
ATOM 23559 N N . ALA B 1 685 ? -54.834 57.586 -41.798 1.00 56.57 746 ALA B N 1
ATOM 23560 C CA . ALA B 1 685 ? -55.203 58.264 -40.560 1.00 55.95 746 ALA B CA 1
ATOM 23561 C C . ALA B 1 685 ? -56.618 58.820 -40.649 1.00 47.33 746 ALA B C 1
ATOM 23562 O O . ALA B 1 685 ? -57.438 58.615 -39.747 1.00 48.77 746 ALA B O 1
ATOM 23569 N N . PHE B 1 686 ? -56.925 59.522 -41.741 1.00 47.75 747 PHE B N 1
ATOM 23570 C CA . PHE B 1 686 ? -58.262 60.082 -41.905 1.00 58.02 747 PHE B CA 1
ATOM 23571 C C . PHE B 1 686 ? -59.292 58.994 -42.178 1.00 52.82 747 PHE B C 1
ATOM 23572 O O . PHE B 1 686 ? -60.430 59.077 -41.701 1.00 58.38 747 PHE B O 1
ATOM 23589 N N . ALA B 1 687 ? -58.915 57.969 -42.945 1.00 51.71 748 ALA B N 1
ATOM 23590 C CA . ALA B 1 687 ? -59.854 56.896 -43.256 1.00 41.60 748 ALA B CA 1
ATOM 23591 C C . ALA B 1 687 ? -60.428 56.283 -41.987 1.00 44.85 748 ALA B C 1
ATOM 23592 O O . ALA B 1 687 ? -61.602 55.895 -41.951 1.00 56.59 748 ALA B O 1
ATOM 23599 N N . PHE B 1 688 ? -59.619 56.193 -40.933 1.00 50.24 749 PHE B N 1
ATOM 23600 C CA . PHE B 1 688 ? -60.061 55.613 -39.672 1.00 46.16 749 PHE B CA 1
ATOM 23601 C C . PHE B 1 688 ? -60.713 56.642 -38.758 1.00 54.16 749 PHE B C 1
ATOM 23602 O O . PHE B 1 688 ? -61.696 56.328 -38.080 1.00 60.48 749 PHE B O 1
ATOM 23619 N N . CYS B 1 689 ? -60.191 57.869 -38.733 1.00 54.12 750 CYS B N 1
ATOM 23620 C CA . CYS B 1 689 ? -60.603 58.829 -37.713 1.00 65.47 750 CYS B CA 1
ATOM 23621 C C . CYS B 1 689 ? -61.894 59.551 -38.088 1.00 49.38 750 CYS B C 1
ATOM 23622 O O . CYS B 1 689 ? -62.737 59.797 -37.218 1.00 61.99 750 CYS B O 1
ATOM 23630 N N . ILE B 1 690 ? -62.074 59.898 -39.366 1.00 59.15 751 ILE B N 1
ATOM 23631 C CA . ILE B 1 690 ? -63.278 60.632 -39.768 1.00 53.80 751 ILE B CA 1
ATOM 23632 C C . ILE B 1 690 ? -64.540 59.846 -39.447 1.00 54.30 751 ILE B C 1
ATOM 23633 O O . ILE B 1 690 ? -65.449 60.410 -38.809 1.00 61.72 751 ILE B O 1
ATOM 23649 N N . PRO B 1 691 ? -64.678 58.571 -39.825 1.00 52.07 752 PRO B N 1
ATOM 23650 C CA . PRO B 1 691 ? -65.890 57.834 -39.425 1.00 50.12 752 PRO B CA 1
ATOM 23651 C C . PRO B 1 691 ? -66.059 57.769 -37.919 1.00 60.98 752 PRO B C 1
ATOM 23652 O O . PRO B 1 691 ? -67.161 58.001 -37.404 1.00 62.31 752 PRO B O 1
ATOM 23663 N N . VAL B 1 692 ? -64.985 57.452 -37.194 1.00 61.02 753 VAL B N 1
ATOM 23664 C CA . VAL B 1 692 ? -65.052 57.398 -35.738 1.00 59.02 753 VAL B CA 1
ATOM 23665 C C . VAL B 1 692 ? -65.568 58.718 -35.180 1.00 64.17 753 VAL B C 1
ATOM 23666 O O . VAL B 1 692 ? -66.374 58.741 -34.243 1.00 66.93 753 VAL B O 1
ATOM 23679 N N . TYR B 1 693 ? -65.114 59.839 -35.743 1.00 57.90 754 TYR B N 1
ATOM 23680 C CA . TYR B 1 693 ? -65.545 61.140 -35.245 1.00 57.79 754 TYR B CA 1
ATOM 23681 C C . TYR B 1 693 ? -67.041 61.336 -35.452 1.00 61.81 754 TYR B C 1
ATOM 23682 O O . TYR B 1 693 ? -67.770 61.683 -34.516 1.00 54.26 754 TYR B O 1
ATOM 23700 N N . CYS B 1 694 ? -67.518 61.117 -36.678 1.00 63.91 755 CYS B N 1
ATOM 23701 C CA . CYS B 1 694 ? -68.924 61.362 -36.973 1.00 69.03 755 CYS B CA 1
ATOM 23702 C C . CYS B 1 694 ? -69.828 60.434 -36.171 1.00 60.65 755 CYS B C 1
ATOM 23703 O O . CYS B 1 694 ? -70.855 60.865 -35.635 1.00 70.79 755 CYS B O 1
ATOM 23711 N N . PHE B 1 695 ? -69.459 59.162 -36.064 1.00 58.07 756 PHE B N 1
ATOM 23712 C CA . PHE B 1 695 ? -70.317 58.169 -35.432 1.00 59.67 756 PHE B CA 1
ATOM 23713 C C . PHE B 1 695 ? -70.156 58.109 -33.917 1.00 67.18 756 PHE B C 1
ATOM 23714 O O . PHE B 1 695 ? -70.877 57.345 -33.268 1.00 72.49 756 PHE B O 1
ATOM 23731 N N . SER B 1 696 ? -69.244 58.892 -33.335 1.00 63.39 757 SER B N 1
ATOM 23732 C CA . SER B 1 696 ? -69.018 58.834 -31.896 1.00 59.36 757 SER B CA 1
ATOM 23733 C C . SER B 1 696 ? -69.972 59.721 -31.109 1.00 62.86 757 SER B C 1
ATOM 23734 O O . SER B 1 696 ? -70.171 59.479 -29.914 1.00 77.45 757 SER B O 1
ATOM 23742 N N . HIS B 1 697 ? -70.562 60.735 -31.739 1.00 65.67 758 HIS B N 1
ATOM 23743 C CA . HIS B 1 697 ? -71.438 61.661 -31.035 1.00 69.23 758 HIS B CA 1
ATOM 23744 C C . HIS B 1 697 ? -72.233 62.447 -32.067 1.00 72.57 758 HIS B C 1
ATOM 23745 O O . HIS B 1 697 ? -71.709 62.739 -33.148 1.00 72.47 758 HIS B O 1
ATOM 23759 N N . PRO B 1 698 ? -73.491 62.800 -31.777 1.00 69.89 759 PRO B N 1
ATOM 23760 C CA . PRO B 1 698 ? -74.270 63.558 -32.775 1.00 64.71 759 PRO B CA 1
ATOM 23761 C C . PRO B 1 698 ? -73.688 64.927 -33.090 1.00 60.87 759 PRO B C 1
ATOM 23762 O O . PRO B 1 698 ? -73.751 65.371 -34.244 1.00 69.69 759 PRO B O 1
ATOM 23773 N N . ALA B 1 699 ? -73.126 65.617 -32.093 1.00 66.41 760 ALA B N 1
ATOM 23774 C CA . ALA B 1 699 ? -72.539 66.931 -32.341 1.00 71.97 760 ALA B CA 1
ATOM 23775 C C . ALA B 1 699 ? -71.423 66.847 -33.374 1.00 68.75 760 ALA B C 1
ATOM 23776 O O . ALA B 1 699 ? -71.250 67.761 -34.190 1.00 58.84 760 ALA B O 1
ATOM 23783 N N . HIS B 1 700 ? -70.651 65.760 -33.352 1.00 65.00 761 HIS B N 1
ATOM 23784 C CA . HIS B 1 700 ? -69.609 65.572 -34.355 1.00 67.28 761 HIS B CA 1
ATOM 23785 C C . HIS B 1 700 ? -70.217 65.357 -35.736 1.00 62.16 761 HIS B C 1
ATOM 23786 O O . HIS B 1 700 ? -69.829 66.018 -36.707 1.00 56.17 761 HIS B O 1
ATOM 23800 N N . GLN B 1 701 ? -71.177 64.435 -35.842 1.00 61.10 762 GLN B N 1
ATOM 23801 C CA . GLN B 1 701 ? -71.826 64.189 -37.125 1.00 57.77 762 GLN B CA 1
ATOM 23802 C C . GLN B 1 701 ? -72.487 65.453 -37.654 1.00 56.38 762 GLN B C 1
ATOM 23803 O O . GLN B 1 701 ? -72.424 65.741 -38.855 1.00 60.99 762 GLN B O 1
ATOM 23817 N N . GLN B 1 702 ? -73.125 66.223 -36.773 1.00 58.26 763 GLN B N 1
ATOM 23818 C CA . GLN B 1 702 ? -73.775 67.452 -37.210 1.00 73.88 763 GLN B CA 1
ATOM 23819 C C . GLN B 1 702 ? -72.756 68.439 -37.767 1.00 69.96 763 GLN B C 1
ATOM 23820 O O . GLN B 1 702 ? -73.039 69.156 -38.734 1.00 56.03 763 GLN B O 1
ATOM 23834 N N . ARG B 1 703 ? -71.559 68.484 -37.176 1.00 63.72 764 ARG B N 1
ATOM 23835 C CA . ARG B 1 703 ? -70.514 69.366 -37.688 1.00 57.36 764 ARG B CA 1
ATOM 23836 C C . ARG B 1 703 ? -70.123 68.984 -39.109 1.00 58.75 764 ARG B C 1
ATOM 23837 O O . ARG B 1 703 ? -69.905 69.856 -39.958 1.00 56.64 764 ARG B O 1
ATOM 23858 N N . MET B 1 704 ? -70.015 67.683 -39.384 1.00 54.49 765 MET B N 1
ATOM 23859 C CA . MET B 1 704 ? -69.805 67.237 -40.756 1.00 60.50 765 MET B CA 1
ATOM 23860 C C . MET B 1 704 ? -70.924 67.731 -41.663 1.00 57.39 765 MET B C 1
ATOM 23861 O O . MET B 1 704 ? -70.679 68.130 -42.807 1.00 56.58 765 MET B O 1
ATOM 23875 N N . SER B 1 705 ? -72.160 67.729 -41.160 1.00 63.23 766 SER B N 1
ATOM 23876 C CA . SER B 1 705 ? -73.309 68.058 -41.996 1.00 62.71 766 SER B CA 1
ATOM 23877 C C . SER B 1 705 ? -73.275 69.514 -42.449 1.00 55.61 766 SER B C 1
ATOM 23878 O O . SER B 1 705 ? -73.595 69.815 -43.606 1.00 58.91 766 SER B O 1
ATOM 23886 N N . ARG B 1 706 ? -72.892 70.435 -41.558 1.00 49.33 767 ARG B N 1
ATOM 23887 C CA . ARG B 1 706 ? -72.844 71.846 -41.934 1.00 47.51 767 ARG B CA 1
ATOM 23888 C C . ARG B 1 706 ? -71.792 72.089 -43.007 1.00 57.04 767 ARG B C 1
ATOM 23889 O O . ARG B 1 706 ? -71.995 72.903 -43.915 1.00 72.50 767 ARG B O 1
ATOM 23910 N N . THR B 1 707 ? -70.662 71.386 -42.918 1.00 61.15 768 THR B N 1
ATOM 23911 C CA . THR B 1 707 ? -69.522 71.626 -43.791 1.00 61.85 768 THR B CA 1
ATOM 23912 C C . THR B 1 707 ? -69.457 70.684 -44.985 1.00 60.34 768 THR B C 1
ATOM 23913 O O . THR B 1 707 ? -68.749 70.989 -45.950 1.00 63.36 768 THR B O 1
ATOM 23924 N N . ALA B 1 708 ? -70.176 69.559 -44.951 1.00 51.84 769 ALA B N 1
ATOM 23925 C CA . ALA B 1 708 ? -70.032 68.556 -46.003 1.00 62.81 769 ALA B CA 1
ATOM 23926 C C . ALA B 1 708 ? -70.470 69.087 -47.362 1.00 48.90 769 ALA B C 1
ATOM 23927 O O . ALA B 1 708 ? -69.960 68.639 -48.394 1.00 48.63 769 ALA B O 1
ATOM 23934 N N . ALA B 1 709 ? -71.407 70.036 -47.392 1.00 63.34 770 ALA B N 1
ATOM 23935 C CA . ALA B 1 709 ? -71.854 70.579 -48.670 1.00 70.52 770 ALA B CA 1
ATOM 23936 C C . ALA B 1 709 ? -70.751 71.393 -49.333 1.00 65.40 770 ALA B C 1
ATOM 23937 O O . ALA B 1 709 ? -70.472 71.227 -50.526 1.00 58.75 770 ALA B O 1
ATOM 23944 N N . ASP B 1 710 ? -70.114 72.287 -48.573 1.00 54.89 771 ASP B N 1
ATOM 23945 C CA . ASP B 1 710 ? -68.995 73.047 -49.118 1.00 65.58 771 ASP B CA 1
ATOM 23946 C C . ASP B 1 710 ? -67.845 72.122 -49.495 1.00 66.52 771 ASP B C 1
ATOM 23947 O O . ASP B 1 710 ? -67.197 72.314 -50.529 1.00 59.51 771 ASP B O 1
ATOM 23956 N N . ILE B 1 711 ? -67.581 71.106 -48.668 1.00 66.90 772 ILE B N 1
ATOM 23957 C CA . ILE B 1 711 ? -66.547 70.125 -48.993 1.00 58.25 772 ILE B CA 1
ATOM 23958 C C . ILE B 1 711 ? -66.802 69.535 -50.372 1.00 61.52 772 ILE B C 1
ATOM 23959 O O . ILE B 1 711 ? -65.919 69.518 -51.238 1.00 58.81 772 ILE B O 1
ATOM 23975 N N . LEU B 1 712 ? -68.022 69.044 -50.596 1.00 63.93 773 LEU B N 1
ATOM 23976 C CA . LEU B 1 712 ? -68.339 68.409 -51.870 1.00 55.47 773 LEU B CA 1
ATOM 23977 C C . LEU B 1 712 ? -68.153 69.378 -53.030 1.00 67.69 773 LEU B C 1
ATOM 23978 O O . LEU B 1 712 ? -67.586 69.015 -54.067 1.00 66.86 773 LEU B O 1
ATOM 23994 N N . LEU B 1 713 ? -68.624 70.617 -52.876 1.00 57.30 774 LEU B N 1
ATOM 23995 C CA . LEU B 1 713 ? -68.490 71.596 -53.949 1.00 63.82 774 LEU B CA 1
ATOM 23996 C C . LEU B 1 713 ? -67.025 71.821 -54.305 1.00 61.12 774 LEU B C 1
ATOM 23997 O O . LEU B 1 713 ? -66.640 71.748 -55.478 1.00 55.22 774 LEU B O 1
ATOM 24013 N N . ARG B 1 714 ? -66.191 72.097 -53.300 1.00 64.15 775 ARG B N 1
ATOM 24014 C CA . ARG B 1 714 ? -64.797 72.438 -53.562 1.00 69.22 775 ARG B CA 1
ATOM 24015 C C . ARG B 1 714 ? -64.065 71.286 -54.237 1.00 68.64 775 ARG B C 1
ATOM 24016 O O . ARG B 1 714 ? -63.278 71.500 -55.167 1.00 65.35 775 ARG B O 1
ATOM 24037 N N . LEU B 1 715 ? -64.306 70.055 -53.782 1.00 64.85 776 LEU B N 1
ATOM 24038 C CA . LEU B 1 715 ? -63.678 68.902 -54.416 1.00 61.32 776 LEU B CA 1
ATOM 24039 C C . LEU B 1 715 ? -64.168 68.715 -55.846 1.00 54.40 776 LEU B C 1
ATOM 24040 O O . LEU B 1 715 ? -63.393 68.296 -56.713 1.00 60.45 776 LEU B O 1
ATOM 24056 N N . CYS B 1 716 ? -65.440 69.020 -56.116 1.00 60.83 777 CYS B N 1
ATOM 24057 C CA . CYS B 1 716 ? -65.925 68.983 -57.491 1.00 64.45 777 CYS B CA 1
ATOM 24058 C C . CYS B 1 716 ? -65.154 69.964 -58.365 1.00 68.47 777 CYS B C 1
ATOM 24059 O O . CYS B 1 716 ? -64.826 69.657 -59.517 1.00 70.29 777 CYS B O 1
ATOM 24067 N N . VAL B 1 717 ? -64.856 71.151 -57.832 1.00 61.26 778 VAL B N 1
ATOM 24068 C CA . VAL B 1 717 ? -64.024 72.108 -58.557 1.00 54.52 778 VAL B CA 1
ATOM 24069 C C . VAL B 1 717 ? -62.638 71.523 -58.794 1.00 67.38 778 VAL B C 1
ATOM 24070 O O . VAL B 1 717 ? -62.126 71.523 -59.920 1.00 74.53 778 VAL B O 1
ATOM 24083 N N . LEU B 1 718 ? -62.005 71.022 -57.730 1.00 64.12 779 LEU B N 1
ATOM 24084 C CA . LEU B 1 718 ? -60.671 70.446 -57.859 1.00 52.14 779 LEU B CA 1
ATOM 24085 C C . LEU B 1 718 ? -60.659 69.304 -58.865 1.00 59.87 779 LEU B C 1
ATOM 24086 O O . LEU B 1 718 ? -59.828 69.274 -59.779 1.00 65.60 779 LEU B O 1
ATOM 24102 N N . TRP B 1 719 ? -61.573 68.345 -58.708 1.00 70.00 780 TRP B N 1
ATOM 24103 C CA . TRP B 1 719 ? -61.618 67.223 -59.638 1.00 70.01 780 TRP B CA 1
ATOM 24104 C C . TRP B 1 719 ? -61.828 67.706 -61.065 1.00 66.63 780 TRP B C 1
ATOM 24105 O O . TRP B 1 719 ? -61.239 67.162 -62.005 1.00 67.37 780 TRP B O 1
ATOM 24126 N N . ASP B 1 720 ? -62.659 68.733 -61.249 1.00 69.27 781 ASP B N 1
ATOM 24127 C CA . ASP B 1 720 ? -62.926 69.236 -62.591 1.00 71.32 781 ASP B CA 1
ATOM 24128 C C . ASP B 1 720 ? -61.649 69.767 -63.235 1.00 77.68 781 ASP B C 1
ATOM 24129 O O . ASP B 1 720 ? -61.236 69.303 -64.303 1.00 81.23 781 ASP B O 1
ATOM 24138 N N . ASP B 1 721 ? -61.005 70.741 -62.588 1.00 78.54 782 ASP B N 1
ATOM 24139 C CA . ASP B 1 721 ? -59.780 71.310 -63.142 1.00 74.99 782 ASP B CA 1
ATOM 24140 C C . ASP B 1 721 ? -58.703 70.245 -63.305 1.00 76.61 782 ASP B C 1
ATOM 24141 O O . ASP B 1 721 ? -57.926 70.279 -64.266 1.00 82.16 782 ASP B O 1
ATOM 24150 N N . LEU B 1 722 ? -58.641 69.290 -62.375 1.00 70.04 783 LEU B N 1
ATOM 24151 C CA . LEU B 1 722 ? -57.665 68.213 -62.493 1.00 63.74 783 LEU B CA 1
ATOM 24152 C C . LEU B 1 722 ? -57.866 67.420 -63.777 1.00 68.46 783 LEU B C 1
ATOM 24153 O O . LEU B 1 722 ? -56.890 66.960 -64.379 1.00 73.14 783 LEU B O 1
ATOM 24169 N N . GLN B 1 723 ? -59.117 67.265 -64.218 1.00 69.84 784 GLN B N 1
ATOM 24170 C CA . GLN B 1 723 ? -59.417 66.469 -65.403 1.00 70.11 784 GLN B CA 1
ATOM 24171 C C . GLN B 1 723 ? -59.280 67.252 -66.703 1.00 77.69 784 GLN B C 1
ATOM 24172 O O . GLN B 1 723 ? -59.058 66.638 -67.753 1.00 76.35 784 GLN B O 1
ATOM 24186 N N . SER B 1 724 ? -59.403 68.583 -66.664 1.00 68.88 785 SER B N 1
ATOM 24187 C CA . SER B 1 724 ? -59.479 69.378 -67.882 1.00 70.80 785 SER B CA 1
ATOM 24188 C C . SER B 1 724 ? -58.309 70.327 -68.090 1.00 69.09 785 SER B C 1
ATOM 24189 O O . SER B 1 724 ? -58.128 70.812 -69.211 1.00 69.60 785 SER B O 1
ATOM 24197 N N . SER B 1 725 ? -57.516 70.606 -67.060 1.00 75.41 786 SER B N 1
ATOM 24198 C CA . SER B 1 725 ? -56.414 71.546 -67.204 1.00 71.37 786 SER B CA 1
ATOM 24199 C C . SER B 1 725 ? -55.261 70.908 -67.972 1.00 74.83 786 SER B C 1
ATOM 24200 O O . SER B 1 725 ? -55.074 69.688 -67.960 1.00 74.21 786 SER B O 1
ATOM 24208 N N . VAL B 1 726 ? -54.483 71.755 -68.649 1.00 70.23 787 VAL B N 1
ATOM 24209 C CA . VAL B 1 726 ? -53.349 71.267 -69.431 1.00 68.91 787 VAL B CA 1
ATOM 24210 C C . VAL B 1 726 ? -52.318 70.618 -68.516 1.00 61.06 787 VAL B C 1
ATOM 24211 O O . VAL B 1 726 ? -51.868 69.491 -68.757 1.00 67.08 787 VAL B O 1
ATOM 24224 N N . ILE B 1 727 ? -51.927 71.320 -67.457 1.00 69.44 788 ILE B N 1
ATOM 24225 C CA . ILE B 1 727 ? -50.889 70.844 -66.545 1.00 66.31 788 ILE B CA 1
ATOM 24226 C C . ILE B 1 727 ? -51.489 70.622 -65.162 1.00 66.58 788 ILE B C 1
ATOM 24227 O O . ILE B 1 727 ? -51.387 71.505 -64.299 1.00 60.59 788 ILE B O 1
ATOM 24243 N N . PRO B 1 728 ? -52.116 69.479 -64.900 1.00 62.27 789 PRO B N 1
ATOM 24244 C CA . PRO B 1 728 ? -52.578 69.193 -63.539 1.00 65.38 789 PRO B CA 1
ATOM 24245 C C . PRO B 1 728 ? -51.410 69.042 -62.575 1.00 62.45 789 PRO B C 1
ATOM 24246 O O . PRO B 1 728 ? -50.276 68.753 -62.962 1.00 65.08 789 PRO B O 1
ATOM 24257 N N . GLU B 1 729 ? -51.708 69.249 -61.290 1.00 67.88 790 GLU B N 1
ATOM 24258 C CA . GLU B 1 729 ? -50.667 69.146 -60.272 1.00 71.82 790 GLU B CA 1
ATOM 24259 C C . GLU B 1 729 ? -50.167 67.714 -60.137 1.00 72.20 790 GLU B C 1
ATOM 24260 O O . GLU B 1 729 ? -48.968 67.484 -59.937 1.00 70.09 790 GLU B O 1
ATOM 24272 N N . VAL B 1 730 ? -51.068 66.739 -60.236 1.00 66.48 791 VAL B N 1
ATOM 24273 C CA . VAL B 1 730 ? -50.708 65.335 -60.076 1.00 62.29 791 VAL B CA 1
ATOM 24274 C C . VAL B 1 730 ? -51.482 64.504 -61.089 1.00 63.11 791 VAL B C 1
ATOM 24275 O O . VAL B 1 730 ? -52.126 65.048 -61.993 1.00 58.29 791 VAL B O 1
ATOM 24288 N N . ASP B 1 731 ? -51.423 63.182 -60.945 1.00 68.36 792 ASP B N 1
ATOM 24289 C CA . ASP B 1 731 ? -52.151 62.298 -61.844 1.00 53.04 792 ASP B CA 1
ATOM 24290 C C . ASP B 1 731 ? -53.642 62.609 -61.806 1.00 66.33 792 ASP B C 1
ATOM 24291 O O . ASP B 1 731 ? -54.200 62.942 -60.756 1.00 65.49 792 ASP B O 1
ATOM 24300 N N . ARG B 1 732 ? -54.289 62.501 -62.968 1.00 74.55 793 ARG B N 1
ATOM 24301 C CA . ARG B 1 732 ? -55.712 62.797 -63.069 1.00 65.15 793 ARG B CA 1
ATOM 24302 C C . ARG B 1 732 ? -56.571 61.755 -62.367 1.00 70.38 793 ARG B C 1
ATOM 24303 O O . ARG B 1 732 ? -57.726 62.044 -62.036 1.00 71.02 793 ARG B O 1
ATOM 24324 N N . GLU B 1 733 ? -56.036 60.560 -62.130 1.00 72.13 794 GLU B N 1
ATOM 24325 C CA . GLU B 1 733 ? -56.728 59.526 -61.374 1.00 73.90 794 GLU B CA 1
ATOM 24326 C C . GLU B 1 733 ? -56.391 59.575 -59.889 1.00 71.06 794 GLU B C 1
ATOM 24327 O O . GLU B 1 733 ? -56.735 58.643 -59.155 1.00 72.49 794 GLU B O 1
ATOM 24339 N N . ALA B 1 734 ? -55.736 60.645 -59.431 1.00 64.82 795 ALA B N 1
ATOM 24340 C CA . ALA B 1 734 ? -55.162 60.656 -58.090 1.00 59.34 795 ALA B CA 1
ATOM 24341 C C . ALA B 1 734 ? -56.225 60.752 -57.003 1.00 51.93 795 ALA B C 1
ATOM 24342 O O . ALA B 1 734 ? -55.990 60.306 -55.874 1.00 60.44 795 ALA B O 1
ATOM 24349 N N . MET B 1 735 ? -57.384 61.328 -57.306 1.00 58.30 796 MET B N 1
ATOM 24350 C CA . MET B 1 735 ? -58.437 61.501 -56.318 1.00 74.16 796 MET B CA 1
ATOM 24351 C C . MET B 1 735 ? -59.695 60.763 -56.758 1.00 64.85 796 MET B C 1
ATOM 24352 O O . MET B 1 735 ? -59.825 60.323 -57.904 1.00 64.11 796 MET B O 1
ATOM 24366 N N . LEU B 1 736 ? -60.624 60.634 -55.816 1.00 64.32 797 LEU B N 1
ATOM 24367 C CA . LEU B 1 736 ? -61.883 59.950 -56.061 1.00 58.77 797 LEU B CA 1
ATOM 24368 C C . LEU B 1 736 ? -62.820 60.825 -56.881 1.00 56.45 797 LEU B C 1
ATOM 24369 O O . LEU B 1 736 ? -62.821 62.054 -56.763 1.00 66.08 797 LEU B O 1
ATOM 24385 N N . LYS B 1 737 ? -63.626 60.178 -57.716 1.00 57.57 798 LYS B N 1
ATOM 24386 C CA . LYS B 1 737 ? -64.619 60.902 -58.488 1.00 61.09 798 LYS B CA 1
ATOM 24387 C C . LYS B 1 737 ? -65.707 61.452 -57.562 1.00 63.60 798 LYS B C 1
ATOM 24388 O O . LYS B 1 737 ? -66.032 60.839 -56.542 1.00 66.49 798 LYS B O 1
ATOM 24407 N N . PRO B 1 738 ? -66.281 62.615 -57.893 1.00 59.12 799 PRO B N 1
ATOM 24408 C CA . PRO B 1 738 ? -67.295 63.214 -57.005 1.00 58.51 799 PRO B CA 1
ATOM 24409 C C . PRO B 1 738 ? -68.396 62.264 -56.554 1.00 68.85 799 PRO B C 1
ATOM 24410 O O . PRO B 1 738 ? -68.871 62.390 -55.418 1.00 67.87 799 PRO B O 1
ATOM 24421 N N . ASN B 1 739 ? -68.829 61.325 -57.400 1.00 64.19 800 ASN B N 1
ATOM 24422 C CA . ASN B 1 739 ? -69.886 60.409 -56.982 1.00 63.50 800 ASN B CA 1
ATOM 24423 C C . ASN B 1 739 ? -69.441 59.568 -55.793 1.00 64.37 800 ASN B C 1
ATOM 24424 O O . ASN B 1 739 ? -70.209 59.361 -54.847 1.00 71.75 800 ASN B O 1
ATOM 24435 N N . ILE B 1 740 ? -68.200 59.077 -55.818 1.00 61.26 801 ILE B N 1
ATOM 24436 C CA . ILE B 1 740 ? -67.685 58.309 -54.689 1.00 55.25 801 ILE B CA 1
ATOM 24437 C C . ILE B 1 740 ? -67.525 59.207 -53.469 1.00 62.58 801 ILE B C 1
ATOM 24438 O O . ILE B 1 740 ? -67.840 58.807 -52.341 1.00 58.06 801 ILE B O 1
ATOM 24454 N N . ILE B 1 741 ? -67.034 60.432 -53.670 1.00 56.87 802 ILE B N 1
ATOM 24455 C CA . ILE B 1 741 ? -66.940 61.385 -52.567 1.00 52.74 802 ILE B CA 1
ATOM 24456 C C . ILE B 1 741 ? -68.317 61.616 -51.959 1.00 60.62 802 ILE B C 1
ATOM 24457 O O . ILE B 1 741 ? -68.501 61.531 -50.739 1.00 60.83 802 ILE B O 1
ATOM 24473 N N . PHE B 1 742 ? -69.308 61.905 -52.805 1.00 63.76 803 PHE B N 1
ATOM 24474 C CA . PHE B 1 742 ? -70.645 62.206 -52.306 1.00 59.38 803 PHE B CA 1
ATOM 24475 C C . PHE B 1 742 ? -71.237 61.017 -51.561 1.00 63.14 803 PHE B C 1
ATOM 24476 O O . PHE B 1 742 ? -71.945 61.191 -50.562 1.00 61.67 803 PHE B O 1
ATOM 24493 N N . GLN B 1 743 ? -70.954 59.798 -52.026 1.00 64.17 804 GLN B N 1
ATOM 24494 C CA . GLN B 1 743 ? -71.470 58.614 -51.348 1.00 64.44 804 GLN B CA 1
ATOM 24495 C C . GLN B 1 743 ? -70.931 58.514 -49.927 1.00 65.98 804 GLN B C 1
ATOM 24496 O O . GLN B 1 743 ? -71.673 58.183 -48.995 1.00 72.98 804 GLN B O 1
ATOM 24510 N N . GLN B 1 744 ? -69.641 58.799 -49.739 1.00 60.43 805 GLN B N 1
ATOM 24511 C CA . GLN B 1 744 ? -69.051 58.679 -48.410 1.00 59.57 805 GLN B CA 1
ATOM 24512 C C . GLN B 1 744 ? -69.514 59.808 -47.497 1.00 64.76 805 GLN B C 1
ATOM 24513 O O . GLN B 1 744 ? -69.696 59.602 -46.291 1.00 60.45 805 GLN B O 1
ATOM 24527 N N . LEU B 1 745 ? -69.711 61.007 -48.049 1.00 60.98 806 LEU B N 1
ATOM 24528 C CA . LEU B 1 745 ? -70.265 62.096 -47.251 1.00 57.31 806 LEU B CA 1
ATOM 24529 C C . LEU B 1 745 ? -71.655 61.742 -46.743 1.00 61.39 806 LEU B C 1
ATOM 24530 O O . LEU B 1 745 ? -72.036 62.124 -45.630 1.00 61.50 806 LEU B O 1
ATOM 24546 N N . LEU B 1 746 ? -72.430 61.009 -47.545 1.00 64.48 807 LEU B N 1
ATOM 24547 C CA . LEU B 1 746 ? -73.713 60.505 -47.067 1.00 59.46 807 LEU B CA 1
ATOM 24548 C C . LEU B 1 746 ? -73.517 59.459 -45.977 1.00 59.75 807 LEU B C 1
ATOM 24549 O O . LEU B 1 746 ? -74.240 59.455 -44.974 1.00 64.55 807 LEU B O 1
ATOM 24565 N N . PHE B 1 747 ? -72.544 58.564 -46.156 1.00 59.28 808 PHE B N 1
ATOM 24566 C CA . PHE B 1 747 ? -72.279 57.545 -45.146 1.00 57.34 808 PHE B CA 1
ATOM 24567 C C . PHE B 1 747 ? -71.931 58.178 -43.805 1.00 62.47 808 PHE B C 1
ATOM 24568 O O . PHE B 1 747 ? -72.394 57.718 -42.754 1.00 65.11 808 PHE B O 1
ATOM 24585 N N . TRP B 1 748 ? -71.120 59.238 -43.819 1.00 59.04 809 TRP B N 1
ATOM 24586 C CA . TRP B 1 748 ? -70.718 59.878 -42.572 1.00 54.96 809 TRP B CA 1
ATOM 24587 C C . TRP B 1 748 ? -71.865 60.657 -41.941 1.00 59.55 809 TRP B C 1
ATOM 24588 O O . TRP B 1 748 ? -71.953 60.738 -40.711 1.00 60.77 809 TRP B O 1
ATOM 24609 N N . THR B 1 749 ? -72.751 61.224 -42.755 1.00 69.47 810 THR B N 1
ATOM 24610 C CA . THR B 1 749 ? -73.864 62.013 -42.246 1.00 63.02 810 THR B CA 1
ATOM 24611 C C . THR B 1 749 ? -75.092 61.173 -41.912 1.00 65.97 810 THR B C 1
ATOM 24612 O O . THR B 1 749 ? -76.024 61.693 -41.289 1.00 79.51 810 THR B O 1
ATOM 24623 N N . ASP B 1 750 ? -75.118 59.905 -42.302 1.00 67.69 811 ASP B N 1
ATOM 24624 C CA . ASP B 1 750 ? -76.266 59.049 -42.034 1.00 69.15 811 ASP B CA 1
ATOM 24625 C C . ASP B 1 750 ? -76.460 58.897 -40.528 1.00 66.37 811 AS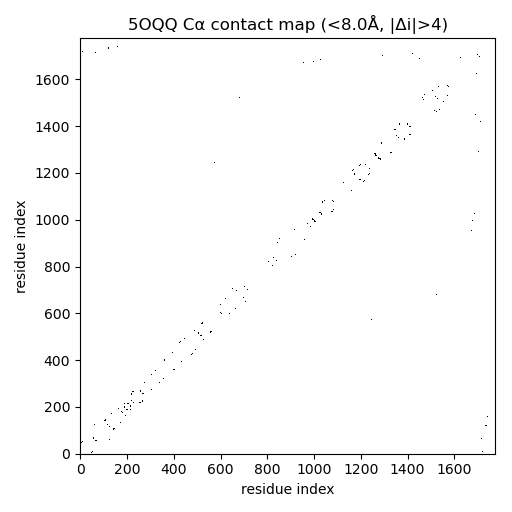P B C 1
ATOM 24626 O O . ASP B 1 750 ? -75.550 58.405 -39.844 1.00 68.56 811 ASP B O 1
ATOM 24635 N N . PRO B 1 751 ? -77.612 59.289 -39.969 1.00 73.85 812 PRO B N 1
ATOM 24636 C CA . PRO B 1 751 ? -77.791 59.169 -38.512 1.00 61.02 812 PRO B CA 1
ATOM 24637 C C . PRO B 1 751 ? -77.908 57.735 -38.028 1.00 70.69 812 PRO B C 1
ATOM 24638 O O . PRO B 1 751 ? -77.732 57.492 -36.827 1.00 68.61 812 PRO B O 1
ATOM 24649 N N . ARG B 1 752 ? -78.199 56.779 -38.914 1.00 70.82 813 ARG B N 1
ATOM 24650 C CA . ARG B 1 752 ? -78.306 55.386 -38.496 1.00 67.59 813 ARG B CA 1
ATOM 24651 C C . ARG B 1 752 ? -76.967 54.815 -38.051 1.00 71.68 813 ARG B C 1
ATOM 24652 O O . ARG B 1 752 ? -76.947 53.844 -37.287 1.00 76.56 813 ARG B O 1
ATOM 24673 N N . ASN B 1 753 ? -75.855 55.390 -38.510 1.00 73.05 814 ASN B N 1
ATOM 24674 C CA . ASN B 1 753 ? -74.530 54.905 -38.149 1.00 63.76 814 ASN B CA 1
ATOM 24675 C C . ASN B 1 753 ? -74.063 55.394 -36.785 1.00 60.89 814 ASN B C 1
ATOM 24676 O O . ASN B 1 753 ? -73.033 54.917 -36.296 1.00 68.00 814 ASN B O 1
ATOM 24687 N N . LEU B 1 754 ? -74.782 56.325 -36.164 1.00 72.23 815 LEU B N 1
ATOM 24688 C CA . LEU B 1 754 ? -74.400 56.805 -34.844 1.00 71.14 815 LEU B CA 1
ATOM 24689 C C . LEU B 1 754 ? -74.437 55.668 -33.829 1.00 84.68 815 LEU B C 1
ATOM 24690 O O . LEU B 1 754 ? -75.338 54.826 -33.847 1.00 79.49 815 LEU B O 1
ATOM 24706 N N . VAL B 1 755 ? -73.440 55.643 -32.944 1.00 93.49 816 VAL B N 1
ATOM 24707 C CA . VAL B 1 755 ? -73.470 54.704 -31.826 1.00 96.19 816 VAL B CA 1
ATOM 24708 C C . VAL B 1 755 ? -74.424 55.200 -30.749 1.00 110.80 816 VAL B C 1
ATOM 24709 O O . VAL B 1 755 ? -75.123 54.407 -30.107 1.00 101.11 816 VAL B O 1
ATOM 24722 N N . ASN B 1 756 ? -74.468 56.516 -30.532 1.00 117.98 817 ASN B N 1
ATOM 24723 C CA . ASN B 1 756 ? -75.451 57.132 -29.641 1.00 125.83 817 ASN B CA 1
ATOM 24724 C C . ASN B 1 756 ? -76.787 57.213 -30.382 1.00 120.70 817 ASN B C 1
ATOM 24725 O O . ASN B 1 756 ? -77.286 58.282 -30.742 1.00 100.41 817 ASN B O 1
ATOM 24736 N N . GLN B 1 757 ? -77.364 56.036 -30.609 1.00 120.55 818 GLN B N 1
ATOM 24737 C CA . GLN B 1 757 ? -78.535 55.857 -31.465 1.00 126.13 818 GLN B CA 1
ATOM 24738 C C . GLN B 1 757 ? -79.683 55.335 -30.612 1.00 131.97 818 GLN B C 1
ATOM 24739 O O . GLN B 1 757 ? -79.879 54.123 -30.495 1.00 127.44 818 GLN B O 1
ATOM 24753 N N . THR B 1 758 ? -80.442 56.250 -30.012 1.00 147.31 819 THR B N 1
ATOM 24754 C CA . THR B 1 758 ? -81.607 55.864 -29.226 1.00 149.72 819 THR B CA 1
ATOM 24755 C C . THR B 1 758 ? -82.624 56.995 -29.248 1.00 143.28 819 THR B C 1
ATOM 24756 O O . THR B 1 758 ? -82.284 58.142 -28.945 1.00 138.74 819 THR B O 1
ATOM 24767 N N . GLY B 1 759 ? -83.865 56.666 -29.601 1.00 139.87 820 GLY B N 1
ATOM 24768 C CA . GLY B 1 759 ? -84.954 57.620 -29.542 1.00 133.19 820 GLY B CA 1
ATOM 24769 C C . GLY B 1 759 ? -84.994 58.599 -30.698 1.00 137.19 820 GLY B C 1
ATOM 24770 O O . GLY B 1 759 ? -85.932 58.582 -31.502 1.00 123.24 820 GLY B O 1
ATOM 24774 N N . SER B 1 760 ? -83.983 59.459 -30.793 1.00 143.04 821 SER B N 1
ATOM 24775 C CA . SER B 1 760 ? -83.962 60.539 -31.770 1.00 135.36 821 SER B CA 1
ATOM 24776 C C . SER B 1 760 ? -83.311 60.139 -33.089 1.00 131.75 821 SER B C 1
ATOM 24777 O O . SER B 1 760 ? -83.152 60.993 -33.967 1.00 120.16 821 SER B O 1
ATOM 24785 N N . THR B 1 761 ? -82.937 58.868 -33.254 1.00 125.53 822 THR B N 1
ATOM 24786 C CA . THR B 1 761 ? -82.231 58.469 -34.468 1.00 121.92 822 THR B CA 1
ATOM 24787 C C . THR B 1 761 ? -83.110 58.638 -35.701 1.00 111.51 822 THR B C 1
ATOM 24788 O O . THR B 1 761 ? -82.643 59.115 -36.743 1.00 104.39 822 THR B O 1
ATOM 24799 N N . LYS B 1 762 ? -84.385 58.256 -35.607 1.00 120.92 823 LYS B N 1
ATOM 24800 C CA . LYS B 1 762 ? -85.287 58.379 -36.744 1.00 112.07 823 LYS B CA 1
ATOM 24801 C C . LYS B 1 762 ? -85.836 59.791 -36.896 1.00 115.22 823 LYS B C 1
ATOM 24802 O O . LYS B 1 762 ? -86.238 60.169 -38.002 1.00 111.66 823 LYS B O 1
ATOM 24821 N N . LYS B 1 763 ? -85.855 60.575 -35.817 1.00 118.62 824 LYS B N 1
ATOM 24822 C CA . LYS B 1 763 ? -86.229 61.981 -35.903 1.00 111.71 824 LYS B CA 1
ATOM 24823 C C . LYS B 1 763 ? -85.080 62.866 -36.368 1.00 111.29 824 LYS B C 1
ATOM 24824 O O . LYS B 1 763 ? -85.327 63.986 -36.827 1.00 102.34 824 LYS B O 1
ATOM 24843 N N . ASP B 1 764 ? -83.840 62.392 -36.261 1.00 113.43 825 ASP B N 1
ATOM 24844 C CA . ASP B 1 764 ? -82.687 63.218 -36.590 1.00 97.93 825 ASP B CA 1
ATOM 24845 C C . ASP B 1 764 ? -82.718 63.616 -38.061 1.00 92.45 825 ASP B C 1
ATOM 24846 O O . ASP B 1 764 ? -82.829 62.764 -38.949 1.00 87.92 825 ASP B O 1
ATOM 24855 N N . THR B 1 765 ? -82.617 64.921 -38.313 1.00 81.97 826 THR B N 1
ATOM 24856 C CA . THR B 1 765 ? -82.634 65.473 -39.660 1.00 82.83 826 THR B CA 1
ATOM 24857 C C . THR B 1 765 ? -81.241 65.869 -40.138 1.00 94.15 826 THR B C 1
ATOM 24858 O O . THR B 1 765 ? -81.116 66.604 -41.123 1.00 90.31 826 THR B O 1
ATOM 24869 N N . VAL B 1 766 ? -80.194 65.391 -39.461 1.00 94.38 827 VAL B N 1
ATOM 24870 C CA . VAL B 1 766 ? -78.836 65.836 -39.763 1.00 74.68 827 VAL B CA 1
ATOM 24871 C C . VAL B 1 766 ? -78.494 65.578 -41.225 1.00 73.07 827 VAL B C 1
ATOM 24872 O O . VAL B 1 766 ? -77.824 66.392 -41.873 1.00 75.55 827 VAL B O 1
ATOM 24885 N N . GLN B 1 767 ? -78.941 64.445 -41.769 1.00 73.76 828 GLN B N 1
ATOM 24886 C CA . GLN B 1 767 ? -78.611 64.113 -43.150 1.00 69.54 828 GLN B CA 1
ATOM 24887 C C . GLN B 1 767 ? -79.432 64.940 -44.132 1.00 72.01 828 GLN B C 1
ATOM 24888 O O . GLN B 1 767 ? -78.930 65.328 -45.192 1.00 71.64 828 GLN B O 1
ATOM 24902 N N . LEU B 1 768 ? -80.693 65.219 -43.796 1.00 78.08 829 LEU B N 1
ATOM 24903 C CA . LEU B 1 768 ? -81.541 66.004 -44.686 1.00 75.37 829 LEU B CA 1
ATOM 24904 C C . LEU B 1 768 ? -80.953 67.390 -44.915 1.00 72.31 829 LEU B C 1
ATOM 24905 O O . LEU B 1 768 ? -80.811 67.837 -46.058 1.00 70.55 829 LEU B O 1
ATOM 24921 N N . THR B 1 769 ? -80.600 68.084 -43.830 1.00 70.47 830 THR B N 1
ATOM 24922 C CA . THR B 1 769 ? -80.052 69.430 -43.960 1.00 68.78 830 THR B CA 1
ATOM 24923 C C . THR B 1 769 ? -78.773 69.425 -44.784 1.00 77.83 830 THR B C 1
ATOM 24924 O O . THR B 1 769 ? -78.460 70.418 -45.452 1.00 72.35 830 THR B O 1
ATOM 24935 N N . PHE B 1 770 ? -78.021 68.323 -44.751 1.00 68.40 831 PHE B N 1
ATOM 24936 C CA . PHE B 1 770 ? -76.839 68.214 -45.598 1.00 72.25 831 PHE B CA 1
ATOM 24937 C C . PHE B 1 770 ? -77.226 68.230 -47.071 1.00 75.40 831 PHE B C 1
ATOM 24938 O O . PHE B 1 770 ? -76.707 69.037 -47.850 1.00 74.24 831 PHE B O 1
ATOM 24955 N N . LEU B 1 771 ? -78.149 67.350 -47.475 1.00 66.54 832 LEU B N 1
ATOM 24956 C CA . LEU B 1 771 ? -78.537 67.299 -48.882 1.00 72.43 832 LEU B CA 1
ATOM 24957 C C . LEU B 1 771 ? -79.168 68.610 -49.327 1.00 79.10 832 LEU B C 1
ATOM 24958 O O . LEU B 1 771 ? -78.914 69.079 -50.442 1.00 80.79 832 LEU B O 1
ATOM 24974 N N . ILE B 1 772 ? -80.020 69.202 -48.485 1.00 76.27 833 ILE B N 1
ATOM 24975 C CA . ILE B 1 772 ? -80.549 70.528 -48.795 1.00 77.96 833 ILE B CA 1
ATOM 24976 C C . ILE B 1 772 ? -79.410 71.444 -49.221 1.00 80.76 833 ILE B C 1
ATOM 24977 O O . ILE B 1 772 ? -79.451 72.065 -50.289 1.00 76.99 833 ILE B O 1
ATOM 24993 N N . ASP B 1 773 ? -78.356 71.512 -48.402 1.00 69.14 834 ASP B N 1
ATOM 24994 C CA . ASP B 1 773 ? -77.192 72.314 -48.760 1.00 77.63 834 ASP B CA 1
ATOM 24995 C C . ASP B 1 773 ? -76.566 71.846 -50.069 1.00 69.36 834 ASP B C 1
ATOM 24996 O O . ASP B 1 773 ? -76.027 72.664 -50.823 1.00 78.85 834 ASP B O 1
ATOM 25005 N N . VAL B 1 774 ? -76.623 70.544 -50.360 1.00 64.30 835 VAL B N 1
ATOM 25006 C CA . VAL B 1 774 ? -76.052 70.034 -51.605 1.00 75.37 835 VAL B CA 1
ATOM 25007 C C . VAL B 1 774 ? -76.821 70.575 -52.805 1.00 77.59 835 VAL B C 1
ATOM 25008 O O . VAL B 1 774 ? -76.229 71.048 -53.782 1.00 77.10 835 VAL B O 1
ATOM 25021 N N . LEU B 1 775 ? -78.151 70.498 -52.761 1.00 87.34 836 LEU B N 1
ATOM 25022 C CA . LEU B 1 775 ? -78.947 70.980 -53.881 1.00 77.94 836 LEU B CA 1
ATOM 25023 C C . LEU B 1 775 ? -78.893 72.495 -54.013 1.00 80.75 836 LEU B C 1
ATOM 25024 O O . LEU B 1 775 ? -79.128 73.017 -55.108 1.00 84.22 836 LEU B O 1
ATOM 25040 N N . LYS B 1 776 ? -78.584 73.212 -52.930 1.00 78.84 837 LYS B N 1
ATOM 25041 C CA . LYS B 1 776 ? -78.422 74.659 -53.028 1.00 74.75 837 LYS B CA 1
ATOM 25042 C C . LYS B 1 776 ? -77.165 75.017 -53.811 1.00 74.60 837 LYS B C 1
ATOM 25043 O O . LYS B 1 776 ? -77.173 75.964 -54.607 1.00 97.92 837 LYS B O 1
ATOM 25062 N N . ILE B 1 777 ? -76.074 74.273 -53.600 1.00 82.47 838 ILE B N 1
ATOM 25063 C CA . ILE B 1 777 ? -74.855 74.478 -54.380 1.00 82.84 838 ILE B CA 1
ATOM 25064 C C . ILE B 1 777 ? -74.868 73.688 -55.680 1.00 84.93 838 ILE B C 1
ATOM 25065 O O . ILE B 1 777 ? -73.959 73.863 -56.507 1.00 84.95 838 ILE B O 1
ATOM 25081 N N . TYR B 1 778 ? -75.863 72.821 -55.887 1.00 90.07 839 TYR B N 1
ATOM 25082 C CA . TYR B 1 778 ? -75.996 72.106 -57.152 1.00 85.39 839 TYR B CA 1
ATOM 25083 C C . TYR B 1 778 ? -76.047 73.056 -58.340 1.00 84.22 839 TYR B C 1
ATOM 25084 O O . TYR B 1 778 ? -75.740 72.649 -59.466 1.00 79.31 839 TYR B O 1
ATOM 25102 N N . ALA B 1 779 ? -76.429 74.316 -58.113 1.00 81.45 840 ALA B N 1
ATOM 25103 C CA . ALA B 1 779 ? -76.452 75.298 -59.190 1.00 84.49 840 ALA B CA 1
ATOM 25104 C C . ALA B 1 779 ? -75.054 75.601 -59.716 1.00 90.46 840 ALA B C 1
ATOM 25105 O O . ALA B 1 779 ? -74.886 75.859 -60.914 1.00 94.85 840 ALA B O 1
ATOM 25112 N N . GLN B 1 780 ? -74.047 75.573 -58.846 1.00 78.90 841 GLN B N 1
ATOM 25113 C CA . GLN B 1 780 ? -72.710 76.045 -59.178 1.00 77.52 841 GLN B CA 1
ATOM 25114 C C . GLN B 1 780 ? -71.847 74.992 -59.861 1.00 75.73 841 GLN B C 1
ATOM 25115 O O . GLN B 1 780 ? -70.714 75.302 -60.245 1.00 86.65 841 GLN B O 1
ATOM 25129 N N . ILE B 1 781 ? -72.339 73.765 -60.023 1.00 82.09 842 ILE B N 1
ATOM 25130 C CA . ILE B 1 781 ? -71.573 72.714 -60.692 1.00 91.26 842 ILE B CA 1
ATOM 25131 C C . ILE B 1 781 ? -71.676 72.985 -62.191 1.00 94.45 842 ILE B C 1
ATOM 25132 O O . ILE B 1 781 ? -72.695 72.697 -62.821 1.00 102.21 842 ILE B O 1
ATOM 25148 N N . GLU B 1 782 ? -70.612 73.543 -62.770 1.00 103.96 843 GLU B N 1
ATOM 25149 C CA . GLU B 1 782 ? -70.686 74.053 -64.136 1.00 108.12 843 GLU B CA 1
ATOM 25150 C C . GLU B 1 782 ? -70.917 72.931 -65.142 1.00 98.35 843 GLU B C 1
ATOM 25151 O O . GLU B 1 782 ? -71.848 72.998 -65.954 1.00 115.00 843 GLU B O 1
ATOM 25163 N N . LYS B 1 783 ? -70.085 71.896 -65.112 1.00 84.69 844 LYS B N 1
ATOM 25164 C CA . LYS B 1 783 ? -70.169 70.832 -66.101 1.00 101.01 844 LYS B CA 1
ATOM 25165 C C . LYS B 1 783 ? -71.203 69.792 -65.687 1.00 102.61 844 LYS B C 1
ATOM 25166 O O . LYS B 1 783 ? -71.429 69.543 -64.500 1.00 100.08 844 LYS B O 1
ATOM 25185 N N . LYS B 1 784 ? -71.826 69.179 -66.695 1.00 109.26 845 LYS B N 1
ATOM 25186 C CA . LYS B 1 784 ? -73.030 68.383 -66.476 1.00 104.80 845 LYS B CA 1
ATOM 25187 C C . LYS B 1 784 ? -72.725 67.006 -65.896 1.00 103.16 845 LYS B C 1
ATOM 25188 O O . LYS B 1 784 ? -73.454 66.533 -65.017 1.00 101.40 845 LYS B O 1
ATOM 25207 N N . GLU B 1 785 ? -71.670 66.338 -66.372 1.00 92.98 846 GLU B N 1
ATOM 25208 C CA . GLU B 1 785 ? -71.400 64.986 -65.895 1.00 93.66 846 GLU B CA 1
ATOM 25209 C C . GLU B 1 785 ? -71.209 64.959 -64.384 1.00 100.18 846 GLU B C 1
ATOM 25210 O O . GLU B 1 785 ? -71.511 63.948 -63.740 1.00 104.97 846 GLU B O 1
ATOM 25222 N N . ILE B 1 786 ? -70.719 66.054 -63.802 1.00 85.17 847 ILE B N 1
ATOM 25223 C CA . ILE B 1 786 ? -70.581 66.120 -62.352 1.00 81.26 847 ILE B CA 1
ATOM 25224 C C . ILE B 1 786 ? -71.938 66.334 -61.691 1.00 82.26 847 ILE B C 1
ATOM 25225 O O . ILE B 1 786 ? -72.183 65.823 -60.591 1.00 83.31 847 ILE B O 1
ATOM 25241 N N . LYS B 1 787 ? -72.837 67.084 -62.334 1.00 85.35 848 LYS B N 1
ATOM 25242 C CA . LYS B 1 787 ? -74.207 67.177 -61.840 1.00 79.71 848 LYS B CA 1
ATOM 25243 C C . LYS B 1 787 ? -74.862 65.803 -61.789 1.00 82.74 848 LYS B C 1
ATOM 25244 O O . LYS B 1 787 ? -75.565 65.476 -60.826 1.00 79.65 848 LYS B O 1
ATOM 25263 N N . LYS B 1 788 ? -74.643 64.984 -62.821 1.00 88.92 849 LYS B N 1
ATOM 25264 C CA . LYS B 1 788 ? -75.247 63.656 -62.853 1.00 99.93 849 LYS B CA 1
ATOM 25265 C C . LYS B 1 788 ? -74.683 62.771 -61.750 1.00 87.51 849 LYS B C 1
ATOM 25266 O O . LYS B 1 788 ? -75.419 61.993 -61.132 1.00 91.00 849 LYS B O 1
ATOM 25285 N N . MET B 1 789 ? -73.378 62.873 -61.493 1.00 90.56 850 MET B N 1
ATOM 25286 C CA . MET B 1 789 ? -72.761 62.059 -60.452 1.00 79.40 850 MET B CA 1
ATOM 25287 C C . MET B 1 789 ? -73.395 62.329 -59.093 1.00 73.36 850 MET B C 1
ATOM 25288 O O . MET B 1 789 ? -73.595 61.403 -58.298 1.00 76.08 850 MET B O 1
ATOM 25302 N N . ILE B 1 790 ? -73.725 63.590 -58.811 1.00 65.85 851 ILE B N 1
ATOM 25303 C CA . ILE B 1 790 ? -74.336 63.932 -57.530 1.00 63.81 851 ILE B CA 1
ATOM 25304 C C . ILE B 1 790 ? -75.771 63.420 -57.471 1.00 83.46 851 ILE B C 1
ATOM 25305 O O . ILE B 1 790 ? -76.197 62.833 -56.470 1.00 79.71 851 ILE B O 1
ATOM 25321 N N . ILE B 1 791 ? -76.537 63.629 -58.546 1.00 91.03 852 ILE B N 1
ATOM 25322 C CA . ILE B 1 791 ? -77.968 63.356 -58.508 1.00 86.56 852 ILE B CA 1
ATOM 25323 C C . ILE B 1 791 ? -78.271 61.866 -58.571 1.00 87.36 852 ILE B C 1
ATOM 25324 O O . ILE B 1 791 ? -79.383 61.453 -58.229 1.00 88.68 852 ILE B O 1
ATOM 25340 N N . THR B 1 792 ? -77.322 61.041 -59.013 1.00 88.04 853 THR B N 1
ATOM 25341 C CA . THR B 1 792 ? -77.583 59.608 -59.093 1.00 89.83 853 THR B CA 1
ATOM 25342 C C . THR B 1 792 ? -77.633 58.965 -57.713 1.00 90.58 853 THR B C 1
ATOM 25343 O O . THR B 1 792 ? -78.331 57.962 -57.526 1.00 85.42 853 THR B O 1
ATOM 25354 N N . ASN B 1 793 ? -76.913 59.522 -56.741 1.00 97.70 854 ASN B N 1
ATOM 25355 C CA . ASN B 1 793 ? -76.720 58.881 -55.448 1.00 99.06 854 ASN B CA 1
ATOM 25356 C C . ASN B 1 793 ? -77.576 59.487 -54.342 1.00 97.36 854 ASN B C 1
ATOM 25357 O O . ASN B 1 793 ? -77.372 59.157 -53.169 1.00 105.98 854 ASN B O 1
ATOM 25368 N N . ILE B 1 794 ? -78.528 60.359 -54.681 1.00 85.08 855 ILE B N 1
ATOM 25369 C CA . ILE B 1 794 ? -79.372 60.973 -53.662 1.00 90.86 855 ILE B CA 1
ATOM 25370 C C . ILE B 1 794 ? -80.327 59.987 -53.009 1.00 97.33 855 ILE B C 1
ATOM 25371 O O . ILE B 1 794 ? -80.887 60.295 -51.953 1.00 90.70 855 ILE B O 1
ATOM 25387 N N . ASN B 1 795 ? -80.521 58.805 -53.591 1.00 99.48 856 ASN B N 1
ATOM 25388 C CA . ASN B 1 795 ? -81.486 57.849 -53.060 1.00 93.28 856 ASN B CA 1
ATOM 25389 C C . ASN B 1 795 ? -80.974 57.080 -51.847 1.00 92.81 856 ASN B C 1
ATOM 25390 O O . ASN B 1 795 ? -81.725 56.270 -51.290 1.00 95.98 856 ASN B O 1
ATOM 25401 N N . ALA B 1 796 ? -79.734 57.307 -51.421 1.00 95.35 857 ALA B N 1
ATOM 25402 C CA . ALA B 1 796 ? -79.170 56.624 -50.265 1.00 85.71 857 ALA B CA 1
ATOM 25403 C C . ALA B 1 796 ? -79.517 57.309 -48.950 1.00 81.68 857 ALA B C 1
ATOM 25404 O O . ALA B 1 796 ? -79.025 56.890 -47.897 1.00 93.04 857 ALA B O 1
ATOM 25411 N N . ILE B 1 797 ? -80.353 58.338 -48.984 1.00 68.63 858 ILE B N 1
ATOM 25412 C CA . ILE B 1 797 ? -80.658 59.125 -47.797 1.00 78.71 858 ILE B CA 1
ATOM 25413 C C . ILE B 1 797 ? -81.698 58.404 -46.954 1.00 78.15 858 ILE B C 1
ATOM 25414 O O . ILE B 1 797 ? -82.519 57.630 -47.459 1.00 88.29 858 ILE B O 1
ATOM 25430 N N . PHE B 1 798 ? -81.663 58.663 -45.651 1.00 79.78 859 PHE B N 1
ATOM 25431 C CA . PHE B 1 798 ? -82.606 58.073 -44.714 1.00 73.64 859 PHE B CA 1
ATOM 25432 C C . PHE B 1 798 ? -83.786 59.017 -44.519 1.00 81.90 859 PHE B C 1
ATOM 25433 O O . PHE B 1 798 ? -83.614 60.145 -44.043 1.00 78.71 859 PHE B O 1
ATOM 25450 N N . LEU B 1 799 ? -84.976 58.554 -44.887 1.00 96.78 860 LEU B N 1
ATOM 25451 C CA . LEU B 1 799 ? -86.213 59.293 -44.698 1.00 86.25 860 LEU B CA 1
ATOM 25452 C C . LEU B 1 799 ? -87.088 58.572 -43.680 1.00 86.30 860 LEU B C 1
ATOM 25453 O O . LEU B 1 799 ? -87.070 57.341 -43.584 1.00 76.51 860 LEU B O 1
ATOM 25469 N N . SER B 1 800 ? -87.851 59.348 -42.915 1.00 93.94 861 SER B N 1
ATOM 25470 C CA . SER B 1 800 ? -88.732 58.774 -41.910 1.00 88.43 861 SER B CA 1
ATOM 25471 C C . SER B 1 800 ? -89.856 59.754 -41.615 1.00 102.74 861 SER B C 1
ATOM 25472 O O . SER B 1 800 ? -89.682 60.971 -41.721 1.00 97.78 861 SER B O 1
ATOM 25480 N N . SER B 1 801 ? -91.014 59.204 -41.244 1.00 110.81 862 SER B N 1
ATOM 25481 C CA . SER B 1 801 ? -92.163 60.033 -40.904 1.00 105.06 862 SER B CA 1
ATOM 25482 C C . SER B 1 801 ? -91.915 60.875 -39.659 1.00 103.82 862 SER B C 1
ATOM 25483 O O . SER B 1 801 ? -92.591 61.892 -39.467 1.00 104.48 862 SER B O 1
ATOM 25491 N N . GLU B 1 802 ? -90.964 60.480 -38.813 1.00 95.31 863 GLU B N 1
ATOM 25492 C CA . GLU B 1 802 ? -90.695 61.202 -37.578 1.00 106.70 863 GLU B CA 1
ATOM 25493 C C . GLU B 1 802 ? -89.761 62.390 -37.774 1.00 108.17 863 GLU B C 1
ATOM 25494 O O . GLU B 1 802 ? -89.567 63.165 -36.831 1.00 94.42 863 GLU B O 1
ATOM 25506 N N . GLN B 1 803 ? -89.187 62.557 -38.962 1.00 104.46 864 GLN B N 1
ATOM 25507 C CA . GLN B 1 803 ? -88.317 63.693 -39.223 1.00 104.54 864 GLN B CA 1
ATOM 25508 C C . GLN B 1 803 ? -89.142 64.973 -39.349 1.00 97.16 864 GLN B C 1
ATOM 25509 O O . GLN B 1 803 ? -90.323 64.947 -39.705 1.00 110.73 864 GLN B O 1
ATOM 25523 N N . ASP B 1 804 ? -88.503 66.105 -39.045 1.00 95.62 865 ASP B N 1
ATOM 25524 C CA . ASP B 1 804 ? -89.193 67.387 -38.922 1.00 96.78 865 ASP B CA 1
ATOM 25525 C C . ASP B 1 804 ? -89.943 67.782 -40.189 1.00 102.88 865 ASP B C 1
ATOM 25526 O O . ASP B 1 804 ? -89.327 68.119 -41.204 1.00 98.60 865 ASP B O 1
ATOM 25535 N N . TYR B 1 805 ? -91.278 67.774 -40.114 1.00 109.51 866 TYR B N 1
ATOM 25536 C CA . TYR B 1 805 ? -92.138 68.147 -41.236 1.00 111.52 866 TYR B CA 1
ATOM 25537 C C . TYR B 1 805 ? -91.581 69.316 -42.045 1.00 105.41 866 TYR B C 1
ATOM 25538 O O . TYR B 1 805 ? -91.560 69.279 -43.280 1.00 89.20 866 TYR B O 1
ATOM 25556 N N . SER B 1 806 ? -91.123 70.367 -41.361 1.00 100.74 867 SER B N 1
ATOM 25557 C CA . SER B 1 806 ? -90.667 71.563 -42.063 1.00 96.77 867 SER B CA 1
ATOM 25558 C C . SER B 1 806 ? -89.508 71.253 -43.003 1.00 110.90 867 SER B C 1
ATOM 25559 O O . SER B 1 806 ? -89.483 71.726 -44.146 1.00 99.23 867 SER B O 1
ATOM 25567 N N . THR B 1 807 ? -88.542 70.453 -42.544 1.00 117.85 868 THR B N 1
ATOM 25568 C CA . THR B 1 807 ? -87.307 70.271 -43.300 1.00 103.63 868 THR B CA 1
ATOM 25569 C C . THR B 1 807 ? -87.513 69.383 -44.524 1.00 97.15 868 THR B C 1
ATOM 25570 O O . THR B 1 807 ? -86.917 69.632 -45.579 1.00 94.15 868 THR B O 1
ATOM 25581 N N . LEU B 1 808 ? -88.344 68.342 -44.411 1.00 95.63 869 LEU B N 1
ATOM 25582 C CA . LEU B 1 808 ? -88.568 67.464 -45.558 1.00 83.95 869 LEU B CA 1
ATOM 25583 C C . LEU B 1 808 ? -89.214 68.221 -46.709 1.00 86.23 869 LEU B C 1
ATOM 25584 O O . LEU B 1 808 ? -88.841 68.031 -47.873 1.00 92.50 869 LEU B O 1
ATOM 25600 N N . LYS B 1 809 ? -90.189 69.080 -46.408 1.00 96.83 870 LYS B N 1
ATOM 25601 C CA . LYS B 1 809 ? -90.829 69.853 -47.465 1.00 103.77 870 LYS B CA 1
ATOM 25602 C C . LYS B 1 809 ? -89.848 70.832 -48.096 1.00 98.89 870 LYS B C 1
ATOM 25603 O O . LYS B 1 809 ? -89.793 70.955 -49.325 1.00 99.08 870 LYS B O 1
ATOM 25622 N N . GLU B 1 810 ? -89.069 71.542 -47.274 1.00 96.05 871 GLU B N 1
ATOM 25623 C CA . GLU B 1 810 ? -88.027 72.408 -47.815 1.00 99.50 871 GLU B CA 1
ATOM 25624 C C . GLU B 1 810 ? -87.138 71.636 -48.777 1.00 89.13 871 GLU B C 1
ATOM 25625 O O . GLU B 1 810 ? -86.814 72.116 -49.869 1.00 89.22 871 GLU B O 1
ATOM 25637 N N . LEU B 1 811 ? -86.727 70.431 -48.380 1.00 75.74 872 LEU B N 1
ATOM 25638 C CA . LEU B 1 811 ? -85.919 69.608 -49.267 1.00 79.44 872 LEU B CA 1
ATOM 25639 C C . LEU B 1 811 ? -86.652 69.331 -50.571 1.00 90.75 872 LEU B C 1
ATOM 25640 O O . LEU B 1 811 ? -86.045 69.335 -51.648 1.00 89.85 872 LEU B O 1
ATOM 25656 N N . LEU B 1 812 ? -87.962 69.092 -50.499 1.00 99.14 873 LEU B N 1
ATOM 25657 C CA . LEU B 1 812 ? -88.710 68.803 -51.714 1.00 102.23 873 LEU B CA 1
ATOM 25658 C C . LEU B 1 812 ? -88.826 70.032 -52.607 1.00 96.30 873 LEU B C 1
ATOM 25659 O O . LEU B 1 812 ? -88.858 69.899 -53.835 1.00 95.31 873 LEU B O 1
ATOM 25675 N N . GLU B 1 813 ? -88.897 71.229 -52.017 1.00 85.33 874 GLU B N 1
ATOM 25676 C CA . GLU B 1 813 ? -88.917 72.451 -52.814 1.00 95.14 874 GLU B CA 1
ATOM 25677 C C . GLU B 1 813 ? -87.749 72.474 -53.791 1.00 106.86 874 GLU B C 1
ATOM 25678 O O . GLU B 1 813 ? -87.934 72.609 -55.006 1.00 98.22 874 GLU B O 1
ATOM 25690 N N . TYR B 1 814 ? -86.528 72.341 -53.269 1.00 104.69 875 TYR B N 1
ATOM 25691 C CA . TYR B 1 814 ? -85.356 72.263 -54.134 1.00 95.30 875 TYR B CA 1
ATOM 25692 C C . TYR B 1 814 ? -85.432 71.041 -55.040 1.00 99.75 875 TYR B C 1
ATOM 25693 O O . TYR B 1 814 ? -85.213 71.138 -56.253 1.00 112.55 875 TYR B O 1
ATOM 25711 N N . SER B 1 815 ? -85.749 69.877 -54.465 1.00 94.90 876 SER B N 1
ATOM 25712 C CA . SER B 1 815 ? -85.862 68.662 -55.266 1.00 105.14 876 SER B CA 1
ATOM 25713 C C . SER B 1 815 ? -86.861 68.845 -56.402 1.00 115.22 876 SER B C 1
ATOM 25714 O O . SER B 1 815 ? -86.613 68.415 -57.534 1.00 110.93 876 SER B O 1
ATOM 25722 N N . ASP B 1 816 ? -87.999 69.484 -56.117 1.00 114.34 877 ASP B N 1
ATOM 25723 C CA . ASP B 1 816 ? -88.969 69.774 -57.168 1.00 124.35 877 ASP B CA 1
ATOM 25724 C C . ASP B 1 816 ? -88.384 70.719 -58.209 1.00 113.88 877 ASP B C 1
ATOM 25725 O O . ASP B 1 816 ? -88.627 70.561 -59.411 1.00 105.98 877 ASP B O 1
ATOM 25734 N N . ASP B 1 817 ? -87.606 71.709 -57.764 1.00 116.18 878 ASP B N 1
ATOM 25735 C CA . ASP B 1 817 ? -87.077 72.714 -58.680 1.00 106.29 878 ASP B CA 1
ATOM 25736 C C . ASP B 1 817 ? -86.177 72.081 -59.733 1.00 107.73 878 ASP B C 1
ATOM 25737 O O . ASP B 1 817 ? -86.331 72.339 -60.932 1.00 110.72 878 ASP B O 1
ATOM 25746 N N . ILE B 1 818 ? -85.225 71.248 -59.306 1.00 113.41 879 ILE B N 1
ATOM 25747 C CA . ILE B 1 818 ? -84.288 70.648 -60.249 1.00 114.09 879 ILE B CA 1
ATOM 25748 C C . ILE B 1 818 ? -85.023 69.848 -61.315 1.00 118.87 879 ILE B C 1
ATOM 25749 O O . ILE B 1 818 ? -84.490 69.643 -62.411 1.00 111.29 879 ILE B O 1
ATOM 25765 N N . ALA B 1 819 ? -86.242 69.388 -61.024 1.00 131.24 880 ALA B N 1
ATOM 25766 C CA . ALA B 1 819 ? -87.078 68.768 -62.043 1.00 124.60 880 ALA B CA 1
ATOM 25767 C C . ALA B 1 819 ? -87.724 69.794 -62.965 1.00 124.39 880 ALA B C 1
ATOM 25768 O O . ALA B 1 819 ? -88.126 69.440 -64.079 1.00 121.61 880 ALA B O 1
ATOM 25775 N N . GLU B 1 820 ? -87.828 71.052 -62.529 1.00 125.92 881 GLU B N 1
ATOM 25776 C CA . GLU B 1 820 ? -88.404 72.105 -63.356 1.00 129.10 881 GLU B CA 1
ATOM 25777 C C . GLU B 1 820 ? -87.432 72.625 -64.404 1.00 127.56 881 GLU B C 1
ATOM 25778 O O . GLU B 1 820 ? -87.862 73.299 -65.348 1.00 141.29 881 GLU B O 1
ATOM 25790 N N . ASN B 1 821 ? -86.140 72.332 -64.270 1.00 126.12 882 ASN B N 1
ATOM 25791 C CA . ASN B 1 821 ? -85.133 72.867 -65.180 1.00 126.89 882 ASN B CA 1
ATOM 25792 C C . ASN B 1 821 ? -83.986 71.877 -65.306 1.00 136.30 882 ASN B C 1
ATOM 25793 O O . ASN B 1 821 ? -83.872 70.918 -64.538 1.00 127.90 882 ASN B O 1
ATOM 25804 N N . ASP B 1 822 ? -83.136 72.121 -66.305 1.00 134.99 883 ASP B N 1
ATOM 25805 C CA . ASP B 1 822 ? -81.831 71.494 -66.508 1.00 135.14 883 ASP B CA 1
ATOM 25806 C C . ASP B 1 822 ? -81.908 70.251 -67.393 1.00 128.91 883 ASP B C 1
ATOM 25807 O O . ASP B 1 822 ? -80.865 69.735 -67.793 1.00 127.43 883 ASP B O 1
ATOM 25816 N N . ASN B 1 823 ? -83.106 69.754 -67.700 1.00 127.95 884 ASN B N 1
ATOM 25817 C CA . ASN B 1 823 ? -83.302 68.688 -68.685 1.00 137.34 884 ASN B CA 1
ATOM 25818 C C . ASN B 1 823 ? -82.301 67.547 -68.472 1.00 138.56 884 ASN B C 1
ATOM 25819 O O . ASN B 1 823 ? -81.380 67.316 -69.256 1.00 134.04 884 ASN B O 1
ATOM 25830 N N . LEU B 1 824 ? -82.520 66.831 -67.373 1.00 126.67 885 LEU B N 1
ATOM 25831 C CA . LEU B 1 824 ? -81.618 65.773 -66.950 1.00 120.20 885 LEU B CA 1
ATOM 25832 C C . LEU B 1 824 ? -81.812 64.522 -67.807 1.00 119.48 885 LEU B C 1
ATOM 25833 O O . LEU B 1 824 ? -82.768 64.400 -68.577 1.00 124.62 885 LEU B O 1
ATOM 25849 N N . ASP B 1 825 ? -80.878 63.584 -67.667 1.00 119.82 886 ASP B N 1
ATOM 25850 C CA . ASP B 1 825 ? -81.015 62.279 -68.292 1.00 119.16 886 ASP B CA 1
ATOM 25851 C C . ASP B 1 825 ? -82.115 61.479 -67.592 1.00 125.22 886 ASP B C 1
ATOM 25852 O O . ASP B 1 825 ? -82.604 61.849 -66.521 1.00 120.16 886 ASP B O 1
ATOM 25861 N N . ASN B 1 826 ? -82.517 60.369 -68.216 1.00 133.75 887 ASN B N 1
ATOM 25862 C CA . ASN B 1 826 ? -83.610 59.566 -67.673 1.00 131.05 887 ASN B CA 1
ATOM 25863 C C . ASN B 1 826 ? -83.271 59.045 -66.281 1.00 122.03 887 ASN B C 1
ATOM 25864 O O . ASN B 1 826 ? -83.982 59.326 -65.309 1.00 124.82 887 ASN B O 1
ATOM 25875 N N . VAL B 1 827 ? -82.189 58.271 -66.163 1.00 125.14 888 VAL B N 1
ATOM 25876 C CA . VAL B 1 827 ? -81.748 57.825 -64.843 1.00 128.91 888 VAL B CA 1
ATOM 25877 C C . VAL B 1 827 ? -81.477 59.023 -63.945 1.00 120.99 888 VAL B C 1
ATOM 25878 O O . VAL B 1 827 ? -81.687 58.959 -62.727 1.00 115.43 888 VAL B O 1
ATOM 25891 N N . SER B 1 828 ? -81.008 60.130 -64.522 1.00 113.57 889 SER B N 1
ATOM 25892 C CA . SER B 1 828 ? -80.805 61.346 -63.743 1.00 113.54 889 SER B CA 1
ATOM 25893 C C . SER B 1 828 ? -82.138 61.912 -63.263 1.00 113.15 889 SER B C 1
ATOM 25894 O O . SER B 1 828 ? -82.276 62.298 -62.096 1.00 97.56 889 SER B O 1
ATOM 25902 N N . LYS B 1 829 ? -83.136 61.966 -64.151 1.00 122.66 890 LYS B N 1
ATOM 25903 C CA . LYS B 1 829 ? -84.481 62.353 -63.733 1.00 114.67 890 LYS B CA 1
ATOM 25904 C C . LYS B 1 829 ? -85.117 61.272 -62.869 1.00 111.43 890 LYS B C 1
ATOM 25905 O O . LYS B 1 829 ? -85.821 61.577 -61.899 1.00 107.25 890 LYS B O 1
ATOM 25924 N N . ASN B 1 830 ? -84.877 60.003 -63.206 1.00 108.62 891 ASN B N 1
ATOM 25925 C CA . ASN B 1 830 ? -85.516 58.903 -62.492 1.00 106.49 891 ASN B CA 1
ATOM 25926 C C . ASN B 1 830 ? -85.152 58.927 -61.013 1.00 111.79 891 ASN B C 1
ATOM 25927 O O . ASN B 1 830 ? -86.026 58.825 -60.144 1.00 106.89 891 ASN B O 1
ATOM 25938 N N . ALA B 1 831 ? -83.859 59.063 -60.708 1.00 109.99 892 ALA B N 1
ATOM 25939 C CA . ALA B 1 831 ? -83.432 59.105 -59.314 1.00 103.13 892 ALA B CA 1
ATOM 25940 C C . ALA B 1 831 ? -84.061 60.284 -58.583 1.00 109.80 892 ALA B C 1
ATOM 25941 O O . ALA B 1 831 ? -84.486 60.154 -57.429 1.00 103.32 892 ALA B O 1
ATOM 25948 N N . LEU B 1 832 ? -84.124 61.446 -59.235 1.00 105.77 893 LEU B N 1
ATOM 25949 C CA . LEU B 1 832 ? -84.798 62.591 -58.635 1.00 107.06 893 LEU B CA 1
ATOM 25950 C C . LEU B 1 832 ? -86.279 62.298 -58.430 1.00 109.16 893 LEU B C 1
ATOM 25951 O O . LEU B 1 832 ? -86.816 62.487 -57.333 1.00 104.34 893 LEU B O 1
ATOM 25967 N N . ASP B 1 833 ? -86.955 61.822 -59.481 1.00 114.14 894 ASP B N 1
ATOM 25968 C CA . ASP B 1 833 ? -88.379 61.518 -59.379 1.00 107.18 894 ASP B CA 1
ATOM 25969 C C . ASP B 1 833 ? -88.662 60.560 -58.230 1.00 108.68 894 ASP B C 1
ATOM 25970 O O . ASP B 1 833 ? -89.673 60.698 -57.532 1.00 106.44 894 ASP B O 1
ATOM 25979 N N . LYS B 1 834 ? -87.783 59.577 -58.022 1.00 107.25 895 LYS B N 1
ATOM 25980 C CA . LYS B 1 834 ? -87.961 58.640 -56.917 1.00 98.98 895 LYS B CA 1
ATOM 25981 C C . LYS B 1 834 ? -88.168 59.375 -55.598 1.00 103.35 895 LYS B C 1
ATOM 25982 O O . LYS B 1 834 ? -89.109 59.086 -54.852 1.00 111.78 895 LYS B O 1
ATOM 26001 N N . LEU B 1 835 ? -87.287 60.328 -55.293 1.00 113.13 896 LEU B N 1
ATOM 26002 C CA . LEU B 1 835 ? -87.335 60.995 -53.997 1.00 105.92 896 LEU B CA 1
ATOM 26003 C C . LEU B 1 835 ? -88.436 62.041 -53.927 1.00 102.31 896 LEU B C 1
ATOM 26004 O O . LEU B 1 835 ? -88.925 62.342 -52.833 1.00 105.18 896 LEU B O 1
ATOM 26020 N N . ARG B 1 836 ? -88.837 62.610 -55.065 1.00 108.04 897 ARG B N 1
ATOM 26021 C CA . ARG B 1 836 ? -90.046 63.423 -55.077 1.00 103.27 897 ARG B CA 1
ATOM 26022 C C . ARG B 1 836 ? -91.237 62.603 -54.599 1.00 104.87 897 ARG B C 1
ATOM 26023 O O . ARG B 1 836 ? -92.036 63.060 -53.774 1.00 99.55 897 ARG B O 1
ATOM 26042 N N . ASN B 1 837 ? -91.361 61.373 -55.105 1.00 105.40 898 ASN B N 1
ATOM 26043 C CA . ASN B 1 837 ? -92.445 60.493 -54.682 1.00 109.04 898 ASN B CA 1
ATOM 26044 C C . ASN B 1 837 ? -92.314 60.134 -53.206 1.00 101.70 898 ASN B C 1
ATOM 26045 O O . ASN B 1 837 ? -93.259 60.306 -52.427 1.00 106.44 898 ASN B O 1
ATOM 26056 N N . ASN B 1 838 ? -91.144 59.631 -52.804 1.00 100.36 899 ASN B N 1
ATOM 26057 C CA . ASN B 1 838 ? -90.956 59.203 -51.421 1.00 94.27 899 ASN B CA 1
ATOM 26058 C C . ASN B 1 838 ? -91.180 60.354 -50.450 1.00 98.92 899 ASN B C 1
ATOM 26059 O O . ASN B 1 838 ? -91.764 60.165 -49.376 1.00 85.91 899 ASN B O 1
ATOM 26070 N N . LEU B 1 839 ? -90.720 61.555 -50.804 1.00 101.98 900 LEU B N 1
ATOM 26071 C CA . LEU B 1 839 ? -90.975 62.715 -49.957 1.00 102.26 900 LEU B CA 1
ATOM 26072 C C . LEU B 1 839 ? -92.468 63.008 -49.877 1.00 101.75 900 LEU B C 1
ATOM 26073 O O . LEU B 1 839 ? -93.029 63.134 -48.784 1.00 101.09 900 LEU B O 1
ATOM 26089 N N . ASN B 1 840 ? -93.132 63.107 -51.031 1.00 107.00 901 ASN B N 1
ATOM 26090 C CA . ASN B 1 840 ? -94.570 63.357 -51.044 1.00 102.05 901 ASN B CA 1
ATOM 26091 C C . ASN B 1 840 ? -95.311 62.351 -50.171 1.00 97.19 901 ASN B C 1
ATOM 26092 O O . ASN B 1 840 ? -96.085 62.731 -49.286 1.00 85.51 901 ASN B O 1
ATOM 26103 N N . SER B 1 841 ? -95.077 61.058 -50.405 1.00 92.08 902 SER B N 1
ATOM 26104 C CA . SER B 1 841 ? -95.771 60.018 -49.651 1.00 95.02 902 SER B CA 1
ATOM 26105 C C . SER B 1 841 ? -95.686 60.267 -48.149 1.00 106.21 902 SER B C 1
ATOM 26106 O O . SER B 1 841 ? -96.702 60.243 -47.445 1.00 113.60 902 SER B O 1
ATOM 26114 N N . LEU B 1 842 ? -94.476 60.506 -47.639 1.00 113.32 903 LEU B N 1
ATOM 26115 C CA . LEU B 1 842 ? -94.313 60.728 -46.206 1.00 116.99 903 LEU B CA 1
ATOM 26116 C C . LEU B 1 842 ? -94.867 62.081 -45.776 1.00 109.42 903 LEU B C 1
ATOM 26117 O O . LEU B 1 842 ? -95.347 62.219 -44.645 1.00 110.71 903 LEU B O 1
ATOM 26133 N N . ILE B 1 843 ? -94.810 63.087 -46.651 1.00 107.55 904 ILE B N 1
ATOM 26134 C CA . ILE B 1 843 ? -95.382 64.384 -46.307 1.00 114.73 904 ILE B CA 1
ATOM 26135 C C . ILE B 1 843 ? -96.898 64.280 -46.190 1.00 122.56 904 ILE B C 1
ATOM 26136 O O . ILE B 1 843 ? -97.515 64.988 -45.385 1.00 121.66 904 ILE B O 1
ATOM 26152 N N . GLU B 1 844 ? -97.525 63.414 -46.991 1.00 116.62 905 GLU B N 1
ATOM 26153 C CA . GLU B 1 844 ? -98.957 63.176 -46.839 1.00 112.09 905 GLU B CA 1
ATOM 26154 C C . GLU B 1 844 ? -99.251 62.471 -45.521 1.00 110.95 905 GLU B C 1
ATOM 26155 O O . GLU B 1 844 ? -100.274 62.739 -44.881 1.00 117.61 905 GLU B O 1
ATOM 26167 N N . GLU B 1 845 ? -98.361 61.568 -45.099 1.00 100.63 906 GLU B N 1
ATOM 26168 C CA . GLU B 1 845 ? -98.571 60.840 -43.852 1.00 110.28 906 GLU B CA 1
ATOM 26169 C C . GLU B 1 845 ? -98.423 61.747 -42.637 1.00 118.66 906 GLU B C 1
ATOM 26170 O O . GLU B 1 845 ? -99.096 61.533 -41.622 1.00 114.09 906 GLU B O 1
ATOM 26182 N N . ILE B 1 846 ? -97.546 62.749 -42.707 1.00 125.52 907 ILE B N 1
ATOM 26183 C CA . ILE B 1 846 ? -97.444 63.702 -41.607 1.00 126.08 907 ILE B CA 1
ATOM 26184 C C . ILE B 1 846 ? -98.574 64.721 -41.683 1.00 120.39 907 ILE B C 1
ATOM 26185 O O . ILE B 1 846 ? -99.028 65.230 -40.651 1.00 105.65 907 ILE B O 1
ATOM 26201 N N . ASN B 1 847 ? -99.046 65.036 -42.893 1.00 125.89 908 ASN B N 1
ATOM 26202 C CA . ASN B 1 847 ? -100.159 65.969 -43.038 1.00 121.22 908 ASN B CA 1
ATOM 26203 C C . ASN B 1 847 ? -101.429 65.418 -42.402 1.00 124.55 908 ASN B C 1
ATOM 26204 O O . ASN B 1 847 ? -102.169 66.154 -41.740 1.00 130.82 908 ASN B O 1
ATOM 26215 N N . GLU B 1 848 ? -101.700 64.123 -42.592 1.00 119.13 909 GLU B N 1
ATOM 26216 C CA . GLU B 1 848 ? -102.948 63.552 -42.095 1.00 123.60 909 GLU B CA 1
ATOM 26217 C C . GLU B 1 848 ? -103.060 63.671 -40.582 1.00 132.21 909 GLU B C 1
ATOM 26218 O O . GLU B 1 848 ? -104.166 63.844 -40.057 1.00 144.48 909 GLU B O 1
ATOM 26230 N N . ARG B 1 849 ? -101.937 63.596 -39.867 1.00 128.34 910 ARG B N 1
ATOM 26231 C CA . ARG B 1 849 ? -101.971 63.477 -38.415 1.00 128.12 910 ARG B CA 1
ATOM 26232 C C . ARG B 1 849 ? -102.786 64.607 -37.802 1.00 133.95 910 ARG B C 1
ATOM 26233 O O . ARG B 1 849 ? -102.242 65.646 -37.416 1.00 122.78 910 ARG B O 1
ATOM 26254 N N . SER B 1 850 ? -104.098 64.406 -37.727 1.00 151.14 911 SER B N 1
ATOM 26255 C CA . SER B 1 850 ? -105.012 65.386 -37.156 1.00 140.38 911 SER B CA 1
ATOM 26256 C C . SER B 1 850 ? -106.226 64.659 -36.588 1.00 111.89 911 SER B C 1
ATOM 26257 O O . SER B 1 850 ? -106.285 63.427 -36.607 1.00 90.94 911 SER B O 1
ATOM 26265 N N . SER C 2 7 ? -63.285 52.971 -18.196 1.00 108.36 384 SER D N 1
ATOM 26266 C CA . SER C 2 7 ? -64.698 53.258 -18.412 1.00 117.47 384 SER D CA 1
ATOM 26267 C C . SER C 2 7 ? -65.387 52.058 -19.060 1.00 119.04 384 SER D C 1
ATOM 26268 O O . SER C 2 7 ? -64.894 51.501 -20.040 1.00 124.53 384 SER D O 1
ATOM 26275 N N . ILE C 2 8 ? -66.538 51.669 -18.507 1.00 122.44 385 ILE D N 1
ATOM 26276 C CA . ILE C 2 8 ? -67.173 50.410 -18.896 1.00 125.33 385 ILE D CA 1
ATOM 26277 C C . ILE C 2 8 ? -67.575 50.447 -20.367 1.00 118.06 385 ILE D C 1
ATOM 26278 O O . ILE C 2 8 ? -67.063 49.680 -21.191 1.00 96.64 385 ILE D O 1
ATOM 26294 N N . PHE C 2 9 ? -68.509 51.336 -20.716 1.00 126.55 386 PHE D N 1
ATOM 26295 C CA . PHE C 2 9 ? -69.005 51.388 -22.089 1.00 116.87 386 PHE D CA 1
ATOM 26296 C C . PHE C 2 9 ? -67.911 51.812 -23.060 1.00 119.75 386 PHE D C 1
ATOM 26297 O O . PHE C 2 9 ? -67.876 51.346 -24.205 1.00 111.04 386 PHE D O 1
ATOM 26314 N N . GLU C 2 10 ? -67.008 52.692 -22.624 1.00 118.11 387 GLU D N 1
ATOM 26315 C CA . GLU C 2 10 ? -65.959 53.185 -23.511 1.00 102.98 387 GLU D CA 1
ATOM 26316 C C . GLU C 2 10 ? -65.122 52.037 -24.065 1.00 100.72 387 GLU D C 1
ATOM 26317 O O . GLU C 2 10 ? -64.842 51.982 -25.267 1.00 89.29 387 GLU D O 1
ATOM 26329 N N . LYS C 2 11 ? -64.704 51.112 -23.195 1.00 91.49 388 LYS D N 1
ATOM 26330 C CA . LYS C 2 11 ? -63.893 49.986 -23.648 1.00 88.55 388 LYS D CA 1
ATOM 26331 C C . LYS C 2 11 ? -64.592 49.217 -24.761 1.00 83.21 388 LYS D C 1
ATOM 26332 O O . LYS C 2 11 ? -63.958 48.816 -25.745 1.00 80.15 388 LYS D O 1
ATOM 26351 N N . ASP C 2 12 ? -65.902 49.000 -24.623 1.00 86.97 389 ASP D N 1
ATOM 26352 C CA . ASP C 2 12 ? -66.649 48.293 -25.657 1.00 93.26 389 ASP D CA 1
ATOM 26353 C C . ASP C 2 12 ? -66.812 49.153 -26.902 1.00 85.19 389 ASP D C 1
ATOM 26354 O O . ASP C 2 12 ? -66.684 48.658 -28.028 1.00 81.37 389 ASP D O 1
ATOM 26363 N N . LEU C 2 13 ? -67.097 50.443 -26.720 1.00 86.67 390 LEU D N 1
ATOM 26364 C CA . LEU C 2 13 ? -67.211 51.351 -27.856 1.00 75.53 390 LEU D CA 1
ATOM 26365 C C . LEU C 2 13 ? -65.930 51.351 -28.682 1.00 79.51 390 LEU D C 1
ATOM 26366 O O . LEU C 2 13 ? -65.973 51.290 -29.916 1.00 76.35 390 LEU D O 1
ATOM 26382 N N . MET C 2 14 ? -64.776 51.424 -28.015 1.00 79.46 391 MET D N 1
ATOM 26383 C CA . MET C 2 14 ? -63.503 51.392 -28.729 1.00 72.36 391 MET D CA 1
ATOM 26384 C C . MET C 2 14 ? -63.342 50.086 -29.495 1.00 72.91 391 MET D C 1
ATOM 26385 O O . MET C 2 14 ? -63.007 50.086 -30.685 1.00 71.91 391 MET D O 1
ATOM 26399 N N . ALA C 2 15 ? -63.567 48.957 -28.819 1.00 79.79 392 ALA D N 1
ATOM 26400 C CA . ALA C 2 15 ? -63.526 47.668 -29.500 1.00 72.62 392 ALA D CA 1
ATOM 26401 C C . ALA C 2 15 ? -64.446 47.665 -30.712 1.00 70.35 392 ALA D C 1
ATOM 26402 O O . ALA C 2 15 ? -64.069 47.190 -31.789 1.00 77.06 392 ALA D O 1
ATOM 26409 N N . TYR C 2 16 ? -65.650 48.218 -30.558 1.00 78.32 393 TYR D N 1
ATOM 26410 C CA . TYR C 2 16 ? -66.634 48.203 -31.636 1.00 82.60 393 TYR D CA 1
ATOM 26411 C C . TYR C 2 16 ? -66.083 48.858 -32.898 1.00 72.94 393 TYR D C 1
ATOM 26412 O O . TYR C 2 16 ? -66.211 48.313 -34.001 1.00 69.06 393 TYR D O 1
ATOM 26430 N N . PHE C 2 17 ? -65.465 50.034 -32.756 1.00 75.83 394 PHE D N 1
ATOM 26431 C CA . PHE C 2 17 ? -64.942 50.740 -33.922 1.00 70.83 394 PHE D CA 1
ATOM 26432 C C . PHE C 2 17 ? -63.800 49.970 -34.575 1.00 74.68 394 PHE D C 1
ATOM 26433 O O . PHE C 2 17 ? -63.685 49.949 -35.806 1.00 63.07 394 PHE D O 1
ATOM 26450 N N . ASP C 2 18 ? -62.943 49.336 -33.774 1.00 68.16 395 ASP D N 1
ATOM 26451 C CA . ASP C 2 18 ? -61.845 48.562 -34.342 1.00 60.81 395 ASP D CA 1
ATOM 26452 C C . ASP C 2 18 ? -62.362 47.373 -35.142 1.00 67.09 395 ASP D C 1
ATOM 26453 O O . ASP C 2 18 ? -61.804 47.033 -36.192 1.00 87.23 395 ASP D O 1
ATOM 26462 N N . GLU C 2 19 ? -63.430 46.727 -34.666 1.00 77.36 396 GLU D N 1
ATOM 26463 C CA . GLU C 2 19 ? -63.947 45.551 -35.360 1.00 79.32 396 GLU D CA 1
ATOM 26464 C C . GLU C 2 19 ? -64.564 45.930 -36.701 1.00 75.21 396 GLU D C 1
ATOM 26465 O O . GLU C 2 19 ? -64.291 45.291 -37.724 1.00 80.90 396 GLU D O 1
ATOM 26477 N N . ASN C 2 20 ? -65.396 46.973 -36.718 1.00 73.71 397 ASN D N 1
ATOM 26478 C CA . ASN C 2 20 ? -66.154 47.301 -37.921 1.00 79.54 397 ASN D CA 1
ATOM 26479 C C . ASN C 2 20 ? -65.333 48.083 -38.937 1.00 74.87 397 ASN D C 1
ATOM 26480 O O . ASN C 2 20 ? -65.552 47.931 -40.144 1.00 94.43 397 ASN D O 1
ATOM 26491 N N . LEU C 2 21 ? -64.401 48.919 -38.489 1.00 82.51 398 LEU D N 1
ATOM 26492 C CA . LEU C 2 21 ? -63.607 49.722 -39.409 1.00 71.57 398 LEU D CA 1
ATOM 26493 C C . LEU C 2 21 ? -62.327 49.029 -39.847 1.00 77.49 398 LEU D C 1
ATOM 26494 O O . LEU C 2 21 ? -61.562 49.607 -40.627 1.00 70.22 398 LEU D O 1
ATOM 26510 N N . ASN C 2 22 ? -62.071 47.817 -39.365 1.00 81.31 399 ASN D N 1
ATOM 26511 C CA . ASN C 2 22 ? -61.202 46.915 -40.100 1.00 72.04 399 ASN D CA 1
ATOM 26512 C C . ASN C 2 22 ? -61.823 46.659 -41.469 1.00 91.14 399 ASN D C 1
ATOM 26513 O O . ASN C 2 22 ? -63.043 46.732 -41.637 1.00 101.60 399 ASN D O 1
ATOM 26524 N N . ARG C 2 23 ? -60.971 46.383 -42.456 1.00 83.13 400 ARG D N 1
ATOM 26525 C CA . ARG C 2 23 ? -61.399 46.153 -43.836 1.00 96.76 400 ARG D CA 1
ATOM 26526 C C . ARG C 2 23 ? -61.518 47.465 -44.604 1.00 85.45 400 ARG D C 1
ATOM 26527 O O . ARG C 2 23 ? -61.390 47.476 -45.833 1.00 91.41 400 ARG D O 1
ATOM 26548 N N . ASN C 2 24 ? -61.767 48.571 -43.900 1.00 87.23 401 ASN D N 1
ATOM 26549 C CA . ASN C 2 24 ? -61.815 49.897 -44.508 1.00 89.21 401 ASN D CA 1
ATOM 26550 C C . ASN C 2 24 ? -60.580 50.727 -44.187 1.00 79.71 401 ASN D C 1
ATOM 26551 O O . ASN C 2 24 ? -60.578 51.939 -44.427 1.00 76.53 401 ASN D O 1
ATOM 26562 N N . TRP C 2 25 ? -59.533 50.106 -43.640 1.00 74.63 402 TRP D N 1
ATOM 26563 C CA . TRP C 2 25 ? -58.332 50.847 -43.273 1.00 73.32 402 TRP D CA 1
ATOM 26564 C C . TRP C 2 25 ? -57.733 51.581 -44.465 1.00 72.47 402 TRP D C 1
ATOM 26565 O O . TRP C 2 25 ? -57.194 52.682 -44.306 1.00 68.14 402 TRP D O 1
ATOM 26586 N N . ARG C 2 26 ? -57.819 50.996 -45.662 1.00 70.40 403 ARG D N 1
ATOM 26587 C CA . ARG C 2 26 ? -57.203 51.600 -46.838 1.00 66.43 403 ARG D CA 1
ATOM 26588 C C . ARG C 2 26 ? -57.835 52.933 -47.213 1.00 59.01 403 ARG D C 1
ATOM 26589 O O . ARG C 2 26 ? -57.178 53.751 -47.867 1.00 57.70 403 ARG D O 1
ATOM 26610 N N . GLY C 2 27 ? -59.085 53.172 -46.820 1.00 54.27 404 GLY D N 1
ATOM 26611 C CA . GLY C 2 27 ? -59.747 54.401 -47.205 1.00 59.21 404 GLY D CA 1
ATOM 26612 C C . GLY C 2 27 ? -59.972 54.469 -48.706 1.00 69.18 404 GLY D C 1
ATOM 26613 O O . GLY C 2 27 ? -60.175 53.456 -49.382 1.00 75.22 404 GLY D O 1
ATOM 26617 N N . ARG C 2 28 ? -59.928 55.690 -49.233 1.00 83.11 405 ARG D N 1
ATOM 26618 C CA . ARG C 2 28 ? -60.141 55.950 -50.663 1.00 84.08 405 ARG D CA 1
ATOM 26619 C C . ARG C 2 28 ? -61.512 55.379 -51.022 1.00 79.17 405 ARG D C 1
ATOM 26620 O O . ARG C 2 28 ? -62.503 55.728 -50.361 1.00 76.14 405 ARG D O 1
ATOM 26641 N N . GLU C 2 29 ? -61.623 54.526 -52.041 1.00 85.17 406 GLU D N 1
ATOM 26642 C CA . GLU C 2 29 ? -62.894 53.899 -52.378 1.00 93.90 406 GLU D CA 1
ATOM 26643 C C . GLU C 2 29 ? -63.051 52.524 -51.751 1.00 85.88 406 GLU D C 1
ATOM 26644 O O . GLU C 2 29 ? -64.173 52.006 -51.701 1.00 94.13 406 GLU D O 1
ATOM 26656 N N . HIS C 2 30 ? -61.963 51.926 -51.270 1.00 87.06 407 HIS D N 1
ATOM 26657 C CA . HIS C 2 30 ? -62.032 50.616 -50.637 1.00 82.29 407 HIS D CA 1
ATOM 26658 C C . HIS C 2 30 ? -62.651 50.733 -49.251 1.00 82.53 407 HIS D C 1
ATOM 26659 O O . HIS C 2 30 ? -61.957 50.583 -48.239 1.00 82.69 407 HIS D O 1
ATOM 26673 N N . TRP C 2 31 ? -63.954 50.997 -49.197 1.00 90.29 408 TRP D N 1
ATOM 26674 C CA . TRP C 2 31 ? -64.659 51.160 -47.934 1.00 97.29 408 TRP D CA 1
ATOM 26675 C C . TRP C 2 31 ? -66.058 50.570 -48.083 1.00 103.40 408 TRP D C 1
ATOM 26676 O O . TRP C 2 31 ? -66.445 50.095 -49.155 1.00 87.19 408 TRP D O 1
ATOM 26697 N N . LYS C 2 32 ? -66.813 50.605 -46.986 1.00 110.93 409 LYS D N 1
ATOM 26698 C CA . LYS C 2 32 ? -68.168 50.055 -46.918 1.00 113.48 409 LYS D CA 1
ATOM 26699 C C . LYS C 2 32 ? -68.162 48.531 -47.031 1.00 134.22 409 LYS D C 1
ATOM 26700 O O . LYS C 2 32 ? -68.948 47.942 -47.774 1.00 142.59 409 LYS D O 1
ATOM 26719 N N . VAL C 2 33 ? -67.256 47.893 -46.299 1.00 141.76 410 VAL D N 1
ATOM 26720 C CA . VAL C 2 33 ? -67.422 46.497 -45.914 1.00 134.98 410 VAL D CA 1
ATOM 26721 C C . VAL C 2 33 ? -67.651 46.531 -44.410 1.00 136.31 410 VAL D C 1
ATOM 26722 O O . VAL C 2 33 ? -66.800 46.102 -43.622 1.00 128.21 410 VAL D O 1
ATOM 26735 N N . ARG C 2 34 ? -68.811 47.055 -44.015 1.00 142.10 411 ARG D N 1
ATOM 26736 C CA . ARG C 2 34 ? -69.037 47.551 -42.667 1.00 136.88 411 ARG D CA 1
ATOM 26737 C C . ARG C 2 34 ? -70.491 47.313 -42.287 1.00 136.82 411 ARG D C 1
ATOM 26738 O O . ARG C 2 34 ? -71.367 47.228 -43.153 1.00 131.35 411 ARG D O 1
ATOM 26759 N N . ASN C 2 35 ? -70.737 47.207 -40.985 1.00 129.50 412 ASN D N 1
ATOM 26760 C CA . ASN C 2 35 ? -72.096 47.096 -40.460 1.00 133.28 412 ASN D CA 1
ATOM 26761 C C . ASN C 2 35 ? -72.281 48.016 -39.258 1.00 118.23 412 ASN D C 1
ATOM 26762 O O . ASN C 2 35 ? -73.292 47.944 -38.559 1.00 120.15 412 ASN D O 1
ATOM 26773 N N . LEU C 2 82 ? -83.511 19.832 -63.514 1.00 89.48 459 LEU D N 1
ATOM 26774 C CA . LEU C 2 82 ? -83.284 20.062 -64.937 1.00 112.47 459 LEU D CA 1
ATOM 26775 C C . LEU C 2 82 ? -82.592 18.868 -65.583 1.00 97.87 459 LEU D C 1
ATOM 26776 O O . LEU C 2 82 ? -81.781 18.191 -64.953 1.00 96.68 459 LEU D O 1
ATOM 26791 N N . GLU C 2 83 ? -82.925 18.619 -66.847 1.00 98.46 460 GLU D N 1
ATOM 26792 C CA . GLU C 2 83 ? -82.249 17.607 -67.644 1.00 93.27 460 GLU D CA 1
ATOM 26793 C C . GLU C 2 83 ? -82.299 18.020 -69.105 1.00 79.33 460 GLU D C 1
ATOM 26794 O O . GLU C 2 83 ? -83.331 18.489 -69.591 1.00 83.36 460 GLU D O 1
ATOM 26806 N N . ILE C 2 84 ? -81.179 17.849 -69.794 1.00 74.08 461 ILE D N 1
ATOM 26807 C CA . ILE C 2 84 ? -81.130 18.077 -71.231 1.00 68.71 461 ILE D CA 1
ATOM 26808 C C . ILE C 2 84 ? -81.656 16.840 -71.938 1.00 69.61 461 ILE D C 1
ATOM 26809 O O . ILE C 2 84 ? -81.406 15.706 -71.511 1.00 76.78 461 ILE D O 1
ATOM 26825 N N . ASP C 2 85 ? -82.395 17.053 -73.024 1.00 72.34 462 ASP D N 1
ATOM 26826 C CA . ASP C 2 85 ? -82.870 15.951 -73.858 1.00 72.73 462 ASP D CA 1
ATOM 26827 C C . ASP C 2 85 ? -81.849 15.762 -74.973 1.00 71.12 462 ASP D C 1
ATOM 26828 O O . ASP C 2 85 ? -81.917 16.399 -76.025 1.00 66.02 462 ASP D O 1
ATOM 26837 N N . PHE C 2 86 ? -80.876 14.881 -74.730 1.00 69.35 463 PHE D N 1
ATOM 26838 C CA . PHE C 2 86 ? -79.843 14.614 -75.722 1.00 72.27 463 PHE D CA 1
ATOM 26839 C C . PHE C 2 86 ? -80.384 13.910 -76.958 1.00 70.58 463 PHE D C 1
ATOM 26840 O O . PHE C 2 86 ? -79.644 13.758 -77.935 1.00 75.86 463 PHE D O 1
ATOM 26857 N N . PHE C 2 87 ? -81.645 13.479 -76.938 1.00 71.23 464 PHE D N 1
ATOM 26858 C CA . PHE C 2 87 ? -82.272 12.885 -78.108 1.00 63.70 464 PHE D CA 1
ATOM 26859 C C . PHE C 2 87 ? -82.956 13.914 -78.997 1.00 62.96 464 PHE D C 1
ATOM 26860 O O . PHE C 2 87 ? -83.194 13.631 -80.177 1.00 64.43 464 PHE D O 1
ATOM 26877 N N . LYS C 2 88 ? -83.270 15.094 -78.467 1.00 72.53 465 LYS D N 1
ATOM 26878 C CA . LYS C 2 88 ? -83.883 16.135 -79.280 1.00 74.53 465 LYS D CA 1
ATOM 26879 C C . LYS C 2 88 ? -82.926 16.564 -80.387 1.00 82.31 465 LYS D C 1
ATOM 26880 O O . LYS C 2 88 ? -81.726 16.746 -80.161 1.00 85.57 465 LYS D O 1
ATOM 26899 N N . THR C 2 89 ? -83.468 16.729 -81.595 1.00 91.23 466 THR D N 1
ATOM 26900 C CA . THR C 2 89 ? -82.673 16.981 -82.792 1.00 91.69 466 THR D CA 1
ATOM 26901 C C . THR C 2 89 ? -82.611 18.462 -83.157 1.00 97.97 466 THR D C 1
ATOM 26902 O O . THR C 2 89 ? -82.435 18.802 -84.332 1.00 103.43 466 THR D O 1
ATOM 26913 N N . ASP C 2 90 ? -82.741 19.352 -82.176 1.00 97.08 467 ASP D N 1
ATOM 26914 C CA . ASP C 2 90 ? -82.738 20.781 -82.461 1.00 90.87 467 ASP D CA 1
ATOM 26915 C C . ASP C 2 90 ? -81.408 21.207 -83.071 1.00 95.77 467 ASP D C 1
ATOM 26916 O O . ASP C 2 90 ? -80.337 20.825 -82.591 1.00 110.83 467 ASP D O 1
ATOM 26925 N N . ASP C 2 91 ? -81.485 22.008 -84.136 1.00 107.60 468 ASP D N 1
ATOM 26926 C CA . ASP C 2 91 ? -80.310 22.596 -84.762 1.00 110.11 468 ASP D CA 1
ATOM 26927 C C . ASP C 2 91 ? -80.268 24.113 -84.664 1.00 105.78 468 ASP D C 1
ATOM 26928 O O . ASP C 2 91 ? -79.220 24.702 -84.950 1.00 110.05 468 ASP D O 1
ATOM 26937 N N . SER C 2 92 ? -81.366 24.761 -84.270 1.00 108.44 469 SER D N 1
ATOM 26938 C CA . SER C 2 92 ? -81.389 26.219 -84.237 1.00 89.78 469 SER D CA 1
ATOM 26939 C C . SER C 2 92 ? -80.427 26.765 -83.190 1.00 93.49 469 SER D C 1
ATOM 26940 O O . SER C 2 92 ? -79.740 27.764 -83.434 1.00 102.84 469 SER D O 1
ATOM 26948 N N . PHE C 2 93 ? -80.357 26.127 -82.019 1.00 103.35 470 PHE D N 1
ATOM 26949 C CA . PHE C 2 93 ? -79.510 26.646 -80.952 1.00 97.85 470 PHE D CA 1
ATOM 26950 C C . PHE C 2 93 ? -78.029 26.555 -81.298 1.00 94.02 470 PHE D C 1
ATOM 26951 O O . PHE C 2 93 ? -77.226 27.298 -80.724 1.00 88.74 470 PHE D O 1
ATOM 26968 N N . GLU C 2 94 ? -77.647 25.668 -82.223 1.00 97.31 471 GLU D N 1
ATOM 26969 C CA . GLU C 2 94 ? -76.263 25.640 -82.684 1.00 92.14 471 GLU D CA 1
ATOM 26970 C C . GLU C 2 94 ? -75.907 26.905 -83.453 1.00 101.19 471 GLU D C 1
ATOM 26971 O O . GLU C 2 94 ? -74.759 27.360 -83.399 1.00 96.91 471 GLU D O 1
ATOM 26983 N N . ASP C 2 95 ? -76.870 27.480 -84.177 1.00 102.09 472 ASP D N 1
ATOM 26984 C CA . ASP C 2 95 ? -76.610 28.725 -84.892 1.00 103.94 472 ASP D CA 1
ATOM 26985 C C . ASP C 2 95 ? -76.256 29.852 -83.933 1.00 94.71 472 ASP D C 1
ATOM 26986 O O . ASP C 2 95 ? -75.494 30.756 -84.295 1.00 90.61 472 ASP D O 1
ATOM 26995 N N . LYS C 2 96 ? -76.788 29.815 -82.709 1.00 89.58 473 LYS D N 1
ATOM 26996 C CA . LYS C 2 96 ? -76.438 30.824 -81.715 1.00 82.44 473 LYS D CA 1
ATOM 26997 C C . LYS C 2 96 ? -75.098 30.516 -81.061 1.00 88.04 473 LYS D C 1
ATOM 26998 O O . LYS C 2 96 ? -74.354 31.440 -80.714 1.00 88.63 473 LYS D O 1
ATOM 27017 N N . VAL C 2 97 ? -74.779 29.231 -80.890 1.00 94.34 474 VAL D N 1
ATOM 27018 C CA . VAL C 2 97 ? -73.527 28.839 -80.247 1.00 70.24 474 VAL D CA 1
ATOM 27019 C C . VAL C 2 97 ? -72.336 29.257 -81.101 1.00 77.95 474 VAL D C 1
ATOM 27020 O O . VAL C 2 97 ? -71.508 30.076 -80.688 1.00 87.17 474 VAL D O 1
ATOM 27033 N N . PHE C 2 98 ? -72.230 28.694 -82.302 1.00 81.01 475 PHE D N 1
ATOM 27034 C CA . PHE C 2 98 ? -71.095 28.952 -83.179 1.00 76.31 475 PHE D CA 1
ATOM 27035 C C . PHE C 2 98 ? -71.225 30.260 -83.949 1.00 87.07 475 PHE D C 1
ATOM 27036 O O . PHE C 2 98 ? -70.443 30.492 -84.878 1.00 82.93 475 PHE D O 1
ATOM 27053 N N . ALA C 2 99 ? -72.183 31.110 -83.590 1.00 91.87 476 ALA D N 1
ATOM 27054 C CA . ALA C 2 99 ? -72.345 32.390 -84.259 1.00 83.40 476 ALA D CA 1
ATOM 27055 C C . ALA C 2 99 ? -71.056 33.204 -84.180 1.00 90.15 476 ALA D C 1
ATOM 27056 O O . ALA C 2 99 ? -70.183 32.961 -83.343 1.00 86.18 476 ALA D O 1
ATOM 27063 N N . SER C 2 100 ? -70.944 34.179 -85.076 1.00 101.82 477 SER D N 1
ATOM 27064 C CA . SER C 2 100 ? -69.853 35.137 -85.016 1.00 92.87 477 SER D CA 1
ATOM 27065 C C . SER C 2 100 ? -70.175 36.228 -84.002 1.00 89.19 477 SER D C 1
ATOM 27066 O O . SER C 2 100 ? -71.336 36.596 -83.801 1.00 74.90 477 SER D O 1
ATOM 27074 N N . LYS C 2 101 ? -69.129 36.746 -83.356 1.00 94.81 478 LYS D N 1
ATOM 27075 C CA . LYS C 2 101 ? -69.336 37.720 -82.287 1.00 90.09 478 LYS D CA 1
ATOM 27076 C C . LYS C 2 101 ? -69.952 39.009 -82.819 1.00 94.83 478 LYS D C 1
ATOM 27077 O O . LYS C 2 101 ? -70.849 39.580 -82.187 1.00 92.04 478 LYS D O 1
ATOM 27096 N N . GLY C 2 102 ? -69.496 39.480 -83.977 1.00 95.98 479 GLY D N 1
ATOM 27097 C CA . GLY C 2 102 ? -70.031 40.699 -84.552 1.00 111.01 479 GLY D CA 1
ATOM 27098 C C . GLY C 2 102 ? -69.731 41.928 -83.719 1.00 116.43 479 GLY D C 1
ATOM 27099 O O . GLY C 2 102 ? -68.569 42.328 -83.589 1.00 107.36 479 GLY D O 1
ATOM 27103 N N . ARG C 2 103 ? -70.769 42.538 -83.148 1.00 124.86 480 ARG D N 1
ATOM 27104 C CA . ARG C 2 103 ? -70.622 43.738 -82.335 1.00 122.81 480 ARG D CA 1
ATOM 27105 C C . ARG C 2 103 ? -70.578 43.439 -80.842 1.00 117.80 480 ARG D C 1
ATOM 27106 O O . ARG C 2 103 ? -70.562 44.374 -80.035 1.00 110.80 480 ARG D O 1
ATOM 27127 N N . THR C 2 104 ? -70.567 42.167 -80.454 1.00 111.79 481 THR D N 1
ATOM 27128 C CA . THR C 2 104 ? -70.360 41.788 -79.062 1.00 95.59 481 THR D CA 1
ATOM 27129 C C . THR C 2 104 ? -68.861 41.731 -78.804 1.00 95.77 481 THR D C 1
ATOM 27130 O O . THR C 2 104 ? -68.138 40.997 -79.487 1.00 97.05 481 THR D O 1
ATOM 27141 N N . LYS C 2 105 ? -68.392 42.510 -77.835 1.00 102.65 482 LYS D N 1
ATOM 27142 C CA . LYS C 2 105 ? -66.979 42.518 -77.491 1.00 100.07 482 LYS D CA 1
ATOM 27143 C C . LYS C 2 105 ? -66.695 41.392 -76.507 1.00 94.08 482 LYS D C 1
ATOM 27144 O O . LYS C 2 105 ? -67.404 41.231 -75.508 1.00 79.99 482 LYS D O 1
ATOM 27163 N N . ILE C 2 106 ? -65.660 40.609 -76.806 1.00 89.47 483 ILE D N 1
ATOM 27164 C CA . ILE C 2 106 ? -65.262 39.469 -75.992 1.00 73.93 483 ILE D CA 1
ATOM 27165 C C . ILE C 2 106 ? -63.908 39.673 -75.336 1.00 79.11 483 ILE D C 1
ATOM 27166 O O . ILE C 2 106 ? -63.421 38.764 -74.648 1.00 83.20 483 ILE D O 1
ATOM 27182 N N . ASP C 2 107 ? -63.285 40.836 -75.520 1.00 84.61 484 ASP D N 1
ATOM 27183 C CA . ASP C 2 107 ? -61.984 41.144 -74.948 1.00 79.32 484 ASP D CA 1
ATOM 27184 C C . ASP C 2 107 ? -62.118 42.312 -73.982 1.00 87.57 484 ASP D C 1
ATOM 27185 O O . ASP C 2 107 ? -62.928 43.221 -74.187 1.00 91.72 484 ASP D O 1
ATOM 27194 N N . MET C 2 108 ? -61.319 42.277 -72.920 1.00 83.63 485 MET D N 1
ATOM 27195 C CA . MET C 2 108 ? -61.348 43.345 -71.938 1.00 87.82 485 MET D CA 1
ATOM 27196 C C . MET C 2 108 ? -60.683 44.599 -72.507 1.00 90.19 485 MET D C 1
ATOM 27197 O O . MET C 2 108 ? -59.814 44.508 -73.379 1.00 90.59 485 MET D O 1
ATOM 27211 N N . PRO C 2 109 ? -61.077 45.784 -72.038 1.00 80.75 486 PRO D N 1
ATOM 27212 C CA . PRO C 2 109 ? -60.430 47.012 -72.514 1.00 66.53 486 PRO D CA 1
ATOM 27213 C C . PRO C 2 109 ? -58.918 46.942 -72.348 1.00 78.93 486 PRO D C 1
ATOM 27214 O O . PRO C 2 109 ? -58.405 46.387 -71.373 1.00 89.79 486 PRO D O 1
ATOM 27225 N N . ILE C 2 110 ? -58.204 47.523 -73.315 1.00 74.77 487 ILE D N 1
ATOM 27226 C CA . ILE C 2 110 ? -56.750 47.396 -73.351 1.00 77.36 487 ILE D CA 1
ATOM 27227 C C . ILE C 2 110 ? -56.123 48.029 -72.118 1.00 73.98 487 ILE D C 1
ATOM 27228 O O . ILE C 2 110 ? -55.027 47.637 -71.698 1.00 74.89 487 ILE D O 1
ATOM 27244 N N . LYS C 2 111 ? -56.802 49.004 -71.509 1.00 92.58 488 LYS D N 1
ATOM 27245 C CA . LYS C 2 111 ? -56.232 49.684 -70.349 1.00 98.76 488 LYS D CA 1
ATOM 27246 C C . LYS C 2 111 ? -56.245 48.796 -69.111 1.00 88.44 488 LYS D C 1
ATOM 27247 O O . LYS C 2 111 ? -55.368 48.926 -68.250 1.00 82.15 488 LYS D O 1
ATOM 27266 N N . ASN C 2 112 ? -57.224 47.896 -69.001 1.00 91.21 489 ASN D N 1
ATOM 27267 C CA . ASN C 2 112 ? -57.324 47.014 -67.845 1.00 89.96 489 ASN D CA 1
ATOM 27268 C C . ASN C 2 112 ? -56.284 45.902 -67.854 1.00 75.14 489 ASN D C 1
ATOM 27269 O O . ASN C 2 112 ? -56.129 45.217 -66.838 1.00 87.78 489 ASN D O 1
ATOM 27280 N N . ARG C 2 113 ? -55.574 45.705 -68.966 1.00 78.09 490 ARG D N 1
ATOM 27281 C CA . ARG C 2 113 ? -54.609 44.617 -69.064 1.00 78.22 490 ARG D CA 1
ATOM 27282 C C . ARG C 2 113 ? -53.324 44.897 -68.300 1.00 67.15 490 ARG D C 1
ATOM 27283 O O . ARG C 2 113 ? -52.513 43.979 -68.133 1.00 74.15 490 ARG D O 1
ATOM 27304 N N . LYS C 2 114 ? -53.117 46.128 -67.840 1.00 70.72 491 LYS D N 1
ATOM 27305 C CA . LYS C 2 114 ? -51.935 46.491 -67.073 1.00 87.05 491 LYS D CA 1
ATOM 27306 C C . LYS C 2 114 ? -52.349 47.441 -65.959 1.00 79.47 491 LYS D C 1
ATOM 27307 O O . LYS C 2 114 ? -53.223 48.292 -66.151 1.00 74.16 491 LYS D O 1
ATOM 27326 N N . ASN C 2 115 ? -51.724 47.288 -64.793 1.00 68.09 492 ASN D N 1
ATOM 27327 C CA . ASN C 2 115 ? -52.001 48.159 -63.655 1.00 79.40 492 ASN D CA 1
ATOM 27328 C C . ASN C 2 115 ? -50.745 48.236 -62.803 1.00 83.85 492 ASN D C 1
ATOM 27329 O O . ASN C 2 115 ? -50.221 47.202 -62.377 1.00 79.91 492 ASN D O 1
ATOM 27340 N N . ASP C 2 116 ? -50.266 49.458 -62.556 1.00 88.80 493 ASP D N 1
ATOM 27341 C CA . ASP C 2 116 ? -49.006 49.634 -61.839 1.00 73.97 493 ASP D CA 1
ATOM 27342 C C . ASP C 2 116 ? -49.107 49.182 -60.388 1.00 79.22 493 ASP D C 1
ATOM 27343 O O . ASP C 2 116 ? -48.110 48.729 -59.815 1.00 67.36 493 ASP D O 1
ATOM 27352 N N . THR C 2 117 ? -50.288 49.299 -59.774 1.00 77.32 494 THR D N 1
ATOM 27353 C CA . THR C 2 117 ? -50.442 48.835 -58.399 1.00 73.13 494 THR D CA 1
ATOM 27354 C C . THR C 2 117 ? -50.159 47.346 -58.271 1.00 69.97 494 THR D C 1
ATOM 27355 O O . THR C 2 117 ? -49.813 46.886 -57.179 1.00 66.45 494 THR D O 1
ATOM 27366 N N . HIS C 2 118 ? -50.297 46.588 -59.359 1.00 76.00 495 HIS D N 1
ATOM 27367 C CA . HIS C 2 118 ? -50.161 45.134 -59.348 1.00 57.10 495 HIS D CA 1
ATOM 27368 C C . HIS C 2 118 ? -51.121 44.475 -58.358 1.00 63.58 495 HIS D C 1
ATOM 27369 O O . HIS C 2 118 ? -50.923 43.319 -57.968 1.00 56.33 495 HIS D O 1
ATOM 27383 N N . TYR C 2 119 ? -52.165 45.200 -57.951 1.00 62.14 496 TYR D N 1
ATOM 27384 C CA . TYR C 2 119 ? -53.231 44.661 -57.106 1.00 66.95 496 TYR D CA 1
ATOM 27385 C C . TYR C 2 119 ? -52.686 44.121 -55.785 1.00 61.84 496 TYR D C 1
ATOM 27386 O O . TYR C 2 119 ? -52.982 42.997 -55.375 1.00 57.65 496 TYR D O 1
ATOM 27404 N N . LEU C 2 120 ? -51.892 44.947 -55.109 1.00 66.29 497 LEU D N 1
ATOM 27405 C CA . LEU C 2 120 ? -51.439 44.663 -53.758 1.00 66.43 497 LEU D CA 1
ATOM 27406 C C . LEU C 2 120 ? -51.922 45.752 -52.811 1.00 61.69 497 LEU D C 1
ATOM 27407 O O . LEU C 2 120 ? -52.292 46.854 -53.228 1.00 58.00 497 LEU D O 1
ATOM 27423 N N . LEU C 2 121 ? -51.911 45.426 -51.522 1.00 57.72 498 LEU D N 1
ATOM 27424 C CA . LEU C 2 121 ? -52.263 46.395 -50.504 1.00 58.13 498 LEU D CA 1
ATOM 27425 C C . LEU C 2 121 ? -51.144 47.423 -50.350 1.00 62.14 498 LEU D C 1
ATOM 27426 O O . LEU C 2 121 ? -49.985 47.146 -50.669 1.00 52.38 498 LEU D O 1
ATOM 27442 N N . PRO C 2 122 ? -51.463 48.625 -49.864 1.00 59.44 499 PRO D N 1
ATOM 27443 C CA . PRO C 2 122 ? -50.394 49.566 -49.503 1.00 40.98 499 PRO D CA 1
ATOM 27444 C C . PRO C 2 122 ? -49.723 49.143 -48.208 1.00 51.08 499 PRO D C 1
ATOM 27445 O O . PRO C 2 122 ? -50.092 48.118 -47.625 1.00 59.94 499 PRO D O 1
ATOM 27456 N N . ASP C 2 123 ? -48.741 49.908 -47.742 1.00 47.36 500 ASP D N 1
ATOM 27457 C CA . ASP C 2 123 ? -48.225 49.689 -46.400 1.00 52.77 500 ASP D CA 1
ATOM 27458 C C . ASP C 2 123 ? -49.341 49.920 -45.391 1.00 57.54 500 ASP D C 1
ATOM 27459 O O . ASP C 2 123 ? -50.085 50.900 -45.485 1.00 63.01 500 ASP D O 1
ATOM 27468 N N . ASP C 2 124 ? -49.468 49.005 -44.436 1.00 58.50 501 ASP D N 1
ATOM 27469 C CA . ASP C 2 124 ? -50.474 49.117 -43.389 1.00 60.21 501 ASP D CA 1
ATOM 27470 C C . ASP C 2 124 ? -49.852 49.806 -42.179 1.00 57.76 501 ASP D C 1
ATOM 27471 O O . ASP C 2 124 ? -48.874 49.308 -41.609 1.00 59.67 501 ASP D O 1
ATOM 27480 N N . PHE C 2 125 ? -50.413 50.950 -41.794 1.00 47.49 502 PHE D N 1
ATOM 27481 C CA . PHE C 2 125 ? -49.950 51.687 -40.627 1.00 59.57 502 PHE D CA 1
ATOM 27482 C C . PHE C 2 125 ? -50.757 51.377 -39.375 1.00 42.65 502 PHE D C 1
ATOM 27483 O O . PHE C 2 125 ? -50.426 51.882 -38.299 1.00 62.27 502 PHE D O 1
ATOM 27500 N N . HIS C 2 126 ? -51.805 50.563 -39.491 1.00 62.06 503 HIS D N 1
ATOM 27501 C CA . HIS C 2 126 ? -52.515 50.012 -38.339 1.00 66.42 503 HIS D CA 1
ATOM 27502 C C . HIS C 2 126 ? -53.009 51.117 -37.403 1.00 59.15 503 HIS D C 1
ATOM 27503 O O . HIS C 2 126 ? -52.686 51.158 -36.215 1.00 64.24 503 HIS D O 1
ATOM 27517 N N . PHE C 2 127 ? -53.810 52.017 -37.965 1.00 61.70 504 PHE D N 1
ATOM 27518 C CA . PHE C 2 127 ? -54.498 53.022 -37.165 1.00 53.25 504 PHE D CA 1
ATOM 27519 C C . PHE C 2 127 ? -55.670 52.362 -36.453 1.00 52.98 504 PHE D C 1
ATOM 27520 O O . PHE C 2 127 ? -56.533 51.753 -37.094 1.00 53.95 504 PHE D O 1
ATOM 27537 N N . SER C 2 128 ? -55.692 52.479 -35.130 1.00 59.12 505 SER D N 1
ATOM 27538 C CA . SER C 2 128 ? -56.713 51.852 -34.307 1.00 56.87 505 SER D CA 1
ATOM 27539 C C . SER C 2 128 ? -56.989 52.758 -33.119 1.00 51.87 505 SER D C 1
ATOM 27540 O O . SER C 2 128 ? -56.272 53.731 -32.875 1.00 58.62 505 SER D O 1
ATOM 27548 N N . THR C 2 129 ? -58.042 52.424 -32.371 1.00 56.54 506 THR D N 1
ATOM 27549 C CA . THR C 2 129 ? -58.318 53.153 -31.139 1.00 47.57 506 THR D CA 1
ATOM 27550 C C . THR C 2 129 ? -57.127 53.098 -30.194 1.00 55.15 506 THR D C 1
ATOM 27551 O O . THR C 2 129 ? -56.892 54.043 -29.432 1.00 58.62 506 THR D O 1
ATOM 27562 N N . ASP C 2 130 ? -56.358 52.008 -30.232 1.00 60.07 507 ASP D N 1
ATOM 27563 C CA . ASP C 2 130 ? -55.174 51.908 -29.386 1.00 66.00 507 ASP D CA 1
ATOM 27564 C C . ASP C 2 130 ? -54.170 53.002 -29.727 1.00 59.98 507 ASP D C 1
ATOM 27565 O O . ASP C 2 130 ? -53.645 53.680 -28.837 1.00 67.61 507 ASP D O 1
ATOM 27574 N N . ARG C 2 131 ? -53.893 53.190 -31.019 1.00 56.35 508 ARG D N 1
ATOM 27575 C CA . ARG C 2 131 ? -52.943 54.215 -31.440 1.00 53.13 508 ARG D CA 1
ATOM 27576 C C . ARG C 2 131 ? -53.461 55.616 -31.132 1.00 59.16 508 ARG D C 1
ATOM 27577 O O . ARG C 2 131 ? -52.710 56.468 -30.642 1.00 63.67 508 ARG D O 1
ATOM 27598 N N . ILE C 2 132 ? -54.743 55.870 -31.404 1.00 54.80 509 ILE D N 1
ATOM 27599 C CA . ILE C 2 132 ? -55.259 57.235 -31.354 1.00 55.73 509 ILE D CA 1
ATOM 27600 C C . ILE C 2 132 ? -55.439 57.701 -29.916 1.00 53.49 509 ILE D C 1
ATOM 27601 O O . ILE C 2 132 ? -55.310 58.896 -29.626 1.00 62.15 509 ILE D O 1
ATOM 27617 N N . THR C 2 133 ? -55.731 56.784 -28.991 1.00 63.69 510 THR D N 1
ATOM 27618 C CA . THR C 2 133 ? -55.994 57.186 -27.613 1.00 64.65 510 THR D CA 1
ATOM 27619 C C . THR C 2 133 ? -54.726 57.565 -26.857 1.00 60.54 510 THR D C 1
ATOM 27620 O O . THR C 2 133 ? -54.813 58.277 -25.851 1.00 74.54 510 THR D O 1
ATOM 27631 N N . ARG C 2 134 ? -53.560 57.114 -27.309 1.00 51.02 511 ARG D N 1
ATOM 27632 C CA . ARG C 2 134 ? -52.321 57.389 -26.598 1.00 57.36 511 ARG D CA 1
ATOM 27633 C C . ARG C 2 134 ? -51.758 58.750 -26.989 1.00 55.28 511 ARG D C 1
ATOM 27634 O O . ARG C 2 134 ? -51.942 59.225 -28.113 1.00 69.52 511 ARG D O 1
ATOM 27655 N N . LEU C 2 135 ? -51.063 59.377 -26.043 1.00 53.41 512 LEU D N 1
ATOM 27656 C CA . LEU C 2 135 ? -50.334 60.600 -26.340 1.00 54.74 512 LEU D CA 1
ATOM 27657 C C . LEU C 2 135 ? -49.118 60.286 -27.203 1.00 50.70 512 LEU D C 1
ATOM 27658 O O . LEU C 2 135 ? -48.573 59.179 -27.170 1.00 52.56 512 LEU D O 1
ATOM 27674 N N . PHE C 2 136 ? -48.694 61.276 -27.989 1.00 49.02 513 PHE D N 1
ATOM 27675 C CA . PHE C 2 136 ? -47.540 61.083 -28.861 1.00 42.81 513 PHE D CA 1
ATOM 27676 C C . PHE C 2 136 ? -46.269 60.862 -28.048 1.00 49.88 513 PHE D C 1
ATOM 27677 O O . PHE C 2 136 ? -45.630 59.808 -28.144 1.00 55.99 513 PHE D O 1
ATOM 27694 N N . ILE C 2 137 ? -45.885 61.853 -27.235 1.00 51.08 514 ILE D N 1
ATOM 27695 C CA . ILE C 2 137 ? -44.605 61.806 -26.528 1.00 44.47 514 ILE D CA 1
ATOM 27696 C C . ILE C 2 137 ? -44.664 60.995 -25.245 1.00 54.45 514 ILE D C 1
ATOM 27697 O O . ILE C 2 137 ? -43.627 60.818 -24.592 1.00 58.25 514 ILE D O 1
ATOM 27713 N N . LYS C 2 138 ? -45.836 60.491 -24.866 1.00 51.91 515 LYS D N 1
ATOM 27714 C CA . LYS C 2 138 ? -46.011 59.729 -23.627 1.00 49.91 515 LYS D CA 1
ATOM 27715 C C . LYS C 2 138 ? -46.975 58.583 -23.907 1.00 59.00 515 LYS D C 1
ATOM 27716 O O . LYS C 2 138 ? -48.084 58.528 -23.363 1.00 49.70 515 LYS D O 1
ATOM 27735 N N . PRO C 2 139 ? -46.574 57.637 -24.761 1.00 60.97 516 PRO D N 1
ATOM 27736 C CA . PRO C 2 139 ? -47.525 56.610 -25.221 1.00 53.02 516 PRO D CA 1
ATOM 27737 C C . PRO C 2 139 ? -48.116 55.769 -24.104 1.00 57.35 516 PRO D C 1
ATOM 27738 O O . PRO C 2 139 ? -49.182 55.172 -24.301 1.00 65.16 516 PRO D O 1
ATOM 27749 N N . GLY C 2 140 ? -47.464 55.692 -22.943 1.00 63.19 517 GLY D N 1
ATOM 27750 C CA . GLY C 2 140 ? -48.012 54.925 -21.839 1.00 60.82 517 GLY D CA 1
ATOM 27751 C C . GLY C 2 140 ? -49.301 55.489 -21.281 1.00 48.35 517 GLY D C 1
ATOM 27752 O O . GLY C 2 140 ? -50.044 54.763 -20.613 1.00 59.96 517 GLY D O 1
ATOM 27756 N N . GLN C 2 141 ? -49.584 56.762 -21.542 1.00 62.55 518 GLN D N 1
ATOM 27757 C CA . GLN C 2 141 ? -50.773 57.429 -21.030 1.00 66.30 518 GLN D CA 1
ATOM 27758 C C . GLN C 2 141 ? -51.820 57.536 -22.130 1.00 62.69 518 GLN D C 1
ATOM 27759 O O . GLN C 2 141 ? -51.497 57.839 -23.282 1.00 63.07 518 GLN D O 1
ATOM 27773 N N . LYS C 2 142 ? -53.076 57.286 -21.768 1.00 61.29 519 LYS D N 1
ATOM 27774 C CA . LYS C 2 142 ? -54.183 57.293 -22.714 1.00 63.35 519 LYS D CA 1
ATOM 27775 C C . LYS C 2 142 ? -55.184 58.370 -22.325 1.00 63.58 519 LYS D C 1
ATOM 27776 O O . LYS C 2 142 ? -55.428 58.606 -21.138 1.00 70.32 519 LYS D O 1
ATOM 27795 N N . MET C 2 143 ? -55.758 59.023 -23.331 1.00 67.71 520 MET D N 1
ATOM 27796 C CA . MET C 2 143 ? -56.787 60.030 -23.132 1.00 64.66 520 MET D CA 1
ATOM 27797 C C . MET C 2 143 ? -58.139 59.483 -23.568 1.00 70.48 520 MET D C 1
ATOM 27798 O O . MET C 2 143 ? -58.223 58.584 -24.410 1.00 67.19 520 MET D O 1
ATOM 27812 N N . SER C 2 144 ? -59.201 60.028 -22.982 1.00 86.83 521 SER D N 1
ATOM 27813 C CA . SER C 2 144 ? -60.552 59.628 -23.346 1.00 86.25 521 SER D CA 1
ATOM 27814 C C . SER C 2 144 ? -61.008 60.419 -24.564 1.00 89.21 521 SER D C 1
ATOM 27815 O O . SER C 2 144 ? -60.880 61.647 -24.602 1.00 94.66 521 SER D O 1
ATOM 27823 N N . LEU C 2 145 ? -61.530 59.710 -25.562 1.00 86.88 522 LEU D N 1
ATOM 27824 C CA . LEU C 2 145 ? -62.042 60.323 -26.778 1.00 87.55 522 LEU D CA 1
ATOM 27825 C C . LEU C 2 145 ? -63.552 60.200 -26.909 1.00 92.62 522 LEU D C 1
ATOM 27826 O O . LEU C 2 145 ? -64.107 60.618 -27.932 1.00 93.66 522 LEU D O 1
ATOM 27842 N N . PHE C 2 146 ? -64.231 59.645 -25.908 1.00 103.15 523 PHE D N 1
ATOM 27843 C CA . PHE C 2 146 ? -65.648 59.320 -26.016 1.00 104.25 523 PHE D CA 1
ATOM 27844 C C . PHE C 2 146 ? -66.356 59.768 -24.749 1.00 111.22 523 PHE D C 1
ATOM 27845 O O . PHE C 2 146 ? -66.017 59.315 -23.651 1.00 111.92 523 PHE D O 1
ATOM 27862 N N . SER C 2 147 ? -67.336 60.656 -24.907 1.00 118.24 524 SER D N 1
ATOM 27863 C CA . SER C 2 147 ? -68.103 61.211 -23.802 1.00 125.96 524 SER D CA 1
ATOM 27864 C C . SER C 2 147 ? -69.588 61.096 -24.128 1.00 130.29 524 SER D C 1
ATOM 27865 O O . SER C 2 147 ? -69.977 60.649 -25.212 1.00 126.76 524 SER D O 1
ATOM 27873 N N . HIS C 2 148 ? -70.422 61.504 -23.177 1.00 133.47 525 HIS D N 1
ATOM 27874 C CA . HIS C 2 148 ? -71.869 61.464 -23.356 1.00 131.98 525 HIS D CA 1
ATOM 27875 C C . HIS C 2 148 ? -72.511 62.749 -22.846 1.00 114.21 525 HIS D C 1
ATOM 27876 O O . HIS C 2 148 ? -72.921 63.602 -23.633 1.00 99.74 525 HIS D O 1
ATOM 27890 N N . VAL D 2 81 ? -125.685 39.180 7.346 1.00 112.73 458 VAL C N 1
ATOM 27891 C CA . VAL D 2 81 ? -126.756 40.032 7.845 1.00 132.35 458 VAL C CA 1
ATOM 27892 C C . VAL D 2 81 ? -127.631 39.204 8.788 1.00 119.11 458 VAL C C 1
ATOM 27893 O O . VAL D 2 81 ? -127.311 38.045 9.055 1.00 114.30 458 VAL C O 1
ATOM 27905 N N . LEU D 2 82 ? -128.708 39.808 9.302 1.00 105.55 459 LEU C N 1
ATOM 27906 C CA . LEU D 2 82 ? -129.664 39.136 10.181 1.00 115.96 459 LEU C CA 1
ATOM 27907 C C . LEU D 2 82 ? -129.759 37.648 9.869 1.00 111.94 459 LEU C C 1
ATOM 27908 O O . LEU D 2 82 ? -129.407 36.796 10.691 1.00 99.05 459 LEU C O 1
ATOM 27924 N N . GLU D 2 83 ? -130.243 37.348 8.669 1.00 113.60 460 GLU C N 1
ATOM 27925 C CA . GLU D 2 83 ? -130.382 35.994 8.157 1.00 78.24 460 GLU C CA 1
ATOM 27926 C C . GLU D 2 83 ? -130.855 36.146 6.719 1.00 73.88 460 GLU C C 1
ATOM 27927 O O . GLU D 2 83 ? -130.985 37.274 6.233 1.00 84.66 460 GLU C O 1
ATOM 27939 N N . ILE D 2 84 ? -131.114 35.044 6.025 1.00 70.06 461 ILE C N 1
ATOM 27940 C CA . ILE D 2 84 ? -131.643 35.092 4.668 1.00 62.03 461 ILE C CA 1
ATOM 27941 C C . ILE D 2 84 ? -133.040 34.494 4.682 1.00 73.63 461 ILE C C 1
ATOM 27942 O O . ILE D 2 84 ? -133.265 33.438 5.285 1.00 77.56 461 ILE C O 1
ATOM 27958 N N . ASP D 2 85 ? -133.977 35.182 4.034 1.00 76.38 462 ASP C N 1
ATOM 27959 C CA . ASP D 2 85 ? -135.337 34.678 3.866 1.00 71.59 462 ASP C CA 1
ATOM 27960 C C . ASP D 2 85 ? -135.352 33.848 2.591 1.00 72.18 462 ASP C C 1
ATOM 27961 O O . ASP D 2 85 ? -135.518 34.365 1.485 1.00 83.63 462 ASP C O 1
ATOM 27970 N N . PHE D 2 86 ? -135.162 32.539 2.747 1.00 72.62 463 PHE C N 1
ATOM 27971 C CA . PHE D 2 86 ? -135.157 31.635 1.606 1.00 72.50 463 PHE C CA 1
ATOM 27972 C C . PHE D 2 86 ? -136.540 31.450 0.995 1.00 71.70 463 PHE C C 1
ATOM 27973 O O . PHE D 2 86 ? -136.650 30.822 -0.063 1.00 78.14 463 PHE C O 1
ATOM 27990 N N . PHE D 2 87 ? -137.588 31.979 1.626 1.00 75.32 464 PHE C N 1
ATOM 27991 C CA . PHE D 2 87 ? -138.934 31.932 1.071 1.00 83.54 464 PHE C CA 1
ATOM 27992 C C . PHE D 2 87 ? -139.228 33.092 0.129 1.00 83.63 464 PHE C C 1
ATOM 27993 O O . PHE D 2 87 ? -140.297 33.110 -0.490 1.00 91.43 464 PHE C O 1
ATOM 28010 N N . LYS D 2 88 ? -138.315 34.053 0.009 1.00 75.41 465 LYS C N 1
ATOM 28011 C CA . LYS D 2 88 ? -138.516 35.206 -0.862 1.00 76.45 465 LYS C CA 1
ATOM 28012 C C . LYS D 2 88 ? -138.280 34.800 -2.312 1.00 93.39 465 LYS C C 1
ATOM 28013 O O . LYS D 2 88 ? -137.142 34.530 -2.712 1.00 104.29 465 LYS C O 1
ATOM 28032 N N . THR D 2 89 ? -139.353 34.745 -3.100 1.00 97.42 466 THR C N 1
ATOM 28033 C CA . THR D 2 89 ? -139.233 34.780 -4.551 1.00 108.21 466 THR C CA 1
ATOM 28034 C C . THR D 2 89 ? -139.222 36.206 -5.083 1.00 105.11 466 THR C C 1
ATOM 28035 O O . THR D 2 89 ? -138.856 36.421 -6.242 1.00 86.12 466 THR C O 1
ATOM 28046 N N . ASP D 2 90 ? -139.607 37.176 -4.250 1.00 113.97 467 ASP C N 1
ATOM 28047 C CA . ASP D 2 90 ? -139.608 38.578 -4.652 1.00 104.11 467 ASP C CA 1
ATOM 28048 C C . ASP D 2 90 ? -138.212 39.044 -5.050 1.00 106.22 467 ASP C C 1
ATOM 28049 O O . ASP D 2 90 ? -138.066 39.864 -5.964 1.00 116.89 467 ASP C O 1
ATOM 28058 N N . ASP D 2 91 ? -137.176 38.531 -4.380 1.00 104.52 468 ASP C N 1
ATOM 28059 C CA . ASP D 2 91 ? -135.804 38.996 -4.572 1.00 104.92 468 ASP C CA 1
ATOM 28060 C C . ASP D 2 91 ? -135.495 39.280 -6.036 1.00 102.34 468 ASP C C 1
ATOM 28061 O O . ASP D 2 91 ? -135.441 38.361 -6.860 1.00 110.32 468 ASP C O 1
ATOM 28070 N N . SER D 2 92 ? -135.293 40.553 -6.362 1.00 105.42 469 SER C N 1
ATOM 28071 C CA . SER D 2 92 ? -135.070 40.979 -7.735 1.00 98.50 469 SER C CA 1
ATOM 28072 C C . SER D 2 92 ? -133.580 41.062 -8.027 1.00 94.37 469 SER C C 1
ATOM 28073 O O . SER D 2 92 ? -132.786 41.471 -7.174 1.00 93.77 469 SER C O 1
ATOM 28081 N N . PHE D 2 93 ? -133.207 40.666 -9.242 1.00 92.81 470 PHE C N 1
ATOM 28082 C CA . PHE D 2 93 ? -131.826 40.752 -9.707 1.00 94.90 470 PHE C CA 1
ATOM 28083 C C . PHE D 2 93 ? -130.880 39.921 -8.846 1.00 85.29 470 PHE C C 1
ATOM 28084 O O . PHE D 2 93 ? -129.716 40.283 -8.666 1.00 89.80 470 PHE C O 1
ATOM 28101 N N . GLU D 2 94 ? -131.361 38.804 -8.293 1.00 90.18 471 GLU C N 1
ATOM 28102 C CA . GLU D 2 94 ? -130.449 37.868 -7.648 1.00 88.13 471 GLU C CA 1
ATOM 28103 C C . GLU D 2 94 ? -129.731 36.990 -8.662 1.00 86.80 471 GLU C C 1
ATOM 28104 O O . GLU D 2 94 ? -128.659 36.458 -8.352 1.00 90.61 471 GLU C O 1
ATOM 28116 N N . ASP D 2 95 ? -130.292 36.835 -9.864 1.00 87.10 472 ASP C N 1
ATOM 28117 C CA . ASP D 2 95 ? -129.592 36.186 -10.966 1.00 84.92 472 ASP C CA 1
ATOM 28118 C C . ASP D 2 95 ? -128.482 37.052 -11.542 1.00 71.89 472 ASP C C 1
ATOM 28119 O O . ASP D 2 95 ? -127.811 36.623 -12.486 1.00 71.77 472 ASP C O 1
ATOM 28128 N N . LYS D 2 96 ? -128.285 38.260 -11.009 1.00 77.16 473 LYS C N 1
ATOM 28129 C CA . LYS D 2 96 ? -127.190 39.117 -11.446 1.00 73.55 473 LYS C CA 1
ATOM 28130 C C . LYS D 2 96 ? -125.832 38.474 -11.202 1.00 78.75 473 LYS C C 1
ATOM 28131 O O . LYS D 2 96 ? -124.861 38.826 -11.882 1.00 76.83 473 LYS C O 1
ATOM 28150 N N . VAL D 2 97 ? -125.743 37.538 -10.254 1.00 87.83 474 VAL C N 1
ATOM 28151 C CA . VAL D 2 97 ? -124.473 36.875 -9.972 1.00 73.47 474 VAL C CA 1
ATOM 28152 C C . VAL D 2 97 ? -123.964 36.135 -11.200 1.00 67.31 474 VAL C C 1
ATOM 28153 O O . VAL D 2 97 ? -122.754 35.931 -11.355 1.00 63.95 474 VAL C O 1
ATOM 28166 N N . PHE D 2 98 ? -124.867 35.718 -12.087 1.00 70.74 475 PHE C N 1
ATOM 28167 C CA . PHE D 2 98 ? -124.503 34.974 -13.284 1.00 77.82 475 PHE C CA 1
ATOM 28168 C C . PHE D 2 98 ? -124.263 35.875 -14.490 1.00 78.35 475 PHE C C 1
ATOM 28169 O O . PHE D 2 98 ? -124.334 35.400 -15.630 1.00 78.61 475 PHE C O 1
ATOM 28186 N N . ALA D 2 99 ? -123.977 37.156 -14.269 1.00 75.29 476 ALA C N 1
ATOM 28187 C CA . ALA D 2 99 ? -123.763 38.089 -15.364 1.00 65.23 476 ALA C CA 1
ATOM 28188 C C . ALA D 2 99 ? -122.498 37.713 -16.138 1.00 74.90 476 ALA C C 1
ATOM 28189 O O . ALA D 2 99 ? -121.755 36.798 -15.772 1.00 82.88 476 ALA C O 1
ATOM 28196 N N . SER D 2 100 ? -122.247 38.444 -17.228 1.00 78.32 477 SER C N 1
ATOM 28197 C CA . SER D 2 100 ? -121.187 38.068 -18.160 1.00 89.02 477 SER C CA 1
ATOM 28198 C C . SER D 2 100 ? -119.825 38.601 -17.719 1.00 97.81 477 SER C C 1
ATOM 28199 O O . SER D 2 100 ? -118.829 37.871 -17.767 1.00 104.70 477 SER C O 1
ATOM 28207 N N . LYS D 2 101 ? -119.770 39.879 -17.323 1.00 88.48 478 LYS C N 1
ATOM 28208 C CA . LYS D 2 101 ? -118.608 40.556 -16.733 1.00 86.25 478 LYS C CA 1
ATOM 28209 C C . LYS D 2 101 ? -118.050 41.630 -17.659 1.00 90.03 478 LYS C C 1
ATOM 28210 O O . LYS D 2 101 ? -117.228 42.440 -17.222 1.00 104.95 478 LYS C O 1
ATOM 28229 N N . GLY D 2 102 ? -118.486 41.646 -18.920 1.00 94.41 479 GLY C N 1
ATOM 28230 C CA . GLY D 2 102 ? -117.958 42.535 -19.945 1.00 87.25 479 GLY C CA 1
ATOM 28231 C C . GLY D 2 102 ? -117.154 43.726 -19.458 1.00 108.32 479 GLY C C 1
ATOM 28232 O O . GLY D 2 102 ? -117.708 44.674 -18.890 1.00 116.88 479 GLY C O 1
ATOM 28236 N N . ARG D 2 103 ? -115.838 43.675 -19.664 1.00 104.25 480 ARG C N 1
ATOM 28237 C CA . ARG D 2 103 ? -114.906 44.752 -19.336 1.00 104.07 480 ARG C CA 1
ATOM 28238 C C . ARG D 2 103 ? -114.653 44.889 -17.840 1.00 108.00 480 ARG C C 1
ATOM 28239 O O . ARG D 2 103 ? -114.135 45.917 -17.393 1.00 116.30 480 ARG C O 1
ATOM 28260 N N . THR D 2 104 ? -114.994 43.873 -17.055 1.00 110.41 481 THR C N 1
ATOM 28261 C CA . THR D 2 104 ? -114.560 43.771 -15.668 1.00 89.51 481 THR C CA 1
ATOM 28262 C C . THR D 2 104 ? -113.443 42.737 -15.608 1.00 86.50 481 THR C C 1
ATOM 28263 O O . THR D 2 104 ? -113.632 41.590 -16.026 1.00 104.34 481 THR C O 1
ATOM 28274 N N . LYS D 2 105 ? -112.285 43.142 -15.095 1.00 92.05 482 LYS C N 1
ATOM 28275 C CA . LYS D 2 105 ? -111.106 42.287 -15.114 1.00 97.75 482 LYS C CA 1
ATOM 28276 C C . LYS D 2 105 ? -111.166 41.294 -13.960 1.00 88.26 482 LYS C C 1
ATOM 28277 O O . LYS D 2 105 ? -111.203 41.691 -12.790 1.00 91.31 482 LYS C O 1
ATOM 28296 N N . ILE D 2 106 ? -111.182 40.005 -14.294 1.00 82.96 483 ILE C N 1
ATOM 28297 C CA . ILE D 2 106 ? -111.206 38.940 -13.298 1.00 78.72 483 ILE C CA 1
ATOM 28298 C C . ILE D 2 106 ? -109.954 38.077 -13.329 1.00 76.38 483 ILE C C 1
ATOM 28299 O O . ILE D 2 106 ? -109.783 37.233 -12.435 1.00 78.98 483 ILE C O 1
ATOM 28315 N N . ASP D 2 107 ? -109.078 38.250 -14.315 1.00 76.61 484 ASP C N 1
ATOM 28316 C CA . ASP D 2 107 ? -107.843 37.489 -14.424 1.00 79.12 484 ASP C CA 1
ATOM 28317 C C . ASP D 2 107 ? -106.658 38.380 -14.082 1.00 82.03 484 ASP C C 1
ATOM 28318 O O . ASP D 2 107 ? -106.615 39.550 -14.475 1.00 85.23 484 ASP C O 1
ATOM 28327 N N . MET D 2 108 ? -105.700 37.828 -13.343 1.00 82.78 485 MET C N 1
ATOM 28328 C CA . MET D 2 108 ? -104.484 38.568 -13.063 1.00 73.66 485 MET C CA 1
ATOM 28329 C C . MET D 2 108 ? -103.736 38.821 -14.373 1.00 81.80 485 MET C C 1
ATOM 28330 O O . MET D 2 108 ? -103.816 38.017 -15.306 1.00 76.46 485 MET C O 1
ATOM 28344 N N . PRO D 2 109 ? -103.012 39.935 -14.477 1.00 89.31 486 PRO C N 1
ATOM 28345 C CA . PRO D 2 109 ? -102.307 40.231 -15.729 1.00 87.19 486 PRO C CA 1
ATOM 28346 C C . PRO D 2 109 ? -101.247 39.182 -16.029 1.00 85.69 486 PRO C C 1
ATOM 28347 O O . PRO D 2 109 ? -100.578 38.668 -15.130 1.00 101.04 486 PRO C O 1
ATOM 28358 N N . ILE D 2 110 ? -101.096 38.868 -17.319 1.00 83.76 487 ILE C N 1
ATOM 28359 C CA . ILE D 2 110 ? -100.259 37.742 -17.719 1.00 96.20 487 ILE C CA 1
ATOM 28360 C C . ILE D 2 110 ? -98.788 37.974 -17.396 1.00 91.69 487 ILE C C 1
ATOM 28361 O O . ILE D 2 110 ? -98.004 37.018 -17.383 1.00 88.02 487 ILE C O 1
ATOM 28377 N N . LYS D 2 111 ? -98.386 39.219 -17.123 1.00 97.55 488 LYS C N 1
ATOM 28378 C CA . LYS D 2 111 ? -96.982 39.486 -16.827 1.00 107.30 488 LYS C CA 1
ATOM 28379 C C . LYS D 2 111 ? -96.570 38.835 -15.514 1.00 106.34 488 LYS C C 1
ATOM 28380 O O . LYS D 2 111 ? -95.512 38.200 -15.431 1.00 91.26 488 LYS C O 1
ATOM 28399 N N . ASN D 2 112 ? -97.398 38.983 -14.479 1.00 109.59 489 ASN C N 1
ATOM 28400 C CA . ASN D 2 112 ? -97.054 38.571 -13.123 1.00 111.26 489 ASN C CA 1
ATOM 28401 C C . ASN D 2 112 ? -97.171 37.072 -12.895 1.00 97.32 489 ASN C C 1
ATOM 28402 O O . ASN D 2 112 ? -96.665 36.579 -11.880 1.00 97.02 489 ASN C O 1
ATOM 28413 N N . ARG D 2 113 ? -97.815 36.339 -13.803 1.00 91.40 490 ARG C N 1
ATOM 28414 C CA . ARG D 2 113 ? -98.105 34.932 -13.545 1.00 88.09 490 ARG C CA 1
ATOM 28415 C C . ARG D 2 113 ? -96.825 34.136 -13.338 1.00 93.31 490 ARG C C 1
ATOM 28416 O O . ARG D 2 113 ? -96.770 33.249 -12.478 1.00 96.00 490 ARG C O 1
ATOM 28437 N N . LYS D 2 114 ? -95.785 34.442 -14.107 1.00 94.35 491 LYS C N 1
ATOM 28438 C CA . LYS D 2 114 ? -94.509 33.749 -14.011 1.00 89.28 491 LYS C CA 1
ATOM 28439 C C . LYS D 2 114 ? -93.406 34.739 -13.671 1.00 78.30 491 LYS C C 1
ATOM 28440 O O . LYS D 2 114 ? -93.352 35.841 -14.225 1.00 97.84 491 LYS C O 1
ATOM 28459 N N . ASN D 2 115 ? -92.533 34.338 -12.748 1.00 78.71 492 ASN C N 1
ATOM 28460 C CA . ASN D 2 115 ? -91.406 35.151 -12.315 1.00 91.90 492 ASN C CA 1
ATOM 28461 C C . ASN D 2 115 ? -90.157 34.282 -12.262 1.00 97.89 492 ASN C C 1
ATOM 28462 O O . ASN D 2 115 ? -90.194 33.155 -11.758 1.00 95.50 492 ASN C O 1
ATOM 28473 N N . ASP D 2 116 ? -89.051 34.815 -12.790 1.00 105.02 493 ASP C N 1
ATOM 28474 C CA . ASP D 2 116 ? -87.813 34.043 -12.862 1.00 95.99 493 ASP C CA 1
ATOM 28475 C C . ASP D 2 116 ? -87.198 33.828 -11.486 1.00 86.90 493 ASP C C 1
ATOM 28476 O O . ASP D 2 116 ? -86.535 32.810 -11.259 1.00 79.42 493 ASP C O 1
ATOM 28485 N N . THR D 2 117 ? -87.398 34.769 -10.561 1.00 90.78 494 THR C N 1
ATOM 28486 C CA . THR D 2 117 ? -86.810 34.643 -9.233 1.00 86.22 494 THR C CA 1
ATOM 28487 C C . THR D 2 117 ? -87.394 33.475 -8.453 1.00 93.53 494 THR C C 1
ATOM 28488 O O . THR D 2 117 ? -86.758 33.000 -7.505 1.00 87.38 494 THR C O 1
ATOM 28499 N N . HIS D 2 118 ? -88.584 33.005 -8.823 1.00 86.59 495 HIS C N 1
ATOM 28500 C CA . HIS D 2 118 ? -89.312 31.974 -8.091 1.00 67.25 495 HIS C CA 1
ATOM 28501 C C . HIS D 2 118 ? -89.632 32.393 -6.660 1.00 79.43 495 HIS C C 1
ATOM 28502 O O . HIS D 2 118 ? -90.037 31.553 -5.847 1.00 67.50 495 HIS C O 1
ATOM 28516 N N . TYR D 2 119 ? -89.453 33.673 -6.329 1.00 77.79 496 TYR C N 1
ATOM 28517 C CA . TYR D 2 119 ? -89.782 34.203 -5.008 1.00 70.56 496 TYR C CA 1
ATOM 28518 C C . TYR D 2 119 ? -88.991 33.497 -3.907 1.00 75.07 496 TYR C C 1
ATOM 28519 O O . TYR D 2 119 ? -89.538 33.083 -2.882 1.00 74.52 496 TYR C O 1
ATOM 28537 N N . LEU D 2 120 ? -87.686 33.367 -4.127 1.00 75.09 497 LEU C N 1
ATOM 28538 C CA . LEU D 2 120 ? -86.752 32.927 -3.102 1.00 81.57 497 LEU C CA 1
ATOM 28539 C C . LEU D 2 120 ? -85.812 34.067 -2.737 1.00 81.43 497 LEU C C 1
ATOM 28540 O O . LEU D 2 120 ? -85.676 35.053 -3.467 1.00 89.43 497 LEU C O 1
ATOM 28556 N N . LEU D 2 121 ? -85.164 33.918 -1.587 1.00 80.99 498 LEU C N 1
ATOM 28557 C CA . LEU D 2 121 ? -84.124 34.851 -1.197 1.00 86.63 498 LEU C CA 1
ATOM 28558 C C . LEU D 2 121 ? -82.792 34.431 -1.818 1.00 87.22 498 LEU C C 1
ATOM 28559 O O . LEU D 2 121 ? -82.550 33.239 -2.027 1.00 80.48 498 LEU C O 1
ATOM 28575 N N . PRO D 2 122 ? -81.909 35.380 -2.120 1.00 92.53 499 PRO C N 1
ATOM 28576 C CA . PRO D 2 122 ? -80.577 35.010 -2.613 1.00 84.89 499 PRO C CA 1
ATOM 28577 C C . PRO D 2 122 ? -79.755 34.350 -1.516 1.00 87.51 499 PRO C C 1
ATOM 28578 O O . PRO D 2 122 ? -80.145 34.289 -0.349 1.00 100.78 499 PRO C O 1
ATOM 28589 N N . ASP D 2 123 ? -78.590 33.841 -1.912 1.00 80.56 500 ASP C N 1
ATOM 28590 C CA . ASP D 2 123 ? -77.623 33.379 -0.927 1.00 89.78 500 ASP C CA 1
ATOM 28591 C C . ASP D 2 123 ? -77.317 34.507 0.049 1.00 86.04 500 ASP C C 1
ATOM 28592 O O . ASP D 2 123 ? -77.238 35.678 -0.334 1.00 89.72 500 ASP C O 1
ATOM 28601 N N . ASP D 2 124 ? -77.153 34.154 1.320 1.00 87.06 501 ASP C N 1
ATOM 28602 C CA . ASP D 2 124 ? -76.966 35.128 2.387 1.00 88.11 501 ASP C CA 1
ATOM 28603 C C . ASP D 2 124 ? -75.597 34.925 3.017 1.00 91.87 501 ASP C C 1
ATOM 28604 O O . ASP D 2 124 ? -75.262 33.813 3.440 1.00 94.29 501 ASP C O 1
ATOM 28613 N N . PHE D 2 125 ? -74.809 35.999 3.073 1.00 80.26 502 PHE C N 1
ATOM 28614 C CA . PHE D 2 125 ? -73.461 35.953 3.620 1.00 79.77 502 PHE C CA 1
ATOM 28615 C C . PHE D 2 125 ? -73.350 36.615 4.987 1.00 83.44 502 PHE C C 1
ATOM 28616 O O . PHE D 2 125 ? -72.270 36.586 5.586 1.00 82.99 502 PHE C O 1
ATOM 28633 N N . HIS D 2 126 ? -74.429 37.209 5.490 1.00 81.50 503 HIS C N 1
ATOM 28634 C CA . HIS D 2 126 ? -74.498 37.719 6.858 1.00 93.49 503 HIS C CA 1
ATOM 28635 C C . HIS D 2 126 ? -73.323 38.655 7.162 1.00 92.96 503 HIS C C 1
ATOM 28636 O O . HIS D 2 126 ? -72.395 38.327 7.902 1.00 82.81 503 HIS C O 1
ATOM 28650 N N . PHE D 2 127 ? -73.396 39.845 6.570 1.00 96.92 504 PHE C N 1
ATOM 28651 C CA . PHE D 2 127 ? -72.445 40.915 6.857 1.00 94.96 504 PHE C CA 1
ATOM 28652 C C . PHE D 2 127 ? -72.945 41.680 8.076 1.00 90.00 504 PHE C C 1
ATOM 28653 O O . PHE D 2 127 ? -73.951 42.393 8.005 1.00 88.73 504 PHE C O 1
ATOM 28670 N N . SER D 2 128 ? -72.245 41.522 9.196 1.00 94.95 505 SER C N 1
ATOM 28671 C CA . SER D 2 128 ? -72.593 42.173 10.447 1.00 89.74 505 SER C CA 1
ATOM 28672 C C . SER D 2 128 ? -71.476 43.119 10.863 1.00 92.07 505 SER C C 1
ATOM 28673 O O . SER D 2 128 ? -70.346 43.034 10.375 1.00 91.35 505 SER C O 1
ATOM 28681 N N . THR D 2 129 ? -71.809 44.036 11.772 1.00 98.57 506 THR C N 1
ATOM 28682 C CA . THR D 2 129 ? -70.783 44.891 12.359 1.00 89.43 506 THR C CA 1
ATOM 28683 C C . THR D 2 129 ? -69.683 44.050 12.996 1.00 88.14 506 THR C C 1
ATOM 28684 O O . THR D 2 129 ? -68.498 44.391 12.909 1.00 89.56 506 THR C O 1
ATOM 28695 N N . ASP D 2 130 ? -70.061 42.942 13.638 1.00 86.84 507 ASP C N 1
ATOM 28696 C CA . ASP D 2 130 ? -69.072 42.026 14.198 1.00 98.83 507 ASP C CA 1
ATOM 28697 C C . ASP D 2 130 ? -68.128 41.510 13.118 1.00 94.66 507 ASP C C 1
ATOM 28698 O O . ASP D 2 130 ? -66.926 41.349 13.358 1.00 91.19 507 ASP C O 1
ATOM 28707 N N . ARG D 2 131 ? -68.656 41.247 11.922 1.00 85.95 508 ARG C N 1
ATOM 28708 C CA . ARG D 2 131 ? -67.825 40.761 10.824 1.00 86.29 508 ARG C CA 1
ATOM 28709 C C . ARG D 2 131 ? -66.802 41.808 10.405 1.00 80.96 508 ARG C C 1
ATOM 28710 O O . ARG D 2 131 ? -65.618 41.503 10.224 1.00 88.41 508 ARG C O 1
ATOM 28731 N N . ILE D 2 132 ? -67.244 43.055 10.248 1.00 83.72 509 ILE C N 1
ATOM 28732 C CA . ILE D 2 132 ? -66.401 44.083 9.647 1.00 82.58 509 ILE C CA 1
ATOM 28733 C C . ILE D 2 132 ? -65.371 44.603 10.641 1.00 80.72 509 ILE C C 1
ATOM 28734 O O . ILE D 2 132 ? -64.212 44.832 10.284 1.00 90.74 509 ILE C O 1
ATOM 28750 N N . THR D 2 133 ? -65.768 44.801 11.898 1.00 82.60 510 THR C N 1
ATOM 28751 C CA . THR D 2 133 ? -64.853 45.372 12.879 1.00 76.96 510 THR C CA 1
ATOM 28752 C C . THR D 2 133 ? -63.631 44.495 13.120 1.00 77.35 510 THR C C 1
ATOM 28753 O O . THR D 2 133 ? -62.633 44.982 13.664 1.00 81.13 510 THR C O 1
ATOM 28764 N N . ARG D 2 134 ? -63.678 43.225 12.734 1.00 80.72 511 ARG C N 1
ATOM 28765 C CA . ARG D 2 134 ? -62.575 42.310 12.981 1.00 82.45 511 ARG C CA 1
ATOM 28766 C C . ARG D 2 134 ? -61.567 42.358 11.841 1.00 76.18 511 ARG C C 1
ATOM 28767 O O . ARG D 2 134 ? -61.913 42.629 10.688 1.00 65.59 511 ARG C O 1
ATOM 28788 N N . LEU D 2 135 ? -60.307 42.099 12.181 1.00 70.41 512 LEU C N 1
ATOM 28789 C CA . LEU D 2 135 ? -59.256 42.020 11.181 1.00 73.58 512 LEU C CA 1
ATOM 28790 C C . LEU D 2 135 ? -59.403 40.744 10.355 1.00 62.71 512 LEU C C 1
ATOM 28791 O O . LEU D 2 135 ? -60.033 39.768 10.772 1.00 74.89 512 LEU C O 1
ATOM 28807 N N . PHE D 2 136 ? -58.812 40.764 9.160 1.00 62.68 513 PHE C N 1
ATOM 28808 C CA . PHE D 2 136 ? -58.865 39.598 8.285 1.00 56.46 513 PHE C CA 1
ATOM 28809 C C . PHE D 2 136 ? -57.974 38.478 8.807 1.00 58.54 513 PHE C C 1
ATOM 28810 O O . PHE D 2 136 ? -58.444 37.369 9.084 1.00 70.06 513 PHE C O 1
ATOM 28827 N N . ILE D 2 137 ? -56.674 38.751 8.945 1.00 66.45 514 ILE C N 1
ATOM 28828 C CA . ILE D 2 137 ? -55.716 37.719 9.338 1.00 71.13 514 ILE C CA 1
ATOM 28829 C C . ILE D 2 137 ? -55.672 37.490 10.839 1.00 66.64 514 ILE C C 1
ATOM 28830 O O . ILE D 2 137 ? -55.029 36.533 11.289 1.00 59.73 514 ILE C O 1
ATOM 28846 N N . LYS D 2 138 ? -56.332 38.337 11.624 1.00 62.83 515 LYS C N 1
ATOM 28847 C CA . LYS D 2 138 ? -56.331 38.234 13.084 1.00 65.00 515 LYS C CA 1
ATOM 28848 C C . LYS D 2 138 ? -57.744 38.521 13.572 1.00 73.09 515 LYS C C 1
ATOM 28849 O O . LYS D 2 138 ? -58.008 39.549 14.206 1.00 70.64 515 LYS C O 1
ATOM 28868 N N . PRO D 2 139 ? -58.688 37.620 13.287 1.00 67.34 516 PRO C N 1
ATOM 28869 C CA . PRO D 2 139 ? -60.102 37.926 13.563 1.00 65.60 516 PRO C CA 1
ATOM 28870 C C . PRO D 2 139 ? -60.403 38.169 15.031 1.00 76.26 516 PRO C C 1
ATOM 28871 O O . PRO D 2 139 ? -61.430 38.787 15.341 1.00 72.77 516 PRO C O 1
ATOM 28882 N N . GLY D 2 140 ? -59.549 37.704 15.945 1.00 68.58 517 GLY C N 1
ATOM 28883 C CA . GLY D 2 140 ? -59.793 37.945 17.357 1.00 67.20 517 GLY C CA 1
ATOM 28884 C C . GLY D 2 140 ? -59.742 39.417 17.715 1.00 77.48 517 GLY C C 1
ATOM 28885 O O . GLY D 2 140 ? -60.515 39.890 18.551 1.00 87.53 517 GLY C O 1
ATOM 28889 N N . GLN D 2 141 ? -58.836 40.161 17.086 1.00 73.53 518 GLN C N 1
ATOM 28890 C CA . GLN D 2 141 ? -58.711 41.587 17.344 1.00 78.44 518 GLN C CA 1
ATOM 28891 C C . GLN D 2 141 ? -59.731 42.374 16.529 1.00 79.65 518 GLN C C 1
ATOM 28892 O O . GLN D 2 141 ? -60.114 41.981 15.423 1.00 74.55 518 GLN C O 1
ATOM 28906 N N . LYS D 2 142 ? -60.172 43.495 17.093 1.00 85.61 519 LYS C N 1
ATOM 28907 C CA . LYS D 2 142 ? -61.122 44.384 16.445 1.00 82.67 519 LYS C CA 1
ATOM 28908 C C . LYS D 2 142 ? -60.487 45.750 16.222 1.00 101.08 519 LYS C C 1
ATOM 28909 O O . LYS D 2 142 ? -59.492 46.110 16.857 1.00 97.40 519 LYS C O 1
ATOM 28928 N N . MET D 2 143 ? -61.080 46.509 15.306 1.00 91.71 520 MET C N 1
ATOM 28929 C CA . MET D 2 143 ? -60.676 47.876 15.019 1.00 92.12 520 MET C CA 1
ATOM 28930 C C . MET D 2 143 ? -61.849 48.811 15.292 1.00 105.10 520 MET C C 1
ATOM 28931 O O . MET D 2 143 ? -62.995 48.381 15.444 1.00 101.13 520 MET C O 1
ATOM 28945 N N . SER D 2 144 ? -61.551 50.105 15.355 1.00 107.56 521 SER C N 1
ATOM 28946 C CA . SER D 2 144 ? -62.572 51.105 15.646 1.00 102.86 521 SER C CA 1
ATOM 28947 C C . SER D 2 144 ? -63.171 51.662 14.358 1.00 95.58 521 SER C C 1
ATOM 28948 O O . SER D 2 144 ? -64.363 51.498 14.094 1.00 74.18 521 SER C O 1
#

Foldseek 3Di:
DVLVVLLVQLVVLLVVQLPDVPCLVVSLVSLVVSQLVCVVVPNNVSNLVSVLVSLVVLLLPAPPPSSSVRVLVSLQVNLQVLQVVVVCCVVVVNDDDSCSVVSLQVSLLSNLVSLLVCCVPPRVSNVLSSLSSLLSNVVRSPDHDVVSVVVVVVSLLVQCPPPDVSSVLSSLSNLLSVPVVSLVSLLCCLPPPPDPVSVVSSLVSRDCDLVCVVSNLVQCVPPDVVSVLCCLQPVCLVCAPCLQPSPDLVVSLVSLVCQCPPPDPSSNLSSLCSLQPRNCVSVPVPVLVSCVSNPVLPDDSVLSNVLSNCVVCVPVLLVQADDPVVLVPDWLSNLLVVLSSLVSCVVVVVVVRPVGRYDALLVLLVSLLVLLCVQQCVNSGSLSSNLSSLNSLLVHDCPPVNSLVSNLVSLLVSLLRLPRDLSSLLSSLSNLVSSAPDLVSSVVSLVVSLVCLQVVQVVVVVCPGGDLSSLLSSLSNLLSSLVPDDAACVVPVVLVVCLVRRQVVQCVDDDCSSNLSSLSSQLSNCLRPVVSLLQCVVSLLCQLVPHDPSSVQRSLLSNLVSCVRPFCPSEDDVSHHHPVSVLVSLVVQLPPVVPVVSVLSSLLSVLSCVQVVSDDDLVSVLVNVCSLQDLVCLVPPSSVVSSVPRLLCQCQADVSSLLSLLVCVLVSLLVVQVVVVCCVPPDDPPPSGDQSLVSQVVSLVSNAPVSHPDDRPCSSLSSVLSNLVSPPVDDDCVSVLSNQQSPPPHDDDDDLVSLVSVLVSLVVPCPPCSNVSSVVVVVVSVVSNVVVVVVD/DCLVVLLVQLVVLLVVQLPDVPCLVVSLVSLVVSQLVCVVVPNNVSNLVSVLVSLLVLLLPAPPDSSLVRVLVSLLVNLQVLQVVVVVCVVDVHDDVSCSVVSSQVSLLSNLVSLVVCCVPPRVSNVLSSLSSCLSNVVRSPDHDVVSVVVVLVSLLVQCPPPDVSSVLSSLSNLLVVDDPPPLPPLVDDDVHSLSVLLVCLPPPPDPNSVVSSLVSHPCDLSCVVSNLVQCPPPDPVSVQCVQQPVVLVCQVCLLVSDDLVSSLVSLVSQCPPPDPSSNLSSLCSLQPRRCVSVVNDCLVVLVSNPCLPDVCVLSNVLSNCVVDVPVLLPAADDPVCLVVDFLSVLLVVLSSLVSCVVVVVVVSVPGRDDALLVLLVSLLVLLCVAQVVPPDDNSRSLSSNLSSLNSLLVHDPPDVNSLVSNLVSLLVQLLRLPRDLSSLLSSLSSLVSSDPDLQVSLVSLVVSLVVLFVVQVVVVVPVDGGDPSSLCSSLSNLLSSLVPDDEAVVSHVVVVVCCVRHLVVQCVDVDPPSVQSSLSNQLSNCLRPVVSLLQCVVVLLVCLVDNDLSSNQSSLVSNLVNCVRPFCPSEDDVSGHHVVSVLVSLLVQCPPLVNLSSNLSSLLSVLSCVQVVSDDDLVSVLSSVLSLQPLSCLPSVSNVVSCVPRLLCQLQADVSSLLSLLVNVQVSLLVVLVLLVCLVPPPDHPDHNVSGDQSLVSLLVSLVSNQLVSHPPDDDCSQQDCSSLSSVLSNLVCLVVNPDVVSNLSNQLNPLVHRHDLNYDLVSLVSSLVSLVVVVVDDPDDPSSVVSSVVSNVVSVVSNVVNVPPD/DVVQVVVQVQCQVFCPQCQQPDPRDDPGPDDDDPVDPDDPVVCVVPPDCVPPDPDDPPVVVDDPVVPDGDDGPPDGQLVVQADDVGRVDGHDPDDD/DPDDDPVDPVDPCPCVVVDDQVPPDDDDDPVPPDDPVNPDDDDDDDDDPLNPQADDVGRVDGHD

Sequence (1776 aa):
DINTKIFNSVAEVFQKAQGSYAGHRKHIAVLKKIQSKAVEQGYEDAFNFWFDKLVTKILPLKKNEIIGDRIVKLVAAFIASLERELILAKKQNYKLTNDEEGIFSRFVDQFIRHVLRGVESPDKNVRFRVLQLLAVIMDNIGEIDESLFNLLILSLNKRIYDREPTVRIQAVFCLTKFQDEATRTLVASIQNDPSAEVRRAAMLNLINDNNTRPYILERARDVNIVNRRLVYSRILKSMGRKCFDDIEPHIFDQLIEWGLEDRELSVRNACKRLIAHDWLNALDGDLIELLEKLDVSRSSVCVKAIEALFQSRPDILSKIKFPESIWKDFTVEIAFLFRAIYLYCLDNNITEMLEENFPEASKLSEHLNHYILLRYHDYNTLEFIIEQLSIAAERYDYSDEVGRRSMLTVVRNMLALTTLSEPLIKIGIRVMKSLSINEKDFVTMAIEIINDIRDDDIEKQESKEASSATIVLCLTRSSYMLELVNTPLTENILIASLMDTLITPAVRNTAPNIRELGVKNLGLCCLLDVKLAIDNMYILGMCVSKGNASLKYIALQVIVDIFSVHGNTVVDGEGKVDSISLHKIFYKVLKNNGLPECQVIAAEGLCKLFLADVFTDDDLFETLVLSYFSPINSSNEALVQAFAFCIPVYCFSHPAHQQRMSRTAADILLRLCVLWDDLQSSVIPREAMLKPNIIFQQLLFWTDPRNLVTKKDTVQLTFLIDVLKIYAQIEKKEIKKMIITNINAIFLSQDYSTLKELLEYSDDIAENVSKNALDKLRNNLNSLIEEINERSDINTKIFNSVAEVFQKAQGSYAGHRKHIAVLKKIQSKAVEQGYEDAFNFWFDKLVTKILPLKKNEIIGDRIVKLVAAFIASLERELILAKKQNYKLTNDEEGIFSRFVDQFIRHVLRGVESPDKNVRFRVLQLLAVIMDNIGEIDESLFNLLILSLNKRIYDREPTVRIQAVFCLTKFQDEEQTEHLTELSDEATRTLVASIQNDPSAEVRRAAMLNLINDNNTRPYILERARDVNIVNRRLVYSRILKSMGRKCFDDIEPHIFDQLIEWGLEDRELSVRNACKRLIAHDWLNALDGDLIELLEKLDVSRSSVCVKAIEALFQSRPDILSKIKFPESIWKDFTVEIAFLFRAIYLYCLDNNITEMLEENFPEASKLSEHLNHYILLRYHHNHFDYNTLEFIIEQLSIAAERYDYSDEVGRRSMLTVVRNMLALTTLSEPLIKIGIRVMKSLSINEKDFVTMAIEIINDIRDDDIEKQESEKEASSATIVLCLTRSSYMLELVNTPLTENILIASLMDTLITPAVRNTAPNIRELGVKNLGLCCLLDVKLAIDNMYILGMCVSKGNASLKYIALQVIVDIFSVHGNTVVDGEGKVDSISLHKIFYKVLKNNGLPECQVIAAEGLCKLFLADVFTDDDLFETLVLSYFSPINSSNEALVQAFAFCIPVYCFSHPAHQQRMSRTAADILLRLCVLWDDLQSSVIPEVDREAMLKPNIIFQQLLFWTDPRNLVNQTGSTKKDTVQLTFLIDVLKIYAQIEKKEIKKMIITNINAIFLSSEQDYSTLKELLEYSDDIAENDNLDNVSKNALDKLRNNLNSLIEEINERSSIFEKDLMAYFDENLNRNWRGREHWKVRNLEIDFFKTDDSFEDKVFASKGRTKIDMPIKNRKNDTHYLLPDDFHFSTDRITRLFIKPGQKMSLFSHVLEIDFFKTDDSFEDKVFASKGRTKIDMPIKNRKNDTHYLLPDDFHFSTDRITRLFIKPGQKMS

Secondary structure (DSSP, 8-state):
-HHHHHHHHHHHHHHHHTT-STTHHHHHHHHHHHHHHHHHTT-HHHHHHHHHHHHHTTTTS-TT-HHHHHHHHHHHHHHHHHHHHHHHHHHTT----S-HHHHHHHHHHHHHHHHHTTTT-S-HHHHHHHHHHHHHHGGG-----HHHHHHHHHHHHHHTTBSSHHHHHHHHHHHHTT---HHHHHHHHHHH-S-HHHHHHHHHHS---TTTHHHHHGGGGBSSHHHHHHIIIIIHHHHGGGGGTSS-HHHHHHHHHHHHH-SSHHHHHHHHHIIIIIIHHHTTT-HHHHHHHHTGGG-STHHHHHHHHHHH-HHHHTT----GGGGGG--HHHHHHHHHHHHHHHHTT-GGGGTTTS--HHHHHHHHHHHHHHHH--HHHHHHHHHHHHHHHHTS---SHHHHHHHHHHHHHHHT-TT--HHHHHHHHHHHHHHSSSHHHHHHHHHHHHHHHHHHHHHHHT-----HHHHHHHHHHHHHHHTT--S-GGG-HHHHHHIIIIIHHHHHS-SHHHHHHHHHHHHHHHTT-HHHHHHTHHHHHHHHHSS-HHHHHHHHHHHHHHHHHHGGGGBSBTTBB-HHHHHHHHHHHHT-TTSHHHHHHHHHHHHHHHHTTS---HHHHHHHHHHHH-SGGGG-HHHHHHHHHHHHHHHHH-HHHHHHHHHHHHHHHHHHHHHHHHTTSS----TTS--HHHHHHHHHHHT-GGG-------HHHHHHHHHHHHTT--S-HHHHHHHHHT---S-----HHHHHHHHHHHHHT---THHHHHHHHHHHHHHHHHHHHHH-/-HHHHHHHHHHHHHHHHTT-STTHHHHHHHHHHHHHHHHHTT-HHHHHHHHHHHHGGGTTS-TT-HHHHHHHHHHHHHHHHHHHHHHHHHHTT----SSHHHHHHHHHHHHHHHHGGGTT-SSHHHHHHHHHHHHHHTTT-----HHHHHHHHHHHHHHTTBSSHHHHHHHHHHHGGG--TT--S-TTS----HHHHHHHHHHH-S-HHHHHHHHHHS---TTTHHHHHHGGGBSSHHHHHHIIIIIIHHHTTHHHHHS-HHHHHHHHHHHHH-SSHHHHHHHHHIIIIIIHHHTTT-HHHHHHHHTTTS-TTHHHHHHHHHHH-HHHHHH----TTGGGS--HHHHHHHHHHHHHHHHTT-HHHHTTSS--HHHHHHHHHHHHHHHHS-----HHHHHHHHHHHHHHHHT----SSHHHHHHHHHHHHHHH-TT--HHHHHHHHHHHHHT-SSSHHHHHHHHHHHHHHHHHHHHTT-------HHHHHHHHHHHHHHHTT--S-GGG-SHHHHHIIIIIHHHHT--STTHHHHHHHHHHHHHTT-HHHHHHHHHHHHHHHHHS-HHHHHHHHHHHHHHHHHHGGGGBSSTTSB-HHHHHHHHHHHHT-TT-HHHHHHHHHHHHHHHHTTS---HHHHHHHHHHHH-SGGGG-HHHHHHHHHHHHHHHHH-HHHHHHHHHHHHHHHHHHHHHHHHHHH-SS-SS-TTSS--HHHHHHHHHHHH-GGG-SS-SSSTTT--HHHHHHHHHHHHGGG--SHHHHHHHHHTGGG----TTS-HHHHHHHHHHHHHHHHSS---HHHHHHHHHHHHHHHHHHHHHHH--/-----TT-S--TTGGGGG---TT---B--TTTT--TTTTBPPP-----HHHHHB-SS-TTSB--/-HHHHHHHHHHHHHHTT-TTBTTB---------TT----HHHHHHS---TT---B--GGGG--TTTTB--------HHHHHB-SS-TT-B------